Protein AF-0000000069452541 (afdb_homodimer)

Radius of gyration: 45.47 Å; Cα contacts (8 Å, |Δi|>4): 2846; chains: 2; bounding box: 143×149×110 Å

pLDDT: mean 81.59, std 21.2, range [16.41, 98.06]

InterPro domains:
  IPR001650 Helicase, C-terminal domain-like [PF00271] (458-532)
  IPR001650 Helicase, C-terminal domain-like [PS51194] (381-574)
  IPR001650 Helicase, C-terminal domain-like [SM00490] (450-532)
  IPR011545 DEAD/DEAH-box helicase domain [PF00270] (152-305)
  IPR014001 Helicase superfamily 1/2, ATP-binding domain [PS51192] (150-320)
  IPR014001 Helicase superfamily 1/2, ATP-binding domain [SM00487] (135-329)
  IPR027417 P-loop containing nucleoside triphosphate hydrolase [G3DSA:3.40.50.300] (126-323)
  IPR027417 P-loop containing nucleoside triphosphate hydrolase [G3DSA:3.40.50.300] (367-552)
  IPR027417 P-loop containing nucleoside triphosphate hydrolase [SSF52540] (151-545)
  IPR036390 Winged helix DNA-binding domain superfamily [SSF46785] (562-644)
  IPR046931 DNA polymerase theta-like, helix-turn-helix domain [PF20470] (537-628)
  IPR048960 POLQ-like, helical domain [PF21099] (651-814)
  IPR050474 Helicase Hel308/SKI2-like [PTHR47961] (108-870)
  IPR057220 Domain of unknown function DUF7898 [PF25453] (820-909)

Nearest PDB structures (foldseek):
  5aga-assembly1_A  TM=8.943E-01  e=4.094E-57  Homo sapiens
  5a9j-assembly3_C  TM=8.897E-01  e=3.743E-57  Homo sapiens
  9bh6-assembly1_A  TM=8.926E-01  e=1.568E-56  Homo sapiens
  5a9j-assembly2_B  TM=8.924E-01  e=7.513E-56  Homo sapiens
  9bh9-assembly1_B  TM=8.355E-01  e=1.205E-54  Homo sapiens

Sequence (1826 aa):
MSAPPGQPFQTYGFQTSVDIARQRTFEVVPLAGNKRPPDPSADDDHRPVGVKHPTTAPGAVGRSVDFIRPSFILPKARLVASDIYPVAETPPVCRGQQPNVFPTDHDPAHNPYLSLNHPTYGLPPGLVANFAAAGLSSIYQWQASCLLAPGLLKGDRHLVYTAPTGGGKSLVADVLMLKRIIENPGRKAILVLPYVALVQEKLKWLRRIVQDRSIRVTGYYGGSRTAASWADTDIAVCTIEKANSLINSAIEECSIGDLGVVVLDELHMLDDEHRGYLLELMVTKLLLLRQRTQIIGMSATLSNTEMLAEWMNAAYFVSTYRPIPIDDYLVYENAIYPAATSRQLFQTISKLKSMSNATLMERMPPDRVIRPSTFRELANPMTNATVALAIDTAGAGHGALVFCGSRHMCQIQAVVMSEAMPAPADNTDELTKRLDLLAELRSLPSGLDPVLEKTLVRGVGFHHAGMTAEERELIAQAYDQGVLRTLIATCSLAAGVNLPARRVIINGARMGRELVGPAMLRQMCGRAGRKGKDDAGETYLICGDSDLQAVCDLLEAEMPAIESCLAPEKRGLKRALLEAIATGLVSGNDAIKEYVRCTLLYLTVDKKVAYAIMGSALQELATEGLVQLNDDESYSSTQLGQAVVASAFAPEDGLFVFEELKRALQAFVMDGDMHIFYLFTPLQAATATPIDWLIFRDQLDNLDESGLRALQFVGVSPGFVNTMAQSGASLKENTPEQMNQARIYRRAYTAFQLRDLSNEMPLSAVANRYRIPRGAVQTLAQQCHGFAAGIVKFCQRMNWGMLAAVLDHMRDRLEAGARADLLEMAQVTYVKGWTARLLRENGFRNLRALAEADAKDLVPILMMVWQTLMAVNPRKTQKNQLHPAEAERYAKKLLAKAEVIVASANKIWGTYGMSAPPGQPFQTYGFQTSVDIARQRTFEVVPLAGNKRPPDPSADDDHRPVGVKHPTTAPGAVGRSVDFIRPSFILPKARLVASDIYPVAETPPVCRGQQPNVFPTDHDPAHNPYLSLNHPTYGLPPGLVANFAAAGLSSIYQWQASCLLAPGLLKGDRHLVYTAPTGGGKSLVADVLMLKRIIENPGRKAILVLPYVALVQEKLKWLRRIVQDRSIRVTGYYGGSRTAASWADTDIAVCTIEKANSLINSAIEECSIGDLGVVVLDELHMLDDEHRGYLLELMVTKLLLLRQRTQIIGMSATLSNTEMLAEWMNAAYFVSTYRPIPIDDYLVYENAIYPAATSRQLFQTISKLKSMSNATLMERMPPDRVIRPSTFRELANPMTNATVALAIDTAGAGHGALVFCGSRHMCQIQAVVMSEAMPAPADNTDELTKRLDLLAELRSLPSGLDPVLEKTLVRGVGFHHAGMTAEERELIAQAYDQGVLRTLIATCSLAAGVNLPARRVIINGARMGRELVGPAMLRQMCGRAGRKGKDDAGETYLICGDSDLQAVCDLLEAEMPAIESCLAPEKRGLKRALLEAIATGLVSGNDAIKEYVRCTLLYLTVDKKVAYAIMGSALQELATEGLVQLNDDESYSSTQLGQAVVASAFAPEDGLFVFEELKRALQAFVMDGDMHIFYLFTPLQAATATPIDWLIFRDQLDNLDESGLRALQFVGVSPGFVNTMAQSGASLKENTPEQMNQARIYRRAYTAFQLRDLSNEMPLSAVANRYRIPRGAVQTLAQQCHGFAAGIVKFCQRMNWGMLAAVLDHMRDRLEAGARADLLEMAQVTYVKGWTARLLRENGFRNLRALAEADAKDLVPILMMVWQTLMAVNPRKTQKNQLHPAEAERYAKKLLAKAEVIVASANKIWGTYG

Secondary structure (DSSP, 8-state):
----------------HHHHHTT--------------------------------------------------PPPPS--PPPEEE-S-------------------TTT-GGGSTTSGGG---HHHHHHHHHTT-SS--HHHHHHHTSTTTTTT-SEEEEE--TTS-HHHHHHHHHHHHHHHSBTBEEEEEESSHHHHHHHHHHHHHHTTTSS--EEEE-TT------GGG-SEEEEEHHHHHHHHHHHHHTT-GGGEEEEEES-GGGGG-TTTHHHHHHHHHHHHHHT-S-EEEEEES--S-HHHHHHHTTEEEEE----SS-EEEEEEETTEEEEGGGHHHHHHHHHH-TT--HHHHHHHS--SEEEPPPSSGGG-SHHHHHHHHHHHHHHHTT--EEEE-SSHHHHHHHHHHHHHHSPPPPTT-HHHHHHHHHHHHHHTSTT---HHHHHHGGGTEEEE-TTS-HHHHHHHHHHHHTTS-SEEEE-GGGTSS----BSEEEEESSEETTEEPPHHHHHHHHTTB--TTT-S-EEEEEEE-GGGHHHHHHHHHPPPPPP--S-STTTT-SHHHHHHHHHTTS--SHHHHHHHHHTSHHHHHS-HHHHHHHHHHHHHHHHHTTSEEE-TTS-EEE-HHHHHHHHTT--HHHHHHHHHHHHHHHH-B--SSSHHHHHHTS-TTHHHHS---HHHHHHHHHT--HHHHHHHHHHT--HHHHHHHHHH-PPPP-SSHHHHHHHHHHHHHHHHHHHHHHHTT--HHHHHHHHT--HHHHHHHHHHHHHHHHHHHHHHHHTT-HHHHHHHHHHHHHHHHTS-GGGTTGGGSTT--HHHHHHHHHTT--SHHHHHTS-HHHHHHHHHHHHHHHHHTSTTS-------HHHHHHHHHHHHHHHHHHHHHHHHHHHHH-/----------------HHHHHTT--------------------------------------------------PPPPS--PPPEEE-S-------------------TTT-GGGSTTSGGG---HHHHHHHHHTT-SS--HHHHHHHTSTTTTTT-SEEEEE--TTS-HHHHHHHHHHHHHHHSBTBEEEEEESSHHHHHHHHHHHHHHTTTSS--EEEE-TT------GGG-SEEEEEHHHHHHHHHHHHHTT-GGGEEEEEES-GGGGG-TTTHHHHHHHHHHHHHHT-S-EEEEEES--S-HHHHHHHHTEEEEE----SS-EEEEEEETTEEEEGGGHHHHHHHHHH-SS--HHHHHHHS--SEEEPPPSSGGG-SHHHHHHHHHHHHHHHTT--EEEE-SSHHHHHHHHHHHHHHSPPPPTT-HHHHHHHHHHHHHHTSTT---HHHHHHGGGTEEEE-TTS-HHHHHHHHHHHHTTS-SEEEE-GGGTSS----BSEEEEESSEETTEEPPHHHHHHHHTTB--TTT-S-EEEEEEE-GGGHHHHHHHHHPPPPPP--S-STTTT-SHHHHHHHHHTTS--SHHHHHHHHHTSHHHHHS-HHHHHHHHHHHHHHHHHTTSEEE-TTS-EEE-HHHHHHHHTT--HHHHHHHHHHHHHHHH-B--SSSHHHHHHTS-TTHHHHS---HHHHHHHHHT--HHHHHHHHHHT--HHHHHHHHHH-PPPP-SSHHHHHHHHHHHHHHHHHHHHHHHTT--HHHHHHHTT--HHHHHHHHHHHHHHHHHHHHHHHHTT-HHHHHHHHHHHHHHHHTS-GGGTTGGGSTT--HHHHHHHHHTT--SHHHHHTS-HHHHHHHHHHHHHHHHHTSTTS-------HHHHHHHHHHHHHHHHHHHHHHHHHHHHH-

Structure (mmCIF, N/CA/C/O backbone):
data_AF-0000000069452541-model_v1
#
loop_
_entity.id
_entity.type
_entity.pdbx_description
1 polymer 'DNA 3-5 helicase'
#
loop_
_atom_site.group_PDB
_atom_site.id
_atom_site.type_symbol
_atom_site.label_atom_id
_atom_site.label_alt_id
_atom_site.label_comp_id
_atom_site.label_asym_id
_atom_site.label_entity_id
_atom_site.label_seq_id
_atom_site.pdbx_PDB_ins_code
_atom_site.Cartn_x
_atom_site.Cartn_y
_atom_site.Cartn_z
_atom_site.occupancy
_atom_site.B_iso_or_equiv
_atom_site.auth_seq_id
_atom_site.auth_comp_id
_atom_site.auth_asym_id
_atom_site.auth_atom_id
_atom_site.pdbx_PDB_model_num
ATOM 1 N N . MET A 1 1 ? -72.375 38.125 -1.44 1 19.88 1 MET A N 1
ATOM 2 C CA . MET A 1 1 ? -72.75 36.75 -1.18 1 19.88 1 MET A CA 1
ATOM 3 C C . MET A 1 1 ? -71.938 36.094 -0.094 1 19.88 1 MET A C 1
ATOM 5 O O . MET A 1 1 ? -70.688 36.188 -0.128 1 19.88 1 MET A O 1
ATOM 9 N N . SER A 1 2 ? -72.438 35.688 1.085 1 21.3 2 SER A N 1
ATOM 10 C CA . SER A 1 2 ? -72.125 35.656 2.51 1 21.3 2 SER A CA 1
ATOM 11 C C . SER A 1 2 ? -71.5 34.344 2.893 1 21.3 2 SER A C 1
ATOM 13 O O . SER A 1 2 ? -72.125 33.281 2.855 1 21.3 2 SER A O 1
ATOM 15 N N . ALA A 1 3 ? -70.062 34.125 2.518 1 24.09 3 ALA A N 1
ATOM 16 C CA . ALA A 1 3 ? -69.312 32.938 2.229 1 24.09 3 ALA A CA 1
ATOM 17 C C . ALA A 1 3 ? -69.188 32.031 3.447 1 24.09 3 ALA A C 1
ATOM 19 O O . ALA A 1 3 ? -68.875 32.469 4.555 1 24.09 3 ALA A O 1
ATOM 20 N N . PRO A 1 4 ? -69.75 30.891 3.467 1 22.67 4 PRO A N 1
ATOM 21 C CA . PRO A 1 4 ? -70.25 30.125 4.609 1 22.67 4 PRO A CA 1
ATOM 22 C C . PRO A 1 4 ? -69.188 29.719 5.59 1 22.67 4 PRO A C 1
ATOM 24 O O . PRO A 1 4 ? -68 29.672 5.227 1 22.67 4 PRO A O 1
ATOM 27 N N . PRO A 1 5 ? -69.375 29.312 6.734 1 22.02 5 PRO A N 1
ATOM 28 C CA . PRO A 1 5 ? -68.875 29.344 8.094 1 22.02 5 PRO A CA 1
ATOM 29 C C . PRO A 1 5 ? -67.625 28.406 8.273 1 22.02 5 PRO A C 1
ATOM 31 O O . PRO A 1 5 ? -66.5 28.844 8.18 1 22.02 5 PRO A O 1
ATOM 34 N N . GLY A 1 6 ? -67.688 27.234 9.008 1 20.23 6 GLY A N 1
ATOM 35 C CA . GLY A 1 6 ? -67.125 26.906 10.305 1 20.23 6 GLY A CA 1
ATOM 36 C C . GLY A 1 6 ? -66 25.875 10.227 1 20.23 6 GLY A C 1
ATOM 37 O O . GLY A 1 6 ? -65.375 25.562 11.234 1 20.23 6 GLY A O 1
ATOM 38 N N . GLN A 1 7 ? -65.875 24.891 9.203 1 22.56 7 GLN A N 1
ATOM 39 C CA . GLN A 1 7 ? -65.625 23.531 9.641 1 22.56 7 GLN A CA 1
ATOM 40 C C . GLN A 1 7 ? -64.188 23.328 10.062 1 22.56 7 GLN A C 1
ATOM 42 O O . GLN A 1 7 ? -63.281 23.812 9.414 1 22.56 7 GLN A O 1
ATOM 47 N N . PRO A 1 8 ? -63.906 22.656 11.242 1 22.09 8 PRO A N 1
ATOM 48 C CA . PRO A 1 8 ? -62.781 22.578 12.156 1 22.09 8 PRO A CA 1
ATOM 49 C C . PRO A 1 8 ? -61.594 21.812 11.562 1 22.09 8 PRO A C 1
ATOM 51 O O . PRO A 1 8 ? -61.812 20.859 10.797 1 22.09 8 PRO A O 1
ATOM 54 N N . PHE A 1 9 ? -60.406 22.391 11.219 1 21.41 9 PHE A N 1
ATOM 55 C CA . PHE A 1 9 ? -59.25 21.984 10.445 1 21.41 9 PHE A CA 1
ATOM 56 C C . PHE A 1 9 ? -58.5 20.875 11.156 1 21.41 9 PHE A C 1
ATOM 58 O O . PHE A 1 9 ? -57.938 21.078 12.25 1 21.41 9 PHE A O 1
ATOM 65 N N . GLN A 1 10 ? -59 19.562 11.086 1 19.92 10 GLN A N 1
ATOM 66 C CA . GLN A 1 10 ? -58.531 18.391 11.805 1 19.92 10 GLN A CA 1
ATOM 67 C C . GLN A 1 10 ? -57.062 18.141 11.539 1 19.92 10 GLN A C 1
ATOM 69 O O . GLN A 1 10 ? -56.625 18 10.391 1 19.92 10 GLN A O 1
ATOM 74 N N . THR A 1 11 ? -56.094 18.578 12.398 1 20.14 11 THR A N 1
ATOM 75 C CA . THR A 1 11 ? -54.625 18.75 12.391 1 20.14 11 THR A CA 1
ATOM 76 C C . THR A 1 11 ? -53.938 17.406 12.375 1 20.14 11 THR A C 1
ATOM 78 O O . THR A 1 11 ? -53.938 16.688 13.375 1 20.14 11 THR A O 1
ATOM 81 N N . TYR A 1 12 ? -54.156 16.5 11.344 1 21.64 12 TYR A N 1
ATOM 82 C CA . TYR A 1 12 ? -53.719 15.109 11.375 1 21.64 12 TYR A CA 1
ATOM 83 C C . TYR A 1 12 ? -52.188 15.039 11.562 1 21.64 12 TYR A C 1
ATOM 85 O O . TYR A 1 12 ? -51.438 15.797 10.938 1 21.64 12 TYR A O 1
ATOM 93 N N . GLY A 1 13 ? -51.688 14.625 12.734 1 21.89 13 GLY A N 1
ATOM 94 C CA . GLY A 1 13 ? -50.438 14.508 13.43 1 21.89 13 GLY A CA 1
ATOM 95 C C . GLY A 1 13 ? -49.406 13.68 12.68 1 21.89 13 GLY A C 1
ATOM 96 O O . GLY A 1 13 ? -49.688 12.555 12.266 1 21.89 13 GLY A O 1
ATOM 97 N N . PHE A 1 14 ? -48.531 14.273 11.812 1 22.8 14 PHE A N 1
ATOM 98 C CA . PHE A 1 14 ? -47.656 13.797 10.75 1 22.8 14 PHE A CA 1
ATOM 99 C C . PHE A 1 14 ? -46.594 12.859 11.297 1 22.8 14 PHE A C 1
ATOM 101 O O . PHE A 1 14 ? -45.906 13.172 12.281 1 22.8 14 PHE A O 1
ATOM 108 N N . GLN A 1 15 ? -46.719 11.523 11.203 1 25.59 15 GLN A N 1
ATOM 109 C CA . GLN A 1 15 ? -45.906 10.406 11.68 1 25.59 15 GLN A CA 1
ATOM 110 C C . GLN A 1 15 ? -44.5 10.492 11.148 1 25.59 15 GLN A C 1
ATOM 112 O O . GLN A 1 15 ? -44.281 10.648 9.945 1 25.59 15 GLN A O 1
ATOM 117 N N . THR A 1 16 ? -43.5 11.055 11.812 1 25.69 16 THR A N 1
ATOM 118 C CA . THR A 1 16 ? -42.125 11.359 11.398 1 25.69 16 THR A CA 1
ATOM 119 C C . THR A 1 16 ? -41.406 10.078 11.031 1 25.69 16 THR A C 1
ATOM 121 O O . THR A 1 16 ? -41.781 8.984 11.438 1 25.69 16 THR A O 1
ATOM 124 N N . SER A 1 17 ? -40.656 10.164 9.984 1 24.52 17 SER A N 1
ATOM 125 C CA . SER A 1 17 ? -40 9.031 9.359 1 24.52 17 SER A CA 1
ATOM 126 C C . SER A 1 17 ? -39.125 8.289 10.359 1 24.52 17 SER A C 1
ATOM 128 O O . SER A 1 17 ? -38.469 7.301 10.008 1 24.52 17 SER A O 1
ATOM 130 N N . VAL A 1 18 ? -38.781 8.914 11.562 1 25.2 18 VAL A N 1
ATOM 131 C CA . VAL A 1 18 ? -38.062 8.141 12.562 1 25.2 18 VAL A CA 1
ATOM 132 C C . VAL A 1 18 ? -38.844 6.887 12.922 1 25.2 18 VAL A C 1
ATOM 134 O O . VAL A 1 18 ? -38.281 5.844 13.227 1 25.2 18 VAL A O 1
ATOM 137 N N . ASP A 1 19 ? -40.188 7.129 12.859 1 26.27 19 ASP A N 1
ATOM 138 C CA . ASP A 1 19 ? -41.031 6.059 13.383 1 26.27 19 ASP A CA 1
ATOM 139 C C . ASP A 1 19 ? -40.906 4.797 12.531 1 26.27 19 ASP A C 1
ATOM 141 O O . ASP A 1 19 ? -40.938 3.684 13.055 1 26.27 19 ASP A O 1
ATOM 145 N N . ILE A 1 20 ? -40.906 5.133 11.211 1 27.75 20 ILE A N 1
ATOM 146 C CA . ILE A 1 20 ? -40.969 3.912 10.422 1 27.75 20 ILE A CA 1
ATOM 147 C C . ILE A 1 20 ? -39.719 3.088 10.602 1 27.75 20 ILE A C 1
ATOM 149 O O . ILE A 1 20 ? -39.75 1.855 10.648 1 27.75 20 ILE A O 1
ATOM 153 N N . ALA A 1 21 ? -38.562 3.76 10.75 1 25.52 21 ALA A N 1
ATOM 154 C CA . ALA A 1 21 ? -37.344 2.971 10.727 1 25.52 21 ALA A CA 1
ATOM 155 C C . ALA A 1 21 ? -37.156 2.178 12.023 1 25.52 21 ALA A C 1
ATOM 157 O O . ALA A 1 21 ? -36.344 1.249 12.086 1 25.52 21 ALA A O 1
ATOM 158 N N . ARG A 1 22 ? -37.781 2.6 13.18 1 26.33 22 ARG A N 1
ATOM 159 C CA . ARG A 1 22 ? -37.688 1.863 14.438 1 26.33 22 ARG A CA 1
ATOM 160 C C . ARG A 1 22 ? -38.281 0.457 14.289 1 26.33 22 ARG A C 1
ATOM 162 O O . ARG A 1 22 ? -38.188 -0.352 15.219 1 26.33 22 ARG A O 1
ATOM 169 N N . GLN A 1 23 ? -39.281 0.269 13.461 1 24.94 23 GLN A N 1
ATOM 170 C CA . GLN A 1 23 ? -39.938 -1.017 13.688 1 24.94 23 GLN A CA 1
ATOM 171 C C . GLN A 1 23 ? -39.031 -2.174 13.273 1 24.94 23 GLN A C 1
ATOM 173 O O . GLN A 1 23 ? -39.406 -3.34 13.453 1 24.94 23 GLN A O 1
ATOM 178 N N . ARG A 1 24 ? -38.188 -2.033 12.242 1 25.17 24 ARG A N 1
ATOM 179 C CA . ARG A 1 24 ? -37.719 -3.379 11.945 1 25.17 24 ARG A CA 1
ATOM 180 C C . ARG A 1 24 ? -36.656 -3.822 12.969 1 25.17 24 ARG A C 1
ATOM 182 O O . ARG A 1 24 ? -35.656 -3.154 13.148 1 25.17 24 ARG A O 1
ATOM 189 N N . THR A 1 25 ? -37.031 -4.57 14.117 1 22.77 25 THR A N 1
ATOM 190 C CA . THR A 1 25 ? -36.438 -5.219 15.273 1 22.77 25 THR A CA 1
ATOM 191 C C . THR A 1 25 ? -35.25 -6.102 14.852 1 22.77 25 THR A C 1
ATOM 193 O O . THR A 1 25 ? -35.469 -7.164 14.266 1 22.77 25 THR A O 1
ATOM 196 N N . PHE A 1 26 ? -34.312 -5.707 14.023 1 20.5 26 PHE A N 1
ATOM 197 C CA . PHE A 1 26 ? -33.469 -6.891 13.812 1 20.5 26 PHE A CA 1
ATOM 198 C C . PHE A 1 26 ? -32.875 -7.371 15.133 1 20.5 26 PHE A C 1
ATOM 200 O O . PHE A 1 26 ? -32.469 -6.559 15.961 1 20.5 26 PHE A O 1
ATOM 207 N N . GLU A 1 27 ? -33.25 -8.523 15.734 1 22.42 27 GLU A N 1
ATOM 208 C CA . GLU A 1 27 ? -32.875 -9.281 16.922 1 22.42 27 GLU A CA 1
ATOM 209 C C . GLU A 1 27 ? -31.375 -9.492 16.984 1 22.42 27 GLU A C 1
ATOM 211 O O . GLU A 1 27 ? -30.828 -10.344 16.281 1 22.42 27 GLU A O 1
ATOM 216 N N . VAL A 1 28 ? -30.594 -8.5 16.875 1 21.83 28 VAL A N 1
ATOM 217 C CA . VAL A 1 28 ? -29.172 -8.852 16.953 1 21.83 28 VAL A CA 1
ATOM 218 C C . VAL A 1 28 ? -28.859 -9.383 18.359 1 21.83 28 VAL A C 1
ATOM 220 O O . VAL A 1 28 ? -29.156 -8.734 19.359 1 21.83 28 VAL A O 1
ATOM 223 N N . VAL A 1 29 ? -28.719 -10.727 18.516 1 22.81 29 VAL A N 1
ATOM 224 C CA . VAL A 1 29 ? -28.406 -11.438 19.75 1 22.81 29 VAL A CA 1
ATOM 225 C C . VAL A 1 29 ? -27.078 -10.922 20.328 1 22.81 29 VAL A C 1
ATOM 227 O O . VAL A 1 29 ? -26.062 -10.898 19.625 1 22.81 29 VAL A O 1
ATOM 230 N N . PRO A 1 30 ? -27.125 -9.992 21.234 1 23.11 30 PRO A N 1
ATOM 231 C CA . PRO A 1 30 ? -25.984 -9.406 21.953 1 23.11 30 PRO A CA 1
ATOM 232 C C . PRO A 1 30 ? -25.078 -10.461 22.578 1 23.11 30 PRO A C 1
ATOM 234 O O . PRO A 1 30 ? -25.547 -11.32 23.328 1 23.11 30 PRO A O 1
ATOM 237 N N . LEU A 1 31 ? -24.188 -11.055 21.859 1 20.5 31 LEU A N 1
ATOM 238 C CA . LEU A 1 31 ? -23.406 -12.125 22.469 1 20.5 31 LEU A CA 1
ATOM 239 C C . LEU A 1 31 ? -22.656 -11.609 23.703 1 20.5 31 LEU A C 1
ATOM 241 O O . LEU A 1 31 ? -21.453 -11.375 23.641 1 20.5 31 LEU A O 1
ATOM 245 N N . ALA A 1 32 ? -23.062 -10.508 24.328 1 19.73 32 ALA A N 1
ATOM 246 C CA . ALA A 1 32 ? -22.344 -10.07 25.516 1 19.73 32 ALA A CA 1
ATOM 247 C C . ALA A 1 32 ? -22.391 -11.141 26.609 1 19.73 32 ALA A C 1
ATOM 249 O O . ALA A 1 32 ? -23.453 -11.672 26.922 1 19.73 32 ALA A O 1
ATOM 250 N N . GLY A 1 33 ? -21.297 -11.922 26.812 1 18.56 33 GLY A N 1
ATOM 251 C CA . GLY A 1 33 ? -21.203 -12.867 27.906 1 18.56 33 GLY A CA 1
ATOM 252 C C . GLY A 1 33 ? -21.5 -12.234 29.266 1 18.56 33 GLY A C 1
ATOM 253 O O . GLY A 1 33 ? -21.312 -11.031 29.438 1 18.56 33 GLY A O 1
ATOM 254 N N . ASN A 1 34 ? -22.594 -12.609 29.875 1 19.8 34 ASN A N 1
ATOM 255 C CA . ASN A 1 34 ? -23.109 -12.406 31.219 1 19.8 34 ASN A CA 1
ATOM 256 C C . ASN A 1 34 ? -22.047 -12.68 32.281 1 19.8 34 ASN A C 1
ATOM 258 O O . ASN A 1 34 ? -21.328 -13.68 32.188 1 19.8 34 ASN A O 1
ATOM 262 N N . LYS A 1 35 ? -21.562 -11.648 32.875 1 19.81 35 LYS A N 1
ATOM 263 C CA . LYS A 1 35 ? -20.828 -11.805 34.125 1 19.81 35 LYS A CA 1
ATOM 264 C C . LYS A 1 35 ? -21.578 -12.727 35.094 1 19.81 35 LYS A C 1
ATOM 266 O O . LYS A 1 35 ? -22.812 -12.664 35.188 1 19.81 35 LYS A O 1
ATOM 271 N N . ARG A 1 36 ? -21.078 -13.914 35.562 1 19.17 36 ARG A N 1
ATOM 272 C CA . ARG A 1 36 ? -21.594 -14.93 36.469 1 19.17 36 ARG A CA 1
ATOM 273 C C . ARG A 1 36 ? -21.953 -14.305 37.812 1 19.17 36 ARG A C 1
ATOM 275 O O . ARG A 1 36 ? -21.109 -13.703 38.5 1 19.17 36 ARG A O 1
ATOM 282 N N . PRO A 1 37 ? -23.141 -13.719 37.906 1 18.59 37 PRO A N 1
ATOM 283 C CA . PRO A 1 37 ? -23.453 -13.32 39.281 1 18.59 37 PRO A CA 1
ATOM 284 C C . PRO A 1 37 ? -23.344 -14.477 40.281 1 18.59 37 PRO A C 1
ATOM 286 O O . PRO A 1 37 ? -23.438 -15.648 39.875 1 18.59 37 PRO A O 1
ATOM 289 N N . PRO A 1 38 ? -22.984 -14.234 41.594 1 19.94 38 PRO A N 1
ATOM 290 C CA . PRO A 1 38 ? -22.75 -15.164 42.719 1 19.94 38 PRO A CA 1
ATOM 291 C C . PRO A 1 38 ? -24.016 -15.93 43.094 1 19.94 38 PRO A C 1
ATOM 293 O O . PRO A 1 38 ? -25.031 -15.328 43.438 1 19.94 38 PRO A O 1
ATOM 296 N N . ASP A 1 39 ? -24.516 -16.766 42.188 1 17.58 39 ASP A N 1
ATOM 297 C CA . ASP A 1 39 ? -25.672 -17.484 42.719 1 17.58 39 ASP A CA 1
ATOM 298 C C . ASP A 1 39 ? -25.406 -18.047 44.094 1 17.58 39 ASP A C 1
ATOM 300 O O . ASP A 1 39 ? -24.453 -18.812 44.281 1 17.58 39 ASP A O 1
ATOM 304 N N . PRO A 1 40 ? -25.891 -17.438 45.125 1 18.33 40 PRO A N 1
ATOM 305 C CA . PRO A 1 40 ? -25.953 -17.875 46.5 1 18.33 40 PRO A CA 1
ATOM 306 C C . PRO A 1 40 ? -26.484 -19.312 46.656 1 18.33 40 PRO A C 1
ATOM 308 O O . PRO A 1 40 ? -27 -19.875 45.688 1 18.33 40 PRO A O 1
ATOM 311 N N . SER A 1 41 ? -26.969 -19.719 47.938 1 17.69 41 SER A N 1
ATOM 312 C CA . SER A 1 41 ? -27.062 -20.828 48.875 1 17.69 41 SER A CA 1
ATOM 313 C C . SER A 1 41 ? -28.344 -21.625 48.656 1 17.69 41 SER A C 1
ATOM 315 O O . SER A 1 41 ? -28.641 -22.562 49.406 1 17.69 41 SER A O 1
ATOM 317 N N . ALA A 1 42 ? -29.266 -21.438 47.781 1 17.17 42 ALA A N 1
ATOM 318 C CA . ALA A 1 42 ? -30.484 -22 48.375 1 17.17 42 ALA A CA 1
ATOM 319 C C . ALA A 1 42 ? -30.266 -23.453 48.781 1 17.17 42 ALA A C 1
ATOM 321 O O . ALA A 1 42 ? -29.594 -24.203 48.062 1 17.17 42 ALA A O 1
ATOM 322 N N . ASP A 1 43 ? -30.703 -23.953 49.969 1 17.28 43 ASP A N 1
ATOM 323 C CA . ASP A 1 43 ? -30.906 -25.109 50.844 1 17.28 43 ASP A CA 1
ATOM 324 C C . ASP A 1 43 ? -31.719 -26.203 50.156 1 17.28 43 ASP A C 1
ATOM 326 O O . ASP A 1 43 ? -31.281 -27.344 50.094 1 17.28 43 ASP A O 1
ATOM 330 N N . ASP A 1 44 ? -33.062 -26.312 50.406 1 16.83 44 ASP A N 1
ATOM 331 C CA . ASP A 1 44 ? -33.75 -27.375 51.125 1 16.83 44 ASP A CA 1
ATOM 332 C C . ASP A 1 44 ? -34.25 -28.453 50.156 1 16.83 44 ASP A C 1
ATOM 334 O O . ASP A 1 44 ? -34.281 -28.25 48.938 1 16.83 44 ASP A O 1
ATOM 338 N N . ASP A 1 45 ? -35.562 -29.094 50.281 1 17.16 45 ASP A N 1
ATOM 339 C CA . ASP A 1 45 ? -36.094 -30.406 50.625 1 17.16 45 ASP A CA 1
ATOM 340 C C . ASP A 1 45 ? -36.656 -31.109 49.406 1 17.16 45 ASP A C 1
ATOM 342 O O . ASP A 1 45 ? -36.688 -32.344 49.344 1 17.16 45 ASP A O 1
ATOM 346 N N . HIS A 1 46 ? -37.375 -30.344 48.469 1 17.77 46 HIS A N 1
ATOM 347 C CA . HIS A 1 46 ? -38.656 -30.969 48.188 1 17.77 46 HIS A CA 1
ATOM 348 C C . HIS A 1 46 ? -38.5 -32.25 47.344 1 17.77 46 HIS A C 1
ATOM 350 O O . HIS A 1 46 ? -37.5 -32.375 46.625 1 17.77 46 HIS A O 1
ATOM 356 N N . ARG A 1 47 ? -39.594 -33.219 47.344 1 18.94 47 ARG A N 1
ATOM 357 C CA . ARG A 1 47 ? -39.969 -34.625 47.312 1 18.94 47 ARG A CA 1
ATOM 358 C C . ARG A 1 47 ? -39.938 -35.156 45.906 1 18.94 47 ARG A C 1
ATOM 360 O O . ARG A 1 47 ? -40.094 -34.406 44.938 1 18.94 47 ARG A O 1
ATOM 367 N N . PRO A 1 48 ? -39.625 -36.5 45.688 1 18.47 48 PRO A N 1
ATOM 368 C CA . PRO A 1 48 ? -39.125 -37.469 44.719 1 18.47 48 PRO A CA 1
ATOM 369 C C . PRO A 1 48 ? -40.156 -37.844 43.656 1 18.47 48 PRO A C 1
ATOM 371 O O . PRO A 1 48 ? -39.875 -38.594 42.719 1 18.47 48 PRO A O 1
ATOM 374 N N . VAL A 1 49 ? -41.281 -37.031 43.344 1 18.59 49 VAL A N 1
ATOM 375 C CA . VAL A 1 49 ? -42.469 -37.844 43.031 1 18.59 49 VAL A CA 1
ATOM 376 C C . VAL A 1 49 ? -42.219 -38.656 41.781 1 18.59 49 VAL A C 1
ATOM 378 O O . VAL A 1 49 ? -41.688 -38.125 40.781 1 18.59 49 VAL A O 1
ATOM 381 N N . GLY A 1 50 ? -42.438 -40.062 41.781 1 17.77 50 GLY A N 1
ATOM 382 C CA . GLY A 1 50 ? -42.219 -41.344 41.125 1 17.77 50 GLY A CA 1
ATOM 383 C C . GLY A 1 50 ? -43.031 -41.469 39.844 1 17.77 50 GLY A C 1
ATOM 384 O O . GLY A 1 50 ? -43.031 -42.562 39.219 1 17.77 50 GLY A O 1
ATOM 385 N N . VAL A 1 51 ? -43.5 -40.375 39.125 1 18.14 51 VAL A N 1
ATOM 386 C CA . VAL A 1 51 ? -44.688 -40.812 38.375 1 18.14 51 VAL A CA 1
ATOM 387 C C . VAL A 1 51 ? -44.281 -41.844 37.344 1 18.14 51 VAL A C 1
ATOM 389 O O . VAL A 1 51 ? -43.281 -41.688 36.625 1 18.14 51 VAL A O 1
ATOM 392 N N . LYS A 1 52 ? -44.844 -43.062 37.406 1 18.73 52 LYS A N 1
ATOM 393 C CA . LYS A 1 52 ? -44.719 -44.438 36.875 1 18.73 52 LYS A CA 1
ATOM 394 C C . LYS A 1 52 ? -45.156 -44.469 35.438 1 18.73 52 LYS A C 1
ATOM 396 O O . LYS A 1 52 ? -45.562 -45.531 34.938 1 18.73 52 LYS A O 1
ATOM 401 N N . HIS A 1 53 ? -44.844 -43.5 34.562 1 18 53 HIS A N 1
ATOM 402 C CA . HIS A 1 53 ? -45.656 -43.625 33.344 1 18 53 HIS A CA 1
ATOM 403 C C . HIS A 1 53 ? -45.469 -44.969 32.719 1 18 53 HIS A C 1
ATOM 405 O O . HIS A 1 53 ? -44.375 -45.562 32.719 1 18 53 HIS A O 1
ATOM 411 N N . PRO A 1 54 ? -46.531 -45.719 32.375 1 18.94 54 PRO A N 1
ATOM 412 C CA . PRO A 1 54 ? -46.75 -47.094 31.984 1 18.94 54 PRO A CA 1
ATOM 413 C C . PRO A 1 54 ? -46.094 -47.406 30.641 1 18.94 54 PRO A C 1
ATOM 415 O O . PRO A 1 54 ? -45.938 -46.531 29.797 1 18.94 54 PRO A O 1
ATOM 418 N N . THR A 1 55 ? -45.188 -48.531 30.438 1 16.97 55 THR A N 1
ATOM 419 C CA . THR A 1 55 ? -44.156 -49.156 29.656 1 16.97 55 THR A CA 1
ATOM 420 C C . THR A 1 55 ? -44.719 -49.656 28.328 1 16.97 55 THR A C 1
ATOM 422 O O . THR A 1 55 ? -43.969 -49.844 27.359 1 16.97 55 THR A O 1
ATOM 425 N N . THR A 1 56 ? -46.031 -50.125 28.016 1 17.12 56 THR A N 1
ATOM 426 C CA . THR A 1 56 ? -46.094 -51.469 27.406 1 17.12 56 THR A CA 1
ATOM 427 C C . THR A 1 56 ? -46.031 -51.375 25.891 1 17.12 56 THR A C 1
ATOM 429 O O . THR A 1 56 ? -45.688 -52.344 25.219 1 17.12 56 THR A O 1
ATOM 432 N N . ALA A 1 57 ? -46.469 -50.438 25.062 1 20.8 57 ALA A N 1
ATOM 433 C CA . ALA A 1 57 ? -47.281 -50.938 23.969 1 20.8 57 ALA A CA 1
ATOM 434 C C . ALA A 1 57 ? -46.438 -51.719 22.969 1 20.8 57 ALA A C 1
ATOM 436 O O . ALA A 1 57 ? -45.219 -51.5 22.859 1 20.8 57 ALA A O 1
ATOM 437 N N . PRO A 1 58 ? -47 -52.5 21.953 1 21.53 58 PRO A N 1
ATOM 438 C CA . PRO A 1 58 ? -46.656 -53.656 21.109 1 21.53 58 PRO A CA 1
ATOM 439 C C . PRO A 1 58 ? -45.781 -53.281 19.938 1 21.53 58 PRO A C 1
ATOM 441 O O . PRO A 1 58 ? -45.75 -52.094 19.531 1 21.53 58 PRO A O 1
ATOM 444 N N . GLY A 1 59 ? -44.844 -54.125 19.375 1 19.03 59 GLY A N 1
ATOM 445 C CA . GLY A 1 59 ? -43.625 -54.281 18.578 1 19.03 59 GLY A CA 1
ATOM 446 C C . GLY A 1 59 ? -43.875 -54.094 17.094 1 19.03 59 GLY A C 1
ATOM 447 O O . GLY A 1 59 ? -43.281 -54.781 16.266 1 19.03 59 GLY A O 1
ATOM 448 N N . ALA A 1 60 ? -44.875 -53.344 16.438 1 22.41 60 ALA A N 1
ATOM 449 C CA . ALA A 1 60 ? -45.25 -53.562 15.047 1 22.41 60 ALA A CA 1
ATOM 450 C C . ALA A 1 60 ? -44.062 -53.312 14.125 1 22.41 60 ALA A C 1
ATOM 452 O O . ALA A 1 60 ? -43.281 -52.375 14.312 1 22.41 60 ALA A O 1
ATOM 453 N N . VAL A 1 61 ? -43.625 -54.281 13.289 1 22.36 61 VAL A N 1
ATOM 454 C CA . VAL A 1 61 ? -42.562 -54.688 12.375 1 22.36 61 VAL A CA 1
ATOM 455 C C . VAL A 1 61 ? -42.5 -53.75 11.188 1 22.36 61 VAL A C 1
ATOM 457 O O . VAL A 1 61 ? -43.469 -53.594 10.445 1 22.36 61 VAL A O 1
ATOM 460 N N . GLY A 1 62 ? -42.125 -52.531 11.273 1 20.39 62 GLY A N 1
ATOM 461 C CA . GLY A 1 62 ? -42.125 -51.531 10.219 1 20.39 62 GLY A CA 1
ATOM 462 C C . GLY A 1 62 ? -41.406 -52 8.953 1 20.39 62 GLY A C 1
ATOM 463 O O . GLY A 1 62 ? -40.344 -52.562 9.023 1 20.39 62 GLY A O 1
ATOM 464 N N . ARG A 1 63 ? -42.125 -52.312 7.781 1 23.44 63 ARG A N 1
ATOM 465 C CA . ARG A 1 63 ? -41.75 -52.812 6.465 1 23.44 63 ARG A CA 1
ATOM 466 C C . ARG A 1 63 ? -40.656 -51.938 5.848 1 23.44 63 ARG A C 1
ATOM 468 O O . ARG A 1 63 ? -40.75 -50.719 5.852 1 23.44 63 ARG A O 1
ATOM 475 N N . SER A 1 64 ? -39.438 -52.375 5.871 1 23.73 64 SER A N 1
ATOM 476 C CA . SER A 1 64 ? -38.188 -51.875 5.305 1 23.73 64 SER A CA 1
ATOM 477 C C . SER A 1 64 ? -38.375 -51.5 3.836 1 23.73 64 SER A C 1
ATOM 479 O O . SER A 1 64 ? -38.719 -52.344 3.016 1 23.73 64 SER A O 1
ATOM 481 N N . VAL A 1 65 ? -39.094 -50.438 3.49 1 26.53 65 VAL A N 1
ATOM 482 C CA . VAL A 1 65 ? -39.25 -50.062 2.088 1 26.53 65 VAL A CA 1
ATOM 483 C C . VAL A 1 65 ? -37.906 -50.125 1.372 1 26.53 65 VAL A C 1
ATOM 485 O O . VAL A 1 65 ? -36.938 -49.5 1.79 1 26.53 65 VAL A O 1
ATOM 488 N N . ASP A 1 66 ? -37.656 -51.219 0.725 1 24.78 66 ASP A N 1
ATOM 489 C CA . ASP A 1 66 ? -36.469 -51.531 -0.079 1 24.78 66 ASP A CA 1
ATOM 490 C C . ASP A 1 66 ? -36.188 -50.469 -1.109 1 24.78 66 ASP A C 1
ATOM 492 O O . ASP A 1 66 ? -37.062 -50.094 -1.905 1 24.78 66 ASP A O 1
ATOM 496 N N . PHE A 1 67 ? -35.594 -49.344 -0.786 1 28.22 67 PHE A N 1
ATOM 497 C CA . PHE A 1 67 ? -35.125 -48.312 -1.707 1 28.22 67 PHE A CA 1
ATOM 498 C C . PHE A 1 67 ? -34.562 -48.938 -2.979 1 28.22 67 PHE A C 1
ATOM 500 O O . PHE A 1 67 ? -33.562 -49.688 -2.93 1 28.22 67 PHE A O 1
ATOM 507 N N . ILE A 1 68 ? -35.438 -49.25 -3.867 1 29.95 68 ILE A N 1
ATOM 508 C CA . ILE A 1 68 ? -35.031 -49.688 -5.18 1 29.95 68 ILE A CA 1
ATOM 509 C C . ILE A 1 68 ? -34 -48.719 -5.754 1 29.95 68 ILE A C 1
ATOM 511 O O . ILE A 1 68 ? -34.281 -47.562 -5.973 1 29.95 68 ILE A O 1
ATOM 515 N N . ARG A 1 69 ? -32.719 -48.906 -5.602 1 34.62 69 ARG A N 1
ATOM 516 C CA . ARG A 1 69 ? -31.609 -48.188 -6.188 1 34.62 69 ARG A CA 1
ATOM 517 C C . ARG A 1 69 ? -31.75 -48.094 -7.703 1 34.62 69 ARG A C 1
ATOM 519 O O . ARG A 1 69 ? -31.891 -49.125 -8.383 1 34.62 69 ARG A O 1
ATOM 526 N N . PRO A 1 70 ? -32.375 -47.031 -8.211 1 35.38 70 PRO A N 1
ATOM 527 C CA . PRO A 1 70 ? -32.469 -46.969 -9.672 1 35.38 70 PRO A CA 1
ATOM 528 C C . PRO A 1 70 ? -31.172 -47.406 -10.359 1 35.38 70 PRO A C 1
ATOM 530 O O . PRO A 1 70 ? -30.078 -47.031 -9.938 1 35.38 70 PRO A O 1
ATOM 533 N N . SER A 1 71 ? -31.156 -48.531 -10.953 1 39.72 71 SER A N 1
ATOM 534 C CA . SER A 1 71 ? -30.047 -49.188 -11.641 1 39.72 71 SER A CA 1
ATOM 535 C C . SER A 1 71 ? -29.609 -48.375 -12.867 1 39.72 71 SER A C 1
ATOM 537 O O . SER A 1 71 ? -30.438 -48 -13.688 1 39.72 71 SER A O 1
ATOM 539 N N . PHE A 1 72 ? -28.734 -47.469 -12.82 1 48.09 72 PHE A N 1
ATOM 540 C CA . PHE A 1 72 ? -28.078 -46.906 -13.984 1 48.09 72 PHE A CA 1
ATOM 541 C C . PHE A 1 72 ? -27.656 -48 -14.953 1 48.09 72 PHE A C 1
ATOM 543 O O . PHE A 1 72 ? -26.828 -48.844 -14.609 1 48.09 72 PHE A O 1
ATOM 550 N N . ILE A 1 73 ? -28.578 -48.375 -15.891 1 52.62 73 ILE A N 1
ATOM 551 C CA . ILE A 1 73 ? -28.266 -49.375 -16.891 1 52.62 73 ILE A CA 1
ATOM 552 C C . ILE A 1 73 ? -27.359 -48.781 -17.969 1 52.62 73 ILE A C 1
ATOM 554 O O . ILE A 1 73 ? -27.734 -47.844 -18.641 1 52.62 73 ILE A O 1
ATOM 558 N N . LEU A 1 74 ? -26.125 -49.094 -17.922 1 62.25 74 LEU A N 1
ATOM 559 C CA . LEU A 1 74 ? -25.188 -48.688 -18.953 1 62.25 74 LEU A CA 1
ATOM 560 C C . LEU A 1 74 ? -25.406 -49.469 -20.234 1 62.25 74 LEU A C 1
ATOM 562 O O . LEU A 1 74 ? -25.672 -50.688 -20.188 1 62.25 74 LEU A O 1
ATOM 566 N N . PRO A 1 75 ? -25.625 -48.781 -21.328 1 66.56 75 PRO A N 1
ATOM 567 C CA . PRO A 1 75 ? -25.766 -49.5 -22.594 1 66.56 75 PRO A CA 1
ATOM 568 C C . PRO A 1 75 ? -24.609 -50.469 -22.859 1 66.56 75 PRO A C 1
ATOM 570 O O . PRO A 1 75 ? -23.516 -50.281 -22.312 1 66.56 75 PRO A O 1
ATOM 573 N N . LYS A 1 76 ? -24.922 -51.531 -23.453 1 71.69 76 LYS A N 1
ATOM 574 C CA . LYS A 1 76 ? -23.906 -52.5 -23.828 1 71.69 76 LYS A CA 1
ATOM 575 C C . LYS A 1 76 ? -22.812 -51.875 -24.672 1 71.69 76 LYS A C 1
ATOM 577 O O . LYS A 1 76 ? -23.047 -50.875 -25.344 1 71.69 76 LYS A O 1
ATOM 582 N N . ALA A 1 77 ? -21.656 -52.438 -24.578 1 76.19 77 ALA A N 1
ATOM 583 C CA . ALA A 1 77 ? -20.5 -51.938 -25.328 1 76.19 77 ALA A CA 1
ATOM 584 C C . ALA A 1 77 ? -20.75 -52 -26.828 1 76.19 77 ALA A C 1
ATOM 586 O O . ALA A 1 77 ? -21.25 -53 -27.359 1 76.19 77 ALA A O 1
ATOM 587 N N . ARG A 1 78 ? -20.578 -50.938 -27.484 1 84 78 ARG A N 1
ATOM 588 C CA . ARG A 1 78 ? -20.797 -50.844 -28.922 1 84 78 ARG A CA 1
ATOM 589 C C . ARG A 1 78 ? -19.703 -51.562 -29.703 1 84 78 ARG A C 1
ATOM 591 O O . ARG A 1 78 ? -19.953 -52.062 -30.781 1 84 78 ARG A O 1
ATOM 598 N N . LEU A 1 79 ? -18.531 -51.625 -29.078 1 92.12 79 LEU A N 1
ATOM 599 C CA . LEU A 1 79 ? -17.375 -52.219 -29.719 1 92.12 79 LEU A CA 1
ATOM 600 C C . LEU A 1 79 ? -16.875 -53.438 -28.922 1 92.12 79 LEU A C 1
ATOM 602 O O . LEU A 1 79 ? -17.188 -53.562 -27.75 1 92.12 79 LEU A O 1
ATOM 606 N N . VAL A 1 80 ? -16.156 -54.312 -29.656 1 92.19 80 VAL A N 1
ATOM 607 C CA . VAL A 1 80 ? -15.523 -55.438 -28.984 1 92.19 80 VAL A CA 1
ATOM 608 C C . VAL A 1 80 ? -14.023 -55.438 -29.266 1 92.19 80 VAL A C 1
ATOM 610 O O . VAL A 1 80 ? -13.602 -55.344 -30.422 1 92.19 80 VAL A O 1
ATOM 613 N N . ALA A 1 81 ? -13.273 -55.469 -28.219 1 93.88 81 ALA A N 1
ATOM 614 C CA . ALA A 1 81 ? -11.82 -55.469 -28.344 1 93.88 81 ALA A CA 1
ATOM 615 C C . ALA A 1 81 ? -11.344 -56.75 -29.031 1 93.88 81 ALA A C 1
ATOM 617 O O . ALA A 1 81 ? -11.914 -57.812 -28.812 1 93.88 81 ALA A O 1
ATOM 618 N N . SER A 1 82 ? -10.305 -56.625 -29.797 1 94.44 82 SER A N 1
ATOM 619 C CA . SER A 1 82 ? -9.75 -57.781 -30.516 1 94.44 82 SER A CA 1
ATOM 620 C C . SER A 1 82 ? -9.07 -58.75 -29.547 1 94.44 82 SER A C 1
ATOM 622 O O . SER A 1 82 ? -8.516 -58.312 -28.531 1 94.44 82 SER A O 1
ATOM 624 N N . ASP A 1 83 ? -9.07 -59.969 -29.922 1 93.62 83 ASP A N 1
ATOM 625 C CA . ASP A 1 83 ? -8.422 -61 -29.109 1 93.62 83 ASP A CA 1
ATOM 626 C C . ASP A 1 83 ? -6.91 -61 -29.344 1 93.62 83 ASP A C 1
ATOM 628 O O . ASP A 1 83 ? -6.441 -60.75 -30.453 1 93.62 83 ASP A O 1
ATOM 632 N N . ILE A 1 84 ? -6.207 -61.344 -28.297 1 94.25 84 ILE A N 1
ATOM 633 C CA . ILE A 1 84 ? -4.758 -61.531 -28.359 1 94.25 84 ILE A CA 1
ATOM 634 C C . ILE A 1 84 ? -4.402 -63 -28.188 1 94.25 84 ILE A C 1
ATOM 636 O O . ILE A 1 84 ? -4.797 -63.625 -27.203 1 94.25 84 ILE A O 1
ATOM 640 N N . TYR A 1 85 ? -3.713 -63.562 -29.094 1 91.88 85 TYR A N 1
ATOM 641 C CA . TYR A 1 85 ? -3.412 -65 -28.984 1 91.88 85 TYR A CA 1
ATOM 642 C C . TYR A 1 85 ? -1.928 -65.25 -29.203 1 91.88 85 TYR A C 1
ATOM 644 O O . TYR A 1 85 ? -1.276 -64.562 -29.984 1 91.88 85 TYR A O 1
ATOM 652 N N . PRO A 1 86 ? -1.381 -66.25 -28.547 1 89.25 86 PRO A N 1
ATOM 653 C CA . PRO A 1 86 ? 0.037 -66.562 -28.688 1 89.25 86 PRO A CA 1
ATOM 654 C C . PRO A 1 86 ? 0.321 -67.375 -29.953 1 89.25 86 PRO A C 1
ATOM 656 O O . PRO A 1 86 ? -0.541 -68.125 -30.422 1 89.25 86 PRO A O 1
ATOM 659 N N . VAL A 1 87 ? 1.195 -67.188 -30.75 1 79.31 87 VAL A N 1
ATOM 660 C CA . VAL A 1 87 ? 1.552 -67.938 -31.922 1 79.31 87 VAL A CA 1
ATOM 661 C C . VAL A 1 87 ? 2.361 -69.188 -31.516 1 79.31 87 VAL A C 1
ATOM 663 O O . VAL A 1 87 ? 2.086 -70.312 -31.953 1 79.31 87 VAL A O 1
ATOM 666 N N . ALA A 1 88 ? 3.652 -69.375 -31.453 1 58.97 88 ALA A N 1
ATOM 667 C CA . ALA A 1 88 ? 4.477 -70.562 -31.25 1 58.97 88 ALA A CA 1
ATOM 668 C C . ALA A 1 88 ? 4.496 -70.938 -29.781 1 58.97 88 ALA A C 1
ATOM 670 O O . ALA A 1 88 ? 4.367 -70.125 -28.891 1 58.97 88 ALA A O 1
ATOM 671 N N . GLU A 1 89 ? 3.998 -72.312 -29.531 1 47.75 89 GLU A N 1
ATOM 672 C CA . GLU A 1 89 ? 4.266 -72.938 -28.266 1 47.75 89 GLU A CA 1
ATOM 673 C C . GLU A 1 89 ? 5.699 -72.688 -27.797 1 47.75 89 GLU A C 1
ATOM 675 O O . GLU A 1 89 ? 6.59 -73.5 -28.062 1 47.75 89 GLU A O 1
ATOM 680 N N . THR A 1 90 ? 6.309 -71.875 -28.219 1 41.72 90 THR A N 1
ATOM 681 C CA . THR A 1 90 ? 7.691 -71.812 -27.75 1 41.72 90 THR A CA 1
ATOM 682 C C . THR A 1 90 ? 7.781 -72.125 -26.266 1 41.72 90 THR A C 1
ATOM 684 O O . THR A 1 90 ? 6.969 -71.688 -25.469 1 41.72 90 THR A O 1
ATOM 687 N N . PRO A 1 91 ? 8.43 -73.375 -26.016 1 36.78 91 PRO A N 1
ATOM 688 C CA . PRO A 1 91 ? 8.609 -73.688 -24.609 1 36.78 91 PRO A CA 1
ATOM 689 C C . PRO A 1 91 ? 8.805 -72.5 -23.703 1 36.78 91 PRO A C 1
ATOM 691 O O . PRO A 1 91 ? 9.297 -71.438 -24.156 1 36.78 91 PRO A O 1
ATOM 694 N N . PRO A 1 92 ? 7.957 -72.375 -22.766 1 34.72 92 PRO A N 1
ATOM 695 C CA . PRO A 1 92 ? 8.234 -71.25 -21.891 1 34.72 92 PRO A CA 1
ATOM 696 C C . PRO A 1 92 ? 9.727 -70.938 -21.766 1 34.72 92 PRO A C 1
ATOM 698 O O . PRO A 1 92 ? 10.539 -71.875 -21.688 1 34.72 92 PRO A O 1
ATOM 701 N N . VAL A 1 93 ? 10.266 -70.25 -22.609 1 34.22 93 VAL A N 1
ATOM 702 C CA . VAL A 1 93 ? 11.633 -69.938 -22.234 1 34.22 93 VAL A CA 1
ATOM 703 C C . VAL A 1 93 ? 11.828 -70.125 -20.734 1 34.22 93 VAL A C 1
ATOM 705 O O . VAL A 1 93 ? 11.016 -69.688 -19.922 1 34.22 93 VAL A O 1
ATOM 708 N N . CYS A 1 94 ? 12.344 -71.375 -20.516 1 29 94 CYS A N 1
ATOM 709 C CA . CYS A 1 94 ? 12.789 -71.562 -19.141 1 29 94 CYS A CA 1
ATOM 710 C C . CYS A 1 94 ? 13.219 -70.25 -18.516 1 29 94 CYS A C 1
ATOM 712 O O . CYS A 1 94 ? 14.078 -69.562 -19.062 1 29 94 CYS A O 1
ATOM 714 N N . ARG A 1 95 ? 12.25 -69.562 -18.109 1 32.38 95 ARG A N 1
ATOM 715 C CA . ARG A 1 95 ? 12.664 -68.562 -17.172 1 32.38 95 ARG A CA 1
ATOM 716 C C . ARG A 1 95 ? 13.961 -68.875 -16.469 1 32.38 95 ARG A C 1
ATOM 718 O O . ARG A 1 95 ? 14.016 -69.875 -15.703 1 32.38 95 ARG A O 1
ATOM 725 N N . GLY A 1 96 ? 14.992 -69.188 -17.375 1 28.03 96 GLY A N 1
ATOM 726 C CA . GLY A 1 96 ? 16.172 -69.375 -16.547 1 28.03 96 GLY A CA 1
ATOM 727 C C . GLY A 1 96 ? 15.992 -68.875 -15.117 1 28.03 96 GLY A C 1
ATOM 728 O O . GLY A 1 96 ? 15.109 -68.062 -14.836 1 28.03 96 GLY A O 1
ATOM 729 N N . GLN A 1 97 ? 16.219 -69.938 -14.289 1 26.67 97 GLN A N 1
ATOM 730 C CA . GLN A 1 97 ? 16.266 -69.625 -12.867 1 26.67 97 GLN A CA 1
ATOM 731 C C . GLN A 1 97 ? 16.656 -68.188 -12.648 1 26.67 97 GLN A C 1
ATOM 733 O O . GLN A 1 97 ? 17.672 -67.688 -13.172 1 26.67 97 GLN A O 1
ATOM 738 N N . GLN A 1 98 ? 15.695 -67.312 -12.758 1 28 98 GLN A N 1
ATOM 739 C CA . GLN A 1 98 ? 16.172 -66.062 -12.188 1 28 98 GLN A CA 1
ATOM 740 C C . GLN A 1 98 ? 17.406 -66.25 -11.32 1 28 98 GLN A C 1
ATOM 742 O O . GLN A 1 98 ? 17.453 -67.188 -10.531 1 28 98 GLN A O 1
ATOM 747 N N . PRO A 1 99 ? 18.625 -66.25 -11.922 1 29.27 99 PRO A N 1
ATOM 748 C CA . PRO A 1 99 ? 19.5 -66.375 -10.766 1 29.27 99 PRO A CA 1
ATOM 749 C C . PRO A 1 99 ? 18.781 -66.125 -9.445 1 29.27 99 PRO A C 1
ATOM 751 O O . PRO A 1 99 ? 17.766 -65.438 -9.406 1 29.27 99 PRO A O 1
ATOM 754 N N . ASN A 1 100 ? 18.625 -67.25 -8.664 1 28.53 100 ASN A N 1
ATOM 755 C CA . ASN A 1 100 ? 18.25 -67 -7.281 1 28.53 100 ASN A CA 1
ATOM 756 C C . ASN A 1 100 ? 18.5 -65.562 -6.895 1 28.53 100 ASN A C 1
ATOM 758 O O . ASN A 1 100 ? 19.641 -65.125 -6.785 1 28.53 100 ASN A O 1
ATOM 762 N N . VAL A 1 101 ? 17.969 -64.688 -7.727 1 32.75 101 VAL A N 1
ATOM 763 C CA . VAL A 1 101 ? 18.016 -63.406 -7.027 1 32.75 101 VAL A CA 1
ATOM 764 C C . VAL A 1 101 ? 18.031 -63.656 -5.52 1 32.75 101 VAL A C 1
ATOM 766 O O . VAL A 1 101 ? 17.109 -64.25 -4.98 1 32.75 101 VAL A O 1
ATOM 769 N N . PHE A 1 102 ? 19.141 -64.125 -5.098 1 31.84 102 PHE A N 1
ATOM 770 C CA . PHE A 1 102 ? 19.266 -64.062 -3.645 1 31.84 102 PHE A CA 1
ATOM 771 C C . PHE A 1 102 ? 18.234 -63.125 -3.049 1 31.84 102 PHE A C 1
ATOM 773 O O . PHE A 1 102 ? 18.125 -61.969 -3.494 1 31.84 102 PHE A O 1
ATOM 780 N N . PRO A 1 103 ? 16.906 -63.562 -2.977 1 35.62 103 PRO A N 1
ATOM 781 C CA . PRO A 1 103 ? 16.203 -62.656 -2.086 1 35.62 103 PRO A CA 1
ATOM 782 C C . PRO A 1 103 ? 17.156 -61.75 -1.303 1 35.62 103 PRO A C 1
ATOM 784 O O . PRO A 1 103 ? 18 -62.25 -0.554 1 35.62 103 PRO A O 1
ATOM 787 N N . THR A 1 104 ? 17.906 -60.969 -2.014 1 42.03 104 THR A N 1
ATOM 788 C CA . THR A 1 104 ? 18.562 -60.062 -1.059 1 42.03 104 THR A CA 1
ATOM 789 C C . THR A 1 104 ? 17.734 -59.938 0.217 1 42.03 104 THR A C 1
ATOM 791 O O . THR A 1 104 ? 16.562 -59.562 0.169 1 42.03 104 THR A O 1
ATOM 794 N N . ASP A 1 105 ? 17.719 -60.938 0.939 1 42.66 105 ASP A N 1
ATOM 795 C CA . ASP A 1 105 ? 17.156 -61.094 2.279 1 42.66 105 ASP A CA 1
ATOM 796 C C . ASP A 1 105 ? 16.906 -59.719 2.914 1 42.66 105 ASP A C 1
ATOM 798 O O . ASP A 1 105 ? 17.859 -59.062 3.365 1 42.66 105 ASP A O 1
ATOM 802 N N . HIS A 1 106 ? 16 -58.969 2.283 1 56.75 106 HIS A N 1
ATOM 803 C CA . HIS A 1 106 ? 15.531 -57.719 2.889 1 56.75 106 HIS A CA 1
ATOM 804 C C . HIS A 1 106 ? 15.086 -57.938 4.332 1 56.75 106 HIS A C 1
ATOM 806 O O . HIS A 1 106 ? 14.367 -57.125 4.898 1 56.75 106 HIS A O 1
ATOM 812 N N . ASP A 1 107 ? 15.414 -59.25 4.688 1 58.38 107 ASP A N 1
ATOM 813 C CA . ASP A 1 107 ? 15.016 -59.531 6.062 1 58.38 107 ASP A CA 1
ATOM 814 C C . ASP A 1 107 ? 16.031 -58.969 7.055 1 58.38 107 ASP A C 1
ATOM 816 O O . ASP A 1 107 ? 17.172 -59.406 7.098 1 58.38 107 ASP A O 1
ATOM 820 N N . PRO A 1 108 ? 15.68 -57.938 7.586 1 63.97 108 PRO A N 1
ATOM 821 C CA . PRO A 1 108 ? 16.594 -57.344 8.578 1 63.97 108 PRO A CA 1
ATOM 822 C C . PRO A 1 108 ? 17.172 -58.406 9.523 1 63.97 108 PRO A C 1
ATOM 824 O O . PRO A 1 108 ? 18.172 -58.125 10.203 1 63.97 108 PRO A O 1
ATOM 827 N N . ALA A 1 109 ? 16.578 -59.594 9.578 1 67.75 109 ALA A N 1
ATOM 828 C CA . ALA A 1 109 ? 17.094 -60.656 10.469 1 67.75 109 ALA A CA 1
ATOM 829 C C . ALA A 1 109 ? 18.453 -61.156 9.984 1 67.75 109 ALA A C 1
ATOM 831 O O . ALA A 1 109 ? 19.312 -61.5 10.789 1 67.75 109 ALA A O 1
ATOM 832 N N . HIS A 1 110 ? 18.672 -61.094 8.641 1 74.94 110 HIS A N 1
ATOM 833 C CA . HIS A 1 110 ? 19.922 -61.594 8.109 1 74.94 110 HIS A CA 1
ATOM 834 C C . HIS A 1 110 ? 20.953 -60.469 7.973 1 74.94 110 HIS A C 1
ATOM 836 O O . HIS A 1 110 ? 22.156 -60.719 8.125 1 74.94 110 HIS A O 1
ATOM 842 N N . ASN A 1 111 ? 20.422 -59.188 7.676 1 85.5 111 ASN A N 1
ATOM 843 C CA . ASN A 1 111 ? 21.281 -58.031 7.562 1 85.5 111 ASN A CA 1
ATOM 844 C C . ASN A 1 111 ? 20.75 -56.844 8.375 1 85.5 111 ASN A C 1
ATOM 846 O O . ASN A 1 111 ? 19.859 -56.125 7.914 1 85.5 111 ASN A O 1
ATOM 850 N N . PRO A 1 112 ? 21.312 -56.688 9.453 1 87.5 112 PRO A N 1
ATOM 851 C CA . PRO A 1 112 ? 20.797 -55.656 10.367 1 87.5 112 PRO A CA 1
ATOM 852 C C . PRO A 1 112 ? 20.828 -54.25 9.758 1 87.5 112 PRO A C 1
ATOM 854 O O . PRO A 1 112 ? 20.125 -53.344 10.219 1 87.5 112 PRO A O 1
ATOM 857 N N . TYR A 1 113 ? 21.609 -54.125 8.742 1 90.06 113 TYR A N 1
ATOM 858 C CA . TYR A 1 113 ? 21.766 -52.781 8.141 1 90.06 113 TYR A CA 1
ATOM 859 C C . TYR A 1 113 ? 20.531 -52.438 7.297 1 90.06 113 TYR A C 1
ATOM 861 O O . TYR A 1 113 ? 20.375 -51.312 6.871 1 90.06 113 TYR A O 1
ATOM 869 N N . LEU A 1 114 ? 19.672 -53.281 7.129 1 92.5 114 LEU A N 1
ATOM 870 C CA . LEU A 1 114 ? 18.469 -53.031 6.336 1 92.5 114 LEU A CA 1
ATOM 871 C C . LEU A 1 114 ? 17.359 -52.406 7.191 1 92.5 114 LEU A C 1
ATOM 873 O O . LEU A 1 114 ? 16.312 -52.031 6.68 1 92.5 114 LEU A O 1
ATOM 877 N N . SER A 1 115 ? 17.641 -52.281 8.461 1 91.94 115 SER A N 1
ATOM 878 C CA . SER A 1 115 ? 16.734 -51.562 9.359 1 91.94 115 SER A CA 1
ATOM 879 C C . SER A 1 115 ? 17.234 -50.156 9.688 1 91.94 115 SER A C 1
ATOM 881 O O . SER A 1 115 ? 18.375 -50 10.102 1 91.94 115 SER A O 1
ATOM 883 N N . LEU A 1 116 ? 16.359 -49.188 9.578 1 92.38 116 LEU A N 1
ATOM 884 C CA . LEU A 1 116 ? 16.719 -47.812 9.859 1 92.38 116 LEU A CA 1
ATOM 885 C C . LEU A 1 116 ? 16.922 -47.594 11.352 1 92.38 116 LEU A C 1
ATOM 887 O O . LEU A 1 116 ? 17.453 -46.562 11.766 1 92.38 116 LEU A O 1
ATOM 891 N N . ASN A 1 117 ? 16.609 -48.656 12.133 1 91.06 117 ASN A N 1
ATOM 892 C CA . ASN A 1 117 ? 16.828 -48.594 13.57 1 91.06 117 ASN A CA 1
ATOM 893 C C . ASN A 1 117 ? 18.297 -48.844 13.922 1 91.06 117 ASN A C 1
ATOM 895 O O . ASN A 1 117 ? 18.734 -48.562 15.047 1 91.06 117 ASN A O 1
ATOM 899 N N . HIS A 1 118 ? 18.969 -49.312 12.961 1 92.69 118 HIS A N 1
ATOM 900 C CA . HIS A 1 118 ? 20.391 -49.562 13.219 1 92.69 118 HIS A CA 1
ATOM 901 C C . HIS A 1 118 ? 21.094 -48.281 13.664 1 92.69 118 HIS A C 1
ATOM 903 O O . HIS A 1 118 ? 20.906 -47.219 13.07 1 92.69 118 HIS A O 1
ATOM 909 N N . PRO A 1 119 ? 21.906 -48.281 14.586 1 91.5 119 PRO A N 1
ATOM 910 C CA . PRO A 1 119 ? 22.531 -47.094 15.18 1 91.5 119 PRO A CA 1
ATOM 911 C C . PRO A 1 119 ? 23.438 -46.344 14.195 1 91.5 119 PRO A C 1
ATOM 913 O O . PRO A 1 119 ? 23.688 -45.156 14.375 1 91.5 119 PRO A O 1
ATOM 916 N N . THR A 1 120 ? 23.844 -47 13.211 1 91.69 120 THR A N 1
ATOM 917 C CA . THR A 1 120 ? 24.734 -46.375 12.234 1 91.69 120 THR A CA 1
ATOM 918 C C . THR A 1 120 ? 24.047 -45.219 11.531 1 91.69 120 THR A C 1
ATOM 920 O O . THR A 1 120 ? 24.688 -44.25 11.148 1 91.69 120 THR A O 1
ATOM 923 N N . TYR A 1 121 ? 22.812 -45.281 11.391 1 93.81 121 TYR A N 1
ATOM 924 C CA . TYR A 1 121 ? 22.062 -44.25 10.68 1 93.81 121 TYR A CA 1
ATOM 925 C C . TYR A 1 121 ? 21.812 -43.062 11.578 1 93.81 121 TYR A C 1
ATOM 927 O O . TYR A 1 121 ? 21.594 -41.938 11.086 1 93.81 121 TYR A O 1
ATOM 935 N N . GLY A 1 122 ? 21.797 -43.25 12.883 1 91.12 122 GLY A N 1
ATOM 936 C CA . GLY A 1 122 ? 21.703 -42.156 13.844 1 91.12 122 GLY A CA 1
ATOM 937 C C . GLY A 1 122 ? 20.359 -41.438 13.805 1 91.12 122 GLY A C 1
ATOM 938 O O . GLY A 1 122 ? 20.281 -40.219 14 1 91.12 122 GLY A O 1
ATOM 939 N N . LEU A 1 123 ? 19.281 -42.094 13.438 1 93.5 123 LEU A N 1
ATOM 940 C CA . LEU A 1 123 ? 17.953 -41.5 13.391 1 93.5 123 LEU A CA 1
ATOM 941 C C . LEU A 1 123 ? 17.219 -41.719 14.711 1 93.5 123 LEU A C 1
ATOM 943 O O . LEU A 1 123 ? 17.359 -42.781 15.336 1 93.5 123 LEU A O 1
ATOM 947 N N . PRO A 1 124 ? 16.516 -40.719 15.148 1 93.12 124 PRO A N 1
ATOM 948 C CA . PRO A 1 124 ? 15.727 -40.906 16.359 1 93.12 124 PRO A CA 1
ATOM 949 C C . PRO A 1 124 ? 14.664 -42 16.203 1 93.12 124 PRO A C 1
ATOM 951 O O . PRO A 1 124 ? 14.055 -42.125 15.141 1 93.12 124 PRO A O 1
ATOM 954 N N . PRO A 1 125 ? 14.484 -42.688 17.234 1 91.88 125 PRO A N 1
ATOM 955 C CA . PRO A 1 125 ? 13.516 -43.781 17.172 1 91.88 125 PRO A CA 1
ATOM 956 C C . PRO A 1 125 ? 12.125 -43.312 16.75 1 91.88 125 PRO A C 1
ATOM 958 O O . PRO A 1 125 ? 11.422 -44.031 16.031 1 91.88 125 PRO A O 1
ATOM 961 N N . GLY A 1 126 ? 11.734 -42.156 17.219 1 91.25 126 GLY A N 1
ATOM 962 C CA . GLY A 1 126 ? 10.438 -41.656 16.812 1 91.25 126 GLY A CA 1
ATOM 963 C C . GLY A 1 126 ? 10.312 -41.469 15.32 1 91.25 126 GLY A C 1
ATOM 964 O O . GLY A 1 126 ? 9.25 -41.719 14.742 1 91.25 126 GLY A O 1
ATOM 965 N N . LEU A 1 127 ? 11.375 -41.062 14.734 1 93.38 127 LEU A N 1
ATOM 966 C CA . LEU A 1 127 ? 11.383 -40.844 13.289 1 93.38 127 LEU A CA 1
ATOM 967 C C . LEU A 1 127 ? 11.32 -42.188 12.555 1 93.38 127 LEU A C 1
ATOM 969 O O . LEU A 1 127 ? 10.617 -42.312 11.547 1 93.38 127 LEU A O 1
ATOM 973 N N . VAL A 1 128 ? 12.008 -43.188 13.031 1 93.5 128 VAL A N 1
ATOM 974 C CA . VAL A 1 128 ? 12.008 -44.531 12.438 1 93.5 128 VAL A CA 1
ATOM 975 C C . VAL A 1 128 ? 10.617 -45.156 12.539 1 93.5 128 VAL A C 1
ATOM 977 O O . VAL A 1 128 ? 10.156 -45.812 11.609 1 93.5 128 VAL A O 1
ATOM 980 N N . ALA A 1 129 ? 10.008 -44.875 13.602 1 93.31 129 ALA A N 1
ATOM 981 C CA . ALA A 1 129 ? 8.641 -45.344 13.789 1 93.31 129 ALA A CA 1
ATOM 982 C C . ALA A 1 129 ? 7.695 -44.719 12.773 1 93.31 129 ALA A C 1
ATOM 984 O O . ALA A 1 129 ? 6.773 -45.375 12.281 1 93.31 129 ALA A O 1
ATOM 985 N N . ASN A 1 130 ? 7.902 -43.5 12.5 1 93.69 130 ASN A N 1
ATOM 986 C CA . ASN A 1 130 ? 7.078 -42.812 11.516 1 93.69 130 ASN A CA 1
ATOM 987 C C . ASN A 1 130 ? 7.273 -43.375 10.117 1 93.69 130 ASN A C 1
ATOM 989 O O . ASN A 1 130 ? 6.32 -43.5 9.352 1 93.69 130 ASN A O 1
ATOM 993 N N . PHE A 1 131 ? 8.547 -43.719 9.812 1 92.88 131 PHE A N 1
ATOM 994 C CA . PHE A 1 131 ? 8.805 -44.406 8.539 1 92.88 131 PHE A CA 1
ATOM 995 C C . PHE A 1 131 ? 8.086 -45.719 8.469 1 92.88 131 PHE A C 1
ATOM 997 O O . PHE A 1 131 ? 7.488 -46.062 7.441 1 92.88 131 PHE A O 1
ATOM 1004 N N . ALA A 1 132 ? 8.141 -46.406 9.508 1 90.94 132 ALA A N 1
ATOM 1005 C CA . ALA A 1 132 ? 7.488 -47.719 9.57 1 90.94 132 ALA A CA 1
ATOM 1006 C C . ALA A 1 132 ? 5.977 -47.594 9.422 1 90.94 132 ALA A C 1
ATOM 1008 O O . ALA A 1 132 ? 5.336 -48.375 8.734 1 90.94 132 ALA A O 1
ATOM 1009 N N . ALA A 1 133 ? 5.469 -46.625 10.039 1 90.69 133 ALA A N 1
ATOM 1010 C CA . ALA A 1 133 ? 4.035 -46.344 9.953 1 90.69 133 ALA A CA 1
ATOM 1011 C C . ALA A 1 133 ? 3.625 -45.969 8.531 1 90.69 133 ALA A C 1
ATOM 1013 O O . ALA A 1 133 ? 2.488 -46.219 8.125 1 90.69 133 ALA A O 1
ATOM 1014 N N . ALA A 1 134 ? 4.609 -45.5 7.863 1 88.19 134 ALA A N 1
ATOM 1015 C CA . ALA A 1 134 ? 4.34 -45.094 6.48 1 88.19 134 ALA A CA 1
ATOM 1016 C C . ALA A 1 134 ? 4.629 -46.25 5.527 1 88.19 134 ALA A C 1
ATOM 1018 O O . ALA A 1 134 ? 4.633 -46.094 4.305 1 88.19 134 ALA A O 1
ATOM 1019 N N . GLY A 1 135 ? 4.984 -47.406 5.996 1 83.19 135 GLY A N 1
ATOM 1020 C CA . GLY A 1 135 ? 5.141 -48.594 5.184 1 83.19 135 GLY A CA 1
ATOM 1021 C C . GLY A 1 135 ? 6.594 -48.938 4.914 1 83.19 135 GLY A C 1
ATOM 1022 O O . GLY A 1 135 ? 6.883 -49.844 4.105 1 83.19 135 GLY A O 1
ATOM 1023 N N . LEU A 1 136 ? 7.492 -48.25 5.562 1 87.25 136 LEU A N 1
ATOM 1024 C CA . LEU A 1 136 ? 8.914 -48.469 5.34 1 87.25 136 LEU A CA 1
ATOM 1025 C C . LEU A 1 136 ? 9.562 -49.125 6.555 1 87.25 136 LEU A C 1
ATOM 1027 O O . LEU A 1 136 ? 10.258 -48.469 7.324 1 87.25 136 LEU A O 1
ATOM 1031 N N . SER A 1 137 ? 9.383 -50.469 6.66 1 86.5 137 SER A N 1
ATOM 1032 C CA . SER A 1 137 ? 9.906 -51.188 7.809 1 86.5 137 SER A CA 1
ATOM 1033 C C . SER A 1 137 ? 11.328 -51.656 7.559 1 86.5 137 SER A C 1
ATOM 1035 O O . SER A 1 137 ? 12.078 -51.938 8.508 1 86.5 137 SER A O 1
ATOM 1037 N N . SER A 1 138 ? 11.648 -51.844 6.293 1 88.38 138 SER A N 1
ATOM 1038 C CA . SER A 1 138 ? 13 -52.219 5.895 1 88.38 138 SER A CA 1
ATOM 1039 C C . SER A 1 138 ? 13.422 -51.469 4.625 1 88.38 138 SER A C 1
ATOM 1041 O O . SER A 1 138 ? 12.57 -51 3.875 1 88.38 138 SER A O 1
ATOM 1043 N N . ILE A 1 139 ? 14.75 -51.375 4.418 1 91.56 139 ILE A N 1
ATOM 1044 C CA . ILE A 1 139 ? 15.234 -50.688 3.225 1 91.56 139 ILE A CA 1
ATOM 1045 C C . ILE A 1 139 ? 15.906 -51.688 2.289 1 91.56 139 ILE A C 1
ATOM 1047 O O . ILE A 1 139 ? 16.188 -52.844 2.682 1 91.56 139 ILE A O 1
ATOM 1051 N N . TYR A 1 140 ? 16.109 -51.375 1.068 1 89.56 140 TYR A N 1
ATOM 1052 C CA . TYR A 1 140 ? 16.734 -52.25 0.083 1 89.56 140 TYR A CA 1
ATOM 1053 C C . TYR A 1 140 ? 18.25 -52.312 0.307 1 89.56 140 TYR A C 1
ATOM 1055 O O . TYR A 1 140 ? 18.844 -51.406 0.871 1 89.56 140 TYR A O 1
ATOM 1063 N N . GLN A 1 141 ? 18.828 -53.344 -0.168 1 89.56 141 GLN A N 1
ATOM 1064 C CA . GLN A 1 141 ? 20.266 -53.562 -0.007 1 89.56 141 GLN A CA 1
ATOM 1065 C C . GLN A 1 141 ? 21.062 -52.438 -0.667 1 89.56 141 GLN A C 1
ATOM 1067 O O . GLN A 1 141 ? 22.078 -52 -0.122 1 89.56 141 GLN A O 1
ATOM 1072 N N . TRP A 1 142 ? 20.688 -52.031 -1.838 1 91.88 142 TRP A N 1
ATOM 1073 C CA . TRP A 1 142 ? 21.438 -51 -2.527 1 91.88 142 TRP A CA 1
ATOM 1074 C C . TRP A 1 142 ? 21.359 -49.656 -1.762 1 91.88 142 TRP A C 1
ATOM 1076 O O . TRP A 1 142 ? 22.312 -48.906 -1.754 1 91.88 142 TRP A O 1
ATOM 1086 N N . GLN A 1 143 ? 20.172 -49.438 -1.079 1 94.44 143 GLN A N 1
ATOM 1087 C CA . GLN A 1 143 ? 20 -48.219 -0.285 1 94.44 143 GLN A CA 1
ATOM 1088 C C . GLN A 1 143 ? 20.969 -48.188 0.9 1 94.44 143 GLN A C 1
ATOM 1090 O O . GLN A 1 143 ? 21.594 -47.156 1.176 1 94.44 143 GLN A O 1
ATOM 1095 N N . ALA A 1 144 ? 21.031 -49.344 1.51 1 93.5 144 ALA A N 1
ATOM 1096 C CA . ALA A 1 144 ? 21.953 -49.5 2.631 1 93.5 144 ALA A CA 1
ATOM 1097 C C . ALA A 1 144 ? 23.406 -49.281 2.172 1 93.5 144 ALA A C 1
ATOM 1099 O O . ALA A 1 144 ? 24.172 -48.594 2.83 1 93.5 144 ALA A O 1
ATOM 1100 N N . SER A 1 145 ? 23.734 -49.906 1.043 1 92.75 145 SER A N 1
ATOM 1101 C CA . SER A 1 145 ? 25.078 -49.781 0.493 1 92.75 145 SER A CA 1
ATOM 1102 C C . SER A 1 145 ? 25.422 -48.344 0.162 1 92.75 145 SER A C 1
ATOM 1104 O O . SER A 1 145 ? 26.531 -47.875 0.403 1 92.75 145 SER A O 1
ATOM 1106 N N . CYS A 1 146 ? 24.469 -47.656 -0.354 1 94.56 146 CYS A N 1
ATOM 1107 C CA . CYS A 1 146 ? 24.656 -46.281 -0.714 1 94.56 146 CYS A CA 1
ATOM 1108 C C . CYS A 1 146 ? 24.828 -45.406 0.53 1 94.56 146 CYS A C 1
ATOM 1110 O O . CYS A 1 146 ? 25.766 -44.594 0.609 1 94.56 146 CYS A O 1
ATOM 1112 N N . LEU A 1 147 ? 23.984 -45.562 1.548 1 95.44 147 LEU A N 1
ATOM 1113 C CA . LEU A 1 147 ? 23.984 -44.75 2.768 1 95.44 147 LEU A CA 1
ATOM 1114 C C . LEU A 1 147 ? 25.266 -44.969 3.562 1 95.44 147 LEU A C 1
ATOM 1116 O O . LEU A 1 147 ? 25.75 -44.062 4.234 1 95.44 147 LEU A O 1
ATOM 1120 N N . LEU A 1 148 ? 25.75 -46.188 3.459 1 93.38 148 LEU A N 1
ATOM 1121 C CA . LEU A 1 148 ? 26.891 -46.562 4.301 1 93.38 148 LEU A CA 1
ATOM 1122 C C . LEU A 1 148 ? 28.203 -46.219 3.621 1 93.38 148 LEU A C 1
ATOM 1124 O O . LEU A 1 148 ? 29.281 -46.406 4.203 1 93.38 148 LEU A O 1
ATOM 1128 N N . ALA A 1 149 ? 28.094 -45.719 2.42 1 92.88 149 ALA A N 1
ATOM 1129 C CA . ALA A 1 149 ? 29.312 -45.25 1.771 1 92.88 149 ALA A CA 1
ATOM 1130 C C . ALA A 1 149 ? 30.031 -44.219 2.625 1 92.88 149 ALA A C 1
ATOM 1132 O O . ALA A 1 149 ? 29.391 -43.375 3.271 1 92.88 149 ALA A O 1
ATOM 1133 N N . PRO A 1 150 ? 31.312 -44.156 2.586 1 91.62 150 PRO A N 1
ATOM 1134 C CA . PRO A 1 150 ? 32.094 -43.312 3.48 1 91.62 150 PRO A CA 1
ATOM 1135 C C . PRO A 1 150 ? 31.797 -41.812 3.289 1 91.62 150 PRO A C 1
ATOM 1137 O O . PRO A 1 150 ? 31.781 -41.344 2.158 1 91.62 150 PRO A O 1
ATOM 1140 N N . GLY A 1 151 ? 31.516 -41.219 4.367 1 92.56 151 GLY A N 1
ATOM 1141 C CA . GLY A 1 151 ? 31.406 -39.75 4.387 1 92.56 151 GLY A CA 1
ATOM 1142 C C . GLY A 1 151 ? 30 -39.25 4.09 1 92.56 151 GLY A C 1
ATOM 1143 O O . GLY A 1 151 ? 29.703 -38.094 4.301 1 92.56 151 GLY A O 1
ATOM 1144 N N . LEU A 1 152 ? 29.094 -40.125 3.646 1 94.5 152 LEU A N 1
ATOM 1145 C CA . LEU A 1 152 ? 27.766 -39.656 3.232 1 94.5 152 LEU A CA 1
ATOM 1146 C C . LEU A 1 152 ? 26.875 -39.406 4.441 1 94.5 152 LEU A C 1
ATOM 1148 O O . LEU A 1 152 ? 26.234 -38.344 4.531 1 94.5 152 LEU A O 1
ATOM 1152 N N . LEU A 1 153 ? 26.906 -40.25 5.422 1 94.69 153 LEU A N 1
ATOM 1153 C CA . LEU A 1 153 ? 26.062 -40.094 6.602 1 94.69 153 LEU A CA 1
ATOM 1154 C C . LEU A 1 153 ? 26.547 -38.938 7.48 1 94.69 153 LEU A C 1
ATOM 1156 O O . LEU A 1 153 ? 25.766 -38.344 8.211 1 94.69 153 LEU A O 1
ATOM 1160 N N . LYS A 1 154 ? 27.797 -38.625 7.332 1 92.31 154 LYS A N 1
ATOM 1161 C CA . LYS A 1 154 ? 28.375 -37.562 8.133 1 92.31 154 LYS A CA 1
ATOM 1162 C C . LYS A 1 154 ? 28.219 -36.188 7.43 1 92.31 154 LYS A C 1
ATOM 1164 O O . LYS A 1 154 ? 28.406 -35.156 8.047 1 92.31 154 LYS A O 1
ATOM 1169 N N . GLY A 1 155 ? 27.938 -36.25 6.227 1 91.69 155 GLY A N 1
ATOM 1170 C CA . GLY A 1 155 ? 27.734 -35.031 5.477 1 91.69 155 GLY A CA 1
ATOM 1171 C C . GLY A 1 155 ? 29.016 -34.469 4.91 1 91.69 155 GLY A C 1
ATOM 1172 O O . GLY A 1 155 ? 29.062 -33.281 4.523 1 91.69 155 GLY A O 1
ATOM 1173 N N . ASP A 1 156 ? 30.031 -35.25 4.754 1 91.56 156 ASP A N 1
ATOM 1174 C CA . ASP A 1 156 ? 31.344 -34.781 4.336 1 91.56 156 ASP A CA 1
ATOM 1175 C C . ASP A 1 156 ? 31.5 -34.875 2.818 1 91.56 156 ASP A C 1
ATOM 1177 O O . ASP A 1 156 ? 32.406 -34.25 2.246 1 91.56 156 ASP A O 1
ATOM 1181 N N . ARG A 1 157 ? 30.625 -35.656 2.236 1 94.19 157 ARG A N 1
ATOM 1182 C CA . ARG A 1 157 ? 30.719 -35.875 0.793 1 94.19 157 ARG A CA 1
ATOM 1183 C C . ARG A 1 157 ? 29.375 -35.594 0.113 1 94.19 157 ARG A C 1
ATOM 1185 O O . ARG A 1 157 ? 28.328 -35.938 0.648 1 94.19 157 ARG A O 1
ATOM 1192 N N . HIS A 1 158 ? 29.484 -35.031 -1.072 1 96.81 158 HIS A N 1
ATOM 1193 C CA . HIS A 1 158 ? 28.297 -34.906 -1.926 1 96.81 158 HIS A CA 1
ATOM 1194 C C . HIS A 1 158 ? 27.969 -36.25 -2.574 1 96.81 158 HIS A C 1
ATOM 1196 O O . HIS A 1 158 ? 28.781 -37.188 -2.537 1 96.81 158 HIS A O 1
ATOM 1202 N N . LEU A 1 159 ? 26.719 -36.344 -3.084 1 97.12 159 LEU A N 1
ATOM 1203 C CA . LEU A 1 159 ? 26.266 -37.625 -3.631 1 97.12 159 LEU A CA 1
ATOM 1204 C C . LEU A 1 159 ? 25.469 -37.406 -4.914 1 97.12 159 LEU A C 1
ATOM 1206 O O . LEU A 1 159 ? 24.609 -36.531 -4.984 1 97.12 159 LEU A O 1
ATOM 1210 N N . VAL A 1 160 ? 25.891 -38.156 -5.949 1 96.81 160 VAL A N 1
ATOM 1211 C CA . VAL A 1 160 ? 25.094 -38.312 -7.164 1 96.81 160 VAL A CA 1
ATOM 1212 C C . VAL A 1 160 ? 24.75 -39.781 -7.391 1 96.81 160 VAL A C 1
ATOM 1214 O O . VAL A 1 160 ? 25.656 -40.625 -7.461 1 96.81 160 VAL A O 1
ATOM 1217 N N . TYR A 1 161 ? 23.484 -40.094 -7.488 1 95 161 TYR A N 1
ATOM 1218 C CA . TYR A 1 161 ? 23.172 -41.5 -7.66 1 95 161 TYR A CA 1
ATOM 1219 C C . TYR A 1 161 ? 21.938 -41.688 -8.547 1 95 161 TYR A C 1
ATOM 1221 O O . TYR A 1 161 ? 21.156 -40.75 -8.727 1 95 161 TYR A O 1
ATOM 1229 N N . THR A 1 162 ? 21.797 -42.875 -9.164 1 92.31 162 THR A N 1
ATOM 1230 C CA . THR A 1 162 ? 20.688 -43.219 -10.047 1 92.31 162 THR A CA 1
ATOM 1231 C C . THR A 1 162 ? 20.062 -44.562 -9.633 1 92.31 162 THR A C 1
ATOM 1233 O O . THR A 1 162 ? 20.766 -45.438 -9.164 1 92.31 162 THR A O 1
ATOM 1236 N N . ALA A 1 163 ? 18.844 -44.594 -9.648 1 88.94 163 ALA A N 1
ATOM 1237 C CA . ALA A 1 163 ? 18.062 -45.812 -9.5 1 88.94 163 ALA A CA 1
ATOM 1238 C C . ALA A 1 163 ? 16.781 -45.719 -10.344 1 88.94 163 ALA A C 1
ATOM 1240 O O . ALA A 1 163 ? 16.203 -44.656 -10.523 1 88.94 163 ALA A O 1
ATOM 1241 N N . PRO A 1 164 ? 16.391 -46.844 -10.891 1 82.75 164 PRO A N 1
ATOM 1242 C CA . PRO A 1 164 ? 15.211 -46.844 -11.758 1 82.75 164 PRO A CA 1
ATOM 1243 C C . PRO A 1 164 ? 13.961 -46.312 -11.039 1 82.75 164 PRO A C 1
ATOM 1245 O O . PRO A 1 164 ? 13.93 -46.281 -9.805 1 82.75 164 PRO A O 1
ATOM 1248 N N . THR A 1 165 ? 13 -45.969 -11.867 1 79.44 165 THR A N 1
ATOM 1249 C CA . THR A 1 165 ? 11.734 -45.5 -11.305 1 79.44 165 THR A CA 1
ATOM 1250 C C . THR A 1 165 ? 11.125 -46.594 -10.406 1 79.44 165 THR A C 1
ATOM 1252 O O . THR A 1 165 ? 11.047 -47.75 -10.797 1 79.44 165 THR A O 1
ATOM 1255 N N . GLY A 1 166 ? 10.797 -46.188 -9.258 1 77.12 166 GLY A N 1
ATOM 1256 C CA . GLY A 1 166 ? 10.234 -47.125 -8.312 1 77.12 166 GLY A CA 1
ATOM 1257 C C . GLY A 1 166 ? 11.289 -47.906 -7.523 1 77.12 166 GLY A C 1
ATOM 1258 O O . GLY A 1 166 ? 10.953 -48.719 -6.672 1 77.12 166 GLY A O 1
ATOM 1259 N N . GLY A 1 167 ? 12.523 -47.531 -7.773 1 78.81 167 GLY A N 1
ATOM 1260 C CA . GLY A 1 167 ? 13.617 -48.219 -7.129 1 78.81 167 GLY A CA 1
ATOM 1261 C C . GLY A 1 167 ? 13.883 -47.781 -5.707 1 78.81 167 GLY A C 1
ATOM 1262 O O . GLY A 1 167 ? 14.688 -48.375 -4.996 1 78.81 167 GLY A O 1
ATOM 1263 N N . GLY A 1 168 ? 13.258 -46.75 -5.266 1 85.75 168 GLY A N 1
ATOM 1264 C CA . GLY A 1 168 ? 13.383 -46.312 -3.887 1 85.75 168 GLY A CA 1
ATOM 1265 C C . GLY A 1 168 ? 14.43 -45.219 -3.697 1 85.75 168 GLY A C 1
ATOM 1266 O O . GLY A 1 168 ? 14.977 -45.062 -2.605 1 85.75 168 GLY A O 1
ATOM 1267 N N . LYS A 1 169 ? 14.766 -44.5 -4.652 1 90.5 169 LYS A N 1
ATOM 1268 C CA . LYS A 1 169 ? 15.852 -43.531 -4.582 1 90.5 169 LYS A CA 1
ATOM 1269 C C . LYS A 1 169 ? 15.531 -42.406 -3.582 1 90.5 169 LYS A C 1
ATOM 1271 O O . LYS A 1 169 ? 16.422 -41.906 -2.912 1 90.5 169 LYS A O 1
ATOM 1276 N N . SER A 1 170 ? 14.242 -42.031 -3.408 1 92.38 170 SER A N 1
ATOM 1277 C CA . SER A 1 170 ? 13.844 -40.906 -2.57 1 92.38 170 SER A CA 1
ATOM 1278 C C . SER A 1 170 ? 14.203 -41.156 -1.108 1 92.38 170 SER A C 1
ATOM 1280 O O . SER A 1 170 ? 14.523 -40.219 -0.374 1 92.38 170 SER A O 1
ATOM 1282 N N . LEU A 1 171 ? 14.18 -42.375 -0.693 1 93.31 171 LEU A N 1
ATOM 1283 C CA . LEU A 1 171 ? 14.422 -42.688 0.708 1 93.31 171 LEU A CA 1
ATOM 1284 C C . LEU A 1 171 ? 15.844 -42.312 1.113 1 93.31 171 LEU A C 1
ATOM 1286 O O . LEU A 1 171 ? 16.078 -41.844 2.223 1 93.31 171 LEU A O 1
ATOM 1290 N N . VAL A 1 172 ? 16.781 -42.594 0.262 1 95.12 172 VAL A N 1
ATOM 1291 C CA . VAL A 1 172 ? 18.172 -42.281 0.545 1 95.12 172 VAL A CA 1
ATOM 1292 C C . VAL A 1 172 ? 18.328 -40.781 0.82 1 95.12 172 VAL A C 1
ATOM 1294 O O . VAL A 1 172 ? 18.953 -40.406 1.809 1 95.12 172 VAL A O 1
ATOM 1297 N N . ALA A 1 173 ? 17.781 -40 -0.041 1 96.5 173 ALA A N 1
ATOM 1298 C CA . ALA A 1 173 ? 17.844 -38.531 0.113 1 96.5 173 ALA A CA 1
ATOM 1299 C C . ALA A 1 173 ? 17.156 -38.094 1.4 1 96.5 173 ALA A C 1
ATOM 1301 O O . ALA A 1 173 ? 17.641 -37.188 2.096 1 96.5 173 ALA A O 1
ATOM 1302 N N . ASP A 1 174 ? 15.992 -38.688 1.745 1 96.12 174 ASP A N 1
ATOM 1303 C CA . ASP A 1 174 ? 15.25 -38.344 2.949 1 96.12 174 ASP A CA 1
ATOM 1304 C C . ASP A 1 174 ? 16.078 -38.594 4.203 1 96.12 174 ASP A C 1
ATOM 1306 O O . ASP A 1 174 ? 16.141 -37.719 5.098 1 96.12 174 ASP A O 1
ATOM 1310 N N . VAL A 1 175 ? 16.688 -39.656 4.188 1 95.69 175 VAL A N 1
ATOM 1311 C CA . VAL A 1 175 ? 17.453 -40.062 5.359 1 95.69 175 VAL A CA 1
ATOM 1312 C C . VAL A 1 175 ? 18.641 -39.125 5.543 1 95.69 175 VAL A C 1
ATOM 1314 O O . VAL A 1 175 ? 18.875 -38.625 6.648 1 95.69 175 VAL A O 1
ATOM 1317 N N . LEU A 1 176 ? 19.359 -38.875 4.508 1 96.5 176 LEU A N 1
ATOM 1318 C CA . LEU A 1 176 ? 20.516 -37.969 4.586 1 96.5 176 LEU A CA 1
ATOM 1319 C C . LEU A 1 176 ? 20.094 -36.562 4.992 1 96.5 176 LEU A C 1
ATOM 1321 O O . LEU A 1 176 ? 20.734 -35.938 5.844 1 96.5 176 LEU A O 1
ATOM 1325 N N . MET A 1 177 ? 19.078 -36.094 4.363 1 96.94 177 MET A N 1
ATOM 1326 C CA . MET A 1 177 ? 18.578 -34.75 4.621 1 96.94 177 MET A CA 1
ATOM 1327 C C . MET A 1 177 ? 18.125 -34.594 6.07 1 96.94 177 MET A C 1
ATOM 1329 O O . MET A 1 177 ? 18.516 -33.656 6.762 1 96.94 177 MET A O 1
ATOM 1333 N N . LEU A 1 178 ? 17.328 -35.5 6.574 1 95.69 178 LEU A N 1
ATOM 1334 C CA . LEU A 1 178 ? 16.781 -35.438 7.926 1 95.69 178 LEU A CA 1
ATOM 1335 C C . LEU A 1 178 ? 17.891 -35.594 8.961 1 95.69 178 LEU A C 1
ATOM 1337 O O . LEU A 1 178 ? 17.859 -34.938 10.008 1 95.69 178 LEU A O 1
ATOM 1341 N N . LYS A 1 179 ? 18.781 -36.469 8.641 1 94.75 179 LYS A N 1
ATOM 1342 C CA . LYS A 1 179 ? 19.906 -36.625 9.562 1 94.75 179 LYS A CA 1
ATOM 1343 C C . LYS A 1 179 ? 20.672 -35.344 9.742 1 94.75 179 LYS A C 1
ATOM 1345 O O . LYS A 1 179 ? 21.031 -34.969 10.867 1 94.75 179 LYS A O 1
ATOM 1350 N N . ARG A 1 180 ? 20.906 -34.625 8.695 1 94.44 180 ARG A N 1
ATOM 1351 C CA . ARG A 1 180 ? 21.641 -33.344 8.742 1 94.44 180 ARG A CA 1
ATOM 1352 C C . ARG A 1 180 ? 20.922 -32.344 9.609 1 94.44 180 ARG A C 1
ATOM 1354 O O . ARG A 1 180 ? 21.562 -31.609 10.375 1 94.44 180 ARG A O 1
ATOM 1361 N N . ILE A 1 181 ? 19.641 -32.281 9.477 1 93.25 181 ILE A N 1
ATOM 1362 C CA . ILE A 1 181 ? 18.844 -31.234 10.148 1 93.25 181 ILE A CA 1
ATOM 1363 C C . ILE A 1 181 ? 18.672 -31.594 11.625 1 93.25 181 ILE A C 1
ATOM 1365 O O . ILE A 1 181 ? 18.625 -30.719 12.484 1 93.25 181 ILE A O 1
ATOM 1369 N N . ILE A 1 182 ? 18.609 -32.844 11.898 1 91.25 182 ILE A N 1
ATOM 1370 C CA . ILE A 1 182 ? 18.391 -33.281 13.266 1 91.25 182 ILE A CA 1
ATOM 1371 C C . ILE A 1 182 ? 19.688 -33.188 14.07 1 91.25 182 ILE A C 1
ATOM 1373 O O . ILE A 1 182 ? 19.672 -32.75 15.227 1 91.25 182 ILE A O 1
ATOM 1377 N N . GLU A 1 183 ? 20.734 -33.5 13.477 1 90.88 183 GLU A N 1
ATOM 1378 C CA . GLU A 1 183 ? 22.016 -33.469 14.148 1 90.88 183 GLU A CA 1
ATOM 1379 C C . GLU A 1 183 ? 22.484 -32 14.352 1 90.88 183 GLU A C 1
ATOM 1381 O O . GLU A 1 183 ? 23.234 -31.719 15.281 1 90.88 183 GLU A O 1
ATOM 1386 N N . ASN A 1 184 ? 22.109 -31.141 13.484 1 91.19 184 ASN A N 1
ATOM 1387 C CA . ASN A 1 184 ? 22.484 -29.734 13.555 1 91.19 184 ASN A CA 1
ATOM 1388 C C . ASN A 1 184 ? 21.266 -28.828 13.555 1 91.19 184 ASN A C 1
ATOM 1390 O O . ASN A 1 184 ? 20.938 -28.219 12.531 1 91.19 184 ASN A O 1
ATOM 1394 N N . PRO A 1 185 ? 20.906 -28.641 14.906 1 84.88 185 PRO A N 1
ATOM 1395 C CA . PRO A 1 185 ? 19.703 -27.797 14.969 1 84.88 185 PRO A CA 1
ATOM 1396 C C . PRO A 1 185 ? 19.969 -26.359 14.539 1 84.88 185 PRO A C 1
ATOM 1398 O O . PRO A 1 185 ? 21.031 -25.812 14.836 1 84.88 185 PRO A O 1
ATOM 1401 N N . GLY A 1 186 ? 19.641 -25.797 13.594 1 85.75 186 GLY A N 1
ATOM 1402 C CA . GLY A 1 186 ? 19.812 -24.469 13.039 1 85.75 186 GLY A CA 1
ATOM 1403 C C . GLY A 1 186 ? 20.078 -24.484 11.547 1 85.75 186 GLY A C 1
ATOM 1404 O O . GLY A 1 186 ? 19.891 -23.469 10.867 1 85.75 186 GLY A O 1
ATOM 1405 N N . ARG A 1 187 ? 20.641 -25.672 11.266 1 91.31 187 ARG A N 1
ATOM 1406 C CA . ARG A 1 187 ? 20.906 -25.797 9.836 1 91.31 187 ARG A CA 1
ATOM 1407 C C . ARG A 1 187 ? 19.609 -26.062 9.07 1 91.31 187 ARG A C 1
ATOM 1409 O O . ARG A 1 187 ? 18.641 -26.594 9.633 1 91.31 187 ARG A O 1
ATOM 1416 N N . LYS A 1 188 ? 19.641 -25.641 7.859 1 94.56 188 LYS A N 1
ATOM 1417 C CA . LYS A 1 188 ? 18.438 -25.719 7.039 1 94.56 188 LYS A CA 1
ATOM 1418 C C . LYS A 1 188 ? 18.656 -26.625 5.828 1 94.56 188 LYS A C 1
ATOM 1420 O O . LYS A 1 188 ? 19.797 -26.891 5.445 1 94.56 188 LYS A O 1
ATOM 1425 N N . ALA A 1 189 ? 17.578 -27.125 5.32 1 96.62 189 ALA A N 1
ATOM 1426 C CA . ALA A 1 189 ? 17.625 -27.984 4.141 1 96.62 189 ALA A CA 1
ATOM 1427 C C . ALA A 1 189 ? 16.734 -27.438 3.025 1 96.62 189 ALA A C 1
ATOM 1429 O O . ALA A 1 189 ? 15.719 -26.797 3.293 1 96.62 189 ALA A O 1
ATOM 1430 N N . ILE A 1 190 ? 17.188 -27.656 1.753 1 96.75 190 ILE A N 1
ATOM 1431 C CA . ILE A 1 190 ? 16.375 -27.344 0.583 1 96.75 190 ILE A CA 1
ATOM 1432 C C . ILE A 1 190 ? 16.188 -28.594 -0.271 1 96.75 190 ILE A C 1
ATOM 1434 O O . ILE A 1 190 ? 17.172 -29.25 -0.656 1 96.75 190 ILE A O 1
ATOM 1438 N N . LEU A 1 191 ? 14.984 -28.969 -0.462 1 97.69 191 LEU A N 1
ATOM 1439 C CA . LEU A 1 191 ? 14.641 -30.031 -1.406 1 97.69 191 LEU A CA 1
ATOM 1440 C C . LEU A 1 191 ? 14.07 -29.438 -2.695 1 97.69 191 LEU A C 1
ATOM 1442 O O . LEU A 1 191 ? 13.023 -28.797 -2.68 1 97.69 191 LEU A O 1
ATOM 1446 N N . VAL A 1 192 ? 14.766 -29.75 -3.803 1 96.44 192 VAL A N 1
ATOM 1447 C CA . VAL A 1 192 ? 14.422 -29.125 -5.078 1 96.44 192 VAL A CA 1
ATOM 1448 C C . VAL A 1 192 ? 13.711 -30.141 -5.973 1 96.44 192 VAL A C 1
ATOM 1450 O O . VAL A 1 192 ? 14.242 -31.219 -6.242 1 96.44 192 VAL A O 1
ATOM 1453 N N . LEU A 1 193 ? 12.539 -29.75 -6.383 1 92.06 193 LEU A N 1
ATOM 1454 C CA . LEU A 1 193 ? 11.75 -30.578 -7.281 1 92.06 193 LEU A CA 1
ATOM 1455 C C . LEU A 1 193 ? 11.336 -29.797 -8.523 1 92.06 193 LEU A C 1
ATOM 1457 O O . LEU A 1 193 ? 11.156 -28.578 -8.461 1 92.06 193 LEU A O 1
ATOM 1461 N N . PRO A 1 194 ? 11.164 -30.438 -9.617 1 85.38 194 PRO A N 1
ATOM 1462 C CA . PRO A 1 194 ? 10.914 -29.703 -10.859 1 85.38 194 PRO A CA 1
ATOM 1463 C C . PRO A 1 194 ? 9.453 -29.266 -11 1 85.38 194 PRO A C 1
ATOM 1465 O O . PRO A 1 194 ? 9.156 -28.344 -11.773 1 85.38 194 PRO A O 1
ATOM 1468 N N . TYR A 1 195 ? 8.555 -30.016 -10.375 1 75.94 195 TYR A N 1
ATOM 1469 C CA . TYR A 1 195 ? 7.145 -29.734 -10.625 1 75.94 195 TYR A CA 1
ATOM 1470 C C . TYR A 1 195 ? 6.41 -29.438 -9.32 1 75.94 195 TYR A C 1
ATOM 1472 O O . TYR A 1 195 ? 6.691 -30.047 -8.289 1 75.94 195 TYR A O 1
ATOM 1480 N N . VAL A 1 196 ? 5.422 -28.516 -9.391 1 73.31 196 VAL A N 1
ATOM 1481 C CA . VAL A 1 196 ? 4.668 -28.062 -8.227 1 73.31 196 VAL A CA 1
ATOM 1482 C C . VAL A 1 196 ? 3.914 -29.25 -7.613 1 73.31 196 VAL A C 1
ATOM 1484 O O . VAL A 1 196 ? 3.832 -29.359 -6.387 1 73.31 196 VAL A O 1
ATOM 1487 N N . ALA A 1 197 ? 3.416 -30.125 -8.508 1 69.81 197 ALA A N 1
ATOM 1488 C CA . ALA A 1 197 ? 2.68 -31.297 -8.016 1 69.81 197 ALA A CA 1
ATOM 1489 C C . ALA A 1 197 ? 3.568 -32.188 -7.148 1 69.81 197 ALA A C 1
ATOM 1491 O O . ALA A 1 197 ? 3.123 -32.688 -6.125 1 69.81 197 ALA A O 1
ATOM 1492 N N . LEU A 1 198 ? 4.836 -32.312 -7.531 1 80.12 198 LEU A N 1
ATOM 1493 C CA . LEU A 1 198 ? 5.789 -33.094 -6.762 1 80.12 198 LEU A CA 1
ATOM 1494 C C . LEU A 1 198 ? 6.133 -32.406 -5.445 1 80.12 198 LEU A C 1
ATOM 1496 O O . LEU A 1 198 ? 6.34 -33.094 -4.43 1 80.12 198 LEU A O 1
ATOM 1500 N N . VAL A 1 199 ? 6.18 -31.094 -5.52 1 86.88 199 VAL A N 1
ATOM 1501 C CA . VAL A 1 199 ? 6.473 -30.328 -4.316 1 86.88 199 VAL A CA 1
ATOM 1502 C C . VAL A 1 199 ? 5.371 -30.547 -3.283 1 86.88 199 VAL A C 1
ATOM 1504 O O . VAL A 1 199 ? 5.652 -30.781 -2.105 1 86.88 199 VAL A O 1
ATOM 1507 N N . GLN A 1 200 ? 4.16 -30.516 -3.73 1 77.12 200 GLN A N 1
ATOM 1508 C CA . GLN A 1 200 ? 3.027 -30.688 -2.828 1 77.12 200 GLN A CA 1
ATOM 1509 C C . GLN A 1 200 ? 2.992 -32.094 -2.252 1 77.12 200 GLN A C 1
ATOM 1511 O O . GLN A 1 200 ? 2.713 -32.281 -1.065 1 77.12 200 GLN A O 1
ATOM 1516 N N . GLU A 1 201 ? 3.273 -33.031 -3.105 1 78.88 201 GLU A N 1
ATOM 1517 C CA . GLU A 1 201 ? 3.316 -34.406 -2.67 1 78.88 201 GLU A CA 1
ATOM 1518 C C . GLU A 1 201 ? 4.406 -34.625 -1.625 1 78.88 201 GLU A C 1
ATOM 1520 O O . GLU A 1 201 ? 4.172 -35.281 -0.596 1 78.88 201 GLU A O 1
ATOM 1525 N N . LYS A 1 202 ? 5.543 -34.094 -1.903 1 90 202 LYS A N 1
ATOM 1526 C CA . LYS A 1 202 ? 6.676 -34.281 -0.999 1 90 202 LYS A CA 1
ATOM 1527 C C . LYS A 1 202 ? 6.465 -33.531 0.309 1 90 202 LYS A C 1
ATOM 1529 O O . LYS A 1 202 ? 6.898 -33.969 1.371 1 90 202 LYS A O 1
ATOM 1534 N N . LEU A 1 203 ? 5.836 -32.406 0.219 1 89.44 203 LEU A N 1
ATOM 1535 C CA . LEU A 1 203 ? 5.5 -31.641 1.421 1 89.44 203 LEU A CA 1
ATOM 1536 C C . LEU A 1 203 ? 4.625 -32.469 2.354 1 89.44 203 LEU A C 1
ATOM 1538 O O . LEU A 1 203 ? 4.906 -32.562 3.551 1 89.44 203 LEU A O 1
ATOM 1542 N N . LYS A 1 204 ? 3.584 -33.062 1.778 1 85 204 LYS A N 1
ATOM 1543 C CA . LYS A 1 204 ? 2.697 -33.906 2.564 1 85 204 LYS A CA 1
ATOM 1544 C C . LYS A 1 204 ? 3.455 -35.094 3.158 1 85 204 LYS A C 1
ATOM 1546 O O . LYS A 1 204 ? 3.268 -35.438 4.328 1 85 204 LYS A O 1
ATOM 1551 N N . TRP A 1 205 ? 4.32 -35.656 2.395 1 89.38 205 TRP A N 1
ATOM 1552 C CA . TRP A 1 205 ? 5.113 -36.812 2.814 1 89.38 205 TRP A CA 1
ATOM 1553 C C . TRP A 1 205 ? 6.031 -36.438 3.979 1 89.38 205 TRP A C 1
ATOM 1555 O O . TRP A 1 205 ? 6.027 -37.094 5.012 1 89.38 205 TRP A O 1
ATOM 1565 N N . LEU A 1 206 ? 6.801 -35.344 3.861 1 94.75 206 LEU A N 1
ATOM 1566 C CA . LEU A 1 206 ? 7.781 -34.969 4.867 1 94.75 206 LEU A CA 1
ATOM 1567 C C . LEU A 1 206 ? 7.098 -34.531 6.16 1 94.75 206 LEU A C 1
ATOM 1569 O O . LEU A 1 206 ? 7.598 -34.812 7.254 1 94.75 206 LEU A O 1
ATOM 1573 N N . ARG A 1 207 ? 6.02 -33.875 5.988 1 92.88 207 ARG A N 1
ATOM 1574 C CA . ARG A 1 207 ? 5.281 -33.438 7.176 1 92.88 207 ARG A CA 1
ATOM 1575 C C . ARG A 1 207 ? 4.781 -34.656 7.965 1 92.88 207 ARG A C 1
ATOM 1577 O O . ARG A 1 207 ? 4.762 -34.625 9.195 1 92.88 207 ARG A O 1
ATOM 1584 N N . ARG A 1 208 ? 4.352 -35.656 7.246 1 91.88 208 ARG A N 1
ATOM 1585 C CA . ARG A 1 208 ? 3.922 -36.906 7.887 1 91.88 208 ARG A CA 1
ATOM 1586 C C . ARG A 1 208 ? 5.086 -37.594 8.594 1 91.88 208 ARG A C 1
ATOM 1588 O O . ARG A 1 208 ? 4.93 -38.094 9.719 1 91.88 208 ARG A O 1
ATOM 1595 N N . ILE A 1 209 ? 6.164 -37.594 8 1 93.88 209 ILE A N 1
ATOM 1596 C CA . ILE A 1 209 ? 7.336 -38.281 8.516 1 93.88 209 ILE A CA 1
ATOM 1597 C C . ILE A 1 209 ? 7.867 -37.562 9.75 1 93.88 209 ILE A C 1
ATOM 1599 O O . ILE A 1 209 ? 8.297 -38.188 10.719 1 93.88 209 ILE A O 1
ATOM 1603 N N . VAL A 1 210 ? 7.836 -36.219 9.734 1 93.94 210 VAL A N 1
ATOM 1604 C CA . VAL A 1 210 ? 8.438 -35.469 10.828 1 93.94 210 VAL A CA 1
ATOM 1605 C C . VAL A 1 210 ? 7.371 -35.125 11.859 1 93.94 210 VAL A C 1
ATOM 1607 O O . VAL A 1 210 ? 7.602 -34.281 12.727 1 93.94 210 VAL A O 1
ATOM 1610 N N . GLN A 1 211 ? 6.273 -35.719 11.703 1 87.19 211 GLN A N 1
ATOM 1611 C CA . GLN A 1 211 ? 5.172 -35.406 12.625 1 87.19 211 GLN A CA 1
ATOM 1612 C C . GLN A 1 211 ? 5.625 -35.531 14.078 1 87.19 211 GLN A C 1
ATOM 1614 O O . GLN A 1 211 ? 6.375 -36.469 14.422 1 87.19 211 GLN A O 1
ATOM 1619 N N . ASP A 1 212 ? 5.133 -34.562 14.906 1 78.62 212 ASP A N 1
ATOM 1620 C CA . ASP A 1 212 ? 5.395 -34.562 16.344 1 78.62 212 ASP A CA 1
ATOM 1621 C C . ASP A 1 212 ? 6.855 -34.219 16.641 1 78.62 212 ASP A C 1
ATOM 1623 O O . ASP A 1 212 ? 7.34 -34.438 17.75 1 78.62 212 ASP A O 1
ATOM 1627 N N . ARG A 1 213 ? 7.445 -33.75 15.523 1 77.19 213 ARG A N 1
ATOM 1628 C CA . ARG A 1 213 ? 8.82 -33.312 15.695 1 77.19 213 ARG A CA 1
ATOM 1629 C C . ARG A 1 213 ? 8.922 -31.797 15.539 1 77.19 213 ARG A C 1
ATOM 1631 O O . ARG A 1 213 ? 7.996 -31.156 15.039 1 77.19 213 ARG A O 1
ATOM 1638 N N . SER A 1 214 ? 9.648 -30.984 16.266 1 83.19 214 SER A N 1
ATOM 1639 C CA . SER A 1 214 ? 9.82 -29.531 16.219 1 83.19 214 SER A CA 1
ATOM 1640 C C . SER A 1 214 ? 10.57 -29.109 14.969 1 83.19 214 SER A C 1
ATOM 1642 O O . SER A 1 214 ? 11.508 -28.312 15.039 1 83.19 214 SER A O 1
ATOM 1644 N N . ILE A 1 215 ? 10.25 -29.891 13.719 1 91.25 215 ILE A N 1
ATOM 1645 C CA . ILE A 1 215 ? 10.859 -29.531 12.445 1 91.25 215 ILE A CA 1
ATOM 1646 C C . ILE A 1 215 ? 9.82 -28.844 11.555 1 91.25 215 ILE A C 1
ATOM 1648 O O . ILE A 1 215 ? 8.773 -29.422 11.266 1 91.25 215 ILE A O 1
ATOM 1652 N N . ARG A 1 216 ? 10.148 -27.609 11.156 1 90.94 216 ARG A N 1
ATOM 1653 C CA . ARG A 1 216 ? 9.242 -26.828 10.32 1 90.94 216 ARG A CA 1
ATOM 1654 C C . ARG A 1 216 ? 9.531 -27.047 8.844 1 90.94 216 ARG A C 1
ATOM 1656 O O . ARG A 1 216 ? 10.617 -26.703 8.359 1 90.94 216 ARG A O 1
ATOM 1663 N N . VAL A 1 217 ? 8.516 -27.656 8.109 1 93.62 217 VAL A N 1
ATOM 1664 C CA . VAL A 1 217 ? 8.625 -27.906 6.676 1 93.62 217 VAL A CA 1
ATOM 1665 C C . VAL A 1 217 ? 7.73 -26.922 5.922 1 93.62 217 VAL A C 1
ATOM 1667 O O . VAL A 1 217 ? 6.527 -26.844 6.18 1 93.62 217 VAL A O 1
ATOM 1670 N N . THR A 1 218 ? 8.344 -26.125 5.008 1 91.5 218 THR A N 1
ATOM 1671 C CA . THR A 1 218 ? 7.582 -25.109 4.289 1 91.5 218 THR A CA 1
ATOM 1672 C C . THR A 1 218 ? 7.73 -25.297 2.779 1 91.5 218 THR A C 1
ATOM 1674 O O . THR A 1 218 ? 8.797 -25.672 2.297 1 91.5 218 THR A O 1
ATOM 1677 N N . GLY A 1 219 ? 6.645 -25.094 2.084 1 89 219 GLY A N 1
ATOM 1678 C CA . GLY A 1 219 ? 6.652 -25.172 0.631 1 89 219 GLY A CA 1
ATOM 1679 C C . GLY A 1 219 ? 6.855 -23.828 -0.039 1 89 219 GLY A C 1
ATOM 1680 O O . GLY A 1 219 ? 6.273 -22.812 0.382 1 89 219 GLY A O 1
ATOM 1681 N N . TYR A 1 220 ? 7.762 -23.734 -1.044 1 86.5 220 TYR A N 1
ATOM 1682 C CA . TYR A 1 220 ? 8.008 -22.531 -1.825 1 86.5 220 TYR A CA 1
ATOM 1683 C C . TYR A 1 220 ? 7.77 -22.797 -3.309 1 86.5 220 TYR A C 1
ATOM 1685 O O . TYR A 1 220 ? 8.594 -23.422 -3.975 1 86.5 220 TYR A O 1
ATOM 1693 N N . TYR A 1 221 ? 6.738 -22.391 -3.822 1 77.75 221 TYR A N 1
ATOM 1694 C CA . TYR A 1 221 ? 6.391 -22.547 -5.23 1 77.75 221 TYR A CA 1
ATOM 1695 C C . TYR A 1 221 ? 5.48 -21.422 -5.703 1 77.75 221 TYR A C 1
ATOM 1697 O O . TYR A 1 221 ? 5 -20.625 -4.898 1 77.75 221 TYR A O 1
ATOM 1705 N N . GLY A 1 222 ? 5.438 -21.281 -7.004 1 64.5 222 GLY A N 1
ATOM 1706 C CA . GLY A 1 222 ? 4.613 -20.203 -7.555 1 64.5 222 GLY A CA 1
ATOM 1707 C C . GLY A 1 222 ? 3.193 -20.219 -7.023 1 64.5 222 GLY A C 1
ATOM 1708 O O . GLY A 1 222 ? 2.551 -21.266 -6.977 1 64.5 222 GLY A O 1
ATOM 1709 N N . GLY A 1 223 ? 2.672 -19.141 -6.562 1 58.12 223 GLY A N 1
ATOM 1710 C CA . GLY A 1 223 ? 1.306 -19 -6.082 1 58.12 223 GLY A CA 1
ATOM 1711 C C . GLY A 1 223 ? 1.17 -19.234 -4.59 1 58.12 223 GLY A C 1
ATOM 1712 O O . GLY A 1 223 ? 0.108 -19 -4.012 1 58.12 223 GLY A O 1
ATOM 1713 N N . SER A 1 224 ? 2.311 -19.719 -4.129 1 57.22 224 SER A N 1
ATOM 1714 C CA . SER A 1 224 ? 2.242 -19.969 -2.689 1 57.22 224 SER A CA 1
ATOM 1715 C C . SER A 1 224 ? 2.406 -18.672 -1.9 1 57.22 224 SER A C 1
ATOM 1717 O O . SER A 1 224 ? 3.23 -17.828 -2.25 1 57.22 224 SER A O 1
ATOM 1719 N N . ARG A 1 225 ? 1.432 -18.25 -1.158 1 54.84 225 ARG A N 1
ATOM 1720 C CA . ARG A 1 225 ? 1.543 -17.078 -0.287 1 54.84 225 ARG A CA 1
ATOM 1721 C C . ARG A 1 225 ? 2.143 -17.453 1.063 1 54.84 225 ARG A C 1
ATOM 1723 O O . ARG A 1 225 ? 1.41 -17.703 2.025 1 54.84 225 ARG A O 1
ATOM 1730 N N . THR A 1 226 ? 3.211 -18.094 1.077 1 54.47 226 THR A N 1
ATOM 1731 C CA . THR A 1 226 ? 3.73 -18.484 2.383 1 54.47 226 THR A CA 1
ATOM 1732 C C . THR A 1 226 ? 4.258 -17.266 3.141 1 54.47 226 THR A C 1
ATOM 1734 O O . THR A 1 226 ? 5.043 -16.484 2.6 1 54.47 226 THR A O 1
ATOM 1737 N N . ALA A 1 227 ? 3.645 -16.984 4.18 1 54 227 ALA A N 1
ATOM 1738 C CA . ALA A 1 227 ? 4.055 -15.93 5.098 1 54 227 ALA A CA 1
ATOM 1739 C C . ALA A 1 227 ? 5.324 -16.328 5.848 1 54 227 ALA A C 1
ATOM 1741 O O . ALA A 1 227 ? 5.945 -15.484 6.504 1 54 227 ALA A O 1
ATOM 1742 N N . ALA A 1 228 ? 5.762 -17.594 5.594 1 58.84 228 ALA A N 1
ATOM 1743 C CA . ALA A 1 228 ? 6.887 -18.031 6.414 1 58.84 228 ALA A CA 1
ATOM 1744 C C . ALA A 1 228 ? 8.211 -17.5 5.871 1 58.84 228 ALA A C 1
ATOM 1746 O O . ALA A 1 228 ? 8.453 -17.547 4.66 1 58.84 228 ALA A O 1
ATOM 1747 N N . SER A 1 229 ? 8.906 -16.891 6.727 1 66.06 229 SER A N 1
ATOM 1748 C CA . SER A 1 229 ? 10.234 -16.375 6.398 1 66.06 229 SER A CA 1
ATOM 1749 C C . SER A 1 229 ? 11.273 -17.484 6.434 1 66.06 229 SER A C 1
ATOM 1751 O O . SER A 1 229 ? 11.055 -18.531 7.039 1 66.06 229 SER A O 1
ATOM 1753 N N . TRP A 1 230 ? 12.352 -17.406 5.707 1 74.19 230 TRP A N 1
ATOM 1754 C CA . TRP A 1 230 ? 13.508 -18.297 5.738 1 74.19 230 TRP A CA 1
ATOM 1755 C C . TRP A 1 230 ? 13.961 -18.562 7.172 1 74.19 230 TRP A C 1
ATOM 1757 O O . TRP A 1 230 ? 14.367 -19.672 7.508 1 74.19 230 TRP A O 1
ATOM 1767 N N . ALA A 1 231 ? 13.625 -17.5 7.973 1 72.44 231 ALA A N 1
ATOM 1768 C CA . ALA A 1 231 ? 14.062 -17.609 9.367 1 72.44 231 ALA A CA 1
ATOM 1769 C C . ALA A 1 231 ? 13.195 -18.609 10.133 1 72.44 231 ALA A C 1
ATOM 1771 O O . ALA A 1 231 ? 13.688 -19.297 11.039 1 72.44 231 ALA A O 1
ATOM 1772 N N . ASP A 1 232 ? 12.016 -18.844 9.594 1 78.62 232 ASP A N 1
ATOM 1773 C CA . ASP A 1 232 ? 11.078 -19.703 10.312 1 78.62 232 ASP A CA 1
ATOM 1774 C C . ASP A 1 232 ? 10.953 -21.062 9.633 1 78.62 232 ASP A C 1
ATOM 1776 O O . ASP A 1 232 ? 10.016 -21.812 9.906 1 78.62 232 ASP A O 1
ATOM 1780 N N . THR A 1 233 ? 11.938 -21.547 8.781 1 88.31 233 THR A N 1
ATOM 1781 C CA . THR A 1 233 ? 11.852 -22.797 8.023 1 88.31 233 THR A CA 1
ATOM 1782 C C . THR A 1 233 ? 13.086 -23.656 8.273 1 88.31 233 THR A C 1
ATOM 1784 O O . THR A 1 233 ? 14.211 -23.156 8.312 1 88.31 233 THR A O 1
ATOM 1787 N N . ASP A 1 234 ? 12.828 -24.906 8.539 1 93.5 234 ASP A N 1
ATOM 1788 C CA . ASP A 1 234 ? 13.938 -25.844 8.68 1 93.5 234 ASP A CA 1
ATOM 1789 C C . ASP A 1 234 ? 14.195 -26.594 7.371 1 93.5 234 ASP A C 1
ATOM 1791 O O . ASP A 1 234 ? 15.344 -26.797 6.98 1 93.5 234 ASP A O 1
ATOM 1795 N N . ILE A 1 235 ? 13.102 -27 6.715 1 95.81 235 ILE A N 1
ATOM 1796 C CA . ILE A 1 235 ? 13.195 -27.672 5.426 1 95.81 235 ILE A CA 1
ATOM 1797 C C . ILE A 1 235 ? 12.328 -26.938 4.402 1 95.81 235 ILE A C 1
ATOM 1799 O O . ILE A 1 235 ? 11.102 -26.859 4.555 1 95.81 235 ILE A O 1
ATOM 1803 N N . ALA A 1 236 ? 12.992 -26.453 3.396 1 95.19 236 ALA A N 1
ATOM 1804 C CA . ALA A 1 236 ? 12.273 -25.812 2.303 1 95.19 236 ALA A CA 1
ATOM 1805 C C . ALA A 1 236 ? 12.078 -26.766 1.13 1 95.19 236 ALA A C 1
ATOM 1807 O O . ALA A 1 236 ? 13.055 -27.266 0.569 1 95.19 236 ALA A O 1
ATOM 1808 N N . VAL A 1 237 ? 10.891 -27.109 0.8 1 95.31 237 VAL A N 1
ATOM 1809 C CA . VAL A 1 237 ? 10.562 -27.875 -0.402 1 95.31 237 VAL A CA 1
ATOM 1810 C C . VAL A 1 237 ? 10.172 -26.922 -1.528 1 95.31 237 VAL A C 1
ATOM 1812 O O . VAL A 1 237 ? 9.164 -26.219 -1.433 1 95.31 237 VAL A O 1
ATOM 1815 N N . CYS A 1 238 ? 11.031 -26.984 -2.605 1 92.88 238 CYS A N 1
ATOM 1816 C CA . CYS A 1 238 ? 10.922 -25.891 -3.564 1 92.88 238 CYS A CA 1
ATOM 1817 C C . CYS A 1 238 ? 10.945 -26.422 -4.996 1 92.88 238 CYS A C 1
ATOM 1819 O O . CYS A 1 238 ? 11.453 -27.516 -5.25 1 92.88 238 CYS A O 1
ATOM 1821 N N . THR A 1 239 ? 10.375 -25.516 -5.871 1 89.06 239 THR A N 1
ATOM 1822 C CA . THR A 1 239 ? 10.68 -25.672 -7.289 1 89.06 239 THR A CA 1
ATOM 1823 C C . THR A 1 239 ? 12.094 -25.188 -7.594 1 89.06 239 THR A C 1
ATOM 1825 O O . THR A 1 239 ? 12.727 -24.531 -6.758 1 89.06 239 THR A O 1
ATOM 1828 N N . ILE A 1 240 ? 12.539 -25.453 -8.766 1 91.19 240 ILE A N 1
ATOM 1829 C CA . ILE A 1 240 ? 13.898 -25.125 -9.164 1 91.19 240 ILE A CA 1
ATOM 1830 C C . ILE A 1 240 ? 14.109 -23.609 -9.086 1 91.19 240 ILE A C 1
ATOM 1832 O O . ILE A 1 240 ? 15.094 -23.141 -8.516 1 91.19 240 ILE A O 1
ATOM 1836 N N . GLU A 1 241 ? 13.172 -22.859 -9.523 1 86.56 241 GLU A N 1
ATOM 1837 C CA . GLU A 1 241 ? 13.25 -21.391 -9.562 1 86.56 241 GLU A CA 1
ATOM 1838 C C . GLU A 1 241 ? 13.297 -20.812 -8.156 1 86.56 241 GLU A C 1
ATOM 1840 O O . GLU A 1 241 ? 14.125 -19.938 -7.863 1 86.56 241 GLU A O 1
ATOM 1845 N N . LYS A 1 242 ? 12.445 -21.312 -7.336 1 87.94 242 LYS A N 1
ATOM 1846 C CA . LYS A 1 242 ? 12.352 -20.781 -5.977 1 87.94 242 LYS A CA 1
ATOM 1847 C C . LYS A 1 242 ? 13.578 -21.156 -5.152 1 87.94 242 LYS A C 1
ATOM 1849 O O . LYS A 1 242 ? 14.016 -20.391 -4.297 1 87.94 242 LYS A O 1
ATOM 1854 N N . ALA A 1 243 ? 14.07 -22.312 -5.406 1 93 243 ALA A N 1
ATOM 1855 C CA . ALA A 1 243 ? 15.281 -22.719 -4.711 1 93 243 ALA A CA 1
ATOM 1856 C C . ALA A 1 243 ? 16.453 -21.797 -5.031 1 93 243 ALA A C 1
ATOM 1858 O O . ALA A 1 243 ? 17.188 -21.375 -4.133 1 93 243 ALA A O 1
ATOM 1859 N N . ASN A 1 244 ? 16.594 -21.547 -6.309 1 92 244 ASN A N 1
ATOM 1860 C CA . ASN A 1 244 ? 17.656 -20.625 -6.707 1 92 244 ASN A CA 1
ATOM 1861 C C . ASN A 1 244 ? 17.469 -19.25 -6.082 1 92 244 ASN A C 1
ATOM 1863 O O . ASN A 1 244 ? 18.438 -18.625 -5.652 1 92 244 ASN A O 1
ATOM 1867 N N . SER A 1 245 ? 16.266 -18.828 -6.078 1 88.06 245 SER A N 1
ATOM 1868 C CA . SER A 1 245 ? 15.961 -17.547 -5.473 1 88.06 245 SER A CA 1
ATOM 1869 C C . SER A 1 245 ? 16.297 -17.547 -3.984 1 88.06 245 SER A C 1
ATOM 1871 O O . SER A 1 245 ? 16.781 -16.547 -3.455 1 88.06 245 SER A O 1
ATOM 1873 N N . LEU A 1 246 ? 15.992 -18.578 -3.281 1 89.19 246 LEU A N 1
ATOM 1874 C CA . LEU A 1 246 ? 16.281 -18.703 -1.854 1 89.19 246 LEU A CA 1
ATOM 1875 C C . LEU A 1 246 ? 17.781 -18.656 -1.593 1 89.19 246 LEU A C 1
ATOM 1877 O O . LEU A 1 246 ? 18.234 -18.031 -0.637 1 89.19 246 LEU A O 1
ATOM 1881 N N . ILE A 1 247 ? 18.469 -19.328 -2.416 1 91.62 247 ILE A N 1
ATOM 1882 C CA . ILE A 1 247 ? 19.906 -19.391 -2.266 1 91.62 247 ILE A CA 1
ATOM 1883 C C . ILE A 1 247 ? 20.516 -18 -2.516 1 91.62 247 ILE A C 1
ATOM 1885 O O . ILE A 1 247 ? 21.391 -17.547 -1.775 1 91.62 247 ILE A O 1
ATOM 1889 N N . ASN A 1 248 ? 20.047 -17.312 -3.539 1 89.88 248 ASN A N 1
ATOM 1890 C CA . ASN A 1 248 ? 20.5 -15.961 -3.811 1 89.88 248 ASN A CA 1
ATOM 1891 C C . ASN A 1 248 ? 20.234 -15.039 -2.621 1 89.88 248 ASN A C 1
ATOM 1893 O O . ASN A 1 248 ? 21.109 -14.25 -2.24 1 89.88 248 ASN A O 1
ATOM 1897 N N . SER A 1 249 ? 19.047 -15.141 -2.1 1 86.12 249 SER A N 1
ATOM 1898 C CA . SER A 1 249 ? 18.688 -14.312 -0.955 1 86.12 249 SER A CA 1
ATOM 1899 C C . SER A 1 249 ? 19.578 -14.617 0.251 1 86.12 249 SER A C 1
ATOM 1901 O O . SER A 1 249 ? 19.984 -13.711 0.979 1 86.12 249 SER A O 1
ATOM 1903 N N . ALA A 1 250 ? 19.828 -15.867 0.475 1 87.44 250 ALA A N 1
ATOM 1904 C CA . ALA A 1 250 ? 20.688 -16.281 1.586 1 87.44 250 ALA A CA 1
ATOM 1905 C C . ALA A 1 250 ? 22.094 -15.727 1.425 1 87.44 250 ALA A C 1
ATOM 1907 O O . ALA A 1 250 ? 22.75 -15.367 2.41 1 87.44 250 ALA A O 1
ATOM 1908 N N . ILE A 1 251 ? 22.531 -15.656 0.208 1 88.12 251 ILE A N 1
ATOM 1909 C CA . ILE A 1 251 ? 23.859 -15.117 -0.085 1 88.12 251 ILE A CA 1
ATOM 1910 C C . ILE A 1 251 ? 23.875 -13.609 0.172 1 88.12 251 ILE A C 1
ATOM 1912 O O . ILE A 1 251 ? 24.766 -13.094 0.848 1 88.12 251 ILE A O 1
ATOM 1916 N N . GLU A 1 252 ? 22.875 -12.93 -0.331 1 81.88 252 GLU A N 1
ATOM 1917 C CA . GLU A 1 252 ? 22.766 -11.484 -0.179 1 81.88 252 GLU A CA 1
ATOM 1918 C C . GLU A 1 252 ? 22.688 -11.086 1.292 1 81.88 252 GLU A C 1
ATOM 1920 O O . GLU A 1 252 ? 23.234 -10.07 1.7 1 81.88 252 GLU A O 1
ATOM 1925 N N . GLU A 1 253 ? 21.953 -11.906 2.035 1 79.56 253 GLU A N 1
ATOM 1926 C CA . GLU A 1 253 ? 21.719 -11.617 3.447 1 79.56 253 GLU A CA 1
ATOM 1927 C C . GLU A 1 253 ? 22.828 -12.219 4.316 1 79.56 253 GLU A C 1
ATOM 1929 O O . GLU A 1 253 ? 22.766 -12.133 5.547 1 79.56 253 GLU A O 1
ATOM 1934 N N . CYS A 1 254 ? 23.703 -12.867 3.766 1 81.81 254 CYS A N 1
ATOM 1935 C CA . CYS A 1 254 ? 24.844 -13.477 4.445 1 81.81 254 CYS A CA 1
ATOM 1936 C C . CYS A 1 254 ? 24.375 -14.562 5.418 1 81.81 254 CYS A C 1
ATOM 1938 O O . CYS A 1 254 ? 24.891 -14.656 6.531 1 81.81 254 CYS A O 1
ATOM 1940 N N . SER A 1 255 ? 23.359 -15.305 5.047 1 85.81 255 SER A N 1
ATOM 1941 C CA . SER A 1 255 ? 22.844 -16.391 5.871 1 85.81 255 SER A CA 1
ATOM 1942 C C . SER A 1 255 ? 23.016 -17.734 5.18 1 85.81 255 SER A C 1
ATOM 1944 O O . SER A 1 255 ? 22.453 -18.75 5.613 1 85.81 255 SER A O 1
ATOM 1946 N N . ILE A 1 256 ? 23.797 -17.875 4.145 1 89.12 256 ILE A N 1
ATOM 1947 C CA . ILE A 1 256 ? 24 -19.078 3.355 1 89.12 256 ILE A CA 1
ATOM 1948 C C . ILE A 1 256 ? 24.703 -20.141 4.203 1 89.12 256 ILE A C 1
ATOM 1950 O O . ILE A 1 256 ? 24.578 -21.344 3.939 1 89.12 256 ILE A O 1
ATOM 1954 N N . GLY A 1 257 ? 25.359 -19.703 5.207 1 88.44 257 GLY A N 1
ATOM 1955 C CA . GLY A 1 257 ? 26.047 -20.625 6.109 1 88.44 257 GLY A CA 1
ATOM 1956 C C . GLY A 1 257 ? 25.094 -21.516 6.879 1 88.44 257 GLY A C 1
ATOM 1957 O O . GLY A 1 257 ? 25.484 -22.562 7.383 1 88.44 257 GLY A O 1
ATOM 1958 N N . ASP A 1 258 ? 23.844 -21.156 6.902 1 90.88 258 ASP A N 1
ATOM 1959 C CA . ASP A 1 258 ? 22.828 -21.938 7.617 1 90.88 258 ASP A CA 1
ATOM 1960 C C . ASP A 1 258 ? 22.344 -23.109 6.773 1 90.88 258 ASP A C 1
ATOM 1962 O O . ASP A 1 258 ? 21.688 -24.016 7.285 1 90.88 258 ASP A O 1
ATOM 1966 N N . LEU A 1 259 ? 22.719 -23.172 5.574 1 94.12 259 LEU A N 1
ATOM 1967 C CA . LEU A 1 259 ? 22.281 -24.234 4.684 1 94.12 259 LEU A CA 1
ATOM 1968 C C . LEU A 1 259 ? 23.125 -25.5 4.875 1 94.12 259 LEU A C 1
ATOM 1970 O O . LEU A 1 259 ? 24.328 -25.484 4.629 1 94.12 259 LEU A O 1
ATOM 1974 N N . GLY A 1 260 ? 22.453 -26.547 5.305 1 94.75 260 GLY A N 1
ATOM 1975 C CA . GLY A 1 260 ? 23.188 -27.766 5.617 1 94.75 260 GLY A CA 1
ATOM 1976 C C . GLY A 1 260 ? 23.156 -28.781 4.488 1 94.75 260 GLY A C 1
ATOM 1977 O O . GLY A 1 260 ? 24.109 -29.562 4.328 1 94.75 260 GLY A O 1
ATOM 1978 N N . VAL A 1 261 ? 22.078 -28.797 3.781 1 96.75 261 VAL A N 1
ATOM 1979 C CA . VAL A 1 261 ? 21.953 -29.812 2.746 1 96.75 261 VAL A CA 1
ATOM 1980 C C . VAL A 1 261 ? 21.016 -29.328 1.646 1 96.75 261 VAL A C 1
ATOM 1982 O O . VAL A 1 261 ? 20.031 -28.641 1.924 1 96.75 261 VAL A O 1
ATOM 1985 N N . VAL A 1 262 ? 21.359 -29.641 0.371 1 97.44 262 VAL A N 1
ATOM 1986 C CA . VAL A 1 262 ? 20.516 -29.375 -0.791 1 97.44 262 VAL A CA 1
ATOM 1987 C C . VAL A 1 262 ? 20.297 -30.672 -1.57 1 97.44 262 VAL A C 1
ATOM 1989 O O . VAL A 1 262 ? 21.266 -31.328 -1.985 1 97.44 262 VAL A O 1
ATOM 1992 N N . VAL A 1 263 ? 19.031 -31.047 -1.694 1 98 263 VAL A N 1
ATOM 1993 C CA . VAL A 1 263 ? 18.688 -32.25 -2.439 1 98 263 VAL A CA 1
ATOM 1994 C C . VAL A 1 263 ? 18.094 -31.859 -3.795 1 98 263 VAL A C 1
ATOM 1996 O O . VAL A 1 263 ? 17.125 -31.094 -3.865 1 98 263 VAL A O 1
ATOM 1999 N N . LEU A 1 264 ? 18.672 -32.406 -4.82 1 97.06 264 LEU A N 1
ATOM 2000 C CA . LEU A 1 264 ? 18.203 -32.156 -6.18 1 97.06 264 LEU A CA 1
ATOM 2001 C C . LEU A 1 264 ? 17.531 -33.406 -6.746 1 97.06 264 LEU A C 1
ATOM 2003 O O . LEU A 1 264 ? 18.203 -34.344 -7.176 1 97.06 264 LEU A O 1
ATOM 2007 N N . ASP A 1 265 ? 16.25 -33.312 -6.781 1 93.12 265 ASP A N 1
ATOM 2008 C CA . ASP A 1 265 ? 15.5 -34.406 -7.395 1 93.12 265 ASP A CA 1
ATOM 2009 C C . ASP A 1 265 ? 15.43 -34.25 -8.914 1 93.12 265 ASP A C 1
ATOM 2011 O O . ASP A 1 265 ? 15.445 -33.125 -9.422 1 93.12 265 ASP A O 1
ATOM 2015 N N . GLU A 1 266 ? 15.469 -35.344 -9.664 1 88.38 266 GLU A N 1
ATOM 2016 C CA . GLU A 1 266 ? 15.422 -35.375 -11.117 1 88.38 266 GLU A CA 1
ATOM 2017 C C . GLU A 1 266 ? 16.562 -34.594 -11.734 1 88.38 266 GLU A C 1
ATOM 2019 O O . GLU A 1 266 ? 16.344 -33.719 -12.57 1 88.38 266 GLU A O 1
ATOM 2024 N N . LEU A 1 267 ? 17.734 -34.969 -11.375 1 92.19 267 LEU A N 1
ATOM 2025 C CA . LEU A 1 267 ? 18.953 -34.281 -11.75 1 92.19 267 LEU A CA 1
ATOM 2026 C C . LEU A 1 267 ? 19.125 -34.219 -13.266 1 92.19 267 LEU A C 1
ATOM 2028 O O . LEU A 1 267 ? 19.844 -33.375 -13.797 1 92.19 267 LEU A O 1
ATOM 2032 N N . HIS A 1 268 ? 18.422 -35.094 -14.016 1 86.94 268 HIS A N 1
ATOM 2033 C CA . HIS A 1 268 ? 18.5 -35.094 -15.477 1 86.94 268 HIS A CA 1
ATOM 2034 C C . HIS A 1 268 ? 17.938 -33.812 -16.062 1 86.94 268 HIS A C 1
ATOM 2036 O O . HIS A 1 268 ? 18.203 -33.5 -17.219 1 86.94 268 HIS A O 1
ATOM 2042 N N . MET A 1 269 ? 17.25 -33.094 -15.227 1 87.25 269 MET A N 1
ATOM 2043 C CA . MET A 1 269 ? 16.672 -31.812 -15.641 1 87.25 269 MET A CA 1
ATOM 2044 C C . MET A 1 269 ? 17.781 -30.797 -15.953 1 87.25 269 MET A C 1
ATOM 2046 O O . MET A 1 269 ? 17.516 -29.766 -16.562 1 87.25 269 MET A O 1
ATOM 2050 N N . LEU A 1 270 ? 18.953 -31.078 -15.664 1 89.94 270 LEU A N 1
ATOM 2051 C CA . LEU A 1 270 ? 20.094 -30.25 -16.016 1 89.94 270 LEU A CA 1
ATOM 2052 C C . LEU A 1 270 ? 20.156 -30.047 -17.531 1 89.94 270 LEU A C 1
ATOM 2054 O O . LEU A 1 270 ? 20.688 -29.031 -18 1 89.94 270 LEU A O 1
ATOM 2058 N N . ASP A 1 271 ? 19.578 -30.953 -18.172 1 84.44 271 ASP A N 1
ATOM 2059 C CA . ASP A 1 271 ? 19.625 -30.906 -19.625 1 84.44 271 ASP A CA 1
ATOM 2060 C C . ASP A 1 271 ? 18.438 -30.156 -20.203 1 84.44 271 ASP A C 1
ATOM 2062 O O . ASP A 1 271 ? 18.359 -29.938 -21.422 1 84.44 271 ASP A O 1
ATOM 2066 N N . ASP A 1 272 ? 17.609 -29.781 -19.344 1 80.25 272 ASP A N 1
ATOM 2067 C CA . ASP A 1 272 ? 16.438 -29.047 -19.797 1 80.25 272 ASP A CA 1
ATOM 2068 C C . ASP A 1 272 ? 16.828 -27.672 -20.328 1 80.25 272 ASP A C 1
ATOM 2070 O O . ASP A 1 272 ? 17.484 -26.891 -19.625 1 80.25 272 ASP A O 1
ATOM 2074 N N . GLU A 1 273 ? 16.469 -27.359 -21.453 1 74.31 273 GLU A N 1
ATOM 2075 C CA . GLU A 1 273 ? 16.906 -26.141 -22.125 1 74.31 273 GLU A CA 1
ATOM 2076 C C . GLU A 1 273 ? 16.375 -24.891 -21.422 1 74.31 273 GLU A C 1
ATOM 2078 O O . GLU A 1 273 ? 17 -23.828 -21.469 1 74.31 273 GLU A O 1
ATOM 2083 N N . HIS A 1 274 ? 15.32 -25.047 -20.766 1 75.12 274 HIS A N 1
ATOM 2084 C CA . HIS A 1 274 ? 14.68 -23.844 -20.234 1 75.12 274 HIS A CA 1
ATOM 2085 C C . HIS A 1 274 ? 14.977 -23.688 -18.734 1 75.12 274 HIS A C 1
ATOM 2087 O O . HIS A 1 274 ? 15.016 -22.562 -18.234 1 75.12 274 HIS A O 1
ATOM 2093 N N . ARG A 1 275 ? 15.188 -24.781 -18.031 1 83.81 275 ARG A N 1
ATOM 2094 C CA . ARG A 1 275 ? 15.312 -24.672 -16.578 1 83.81 275 ARG A CA 1
ATOM 2095 C C . ARG A 1 275 ? 16.625 -25.266 -16.094 1 83.81 275 ARG A C 1
ATOM 2097 O O . ARG A 1 275 ? 17.062 -25 -14.969 1 83.81 275 ARG A O 1
ATOM 2104 N N . GLY A 1 276 ? 17.281 -26.031 -16.906 1 87.94 276 GLY A N 1
ATOM 2105 C CA . GLY A 1 276 ? 18.5 -26.734 -16.516 1 87.94 276 GLY A CA 1
ATOM 2106 C C . GLY A 1 276 ? 19.609 -25.812 -16.078 1 87.94 276 GLY A C 1
ATOM 2107 O O . GLY A 1 276 ? 20.391 -26.156 -15.188 1 87.94 276 GLY A O 1
ATOM 2108 N N . TYR A 1 277 ? 19.609 -24.656 -16.688 1 89.88 277 TYR A N 1
ATOM 2109 C CA . TYR A 1 277 ? 20.656 -23.703 -16.344 1 89.88 277 TYR A CA 1
ATOM 2110 C C . TYR A 1 277 ? 20.547 -23.266 -14.883 1 89.88 277 TYR A C 1
ATOM 2112 O O . TYR A 1 277 ? 21.562 -23 -14.234 1 89.88 277 TYR A O 1
ATOM 2120 N N . LEU A 1 278 ? 19.375 -23.266 -14.344 1 91.44 278 LEU A N 1
ATOM 2121 C CA . LEU A 1 278 ? 19.172 -22.844 -12.961 1 91.44 278 LEU A CA 1
ATOM 2122 C C . LEU A 1 278 ? 19.781 -23.875 -12 1 91.44 278 LEU A C 1
ATOM 2124 O O . LEU A 1 278 ? 20.344 -23.5 -10.969 1 91.44 278 LEU A O 1
ATOM 2128 N N . LEU A 1 279 ? 19.594 -25.094 -12.336 1 93.81 279 LEU A N 1
ATOM 2129 C CA . LEU A 1 279 ? 20.203 -26.156 -11.523 1 93.81 279 LEU A CA 1
ATOM 2130 C C . LEU A 1 279 ? 21.719 -26.031 -11.531 1 93.81 279 LEU A C 1
ATOM 2132 O O . LEU A 1 279 ? 22.359 -26.156 -10.484 1 93.81 279 LEU A O 1
ATOM 2136 N N . GLU A 1 280 ? 22.203 -25.828 -12.688 1 94.25 280 GLU A N 1
ATOM 2137 C CA . GLU A 1 280 ? 23.641 -25.672 -12.82 1 94.25 280 GLU A CA 1
ATOM 2138 C C . GLU A 1 280 ? 24.141 -24.469 -12.039 1 94.25 280 GLU A C 1
ATOM 2140 O O . GLU A 1 280 ? 25.172 -24.531 -11.367 1 94.25 280 GLU A O 1
ATOM 2145 N N . LEU A 1 281 ? 23.422 -23.375 -12.117 1 93.69 281 LEU A N 1
ATOM 2146 C CA . LEU A 1 281 ? 23.797 -22.156 -11.383 1 93.69 281 LEU A CA 1
ATOM 2147 C C . LEU A 1 281 ? 23.797 -22.406 -9.883 1 93.69 281 LEU A C 1
ATOM 2149 O O . LEU A 1 281 ? 24.703 -21.969 -9.18 1 93.69 281 LEU A O 1
ATOM 2153 N N . MET A 1 282 ? 22.844 -23.047 -9.438 1 93.62 282 MET A N 1
ATOM 2154 C CA . MET A 1 282 ? 22.688 -23.312 -8.016 1 93.62 282 MET A CA 1
ATOM 2155 C C . MET A 1 282 ? 23.859 -24.141 -7.496 1 93.62 282 MET A C 1
ATOM 2157 O O . MET A 1 282 ? 24.484 -23.797 -6.492 1 93.62 282 MET A O 1
ATOM 2161 N N . VAL A 1 283 ? 24.156 -25.156 -8.18 1 95.12 283 VAL A N 1
ATOM 2162 C CA . VAL A 1 283 ? 25.234 -26.031 -7.773 1 95.12 283 VAL A CA 1
ATOM 2163 C C . VAL A 1 283 ? 26.578 -25.297 -7.855 1 95.12 283 VAL A C 1
ATOM 2165 O O . VAL A 1 283 ? 27.422 -25.422 -6.969 1 95.12 283 VAL A O 1
ATOM 2168 N N . THR A 1 284 ? 26.734 -24.547 -8.914 1 95.19 284 THR A N 1
ATOM 2169 C CA . THR A 1 284 ? 27.953 -23.766 -9.117 1 95.19 284 THR A CA 1
ATOM 2170 C C . THR A 1 284 ? 28.188 -22.828 -7.938 1 95.19 284 THR A C 1
ATOM 2172 O O . THR A 1 284 ? 29.297 -22.734 -7.434 1 95.19 284 THR A O 1
ATOM 2175 N N . LYS A 1 285 ? 27.156 -22.125 -7.52 1 95.19 285 LYS A N 1
ATOM 2176 C CA . LYS A 1 285 ? 27.266 -21.203 -6.395 1 95.19 285 LYS A CA 1
ATOM 2177 C C . LYS A 1 285 ? 27.656 -21.938 -5.113 1 95.19 285 LYS A C 1
ATOM 2179 O O . LYS A 1 285 ? 28.5 -21.469 -4.355 1 95.19 285 LYS A O 1
ATOM 2184 N N . LEU A 1 286 ? 27.078 -23.078 -4.902 1 94.62 286 LEU A N 1
ATOM 2185 C CA . LEU A 1 286 ? 27.344 -23.844 -3.695 1 94.62 286 LEU A CA 1
ATOM 2186 C C . LEU A 1 286 ? 28.766 -24.391 -3.703 1 94.62 286 LEU A C 1
ATOM 2188 O O . LEU A 1 286 ? 29.422 -24.438 -2.662 1 94.62 286 LEU A O 1
ATOM 2192 N N . LEU A 1 287 ? 29.219 -24.812 -4.848 1 94.69 287 LEU A N 1
ATOM 2193 C CA . LEU A 1 287 ? 30.578 -25.328 -4.977 1 94.69 287 LEU A CA 1
ATOM 2194 C C . LEU A 1 287 ? 31.609 -24.219 -4.75 1 94.69 287 LEU A C 1
ATOM 2196 O O . LEU A 1 287 ? 32.656 -24.453 -4.18 1 94.69 287 LEU A O 1
ATOM 2200 N N . LEU A 1 288 ? 31.281 -23.047 -5.227 1 93.88 288 LEU A N 1
ATOM 2201 C CA . LEU A 1 288 ? 32.188 -21.906 -5.055 1 93.88 288 LEU A CA 1
ATOM 2202 C C . LEU A 1 288 ? 32.312 -21.516 -3.584 1 93.88 288 LEU A C 1
ATOM 2204 O O . LEU A 1 288 ? 33.406 -21.203 -3.107 1 93.88 288 LEU A O 1
ATOM 2208 N N . LEU A 1 289 ? 31.203 -21.453 -2.865 1 91.56 289 LEU A N 1
ATOM 2209 C CA . LEU A 1 289 ? 31.141 -21 -1.481 1 91.56 289 LEU A CA 1
ATOM 2210 C C . LEU A 1 289 ? 31.844 -21.984 -0.552 1 91.56 289 LEU A C 1
ATOM 2212 O O . LEU A 1 289 ? 32.375 -21.609 0.496 1 91.56 289 LEU A O 1
ATOM 2216 N N . ARG A 1 290 ? 32 -23.219 -0.922 1 81.12 290 ARG A N 1
ATOM 2217 C CA . ARG A 1 290 ? 32.688 -24.281 -0.187 1 81.12 290 ARG A CA 1
ATOM 2218 C C . ARG A 1 290 ? 32.25 -24.312 1.269 1 81.12 290 ARG A C 1
ATOM 2220 O O . ARG A 1 290 ? 33.062 -24.422 2.178 1 81.12 290 ARG A O 1
ATOM 2227 N N . GLN A 1 291 ? 30.984 -24.016 1.476 1 79.38 291 GLN A N 1
ATOM 2228 C CA . GLN A 1 291 ? 30.438 -24.141 2.822 1 79.38 291 GLN A CA 1
ATOM 2229 C C . GLN A 1 291 ? 30.141 -25.609 3.156 1 79.38 291 GLN A C 1
ATOM 2231 O O . GLN A 1 291 ? 30.281 -26.484 2.307 1 79.38 291 GLN A O 1
ATOM 2236 N N . ARG A 1 292 ? 29.875 -25.859 4.402 1 85.44 292 ARG A N 1
ATOM 2237 C CA . ARG A 1 292 ? 29.578 -27.219 4.852 1 85.44 292 ARG A CA 1
ATOM 2238 C C . ARG A 1 292 ? 28.156 -27.625 4.453 1 85.44 292 ARG A C 1
ATOM 2240 O O . ARG A 1 292 ? 27.344 -27.969 5.309 1 85.44 292 ARG A O 1
ATOM 2247 N N . THR A 1 293 ? 27.828 -27.406 3.152 1 94.19 293 THR A N 1
ATOM 2248 C CA . THR A 1 293 ? 26.531 -27.812 2.605 1 94.19 293 THR A CA 1
ATOM 2249 C C . THR A 1 293 ? 26.672 -29.094 1.787 1 94.19 293 THR A C 1
ATOM 2251 O O . THR A 1 293 ? 27.484 -29.156 0.859 1 94.19 293 THR A O 1
ATOM 2254 N N . GLN A 1 294 ? 25.984 -30.141 2.148 1 96.62 294 GLN A N 1
ATOM 2255 C CA . GLN A 1 294 ? 25.984 -31.375 1.38 1 96.62 294 GLN A CA 1
ATOM 2256 C C . GLN A 1 294 ? 25.016 -31.297 0.207 1 96.62 294 GLN A C 1
ATOM 2258 O O . GLN A 1 294 ? 23.859 -30.938 0.382 1 96.62 294 GLN A O 1
ATOM 2263 N N . ILE A 1 295 ? 25.516 -31.641 -1.001 1 97.5 295 ILE A N 1
ATOM 2264 C CA . ILE A 1 295 ? 24.672 -31.656 -2.191 1 97.5 295 ILE A CA 1
ATOM 2265 C C . ILE A 1 295 ? 24.359 -33.094 -2.582 1 97.5 295 ILE A C 1
ATOM 2267 O O . ILE A 1 295 ? 25.266 -33.906 -2.746 1 97.5 295 ILE A O 1
ATOM 2271 N N . ILE A 1 296 ? 23.062 -33.375 -2.658 1 97.75 296 ILE A N 1
ATOM 2272 C CA . ILE A 1 296 ? 22.609 -34.719 -3.033 1 97.75 296 ILE A CA 1
ATOM 2273 C C . ILE A 1 296 ? 21.797 -34.625 -4.328 1 97.75 296 ILE A C 1
ATOM 2275 O O . ILE A 1 296 ? 20.766 -33.969 -4.383 1 97.75 296 ILE A O 1
ATOM 2279 N N . GLY A 1 297 ? 22.266 -35.25 -5.398 1 96.69 297 GLY A N 1
ATOM 2280 C CA . GLY A 1 297 ? 21.562 -35.312 -6.664 1 96.69 297 GLY A CA 1
ATOM 2281 C C . GLY A 1 297 ? 21.078 -36.719 -7.023 1 96.69 297 GLY A C 1
ATOM 2282 O O . GLY A 1 297 ? 21.844 -37.656 -6.906 1 96.69 297 GLY A O 1
ATOM 2283 N N . MET A 1 298 ? 19.859 -36.844 -7.41 1 94.56 298 MET A N 1
ATOM 2284 C CA . MET A 1 298 ? 19.344 -38.156 -7.773 1 94.56 298 MET A CA 1
ATOM 2285 C C . MET A 1 298 ? 18.547 -38.094 -9.07 1 94.56 298 MET A C 1
ATOM 2287 O O . MET A 1 298 ? 18.016 -37.031 -9.422 1 94.56 298 MET A O 1
ATOM 2291 N N . SER A 1 299 ? 18.484 -39.156 -9.797 1 91.31 299 SER A N 1
ATOM 2292 C CA . SER A 1 299 ? 17.703 -39.281 -11.016 1 91.31 299 SER A CA 1
ATOM 2293 C C . SER A 1 299 ? 17.438 -40.75 -11.344 1 91.31 299 SER A C 1
ATOM 2295 O O . SER A 1 299 ? 18.094 -41.625 -10.805 1 91.31 299 SER A O 1
ATOM 2297 N N . ALA A 1 300 ? 16.453 -41 -12.141 1 83.31 300 ALA A N 1
ATOM 2298 C CA . ALA A 1 300 ? 16.188 -42.344 -12.617 1 83.31 300 ALA A CA 1
ATOM 2299 C C . ALA A 1 300 ? 17.172 -42.75 -13.711 1 83.31 300 ALA A C 1
ATOM 2301 O O . ALA A 1 300 ? 17.5 -43.938 -13.859 1 83.31 300 ALA A O 1
ATOM 2302 N N . THR A 1 301 ? 17.516 -41.719 -14.453 1 78.62 301 THR A N 1
ATOM 2303 C CA . THR A 1 301 ? 18.344 -42.031 -15.617 1 78.62 301 THR A CA 1
ATOM 2304 C C . THR A 1 301 ? 19.422 -40.938 -15.789 1 78.62 301 THR A C 1
ATOM 2306 O O . THR A 1 301 ? 19.125 -39.75 -15.805 1 78.62 301 THR A O 1
ATOM 2309 N N . LEU A 1 302 ? 20.672 -41.344 -15.648 1 84.56 302 LEU A N 1
ATOM 2310 C CA . LEU A 1 302 ? 21.781 -40.469 -16 1 84.56 302 LEU A CA 1
ATOM 2311 C C . LEU A 1 302 ? 22.75 -41.156 -16.953 1 84.56 302 LEU A C 1
ATOM 2313 O O . LEU A 1 302 ? 23.109 -42.312 -16.719 1 84.56 302 LEU A O 1
ATOM 2317 N N . SER A 1 303 ? 23.031 -40.531 -18.062 1 81.56 303 SER A N 1
ATOM 2318 C CA . SER A 1 303 ? 23.938 -41.125 -19.031 1 81.56 303 SER A CA 1
ATOM 2319 C C . SER A 1 303 ? 25.391 -40.969 -18.609 1 81.56 303 SER A C 1
ATOM 2321 O O . SER A 1 303 ? 26.234 -41.812 -18.875 1 81.56 303 SER A O 1
ATOM 2323 N N . ASN A 1 304 ? 25.719 -39.844 -18.062 1 89.06 304 ASN A N 1
ATOM 2324 C CA . ASN A 1 304 ? 27.094 -39.562 -17.672 1 89.06 304 ASN A CA 1
ATOM 2325 C C . ASN A 1 304 ? 27.203 -39.25 -16.188 1 89.06 304 ASN A C 1
ATOM 2327 O O . ASN A 1 304 ? 27.75 -38.219 -15.805 1 89.06 304 ASN A O 1
ATOM 2331 N N . THR A 1 305 ? 26.812 -40.219 -15.391 1 90.19 305 THR A N 1
ATOM 2332 C CA . THR A 1 305 ? 26.781 -40.094 -13.938 1 90.19 305 THR A CA 1
ATOM 2333 C C . THR A 1 305 ? 28.172 -39.75 -13.391 1 90.19 305 THR A C 1
ATOM 2335 O O . THR A 1 305 ? 28.297 -38.906 -12.5 1 90.19 305 THR A O 1
ATOM 2338 N N . GLU A 1 306 ? 29.141 -40.312 -13.906 1 91.12 306 GLU A N 1
ATOM 2339 C CA . GLU A 1 306 ? 30.516 -40.125 -13.43 1 91.12 306 GLU A CA 1
ATOM 2340 C C . GLU A 1 306 ? 30.969 -38.688 -13.68 1 91.12 306 GLU A C 1
ATOM 2342 O O . GLU A 1 306 ? 31.609 -38.062 -12.828 1 91.12 306 GLU A O 1
ATOM 2347 N N . MET A 1 307 ? 30.641 -38.281 -14.797 1 92.88 307 MET A N 1
ATOM 2348 C CA . MET A 1 307 ? 31 -36.906 -15.125 1 92.88 307 MET A CA 1
ATOM 2349 C C . MET A 1 307 ? 30.328 -35.906 -14.188 1 92.88 307 MET A C 1
ATOM 2351 O O . MET A 1 307 ? 30.953 -34.969 -13.734 1 92.88 307 MET A O 1
ATOM 2355 N N . LEU A 1 308 ? 29.078 -36.125 -13.938 1 95 308 LEU A N 1
ATOM 2356 C CA . LEU A 1 308 ? 28.344 -35.25 -13.039 1 95 308 LEU A CA 1
ATOM 2357 C C . LEU A 1 308 ? 28.906 -35.312 -11.625 1 95 308 LEU A C 1
ATOM 2359 O O . LEU A 1 308 ? 28.953 -34.312 -10.922 1 95 308 LEU A O 1
ATOM 2363 N N . ALA A 1 309 ? 29.297 -36.5 -11.242 1 95.19 309 ALA A N 1
ATOM 2364 C CA . ALA A 1 309 ? 29.922 -36.656 -9.93 1 95.19 309 ALA A CA 1
ATOM 2365 C C . ALA A 1 309 ? 31.25 -35.906 -9.852 1 95.19 309 ALA A C 1
ATOM 2367 O O . ALA A 1 309 ? 31.578 -35.344 -8.82 1 95.19 309 ALA A O 1
ATOM 2368 N N . GLU A 1 310 ? 31.938 -36 -10.898 1 95.31 310 GLU A N 1
ATOM 2369 C CA . GLU A 1 310 ? 33.188 -35.25 -10.961 1 95.31 310 GLU A CA 1
ATOM 2370 C C . GLU A 1 310 ? 32.969 -33.75 -10.859 1 95.31 310 GLU A C 1
ATOM 2372 O O . GLU A 1 310 ? 33.656 -33.062 -10.109 1 95.31 310 GLU A O 1
ATOM 2377 N N . TRP A 1 311 ? 32.031 -33.312 -11.578 1 95.38 311 TRP A N 1
ATOM 2378 C CA . TRP A 1 311 ? 31.672 -31.891 -11.547 1 95.38 311 TRP A CA 1
ATOM 2379 C C . TRP A 1 311 ? 31.312 -31.453 -10.133 1 95.38 311 TRP A C 1
ATOM 2381 O O . TRP A 1 311 ? 31.781 -30.422 -9.656 1 95.38 311 TRP A O 1
ATOM 2391 N N . MET A 1 312 ? 30.531 -32.25 -9.422 1 95.62 312 MET A N 1
ATOM 2392 C CA . MET A 1 312 ? 30.016 -31.891 -8.109 1 95.62 312 MET A CA 1
ATOM 2393 C C . MET A 1 312 ? 30.969 -32.312 -7.008 1 95.62 312 MET A C 1
ATOM 2395 O O . MET A 1 312 ? 30.703 -32.125 -5.824 1 95.62 312 MET A O 1
ATOM 2399 N N . ASN A 1 313 ? 32.062 -32.906 -7.406 1 92.94 313 ASN A N 1
ATOM 2400 C CA . ASN A 1 313 ? 32.938 -33.5 -6.414 1 92.94 313 ASN A CA 1
ATOM 2401 C C . ASN A 1 313 ? 32.219 -34.438 -5.473 1 92.94 313 ASN A C 1
ATOM 2403 O O . ASN A 1 313 ? 32.281 -34.281 -4.25 1 92.94 313 ASN A O 1
ATOM 2407 N N . ALA A 1 314 ? 31.484 -35.344 -6.117 1 95.75 314 ALA A N 1
ATOM 2408 C CA . ALA A 1 314 ? 30.578 -36.188 -5.355 1 95.75 314 ALA A CA 1
ATOM 2409 C C . ALA A 1 314 ? 30.922 -37.656 -5.539 1 95.75 314 ALA A C 1
ATOM 2411 O O . ALA A 1 314 ? 31.562 -38.031 -6.523 1 95.75 314 ALA A O 1
ATOM 2412 N N . ALA A 1 315 ? 30.516 -38.406 -4.539 1 94.81 315 ALA A N 1
ATOM 2413 C CA . ALA A 1 315 ? 30.422 -39.844 -4.766 1 94.81 315 ALA A CA 1
ATOM 2414 C C . ALA A 1 315 ? 29.266 -40.188 -5.695 1 94.81 315 ALA A C 1
ATOM 2416 O O . ALA A 1 315 ? 28.328 -39.406 -5.844 1 94.81 315 ALA A O 1
ATOM 2417 N N . TYR A 1 316 ? 29.469 -41.219 -6.402 1 93.56 316 TYR A N 1
ATOM 2418 C CA . TYR A 1 316 ? 28.328 -41.594 -7.25 1 93.56 316 TYR A CA 1
ATOM 2419 C C . TYR A 1 316 ? 27.953 -43.062 -7.043 1 93.56 316 TYR A C 1
ATOM 2421 O O . TYR A 1 316 ? 28.781 -43.875 -6.621 1 93.56 316 TYR A O 1
ATOM 2429 N N . PHE A 1 317 ? 26.766 -43.344 -7.164 1 92.75 317 PHE A N 1
ATOM 2430 C CA . PHE A 1 317 ? 26.203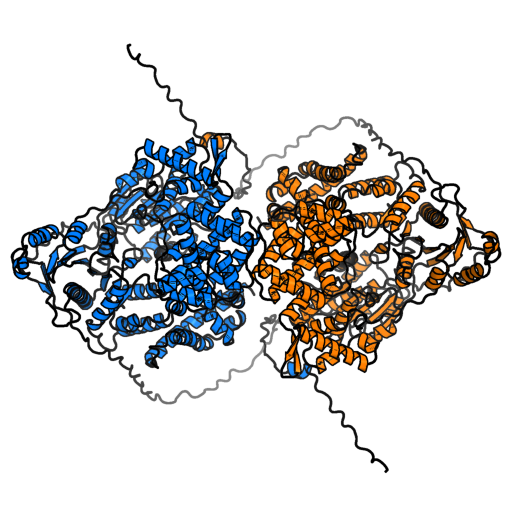 -44.688 -7.031 1 92.75 317 PHE A CA 1
ATOM 2431 C C . PHE A 1 317 ? 25.188 -44.969 -8.141 1 92.75 317 PHE A C 1
ATOM 2433 O O . PHE A 1 317 ? 24.375 -44.094 -8.469 1 92.75 317 PHE A O 1
ATOM 2440 N N . VAL A 1 318 ? 25.328 -46.156 -8.844 1 91.44 318 VAL A N 1
ATOM 2441 C CA . VAL A 1 318 ? 24.391 -46.531 -9.898 1 91.44 318 VAL A CA 1
ATOM 2442 C C . VAL A 1 318 ? 23.75 -47.875 -9.555 1 91.44 318 VAL A C 1
ATOM 2444 O O . VAL A 1 318 ? 24.438 -48.875 -9.398 1 91.44 318 VAL A O 1
ATOM 2447 N N . SER A 1 319 ? 22.453 -47.781 -9.375 1 89.44 319 SER A N 1
ATOM 2448 C CA . SER A 1 319 ? 21.719 -49.031 -9.133 1 89.44 319 SER A CA 1
ATOM 2449 C C . SER A 1 319 ? 20.781 -49.344 -10.305 1 89.44 319 SER A C 1
ATOM 2451 O O . SER A 1 319 ? 20.156 -48.469 -10.867 1 89.44 319 SER A O 1
ATOM 2453 N N . THR A 1 320 ? 20.734 -50.594 -10.68 1 83.56 320 THR A N 1
ATOM 2454 C CA . THR A 1 320 ? 19.812 -51.094 -11.703 1 83.56 320 THR A CA 1
ATOM 2455 C C . THR A 1 320 ? 18.719 -51.938 -11.086 1 83.56 320 THR A C 1
ATOM 2457 O O . THR A 1 320 ? 17.984 -52.625 -11.805 1 83.56 320 THR A O 1
ATOM 2460 N N . TYR A 1 321 ? 18.703 -51.875 -9.805 1 82.62 321 TYR A N 1
ATOM 2461 C CA . TYR A 1 321 ? 17.75 -52.719 -9.078 1 82.62 321 TYR A CA 1
ATOM 2462 C C . TYR A 1 321 ? 16.312 -52.281 -9.352 1 82.62 321 TYR A C 1
ATOM 2464 O O . TYR A 1 321 ? 15.984 -51.094 -9.211 1 82.62 321 TYR A O 1
ATOM 2472 N N . ARG A 1 322 ? 15.523 -53.312 -9.812 1 81.44 322 ARG A N 1
ATOM 2473 C CA . ARG A 1 322 ? 14.086 -53.094 -9.969 1 81.44 322 ARG A CA 1
ATOM 2474 C C . ARG A 1 322 ? 13.297 -54.125 -9.164 1 81.44 322 ARG A C 1
ATOM 2476 O O . ARG A 1 322 ? 13.391 -55.344 -9.414 1 81.44 322 ARG A O 1
ATOM 2483 N N . PRO A 1 323 ? 12.578 -53.594 -8.305 1 78.06 323 PRO A N 1
ATOM 2484 C CA . PRO A 1 323 ? 11.812 -54.562 -7.5 1 78.06 323 PRO A CA 1
ATOM 2485 C C . PRO A 1 323 ? 10.828 -55.375 -8.328 1 78.06 323 PRO A C 1
ATOM 2487 O O . PRO A 1 323 ? 10.57 -56.531 -8.008 1 78.06 323 PRO A O 1
ATOM 2490 N N . ILE A 1 324 ? 10.289 -54.75 -9.406 1 81.81 324 ILE A N 1
ATOM 2491 C CA . ILE A 1 324 ? 9.328 -55.406 -10.289 1 81.81 324 ILE A CA 1
ATOM 2492 C C . ILE A 1 324 ? 9.906 -55.5 -11.703 1 81.81 324 ILE A C 1
ATOM 2494 O O . ILE A 1 324 ? 10.25 -54.469 -12.305 1 81.81 324 ILE A O 1
ATOM 2498 N N . PRO A 1 325 ? 10.047 -56.719 -12.227 1 84.94 325 PRO A N 1
ATOM 2499 C CA . PRO A 1 325 ? 10.562 -56.812 -13.586 1 84.94 325 PRO A CA 1
ATOM 2500 C C . PRO A 1 325 ? 9.609 -56.219 -14.633 1 84.94 325 PRO A C 1
ATOM 2502 O O . PRO A 1 325 ? 8.391 -56.344 -14.484 1 84.94 325 PRO A O 1
ATOM 2505 N N . ILE A 1 326 ? 10.242 -55.688 -15.68 1 89.06 326 ILE A N 1
ATOM 2506 C CA . ILE A 1 326 ? 9.445 -55.094 -16.75 1 89.06 326 ILE A CA 1
ATOM 2507 C C . ILE A 1 326 ? 9.773 -55.75 -18.078 1 89.06 326 ILE A C 1
ATOM 2509 O O . ILE A 1 326 ? 10.945 -55.875 -18.453 1 89.06 326 ILE A O 1
ATOM 2513 N N . ASP A 1 327 ? 8.828 -56.25 -18.781 1 90.88 327 ASP A N 1
ATOM 2514 C CA . ASP A 1 327 ? 8.977 -56.781 -20.125 1 90.88 327 ASP A CA 1
ATOM 2515 C C . ASP A 1 327 ? 8.602 -55.75 -21.188 1 90.88 327 ASP A C 1
ATOM 2517 O O . ASP A 1 327 ? 7.504 -55.156 -21.141 1 90.88 327 ASP A O 1
ATOM 2521 N N . ASP A 1 328 ? 9.523 -55.594 -22.141 1 92.75 328 ASP A N 1
ATOM 2522 C CA . ASP A 1 328 ? 9.305 -54.562 -23.172 1 92.75 328 ASP A CA 1
ATOM 2523 C C . ASP A 1 328 ? 8.945 -55.219 -24.5 1 92.75 328 ASP A C 1
ATOM 2525 O O . ASP A 1 328 ? 9.602 -56.156 -24.938 1 92.75 328 ASP A O 1
ATOM 2529 N N . TYR A 1 329 ? 7.926 -54.625 -25.094 1 94.75 329 TYR A N 1
ATOM 2530 C CA . TYR A 1 329 ? 7.457 -55.188 -26.359 1 94.75 329 TYR A CA 1
ATOM 2531 C C . TYR A 1 329 ? 7.328 -54.094 -27.422 1 94.75 329 TYR A C 1
ATOM 2533 O O . TYR A 1 329 ? 7.141 -52.938 -27.094 1 94.75 329 TYR A O 1
ATOM 2541 N N . LEU A 1 330 ? 7.559 -54.5 -28.656 1 94.19 330 LEU A N 1
ATOM 2542 C CA . LEU A 1 330 ? 7.273 -53.688 -29.828 1 94.19 330 LEU A CA 1
ATOM 2543 C C . LEU A 1 330 ? 6.113 -54.25 -30.625 1 94.19 330 LEU A C 1
ATOM 2545 O O . LEU A 1 330 ? 6.105 -55.438 -30.953 1 94.19 330 LEU A O 1
ATOM 2549 N N . VAL A 1 331 ? 5.113 -53.438 -30.844 1 94.94 331 VAL A N 1
ATOM 2550 C CA . VAL A 1 331 ? 3.945 -53.875 -31.594 1 94.94 331 VAL A CA 1
ATOM 2551 C C . VAL A 1 331 ? 3.959 -53.25 -32.969 1 94.94 331 VAL A C 1
ATOM 2553 O O . VAL A 1 331 ? 4.055 -52.031 -33.125 1 94.94 331 VAL A O 1
ATOM 2556 N N . TYR A 1 332 ? 3.949 -54.094 -34 1 92.12 332 TYR A N 1
ATOM 2557 C CA . TYR A 1 332 ? 3.943 -53.656 -35.375 1 92.12 332 TYR A CA 1
ATOM 2558 C C . TYR A 1 332 ? 2.93 -54.469 -36.188 1 92.12 332 TYR A C 1
ATOM 2560 O O . TYR A 1 332 ? 2.996 -55.688 -36.219 1 92.12 332 TYR A O 1
ATOM 2568 N N . GLU A 1 333 ? 1.957 -53.844 -36.812 1 89.88 333 GLU A N 1
ATOM 2569 C CA . GLU A 1 333 ? 0.94 -54.438 -37.656 1 89.88 333 GLU A CA 1
ATOM 2570 C C . GLU A 1 333 ? 0.246 -55.625 -36.938 1 89.88 333 GLU A C 1
ATOM 2572 O O . GLU A 1 333 ? 0.213 -56.719 -37.469 1 89.88 333 GLU A O 1
ATOM 2577 N N . ASN A 1 334 ? -0.218 -55.406 -35.688 1 92.56 334 ASN A N 1
ATOM 2578 C CA . ASN A 1 334 ? -1.01 -56.312 -34.875 1 92.56 334 ASN A CA 1
ATOM 2579 C C . ASN A 1 334 ? -0.188 -57.5 -34.406 1 92.56 334 ASN A C 1
ATOM 2581 O O . ASN A 1 334 ? -0.746 -58.531 -34.031 1 92.56 334 ASN A O 1
ATOM 2585 N N . ALA A 1 335 ? 1.136 -57.406 -34.531 1 92.81 335 ALA A N 1
ATOM 2586 C CA . ALA A 1 335 ? 2.039 -58.406 -34.031 1 92.81 335 ALA A CA 1
ATOM 2587 C C . ALA A 1 335 ? 2.91 -57.875 -32.906 1 92.81 335 ALA A C 1
ATOM 2589 O O . ALA A 1 335 ? 3.383 -56.75 -32.969 1 92.81 335 ALA A O 1
ATOM 2590 N N . ILE A 1 336 ? 3.027 -58.656 -31.844 1 94.81 336 ILE A N 1
ATOM 2591 C CA . ILE A 1 336 ? 3.779 -58.25 -30.672 1 94.81 336 ILE A CA 1
ATOM 2592 C C . ILE A 1 336 ? 5.141 -58.938 -30.656 1 94.81 336 ILE A C 1
ATOM 2594 O O . ILE A 1 336 ? 5.219 -60.188 -30.609 1 94.81 336 ILE A O 1
ATOM 2598 N N . TYR A 1 337 ? 6.195 -58.125 -30.719 1 91.94 337 TYR A N 1
ATOM 2599 C CA . TYR A 1 337 ? 7.566 -58.594 -30.703 1 91.94 337 TYR A CA 1
ATOM 2600 C C . TYR A 1 337 ? 8.289 -58.156 -29.438 1 91.94 337 TYR A C 1
ATOM 2602 O O . TYR A 1 337 ? 8.016 -57.062 -28.906 1 91.94 337 TYR A O 1
ATOM 2610 N N . PRO A 1 338 ? 9.148 -58.969 -28.844 1 90.44 338 PRO A N 1
ATOM 2611 C CA . PRO A 1 338 ? 10.016 -58.438 -27.797 1 90.44 338 PRO A CA 1
ATOM 2612 C C . PRO A 1 338 ? 10.828 -57.25 -28.25 1 90.44 338 PRO A C 1
ATOM 2614 O O . PRO A 1 338 ? 11.359 -57.25 -29.375 1 90.44 338 PRO A O 1
ATOM 2617 N N . ALA A 1 339 ? 10.914 -56.312 -27.422 1 87.88 339 ALA A N 1
ATOM 2618 C CA . ALA A 1 339 ? 11.617 -55.094 -27.797 1 87.88 339 ALA A CA 1
ATOM 2619 C C . ALA A 1 339 ? 13.086 -55.344 -28.094 1 87.88 339 ALA A C 1
ATOM 2621 O O . ALA A 1 339 ? 13.688 -54.688 -28.922 1 87.88 339 ALA A O 1
ATOM 2622 N N . ALA A 1 340 ? 13.641 -56.312 -27.469 1 79.44 340 ALA A N 1
ATOM 2623 C CA . ALA A 1 340 ? 15.047 -56.688 -27.656 1 79.44 340 ALA A CA 1
ATOM 2624 C C . ALA A 1 340 ? 15.336 -57.062 -29.094 1 79.44 340 ALA A C 1
ATOM 2626 O O . ALA A 1 340 ? 16.469 -56.969 -29.562 1 79.44 340 ALA A O 1
ATOM 2627 N N . THR A 1 341 ? 14.289 -57.469 -29.797 1 76 341 THR A N 1
ATOM 2628 C CA . THR A 1 341 ? 14.484 -57.938 -31.156 1 76 341 THR A CA 1
ATOM 2629 C C . THR A 1 341 ? 14.109 -56.875 -32.188 1 76 341 THR A C 1
ATOM 2631 O O . THR A 1 341 ? 13.883 -57.156 -33.344 1 76 341 THR A O 1
ATOM 2634 N N . SER A 1 342 ? 14.086 -55.688 -31.703 1 77.88 342 SER A N 1
ATOM 2635 C CA . SER A 1 342 ? 13.57 -54.625 -32.562 1 77.88 342 SER A CA 1
ATOM 2636 C C . SER A 1 342 ? 14.453 -54.406 -33.781 1 77.88 342 SER A C 1
ATOM 2638 O O . SER A 1 342 ? 13.953 -54.219 -34.875 1 77.88 342 SER A O 1
ATOM 2640 N N . ARG A 1 343 ? 15.672 -54.469 -33.531 1 76.75 343 ARG A N 1
ATOM 2641 C CA . ARG A 1 343 ? 16.594 -54.25 -34.656 1 76.75 343 ARG A CA 1
ATOM 2642 C C . ARG A 1 343 ? 16.469 -55.375 -35.688 1 76.75 343 ARG A C 1
ATOM 2644 O O . ARG A 1 343 ? 16.469 -55.094 -36.906 1 76.75 343 ARG A O 1
ATOM 2651 N N . GLN A 1 344 ? 16.391 -56.562 -35.188 1 76.19 344 GLN A N 1
ATOM 2652 C CA . GLN A 1 344 ? 16.219 -57.688 -36.062 1 76.19 344 GLN A CA 1
ATOM 2653 C C . GLN A 1 344 ? 14.922 -57.594 -36.875 1 76.19 344 GLN A C 1
ATOM 2655 O O . GLN A 1 344 ? 14.883 -57.906 -38.062 1 76.19 344 GLN A O 1
ATOM 2660 N N . LEU A 1 345 ? 14 -57.156 -36.25 1 75.69 345 LEU A N 1
ATOM 2661 C CA . LEU A 1 345 ? 12.703 -56.969 -36.875 1 75.69 345 LEU A CA 1
ATOM 2662 C C . LEU A 1 345 ? 12.789 -55.938 -38 1 75.69 345 LEU A C 1
ATOM 2664 O O . LEU A 1 345 ? 12.305 -56.188 -39.125 1 75.69 345 LEU A O 1
ATOM 2668 N N . PHE A 1 346 ? 13.422 -54.812 -37.781 1 78.94 346 PHE A N 1
ATOM 2669 C CA . PHE A 1 346 ? 13.555 -53.781 -38.781 1 78.94 346 PHE A CA 1
ATOM 2670 C C . PHE A 1 346 ? 14.352 -54.281 -39.969 1 78.94 346 PHE A C 1
ATOM 2672 O O . PHE A 1 346 ? 14 -53.969 -41.125 1 78.94 346 PHE A O 1
ATOM 2679 N N . GLN A 1 347 ? 15.398 -55 -39.625 1 78.06 347 GLN A N 1
ATOM 2680 C CA . GLN A 1 347 ? 16.234 -55.5 -40.719 1 78.06 347 GLN A CA 1
ATOM 2681 C C . GLN A 1 347 ? 15.469 -56.5 -41.594 1 78.06 347 GLN A C 1
ATOM 2683 O O . GLN A 1 347 ? 15.609 -56.5 -42.812 1 78.06 347 GLN A O 1
ATOM 2688 N N . THR A 1 348 ? 14.664 -57.25 -40.906 1 74 348 THR A N 1
ATOM 2689 C CA . THR A 1 348 ? 13.875 -58.25 -41.625 1 74 348 THR A CA 1
ATOM 2690 C C . THR A 1 348 ? 12.828 -57.562 -42.531 1 74 348 THR A C 1
ATOM 2692 O O . THR A 1 348 ? 12.625 -57.969 -43.656 1 74 348 THR A O 1
ATOM 2695 N N . ILE A 1 349 ? 12.234 -56.562 -42.031 1 77.56 349 ILE A N 1
ATOM 2696 C CA . ILE A 1 349 ? 11.195 -55.844 -42.75 1 77.56 349 ILE A CA 1
ATOM 2697 C C . ILE A 1 349 ? 11.82 -55.094 -43.938 1 77.56 349 ILE A C 1
ATOM 2699 O O . ILE A 1 349 ? 11.25 -55.062 -45.031 1 77.56 349 ILE A O 1
ATOM 2703 N N . SER A 1 350 ? 12.945 -54.469 -43.719 1 77.06 350 SER A N 1
ATOM 2704 C CA . SER A 1 350 ? 13.641 -53.719 -44.75 1 77.06 350 SER A CA 1
ATOM 2705 C C . SER A 1 350 ? 14.047 -54.625 -45.906 1 77.06 350 SER A C 1
ATOM 2707 O O . SER A 1 350 ? 14.062 -54.219 -47.062 1 77.06 350 SER A O 1
ATOM 2709 N N . LYS A 1 351 ? 14.484 -55.812 -45.5 1 71.81 351 LYS A N 1
ATOM 2710 C CA . LYS A 1 351 ? 14.906 -56.75 -46.531 1 71.81 351 LYS A CA 1
ATOM 2711 C C . LYS A 1 351 ? 13.711 -57.281 -47.312 1 71.81 351 LYS A C 1
ATOM 2713 O O . LYS A 1 351 ? 13.836 -57.594 -48.5 1 71.81 351 LYS A O 1
ATOM 2718 N N . LEU A 1 352 ? 12.703 -57.406 -46.469 1 65.5 352 LEU A N 1
ATOM 2719 C CA . LEU A 1 352 ? 11.531 -58.031 -47.094 1 65.5 352 LEU A CA 1
ATOM 2720 C C . LEU A 1 352 ? 10.719 -57 -47.844 1 65.5 352 LEU A C 1
ATOM 2722 O O . LEU A 1 352 ? 9.547 -56.781 -47.531 1 65.5 352 LEU A O 1
ATOM 2726 N N . LYS A 1 353 ? 11.352 -56.125 -48.75 1 58.25 353 LYS A N 1
ATOM 2727 C CA . LYS A 1 353 ? 10.797 -55 -49.5 1 58.25 353 LYS A CA 1
ATOM 2728 C C . LYS A 1 353 ? 9.305 -55.188 -49.75 1 58.25 353 LYS A C 1
ATOM 2730 O O . LYS A 1 353 ? 8.531 -54.219 -49.719 1 58.25 353 LYS A O 1
ATOM 2735 N N . SER A 1 354 ? 8.852 -56.281 -50.438 1 53.75 354 SER A N 1
ATOM 2736 C CA . SER A 1 354 ? 7.562 -56.531 -51.062 1 53.75 354 SER A CA 1
ATOM 2737 C C . SER A 1 354 ? 6.809 -57.656 -50.344 1 53.75 354 SER A C 1
ATOM 2739 O O . SER A 1 354 ? 5.805 -58.156 -50.844 1 53.75 354 SER A O 1
ATOM 2741 N N . MET A 1 355 ? 7.16 -58.094 -49.219 1 53.53 355 MET A N 1
ATOM 2742 C CA . MET A 1 355 ? 6.496 -59.344 -48.812 1 53.53 355 MET A CA 1
ATOM 2743 C C . MET A 1 355 ? 5.363 -59.062 -47.844 1 53.53 355 MET A C 1
ATOM 2745 O O . MET A 1 355 ? 5.371 -58.062 -47.156 1 53.53 355 MET A O 1
ATOM 2749 N N . SER A 1 356 ? 4.223 -59.844 -47.844 1 64.12 356 SER A N 1
ATOM 2750 C CA . SER A 1 356 ? 2.998 -59.844 -47.062 1 64.12 356 SER A CA 1
ATOM 2751 C C . SER A 1 356 ? 3.297 -60.031 -45.562 1 64.12 356 SER A C 1
ATOM 2753 O O . SER A 1 356 ? 4.34 -60.594 -45.188 1 64.12 356 SER A O 1
ATOM 2755 N N . ASN A 1 357 ? 2.588 -59.406 -44.562 1 70.25 357 ASN A N 1
ATOM 2756 C CA . ASN A 1 357 ? 2.66 -59.562 -43.125 1 70.25 357 ASN A CA 1
ATOM 2757 C C . ASN A 1 357 ? 2.797 -61.031 -42.75 1 70.25 357 ASN A C 1
ATOM 2759 O O . ASN A 1 357 ? 3.498 -61.375 -41.781 1 70.25 357 ASN A O 1
ATOM 2763 N N . ALA A 1 358 ? 2.277 -61.906 -43.5 1 73.62 358 ALA A N 1
ATOM 2764 C CA . ALA A 1 358 ? 2.33 -63.344 -43.25 1 73.62 358 ALA A CA 1
ATOM 2765 C C . ALA A 1 358 ? 3.752 -63.875 -43.406 1 73.62 358 ALA A C 1
ATOM 2767 O O . ALA A 1 358 ? 4.203 -64.688 -42.625 1 73.62 358 ALA A O 1
ATOM 2768 N N . THR A 1 359 ? 4.371 -63.344 -44.438 1 75 359 THR A N 1
ATOM 2769 C CA . THR A 1 359 ? 5.742 -63.781 -44.688 1 75 359 THR A CA 1
ATOM 2770 C C . THR A 1 359 ? 6.668 -63.312 -43.562 1 75 359 THR A C 1
ATOM 2772 O O . THR A 1 359 ? 7.582 -64 -43.156 1 75 359 THR A O 1
ATOM 2775 N N . LEU A 1 360 ? 6.383 -62.094 -43.094 1 79.12 360 LEU A N 1
ATOM 2776 C CA . LEU A 1 360 ? 7.184 -61.562 -42 1 79.12 360 LEU A CA 1
ATOM 2777 C C . LEU A 1 360 ? 7.031 -62.438 -40.75 1 79.12 360 LEU A C 1
ATOM 2779 O O . LEU A 1 360 ? 8.023 -62.75 -40.062 1 79.12 360 LEU A O 1
ATOM 2783 N N . MET A 1 361 ? 5.852 -62.875 -40.438 1 79.88 361 MET A N 1
ATOM 2784 C CA . MET A 1 361 ? 5.562 -63.656 -39.25 1 79.88 361 MET A CA 1
ATOM 2785 C C . MET A 1 361 ? 6.18 -65.062 -39.312 1 79.88 361 MET A C 1
ATOM 2787 O O . MET A 1 361 ? 6.461 -65.625 -38.312 1 79.88 361 MET A O 1
ATOM 2791 N N . GLU A 1 362 ? 6.363 -65.438 -40.562 1 78.69 362 GLU A N 1
ATOM 2792 C CA . GLU A 1 362 ? 7.004 -66.75 -40.75 1 78.69 362 GLU A CA 1
ATOM 2793 C C . GLU A 1 362 ? 8.5 -66.688 -40.5 1 78.69 362 GLU A C 1
ATOM 2795 O O . GLU A 1 362 ? 9.086 -67.562 -39.906 1 78.69 362 GLU A O 1
ATOM 2800 N N . ARG A 1 363 ? 9.039 -65.625 -40.938 1 79.75 363 ARG A N 1
ATOM 2801 C CA . ARG A 1 363 ? 10.484 -65.438 -40.812 1 79.75 363 ARG A CA 1
ATOM 2802 C C . ARG A 1 363 ? 10.867 -65.062 -39.375 1 79.75 363 ARG A C 1
ATOM 2804 O O . ARG A 1 363 ? 11.914 -65.438 -38.875 1 79.75 363 ARG A O 1
ATOM 2811 N N . MET A 1 364 ? 10.008 -64.25 -38.844 1 84.69 364 MET A N 1
ATOM 2812 C CA . MET A 1 364 ? 10.195 -63.812 -37.469 1 84.69 364 MET A CA 1
ATOM 2813 C C . MET A 1 364 ? 8.898 -63.969 -36.656 1 84.69 364 MET A C 1
ATOM 2815 O O . MET A 1 364 ? 8.148 -63 -36.5 1 84.69 364 MET A O 1
ATOM 2819 N N . PRO A 1 365 ? 8.734 -65.062 -36.156 1 85.81 365 PRO A N 1
ATOM 2820 C CA . PRO A 1 365 ? 7.484 -65.312 -35.438 1 85.81 365 PRO A CA 1
ATOM 2821 C C . PRO A 1 365 ? 7.32 -64.438 -34.219 1 85.81 365 PRO A C 1
ATOM 2823 O O . PRO A 1 365 ? 8.211 -64.312 -33.375 1 85.81 365 PRO A O 1
ATOM 2826 N N . PRO A 1 366 ? 6.246 -63.656 -34.188 1 90.94 366 PRO A N 1
ATOM 2827 C CA . PRO A 1 366 ? 5.969 -62.812 -33.031 1 90.94 366 PRO A CA 1
ATOM 2828 C C . PRO A 1 366 ? 5.605 -63.625 -31.781 1 90.94 366 PRO A C 1
ATOM 2830 O O . PRO A 1 366 ? 5.309 -64.812 -31.891 1 90.94 366 PRO A O 1
ATOM 2833 N N . ASP A 1 367 ? 5.727 -63 -30.594 1 90.69 367 ASP A N 1
ATOM 2834 C CA . ASP A 1 367 ? 5.328 -63.625 -29.328 1 90.69 367 ASP A CA 1
ATOM 2835 C C . ASP A 1 367 ? 3.814 -63.844 -29.266 1 90.69 367 ASP A C 1
ATOM 2837 O O . ASP A 1 367 ? 3.334 -64.875 -28.797 1 90.69 367 ASP A O 1
ATOM 2841 N N . ARG A 1 368 ? 3.123 -62.75 -29.672 1 94.69 368 ARG A N 1
ATOM 2842 C CA . ARG A 1 368 ? 1.664 -62.75 -29.703 1 94.69 368 ARG A CA 1
ATOM 2843 C C . ARG A 1 368 ? 1.144 -61.969 -30.906 1 94.69 368 ARG A C 1
ATOM 2845 O O . ARG A 1 368 ? 1.877 -61.156 -31.5 1 94.69 368 ARG A O 1
ATOM 2852 N N . VAL A 1 369 ? -0.074 -62.25 -31.281 1 94.19 369 VAL A N 1
ATOM 2853 C CA . VAL A 1 369 ? -0.702 -61.562 -32.406 1 94.19 369 VAL A CA 1
ATOM 2854 C C . VAL A 1 369 ? -2.082 -61.062 -31.984 1 94.19 369 VAL A C 1
ATOM 2856 O O . VAL A 1 369 ? -2.797 -61.719 -31.234 1 94.19 369 VAL A O 1
ATOM 2859 N N . ILE A 1 370 ? -2.449 -59.906 -32.375 1 95.44 370 ILE A N 1
ATOM 2860 C CA . ILE A 1 370 ? -3.76 -59.312 -32.125 1 95.44 370 ILE A CA 1
ATOM 2861 C C . ILE A 1 370 ? -4.633 -59.469 -33.375 1 95.44 370 ILE A C 1
ATOM 2863 O O . ILE A 1 370 ? -4.238 -59.094 -34.469 1 95.44 370 ILE A O 1
ATOM 2867 N N . ARG A 1 371 ? -5.785 -59.969 -33.219 1 94.44 371 ARG A N 1
ATOM 2868 C CA . ARG A 1 371 ? -6.684 -60.188 -34.344 1 94.44 371 ARG A CA 1
ATOM 2869 C C . ARG A 1 371 ? -7.148 -58.875 -34.938 1 94.44 371 ARG A C 1
ATOM 2871 O O . ARG A 1 371 ? -7.422 -57.906 -34.219 1 94.44 371 ARG A O 1
ATOM 2878 N N . PRO A 1 372 ? -7.152 -58.812 -36.25 1 93.12 372 PRO A N 1
ATOM 2879 C CA . PRO A 1 372 ? -7.754 -57.625 -36.875 1 93.12 372 PRO A CA 1
ATOM 2880 C C . PRO A 1 372 ? -9.227 -57.469 -36.5 1 93.12 372 PRO A C 1
ATOM 2882 O O . PRO A 1 372 ? -9.961 -58.438 -36.406 1 93.12 372 PRO A O 1
ATOM 2885 N N . SER A 1 373 ? -9.641 -56.312 -36.312 1 93.12 373 SER A N 1
ATOM 2886 C CA . SER A 1 373 ? -11.008 -56.031 -35.875 1 93.12 373 SER A CA 1
ATOM 2887 C C . SER A 1 373 ? -11.953 -55.906 -37.062 1 93.12 373 SER A C 1
ATOM 2889 O O . SER A 1 373 ? -11.531 -55.5 -38.156 1 93.12 373 SER A O 1
ATOM 2891 N N . THR A 1 374 ? -13.234 -56.219 -36.875 1 91.19 374 THR A N 1
ATOM 2892 C CA . THR A 1 374 ? -14.258 -56.094 -37.906 1 91.19 374 THR A CA 1
ATOM 2893 C C . THR A 1 374 ? -14.93 -54.719 -37.812 1 91.19 374 THR A C 1
ATOM 2895 O O . THR A 1 374 ? -15.648 -54.312 -38.719 1 91.19 374 THR A O 1
ATOM 2898 N N . PHE A 1 375 ? -14.672 -54.031 -36.719 1 93.56 375 PHE A N 1
ATOM 2899 C CA . PHE A 1 375 ? -15.289 -52.719 -36.531 1 93.56 375 PHE A CA 1
ATOM 2900 C C . PHE A 1 375 ? -14.5 -51.625 -37.25 1 93.56 375 PHE A C 1
ATOM 2902 O O . PHE A 1 375 ? -13.266 -51.625 -37.219 1 93.56 375 PHE A O 1
ATOM 2909 N N . ARG A 1 376 ? -15.18 -50.656 -37.812 1 92.56 376 ARG A N 1
ATOM 2910 C CA . ARG A 1 376 ? -14.57 -49.594 -38.594 1 92.56 376 ARG A CA 1
ATOM 2911 C C . ARG A 1 376 ? -13.688 -48.719 -37.719 1 92.56 376 ARG A C 1
ATOM 2913 O O . ARG A 1 376 ? -12.617 -48.281 -38.156 1 92.56 376 ARG A O 1
ATOM 2920 N N . GLU A 1 377 ? -14.102 -48.469 -36.469 1 91.75 377 GLU A N 1
ATOM 2921 C CA . GLU A 1 377 ? -13.383 -47.594 -35.531 1 91.75 377 GLU A CA 1
ATOM 2922 C C . GLU A 1 377 ? -12.031 -48.188 -35.156 1 91.75 377 GLU A C 1
ATOM 2924 O O . GLU A 1 377 ? -11.117 -47.469 -34.75 1 91.75 377 GLU A O 1
ATOM 2929 N N . LEU A 1 378 ? -11.922 -49.531 -35.344 1 94.19 378 LEU A N 1
ATOM 2930 C CA . LEU A 1 378 ? -10.711 -50.25 -34.938 1 94.19 378 LEU A CA 1
ATOM 2931 C C . LEU A 1 378 ? -9.969 -50.781 -36.156 1 94.19 378 LEU A C 1
ATOM 2933 O O . LEU A 1 378 ? -9.164 -51.719 -36.031 1 94.19 378 LEU A O 1
ATOM 2937 N N . ALA A 1 379 ? -10.258 -50.188 -37.312 1 92.19 379 ALA A N 1
ATOM 2938 C CA . ALA A 1 379 ? -9.648 -50.656 -38.562 1 92.19 379 ALA A CA 1
ATOM 2939 C C . ALA A 1 379 ? -8.148 -50.344 -38.594 1 92.19 379 ALA A C 1
ATOM 2941 O O . ALA A 1 379 ? -7.363 -51.094 -39.156 1 92.19 379 ALA A O 1
ATOM 2942 N N . ASN A 1 380 ? -7.805 -49.25 -37.969 1 92.69 380 ASN A N 1
ATOM 2943 C CA . ASN A 1 380 ? -6.395 -48.906 -37.844 1 92.69 380 ASN A CA 1
ATOM 2944 C C . ASN A 1 380 ? -5.656 -49.844 -36.875 1 92.69 380 ASN A C 1
ATOM 2946 O O . ASN A 1 380 ? -6.027 -49.969 -35.719 1 92.69 380 ASN A O 1
ATOM 2950 N N . PRO A 1 381 ? -4.562 -50.5 -37.375 1 92.69 381 PRO A N 1
ATOM 2951 C CA . PRO A 1 381 ? -3.865 -51.469 -36.562 1 92.69 381 PRO A CA 1
ATOM 2952 C C . PRO A 1 381 ? -3.326 -50.875 -35.25 1 92.69 381 PRO A C 1
ATOM 2954 O O . PRO A 1 381 ? -3.281 -51.562 -34.219 1 92.69 381 PRO A O 1
ATOM 2957 N N . MET A 1 382 ? -2.9 -49.688 -35.219 1 94.19 382 MET A N 1
ATOM 2958 C CA . MET A 1 382 ? -2.365 -49.062 -34.031 1 94.19 382 MET A CA 1
ATOM 2959 C C . MET A 1 382 ? -3.463 -48.844 -32.969 1 94.19 382 MET A C 1
ATOM 2961 O O . MET A 1 382 ? -3.262 -49.125 -31.797 1 94.19 382 MET A O 1
ATOM 2965 N N . THR A 1 383 ? -4.586 -48.375 -33.438 1 94.75 383 THR A N 1
ATOM 2966 C CA . THR A 1 383 ? -5.727 -48.188 -32.531 1 94.75 383 THR A CA 1
ATOM 2967 C C . THR A 1 383 ? -6.242 -49.531 -32.031 1 94.75 383 THR A C 1
ATOM 2969 O O . THR A 1 383 ? -6.578 -49.656 -30.859 1 94.75 383 THR A O 1
ATOM 2972 N N . ASN A 1 384 ? -6.27 -50.469 -32.938 1 96.06 384 ASN A N 1
ATOM 2973 C CA . ASN A 1 384 ? -6.719 -51.812 -32.562 1 96.06 384 ASN A CA 1
ATOM 2974 C C . ASN A 1 384 ? -5.844 -52.406 -31.484 1 96.06 384 ASN A C 1
ATOM 2976 O O . ASN A 1 384 ? -6.359 -52.969 -30.516 1 96.06 384 ASN A O 1
ATOM 2980 N N . ALA A 1 385 ? -4.602 -52.312 -31.688 1 96.5 385 ALA A N 1
ATOM 2981 C CA . ALA A 1 385 ? -3.654 -52.844 -30.719 1 96.5 385 ALA A CA 1
ATOM 2982 C C . ALA A 1 385 ? -3.779 -52.156 -29.375 1 96.5 385 ALA A C 1
ATOM 2984 O O . ALA A 1 385 ? -3.764 -52.781 -28.328 1 96.5 385 ALA A O 1
ATOM 2985 N N . THR A 1 386 ? -3.887 -50.844 -29.375 1 96.75 386 THR A N 1
ATOM 2986 C CA . THR A 1 386 ? -3.994 -50.062 -28.156 1 96.75 386 THR A CA 1
ATOM 2987 C C . THR A 1 386 ? -5.234 -50.469 -27.359 1 96.75 386 THR A C 1
ATOM 2989 O O . THR A 1 386 ? -5.152 -50.719 -26.156 1 96.75 386 THR A O 1
ATOM 2992 N N . VAL A 1 387 ? -6.332 -50.531 -28 1 96.62 387 VAL A N 1
ATOM 2993 C CA . VAL A 1 387 ? -7.602 -50.875 -27.359 1 96.62 387 VAL A CA 1
ATOM 2994 C C . VAL A 1 387 ? -7.566 -52.312 -26.844 1 96.62 387 VAL A C 1
ATOM 2996 O O . VAL A 1 387 ? -7.98 -52.594 -25.719 1 96.62 387 VAL A O 1
ATOM 2999 N N . ALA A 1 388 ? -7.051 -53.219 -27.641 1 96.88 388 ALA A N 1
ATOM 3000 C CA . ALA A 1 388 ? -6.984 -54.625 -27.266 1 96.88 388 ALA A CA 1
ATOM 3001 C C . ALA A 1 388 ? -6.129 -54.812 -26.016 1 96.88 388 ALA A C 1
ATOM 3003 O O . ALA A 1 388 ? -6.535 -55.5 -25.078 1 96.88 388 ALA A O 1
ATOM 3004 N N . LEU A 1 389 ? -5.004 -54.219 -26.031 1 96.94 389 LEU A N 1
ATOM 3005 C CA . LEU A 1 389 ? -4.078 -54.344 -24.922 1 96.94 389 LEU A CA 1
ATOM 3006 C C . LEU A 1 389 ? -4.656 -53.719 -23.656 1 96.94 389 LEU A C 1
ATOM 3008 O O . LEU A 1 389 ? -4.531 -54.281 -22.562 1 96.94 389 LEU A O 1
ATOM 3012 N N . ALA A 1 390 ? -5.262 -52.594 -23.75 1 96.69 390 ALA A N 1
ATOM 3013 C CA . ALA A 1 390 ? -5.836 -51.875 -22.609 1 96.69 390 ALA A CA 1
ATOM 3014 C C . ALA A 1 390 ? -6.992 -52.688 -22 1 96.69 390 ALA A C 1
ATOM 3016 O O . ALA A 1 390 ? -7.082 -52.812 -20.781 1 96.69 390 ALA A O 1
ATOM 3017 N N . ILE A 1 391 ? -7.848 -53.156 -22.844 1 95.06 391 ILE A N 1
ATOM 3018 C CA . ILE A 1 391 ? -9.031 -53.844 -22.359 1 95.06 391 ILE A CA 1
ATOM 3019 C C . ILE A 1 391 ? -8.609 -55.188 -21.766 1 95.06 391 ILE A C 1
ATOM 3021 O O . ILE A 1 391 ? -9.18 -55.625 -20.75 1 95.06 391 ILE A O 1
ATOM 3025 N N . ASP A 1 392 ? -7.637 -55.812 -22.453 1 95 392 ASP A N 1
ATOM 3026 C CA . ASP A 1 392 ? -7.086 -57.062 -21.906 1 95 392 ASP A CA 1
ATOM 3027 C C . ASP A 1 392 ? -6.547 -56.844 -20.5 1 95 392 ASP A C 1
ATOM 3029 O O . ASP A 1 392 ? -6.742 -57.688 -19.625 1 95 392 ASP A O 1
ATOM 3033 N N . THR A 1 393 ? -5.918 -55.781 -20.25 1 93.88 393 THR A N 1
ATOM 3034 C CA . THR A 1 393 ? -5.367 -55.438 -18.938 1 93.88 393 THR A CA 1
ATOM 3035 C C . THR A 1 393 ? -6.48 -55.188 -17.922 1 93.88 393 THR A C 1
ATOM 3037 O O . THR A 1 393 ? -6.426 -55.688 -16.797 1 93.88 393 THR A O 1
ATOM 3040 N N . ALA A 1 394 ? -7.453 -54.406 -18.328 1 92.56 394 ALA A N 1
ATOM 3041 C CA . ALA A 1 394 ? -8.586 -54.125 -17.453 1 92.56 394 ALA A CA 1
ATOM 3042 C C . ALA A 1 394 ? -9.336 -55.406 -17.094 1 92.56 394 ALA A C 1
ATOM 3044 O O . ALA A 1 394 ? -9.781 -55.562 -15.953 1 92.56 394 ALA A O 1
ATOM 3045 N N . GLY A 1 395 ? -9.469 -56.281 -18.031 1 89.19 395 GLY A N 1
ATOM 3046 C CA . GLY A 1 395 ? -10.148 -57.531 -17.812 1 89.19 395 GLY A CA 1
ATOM 3047 C C . GLY A 1 395 ? -9.445 -58.438 -16.797 1 89.19 395 GLY A C 1
ATOM 3048 O O . GLY A 1 395 ? -10.086 -59.188 -16.078 1 89.19 395 GLY A O 1
ATOM 3049 N N . ALA A 1 396 ? -8.164 -58.25 -16.75 1 89 396 ALA A N 1
ATOM 3050 C CA . ALA A 1 396 ? -7.359 -59.031 -15.797 1 89 396 ALA A CA 1
ATOM 3051 C C . ALA A 1 396 ? -7.363 -58.344 -14.422 1 89 396 ALA A C 1
ATOM 3053 O O . ALA A 1 396 ? -6.719 -58.844 -13.484 1 89 396 ALA A O 1
ATOM 3054 N N . GLY A 1 397 ? -8 -57.219 -14.312 1 86.06 397 GLY A N 1
ATOM 3055 C CA . GLY A 1 397 ? -8.156 -56.531 -13.031 1 86.06 397 GLY A CA 1
ATOM 3056 C C . GLY A 1 397 ? -7.02 -55.562 -12.727 1 86.06 397 GLY A C 1
ATOM 3057 O O . GLY A 1 397 ? -6.844 -55.156 -11.578 1 86.06 397 GLY A O 1
ATOM 3058 N N . HIS A 1 398 ? -6.234 -55.281 -13.758 1 90.94 398 HIS A N 1
ATOM 3059 C CA . HIS A 1 398 ? -5.094 -54.375 -13.57 1 90.94 398 HIS A CA 1
ATOM 3060 C C . HIS A 1 398 ? -5.324 -53.031 -14.25 1 90.94 398 HIS A C 1
ATOM 3062 O O . HIS A 1 398 ? -6.293 -52.875 -14.992 1 90.94 398 HIS A O 1
ATOM 3068 N N . GLY A 1 399 ? -4.52 -52.125 -13.898 1 92.12 399 GLY A N 1
ATOM 3069 C CA . GLY A 1 399 ? -4.582 -50.812 -14.516 1 92.12 399 GLY A CA 1
ATOM 3070 C C . GLY A 1 399 ? -3.631 -50.656 -15.68 1 92.12 399 GLY A C 1
ATOM 3071 O O . GLY A 1 399 ? -2.529 -51.188 -15.672 1 92.12 399 GLY A O 1
ATOM 3072 N N . ALA A 1 400 ? -4.051 -49.844 -16.734 1 95.25 400 ALA A N 1
ATOM 3073 C CA . ALA A 1 400 ? -3.207 -49.531 -17.891 1 95.25 400 ALA A CA 1
ATOM 3074 C C . ALA A 1 400 ? -3.014 -48.031 -18.062 1 95.25 400 ALA A C 1
ATOM 3076 O O . ALA A 1 400 ? -3.934 -47.25 -17.812 1 95.25 400 ALA A O 1
ATOM 3077 N N . LEU A 1 401 ? -1.855 -47.688 -18.422 1 95.31 401 LEU A N 1
ATOM 3078 C CA . LEU A 1 401 ? -1.524 -46.312 -18.797 1 95.31 401 LEU A CA 1
ATOM 3079 C C . LEU A 1 401 ? -1.199 -46.219 -20.281 1 95.31 401 LEU A C 1
ATOM 3081 O O . LEU A 1 401 ? -0.312 -46.906 -20.766 1 95.31 401 LEU A O 1
ATOM 3085 N N . VAL A 1 402 ? -1.922 -45.344 -20.969 1 96.44 402 VAL A N 1
ATOM 3086 C CA . VAL A 1 402 ? -1.734 -45.188 -22.406 1 96.44 402 VAL A CA 1
ATOM 3087 C C . VAL A 1 402 ? -1.187 -43.812 -22.719 1 96.44 402 VAL A C 1
ATOM 3089 O O . VAL A 1 402 ? -1.782 -42.781 -22.344 1 96.44 402 VAL A O 1
ATOM 3092 N N . PHE A 1 403 ? -0.07 -43.75 -23.391 1 95 403 PHE A N 1
ATOM 3093 C CA . PHE A 1 403 ? 0.493 -42.438 -23.797 1 95 403 PHE A CA 1
ATOM 3094 C C . PHE A 1 403 ? 0.178 -42.156 -25.266 1 95 403 PHE A C 1
ATOM 3096 O O . PHE A 1 403 ? 0.387 -43 -26.125 1 95 403 PHE A O 1
ATOM 3103 N N . CYS A 1 404 ? -0.417 -40.938 -25.438 1 92.69 404 CYS A N 1
ATOM 3104 C CA . CYS A 1 404 ? -0.747 -40.469 -26.781 1 92.69 404 CYS A CA 1
ATOM 3105 C C . CYS A 1 404 ? 0.007 -39.188 -27.094 1 92.69 404 CYS A C 1
ATOM 3107 O O . CYS A 1 404 ? 0.475 -38.5 -26.203 1 92.69 404 CYS A O 1
ATOM 3109 N N . GLY A 1 405 ? 0.07 -38.875 -28.453 1 89.06 405 GLY A N 1
ATOM 3110 C CA . GLY A 1 405 ? 0.921 -37.781 -28.906 1 89.06 405 GLY A CA 1
ATOM 3111 C C . GLY A 1 405 ? 0.253 -36.406 -28.797 1 89.06 405 GLY A C 1
ATOM 3112 O O . GLY A 1 405 ? 0.898 -35.375 -29 1 89.06 405 GLY A O 1
ATOM 3113 N N . SER A 1 406 ? -0.995 -36.375 -28.547 1 90.44 406 SER A N 1
ATOM 3114 C CA . SER A 1 406 ? -1.679 -35.094 -28.469 1 90.44 406 SER A CA 1
ATOM 3115 C C . SER A 1 406 ? -2.873 -35.156 -27.531 1 90.44 406 SER A C 1
ATOM 3117 O O . SER A 1 406 ? -3.391 -36.219 -27.25 1 90.44 406 SER A O 1
ATOM 3119 N N . ARG A 1 407 ? -3.277 -34 -27.125 1 88.94 407 ARG A N 1
ATOM 3120 C CA . ARG A 1 407 ? -4.445 -33.906 -26.266 1 88.94 407 ARG A CA 1
ATOM 3121 C C . ARG A 1 407 ? -5.699 -34.406 -26.969 1 88.94 407 ARG A C 1
ATOM 3123 O O . ARG A 1 407 ? -6.516 -35.125 -26.359 1 88.94 407 ARG A O 1
ATOM 3130 N N . HIS A 1 408 ? -5.789 -34.031 -28.219 1 90 408 HIS A N 1
ATOM 3131 C CA . HIS A 1 408 ? -6.93 -34.469 -29.016 1 90 408 HIS A CA 1
ATOM 3132 C C . HIS A 1 408 ? -6.961 -36 -29.156 1 90 408 HIS A C 1
ATOM 3134 O O . HIS A 1 408 ? -8.016 -36.594 -29.031 1 90 408 HIS A O 1
ATOM 3140 N N . MET A 1 409 ? -5.875 -36.562 -29.312 1 92 409 MET A N 1
ATOM 3141 C CA . MET A 1 409 ? -5.789 -38.031 -29.453 1 92 409 MET A CA 1
ATOM 3142 C C . MET A 1 409 ? -6.148 -38.719 -28.141 1 92 409 MET A C 1
ATOM 3144 O O . MET A 1 409 ? -6.727 -39.812 -28.156 1 92 409 MET A O 1
ATOM 3148 N N . CYS A 1 410 ? -5.746 -38.094 -27.016 1 93.88 410 CYS A N 1
ATOM 3149 C CA . CYS A 1 410 ? -6.113 -38.656 -25.719 1 93.88 410 CYS A CA 1
ATOM 3150 C C . CYS A 1 410 ? -7.629 -38.781 -25.578 1 93.88 410 CYS A C 1
ATOM 3152 O O . CYS A 1 410 ? -8.141 -39.812 -25.141 1 93.88 410 CYS A O 1
ATOM 3154 N N . GLN A 1 411 ? -8.305 -37.781 -26.031 1 94 411 GLN A N 1
ATOM 3155 C CA . GLN A 1 411 ? -9.758 -37.75 -25.922 1 94 411 GLN A CA 1
ATOM 3156 C C . GLN A 1 411 ? -10.406 -38.719 -26.875 1 94 411 GLN A C 1
ATOM 3158 O O . GLN A 1 411 ? -11.328 -39.469 -26.484 1 94 411 GLN A O 1
ATOM 3163 N N . ILE A 1 412 ? -9.922 -38.781 -28.062 1 94.12 412 ILE A N 1
ATOM 3164 C CA . ILE A 1 412 ? -10.469 -39.688 -29.078 1 94.12 412 ILE A CA 1
ATOM 3165 C C . ILE A 1 412 ? -10.273 -41.125 -28.625 1 94.12 412 ILE A C 1
ATOM 3167 O O . ILE A 1 412 ? -11.203 -41.938 -28.703 1 94.12 412 ILE A O 1
ATOM 3171 N N . GLN A 1 413 ? -9.109 -41.406 -28.156 1 94.81 413 GLN A N 1
ATOM 3172 C CA . GLN A 1 413 ? -8.805 -42.781 -27.703 1 94.81 413 GLN A CA 1
ATOM 3173 C C . GLN A 1 413 ? -9.633 -43.156 -26.484 1 94.81 413 GLN A C 1
ATOM 3175 O O . GLN A 1 413 ? -10.039 -44.312 -26.328 1 94.81 413 GLN A O 1
ATOM 3180 N N . ALA A 1 414 ? -9.781 -42.219 -25.625 1 96.25 414 ALA A N 1
ATOM 3181 C CA . ALA A 1 414 ? -10.594 -42.469 -24.438 1 96.25 414 ALA A CA 1
ATOM 3182 C C . ALA A 1 414 ? -12.016 -42.875 -24.828 1 96.25 414 ALA A C 1
ATOM 3184 O O . ALA A 1 414 ? -12.602 -43.781 -24.234 1 96.25 414 ALA A O 1
ATOM 3185 N N . VAL A 1 415 ? -12.594 -42.188 -25.797 1 95.69 415 VAL A N 1
ATOM 3186 C CA . VAL A 1 415 ? -13.953 -42.469 -26.25 1 95.69 415 VAL A CA 1
ATOM 3187 C C . VAL A 1 415 ? -14.008 -43.875 -26.875 1 95.69 415 VAL A C 1
ATOM 3189 O O . VAL A 1 415 ? -14.883 -44.688 -26.531 1 95.69 415 VAL A O 1
ATOM 3192 N N . VAL A 1 416 ? -13.109 -44.156 -27.734 1 95.38 416 VAL A N 1
ATOM 3193 C CA . VAL A 1 416 ? -13.078 -45.469 -28.422 1 95.38 416 VAL A CA 1
ATOM 3194 C C . VAL A 1 416 ? -12.898 -46.562 -27.406 1 95.38 416 VAL A C 1
ATOM 3196 O O . VAL A 1 416 ? -13.57 -47.594 -27.484 1 95.38 416 VAL A O 1
ATOM 3199 N N . MET A 1 417 ? -12.031 -46.375 -26.469 1 95.56 417 MET A N 1
ATOM 3200 C CA . MET A 1 417 ? -11.766 -47.344 -25.438 1 95.56 417 MET A CA 1
ATOM 3201 C C . MET A 1 417 ? -12.992 -47.562 -24.562 1 95.56 417 MET A C 1
ATOM 3203 O O . MET A 1 417 ? -13.305 -48.688 -24.172 1 95.56 417 MET A O 1
ATOM 3207 N N . SER A 1 418 ? -13.602 -46.5 -24.25 1 94.88 418 SER A N 1
ATOM 3208 C CA . SER A 1 418 ? -14.805 -46.562 -23.422 1 94.88 418 SER A CA 1
ATOM 3209 C C . SER A 1 418 ? -15.898 -47.375 -24.125 1 94.88 418 SER A C 1
ATOM 3211 O O . SER A 1 418 ? -16.672 -48.094 -23.469 1 94.88 418 SER A O 1
ATOM 3213 N N . GLU A 1 419 ? -16 -47.25 -25.375 1 94.44 419 GLU A N 1
ATOM 3214 C CA . GLU A 1 419 ? -17.016 -47.938 -26.141 1 94.44 419 GLU A CA 1
ATOM 3215 C C . GLU A 1 419 ? -16.703 -49.438 -26.266 1 94.44 419 GLU A C 1
ATOM 3217 O O . GLU A 1 419 ? -17.578 -50.25 -26.562 1 94.44 419 GLU A O 1
ATOM 3222 N N . ALA A 1 420 ? -15.469 -49.75 -26.047 1 93.56 420 ALA A N 1
ATOM 3223 C CA . ALA A 1 420 ? -15.031 -51.156 -26.125 1 93.56 420 ALA A CA 1
ATOM 3224 C C . ALA A 1 420 ? -14.992 -51.781 -24.75 1 93.56 420 ALA A C 1
ATOM 3226 O O . ALA A 1 420 ? -14.938 -53.031 -24.625 1 93.56 420 ALA A O 1
ATOM 3227 N N . MET A 1 421 ? -15 -51.031 -23.703 1 92.69 421 MET A N 1
ATOM 3228 C CA . MET A 1 421 ? -14.93 -51.531 -22.328 1 92.69 421 MET A CA 1
ATOM 3229 C C . MET A 1 421 ? -16.219 -52.25 -21.953 1 92.69 421 MET A C 1
ATOM 3231 O O . MET A 1 421 ? -17.312 -51.75 -22.203 1 92.69 421 MET A O 1
ATOM 3235 N N . PRO A 1 422 ? -16.047 -53.406 -21.438 1 83.31 422 PRO A N 1
ATOM 3236 C CA . PRO A 1 422 ? -17.25 -54.125 -21.016 1 83.31 422 PRO A CA 1
ATOM 3237 C C . PRO A 1 422 ? -18.047 -53.375 -19.953 1 83.31 422 PRO A C 1
ATOM 3239 O O . PRO A 1 422 ? -17.469 -52.688 -19.125 1 83.31 422 PRO A O 1
ATOM 3242 N N . ALA A 1 423 ? -19.328 -53.469 -20.016 1 73.88 423 ALA A N 1
ATOM 3243 C CA . ALA A 1 423 ? -20.219 -52.781 -19.078 1 73.88 423 ALA A CA 1
ATOM 3244 C C . ALA A 1 423 ? -20.016 -53.281 -17.656 1 73.88 423 ALA A C 1
ATOM 3246 O O . ALA A 1 423 ? -19.859 -54.5 -17.453 1 73.88 423 ALA A O 1
ATOM 3247 N N . PRO A 1 424 ? -19.703 -52.375 -16.781 1 69.12 424 PRO A N 1
ATOM 3248 C CA . PRO A 1 424 ? -19.578 -52.844 -15.398 1 69.12 424 PRO A CA 1
ATOM 3249 C C . PRO A 1 424 ? -20.812 -53.594 -14.922 1 69.12 424 PRO A C 1
ATOM 3251 O O . PRO A 1 424 ? -21.922 -53.375 -15.43 1 69.12 424 PRO A O 1
ATOM 3254 N N . ALA A 1 425 ? -20.609 -54.688 -14.258 1 59.28 425 ALA A N 1
ATOM 3255 C CA . ALA A 1 425 ? -21.766 -55.375 -13.672 1 59.28 425 ALA A CA 1
ATOM 3256 C C . ALA A 1 425 ? -22.578 -54.406 -12.82 1 59.28 425 ALA A C 1
ATOM 3258 O O . ALA A 1 425 ? -22.016 -53.469 -12.219 1 59.28 425 ALA A O 1
ATOM 3259 N N . ASP A 1 426 ? -23.922 -54.312 -12.945 1 57.5 426 ASP A N 1
ATOM 3260 C CA . ASP A 1 426 ? -24.859 -53.469 -12.234 1 57.5 426 ASP A CA 1
ATOM 3261 C C . ASP A 1 426 ? -24.609 -53.5 -10.727 1 57.5 426 ASP A C 1
ATOM 3263 O O . ASP A 1 426 ? -24.281 -54.531 -10.172 1 57.5 426 ASP A O 1
ATOM 3267 N N . ASN A 1 427 ? -24.688 -52.406 -9.961 1 55.78 427 ASN A N 1
ATOM 3268 C CA . ASN A 1 427 ? -24.703 -52.188 -8.516 1 55.78 427 ASN A CA 1
ATOM 3269 C C . ASN A 1 427 ? -23.359 -52.562 -7.891 1 55.78 427 ASN A C 1
ATOM 3271 O O . ASN A 1 427 ? -23.328 -53.188 -6.812 1 55.78 427 ASN A O 1
ATOM 3275 N N . THR A 1 428 ? -22.234 -52.281 -8.773 1 68.94 428 THR A N 1
ATOM 3276 C CA . THR A 1 428 ? -20.938 -52.625 -8.188 1 68.94 428 THR A CA 1
ATOM 3277 C C . THR A 1 428 ? -20.344 -51.406 -7.492 1 68.94 428 THR A C 1
ATOM 3279 O O . THR A 1 428 ? -20.734 -50.281 -7.77 1 68.94 428 THR A O 1
ATOM 3282 N N . ASP A 1 429 ? -19.703 -51.656 -6.453 1 81.56 429 ASP A N 1
ATOM 3283 C CA . ASP A 1 429 ? -18.969 -50.656 -5.695 1 81.56 429 ASP A CA 1
ATOM 3284 C C . ASP A 1 429 ? -18.141 -49.781 -6.621 1 81.56 429 ASP A C 1
ATOM 3286 O O . ASP A 1 429 ? -18 -48.562 -6.391 1 81.56 429 ASP A O 1
ATOM 3290 N N . GLU A 1 430 ? -17.797 -50.281 -7.723 1 85.38 430 GLU A N 1
ATOM 3291 C CA . GLU A 1 430 ? -16.969 -49.531 -8.664 1 85.38 430 GLU A CA 1
ATOM 3292 C C . GLU A 1 430 ? -17.781 -48.469 -9.391 1 85.38 430 GLU A C 1
ATOM 3294 O O . GLU A 1 430 ? -17.328 -47.344 -9.578 1 85.38 430 GLU A O 1
ATOM 3299 N N . LEU A 1 431 ? -18.938 -48.812 -9.789 1 87.19 431 LEU A N 1
ATOM 3300 C CA . LEU A 1 431 ? -19.797 -47.875 -10.492 1 87.19 431 LEU A CA 1
ATOM 3301 C C . LEU A 1 431 ? -20.188 -46.719 -9.578 1 87.19 431 LEU A C 1
ATOM 3303 O O . LEU A 1 431 ? -20.25 -45.562 -10.023 1 87.19 431 LEU A O 1
ATOM 3307 N N . THR A 1 432 ? -20.438 -47.062 -8.391 1 87.06 432 THR A N 1
ATOM 3308 C CA . THR A 1 432 ? -20.781 -46 -7.43 1 87.06 432 THR A CA 1
ATOM 3309 C C . THR A 1 432 ? -19.625 -45.031 -7.273 1 87.06 432 THR A C 1
ATOM 3311 O O . THR A 1 432 ? -19.844 -43.812 -7.227 1 87.06 432 THR A O 1
ATOM 3314 N N . LYS A 1 433 ? -18.438 -45.5 -7.191 1 91.62 433 LYS A N 1
ATOM 3315 C CA . LYS A 1 433 ? -17.266 -44.625 -7.047 1 91.62 433 LYS A CA 1
ATOM 3316 C C . LYS A 1 433 ? -17.062 -43.781 -8.289 1 91.62 433 LYS A C 1
ATOM 3318 O O . LYS A 1 433 ? -16.625 -42.625 -8.188 1 91.62 433 LYS A O 1
ATOM 3323 N N . ARG A 1 434 ? -17.344 -44.344 -9.383 1 92.75 434 ARG A N 1
ATOM 3324 C CA . ARG A 1 434 ? -17.203 -43.625 -10.633 1 92.75 434 ARG A CA 1
ATOM 3325 C C . ARG A 1 434 ? -18.234 -42.5 -10.727 1 92.75 434 ARG A C 1
ATOM 3327 O O . ARG A 1 434 ? -17.953 -41.406 -11.234 1 92.75 434 ARG A O 1
ATOM 3334 N N . LEU A 1 435 ? -19.422 -42.781 -10.266 1 90.19 435 LEU A N 1
ATOM 3335 C CA . LEU A 1 435 ? -20.469 -41.75 -10.25 1 90.19 435 LEU A CA 1
ATOM 3336 C C . LEU A 1 435 ? -20.141 -40.656 -9.242 1 90.19 435 LEU A C 1
ATOM 3338 O O . LEU A 1 435 ? -20.438 -39.5 -9.477 1 90.19 435 LEU A O 1
ATOM 3342 N N . ASP A 1 436 ? -19.531 -41.062 -8.234 1 91.06 436 ASP A N 1
ATOM 3343 C CA . ASP A 1 436 ? -19.062 -40.062 -7.273 1 91.06 436 ASP A CA 1
ATOM 3344 C C . ASP A 1 436 ? -18 -39.156 -7.883 1 91.06 436 ASP A C 1
ATOM 3346 O O . ASP A 1 436 ? -17.969 -37.969 -7.617 1 91.06 436 ASP A O 1
ATOM 3350 N N . LEU A 1 437 ? -17.094 -39.75 -8.602 1 93.69 437 LEU A N 1
ATOM 3351 C CA . LEU A 1 437 ? -16.047 -39 -9.289 1 93.69 437 LEU A CA 1
ATOM 3352 C C . LEU A 1 437 ? -16.656 -38 -10.25 1 93.69 437 LEU A C 1
ATOM 3354 O O . LEU A 1 437 ? -16.203 -36.844 -10.328 1 93.69 437 LEU A O 1
ATOM 3358 N N . LEU A 1 438 ? -17.672 -38.438 -10.914 1 91.94 438 LEU A N 1
ATOM 3359 C CA . LEU A 1 438 ? -18.359 -37.562 -11.844 1 91.94 438 LEU A CA 1
ATOM 3360 C C . LEU A 1 438 ? -18.969 -36.375 -11.109 1 91.94 438 LEU A C 1
ATOM 3362 O O . LEU A 1 438 ? -18.906 -35.25 -11.586 1 91.94 438 LEU A O 1
ATOM 3366 N N . ALA A 1 439 ? -19.531 -36.625 -10.016 1 88.5 439 ALA A N 1
ATOM 3367 C CA . ALA A 1 439 ? -20.125 -35.594 -9.203 1 88.5 439 ALA A CA 1
ATOM 3368 C C . ALA A 1 439 ? -19.062 -34.594 -8.703 1 88.5 439 ALA A C 1
ATOM 3370 O O . ALA A 1 439 ? -19.312 -33.406 -8.641 1 88.5 439 ALA A O 1
ATOM 3371 N N . GLU A 1 440 ? -18.016 -35.125 -8.344 1 90.19 440 GLU A N 1
ATOM 3372 C CA . GLU A 1 440 ? -16.938 -34.312 -7.859 1 90.19 440 GLU A CA 1
ATOM 3373 C C . GLU A 1 440 ? -16.406 -33.406 -8.961 1 90.19 440 GLU A C 1
ATOM 3375 O O . GLU A 1 440 ? -16.141 -32.219 -8.727 1 90.19 440 GLU A O 1
ATOM 3380 N N . LEU A 1 441 ? -16.172 -33.938 -10.062 1 90.81 441 LEU A N 1
ATOM 3381 C CA . LEU A 1 441 ? -15.672 -33.188 -11.203 1 90.81 441 LEU A CA 1
ATOM 3382 C C . LEU A 1 441 ? -16.672 -32.094 -11.609 1 90.81 441 LEU A C 1
ATOM 3384 O O . LEU A 1 441 ? -16.281 -31 -11.984 1 90.81 441 LEU A O 1
ATOM 3388 N N . ARG A 1 442 ? -17.891 -32.438 -11.508 1 85.56 442 ARG A N 1
ATOM 3389 C CA . ARG A 1 442 ? -18.953 -31.5 -11.828 1 85.56 442 ARG A CA 1
ATOM 3390 C C . ARG A 1 442 ? -18.953 -30.328 -10.852 1 85.56 442 ARG A C 1
ATOM 3392 O O . ARG A 1 442 ? -19.281 -29.203 -11.227 1 85.56 442 ARG A O 1
ATOM 3399 N N . SER A 1 443 ? -18.562 -30.547 -9.703 1 82.81 443 SER A N 1
ATOM 3400 C CA . SER A 1 443 ? -18.578 -29.547 -8.648 1 82.81 443 SER A CA 1
ATOM 3401 C C . SER A 1 443 ? -17.406 -28.578 -8.781 1 82.81 443 SER A C 1
ATOM 3403 O O . SER A 1 443 ? -17.375 -27.531 -8.125 1 82.81 443 SER A O 1
ATOM 3405 N N . LEU A 1 444 ? -16.484 -28.891 -9.641 1 82.5 444 LEU A N 1
ATOM 3406 C CA . LEU A 1 444 ? -15.344 -28 -9.836 1 82.5 444 LEU A CA 1
ATOM 3407 C C . LEU A 1 444 ? -15.766 -26.719 -10.539 1 82.5 444 LEU A C 1
ATOM 3409 O O . LEU A 1 444 ? -16.781 -26.688 -11.242 1 82.5 444 LEU A O 1
ATOM 3413 N N . PRO A 1 445 ? -14.969 -25.672 -10.344 1 74.19 445 PRO A N 1
ATOM 3414 C CA . PRO A 1 445 ? -15.305 -24.391 -10.992 1 74.19 445 PRO A CA 1
ATOM 3415 C C . PRO A 1 445 ? -15.297 -24.5 -12.516 1 74.19 445 PRO A C 1
ATOM 3417 O O . PRO A 1 445 ? -15.992 -23.734 -13.195 1 74.19 445 PRO A O 1
ATOM 3420 N N . SER A 1 446 ? -14.547 -25.422 -13.078 1 77.88 446 SER A N 1
ATOM 3421 C CA . SER A 1 446 ? -14.438 -25.578 -14.523 1 77.88 446 SER A CA 1
ATOM 3422 C C . SER A 1 446 ? -15.602 -26.391 -15.078 1 77.88 446 SER A C 1
ATOM 3424 O O . SER A 1 446 ? -15.852 -26.391 -16.281 1 77.88 446 SER A O 1
ATOM 3426 N N . GLY A 1 447 ? -16.312 -27.047 -14.188 1 76.88 447 GLY A N 1
ATOM 3427 C CA . GLY A 1 447 ? -17.391 -27.906 -14.633 1 76.88 447 GLY A CA 1
ATOM 3428 C C . GLY A 1 447 ? -16.906 -29.266 -15.094 1 76.88 447 GLY A C 1
ATOM 3429 O O . GLY A 1 447 ? -15.727 -29.609 -14.922 1 76.88 447 GLY A O 1
ATOM 3430 N N . LEU A 1 448 ? -17.875 -29.984 -15.688 1 84.62 448 LEU A N 1
ATOM 3431 C CA . LEU A 1 448 ? -17.562 -31.344 -16.094 1 84.62 448 LEU A CA 1
ATOM 3432 C C . LEU A 1 448 ? -17.328 -31.422 -17.594 1 84.62 448 LEU A C 1
ATOM 3434 O O . LEU A 1 448 ? -18.156 -30.984 -18.391 1 84.62 448 LEU A O 1
ATOM 3438 N N . ASP A 1 449 ? -16.125 -31.953 -17.938 1 86.69 449 ASP A N 1
ATOM 3439 C CA . ASP A 1 449 ? -15.789 -32.188 -19.344 1 86.69 449 ASP A CA 1
ATOM 3440 C C . ASP A 1 449 ? -16.75 -33.188 -19.969 1 86.69 449 ASP A C 1
ATOM 3442 O O . ASP A 1 449 ? -16.984 -34.25 -19.438 1 86.69 449 ASP A O 1
ATOM 3446 N N . PRO A 1 450 ? -17.312 -32.844 -21.109 1 85.62 450 PRO A N 1
ATOM 3447 C CA . PRO A 1 450 ? -18.312 -33.719 -21.719 1 85.62 450 PRO A CA 1
ATOM 3448 C C . PRO A 1 450 ? -17.75 -35.094 -22.109 1 85.62 450 PRO A C 1
ATOM 3450 O O . PRO A 1 450 ? -18.453 -36.094 -22.062 1 85.62 450 PRO A O 1
ATOM 3453 N N . VAL A 1 451 ? -16.562 -35.094 -22.484 1 92.25 451 VAL A N 1
ATOM 3454 C CA . VAL A 1 451 ? -15.953 -36.375 -22.875 1 92.25 451 VAL A CA 1
ATOM 3455 C C . VAL A 1 451 ? -15.75 -37.25 -21.641 1 92.25 451 VAL A C 1
ATOM 3457 O O . VAL A 1 451 ? -16.016 -38.438 -21.672 1 92.25 451 VAL A O 1
ATOM 3460 N N . LEU A 1 452 ? -15.305 -36.656 -20.578 1 93.25 452 LEU A N 1
ATOM 3461 C CA . LEU A 1 452 ? -15.117 -37.406 -19.328 1 93.25 452 LEU A CA 1
ATOM 3462 C C . LEU A 1 452 ? -16.438 -37.938 -18.812 1 93.25 452 LEU A C 1
ATOM 3464 O O . LEU A 1 452 ? -16.484 -39.031 -18.219 1 93.25 452 LEU A O 1
ATOM 3468 N N . GLU A 1 453 ? -17.453 -37.125 -19.047 1 90.5 453 GLU A N 1
ATOM 3469 C CA . GLU A 1 453 ? -18.766 -37.562 -18.609 1 90.5 453 GLU A CA 1
ATOM 3470 C C . GLU A 1 453 ? -19.141 -38.906 -19.25 1 90.5 453 GLU A C 1
ATOM 3472 O O . GLU A 1 453 ? -19.734 -39.781 -18.594 1 90.5 453 GLU A O 1
ATOM 3477 N N . LYS A 1 454 ? -18.719 -39.094 -20.422 1 90.62 454 LYS A N 1
ATOM 3478 C CA . LYS A 1 454 ? -19.062 -40.281 -21.172 1 90.62 454 LYS A CA 1
ATOM 3479 C C . LYS A 1 454 ? -18.094 -41.438 -20.859 1 90.62 454 LYS A C 1
ATOM 3481 O O . LYS A 1 454 ? -18.5 -42.594 -20.797 1 90.62 454 LYS A O 1
ATOM 3486 N N . THR A 1 455 ? -16.906 -41.156 -20.594 1 95.31 455 THR A N 1
ATOM 3487 C CA . THR A 1 455 ? -15.883 -42.188 -20.562 1 95.31 455 THR A CA 1
ATOM 3488 C C . THR A 1 455 ? -15.648 -42.656 -19.125 1 95.31 455 THR A C 1
ATOM 3490 O O . THR A 1 455 ? -15.281 -43.812 -18.922 1 95.31 455 THR A O 1
ATOM 3493 N N . LEU A 1 456 ? -15.906 -41.906 -18.156 1 94.62 456 LEU A N 1
ATOM 3494 C CA . LEU A 1 456 ? -15.578 -42.25 -16.766 1 94.62 456 LEU A CA 1
ATOM 3495 C C . LEU A 1 456 ? -16.453 -43.375 -16.266 1 94.62 456 LEU A C 1
ATOM 3497 O O . LEU A 1 456 ? -16.016 -44.219 -15.453 1 94.62 456 LEU A O 1
ATOM 3501 N N . VAL A 1 457 ? -17.672 -43.406 -16.703 1 91.06 457 VAL A N 1
ATOM 3502 C CA . VAL A 1 457 ? -18.609 -44.406 -16.234 1 91.06 457 VAL A CA 1
ATOM 3503 C C . VAL A 1 457 ? -18.109 -45.781 -16.656 1 91.06 457 VAL A C 1
ATOM 3505 O O . VAL A 1 457 ? -18.422 -46.781 -16 1 91.06 457 VAL A O 1
ATOM 3508 N N . ARG A 1 458 ? -17.281 -45.812 -17.688 1 93.12 458 ARG A N 1
ATOM 3509 C CA . ARG A 1 458 ? -16.75 -47.062 -18.203 1 93.12 458 ARG A CA 1
ATOM 3510 C C . ARG A 1 458 ? -15.359 -47.344 -17.656 1 93.12 458 ARG A C 1
ATOM 3512 O O . ARG A 1 458 ? -14.695 -48.281 -18.094 1 93.12 458 ARG A O 1
ATOM 3519 N N . GLY A 1 459 ? -14.867 -46.469 -16.781 1 94.19 459 GLY A N 1
ATOM 3520 C CA . GLY A 1 459 ? -13.586 -46.656 -16.125 1 94.19 459 GLY A CA 1
ATOM 3521 C C . GLY A 1 459 ? -12.414 -46.156 -16.953 1 94.19 459 GLY A C 1
ATOM 3522 O O . GLY A 1 459 ? -11.273 -46.594 -16.75 1 94.19 459 GLY A O 1
ATOM 3523 N N . VAL A 1 460 ? -12.688 -45.312 -17.891 1 96.62 460 VAL A N 1
ATOM 3524 C CA . VAL A 1 460 ? -11.656 -44.75 -18.766 1 96.62 460 VAL A CA 1
ATOM 3525 C C . VAL A 1 460 ? -11.547 -43.25 -18.547 1 96.62 460 VAL A C 1
ATOM 3527 O O . VAL A 1 460 ? -12.547 -42.531 -18.562 1 96.62 460 VAL A O 1
ATOM 3530 N N . GLY A 1 461 ? -10.367 -42.812 -18.219 1 96.19 461 GLY A N 1
ATOM 3531 C CA . GLY A 1 461 ? -10.109 -41.406 -18.078 1 96.19 461 GLY A CA 1
ATOM 3532 C C . GLY A 1 461 ? -8.945 -40.906 -18.906 1 96.19 461 GLY A C 1
ATOM 3533 O O . GLY A 1 461 ? -8.266 -41.688 -19.562 1 96.19 461 GLY A O 1
ATOM 3534 N N . PHE A 1 462 ? -8.727 -39.625 -19.016 1 95.56 462 PHE A N 1
ATOM 3535 C CA . PHE A 1 462 ? -7.547 -39.062 -19.672 1 95.56 462 PHE A CA 1
ATOM 3536 C C . PHE A 1 462 ? -6.926 -37.969 -18.812 1 95.56 462 PHE A C 1
ATOM 3538 O O . PHE A 1 462 ? -7.551 -37.469 -17.875 1 95.56 462 PHE A O 1
ATOM 3545 N N . HIS A 1 463 ? -5.727 -37.625 -19.125 1 92.12 463 HIS A N 1
ATOM 3546 C CA . HIS A 1 463 ? -4.918 -36.688 -18.344 1 92.12 463 HIS A CA 1
ATOM 3547 C C . HIS A 1 463 ? -3.967 -35.906 -19.25 1 92.12 463 HIS A C 1
ATOM 3549 O O . HIS A 1 463 ? -3.102 -36.5 -19.906 1 92.12 463 HIS A O 1
ATOM 3555 N N . HIS A 1 464 ? -4.141 -34.688 -19.391 1 89.19 464 HIS A N 1
ATOM 3556 C CA . HIS A 1 464 ? -3.217 -33.844 -20.141 1 89.19 464 HIS A CA 1
ATOM 3557 C C . HIS A 1 464 ? -3.23 -32.406 -19.641 1 89.19 464 HIS A C 1
ATOM 3559 O O . HIS A 1 464 ? -4.074 -32.031 -18.812 1 89.19 464 HIS A O 1
ATOM 3565 N N . ALA A 1 465 ? -2.371 -31.578 -20.188 1 82.06 465 ALA A N 1
ATOM 3566 C CA . ALA A 1 465 ? -2.15 -30.219 -19.703 1 82.06 465 ALA A CA 1
ATOM 3567 C C . ALA A 1 465 ? -3.324 -29.312 -20.062 1 82.06 465 ALA A C 1
ATOM 3569 O O . ALA A 1 465 ? -3.455 -28.219 -19.5 1 82.06 465 ALA A O 1
ATOM 3570 N N . GLY A 1 466 ? -4.184 -29.766 -20.922 1 86.69 466 GLY A N 1
ATOM 3571 C CA . GLY A 1 466 ? -5.363 -28.984 -21.25 1 86.69 466 GLY A CA 1
ATOM 3572 C C . GLY A 1 466 ? -6.414 -29 -20.156 1 86.69 466 GLY A C 1
ATOM 3573 O O . GLY A 1 466 ? -7.34 -28.188 -20.156 1 86.69 466 GLY A O 1
ATOM 3574 N N . MET A 1 467 ? -6.203 -29.859 -19.203 1 89.25 467 MET A N 1
ATOM 3575 C CA . MET A 1 467 ? -7.102 -29.984 -18.062 1 89.25 467 MET A CA 1
ATOM 3576 C C . MET A 1 467 ? -6.633 -29.094 -16.906 1 89.25 467 MET A C 1
ATOM 3578 O O . MET A 1 467 ? -5.461 -28.719 -16.844 1 89.25 467 MET A O 1
ATOM 3582 N N . THR A 1 468 ? -7.582 -28.75 -16.078 1 88.06 468 THR A N 1
ATOM 3583 C CA . THR A 1 468 ? -7.203 -28 -14.883 1 88.06 468 THR A CA 1
ATOM 3584 C C . THR A 1 468 ? -6.457 -28.891 -13.891 1 88.06 468 THR A C 1
ATOM 3586 O O . THR A 1 468 ? -6.527 -30.109 -13.977 1 88.06 468 THR A O 1
ATOM 3589 N N . ALA A 1 469 ? -5.75 -28.281 -13.008 1 83.38 469 ALA A N 1
ATOM 3590 C CA . ALA A 1 469 ? -4.984 -29.016 -12 1 83.38 469 ALA A CA 1
ATOM 3591 C C . ALA A 1 469 ? -5.902 -29.859 -11.125 1 83.38 469 ALA A C 1
ATOM 3593 O O . ALA A 1 469 ? -5.562 -30.984 -10.766 1 83.38 469 ALA A O 1
ATOM 3594 N N . GLU A 1 470 ? -7.055 -29.297 -10.781 1 86 470 GLU A N 1
ATOM 3595 C CA . GLU A 1 470 ? -8.008 -30.016 -9.945 1 86 470 GLU A CA 1
ATOM 3596 C C . GLU A 1 470 ? -8.547 -31.25 -10.672 1 86 470 GLU A C 1
ATOM 3598 O O . GLU A 1 470 ? -8.672 -32.312 -10.078 1 86 470 GLU A O 1
ATOM 3603 N N . GLU A 1 471 ? -8.82 -31.047 -11.898 1 89.81 471 GLU A N 1
ATOM 3604 C CA . GLU A 1 471 ? -9.266 -32.156 -12.711 1 89.81 471 GLU A CA 1
ATOM 3605 C C . GLU A 1 471 ? -8.203 -33.25 -12.773 1 89.81 471 GLU A C 1
ATOM 3607 O O . GLU A 1 471 ? -8.508 -34.438 -12.57 1 89.81 471 GLU A O 1
ATOM 3612 N N . ARG A 1 472 ? -7.039 -32.875 -13.039 1 88.56 472 ARG A N 1
ATOM 3613 C CA . ARG A 1 472 ? -5.93 -33.812 -13.156 1 88.56 472 ARG A CA 1
ATOM 3614 C C . ARG A 1 472 ? -5.719 -34.594 -11.852 1 88.56 472 ARG A C 1
ATOM 3616 O O . ARG A 1 472 ? -5.5 -35.812 -11.867 1 88.56 472 ARG A O 1
ATOM 3623 N N . GLU A 1 473 ? -5.855 -33.906 -10.805 1 86.06 473 GLU A N 1
ATOM 3624 C CA . GLU A 1 473 ? -5.664 -34.531 -9.492 1 86.06 473 GLU A CA 1
ATOM 3625 C C . GLU A 1 473 ? -6.75 -35.562 -9.203 1 86.06 473 GLU A C 1
ATOM 3627 O O . GLU A 1 473 ? -6.457 -36.656 -8.711 1 86.06 473 GLU A O 1
ATOM 3632 N N . LEU A 1 474 ? -7.949 -35.156 -9.477 1 91.38 474 LEU A N 1
ATOM 3633 C CA . LEU A 1 474 ? -9.07 -36.062 -9.227 1 91.38 474 LEU A CA 1
ATOM 3634 C C . LEU A 1 474 ? -8.961 -37.312 -10.102 1 91.38 474 LEU A C 1
ATOM 3636 O O . LEU A 1 474 ? -9.195 -38.438 -9.625 1 91.38 474 LEU A O 1
ATOM 3640 N N . ILE A 1 475 ? -8.602 -37.125 -11.289 1 93.25 475 ILE A N 1
ATOM 3641 C CA . ILE A 1 475 ? -8.484 -38.219 -12.227 1 93.25 475 ILE A CA 1
ATOM 3642 C C . ILE A 1 475 ? -7.324 -39.125 -11.82 1 93.25 475 ILE A C 1
ATOM 3644 O O . ILE A 1 475 ? -7.457 -40.344 -11.82 1 93.25 475 ILE A O 1
ATOM 3648 N N . ALA A 1 476 ? -6.203 -38.562 -11.492 1 89.44 476 ALA A N 1
ATOM 3649 C CA . ALA A 1 476 ? -5.035 -39.312 -11.055 1 89.44 476 ALA A CA 1
ATOM 3650 C C . ALA A 1 476 ? -5.344 -40.125 -9.797 1 89.44 476 ALA A C 1
ATOM 3652 O O . ALA A 1 476 ? -4.961 -41.281 -9.688 1 89.44 476 ALA A O 1
ATOM 3653 N N . GLN A 1 477 ? -6.059 -39.531 -8.914 1 89.06 477 GLN A N 1
ATOM 3654 C CA . GLN A 1 477 ? -6.426 -40.188 -7.668 1 89.06 477 GLN A CA 1
ATOM 3655 C C . GLN A 1 477 ? -7.375 -41.375 -7.938 1 89.06 477 GLN A C 1
ATOM 3657 O O . GLN A 1 477 ? -7.246 -42.438 -7.328 1 89.06 477 GLN A O 1
ATOM 3662 N N . ALA A 1 478 ? -8.32 -41.094 -8.766 1 93.88 478 ALA A N 1
ATOM 3663 C CA . ALA A 1 478 ? -9.289 -42.125 -9.109 1 93.88 478 ALA A CA 1
ATOM 3664 C C . ALA A 1 478 ? -8.586 -43.344 -9.75 1 93.88 478 ALA A C 1
ATOM 3666 O O . ALA A 1 478 ? -8.953 -44.469 -9.484 1 93.88 478 ALA A O 1
ATOM 3667 N N . TYR A 1 479 ? -7.656 -43.062 -10.523 1 92.62 479 TYR A N 1
ATOM 3668 C CA . TYR A 1 479 ? -6.887 -44.156 -11.133 1 92.62 479 TYR A CA 1
ATOM 3669 C C . TYR A 1 479 ? -6.055 -44.875 -10.086 1 92.62 479 TYR A C 1
ATOM 3671 O O . TYR A 1 479 ? -6.02 -46.125 -10.062 1 92.62 479 TYR A O 1
ATOM 3679 N N . ASP A 1 480 ? -5.43 -44.188 -9.266 1 87.88 480 ASP A N 1
ATOM 3680 C CA . ASP A 1 480 ? -4.578 -44.75 -8.227 1 87.88 480 ASP A CA 1
ATOM 3681 C C . ASP A 1 480 ? -5.383 -45.656 -7.281 1 87.88 480 ASP A C 1
ATOM 3683 O O . ASP A 1 480 ? -4.871 -46.656 -6.781 1 87.88 480 ASP A O 1
ATOM 3687 N N . GLN A 1 481 ? -6.633 -45.281 -7.102 1 89.12 481 GLN A N 1
ATOM 3688 C CA . GLN A 1 481 ? -7.5 -46.031 -6.188 1 89.12 481 GLN A CA 1
ATOM 3689 C C . GLN A 1 481 ? -8.188 -47.188 -6.898 1 89.12 481 GLN A C 1
ATOM 3691 O O . GLN A 1 481 ? -8.938 -47.938 -6.277 1 89.12 481 GLN A O 1
ATOM 3696 N N . GLY A 1 482 ? -7.992 -47.281 -8.156 1 89.12 482 GLY A N 1
ATOM 3697 C CA . GLY A 1 482 ? -8.555 -48.375 -8.906 1 89.12 482 GLY A CA 1
ATOM 3698 C C . GLY A 1 482 ? -9.961 -48.094 -9.422 1 89.12 482 GLY A C 1
ATOM 3699 O O . GLY A 1 482 ? -10.617 -49 -9.961 1 89.12 482 GLY A O 1
ATOM 3700 N N . VAL A 1 483 ? -10.414 -46.844 -9.211 1 92.75 483 VAL A N 1
ATOM 3701 C CA . VAL A 1 483 ? -11.727 -46.469 -9.711 1 92.75 483 VAL A CA 1
ATOM 3702 C C . VAL A 1 483 ? -11.711 -46.469 -11.242 1 92.75 483 VAL A C 1
ATOM 3704 O O . VAL A 1 483 ? -12.68 -46.875 -11.883 1 92.75 483 VAL A O 1
ATOM 3707 N N . LEU A 1 484 ? -10.625 -46.031 -11.742 1 94.81 484 LEU A N 1
ATOM 3708 C CA . LEU A 1 484 ? -10.383 -46.062 -13.18 1 94.81 484 LEU A CA 1
ATOM 3709 C C . LEU A 1 484 ? -9.398 -47.188 -13.523 1 94.81 484 LEU A C 1
ATOM 3711 O O . LEU A 1 484 ? -8.438 -47.438 -12.781 1 94.81 484 LEU A O 1
ATOM 3715 N N . ARG A 1 485 ? -9.664 -47.75 -14.625 1 93.31 485 ARG A N 1
ATOM 3716 C CA . ARG A 1 485 ? -8.828 -48.875 -15.008 1 93.31 485 ARG A CA 1
ATOM 3717 C C . ARG A 1 485 ? -7.832 -48.469 -16.094 1 93.31 485 ARG A C 1
ATOM 3719 O O . ARG A 1 485 ? -6.785 -49.094 -16.25 1 93.31 485 ARG A O 1
ATOM 3726 N N . THR A 1 486 ? -8.234 -47.594 -16.875 1 95.81 486 THR A N 1
ATOM 3727 C CA . THR A 1 486 ? -7.359 -47.125 -17.953 1 95.81 486 THR A CA 1
ATOM 3728 C C . THR A 1 486 ? -7.25 -45.594 -17.938 1 95.81 486 THR A C 1
ATOM 3730 O O . THR A 1 486 ? -8.258 -44.906 -17.828 1 95.81 486 THR A O 1
ATOM 3733 N N . LEU A 1 487 ? -6.082 -45.125 -18.062 1 95.88 487 LEU A N 1
ATOM 3734 C CA . LEU A 1 487 ? -5.809 -43.719 -18.109 1 95.88 487 LEU A CA 1
ATOM 3735 C C . LEU A 1 487 ? -4.992 -43.344 -19.344 1 95.88 487 LEU A C 1
ATOM 3737 O O . LEU A 1 487 ? -3.924 -43.938 -19.578 1 95.88 487 LEU A O 1
ATOM 3741 N N . ILE A 1 488 ? -5.535 -42.531 -20.188 1 96.31 488 ILE A N 1
ATOM 3742 C CA . ILE A 1 488 ? -4.844 -42.062 -21.391 1 96.31 488 ILE A CA 1
ATOM 3743 C C . ILE A 1 488 ? -4.219 -40.688 -21.125 1 96.31 488 ILE A C 1
ATOM 3745 O O . ILE A 1 488 ? -4.887 -39.781 -20.641 1 96.31 488 ILE A O 1
ATOM 3749 N N . ALA A 1 489 ? -2.941 -40.562 -21.438 1 93.62 489 ALA A N 1
ATOM 3750 C CA . ALA A 1 489 ? -2.264 -39.312 -21.094 1 93.62 489 ALA A CA 1
ATOM 3751 C C . ALA A 1 489 ? -1.265 -38.906 -22.172 1 93.62 489 ALA A C 1
ATOM 3753 O O . ALA A 1 489 ? -0.917 -39.719 -23.031 1 93.62 489 ALA A O 1
ATOM 3754 N N . THR A 1 490 ? -0.953 -37.688 -22.203 1 89.56 490 THR A N 1
ATOM 3755 C CA . THR A 1 490 ? 0.22 -37.219 -22.938 1 89.56 490 THR A CA 1
ATOM 3756 C C . THR A 1 490 ? 1.483 -37.406 -22.094 1 89.56 490 THR A C 1
ATOM 3758 O O . THR A 1 490 ? 1.564 -38.281 -21.25 1 89.56 490 THR A O 1
ATOM 3761 N N . CYS A 1 491 ? 2.518 -36.562 -22.281 1 79.62 491 CYS A N 1
ATOM 3762 C CA . CYS A 1 491 ? 3.773 -36.688 -21.547 1 79.62 491 CYS A CA 1
ATOM 3763 C C . CYS A 1 491 ? 3.645 -36.125 -20.141 1 79.62 491 CYS A C 1
ATOM 3765 O O . CYS A 1 491 ? 4.547 -36.312 -19.312 1 79.62 491 CYS A O 1
ATOM 3767 N N . SER A 1 492 ? 2.553 -35.625 -19.781 1 73.5 492 SER A N 1
ATOM 3768 C CA . SER A 1 492 ? 2.318 -35 -18.484 1 73.5 492 SER A CA 1
ATOM 3769 C C . SER A 1 492 ? 2.496 -36.031 -17.359 1 73.5 492 SER A C 1
ATOM 3771 O O . SER A 1 492 ? 2.881 -35.656 -16.234 1 73.5 492 SER A O 1
ATOM 3773 N N . LEU A 1 493 ? 2.133 -37.219 -17.594 1 78.31 493 LEU A N 1
ATOM 3774 C CA . LEU A 1 493 ? 2.174 -38.219 -16.531 1 78.31 493 LEU A CA 1
ATOM 3775 C C . LEU A 1 493 ? 3.506 -38.969 -16.547 1 78.31 493 LEU A C 1
ATOM 3777 O O . LEU A 1 493 ? 3.781 -39.781 -15.648 1 78.31 493 LEU A O 1
ATOM 3781 N N . ALA A 1 494 ? 4.25 -38.656 -17.609 1 76.5 494 ALA A N 1
ATOM 3782 C CA . ALA A 1 494 ? 5.547 -39.344 -17.656 1 76.5 494 ALA A CA 1
ATOM 3783 C C . ALA A 1 494 ? 6.453 -38.875 -16.531 1 76.5 494 ALA A C 1
ATOM 3785 O O . ALA A 1 494 ? 7.258 -39.656 -16 1 76.5 494 ALA A O 1
ATOM 3786 N N . ALA A 1 495 ? 6.25 -37.562 -16.266 1 68 495 ALA A N 1
ATOM 3787 C CA . ALA A 1 495 ? 7.055 -37 -15.195 1 68 495 ALA A CA 1
ATOM 3788 C C . ALA A 1 495 ? 6.172 -36.344 -14.148 1 68 495 ALA A C 1
ATOM 3790 O O . ALA A 1 495 ? 5.09 -35.844 -14.469 1 68 495 ALA A O 1
ATOM 3791 N N . GLY A 1 496 ? 6.387 -36.594 -12.953 1 63.34 496 GLY A N 1
ATOM 3792 C CA . GLY A 1 496 ? 5.848 -35.688 -11.93 1 63.34 496 GLY A CA 1
ATOM 3793 C C . GLY A 1 496 ? 4.824 -36.375 -11.039 1 63.34 496 GLY A C 1
ATOM 3794 O O . GLY A 1 496 ? 4.52 -35.875 -9.953 1 63.34 496 GLY A O 1
ATOM 3795 N N . VAL A 1 497 ? 4.094 -37.438 -11.641 1 69.31 497 VAL A N 1
ATOM 3796 C CA . VAL A 1 497 ? 3.111 -38.062 -10.766 1 69.31 497 VAL A CA 1
ATOM 3797 C C . VAL A 1 497 ? 3.418 -39.562 -10.641 1 69.31 497 VAL A C 1
ATOM 3799 O O . VAL A 1 497 ? 3.865 -40.188 -11.602 1 69.31 497 VAL A O 1
ATOM 3802 N N . ASN A 1 498 ? 3.312 -40.094 -9.484 1 74.31 498 ASN A N 1
ATOM 3803 C CA . ASN A 1 498 ? 3.547 -41.531 -9.258 1 74.31 498 ASN A CA 1
ATOM 3804 C C . ASN A 1 498 ? 2.271 -42.344 -9.445 1 74.31 498 ASN A C 1
ATOM 3806 O O . ASN A 1 498 ? 1.601 -42.688 -8.477 1 74.31 498 ASN A O 1
ATOM 3810 N N . LEU A 1 499 ? 2.049 -42.719 -10.734 1 83 499 LEU A N 1
ATOM 3811 C CA . LEU A 1 499 ? 0.895 -43.531 -11.078 1 83 499 LEU A CA 1
ATOM 3812 C C . LEU A 1 499 ? 1.33 -44.812 -11.812 1 83 499 LEU A C 1
ATOM 3814 O O . LEU A 1 499 ? 1.201 -44.875 -13.039 1 83 499 LEU A O 1
ATOM 3818 N N . PRO A 1 500 ? 1.757 -45.781 -11.039 1 84.88 500 PRO A N 1
ATOM 3819 C CA . PRO A 1 500 ? 2.199 -47 -11.695 1 84.88 500 PRO A CA 1
ATOM 3820 C C . PRO A 1 500 ? 1.048 -47.781 -12.336 1 84.88 500 PRO A C 1
ATOM 3822 O O . PRO A 1 500 ? -0.111 -47.594 -11.953 1 84.88 500 PRO A O 1
ATOM 3825 N N . ALA A 1 501 ? 1.381 -48.594 -13.375 1 91.75 501 ALA A N 1
ATOM 3826 C CA . ALA A 1 501 ? 0.427 -49.438 -14.094 1 91.75 501 ALA A CA 1
ATOM 3827 C C . ALA A 1 501 ? 1.028 -50.812 -14.398 1 91.75 501 ALA A C 1
ATOM 3829 O O . ALA A 1 501 ? 2.246 -50.938 -14.539 1 91.75 501 ALA A O 1
ATOM 3830 N N . ARG A 1 502 ? 0.162 -51.75 -14.438 1 93.06 502 ARG A N 1
ATOM 3831 C CA . ARG A 1 502 ? 0.63 -53.062 -14.891 1 93.06 502 ARG A CA 1
ATOM 3832 C C . ARG A 1 502 ? 1.188 -52.969 -16.312 1 93.06 502 ARG A C 1
ATOM 3834 O O . ARG A 1 502 ? 2.244 -53.531 -16.594 1 93.06 502 ARG A O 1
ATOM 3841 N N . ARG A 1 503 ? 0.454 -52.312 -17.156 1 95.69 503 ARG A N 1
ATOM 3842 C CA . ARG A 1 503 ? 0.868 -52.156 -18.547 1 95.69 503 ARG A CA 1
ATOM 3843 C C . ARG A 1 503 ? 0.942 -50.688 -18.953 1 95.69 503 ARG A C 1
ATOM 3845 O O . ARG A 1 503 ? 0.045 -49.906 -18.625 1 95.69 503 ARG A O 1
ATOM 3852 N N . VAL A 1 504 ? 2.062 -50.344 -19.547 1 95.81 504 VAL A N 1
ATOM 3853 C CA . VAL A 1 504 ? 2.209 -49.062 -20.188 1 95.81 504 VAL A CA 1
ATOM 3854 C C . VAL A 1 504 ? 2.17 -49.219 -21.703 1 95.81 504 VAL A C 1
ATOM 3856 O O . VAL A 1 504 ? 2.953 -50 -22.281 1 95.81 504 VAL A O 1
ATOM 3859 N N . ILE A 1 505 ? 1.221 -48.562 -22.312 1 97.38 505 ILE A N 1
ATOM 3860 C CA . ILE A 1 505 ? 1.041 -48.625 -23.75 1 97.38 505 ILE A CA 1
ATOM 3861 C C . ILE A 1 505 ? 1.369 -47.281 -24.391 1 97.38 505 ILE A C 1
ATOM 3863 O O . ILE A 1 505 ? 0.782 -46.25 -24.031 1 97.38 505 ILE A O 1
ATOM 3867 N N . ILE A 1 506 ? 2.316 -47.312 -25.281 1 95.81 506 ILE A N 1
ATOM 3868 C CA . ILE A 1 506 ? 2.709 -46.062 -25.969 1 95.81 506 ILE A CA 1
ATOM 3869 C C . ILE A 1 506 ? 2.254 -46.125 -27.422 1 95.81 506 ILE A C 1
ATOM 3871 O O . ILE A 1 506 ? 2.777 -46.906 -28.219 1 95.81 506 ILE A O 1
ATOM 3875 N N . ASN A 1 507 ? 1.218 -45.312 -27.703 1 93.81 507 ASN A N 1
ATOM 3876 C CA . ASN A 1 507 ? 0.684 -45.25 -29.062 1 93.81 507 ASN A CA 1
ATOM 3877 C C . ASN A 1 507 ? 1.509 -44.312 -29.938 1 93.81 507 ASN A C 1
ATOM 3879 O O . ASN A 1 507 ? 1.214 -43.125 -30.031 1 93.81 507 ASN A O 1
ATOM 3883 N N . GLY A 1 508 ? 2.424 -44.812 -30.562 1 88.81 508 GLY A N 1
ATOM 3884 C CA . GLY A 1 508 ? 3.346 -44.031 -31.359 1 88.81 508 GLY A CA 1
ATOM 3885 C C . GLY A 1 508 ? 4.465 -43.406 -30.531 1 88.81 508 GLY A C 1
ATOM 3886 O O . GLY A 1 508 ? 4.328 -43.219 -29.328 1 88.81 508 GLY A O 1
ATOM 3887 N N . ALA A 1 509 ? 5.531 -43.062 -31.078 1 86.62 509 ALA A N 1
ATOM 3888 C CA . ALA A 1 509 ? 6.672 -42.5 -30.359 1 86.62 509 ALA A CA 1
ATOM 3889 C C . ALA A 1 509 ? 6.766 -41 -30.562 1 86.62 509 ALA A C 1
ATOM 3891 O O . ALA A 1 509 ? 7.836 -40.406 -30.391 1 86.62 509 ALA A O 1
ATOM 3892 N N . ARG A 1 510 ? 5.594 -40.406 -30.938 1 88.5 510 ARG A N 1
ATOM 3893 C CA . ARG A 1 510 ? 5.625 -38.969 -31.172 1 88.5 510 ARG A CA 1
ATOM 3894 C C . ARG A 1 510 ? 4.766 -38.219 -30.156 1 88.5 510 ARG A C 1
ATOM 3896 O O . ARG A 1 510 ? 3.701 -38.719 -29.766 1 88.5 510 ARG A O 1
ATOM 3903 N N . MET A 1 511 ? 5.203 -37.219 -29.641 1 84.56 511 MET A N 1
ATOM 3904 C CA . MET A 1 511 ? 4.461 -36.219 -28.875 1 84.56 511 MET A CA 1
ATOM 3905 C C . MET A 1 511 ? 4.355 -34.906 -29.641 1 84.56 511 MET A C 1
ATOM 3907 O O . MET A 1 511 ? 5.328 -34.156 -29.719 1 84.56 511 MET A O 1
ATOM 3911 N N . GLY A 1 512 ? 3.24 -34.656 -30.141 1 79.25 512 GLY A N 1
ATOM 3912 C CA . GLY A 1 512 ? 3.127 -33.594 -31.125 1 79.25 512 GLY A CA 1
ATOM 3913 C C . GLY A 1 512 ? 3.742 -33.938 -32.469 1 79.25 512 GLY A C 1
ATOM 3914 O O . GLY A 1 512 ? 3.428 -35 -33.031 1 79.25 512 GLY A O 1
ATOM 3915 N N . ARG A 1 513 ? 4.68 -33.031 -32.906 1 79.5 513 ARG A N 1
ATOM 3916 C CA . ARG A 1 513 ? 5.301 -33.25 -34.219 1 79.5 513 ARG A CA 1
ATOM 3917 C C . ARG A 1 513 ? 6.648 -33.969 -34.062 1 79.5 513 ARG A C 1
ATOM 3919 O O . ARG A 1 513 ? 7.176 -34.531 -35.031 1 79.5 513 ARG A O 1
ATOM 3926 N N . GLU A 1 514 ? 7.078 -34.094 -32.875 1 84.06 514 GLU A N 1
ATOM 3927 C CA . GLU A 1 514 ? 8.445 -34.562 -32.656 1 84.06 514 GLU A CA 1
ATOM 3928 C C . GLU A 1 514 ? 8.445 -35.938 -32.031 1 84.06 514 GLU A C 1
ATOM 3930 O O . GLU A 1 514 ? 7.52 -36.312 -31.297 1 84.06 514 GLU A O 1
ATOM 3935 N N . LEU A 1 515 ? 9.492 -36.656 -32.344 1 87.5 515 LEU A N 1
ATOM 3936 C CA . LEU A 1 515 ? 9.727 -37.938 -31.688 1 87.5 515 LEU A CA 1
ATOM 3937 C C . LEU A 1 515 ? 10.125 -37.75 -30.234 1 87.5 515 LEU A C 1
ATOM 3939 O O . LEU A 1 515 ? 10.883 -36.844 -29.906 1 87.5 515 LEU A O 1
ATOM 3943 N N . VAL A 1 516 ? 9.609 -38.625 -29.453 1 87.19 516 VAL A N 1
ATOM 3944 C CA . VAL A 1 516 ? 9.977 -38.531 -28.031 1 87.19 516 VAL A CA 1
ATOM 3945 C C . VAL A 1 516 ? 11.453 -38.875 -27.875 1 87.19 516 VAL A C 1
ATOM 3947 O O . VAL A 1 516 ? 12 -39.719 -28.578 1 87.19 516 VAL A O 1
ATOM 3950 N N . GLY A 1 517 ? 12.156 -38.25 -27.062 1 82.06 517 GLY A N 1
ATOM 3951 C CA . GLY A 1 517 ? 13.539 -38.594 -26.766 1 82.06 517 GLY A CA 1
ATOM 3952 C C . GLY A 1 517 ? 13.695 -39.844 -25.938 1 82.06 517 GLY A C 1
ATOM 3953 O O . GLY A 1 517 ? 12.719 -40.312 -25.344 1 82.06 517 GLY A O 1
ATOM 3954 N N . PRO A 1 518 ? 14.859 -40.406 -25.922 1 82.06 518 PRO A N 1
ATOM 3955 C CA . PRO A 1 518 ? 15.117 -41.625 -25.172 1 82.06 518 PRO A CA 1
ATOM 3956 C C . PRO A 1 518 ? 14.797 -41.5 -23.688 1 82.06 518 PRO A C 1
ATOM 3958 O O . PRO A 1 518 ? 14.266 -42.438 -23.078 1 82.06 518 PRO A O 1
ATOM 3961 N N . ALA A 1 519 ? 15.125 -40.406 -23.125 1 77.5 519 ALA A N 1
ATOM 3962 C CA . ALA A 1 519 ? 14.883 -40.219 -21.703 1 77.5 519 ALA A CA 1
ATOM 3963 C C . ALA A 1 519 ? 13.391 -40.25 -21.391 1 77.5 519 ALA A C 1
ATOM 3965 O O . ALA A 1 519 ? 12.984 -40.906 -20.406 1 77.5 519 ALA A O 1
ATOM 3966 N N . MET A 1 520 ? 12.617 -39.594 -22.141 1 83.06 520 MET A N 1
ATOM 3967 C CA . MET A 1 520 ? 11.172 -39.562 -21.953 1 83.06 520 MET A CA 1
ATOM 3968 C C . MET A 1 520 ? 10.578 -40.969 -22.156 1 83.06 520 MET A C 1
ATOM 3970 O O . MET A 1 520 ? 9.695 -41.375 -21.406 1 83.06 520 MET A O 1
ATOM 3974 N N . LEU A 1 521 ? 11.047 -41.594 -23.141 1 87.12 521 LEU A N 1
ATOM 3975 C CA . LEU A 1 521 ? 10.57 -42.969 -23.375 1 87.12 521 LEU A CA 1
ATOM 3976 C C . LEU A 1 521 ? 10.836 -43.844 -22.172 1 87.12 521 LEU A C 1
ATOM 3978 O O . LEU A 1 521 ? 9.977 -44.625 -21.766 1 87.12 521 LEU A O 1
ATOM 3982 N N . ARG A 1 522 ? 11.984 -43.719 -21.625 1 83.62 522 ARG A N 1
ATOM 3983 C CA . ARG A 1 522 ? 12.344 -44.531 -20.453 1 83.62 522 ARG A CA 1
ATOM 3984 C C . ARG A 1 522 ? 11.477 -44.156 -19.25 1 83.62 522 ARG A C 1
ATOM 3986 O O . ARG A 1 522 ? 11.133 -45.031 -18.453 1 83.62 522 ARG A O 1
ATOM 3993 N N . GLN A 1 523 ? 11.25 -42.938 -19.109 1 82.25 523 GLN A N 1
ATOM 3994 C CA . GLN A 1 523 ? 10.375 -42.5 -18.031 1 82.25 523 GLN A CA 1
ATOM 3995 C C . GLN A 1 523 ? 8.969 -43.062 -18.188 1 82.25 523 GLN A C 1
ATOM 3997 O O . GLN A 1 523 ? 8.359 -43.5 -17.203 1 82.25 523 GLN A O 1
ATOM 4002 N N . MET A 1 524 ? 8.492 -43.031 -19.359 1 89.12 524 MET A N 1
ATOM 4003 C CA . MET A 1 524 ? 7.176 -43.594 -19.656 1 89.12 524 MET A CA 1
ATOM 4004 C C . MET A 1 524 ? 7.152 -45.094 -19.328 1 89.12 524 MET A C 1
ATOM 4006 O O . MET A 1 524 ? 6.277 -45.562 -18.594 1 89.12 524 MET A O 1
ATOM 4010 N N . CYS A 1 525 ? 8.156 -45.75 -19.812 1 88.88 525 CYS A N 1
ATOM 4011 C CA . CYS A 1 525 ? 8.242 -47.188 -19.594 1 88.88 525 CYS A CA 1
ATOM 4012 C C . CYS A 1 525 ? 8.422 -47.531 -18.109 1 88.88 525 CYS A C 1
ATOM 4014 O O . CYS A 1 525 ? 7.934 -48.531 -17.641 1 88.88 525 CYS A O 1
ATOM 4016 N N . GLY A 1 526 ? 9.062 -46.688 -17.422 1 84.38 526 GLY A N 1
ATOM 4017 C CA . GLY A 1 526 ? 9.359 -46.875 -16.016 1 84.38 526 GLY A CA 1
ATOM 4018 C C . GLY A 1 526 ? 8.117 -46.844 -15.141 1 84.38 526 GLY A C 1
ATOM 4019 O O . GLY A 1 526 ? 8.156 -47.281 -13.992 1 84.38 526 GLY A O 1
ATOM 4020 N N . ARG A 1 527 ? 6.992 -46.5 -15.727 1 86.75 527 ARG A N 1
ATOM 4021 C CA . ARG A 1 527 ? 5.75 -46.438 -14.969 1 86.75 527 ARG A CA 1
ATOM 4022 C C . ARG A 1 527 ? 5.086 -47.812 -14.922 1 86.75 527 ARG A C 1
ATOM 4024 O O . ARG A 1 527 ? 4.117 -48.031 -14.188 1 86.75 527 ARG A O 1
ATOM 4031 N N . ALA A 1 528 ? 5.66 -48.75 -15.602 1 91.25 528 ALA A N 1
ATOM 4032 C CA . ALA A 1 528 ? 5.094 -50.094 -15.625 1 91.25 528 ALA A CA 1
ATOM 4033 C C . ALA A 1 528 ? 5.457 -50.875 -14.367 1 91.25 528 ALA A C 1
ATOM 4035 O O . ALA A 1 528 ? 6.598 -50.812 -13.898 1 91.25 528 ALA A O 1
ATOM 4036 N N . GLY A 1 529 ? 4.535 -51.531 -13.766 1 85.31 529 GLY A N 1
ATOM 4037 C CA . GLY A 1 529 ? 4.758 -52.344 -12.586 1 85.31 529 GLY A CA 1
ATOM 4038 C C . GLY A 1 529 ? 4.566 -51.594 -11.289 1 85.31 529 GLY A C 1
ATOM 4039 O O . GLY A 1 529 ? 5.281 -50.625 -11.008 1 85.31 529 GLY A O 1
ATOM 4040 N N . ARG A 1 530 ? 3.666 -51.938 -10.547 1 69.44 530 ARG A N 1
ATOM 4041 C CA . ARG A 1 530 ? 3.391 -51.344 -9.25 1 69.44 530 ARG A CA 1
ATOM 4042 C C . ARG A 1 530 ? 3.875 -52.219 -8.117 1 69.44 530 ARG A C 1
ATOM 4044 O O . ARG A 1 530 ? 3.412 -53.375 -7.973 1 69.44 530 ARG A O 1
ATOM 4051 N N . LYS A 1 531 ? 4.766 -51.656 -7.305 1 66 531 LYS A N 1
ATOM 4052 C CA . LYS A 1 531 ? 5.23 -52.438 -6.168 1 66 531 LYS A CA 1
ATOM 4053 C C . LYS A 1 531 ? 4.094 -52.719 -5.191 1 66 531 LYS A C 1
ATOM 4055 O O . LYS A 1 531 ? 3.334 -51.812 -4.84 1 66 531 LYS A O 1
ATOM 4060 N N . GLY A 1 532 ? 4.055 -53.875 -4.719 1 62.53 532 GLY A N 1
ATOM 4061 C CA . GLY A 1 532 ? 3.047 -54.25 -3.748 1 62.53 532 GLY A CA 1
ATOM 4062 C C . GLY A 1 532 ? 1.757 -54.75 -4.387 1 62.53 532 GLY A C 1
ATOM 4063 O O . GLY A 1 532 ? 1.019 -55.531 -3.799 1 62.53 532 GLY A O 1
ATOM 4064 N N . LYS A 1 533 ? 1.533 -54.219 -5.582 1 65.88 533 LYS A N 1
ATOM 4065 C CA . LYS A 1 533 ? 0.263 -54.562 -6.199 1 65.88 533 LYS A CA 1
ATOM 4066 C C . LYS A 1 533 ? 0.481 -55.469 -7.406 1 65.88 533 LYS A C 1
ATOM 4068 O O . LYS A 1 533 ? -0.346 -56.344 -7.695 1 65.88 533 LYS A O 1
ATOM 4073 N N . ASP A 1 534 ? 1.643 -55.25 -8.055 1 76.31 534 ASP A N 1
ATOM 4074 C CA . ASP A 1 534 ? 1.898 -56.031 -9.266 1 76.31 534 ASP A CA 1
ATOM 4075 C C . ASP A 1 534 ? 3.141 -56.906 -9.109 1 76.31 534 ASP A C 1
ATOM 4077 O O . ASP A 1 534 ? 4.051 -56.562 -8.344 1 76.31 534 ASP A O 1
ATOM 4081 N N . ASP A 1 535 ? 3.08 -58.031 -9.781 1 78.5 535 ASP A N 1
ATOM 4082 C CA . ASP A 1 535 ? 4.227 -58.938 -9.789 1 78.5 535 ASP A CA 1
ATOM 4083 C C . ASP A 1 535 ? 5.102 -58.719 -11.016 1 78.5 535 ASP A C 1
ATOM 4085 O O . ASP A 1 535 ? 6.266 -59.125 -11.039 1 78.5 535 ASP A O 1
ATOM 4089 N N . ALA A 1 536 ? 4.531 -58.094 -12.008 1 85.5 536 ALA A N 1
ATOM 4090 C CA . ALA A 1 536 ? 5.27 -57.812 -13.227 1 85.5 536 ALA A CA 1
ATOM 4091 C C . ALA A 1 536 ? 4.707 -56.562 -13.922 1 85.5 536 ALA A C 1
ATOM 4093 O O . ALA A 1 536 ? 3.566 -56.188 -13.672 1 85.5 536 ALA A O 1
ATOM 4094 N N . GLY A 1 537 ? 5.582 -55.969 -14.672 1 91.38 537 GLY A N 1
ATOM 4095 C CA . GLY A 1 537 ? 5.172 -54.844 -15.523 1 91.38 537 GLY A CA 1
ATOM 4096 C C . GLY A 1 537 ? 5.48 -55.094 -17 1 91.38 537 GLY A C 1
ATOM 4097 O O . GLY A 1 537 ? 6.41 -55.812 -17.328 1 91.38 537 GLY A O 1
ATOM 4098 N N . GLU A 1 538 ? 4.648 -54.5 -17.859 1 95 538 GLU A N 1
ATOM 4099 C CA . GLU A 1 538 ? 4.859 -54.625 -19.297 1 95 538 GLU A CA 1
ATOM 4100 C C . GLU A 1 538 ? 4.75 -53.281 -19.984 1 95 538 GLU A C 1
ATOM 4102 O O . GLU A 1 538 ? 3.926 -52.438 -19.594 1 95 538 GLU A O 1
ATOM 4107 N N . THR A 1 539 ? 5.609 -53.125 -20.953 1 95.44 539 THR A N 1
ATOM 4108 C CA . THR A 1 539 ? 5.504 -51.938 -21.797 1 95.44 539 THR A CA 1
ATOM 4109 C C . THR A 1 539 ? 5.297 -52.344 -23.266 1 95.44 539 THR A C 1
ATOM 4111 O O . THR A 1 539 ? 5.867 -53.344 -23.734 1 95.44 539 THR A O 1
ATOM 4114 N N . TYR A 1 540 ? 4.434 -51.688 -23.953 1 96.69 540 TYR A N 1
ATOM 4115 C CA . TYR A 1 540 ? 4.145 -51.906 -25.359 1 96.69 540 TYR A CA 1
ATOM 4116 C C . TYR A 1 540 ? 4.316 -50.625 -26.172 1 96.69 540 TYR A C 1
ATOM 4118 O O . TYR A 1 540 ? 3.562 -49.656 -25.984 1 96.69 540 TYR A O 1
ATOM 4126 N N . LEU A 1 541 ? 5.324 -50.594 -26.984 1 95.81 541 LEU A N 1
ATOM 4127 C CA . LEU A 1 541 ? 5.48 -49.5 -27.938 1 95.81 541 LEU A CA 1
ATOM 4128 C C . LEU A 1 541 ? 4.875 -49.875 -29.297 1 95.81 541 LEU A C 1
ATOM 4130 O O . LEU A 1 541 ? 5.344 -50.781 -29.953 1 95.81 541 LEU A O 1
ATOM 4134 N N . ILE A 1 542 ? 3.834 -49.125 -29.656 1 95.81 542 ILE A N 1
ATOM 4135 C CA . ILE A 1 542 ? 3.139 -49.406 -30.906 1 95.81 542 ILE A CA 1
ATOM 4136 C C . ILE A 1 542 ? 3.65 -48.469 -32 1 95.81 542 ILE A C 1
ATOM 4138 O O . ILE A 1 542 ? 3.707 -47.25 -31.812 1 95.81 542 ILE A O 1
ATOM 4142 N N . CYS A 1 543 ? 4.066 -48.969 -33.125 1 91.25 543 CYS A N 1
ATOM 4143 C CA . CYS A 1 543 ? 4.602 -48.125 -34.188 1 91.25 543 CYS A CA 1
ATOM 4144 C C . CYS A 1 543 ? 4.004 -48.5 -35.531 1 91.25 543 CYS A C 1
ATOM 4146 O O . CYS A 1 543 ? 3.646 -49.656 -35.75 1 91.25 543 CYS A O 1
ATOM 4148 N N . GLY A 1 544 ? 3.787 -47.531 -36.375 1 87.44 544 GLY A N 1
ATOM 4149 C CA . GLY A 1 544 ? 3.373 -47.75 -37.75 1 87.44 544 GLY A CA 1
ATOM 4150 C C . GLY A 1 544 ? 4.543 -47.844 -38.688 1 87.44 544 GLY A C 1
ATOM 4151 O O . GLY A 1 544 ? 5.695 -47.688 -38.312 1 87.44 544 GLY A O 1
ATOM 4152 N N . ASP A 1 545 ? 4.184 -48.031 -39.906 1 84.44 545 ASP A N 1
ATOM 4153 C CA . ASP A 1 545 ? 5.188 -48.281 -40.938 1 84.44 545 ASP A CA 1
ATOM 4154 C C . ASP A 1 545 ? 6.094 -47.062 -41.125 1 84.44 545 ASP A C 1
ATOM 4156 O O . ASP A 1 545 ? 7.309 -47.219 -41.281 1 84.44 545 ASP A O 1
ATOM 4160 N N . SER A 1 546 ? 5.547 -45.938 -41.062 1 85.94 546 SER A N 1
ATOM 4161 C CA . SER A 1 546 ? 6.273 -44.719 -41.375 1 85.94 546 SER A CA 1
ATOM 4162 C C . SER A 1 546 ? 7.312 -44.406 -40.281 1 85.94 546 SER A C 1
ATOM 4164 O O . SER A 1 546 ? 8.328 -43.781 -40.562 1 85.94 546 SER A O 1
ATOM 4166 N N . ASP A 1 547 ? 7.145 -44.938 -39.031 1 89.12 547 ASP A N 1
ATOM 4167 C CA . ASP A 1 547 ? 8.023 -44.562 -37.938 1 89.12 547 ASP A CA 1
ATOM 4168 C C . ASP A 1 547 ? 8.867 -45.719 -37.469 1 89.12 547 ASP A C 1
ATOM 4170 O O . ASP A 1 547 ? 9.586 -45.625 -36.469 1 89.12 547 ASP A O 1
ATOM 4174 N N . LEU A 1 548 ? 8.812 -46.844 -38.156 1 88.19 548 LEU A N 1
ATOM 4175 C CA . LEU A 1 548 ? 9.43 -48.062 -37.688 1 88.19 548 LEU A CA 1
ATOM 4176 C C . LEU A 1 548 ? 10.93 -47.906 -37.5 1 88.19 548 LEU A C 1
ATOM 4178 O O . LEU A 1 548 ? 11.492 -48.281 -36.469 1 88.19 548 LEU A O 1
ATOM 4182 N N . GLN A 1 549 ? 11.555 -47.312 -38.531 1 87.31 549 GLN A N 1
ATOM 4183 C CA . GLN A 1 549 ? 13 -47.125 -38.438 1 87.31 549 GLN A CA 1
ATOM 4184 C C . GLN A 1 549 ? 13.352 -46.219 -37.25 1 87.31 549 GLN A C 1
ATOM 4186 O O . GLN A 1 549 ? 14.234 -46.531 -36.438 1 87.31 549 GLN A O 1
ATOM 4191 N N . ALA A 1 550 ? 12.672 -45.125 -37.188 1 89.25 550 ALA A N 1
ATOM 4192 C CA . ALA A 1 550 ? 12.938 -44.156 -36.125 1 89.25 550 ALA A CA 1
ATOM 4193 C C . ALA A 1 550 ? 12.711 -44.781 -34.75 1 89.25 550 ALA A C 1
ATOM 4195 O O . ALA A 1 550 ? 13.453 -44.5 -33.812 1 89.25 550 ALA A O 1
ATOM 4196 N N . VAL A 1 551 ? 11.742 -45.594 -34.656 1 90.5 551 VAL A N 1
ATOM 4197 C CA . VAL A 1 551 ? 11.391 -46.219 -33.375 1 90.5 551 VAL A CA 1
ATOM 4198 C C . VAL A 1 551 ? 12.453 -47.25 -33 1 90.5 551 VAL A C 1
ATOM 4200 O O . VAL A 1 551 ? 12.852 -47.344 -31.844 1 90.5 551 VAL A O 1
ATOM 4203 N N . CYS A 1 552 ? 12.922 -48 -33.969 1 88.56 552 CYS A N 1
ATOM 4204 C CA . CYS A 1 552 ? 13.969 -48.969 -33.719 1 88.56 552 CYS A CA 1
ATOM 4205 C C . CYS A 1 552 ? 15.266 -48.281 -33.281 1 88.56 552 CYS A C 1
ATOM 4207 O O . CYS A 1 552 ? 15.938 -48.75 -32.344 1 88.56 552 CYS A O 1
ATOM 4209 N N . ASP A 1 553 ? 15.492 -47.219 -33.906 1 88.25 553 ASP A N 1
ATOM 4210 C CA . ASP A 1 553 ? 16.656 -46.438 -33.531 1 88.25 553 ASP A CA 1
ATOM 4211 C C . ASP A 1 553 ? 16.516 -45.906 -32.125 1 88.25 553 ASP A C 1
ATOM 4213 O O . ASP A 1 553 ? 17.484 -45.875 -31.359 1 88.25 553 ASP A O 1
ATOM 4217 N N . LEU A 1 554 ? 15.312 -45.531 -31.766 1 88.69 554 LEU A N 1
ATOM 4218 C CA . LEU A 1 554 ? 15.016 -44.969 -30.453 1 88.69 554 LEU A CA 1
ATOM 4219 C C . LEU A 1 554 ? 15.164 -46.031 -29.375 1 88.69 554 LEU A C 1
ATOM 4221 O O . LEU A 1 554 ? 15.688 -45.75 -28.297 1 88.69 554 LEU A O 1
ATOM 4225 N N . LEU A 1 555 ? 14.758 -47.188 -29.625 1 86.44 555 LEU A N 1
ATOM 4226 C CA . LEU A 1 555 ? 14.812 -48.281 -28.672 1 86.44 555 LEU A CA 1
ATOM 4227 C C . LEU A 1 555 ? 16.25 -48.719 -28.391 1 86.44 555 LEU A C 1
ATOM 4229 O O . LEU A 1 555 ? 16.562 -49.188 -27.297 1 86.44 555 LEU A O 1
ATOM 4233 N N . GLU A 1 556 ? 17.078 -48.406 -29.375 1 82.69 556 GLU A N 1
ATOM 4234 C CA . GLU A 1 556 ? 18.484 -48.781 -29.219 1 82.69 556 GLU A CA 1
ATOM 4235 C C . GLU A 1 556 ? 19.344 -47.594 -28.797 1 82.69 556 GLU A C 1
ATOM 4237 O O . GLU A 1 556 ? 20.516 -47.781 -28.453 1 82.69 556 GLU A O 1
ATOM 4242 N N . ALA A 1 557 ? 18.688 -46.531 -28.859 1 82.19 557 ALA A N 1
ATOM 4243 C CA . ALA A 1 557 ? 19.453 -45.312 -28.609 1 82.19 557 ALA A CA 1
ATOM 4244 C C . ALA A 1 557 ? 19.922 -45.25 -27.156 1 82.19 557 ALA A C 1
ATOM 4246 O O . ALA A 1 557 ? 19.172 -45.625 -26.234 1 82.19 557 ALA A O 1
ATOM 4247 N N . GLU A 1 558 ? 21.125 -44.844 -27.016 1 78.31 558 GLU A N 1
ATOM 4248 C CA . GLU A 1 558 ? 21.641 -44.562 -25.688 1 78.31 558 GLU A CA 1
ATOM 4249 C C . GLU A 1 558 ? 21.141 -43.219 -25.156 1 78.31 558 GLU A C 1
ATOM 4251 O O . GLU A 1 558 ? 20.75 -42.344 -25.953 1 78.31 558 GLU A O 1
ATOM 4256 N N . MET A 1 559 ? 21.047 -43.156 -23.875 1 80.44 559 MET A N 1
ATOM 4257 C CA . MET A 1 559 ? 20.672 -41.906 -23.281 1 80.44 559 MET A CA 1
ATOM 4258 C C . MET A 1 559 ? 21.688 -40.812 -23.594 1 80.44 559 MET A C 1
ATOM 4260 O O . MET A 1 559 ? 22.891 -41.031 -23.422 1 80.44 559 MET A O 1
ATOM 4264 N N . PRO A 1 560 ? 21.156 -39.719 -24.141 1 80.56 560 PRO A N 1
ATOM 4265 C CA . PRO A 1 560 ? 22.109 -38.625 -24.438 1 80.56 560 PRO A CA 1
ATOM 4266 C C . PRO A 1 560 ? 22.812 -38.094 -23.188 1 80.56 560 PRO A C 1
ATOM 4268 O O . PRO A 1 560 ? 22.219 -38.062 -22.109 1 80.56 560 PRO A O 1
ATOM 4271 N N . ALA A 1 561 ? 24.016 -37.719 -23.391 1 85.31 561 ALA A N 1
ATOM 4272 C CA . ALA A 1 561 ? 24.797 -37.156 -22.266 1 85.31 561 ALA A CA 1
ATOM 4273 C C . ALA A 1 561 ? 24.25 -35.812 -21.828 1 85.31 561 ALA A C 1
ATOM 4275 O O . ALA A 1 561 ? 23.812 -35 -22.656 1 85.31 561 ALA A O 1
ATOM 4276 N N . ILE A 1 562 ? 24.188 -35.625 -20.562 1 89.06 562 ILE A N 1
ATOM 4277 C CA . ILE A 1 562 ? 23.781 -34.344 -20 1 89.06 562 ILE A CA 1
ATOM 4278 C C . ILE A 1 562 ? 24.844 -33.281 -20.297 1 89.06 562 ILE A C 1
ATOM 4280 O O . ILE A 1 562 ? 26.031 -33.531 -20.094 1 89.06 562 ILE A O 1
ATOM 4284 N N . GLU A 1 563 ? 24.391 -32.188 -20.891 1 88.44 563 GLU A N 1
ATOM 4285 C CA . GLU A 1 563 ? 25.297 -31.109 -21.25 1 88.44 563 GLU A CA 1
ATOM 4286 C C . GLU A 1 563 ? 24.953 -29.812 -20.5 1 88.44 563 GLU A C 1
ATOM 4288 O O . GLU A 1 563 ? 23.828 -29.672 -20.016 1 88.44 563 GLU A O 1
ATOM 4293 N N . SER A 1 564 ? 25.969 -28.953 -20.453 1 91.38 564 SER A N 1
ATOM 4294 C CA . SER A 1 564 ? 25.734 -27.656 -19.812 1 91.38 564 SER A CA 1
ATOM 4295 C C . SER A 1 564 ? 24.781 -26.797 -20.625 1 91.38 564 SER A C 1
ATOM 4297 O O . SER A 1 564 ? 24.844 -26.781 -21.844 1 91.38 564 SER A O 1
ATOM 4299 N N . CYS A 1 565 ? 23.859 -26.141 -19.922 1 88.88 565 CYS A N 1
ATOM 4300 C CA . CYS A 1 565 ? 22.922 -25.234 -20.562 1 88.88 565 CYS A CA 1
ATOM 4301 C C . CYS A 1 565 ? 23.516 -23.828 -20.672 1 88.88 565 CYS A C 1
ATOM 4303 O O . CYS A 1 565 ? 22.891 -22.922 -21.234 1 88.88 565 CYS A O 1
ATOM 4305 N N . LEU A 1 566 ? 24.766 -23.594 -20.266 1 90.12 566 LEU A N 1
ATOM 4306 C CA . LEU A 1 566 ? 25.391 -22.281 -20.25 1 90.12 566 LEU A CA 1
ATOM 4307 C C . LEU A 1 566 ? 26.188 -22.031 -21.516 1 90.12 566 LEU A C 1
ATOM 4309 O O . LEU A 1 566 ? 26.766 -20.969 -21.703 1 90.12 566 LEU A O 1
ATOM 4313 N N . ALA A 1 567 ? 26.109 -22.969 -22.328 1 85.69 567 ALA A N 1
ATOM 4314 C CA . ALA A 1 567 ? 26.797 -22.812 -23.609 1 85.69 567 ALA A CA 1
ATOM 4315 C C . ALA A 1 567 ? 26.141 -21.719 -24.453 1 85.69 567 ALA A C 1
ATOM 4317 O O . ALA A 1 567 ? 24.938 -21.469 -24.344 1 85.69 567 ALA A O 1
ATOM 4318 N N . PRO A 1 568 ? 26.875 -21.047 -25.266 1 79.31 568 PRO A N 1
ATOM 4319 C CA . PRO A 1 568 ? 26.359 -19.922 -26.047 1 79.31 568 PRO A CA 1
ATOM 4320 C C . PRO A 1 568 ? 25.172 -20.312 -26.922 1 79.31 568 PRO A C 1
ATOM 4322 O O . PRO A 1 568 ? 24.297 -19.484 -27.203 1 79.31 568 PRO A O 1
ATOM 4325 N N . GLU A 1 569 ? 25.172 -21.516 -27.375 1 77.31 569 GLU A N 1
ATOM 4326 C CA . GLU A 1 569 ? 24.094 -21.969 -28.25 1 77.31 569 GLU A CA 1
ATOM 4327 C C . GLU A 1 569 ? 22.797 -22.172 -27.469 1 77.31 569 GLU A C 1
ATOM 4329 O O . GLU A 1 569 ? 21.719 -22.25 -28.047 1 77.31 569 GLU A O 1
ATOM 4334 N N . LYS A 1 570 ? 22.922 -22.203 -26.188 1 80.38 570 LYS A N 1
ATOM 4335 C CA . LYS A 1 570 ? 21.766 -22.375 -25.312 1 80.38 570 LYS A CA 1
ATOM 4336 C C . LYS A 1 570 ? 21.453 -21.078 -24.562 1 80.38 570 LYS A C 1
ATOM 4338 O O . LYS A 1 570 ? 21.297 -20.016 -25.172 1 80.38 570 LYS A O 1
ATOM 4343 N N . ARG A 1 571 ? 21.375 -21.109 -23.266 1 75.5 571 ARG A N 1
ATOM 4344 C CA . ARG A 1 571 ? 21 -19.938 -22.484 1 75.5 571 ARG A CA 1
ATOM 4345 C C . ARG A 1 571 ? 22.203 -19.016 -22.281 1 75.5 571 ARG A C 1
ATOM 4347 O O . ARG A 1 571 ? 22.031 -17.812 -22.078 1 75.5 571 ARG A O 1
ATOM 4354 N N . GLY A 1 572 ? 23.344 -19.547 -22.391 1 78 572 GLY A N 1
ATOM 4355 C CA . GLY A 1 572 ? 24.562 -18.75 -22.297 1 78 572 GLY A CA 1
ATOM 4356 C C . GLY A 1 572 ? 24.969 -18.438 -20.875 1 78 572 GLY A C 1
ATOM 4357 O O . GLY A 1 572 ? 24.25 -18.797 -19.938 1 78 572 GLY A O 1
ATOM 4358 N N . LEU A 1 573 ? 26.094 -17.781 -20.781 1 90.88 573 LEU A N 1
ATOM 4359 C CA . LEU A 1 573 ? 26.719 -17.516 -19.5 1 90.88 573 LEU A CA 1
ATOM 4360 C C . LEU A 1 573 ? 26.312 -16.141 -18.969 1 90.88 573 LEU A C 1
ATOM 4362 O O . LEU A 1 573 ? 26.578 -15.82 -17.812 1 90.88 573 LEU A O 1
ATOM 4366 N N . LYS A 1 574 ? 25.594 -15.43 -19.766 1 91.5 574 LYS A N 1
ATOM 4367 C CA . LYS A 1 574 ? 25.281 -14.047 -19.453 1 91.5 574 LYS A CA 1
ATOM 4368 C C . LYS A 1 574 ? 24.453 -13.953 -18.172 1 91.5 574 LYS A C 1
ATOM 4370 O O . LYS A 1 574 ? 24.797 -13.195 -17.266 1 91.5 574 LYS A O 1
ATOM 4375 N N . ARG A 1 575 ? 23.438 -14.727 -18.094 1 91.56 575 ARG A N 1
ATOM 4376 C CA . ARG A 1 575 ? 22.547 -14.719 -16.938 1 91.56 575 ARG A CA 1
ATOM 4377 C C . ARG A 1 575 ? 23.281 -15.172 -15.68 1 91.56 575 ARG A C 1
ATOM 4379 O O . ARG A 1 575 ? 23.078 -14.617 -14.602 1 91.56 575 ARG A O 1
ATOM 4386 N N . ALA A 1 576 ? 24.078 -16.125 -15.852 1 92.88 576 ALA A N 1
ATOM 4387 C CA . ALA A 1 576 ? 24.828 -16.672 -14.727 1 92.88 576 ALA A CA 1
ATOM 4388 C C . ALA A 1 576 ? 25.766 -15.625 -14.141 1 92.88 576 ALA A C 1
ATOM 4390 O O . ALA A 1 576 ? 25.844 -15.453 -12.922 1 92.88 576 ALA A O 1
ATOM 4391 N N . LEU A 1 577 ? 26.453 -14.945 -15 1 95.25 577 LEU A N 1
ATOM 4392 C CA . LEU A 1 577 ? 27.422 -13.945 -14.562 1 95.25 577 LEU A CA 1
ATOM 4393 C C . LEU A 1 577 ? 26.719 -12.758 -13.914 1 95.25 577 LEU A C 1
ATOM 4395 O O . LEU A 1 577 ? 27.172 -12.242 -12.891 1 95.25 577 LEU A O 1
ATOM 4399 N N . LEU A 1 578 ? 25.672 -12.359 -14.531 1 95.5 578 LEU A N 1
ATOM 4400 C CA . LEU A 1 578 ? 24.906 -11.242 -13.969 1 95.5 578 LEU A CA 1
ATOM 4401 C C . LEU A 1 578 ? 24.422 -11.57 -12.562 1 95.5 578 LEU A C 1
ATOM 4403 O O . LEU A 1 578 ? 24.531 -10.742 -11.648 1 95.5 578 LEU A O 1
ATOM 4407 N N . GLU A 1 579 ? 23.859 -12.727 -12.414 1 94.12 579 GLU A N 1
ATOM 4408 C CA . GLU A 1 579 ? 23.344 -13.156 -11.117 1 94.12 579 GLU A CA 1
ATOM 4409 C C . GLU A 1 579 ? 24.469 -13.211 -10.07 1 94.12 579 GLU A C 1
ATOM 4411 O O . GLU A 1 579 ? 24.281 -12.742 -8.945 1 94.12 579 GLU A O 1
ATOM 4416 N N . ALA A 1 580 ? 25.594 -13.727 -10.438 1 94.5 580 ALA A N 1
ATOM 4417 C CA . ALA A 1 580 ? 26.719 -13.859 -9.516 1 94.5 580 ALA A CA 1
ATOM 4418 C C . ALA A 1 580 ? 27.234 -12.492 -9.086 1 94.5 580 ALA A C 1
ATOM 4420 O O . ALA A 1 580 ? 27.562 -12.281 -7.91 1 94.5 580 ALA A O 1
ATOM 4421 N N . ILE A 1 581 ? 27.281 -11.586 -10 1 95.19 581 ILE A N 1
ATOM 4422 C CA . ILE A 1 581 ? 27.812 -10.258 -9.719 1 95.19 581 ILE A CA 1
ATOM 4423 C C . ILE A 1 581 ? 26.781 -9.461 -8.914 1 95.19 581 ILE A C 1
ATOM 4425 O O . ILE A 1 581 ? 27.141 -8.797 -7.93 1 95.19 581 ILE A O 1
ATOM 4429 N N . ALA A 1 582 ? 25.594 -9.531 -9.32 1 93.56 582 ALA A N 1
ATOM 4430 C CA . ALA A 1 582 ? 24.531 -8.734 -8.711 1 93.56 582 ALA A CA 1
ATOM 4431 C C . ALA A 1 582 ? 24.281 -9.172 -7.27 1 93.56 582 ALA A C 1
ATOM 4433 O O . ALA A 1 582 ? 23.922 -8.359 -6.418 1 93.56 582 ALA A O 1
ATOM 4434 N N . THR A 1 583 ? 24.375 -10.445 -6.918 1 90.5 583 THR A N 1
ATOM 4435 C CA . THR A 1 583 ? 24.156 -10.961 -5.57 1 90.5 583 THR A CA 1
ATOM 4436 C C . THR A 1 583 ? 25.359 -10.688 -4.68 1 90.5 583 THR A C 1
ATOM 4438 O O . THR A 1 583 ? 25.312 -10.898 -3.467 1 90.5 583 THR A O 1
ATOM 4441 N N . GLY A 1 584 ? 26.422 -10.219 -5.301 1 89.19 584 GLY A N 1
ATOM 4442 C CA . GLY A 1 584 ? 27.641 -9.922 -4.551 1 89.19 584 GLY A CA 1
ATOM 4443 C C . GLY A 1 584 ? 28.516 -11.133 -4.316 1 89.19 584 GLY A C 1
ATOM 4444 O O . GLY A 1 584 ? 29.422 -11.094 -3.492 1 89.19 584 GLY A O 1
ATOM 4445 N N . LEU A 1 585 ? 28.281 -12.219 -4.98 1 91.12 585 LEU A N 1
ATOM 4446 C CA . LEU A 1 585 ? 29.047 -13.445 -4.844 1 91.12 585 LEU A CA 1
ATOM 4447 C C . LEU A 1 585 ? 30.469 -13.258 -5.398 1 91.12 585 LEU A C 1
ATOM 4449 O O . LEU A 1 585 ? 31.422 -13.773 -4.828 1 91.12 585 LEU A O 1
ATOM 4453 N N . VAL A 1 586 ? 30.516 -12.562 -6.547 1 92.19 586 VAL A N 1
ATOM 4454 C CA . VAL A 1 586 ? 31.812 -12.328 -7.18 1 92.19 586 VAL A CA 1
ATOM 4455 C C . VAL A 1 586 ? 31.891 -10.891 -7.676 1 92.19 586 VAL A C 1
ATOM 4457 O O . VAL A 1 586 ? 30.875 -10.273 -8 1 92.19 586 VAL A O 1
ATOM 4460 N N . SER A 1 587 ? 33 -10.305 -7.723 1 89.06 587 SER A N 1
ATOM 4461 C CA . SER A 1 587 ? 33.188 -8.953 -8.234 1 89.06 587 SER A CA 1
ATOM 4462 C C . SER A 1 587 ? 34.469 -8.844 -9.031 1 89.06 587 SER A C 1
ATOM 4464 O O . SER A 1 587 ? 34.5 -8.336 -10.148 1 89.06 587 SER A O 1
ATOM 4466 N N . GLY A 1 588 ? 35.562 -9.375 -8.523 1 90.06 588 GLY A N 1
ATOM 4467 C CA . GLY A 1 588 ? 36.844 -9.305 -9.195 1 90.06 588 GLY A CA 1
ATOM 4468 C C . GLY A 1 588 ? 37 -10.328 -10.297 1 90.06 588 GLY A C 1
ATOM 4469 O O . GLY A 1 588 ? 36.344 -11.367 -10.289 1 90.06 588 GLY A O 1
ATOM 4470 N N . ASN A 1 589 ? 37.844 -10.039 -11.266 1 90.12 589 ASN A N 1
ATOM 4471 C CA . ASN A 1 589 ? 38.062 -10.914 -12.406 1 90.12 589 ASN A CA 1
ATOM 4472 C C . ASN A 1 589 ? 38.469 -12.312 -11.969 1 90.12 589 ASN A C 1
ATOM 4474 O O . ASN A 1 589 ? 38.031 -13.305 -12.555 1 90.12 589 ASN A O 1
ATOM 4478 N N . ASP A 1 590 ? 39.312 -12.438 -10.977 1 91.88 590 ASP A N 1
ATOM 4479 C CA . ASP A 1 590 ? 39.781 -13.742 -10.516 1 91.88 590 ASP A CA 1
ATOM 4480 C C . ASP A 1 590 ? 38.625 -14.531 -9.867 1 91.88 590 ASP A C 1
ATOM 4482 O O . ASP A 1 590 ? 38.531 -15.75 -10.039 1 91.88 590 ASP A O 1
ATOM 4486 N N . ALA A 1 591 ? 37.906 -13.805 -9.102 1 93.38 591 ALA A N 1
ATOM 4487 C CA . ALA A 1 591 ? 36.75 -14.453 -8.477 1 93.38 591 ALA A CA 1
ATOM 4488 C C . ALA A 1 591 ? 35.781 -14.945 -9.531 1 93.38 591 ALA A C 1
ATOM 4490 O O . ALA A 1 591 ? 35.156 -16.016 -9.367 1 93.38 591 ALA A O 1
ATOM 4491 N N . ILE A 1 592 ? 35.625 -14.172 -10.555 1 95.44 592 ILE A N 1
ATOM 4492 C CA . ILE A 1 592 ? 34.719 -14.547 -11.641 1 95.44 592 ILE A CA 1
ATOM 4493 C C . ILE A 1 592 ? 35.25 -15.773 -12.367 1 95.44 592 ILE A C 1
ATOM 4495 O O . ILE A 1 592 ? 34.5 -16.656 -12.75 1 95.44 592 ILE A O 1
ATOM 4499 N N . LYS A 1 593 ? 36.531 -15.82 -12.578 1 94.62 593 LYS A N 1
ATOM 4500 C CA . LYS A 1 593 ? 37.125 -16.984 -13.195 1 94.62 593 LYS A CA 1
ATOM 4501 C C . LYS A 1 593 ? 36.938 -18.234 -12.352 1 94.62 593 LYS A C 1
ATOM 4503 O O . LYS A 1 593 ? 36.656 -19.328 -12.883 1 94.62 593 LYS A O 1
ATOM 4508 N N . GLU A 1 594 ? 37.062 -18.062 -11.062 1 95.06 594 GLU A N 1
ATOM 4509 C CA . GLU A 1 594 ? 36.812 -19.188 -10.164 1 95.06 594 GLU A CA 1
ATOM 4510 C C . GLU A 1 594 ? 35.375 -19.672 -10.25 1 95.06 594 GLU A C 1
ATOM 4512 O O . GLU A 1 594 ? 35.094 -20.875 -10.172 1 95.06 594 GLU A O 1
ATOM 4517 N N . TYR A 1 595 ? 34.531 -18.672 -10.352 1 95.62 595 TYR A N 1
ATOM 4518 C CA . TYR A 1 595 ? 33.125 -18.984 -10.516 1 95.62 595 TYR A CA 1
ATOM 4519 C C . TYR A 1 595 ? 32.906 -19.812 -11.781 1 95.62 595 TYR A C 1
ATOM 4521 O O . TYR A 1 595 ? 32.188 -20.812 -11.75 1 95.62 595 TYR A O 1
ATOM 4529 N N . VAL A 1 596 ? 33.469 -19.453 -12.852 1 95.5 596 VAL A N 1
ATOM 4530 C CA . VAL A 1 596 ? 33.344 -20.141 -14.125 1 95.5 596 VAL A CA 1
ATOM 4531 C C . VAL A 1 596 ? 33.938 -21.531 -14.031 1 95.5 596 VAL A C 1
ATOM 4533 O O . VAL A 1 596 ? 33.438 -22.484 -14.617 1 95.5 596 VAL A O 1
ATOM 4536 N N . ARG A 1 597 ? 34.969 -21.672 -13.273 1 95.06 597 ARG A N 1
ATOM 4537 C CA . ARG A 1 597 ? 35.625 -22.969 -13.102 1 95.06 597 ARG A CA 1
ATOM 4538 C C . ARG A 1 597 ? 34.688 -23.969 -12.406 1 95.06 597 ARG A C 1
ATOM 4540 O O . ARG A 1 597 ? 34.812 -25.172 -12.602 1 95.06 597 ARG A O 1
ATOM 4547 N N . CYS A 1 598 ? 33.812 -23.484 -11.656 1 95.25 598 CYS A N 1
ATOM 4548 C CA . CYS A 1 598 ? 32.906 -24.344 -10.883 1 95.25 598 CYS A CA 1
ATOM 4549 C C . CYS A 1 598 ? 31.688 -24.75 -11.703 1 95.25 598 CYS A C 1
ATOM 4551 O O . CYS A 1 598 ? 30.859 -25.531 -11.234 1 95.25 598 CYS A O 1
ATOM 4553 N N . THR A 1 599 ? 31.578 -24.297 -12.953 1 95.31 599 THR A N 1
ATOM 4554 C CA . THR A 1 599 ? 30.422 -24.625 -13.781 1 95.31 599 THR A CA 1
ATOM 4555 C C . THR A 1 599 ? 30.609 -25.953 -14.492 1 95.31 599 THR A C 1
ATOM 4557 O O . THR A 1 599 ? 31.75 -26.406 -14.68 1 95.31 599 THR A O 1
ATOM 4560 N N . LEU A 1 600 ? 29.469 -26.578 -14.828 1 94.38 600 LEU A N 1
ATOM 4561 C CA . LEU A 1 600 ? 29.516 -27.766 -15.664 1 94.38 600 LEU A CA 1
ATOM 4562 C C . LEU A 1 600 ? 30.094 -27.453 -17.047 1 94.38 600 LEU A C 1
ATOM 4564 O O . LEU A 1 600 ? 30.781 -28.281 -17.641 1 94.38 600 LEU A O 1
ATOM 4568 N N . LEU A 1 601 ? 29.875 -26.25 -17.484 1 93.25 601 LEU A N 1
ATOM 4569 C CA . LEU A 1 601 ? 30.406 -25.766 -18.766 1 93.25 601 LEU A CA 1
ATOM 4570 C C . LEU A 1 601 ? 31.922 -25.906 -18.828 1 93.25 601 LEU A C 1
ATOM 4572 O O . LEU A 1 601 ? 32.469 -26.375 -19.828 1 93.25 601 LEU A O 1
ATOM 4576 N N . TYR A 1 602 ? 32.562 -25.5 -17.766 1 93.38 602 TYR A N 1
ATOM 4577 C CA . TYR A 1 602 ? 34 -25.531 -17.703 1 93.38 602 TYR A CA 1
ATOM 4578 C C . TYR A 1 602 ? 34.531 -26.953 -17.844 1 93.38 602 TYR A C 1
ATOM 4580 O O . TYR A 1 602 ? 35.594 -27.172 -18.438 1 93.38 602 TYR A O 1
ATOM 4588 N N . LEU A 1 603 ? 33.844 -27.859 -17.25 1 91.56 603 LEU A N 1
ATOM 4589 C CA . LEU A 1 603 ? 34.25 -29.266 -17.312 1 91.56 603 LEU A CA 1
ATOM 4590 C C . LEU A 1 603 ? 34.062 -29.844 -18.703 1 91.56 603 LEU A C 1
ATOM 4592 O O . LEU A 1 603 ? 34.781 -30.734 -19.125 1 91.56 603 LEU A O 1
ATOM 4596 N N . THR A 1 604 ? 33.094 -29.391 -19.422 1 88.19 604 THR A N 1
ATOM 4597 C CA . THR A 1 604 ? 32.688 -30.016 -20.672 1 88.19 604 THR A CA 1
ATOM 4598 C C . THR A 1 604 ? 33.344 -29.328 -21.859 1 88.19 604 THR A C 1
ATOM 4600 O O . THR A 1 604 ? 33.375 -29.891 -22.969 1 88.19 604 THR A O 1
ATOM 4603 N N . VAL A 1 605 ? 33.812 -28.125 -21.703 1 88.75 605 VAL A N 1
ATOM 4604 C CA . VAL A 1 605 ? 34.438 -27.406 -22.812 1 88.75 605 VAL A CA 1
ATOM 4605 C C . VAL A 1 605 ? 35.906 -27.094 -22.484 1 88.75 605 VAL A C 1
ATOM 4607 O O . VAL A 1 605 ? 36.312 -27.219 -21.328 1 88.75 605 VAL A O 1
ATOM 4610 N N . ASP A 1 606 ? 36.562 -26.719 -23.578 1 90.69 606 ASP A N 1
ATOM 4611 C CA . ASP A 1 606 ? 37.938 -26.312 -23.391 1 90.69 606 ASP A CA 1
ATOM 4612 C C . ASP A 1 606 ? 38.031 -25.047 -22.531 1 90.69 606 ASP A C 1
ATOM 4614 O O . ASP A 1 606 ? 37.219 -24.141 -22.672 1 90.69 606 ASP A O 1
ATOM 4618 N N . LYS A 1 607 ? 39.031 -25.078 -21.719 1 91 607 LYS A N 1
ATOM 4619 C CA . LYS A 1 607 ? 39.219 -23.984 -20.766 1 91 607 LYS A CA 1
ATOM 4620 C C . LYS A 1 607 ? 39.312 -22.641 -21.484 1 91 607 LYS A C 1
ATOM 4622 O O . LYS A 1 607 ? 38.688 -21.672 -21.031 1 91 607 LYS A O 1
ATOM 4627 N N . LYS A 1 608 ? 40 -22.562 -22.562 1 91.75 608 LYS A N 1
ATOM 4628 C CA . LYS A 1 608 ? 40.156 -21.312 -23.297 1 91.75 608 LYS A CA 1
ATOM 4629 C C . LYS A 1 608 ? 38.812 -20.844 -23.859 1 91.75 608 LYS A C 1
ATOM 4631 O O . LYS A 1 608 ? 38.531 -19.641 -23.891 1 91.75 608 LYS A O 1
ATOM 4636 N N . VAL A 1 609 ? 38.125 -21.766 -24.266 1 91.31 609 VAL A N 1
ATOM 4637 C CA . VAL A 1 609 ? 36.812 -21.453 -24.828 1 91.31 609 VAL A CA 1
ATOM 4638 C C . VAL A 1 609 ? 35.875 -20.953 -23.719 1 91.31 609 VAL A C 1
ATOM 4640 O O . VAL A 1 609 ? 35.125 -19.984 -23.922 1 91.31 609 VAL A O 1
ATOM 4643 N N . ALA A 1 610 ? 35.906 -21.594 -22.547 1 93 610 ALA A N 1
ATOM 4644 C CA . ALA A 1 610 ? 35.094 -21.188 -21.406 1 93 610 ALA A CA 1
ATOM 4645 C C . ALA A 1 610 ? 35.375 -19.75 -21 1 93 610 ALA A C 1
ATOM 4647 O O . ALA A 1 610 ? 34.438 -18.969 -20.734 1 93 610 ALA A O 1
ATOM 4648 N N . TYR A 1 611 ? 36.625 -19.344 -21 1 93.44 611 TYR A N 1
ATOM 4649 C CA . TYR A 1 611 ? 37 -18 -20.594 1 93.44 611 TYR A CA 1
ATOM 4650 C C . TYR A 1 611 ? 36.656 -16.984 -21.688 1 93.44 611 TYR A C 1
ATOM 4652 O O . TYR A 1 611 ? 36.375 -15.828 -21.406 1 93.44 611 TYR A O 1
ATOM 4660 N N . ALA A 1 612 ? 36.719 -17.453 -22.938 1 92.44 612 ALA A N 1
ATOM 4661 C CA . ALA A 1 612 ? 36.312 -16.578 -24.031 1 92.44 612 ALA A CA 1
ATOM 4662 C C . ALA A 1 612 ? 34.812 -16.266 -23.938 1 92.44 612 ALA A C 1
ATOM 4664 O O . ALA A 1 612 ? 34.406 -15.125 -24.188 1 92.44 612 ALA A O 1
ATOM 4665 N N . ILE A 1 613 ? 34.094 -17.281 -23.625 1 93 613 ILE A N 1
ATOM 4666 C CA . ILE A 1 613 ? 32.656 -17.109 -23.453 1 93 613 ILE A CA 1
ATOM 4667 C C . ILE A 1 613 ? 32.406 -16.141 -22.281 1 93 613 ILE A C 1
ATOM 4669 O O . ILE A 1 613 ? 31.516 -15.289 -22.375 1 93 613 ILE A O 1
ATOM 4673 N N . MET A 1 614 ? 33.156 -16.266 -21.25 1 94.12 614 MET A N 1
ATOM 4674 C CA . MET A 1 614 ? 33.062 -15.391 -20.094 1 94.12 614 MET A CA 1
ATOM 4675 C C . MET A 1 614 ? 33.312 -13.938 -20.5 1 94.12 614 MET A C 1
ATOM 4677 O O . MET A 1 614 ? 32.531 -13.047 -20.141 1 94.12 614 MET A O 1
ATOM 4681 N N . GLY A 1 615 ? 34.375 -13.727 -21.188 1 93.31 615 GLY A N 1
ATOM 4682 C CA . GLY A 1 615 ? 34.719 -12.383 -21.625 1 93.31 615 GLY A CA 1
ATOM 4683 C C . GLY A 1 615 ? 33.656 -11.734 -22.484 1 93.31 615 GLY A C 1
ATOM 4684 O O . GLY A 1 615 ? 33.344 -10.555 -22.312 1 93.31 615 GLY A O 1
ATOM 4685 N N . SER A 1 616 ? 33.188 -12.508 -23.391 1 93.12 616 SER A N 1
ATOM 4686 C CA . SER A 1 616 ? 32.125 -12.016 -24.281 1 93.12 616 SER A CA 1
ATOM 4687 C C . SER A 1 616 ?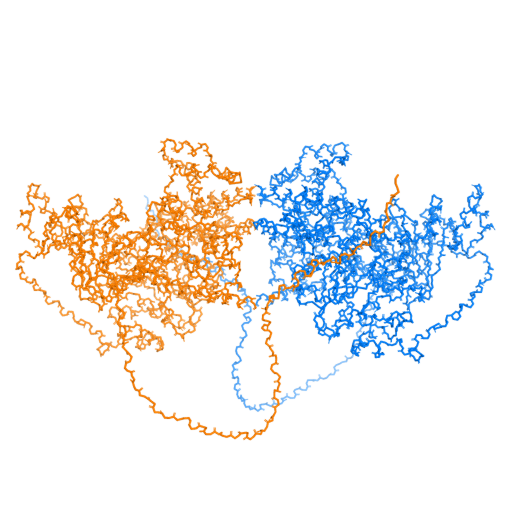 30.875 -11.672 -23.5 1 93.12 616 SER A C 1
ATOM 4689 O O . SER A 1 616 ? 30.234 -10.656 -23.766 1 93.12 616 SER A O 1
ATOM 4691 N N . ALA A 1 617 ? 30.516 -12.508 -22.578 1 94.25 617 ALA A N 1
ATOM 4692 C CA . ALA A 1 617 ? 29.328 -12.297 -21.75 1 94.25 617 ALA A CA 1
ATOM 4693 C C . ALA A 1 617 ? 29.469 -11.039 -20.891 1 94.25 617 ALA A C 1
ATOM 4695 O O . ALA A 1 617 ? 28.516 -10.266 -20.766 1 94.25 617 ALA A O 1
ATOM 4696 N N . LEU A 1 618 ? 30.609 -10.812 -20.359 1 94.62 618 LEU A N 1
ATOM 4697 C CA . LEU A 1 618 ? 30.859 -9.648 -19.516 1 94.62 618 LEU A CA 1
ATOM 4698 C C . LEU A 1 618 ? 30.781 -8.359 -20.328 1 94.62 618 LEU A C 1
ATOM 4700 O O . LEU A 1 618 ? 30.25 -7.352 -19.875 1 94.62 618 LEU A O 1
ATOM 4704 N N . GLN A 1 619 ? 31.281 -8.438 -21.516 1 94.31 619 GLN A N 1
ATOM 4705 C CA . GLN A 1 619 ? 31.234 -7.281 -22.391 1 94.31 619 GLN A CA 1
ATOM 4706 C C . GLN A 1 619 ? 29.797 -6.938 -22.781 1 94.31 619 GLN A C 1
ATOM 4708 O O . GLN A 1 619 ? 29.438 -5.766 -22.844 1 94.31 619 GLN A O 1
ATOM 4713 N N . GLU A 1 620 ? 29.094 -7.922 -23.094 1 94.19 620 GLU A N 1
ATOM 4714 C CA . GLU A 1 620 ? 27.688 -7.711 -23.453 1 94.19 620 GLU A CA 1
ATOM 4715 C C . GLU A 1 620 ? 26.922 -7.109 -22.281 1 94.19 620 GLU A C 1
ATOM 4717 O O . GLU A 1 620 ? 26.109 -6.191 -22.469 1 94.19 620 GLU A O 1
ATOM 4722 N N . LEU A 1 621 ? 27.094 -7.648 -21.094 1 96.12 621 LEU A N 1
ATOM 4723 C CA . LEU A 1 621 ? 26.406 -7.152 -19.891 1 96.12 621 LEU A CA 1
ATOM 4724 C C . LEU A 1 621 ? 26.766 -5.691 -19.641 1 96.12 621 LEU A C 1
ATOM 4726 O O . LEU A 1 621 ? 25.906 -4.898 -19.234 1 96.12 621 LEU A O 1
ATOM 4730 N N . ALA A 1 622 ? 27.969 -5.324 -19.859 1 95.56 622 ALA A N 1
ATOM 4731 C CA . ALA A 1 622 ? 28.422 -3.951 -19.672 1 95.56 622 ALA A CA 1
ATOM 4732 C C . ALA A 1 622 ? 27.812 -3.016 -20.703 1 95.56 622 ALA A C 1
ATOM 4734 O O . ALA A 1 622 ? 27.391 -1.902 -20.375 1 95.56 622 ALA A O 1
ATOM 4735 N N . THR A 1 623 ? 27.766 -3.473 -21.922 1 95.25 623 THR A N 1
ATOM 4736 C CA . THR A 1 623 ? 27.203 -2.67 -23 1 95.25 623 THR A CA 1
ATOM 4737 C C . THR A 1 623 ? 25.719 -2.434 -22.781 1 95.25 623 THR A C 1
ATOM 4739 O O . THR A 1 623 ? 25.188 -1.373 -23.125 1 95.25 623 THR A O 1
ATOM 4742 N N . GLU A 1 624 ? 25.078 -3.432 -22.219 1 95.56 624 GLU A N 1
ATOM 4743 C CA . GLU A 1 624 ? 23.641 -3.344 -21.969 1 95.56 624 GLU A CA 1
ATOM 4744 C C . GLU A 1 624 ? 23.344 -2.555 -20.703 1 95.56 624 GLU A C 1
ATOM 4746 O O . GLU A 1 624 ? 22.188 -2.289 -20.375 1 95.56 624 GLU A O 1
ATOM 4751 N N . GLY A 1 625 ? 24.344 -2.178 -19.984 1 95.94 625 GLY A N 1
ATOM 4752 C CA . GLY A 1 625 ? 24.203 -1.335 -18.812 1 95.94 625 GLY A CA 1
ATOM 4753 C C . GLY A 1 625 ? 23.75 -2.102 -17.578 1 95.94 625 GLY A C 1
ATOM 4754 O O . GLY A 1 625 ? 23.172 -1.524 -16.656 1 95.94 625 GLY A O 1
ATOM 4755 N N . LEU A 1 626 ? 23.953 -3.438 -17.531 1 97.25 626 LEU A N 1
ATOM 4756 C CA . LEU A 1 626 ? 23.531 -4.258 -16.406 1 97.25 626 LEU A CA 1
ATOM 4757 C C . LEU A 1 626 ? 24.656 -4.398 -15.391 1 97.25 626 LEU A C 1
ATOM 4759 O O . LEU A 1 626 ? 24.406 -4.664 -14.211 1 97.25 626 LEU A O 1
ATOM 4763 N N . VAL A 1 627 ? 25.906 -4.305 -15.906 1 96.69 627 VAL A N 1
ATOM 4764 C CA . VAL A 1 627 ? 27.094 -4.301 -15.047 1 96.69 627 VAL A CA 1
ATOM 4765 C C . VAL A 1 627 ? 28 -3.129 -15.414 1 96.69 627 VAL A C 1
ATOM 4767 O O . VAL A 1 627 ? 27.891 -2.568 -16.5 1 96.69 627 VAL A O 1
ATOM 4770 N N . GLN A 1 628 ? 28.719 -2.695 -14.422 1 95.94 628 GLN A N 1
ATOM 4771 C CA . GLN A 1 628 ? 29.672 -1.613 -14.648 1 95.94 628 GLN A CA 1
ATOM 4772 C C . GLN A 1 628 ? 31.078 -2.027 -14.234 1 95.94 628 GLN A C 1
ATOM 4774 O O . GLN A 1 628 ? 31.25 -2.719 -13.227 1 95.94 628 GLN A O 1
ATOM 4779 N N . LEU A 1 629 ? 32 -1.703 -15.109 1 92.69 629 LEU A N 1
ATOM 4780 C CA . LEU A 1 629 ? 33.438 -1.912 -14.812 1 92.69 629 LEU A CA 1
ATOM 4781 C C . LEU A 1 629 ? 33.969 -0.755 -13.984 1 92.69 629 LEU A C 1
ATOM 4783 O O . LEU A 1 629 ? 33.906 0.4 -14.414 1 92.69 629 LEU A O 1
ATOM 4787 N N . ASN A 1 630 ? 34.406 -1.105 -12.828 1 91.94 630 ASN A N 1
ATOM 4788 C CA . ASN A 1 630 ? 34.938 -0.088 -11.93 1 91.94 630 ASN A CA 1
ATOM 4789 C C . ASN A 1 630 ? 36.406 0.214 -12.234 1 91.94 630 ASN A C 1
ATOM 4791 O O . ASN A 1 630 ? 37.062 -0.508 -12.992 1 91.94 630 ASN A O 1
ATOM 4795 N N . ASP A 1 631 ? 36.938 1.232 -11.602 1 87.88 631 ASP A N 1
ATOM 4796 C CA . ASP A 1 631 ? 38.312 1.679 -11.812 1 87.88 631 ASP A CA 1
ATOM 4797 C C . ASP A 1 631 ? 39.312 0.62 -11.352 1 87.88 631 ASP A C 1
ATOM 4799 O O . ASP A 1 631 ? 40.406 0.498 -11.922 1 87.88 631 ASP A O 1
ATOM 4803 N N . ASP A 1 632 ? 38.969 -0.216 -10.336 1 87.06 632 ASP A N 1
ATOM 4804 C CA . ASP A 1 632 ? 39.875 -1.256 -9.82 1 87.06 632 ASP A CA 1
ATOM 4805 C C . ASP A 1 632 ? 39.719 -2.549 -10.617 1 87.06 632 ASP A C 1
ATOM 4807 O O . ASP A 1 632 ? 40.125 -3.617 -10.164 1 87.06 632 ASP A O 1
ATOM 4811 N N . GLU A 1 633 ? 39.031 -2.547 -11.742 1 85.25 633 GLU A N 1
ATOM 4812 C CA . GLU A 1 633 ? 38.875 -3.65 -12.688 1 85.25 633 GLU A CA 1
ATOM 4813 C C . GLU A 1 633 ? 37.906 -4.703 -12.125 1 85.25 633 GLU A C 1
ATOM 4815 O O . GLU A 1 633 ? 37.938 -5.855 -12.562 1 85.25 633 GLU A O 1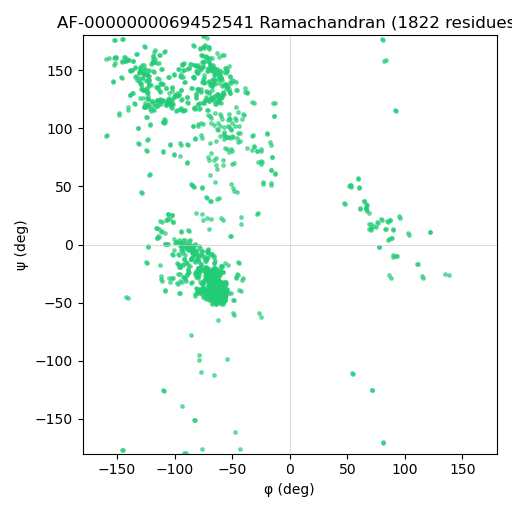
ATOM 4820 N N . SER A 1 634 ? 37.219 -4.281 -11.148 1 91.75 634 SER A N 1
ATOM 4821 C CA . SER A 1 634 ? 36.156 -5.141 -10.641 1 91.75 634 SER A CA 1
ATOM 4822 C C . SER A 1 634 ? 34.812 -4.805 -11.297 1 91.75 634 SER A C 1
ATOM 4824 O O . SER A 1 634 ? 34.688 -3.76 -11.93 1 91.75 634 SER A O 1
ATOM 4826 N N . TYR A 1 635 ? 33.969 -5.773 -11.312 1 93.94 635 TYR A N 1
ATOM 4827 C CA . TYR A 1 635 ? 32.625 -5.559 -11.867 1 93.94 635 TYR A CA 1
ATOM 4828 C C . TYR A 1 635 ? 31.609 -5.391 -10.758 1 93.94 635 TYR A C 1
ATOM 4830 O O . TYR A 1 635 ? 31.688 -6.062 -9.727 1 93.94 635 TYR A O 1
ATOM 4838 N N . SER A 1 636 ? 30.734 -4.41 -10.914 1 94.62 636 SER A N 1
ATOM 4839 C CA . SER A 1 636 ? 29.594 -4.234 -10.031 1 94.62 636 SER A CA 1
ATOM 4840 C C . SER A 1 636 ? 28.297 -4.148 -10.828 1 94.62 636 SER A C 1
ATOM 4842 O O . SER A 1 636 ? 28.297 -3.762 -12 1 94.62 636 SER A O 1
ATOM 4844 N N . SER A 1 637 ? 27.297 -4.633 -10.266 1 94.75 637 SER A N 1
ATOM 4845 C CA . SER A 1 637 ? 26 -4.566 -10.93 1 94.75 637 SER A CA 1
ATOM 4846 C C . SER A 1 637 ? 25.406 -3.158 -10.859 1 94.75 637 SER A C 1
ATOM 4848 O O . SER A 1 637 ? 25.594 -2.451 -9.867 1 94.75 637 SER A O 1
ATOM 4850 N N . THR A 1 638 ? 24.812 -2.717 -11.914 1 96.19 638 THR A N 1
ATOM 4851 C CA . THR A 1 638 ? 24.031 -1.48 -11.891 1 96.19 638 THR A CA 1
ATOM 4852 C C . THR A 1 638 ? 22.703 -1.689 -11.172 1 96.19 638 THR A C 1
ATOM 4854 O O . THR A 1 638 ? 22.359 -2.818 -10.82 1 96.19 638 THR A O 1
ATOM 4857 N N . GLN A 1 639 ? 21.984 -0.63 -10.922 1 94.81 639 GLN A N 1
ATOM 4858 C CA . GLN A 1 639 ? 20.656 -0.737 -10.344 1 94.81 639 GLN A CA 1
ATOM 4859 C C . GLN A 1 639 ? 19.734 -1.584 -11.219 1 94.81 639 GLN A C 1
ATOM 4861 O O . GLN A 1 639 ? 18.953 -2.391 -10.711 1 94.81 639 GLN A O 1
ATOM 4866 N N . LEU A 1 640 ? 19.844 -1.361 -12.516 1 96.56 640 LEU A N 1
ATOM 4867 C CA . LEU A 1 640 ? 19.062 -2.139 -13.469 1 96.56 640 LEU A CA 1
ATOM 4868 C C . LEU A 1 640 ? 19.438 -3.615 -13.406 1 96.56 640 LEU A C 1
ATOM 4870 O O . LEU A 1 640 ? 18.562 -4.484 -13.43 1 96.56 640 LEU A O 1
ATOM 4874 N N . GLY A 1 641 ?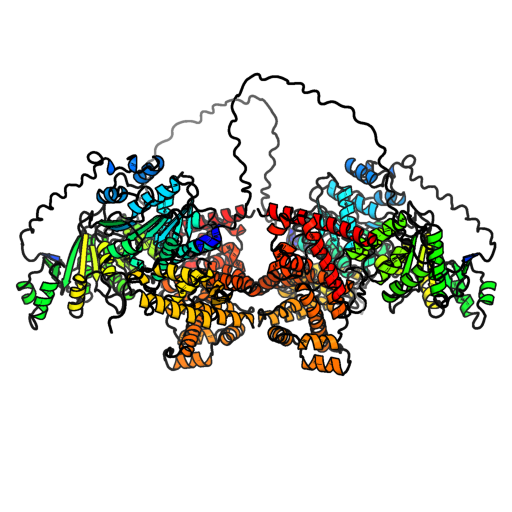 20.734 -3.902 -13.336 1 96.44 641 GLY A N 1
ATOM 4875 C CA . GLY A 1 641 ? 21.188 -5.281 -13.195 1 96.44 641 GLY A CA 1
ATOM 4876 C C . GLY A 1 641 ? 20.641 -5.961 -11.953 1 96.44 641 GLY A C 1
ATOM 4877 O O . GLY A 1 641 ? 20.219 -7.117 -12.008 1 96.44 641 GLY A O 1
ATOM 4878 N N . GLN A 1 642 ? 20.625 -5.27 -10.891 1 94.31 642 GLN A N 1
ATOM 4879 C CA . GLN A 1 642 ? 20.094 -5.793 -9.633 1 94.31 642 GLN A CA 1
ATOM 4880 C C . GLN A 1 642 ? 18.594 -6.078 -9.75 1 94.31 642 GLN A C 1
ATOM 4882 O O . GLN A 1 642 ? 18.109 -7.082 -9.227 1 94.31 642 GLN A O 1
ATOM 4887 N N . ALA A 1 643 ? 17.906 -5.18 -10.406 1 95.88 643 ALA A N 1
ATOM 4888 C CA . ALA A 1 643 ? 16.469 -5.34 -10.578 1 95.88 643 ALA A CA 1
ATOM 4889 C C . ALA A 1 643 ? 16.141 -6.578 -11.414 1 95.88 643 ALA A C 1
ATOM 4891 O O . ALA A 1 643 ? 15.211 -7.32 -11.094 1 95.88 643 ALA A O 1
ATOM 4892 N N . VAL A 1 644 ? 16.891 -6.805 -12.445 1 95.12 644 VAL A N 1
ATOM 4893 C CA . VAL A 1 644 ? 16.672 -7.941 -13.336 1 95.12 644 VAL A CA 1
ATOM 4894 C C . VAL A 1 644 ? 16.875 -9.242 -12.562 1 95.12 644 VAL A C 1
ATOM 4896 O O . VAL A 1 644 ? 16.047 -10.156 -12.648 1 95.12 644 VAL A O 1
ATOM 4899 N N . VAL A 1 645 ? 17.891 -9.32 -11.766 1 91.44 645 VAL A N 1
ATOM 4900 C CA . VAL A 1 645 ? 18.219 -10.531 -11.023 1 91.44 645 VAL A CA 1
ATOM 4901 C C . VAL A 1 645 ? 17.188 -10.742 -9.914 1 91.44 645 VAL A C 1
ATOM 4903 O O . VAL A 1 645 ? 16.734 -11.867 -9.695 1 91.44 645 VAL A O 1
ATOM 4906 N N . ALA A 1 646 ? 16.859 -9.664 -9.242 1 88.69 646 ALA A N 1
ATOM 4907 C CA . ALA A 1 646 ? 15.914 -9.766 -8.141 1 88.69 646 ALA A CA 1
ATOM 4908 C C . ALA A 1 646 ? 14.555 -10.258 -8.625 1 88.69 646 ALA A C 1
ATOM 4910 O O . ALA A 1 646 ? 13.82 -10.906 -7.883 1 88.69 646 ALA A O 1
ATOM 4911 N N . SER A 1 647 ? 14.25 -10.016 -9.867 1 91.12 647 SER A N 1
ATOM 4912 C CA . SER A 1 647 ? 12.961 -10.383 -10.438 1 91.12 647 SER A CA 1
ATOM 4913 C C . SER A 1 647 ? 13.023 -11.734 -11.133 1 91.12 647 SER A C 1
ATOM 4915 O O . SER A 1 647 ? 12.039 -12.18 -11.727 1 91.12 647 SER A O 1
ATOM 4917 N N . ALA A 1 648 ? 14.164 -12.336 -11.156 1 84.38 648 ALA A N 1
ATOM 4918 C CA . ALA A 1 648 ? 14.398 -13.656 -11.734 1 84.38 648 ALA A CA 1
ATOM 4919 C C . ALA A 1 648 ? 14.195 -13.633 -13.25 1 84.38 648 ALA A C 1
ATOM 4921 O O . ALA A 1 648 ? 13.703 -14.602 -13.828 1 84.38 648 ALA A O 1
ATOM 4922 N N . PHE A 1 649 ? 14.5 -12.477 -13.914 1 88.5 649 PHE A N 1
ATOM 4923 C CA . PHE A 1 649 ? 14.422 -12.383 -15.367 1 88.5 649 PHE A CA 1
ATOM 4924 C C . PHE A 1 649 ? 15.766 -12.711 -16 1 88.5 649 PHE A C 1
ATOM 4926 O O . PHE A 1 649 ? 16.812 -12.477 -15.406 1 88.5 649 PHE A O 1
ATOM 4933 N N . ALA A 1 650 ? 15.68 -13.234 -17.188 1 87.81 650 ALA A N 1
ATOM 4934 C CA . ALA A 1 650 ? 16.859 -13.227 -18.047 1 87.81 650 ALA A CA 1
ATOM 4935 C C . ALA A 1 650 ? 17.203 -11.805 -18.5 1 87.81 650 ALA A C 1
ATOM 4937 O O . ALA A 1 650 ? 16.328 -10.938 -18.547 1 87.81 650 ALA A O 1
ATOM 4938 N N . PRO A 1 651 ? 18.422 -11.516 -18.766 1 92.12 651 PRO A N 1
ATOM 4939 C CA . PRO A 1 651 ? 18.828 -10.156 -19.141 1 92.12 651 PRO A CA 1
ATOM 4940 C C . PRO A 1 651 ? 17.984 -9.578 -20.266 1 92.12 651 PRO A C 1
ATOM 4942 O O . PRO A 1 651 ? 17.562 -8.422 -20.203 1 92.12 651 PRO A O 1
ATOM 4945 N N . GLU A 1 652 ? 17.688 -10.43 -21.297 1 90.56 652 GLU A N 1
ATOM 4946 C CA . GLU A 1 652 ? 16.922 -9.945 -22.438 1 90.56 652 GLU A CA 1
ATOM 4947 C C . GLU A 1 652 ? 15.484 -9.609 -22.016 1 90.56 652 GLU A C 1
ATOM 4949 O O . GLU A 1 652 ? 14.938 -8.586 -22.438 1 90.56 652 GLU A O 1
ATOM 4954 N N . ASP A 1 653 ? 14.945 -10.461 -21.234 1 92.06 653 ASP A N 1
ATOM 4955 C CA . ASP A 1 653 ? 13.586 -10.227 -20.734 1 92.06 653 ASP A CA 1
ATOM 4956 C C . ASP A 1 653 ? 13.547 -9.008 -19.812 1 92.06 653 ASP A C 1
ATOM 4958 O O . ASP A 1 653 ? 12.594 -8.227 -19.859 1 92.06 653 ASP A O 1
ATOM 4962 N N . GLY A 1 654 ? 14.555 -8.945 -18.969 1 95.06 654 GLY A N 1
ATOM 4963 C CA . GLY A 1 654 ? 14.633 -7.812 -18.062 1 95.06 654 GLY A CA 1
ATOM 4964 C C . GLY A 1 654 ? 14.711 -6.477 -18.781 1 95.06 654 GLY A C 1
ATOM 4965 O O . GLY A 1 654 ? 14.086 -5.504 -18.344 1 95.06 654 GLY A O 1
ATOM 4966 N N . LEU A 1 655 ? 15.445 -6.383 -19.859 1 95.56 655 LEU A N 1
ATOM 4967 C CA . LEU A 1 655 ? 15.57 -5.152 -20.641 1 95.56 655 LEU A CA 1
ATOM 4968 C C . LEU A 1 655 ? 14.25 -4.785 -21.297 1 95.56 655 LEU A C 1
ATOM 4970 O O . LEU A 1 655 ? 13.891 -3.609 -21.375 1 95.56 655 LEU A O 1
ATOM 4974 N N . PHE A 1 656 ? 13.578 -5.797 -21.797 1 95 656 PHE A N 1
ATOM 4975 C CA . PHE A 1 656 ? 12.266 -5.562 -22.375 1 95 656 PHE A CA 1
ATOM 4976 C C . PHE A 1 656 ? 11.305 -4.996 -21.344 1 95 656 PHE A C 1
ATOM 4978 O O . PHE A 1 656 ? 10.609 -4.012 -21.609 1 95 656 PHE A O 1
ATOM 4985 N N . VAL A 1 657 ? 11.258 -5.633 -20.172 1 96.06 657 VAL A N 1
ATOM 4986 C CA . VAL A 1 657 ? 10.375 -5.203 -19.094 1 96.06 657 VAL A CA 1
ATOM 4987 C C . VAL A 1 657 ? 10.742 -3.789 -18.656 1 96.06 657 VAL A C 1
ATOM 4989 O O . VAL A 1 657 ? 9.867 -2.982 -18.344 1 96.06 657 VAL A O 1
ATOM 4992 N N . PHE A 1 658 ? 12.016 -3.479 -18.609 1 97.19 658 PHE A N 1
ATOM 4993 C CA . PHE A 1 658 ? 12.492 -2.15 -18.25 1 97.19 658 PHE A CA 1
ATOM 4994 C C . PHE A 1 658 ? 11.883 -1.087 -19.156 1 97.19 658 PHE A C 1
ATOM 4996 O O . PHE A 1 658 ? 11.391 -0.061 -18.672 1 97.19 658 PHE A O 1
ATOM 5003 N N . GLU A 1 659 ? 11.859 -1.329 -20.375 1 95.69 659 GLU A N 1
ATOM 5004 C CA . GLU A 1 659 ? 11.305 -0.378 -21.344 1 95.69 659 GLU A CA 1
ATOM 5005 C C . GLU A 1 659 ? 9.797 -0.233 -21.172 1 95.69 659 GLU A C 1
ATOM 5007 O O . GLU A 1 659 ? 9.258 0.868 -21.297 1 95.69 659 GLU A O 1
ATOM 5012 N N . GLU A 1 660 ? 9.18 -1.35 -20.922 1 95.56 660 GLU A N 1
ATOM 5013 C CA . GLU A 1 660 ? 7.742 -1.328 -20.703 1 95.56 660 GLU A CA 1
ATOM 5014 C C . GLU A 1 660 ? 7.391 -0.496 -19.469 1 95.56 660 GLU A C 1
ATOM 5016 O O . GLU A 1 660 ? 6.445 0.295 -19.5 1 95.56 660 GLU A O 1
ATOM 5021 N N . LEU A 1 661 ? 8.109 -0.717 -18.438 1 96.81 661 LEU A N 1
ATOM 5022 C CA . LEU A 1 661 ? 7.84 -0.021 -17.188 1 96.81 661 LEU A CA 1
ATOM 5023 C C . LEU A 1 661 ? 8.18 1.461 -17.297 1 96.81 661 LEU A C 1
ATOM 5025 O O . LEU A 1 661 ? 7.504 2.307 -16.703 1 96.81 661 LEU A O 1
ATOM 5029 N N . LYS A 1 662 ? 9.227 1.795 -18.016 1 95.75 662 LYS A N 1
ATOM 5030 C CA . LYS A 1 662 ? 9.578 3.191 -18.25 1 95.75 662 LYS A CA 1
ATOM 5031 C C . LYS A 1 662 ? 8.445 3.93 -18.969 1 95.75 662 LYS A C 1
ATOM 5033 O O . LYS A 1 662 ? 8.141 5.078 -18.641 1 95.75 662 LYS A O 1
ATOM 5038 N N . ARG A 1 663 ? 7.848 3.273 -19.906 1 94.62 663 ARG A N 1
ATOM 5039 C CA . ARG A 1 663 ? 6.703 3.855 -20.594 1 94.62 663 ARG A CA 1
ATOM 5040 C C . ARG A 1 663 ? 5.535 4.07 -19.641 1 94.62 663 ARG A C 1
ATOM 5042 O O . ARG A 1 663 ? 4.871 5.109 -19.688 1 94.62 663 ARG A O 1
ATOM 5049 N N . ALA A 1 664 ? 5.301 3.062 -18.875 1 95.69 664 ALA A N 1
ATOM 5050 C CA . ALA A 1 664 ? 4.215 3.162 -17.891 1 95.69 664 ALA A CA 1
ATOM 5051 C C . ALA A 1 664 ? 4.445 4.328 -16.938 1 95.69 664 ALA A C 1
ATOM 5053 O O . ALA A 1 664 ? 3.496 5.004 -16.531 1 95.69 664 ALA A O 1
ATOM 5054 N N . LEU A 1 665 ? 5.703 4.551 -16.531 1 96.19 665 LEU A N 1
ATOM 5055 C CA . LEU A 1 665 ? 6.051 5.637 -15.617 1 96.19 665 LEU A CA 1
ATOM 5056 C C . LEU A 1 665 ? 5.734 6.992 -16.234 1 96.19 665 LEU A C 1
ATOM 5058 O O . LEU A 1 665 ? 5.406 7.945 -15.531 1 96.19 665 LEU A O 1
ATOM 5062 N N . GLN A 1 666 ? 5.781 7.094 -17.547 1 94.31 666 GLN A N 1
ATOM 5063 C CA . GLN A 1 666 ? 5.562 8.352 -18.25 1 94.31 666 GLN A CA 1
ATOM 5064 C C . GLN A 1 666 ? 4.078 8.719 -18.266 1 94.31 666 GLN A C 1
ATOM 5066 O O . GLN A 1 666 ? 3.725 9.898 -18.203 1 94.31 666 GLN A O 1
ATOM 5071 N N . ALA A 1 667 ? 3.299 7.664 -18.406 1 93.25 667 ALA A N 1
ATOM 5072 C CA . ALA A 1 667 ? 1.855 7.875 -18.469 1 93.25 667 ALA A CA 1
ATOM 5073 C C . ALA A 1 667 ? 1.1 6.598 -18.125 1 93.25 667 ALA A C 1
ATOM 5075 O O . ALA A 1 667 ? 0.767 5.805 -19 1 93.25 667 ALA A O 1
ATOM 5076 N N . PHE A 1 668 ? 0.753 6.441 -16.953 1 93.88 668 PHE A N 1
ATOM 5077 C CA . PHE A 1 668 ? 0.042 5.242 -16.531 1 93.88 668 PHE A CA 1
ATOM 5078 C C . PHE A 1 668 ? -1.465 5.465 -16.562 1 93.88 668 PHE A C 1
ATOM 5080 O O . PHE A 1 668 ? -1.967 6.426 -15.969 1 93.88 668 PHE A O 1
ATOM 5087 N N . VAL A 1 669 ? -2.174 4.648 -17.234 1 95 669 VAL A N 1
ATOM 5088 C CA . VAL A 1 669 ? -3.619 4.789 -17.375 1 95 669 VAL A CA 1
ATOM 5089 C C . VAL A 1 669 ? -4.32 4.055 -16.234 1 95 669 VAL A C 1
ATOM 5091 O O . VAL A 1 669 ? -4.234 2.83 -16.141 1 95 669 VAL A O 1
ATOM 5094 N N . MET A 1 670 ? -5.133 4.777 -15.461 1 95.19 670 MET A N 1
ATOM 5095 C CA . MET A 1 670 ? -5.707 4.176 -14.266 1 95.19 670 MET A CA 1
ATOM 5096 C C . MET A 1 670 ? -7.23 4.242 -14.297 1 95.19 670 MET A C 1
ATOM 5098 O O . MET A 1 670 ? -7.898 3.799 -13.359 1 95.19 670 MET A O 1
ATOM 5102 N N . ASP A 1 671 ? -7.801 4.832 -15.312 1 94.75 671 ASP A N 1
ATOM 5103 C CA . ASP A 1 671 ? -9.258 4.914 -15.359 1 94.75 671 ASP A CA 1
ATOM 5104 C C . ASP A 1 671 ? -9.867 3.619 -15.891 1 94.75 671 ASP A C 1
ATOM 5106 O O . ASP A 1 671 ? -11.086 3.521 -16.062 1 94.75 671 ASP A O 1
ATOM 5110 N N . GLY A 1 672 ? -9.078 2.682 -16.219 1 93.31 672 GLY A N 1
ATOM 5111 C CA . GLY A 1 672 ? -9.422 1.312 -16.562 1 93.31 672 GLY A CA 1
ATOM 5112 C C . GLY A 1 672 ? -8.398 0.3 -16.094 1 93.31 672 GLY A C 1
ATOM 5113 O O . GLY A 1 672 ? -7.414 0.662 -15.438 1 93.31 672 GLY A O 1
ATOM 5114 N N . ASP A 1 673 ? -8.602 -0.917 -16.422 1 93.44 673 ASP A N 1
ATOM 5115 C CA . ASP A 1 673 ? -7.707 -1.923 -15.867 1 93.44 673 ASP A CA 1
ATOM 5116 C C . ASP A 1 673 ? -6.891 -2.607 -16.953 1 93.44 673 ASP A C 1
ATOM 5118 O O . ASP A 1 673 ? -6.125 -3.535 -16.688 1 93.44 673 ASP A O 1
ATOM 5122 N N . MET A 1 674 ? -7.008 -2.139 -18.156 1 95.75 674 MET A N 1
ATOM 5123 C CA . MET A 1 674 ? -6.336 -2.807 -19.266 1 95.75 674 MET A CA 1
ATOM 5124 C C . MET A 1 674 ? -4.824 -2.639 -19.172 1 95.75 674 MET A C 1
ATOM 5126 O O . MET A 1 674 ? -4.07 -3.578 -19.438 1 95.75 674 MET A O 1
ATOM 5130 N N . HIS A 1 675 ? -4.359 -1.466 -18.875 1 96.56 675 HIS A N 1
ATOM 5131 C CA . HIS A 1 675 ? -2.928 -1.193 -18.812 1 96.56 675 HIS A CA 1
ATOM 5132 C C . HIS A 1 675 ? -2.244 -2.08 -17.766 1 96.56 675 HIS A C 1
ATOM 5134 O O . HIS A 1 675 ? -1.183 -2.648 -18.031 1 96.56 675 HIS A O 1
ATOM 5140 N N . ILE A 1 676 ? -2.875 -2.199 -16.625 1 96.12 676 ILE A N 1
ATOM 5141 C CA . ILE A 1 676 ? -2.262 -2.941 -15.523 1 96.12 676 ILE A CA 1
ATOM 5142 C C . ILE A 1 676 ? -2.238 -4.43 -15.859 1 96.12 676 ILE A C 1
ATOM 5144 O O . ILE A 1 676 ? -1.27 -5.129 -15.547 1 96.12 676 ILE A O 1
ATOM 5148 N N . PHE A 1 677 ? -3.271 -4.953 -16.422 1 95.56 677 PHE A N 1
ATOM 5149 C CA . PHE A 1 677 ? -3.301 -6.379 -16.734 1 95.56 677 PHE A CA 1
ATOM 5150 C C . PHE A 1 677 ? -2.385 -6.695 -17.906 1 95.56 677 PHE A C 1
ATOM 5152 O O . PHE A 1 677 ? -1.841 -7.801 -18 1 95.56 677 PHE A O 1
ATOM 5159 N N . TYR A 1 678 ? -2.121 -5.711 -18.797 1 96.81 678 TYR A N 1
ATOM 5160 C CA . TYR A 1 678 ? -1.06 -5.879 -19.781 1 96.81 678 TYR A CA 1
ATOM 5161 C C . TYR A 1 678 ? 0.295 -6.039 -19.109 1 96.81 678 TYR A C 1
ATOM 5163 O O . TYR A 1 678 ? 1.085 -6.91 -19.469 1 96.81 678 TYR A O 1
ATOM 5171 N N . LEU A 1 679 ? 0.536 -5.223 -18.109 1 96.81 679 LEU A N 1
ATOM 5172 C CA . LEU A 1 679 ? 1.813 -5.262 -17.406 1 96.81 679 LEU A CA 1
ATOM 5173 C C . LEU A 1 679 ? 1.977 -6.574 -16.641 1 96.81 679 LEU A C 1
ATOM 5175 O O . LEU A 1 679 ? 3.092 -7.078 -16.5 1 96.81 679 LEU A O 1
ATOM 5179 N N . PHE A 1 680 ? 0.889 -7.18 -16.188 1 95.88 680 PHE A N 1
ATOM 5180 C CA . PHE A 1 680 ? 0.929 -8.398 -15.391 1 95.88 680 PHE A CA 1
ATOM 5181 C C . PHE A 1 680 ? 1.011 -9.633 -16.281 1 95.88 680 PHE A C 1
ATOM 5183 O O . PHE A 1 680 ? 1.169 -10.75 -15.789 1 95.88 680 PHE A O 1
ATOM 5190 N N . THR A 1 681 ? 0.888 -9.43 -17.547 1 95.56 681 THR A N 1
ATOM 5191 C CA . THR A 1 681 ? 0.906 -10.57 -18.453 1 95.56 681 THR A CA 1
ATOM 5192 C C . THR A 1 681 ? 2.322 -11.117 -18.609 1 95.56 681 THR A C 1
ATOM 5194 O O . THR A 1 681 ? 3.225 -10.406 -19.047 1 95.56 681 THR A O 1
ATOM 5197 N N . PRO A 1 682 ? 2.488 -12.391 -18.312 1 92.88 682 PRO A N 1
ATOM 5198 C CA . PRO A 1 682 ? 3.828 -12.977 -18.375 1 92.88 682 PRO A CA 1
ATOM 5199 C C . PRO A 1 682 ? 4.367 -13.055 -19.797 1 92.88 682 PRO A C 1
ATOM 5201 O O . PRO A 1 682 ? 3.602 -13.266 -20.75 1 92.88 682 PRO A O 1
ATOM 5204 N N . LEU A 1 683 ? 5.621 -13.047 -19.984 1 89.88 683 LEU A N 1
ATOM 5205 C CA . LEU A 1 683 ? 6.277 -13.031 -21.297 1 89.88 683 LEU A CA 1
ATOM 5206 C C . LEU A 1 683 ? 6.188 -14.398 -21.969 1 89.88 683 LEU A C 1
ATOM 5208 O O . LEU A 1 683 ? 5.918 -14.484 -23.156 1 89.88 683 LEU A O 1
ATOM 5212 N N . GLN A 1 684 ? 6.363 -15.492 -21.203 1 79.44 684 GLN A N 1
ATOM 5213 C CA . GLN A 1 684 ? 6.418 -16.828 -21.766 1 79.44 684 GLN A CA 1
ATOM 5214 C C . GLN A 1 684 ? 5.016 -17.375 -22.047 1 79.44 684 GLN A C 1
ATOM 5216 O O . GLN A 1 684 ? 4.805 -18.078 -23.031 1 79.44 684 GLN A O 1
ATOM 5221 N N . ALA A 1 685 ? 4.105 -17.078 -21.172 1 71.88 685 ALA A N 1
ATOM 5222 C CA . ALA A 1 685 ? 2.736 -17.547 -21.375 1 71.88 685 ALA A CA 1
ATOM 5223 C C . ALA A 1 685 ? 2.15 -16.984 -22.672 1 71.88 685 ALA A C 1
ATOM 5225 O O . ALA A 1 685 ? 1.374 -17.656 -23.344 1 71.88 685 ALA A O 1
ATOM 5226 N N . ALA A 1 686 ? 2.625 -15.961 -23.031 1 72.94 686 ALA A N 1
ATOM 5227 C CA . ALA A 1 686 ? 2.113 -15.297 -24.219 1 72.94 686 ALA A CA 1
ATOM 5228 C C . ALA A 1 686 ? 2.605 -15.984 -25.484 1 72.94 686 ALA A C 1
ATOM 5230 O O . ALA A 1 686 ? 1.957 -15.914 -26.531 1 72.94 686 ALA A O 1
ATOM 5231 N N . THR A 1 687 ? 3.619 -16.672 -25.344 1 67.69 687 THR A N 1
ATOM 5232 C CA . THR A 1 687 ? 4.184 -17.328 -26.516 1 67.69 687 THR A CA 1
ATOM 5233 C C . THR A 1 687 ? 3.531 -18.688 -26.75 1 67.69 687 THR A C 1
ATOM 5235 O O . THR A 1 687 ? 3.545 -19.203 -27.875 1 67.69 687 THR A O 1
ATOM 5238 N N . ALA A 1 688 ? 2.92 -19.172 -25.75 1 67.06 688 ALA A N 1
ATOM 5239 C CA . ALA A 1 688 ? 2.369 -20.516 -25.828 1 67.06 688 ALA A CA 1
ATOM 5240 C C . ALA A 1 688 ? 1.062 -20.531 -26.609 1 67.06 688 ALA A C 1
ATOM 5242 O O . ALA A 1 688 ? 0.707 -21.531 -27.219 1 67.06 688 ALA A O 1
ATOM 5243 N N . THR A 1 689 ? 0.41 -19.359 -26.672 1 74.44 689 THR A N 1
ATOM 5244 C CA . THR A 1 689 ? -0.889 -19.312 -27.328 1 74.44 689 THR A CA 1
ATOM 5245 C C . THR A 1 689 ? -0.823 -18.438 -28.578 1 74.44 689 THR A C 1
ATOM 5247 O O . THR A 1 689 ? -0.489 -17.25 -28.5 1 74.44 689 THR A O 1
ATOM 5250 N N . PRO A 1 690 ? -1.115 -19.109 -29.703 1 85.38 690 PRO A N 1
ATOM 5251 C CA . PRO A 1 690 ? -1.136 -18.281 -30.906 1 85.38 690 PRO A CA 1
ATOM 5252 C C . PRO A 1 690 ? -2.26 -17.25 -30.906 1 85.38 690 PRO A C 1
ATOM 5254 O O . PRO A 1 690 ? -3.318 -17.484 -30.312 1 85.38 690 PRO A O 1
ATOM 5257 N N . ILE A 1 691 ? -2.045 -16.188 -31.578 1 92.81 691 ILE A N 1
ATOM 5258 C CA . ILE A 1 691 ? -3.018 -15.109 -31.625 1 92.81 691 ILE A CA 1
ATOM 5259 C C . ILE A 1 691 ? -4.129 -15.461 -32.625 1 92.81 691 ILE A C 1
ATOM 5261 O O . ILE A 1 691 ? -3.859 -15.812 -33.75 1 92.81 691 ILE A O 1
ATOM 5265 N N . ASP A 1 692 ? -5.336 -15.508 -32.125 1 94.12 692 ASP A N 1
ATOM 5266 C CA . ASP A 1 692 ? -6.496 -15.484 -33 1 94.12 692 ASP A CA 1
ATOM 5267 C C . ASP A 1 692 ? -6.871 -14.047 -33.375 1 94.12 692 ASP A C 1
ATOM 5269 O O . ASP A 1 692 ? -7.578 -13.375 -32.625 1 94.12 692 ASP A O 1
ATOM 5273 N N . TRP A 1 693 ? -6.535 -13.602 -34.562 1 94.94 693 TRP A N 1
ATOM 5274 C CA . TRP A 1 693 ? -6.617 -12.203 -34.969 1 94.94 693 TRP A CA 1
ATOM 5275 C C . TRP A 1 693 ? -8.07 -11.742 -35.062 1 94.94 693 TRP A C 1
ATOM 5277 O O . TRP A 1 693 ? -8.375 -10.578 -34.812 1 94.94 693 TRP A O 1
ATOM 5287 N N . LEU A 1 694 ? -8.984 -12.633 -35.406 1 94.62 694 LEU A N 1
ATOM 5288 C CA . LEU A 1 694 ? -10.398 -12.281 -35.469 1 94.62 694 LEU A CA 1
ATOM 5289 C C . LEU A 1 694 ? -10.938 -11.961 -34.094 1 94.62 694 LEU A C 1
ATOM 5291 O O . LEU A 1 694 ? -11.648 -10.969 -33.906 1 94.62 694 LEU A O 1
ATOM 5295 N N . ILE A 1 695 ? -10.555 -12.781 -33.156 1 95.75 695 ILE A N 1
ATOM 5296 C CA . ILE A 1 695 ? -10.992 -12.555 -31.781 1 95.75 695 ILE A CA 1
ATOM 5297 C C . ILE A 1 695 ? -10.328 -11.289 -31.234 1 95.75 695 ILE A C 1
ATOM 5299 O O . ILE A 1 695 ? -10.961 -10.5 -30.547 1 95.75 695 ILE A O 1
ATOM 5303 N N . PHE A 1 696 ? -9.023 -11.109 -31.578 1 96.12 696 PHE A N 1
ATOM 5304 C CA . PHE A 1 696 ? -8.281 -9.93 -31.141 1 96.12 696 PHE A CA 1
ATOM 5305 C C . PHE A 1 696 ? -8.953 -8.656 -31.625 1 96.12 696 PHE A C 1
ATOM 5307 O O . PHE A 1 696 ? -9.102 -7.695 -30.875 1 96.12 696 PHE A O 1
ATOM 5314 N N . ARG A 1 697 ? -9.406 -8.633 -32.844 1 95.75 697 ARG A N 1
ATOM 5315 C CA . ARG A 1 697 ? -10.086 -7.48 -33.406 1 95.75 697 ARG A CA 1
ATOM 5316 C C . ARG A 1 697 ? -11.414 -7.215 -32.719 1 95.75 697 ARG A C 1
ATOM 5318 O O . ARG A 1 697 ? -11.75 -6.07 -32.406 1 95.75 697 ARG A O 1
ATOM 5325 N N . ASP A 1 698 ? -12.125 -8.234 -32.5 1 96.06 698 ASP A N 1
ATOM 5326 C CA . ASP A 1 698 ? -13.422 -8.094 -31.844 1 96.06 698 ASP A CA 1
ATOM 5327 C C . ASP A 1 698 ? -13.258 -7.516 -30.438 1 96.06 698 ASP A C 1
ATOM 5329 O O . ASP A 1 698 ? -14.039 -6.66 -30.031 1 96.06 698 ASP A O 1
ATOM 5333 N N . GLN A 1 699 ? -12.32 -8.062 -29.734 1 95.88 699 GLN A N 1
ATOM 5334 C CA . GLN A 1 699 ? -12.07 -7.578 -28.391 1 95.88 699 GLN A CA 1
ATOM 5335 C C . GLN A 1 699 ? -11.641 -6.113 -28.391 1 95.88 699 GLN A C 1
ATOM 5337 O O . GLN A 1 699 ? -12.047 -5.34 -27.531 1 95.88 699 GLN A O 1
ATOM 5342 N N . LEU A 1 700 ? -10.844 -5.703 -29.344 1 95.69 700 LEU A N 1
ATOM 5343 C CA . LEU A 1 700 ? -10.383 -4.328 -29.469 1 95.69 700 LEU A CA 1
ATOM 5344 C C . LEU A 1 700 ? -11.539 -3.389 -29.797 1 95.69 700 LEU A C 1
ATOM 5346 O O . LEU A 1 700 ? -11.594 -2.268 -29.281 1 95.69 700 LEU A O 1
ATOM 5350 N N . ASP A 1 701 ? -12.43 -3.84 -30.578 1 94.06 701 ASP A N 1
ATOM 5351 C CA . ASP A 1 701 ? -13.57 -3.029 -30.969 1 94.06 701 ASP A CA 1
ATOM 5352 C C . ASP A 1 701 ? -14.523 -2.797 -29.797 1 94.06 701 ASP A C 1
ATOM 5354 O O . ASP A 1 701 ? -15.203 -1.774 -29.734 1 94.06 701 ASP A O 1
ATOM 5358 N N . ASN A 1 702 ? -14.508 -3.701 -28.891 1 93.88 702 ASN A N 1
ATOM 5359 C CA . ASN A 1 702 ? -15.43 -3.609 -27.766 1 93.88 702 ASN A CA 1
ATOM 5360 C C . ASN A 1 702 ? -14.789 -2.898 -26.578 1 93.88 702 ASN A C 1
ATOM 5362 O O . ASN A 1 702 ? -15.43 -2.699 -25.547 1 93.88 702 ASN A O 1
ATOM 5366 N N . LEU A 1 703 ? -13.602 -2.533 -26.719 1 94.31 703 LEU A N 1
ATOM 5367 C CA . LEU A 1 703 ? -12.898 -1.87 -25.625 1 94.31 703 LEU A CA 1
ATOM 5368 C C . LEU A 1 703 ? -13.375 -0.432 -25.469 1 94.31 703 LEU A C 1
ATOM 5370 O O . LEU A 1 703 ? -13.68 0.24 -26.453 1 94.31 703 LEU A O 1
ATOM 5374 N N . ASP A 1 704 ? -13.469 0.043 -24.328 1 94.12 704 ASP A N 1
ATOM 5375 C CA . ASP A 1 704 ? -13.812 1.439 -24.078 1 94.12 704 ASP A CA 1
ATOM 5376 C C . ASP A 1 704 ? -12.633 2.357 -24.375 1 94.12 704 ASP A C 1
ATOM 5378 O O . ASP A 1 704 ? -11.555 1.888 -24.75 1 94.12 704 ASP A O 1
ATOM 5382 N N . GLU A 1 705 ? -12.789 3.564 -24.219 1 93.94 705 GLU A N 1
ATOM 5383 C CA . GLU A 1 705 ? -11.773 4.555 -24.562 1 93.94 705 GLU A CA 1
ATOM 5384 C C . GLU A 1 705 ? -10.523 4.391 -23.703 1 93.94 705 GLU A C 1
ATOM 5386 O O . GLU A 1 705 ? -9.398 4.555 -24.188 1 93.94 705 GLU A O 1
ATOM 5391 N N . SER A 1 706 ? -10.734 4.086 -22.453 1 94.62 706 SER A N 1
ATOM 5392 C CA . SER A 1 706 ? -9.625 3.893 -21.531 1 94.62 706 SER A CA 1
ATOM 5393 C C . SER A 1 706 ? -8.742 2.723 -21.969 1 94.62 706 SER A C 1
ATOM 5395 O O . SER A 1 706 ? -7.516 2.844 -22 1 94.62 706 SER A O 1
ATOM 5397 N N . GLY A 1 707 ? -9.414 1.624 -22.297 1 95.69 707 GLY A N 1
ATOM 5398 C CA . GLY A 1 707 ? -8.68 0.454 -22.734 1 95.69 707 GLY A CA 1
ATOM 5399 C C . GLY A 1 707 ? -7.922 0.684 -24.031 1 95.69 707 GLY A C 1
ATOM 5400 O O . GLY A 1 707 ? -6.785 0.229 -24.188 1 95.69 707 GLY A O 1
ATOM 5401 N N . LEU A 1 708 ? -8.531 1.411 -24.953 1 95.5 708 LEU A N 1
ATOM 5402 C CA . LEU A 1 708 ? -7.902 1.706 -26.234 1 95.5 708 LEU A CA 1
ATOM 5403 C C . LEU A 1 708 ? -6.688 2.609 -26.047 1 95.5 708 LEU A C 1
ATOM 5405 O O . LEU A 1 708 ? -5.652 2.406 -26.688 1 95.5 708 LEU A O 1
ATOM 5409 N N . ARG A 1 709 ? -6.809 3.598 -25.203 1 94.75 709 ARG A N 1
ATOM 5410 C CA . ARG A 1 709 ? -5.699 4.492 -24.906 1 94.75 709 ARG A CA 1
ATOM 5411 C C . ARG A 1 709 ? -4.523 3.727 -24.297 1 94.75 709 ARG A C 1
ATOM 5413 O O . ARG A 1 709 ? -3.371 3.943 -24.688 1 94.75 709 ARG A O 1
ATOM 5420 N N . ALA A 1 710 ? -4.824 2.803 -23.375 1 95.62 710 ALA A N 1
ATOM 5421 C CA . ALA A 1 710 ? -3.783 2.004 -22.734 1 95.62 710 ALA A CA 1
ATOM 5422 C C . ALA A 1 710 ? -3.029 1.158 -23.766 1 95.62 710 ALA A C 1
ATOM 5424 O O . ALA A 1 710 ? -1.797 1.125 -23.766 1 95.62 710 ALA A O 1
ATOM 5425 N N . LEU A 1 711 ? -3.766 0.481 -24.641 1 96 711 LEU A N 1
ATOM 5426 C CA . LEU A 1 711 ? -3.143 -0.415 -25.609 1 96 711 LEU A CA 1
ATOM 5427 C C . LEU A 1 711 ? -2.375 0.374 -26.656 1 96 711 LEU A C 1
ATOM 5429 O O . LEU A 1 711 ? -1.322 -0.066 -27.125 1 96 711 LEU A O 1
ATOM 5433 N N . GLN A 1 712 ? -2.865 1.536 -27.031 1 94.5 712 GLN A N 1
ATOM 5434 C CA . GLN A 1 712 ? -2.141 2.387 -27.969 1 94.5 712 GLN A CA 1
ATOM 5435 C C . GLN A 1 712 ? -0.845 2.906 -27.359 1 94.5 712 GLN A C 1
ATOM 5437 O O . GLN A 1 712 ? 0.177 3.008 -28.031 1 94.5 712 GLN A O 1
ATOM 5442 N N . PHE A 1 713 ? -0.953 3.201 -26.203 1 93.06 713 PHE A N 1
ATOM 5443 C CA . PHE A 1 713 ? 0.212 3.705 -25.484 1 93.06 713 PHE A CA 1
ATOM 5444 C C . PHE A 1 713 ? 1.323 2.662 -25.453 1 93.06 713 PHE A C 1
ATOM 5446 O O . PHE A 1 713 ? 2.506 3.006 -25.5 1 93.06 713 PHE A O 1
ATOM 5453 N N . VAL A 1 714 ? 0.944 1.356 -25.359 1 94.31 714 VAL A N 1
ATOM 5454 C CA . VAL A 1 714 ? 1.961 0.314 -25.25 1 94.31 714 VAL A CA 1
ATOM 5455 C C . VAL A 1 714 ? 2.436 -0.085 -26.641 1 94.31 714 VAL A C 1
ATOM 5457 O O . VAL A 1 714 ? 3.432 -0.797 -26.797 1 94.31 714 VAL A O 1
ATOM 5460 N N . GLY A 1 715 ? 1.73 0.336 -27.688 1 93.69 715 GLY A N 1
ATOM 5461 C CA . GLY A 1 715 ? 2.248 0.122 -29.031 1 93.69 715 GLY A CA 1
ATOM 5462 C C . GLY A 1 715 ? 1.314 -0.689 -29.906 1 93.69 715 GLY A C 1
ATOM 5463 O O . GLY A 1 715 ? 1.7 -1.131 -31 1 93.69 715 GLY A O 1
ATOM 5464 N N . VAL A 1 716 ? 0.115 -0.913 -29.469 1 96.44 716 VAL A N 1
ATOM 5465 C CA . VAL A 1 716 ? -0.84 -1.674 -30.266 1 96.44 716 VAL A CA 1
ATOM 5466 C C . VAL A 1 716 ? -1.618 -0.73 -31.188 1 96.44 716 VAL A C 1
ATOM 5468 O O . VAL A 1 716 ? -2.201 0.253 -30.719 1 96.44 716 VAL A O 1
ATOM 5471 N N . SER A 1 717 ? -1.613 -1.046 -32.375 1 95.88 717 SER A N 1
ATOM 5472 C CA . SER A 1 717 ? -2.352 -0.268 -33.375 1 95.88 717 SER A CA 1
ATOM 5473 C C . SER A 1 717 ? -3.584 -1.022 -33.844 1 95.88 717 SER A C 1
ATOM 5475 O O . SER A 1 717 ? -3.467 -2.102 -34.438 1 95.88 717 SER A O 1
ATOM 5477 N N . PRO A 1 718 ? -4.715 -0.444 -33.656 1 94.31 718 PRO A N 1
ATOM 5478 C CA . PRO A 1 718 ? -5.922 -1.097 -34.156 1 94.31 718 PRO A CA 1
ATOM 5479 C C . PRO A 1 718 ? -5.875 -1.344 -35.656 1 94.31 718 PRO A C 1
ATOM 5481 O O . PRO A 1 718 ? -6.398 -2.352 -36.156 1 94.31 718 PRO A O 1
ATOM 5484 N N . GLY A 1 719 ? -5.238 -0.44 -36.406 1 94.31 719 GLY A N 1
ATOM 5485 C CA . GLY A 1 719 ? -5.082 -0.628 -37.844 1 94.31 719 GLY A CA 1
ATOM 5486 C C . GLY A 1 719 ? -4.277 -1.865 -38.188 1 94.31 719 GLY A C 1
ATOM 5487 O O . GLY A 1 719 ? -4.625 -2.59 -39.125 1 94.31 719 GLY A O 1
ATOM 5488 N N . PHE A 1 720 ? -3.305 -2.123 -37.469 1 95.19 720 PHE A N 1
ATOM 5489 C CA . PHE A 1 720 ? -2.471 -3.297 -37.688 1 95.19 720 PHE A CA 1
ATOM 5490 C C . PHE A 1 720 ? -3.242 -4.578 -37.406 1 95.19 720 PHE A C 1
ATOM 5492 O O . PHE A 1 720 ? -3.156 -5.555 -38.156 1 95.19 720 PHE A O 1
ATOM 5499 N N . VAL A 1 721 ? -3.984 -4.664 -36.344 1 95.75 721 VAL A N 1
ATOM 5500 C CA . VAL A 1 721 ? -4.773 -5.832 -35.938 1 95.75 721 VAL A CA 1
ATOM 5501 C C . VAL A 1 721 ? -5.805 -6.133 -37.031 1 95.75 721 VAL A C 1
ATOM 5503 O O . VAL A 1 721 ? -6.02 -7.293 -37.406 1 95.75 721 VAL A O 1
ATOM 5506 N N . ASN A 1 722 ? -6.383 -5.086 -37.531 1 94.88 722 ASN A N 1
ATOM 5507 C CA . ASN A 1 722 ? -7.359 -5.25 -38.625 1 94.88 722 ASN A CA 1
ATOM 5508 C C . ASN A 1 722 ? -6.723 -5.828 -39.875 1 94.88 722 ASN A C 1
ATOM 5510 O O . ASN A 1 722 ? -7.316 -6.672 -40.562 1 94.88 722 ASN A O 1
ATOM 5514 N N . THR A 1 723 ? -5.574 -5.383 -40.156 1 94.88 723 THR A N 1
ATOM 5515 C CA . THR A 1 723 ? -4.855 -5.883 -41.344 1 94.88 723 THR A CA 1
ATOM 5516 C C . THR A 1 723 ? -4.5 -7.355 -41.156 1 94.88 723 THR A C 1
ATOM 5518 O O . THR A 1 723 ? -4.625 -8.141 -42.094 1 94.88 723 THR A O 1
ATOM 5521 N N . MET A 1 724 ? -4.043 -7.742 -40 1 94.44 724 MET A N 1
ATOM 5522 C CA . MET A 1 724 ? -3.678 -9.133 -39.75 1 94.44 724 MET A CA 1
ATOM 5523 C C . MET A 1 724 ? -4.906 -10.031 -39.812 1 94.44 724 MET A C 1
ATOM 5525 O O . MET A 1 724 ? -4.832 -11.164 -40.281 1 94.44 724 MET A O 1
ATOM 5529 N N . ALA A 1 725 ? -6.02 -9.602 -39.281 1 93.62 725 ALA A N 1
ATOM 5530 C CA . ALA A 1 725 ? -7.258 -10.375 -39.281 1 93.62 725 ALA A CA 1
ATOM 5531 C C . ALA A 1 725 ? -7.758 -10.602 -40.719 1 93.62 725 ALA A C 1
ATOM 5533 O O . ALA A 1 725 ? -8.305 -11.664 -41.031 1 93.62 725 ALA A O 1
ATOM 5534 N N . GLN A 1 726 ? -7.57 -9.68 -41.594 1 92.44 726 GLN A N 1
ATOM 5535 C CA . GLN A 1 726 ? -8.047 -9.758 -42.969 1 92.44 726 GLN A CA 1
ATOM 5536 C C . GLN A 1 726 ? -7.109 -10.602 -43.812 1 92.44 726 GLN A C 1
ATOM 5538 O O . GLN A 1 726 ? -7.562 -11.383 -44.656 1 92.44 726 GLN A O 1
ATOM 5543 N N . SER A 1 727 ? -5.824 -10.422 -43.625 1 90.69 727 SER A N 1
ATOM 5544 C CA . SER A 1 727 ? -4.84 -11.078 -44.469 1 90.69 727 SER A CA 1
ATOM 5545 C C . SER A 1 727 ? -4.578 -12.508 -44 1 90.69 727 SER A C 1
ATOM 5547 O O . SER A 1 727 ? -4.152 -13.352 -44.781 1 90.69 727 SER A O 1
ATOM 5549 N N . GLY A 1 728 ? -4.812 -12.797 -42.781 1 82.31 728 GLY A N 1
ATOM 5550 C CA . GLY A 1 728 ? -4.465 -14.094 -42.219 1 82.31 728 GLY A CA 1
ATOM 5551 C C . GLY A 1 728 ? -2.969 -14.312 -42.094 1 82.31 728 GLY A C 1
ATOM 5552 O O . GLY A 1 728 ? -2.508 -15.453 -42.031 1 82.31 728 GLY A O 1
ATOM 5553 N N . ALA A 1 729 ? -2.236 -13.211 -42.156 1 83.44 729 ALA A N 1
ATOM 5554 C CA . ALA A 1 729 ? -0.779 -13.297 -42.094 1 83.44 729 ALA A CA 1
ATOM 5555 C C . ALA A 1 729 ? -0.294 -13.602 -40.688 1 83.44 729 ALA A C 1
ATOM 5557 O O . ALA A 1 729 ? -1.06 -13.5 -39.719 1 83.44 729 ALA A O 1
ATOM 5558 N N . SER A 1 730 ? 0.995 -14.18 -40.625 1 86.56 730 SER A N 1
ATOM 5559 C CA . SER A 1 730 ? 1.625 -14.438 -39.344 1 86.56 730 SER A CA 1
ATOM 5560 C C . SER A 1 730 ? 2.592 -13.32 -38.938 1 86.56 730 SER A C 1
ATOM 5562 O O . SER A 1 730 ? 3.055 -12.57 -39.812 1 86.56 730 SER A O 1
ATOM 5564 N N . LEU A 1 731 ? 2.779 -13.094 -37.656 1 89.25 731 LEU A N 1
ATOM 5565 C CA . LEU A 1 731 ? 3.713 -12.078 -37.188 1 89.25 731 LEU A CA 1
ATOM 5566 C C . LEU A 1 731 ? 5.133 -12.383 -37.656 1 89.25 731 LEU A C 1
ATOM 5568 O O . LEU A 1 731 ? 5.602 -13.523 -37.5 1 89.25 731 LEU A O 1
ATOM 5572 N N . LYS A 1 732 ? 5.734 -11.453 -38.281 1 88.06 732 LYS A N 1
ATOM 5573 C CA . LYS A 1 732 ? 7.121 -11.609 -38.719 1 88.06 732 LYS A CA 1
ATOM 5574 C C . LYS A 1 732 ? 8.086 -11.406 -37.531 1 88.06 732 LYS A C 1
ATOM 5576 O O . LYS A 1 732 ? 7.887 -10.516 -36.719 1 88.06 732 LYS A O 1
ATOM 5581 N N . GLU A 1 733 ? 9.07 -12.273 -37.312 1 90.56 733 GLU A N 1
ATOM 5582 C CA . GLU A 1 733 ? 10.047 -12.18 -36.219 1 90.56 733 GLU A CA 1
ATOM 5583 C C . GLU A 1 733 ? 11.477 -12.312 -36.75 1 90.56 733 GLU A C 1
ATOM 5585 O O . GLU A 1 733 ? 12.312 -12.977 -36.156 1 90.56 733 GLU A O 1
ATOM 5590 N N . ASN A 1 734 ? 11.727 -11.625 -37.812 1 89.5 734 ASN A N 1
ATOM 5591 C CA . ASN A 1 734 ? 13.023 -11.742 -38.469 1 89.5 734 ASN A CA 1
ATOM 5592 C C . ASN A 1 734 ? 14.016 -10.719 -37.938 1 89.5 734 ASN A C 1
ATOM 5594 O O . ASN A 1 734 ? 15.227 -10.922 -38 1 89.5 734 ASN A O 1
ATOM 5598 N N . THR A 1 735 ? 13.578 -9.617 -37.5 1 90.94 735 THR A N 1
ATOM 5599 C CA . THR A 1 735 ? 14.391 -8.547 -36.938 1 90.94 735 THR A CA 1
ATOM 5600 C C . THR A 1 735 ? 14.062 -8.336 -35.469 1 90.94 735 THR A C 1
ATOM 5602 O O . THR A 1 735 ? 13 -8.75 -35 1 90.94 735 THR A O 1
ATOM 5605 N N . PRO A 1 736 ? 15.008 -7.785 -34.75 1 88.81 736 PRO A N 1
ATOM 5606 C CA . PRO A 1 736 ? 14.742 -7.527 -33.312 1 88.81 736 PRO A CA 1
ATOM 5607 C C . PRO A 1 736 ? 13.516 -6.645 -33.094 1 88.81 736 PRO A C 1
ATOM 5609 O O . PRO A 1 736 ? 12.773 -6.84 -32.125 1 88.81 736 PRO A O 1
ATOM 5612 N N . GLU A 1 737 ? 13.367 -5.711 -33.969 1 91 737 GLU A N 1
ATOM 5613 C CA . GLU A 1 737 ? 12.203 -4.828 -33.844 1 91 737 GLU A CA 1
ATOM 5614 C C . GLU A 1 737 ? 10.906 -5.602 -34.062 1 91 737 GLU A C 1
ATOM 5616 O O . GLU A 1 737 ? 9.922 -5.371 -33.344 1 91 737 GLU A O 1
ATOM 5621 N N . GLN A 1 738 ? 10.938 -6.469 -35.062 1 91.5 738 GLN A N 1
ATOM 5622 C CA . GLN A 1 738 ? 9.766 -7.297 -35.312 1 91.5 738 GLN A CA 1
ATOM 5623 C C . GLN A 1 738 ? 9.5 -8.266 -34.156 1 91.5 738 GLN A C 1
ATOM 5625 O O . GLN A 1 738 ? 8.352 -8.547 -33.844 1 91.5 738 GLN A O 1
ATOM 5630 N N . MET A 1 739 ? 10.539 -8.75 -33.625 1 90.75 739 MET A N 1
ATOM 5631 C CA . MET A 1 739 ? 10.406 -9.648 -32.469 1 90.75 739 MET A CA 1
ATOM 5632 C C . MET A 1 739 ? 9.758 -8.93 -31.297 1 90.75 739 MET A C 1
ATOM 5634 O O . MET A 1 739 ? 8.906 -9.5 -30.609 1 90.75 739 MET A O 1
ATOM 5638 N N . ASN A 1 740 ? 10.18 -7.727 -31.109 1 91.88 740 ASN A N 1
ATOM 5639 C CA . ASN A 1 740 ? 9.602 -6.93 -30.031 1 91.88 740 ASN A CA 1
ATOM 5640 C C . ASN A 1 740 ? 8.125 -6.629 -30.281 1 91.88 740 ASN A C 1
ATOM 5642 O O . ASN A 1 740 ? 7.316 -6.664 -29.359 1 91.88 740 ASN A O 1
ATOM 5646 N N . GLN A 1 741 ? 7.84 -6.285 -31.469 1 92.62 741 GLN A N 1
ATOM 5647 C CA . GLN A 1 741 ? 6.453 -6.023 -31.828 1 92.62 741 GLN A CA 1
ATOM 5648 C C . GLN A 1 741 ? 5.586 -7.262 -31.609 1 92.62 741 GLN A C 1
ATOM 5650 O O . GLN A 1 741 ? 4.473 -7.164 -31.094 1 92.62 741 GLN A O 1
ATOM 5655 N N . ALA A 1 742 ? 6.125 -8.367 -32.062 1 92.81 742 ALA A N 1
ATOM 5656 C CA . ALA A 1 742 ? 5.398 -9.625 -31.875 1 92.81 742 ALA A CA 1
ATOM 5657 C C . ALA A 1 742 ? 5.137 -9.898 -30.406 1 92.81 742 ALA A C 1
ATOM 5659 O O . ALA A 1 742 ? 4.051 -10.352 -30.031 1 92.81 742 ALA A O 1
ATOM 5660 N N . ARG A 1 743 ? 6.09 -9.641 -29.578 1 92.81 743 ARG A N 1
ATOM 5661 C CA . ARG A 1 743 ? 5.949 -9.836 -28.141 1 92.81 743 ARG A CA 1
ATOM 5662 C C . ARG A 1 743 ? 4.836 -8.961 -27.578 1 92.81 743 ARG A C 1
ATOM 5664 O O . ARG A 1 743 ? 4.039 -9.406 -26.75 1 92.81 743 ARG A O 1
ATOM 5671 N N . ILE A 1 744 ? 4.793 -7.734 -28.047 1 95.56 744 ILE A N 1
ATOM 5672 C CA . ILE A 1 744 ? 3.812 -6.77 -27.562 1 95.56 744 ILE A CA 1
ATOM 5673 C C . ILE A 1 744 ? 2.404 -7.234 -27.922 1 95.56 744 ILE A C 1
ATOM 5675 O O . ILE A 1 744 ? 1.504 -7.242 -27.094 1 95.56 744 ILE A O 1
ATOM 5679 N N . TYR A 1 745 ? 2.195 -7.641 -29.172 1 95.81 745 TYR A N 1
ATOM 5680 C CA . TYR A 1 745 ? 0.87 -8.039 -29.625 1 95.81 745 TYR A CA 1
ATOM 5681 C C . TYR A 1 745 ? 0.425 -9.336 -28.953 1 95.81 745 TYR A C 1
ATOM 5683 O O . TYR A 1 745 ? -0.749 -9.492 -28.609 1 95.81 745 TYR A O 1
ATOM 5691 N N . ARG A 1 746 ? 1.363 -10.297 -28.766 1 94.94 746 ARG A N 1
ATOM 5692 C CA . ARG A 1 746 ? 1.026 -11.523 -28.047 1 94.94 746 ARG A CA 1
ATOM 5693 C C . ARG A 1 746 ? 0.616 -11.234 -26.609 1 94.94 746 ARG A C 1
ATOM 5695 O O . ARG A 1 746 ? -0.363 -11.797 -26.109 1 94.94 746 ARG A O 1
ATOM 5702 N N . ARG A 1 747 ? 1.327 -10.375 -25.984 1 95.56 747 ARG A N 1
ATOM 5703 C CA . ARG A 1 747 ? 1.024 -10.016 -24.609 1 95.56 747 ARG A CA 1
ATOM 5704 C C . ARG A 1 747 ? -0.296 -9.258 -24.516 1 95.56 747 ARG A C 1
ATOM 5706 O O . ARG A 1 747 ? -1.079 -9.477 -23.578 1 95.56 747 ARG A O 1
ATOM 5713 N N . ALA A 1 748 ? -0.48 -8.359 -25.484 1 96.56 748 ALA A N 1
ATOM 5714 C CA . ALA A 1 748 ? -1.729 -7.605 -25.5 1 96.56 748 ALA A CA 1
ATOM 5715 C C . ALA A 1 748 ? -2.932 -8.531 -25.641 1 96.56 748 ALA A C 1
ATOM 5717 O O . ALA A 1 748 ? -3.936 -8.375 -24.938 1 96.56 748 ALA A O 1
ATOM 5718 N N . TYR A 1 749 ? -2.791 -9.5 -26.547 1 96.12 749 TYR A N 1
ATOM 5719 C CA . TYR A 1 749 ? -3.865 -10.469 -26.75 1 96.12 749 TYR A CA 1
ATOM 5720 C C . TYR A 1 749 ? -4.109 -11.281 -25.5 1 96.12 749 TYR A C 1
ATOM 5722 O O . TYR A 1 749 ? -5.258 -11.492 -25.094 1 96.12 749 TYR A O 1
ATOM 5730 N N . THR A 1 750 ? -3.068 -11.711 -24.844 1 95.94 750 THR A N 1
ATOM 5731 C CA . THR A 1 750 ? -3.16 -12.508 -23.625 1 95.94 750 THR A CA 1
ATOM 5732 C C . THR A 1 750 ? -3.688 -11.672 -22.469 1 95.94 750 THR A C 1
ATOM 5734 O O . THR A 1 750 ? -4.359 -12.188 -21.578 1 95.94 750 THR A O 1
ATOM 5737 N N . ALA A 1 751 ? -3.461 -10.375 -22.531 1 96.31 751 ALA A N 1
ATOM 5738 C CA . ALA A 1 751 ? -3.908 -9.469 -21.469 1 96.31 751 ALA A CA 1
ATOM 5739 C C . ALA A 1 751 ? -5.434 -9.422 -21.406 1 96.31 751 ALA A C 1
ATOM 5741 O O . ALA A 1 751 ? -6.008 -9.258 -20.328 1 96.31 751 ALA A O 1
ATOM 5742 N N . PHE A 1 752 ? -6.078 -9.586 -22.531 1 96.56 752 PHE A N 1
ATOM 5743 C CA . PHE A 1 752 ? -7.535 -9.633 -22.547 1 96.56 752 PHE A CA 1
ATOM 5744 C C . PHE A 1 752 ? -8.039 -10.82 -21.734 1 96.56 752 PHE A C 1
ATOM 5746 O O . PHE A 1 752 ? -9.031 -10.703 -21.016 1 96.56 752 PHE A O 1
ATOM 5753 N N . GLN A 1 753 ? -7.324 -11.93 -21.891 1 94.81 753 GLN A N 1
ATOM 5754 C CA . GLN A 1 753 ? -7.699 -13.125 -21.156 1 94.81 753 GLN A CA 1
ATOM 5755 C C . GLN A 1 753 ? -7.551 -12.906 -19.641 1 94.81 753 GLN A C 1
ATOM 5757 O O . GLN A 1 753 ? -8.445 -13.25 -18.875 1 94.81 753 GLN A O 1
ATOM 5762 N N . LEU A 1 754 ? -6.457 -12.344 -19.297 1 94.56 754 LEU A N 1
ATOM 5763 C CA . LEU A 1 754 ? -6.172 -12.094 -17.891 1 94.56 754 LEU A CA 1
ATOM 5764 C C . LEU A 1 754 ? -7.168 -11.102 -17.297 1 94.56 754 LEU A C 1
ATOM 5766 O O . LEU A 1 754 ? -7.609 -11.266 -16.156 1 94.56 754 LEU A O 1
ATOM 5770 N N . ARG A 1 755 ? -7.441 -10.078 -18.047 1 94.81 755 ARG A N 1
ATOM 5771 C CA . ARG A 1 755 ? -8.414 -9.086 -17.609 1 94.81 755 ARG A CA 1
ATOM 5772 C C . ARG A 1 755 ? -9.773 -9.719 -17.359 1 94.81 755 ARG A C 1
ATOM 5774 O O . ARG A 1 755 ? -10.438 -9.422 -16.359 1 94.81 755 ARG A O 1
ATOM 5781 N N . ASP A 1 756 ? -10.203 -10.594 -18.25 1 94.25 756 ASP A N 1
ATOM 5782 C CA . ASP A 1 756 ? -11.484 -11.273 -18.109 1 94.25 756 ASP A CA 1
ATOM 5783 C C . ASP A 1 756 ? -11.492 -12.148 -16.844 1 94.25 756 ASP A C 1
ATOM 5785 O O . ASP A 1 756 ? -12.484 -12.18 -16.109 1 94.25 756 ASP A O 1
ATOM 5789 N N . LEU A 1 757 ? -10.43 -12.812 -16.672 1 91.69 757 LEU A N 1
ATOM 5790 C CA . LEU A 1 757 ? -10.297 -13.648 -15.484 1 91.69 757 LEU A CA 1
ATOM 5791 C C . LEU A 1 757 ? -10.398 -12.805 -14.211 1 91.69 757 LEU A C 1
ATOM 5793 O O . LEU A 1 757 ? -11.047 -13.211 -13.242 1 91.69 757 LEU A O 1
ATOM 5797 N N . SER A 1 758 ? -9.82 -11.664 -14.219 1 93 758 SER A N 1
ATOM 5798 C CA . SER A 1 758 ? -9.766 -10.812 -13.039 1 93 758 SER A CA 1
ATOM 5799 C C . SER A 1 758 ? -11.07 -10.047 -12.844 1 93 758 SER A C 1
ATOM 5801 O O . SER A 1 758 ? -11.266 -9.391 -11.812 1 93 758 SER A O 1
ATOM 5803 N N . ASN A 1 759 ? -11.859 -10.078 -13.828 1 93.19 759 ASN A N 1
ATOM 5804 C CA . ASN A 1 759 ? -13.188 -9.492 -13.719 1 93.19 759 ASN A CA 1
ATOM 5805 C C . ASN A 1 759 ? -14.258 -10.562 -13.531 1 93.19 759 ASN A C 1
ATOM 5807 O O . ASN A 1 759 ? -15.375 -10.438 -14.039 1 93.19 759 ASN A O 1
ATOM 5811 N N . GLU A 1 760 ? -13.867 -11.711 -12.984 1 90.19 760 GLU A N 1
ATOM 5812 C CA . GLU A 1 760 ? -14.727 -12.758 -12.43 1 90.19 760 GLU A CA 1
ATOM 5813 C C . GLU A 1 760 ? -15.375 -13.586 -13.531 1 90.19 760 GLU A C 1
ATOM 5815 O O . GLU A 1 760 ? -16.422 -14.188 -13.328 1 90.19 760 GLU A O 1
ATOM 5820 N N . MET A 1 761 ? -14.812 -13.523 -14.727 1 89.88 761 MET A N 1
ATOM 5821 C CA . MET A 1 761 ? -15.273 -14.461 -15.742 1 89.88 761 MET A CA 1
ATOM 5822 C C . MET A 1 761 ? -14.781 -15.875 -15.438 1 89.88 761 MET A C 1
ATOM 5824 O O . MET A 1 761 ? -13.602 -16.078 -15.141 1 89.88 761 MET A O 1
ATOM 5828 N N . PRO A 1 762 ? -15.672 -16.797 -15.484 1 87.19 762 PRO A N 1
ATOM 5829 C CA . PRO A 1 762 ? -15.242 -18.172 -15.195 1 87.19 762 PRO A CA 1
ATOM 5830 C C . PRO A 1 762 ? -14.18 -18.672 -16.172 1 87.19 762 PRO A C 1
ATOM 5832 O O . PRO A 1 762 ? -14.211 -18.312 -17.359 1 87.19 762 PRO A O 1
ATOM 5835 N N . LEU A 1 763 ? -13.367 -19.5 -15.68 1 88 763 LEU A N 1
ATOM 5836 C CA . LEU A 1 763 ? -12.234 -20.031 -16.422 1 88 763 LEU A CA 1
ATOM 5837 C C . LEU A 1 763 ? -12.703 -20.688 -17.719 1 88 763 LEU A C 1
ATOM 5839 O O . LEU A 1 763 ? -12.094 -20.5 -18.781 1 88 763 LEU A O 1
ATOM 5843 N N . SER A 1 764 ? -13.766 -21.484 -17.703 1 86 764 SER A N 1
ATOM 5844 C CA . SER A 1 764 ? -14.281 -22.188 -18.875 1 86 764 SER A CA 1
ATOM 5845 C C . SER A 1 764 ? -14.805 -21.203 -19.922 1 86 764 SER A C 1
ATOM 5847 O O . SER A 1 764 ? -14.664 -21.438 -21.125 1 86 764 SER A O 1
ATOM 5849 N N . ALA A 1 765 ? -15.391 -20.141 -19.406 1 88.81 765 ALA A N 1
ATOM 5850 C CA . ALA A 1 765 ? -15.914 -19.109 -20.312 1 88.81 765 ALA A CA 1
ATOM 5851 C C . ALA A 1 765 ? -14.773 -18.406 -21.031 1 88.81 765 ALA A C 1
ATOM 5853 O O . ALA A 1 765 ? -14.898 -18.062 -22.219 1 88.81 765 ALA A O 1
ATOM 5854 N N . VAL A 1 766 ? -13.742 -18.141 -20.344 1 91.88 766 VAL A N 1
ATOM 5855 C CA . VAL A 1 766 ? -12.578 -17.531 -20.953 1 91.88 766 VAL A CA 1
ATOM 5856 C C . VAL A 1 766 ? -11.977 -18.469 -21.984 1 91.88 766 VAL A C 1
ATOM 5858 O O . VAL A 1 766 ? -11.602 -18.031 -23.094 1 91.88 766 VAL A O 1
ATOM 5861 N N . ALA A 1 767 ? -11.844 -19.766 -21.625 1 90.94 767 ALA A N 1
ATOM 5862 C CA . ALA A 1 767 ? -11.32 -20.766 -22.547 1 90.94 767 ALA A CA 1
ATOM 5863 C C . ALA A 1 767 ? -12.133 -20.797 -23.828 1 90.94 767 ALA A C 1
ATOM 5865 O O . ALA A 1 767 ? -11.57 -20.875 -24.922 1 90.94 767 ALA A O 1
ATOM 5866 N N . ASN A 1 768 ? -13.422 -20.703 -23.703 1 88.81 768 ASN A N 1
ATOM 5867 C CA . ASN A 1 768 ? -14.312 -20.75 -24.859 1 88.81 768 ASN A CA 1
ATOM 5868 C C . ASN A 1 768 ? -14.211 -19.469 -25.688 1 88.81 768 ASN A C 1
ATOM 5870 O O . ASN A 1 768 ? -14.18 -19.516 -26.922 1 88.81 768 ASN A O 1
ATOM 5874 N N . ARG A 1 769 ? -14.164 -18.359 -25.016 1 92 769 ARG A N 1
ATOM 5875 C CA . ARG A 1 769 ? -14.125 -17.062 -25.688 1 92 769 ARG A CA 1
ATOM 5876 C C . ARG A 1 769 ? -12.883 -16.938 -26.547 1 92 769 ARG A C 1
ATOM 5878 O O . ARG A 1 769 ? -12.938 -16.391 -27.656 1 92 769 ARG A O 1
ATOM 5885 N N . TYR A 1 770 ? -11.852 -17.422 -26.078 1 94.19 770 TYR A N 1
ATOM 5886 C CA . TYR A 1 770 ? -10.586 -17.25 -26.797 1 94.19 770 TYR A CA 1
ATOM 5887 C C . TYR A 1 770 ? -10.164 -18.547 -27.469 1 94.19 770 TYR A C 1
ATOM 5889 O O . TYR A 1 770 ? -9.07 -18.625 -28.031 1 94.19 770 TYR A O 1
ATOM 5897 N N . ARG A 1 771 ? -10.906 -19.594 -27.359 1 90.44 771 ARG A N 1
ATOM 5898 C CA . ARG A 1 771 ? -10.703 -20.875 -28.016 1 90.44 771 ARG A CA 1
ATOM 5899 C C . ARG A 1 771 ? -9.367 -21.484 -27.609 1 90.44 771 ARG A C 1
ATOM 5901 O O . ARG A 1 771 ? -8.555 -21.859 -28.469 1 90.44 771 ARG A O 1
ATOM 5908 N N . ILE A 1 772 ? -9.109 -21.531 -26.375 1 90.38 772 ILE A N 1
ATOM 5909 C CA . ILE A 1 772 ? -7.918 -22.156 -25.828 1 90.38 772 ILE A CA 1
ATOM 5910 C C . ILE A 1 772 ? -8.312 -23.156 -24.734 1 90.38 772 ILE A C 1
ATOM 5912 O O . ILE A 1 772 ? -9.398 -23.062 -24.156 1 90.38 772 ILE A O 1
ATOM 5916 N N . PRO A 1 773 ? -7.484 -24.141 -24.5 1 88 773 PRO A N 1
ATOM 5917 C CA . PRO A 1 773 ? -7.824 -25.141 -23.469 1 88 773 PRO A CA 1
ATOM 5918 C C . PRO A 1 773 ? -7.918 -24.547 -22.078 1 88 773 PRO A C 1
ATOM 5920 O O . PRO A 1 773 ? -7.223 -23.578 -21.766 1 88 773 PRO A O 1
ATOM 5923 N N . ARG A 1 774 ? -8.727 -25.109 -21.25 1 89.25 774 ARG A N 1
ATOM 5924 C CA . ARG A 1 774 ? -8.93 -24.672 -19.875 1 89.25 774 ARG A CA 1
ATOM 5925 C C . ARG A 1 774 ? -7.617 -24.703 -19.094 1 89.25 774 ARG A C 1
ATOM 5927 O O . ARG A 1 774 ? -7.352 -23.812 -18.281 1 89.25 774 ARG A O 1
ATOM 5934 N N . GLY A 1 775 ? -6.844 -25.703 -19.344 1 85.75 775 GLY A N 1
ATOM 5935 C CA . GLY A 1 775 ? -5.562 -25.812 -18.656 1 85.75 775 GLY A CA 1
ATOM 5936 C C . GLY A 1 775 ? -4.625 -24.672 -18.969 1 85.75 775 GLY A C 1
ATOM 5937 O O . GLY A 1 775 ? -3.867 -24.234 -18.094 1 85.75 775 GLY A O 1
ATOM 5938 N N . ALA A 1 776 ? -4.699 -24.188 -20.188 1 88 776 ALA A N 1
ATOM 5939 C CA . ALA A 1 776 ? -3.863 -23.062 -20.594 1 88 776 ALA A CA 1
ATOM 5940 C C . ALA A 1 776 ? -4.285 -21.781 -19.875 1 88 776 ALA A C 1
ATOM 5942 O O . ALA A 1 776 ? -3.436 -20.969 -19.484 1 88 776 ALA A O 1
ATOM 5943 N N . VAL A 1 777 ? -5.566 -21.625 -19.734 1 90.19 777 VAL A N 1
ATOM 5944 C CA . VAL A 1 777 ? -6.09 -20.453 -19.031 1 90.19 777 VAL A CA 1
ATOM 5945 C C . VAL A 1 777 ? -5.672 -20.516 -17.562 1 90.19 777 VAL A C 1
ATOM 5947 O O . VAL A 1 777 ? -5.289 -19.484 -16.984 1 90.19 777 VAL A O 1
ATOM 5950 N N . GLN A 1 778 ? -5.789 -21.625 -17 1 87.25 778 GLN A N 1
ATOM 5951 C CA . GLN A 1 778 ? -5.41 -21.766 -15.602 1 87.25 778 GLN A CA 1
ATOM 5952 C C . GLN A 1 778 ? -3.916 -21.531 -15.406 1 87.25 778 GLN A C 1
ATOM 5954 O O . GLN A 1 778 ? -3.502 -20.938 -14.406 1 87.25 778 GLN A O 1
ATOM 5959 N N . THR A 1 779 ? -3.133 -22.062 -16.312 1 83.94 779 THR A N 1
ATOM 5960 C CA . THR A 1 779 ? -1.692 -21.844 -16.266 1 83.94 779 THR A CA 1
ATOM 5961 C C . THR A 1 779 ? -1.371 -20.344 -16.312 1 83.94 779 THR A C 1
ATOM 5963 O O . THR A 1 779 ? -0.489 -19.875 -15.594 1 83.94 779 THR A O 1
ATOM 5966 N N . LEU A 1 780 ? -2.039 -19.641 -17.156 1 89.38 780 LEU A N 1
ATOM 5967 C CA . LEU A 1 780 ? -1.881 -18.203 -17.219 1 89.38 780 LEU A CA 1
ATOM 5968 C C . LEU A 1 780 ? -2.207 -17.547 -15.883 1 89.38 780 LEU A C 1
ATOM 5970 O O . LEU A 1 780 ? -1.451 -16.703 -15.398 1 89.38 780 LEU A O 1
ATOM 5974 N N . ALA A 1 781 ? -3.291 -17.984 -15.336 1 86.44 781 ALA A N 1
ATOM 5975 C CA . ALA A 1 781 ? -3.738 -17.438 -14.055 1 86.44 781 ALA A CA 1
ATOM 5976 C C . ALA A 1 781 ? -2.713 -17.703 -12.961 1 86.44 781 ALA A C 1
ATOM 5978 O O . ALA A 1 781 ? -2.537 -16.891 -12.047 1 86.44 781 ALA A O 1
ATOM 5979 N N . GLN A 1 782 ? -2.059 -18.75 -13.07 1 79.94 782 GLN A N 1
ATOM 5980 C CA . GLN A 1 782 ? -1.074 -19.125 -12.062 1 79.94 782 GLN A CA 1
ATOM 5981 C C . GLN A 1 782 ? 0.253 -18.406 -12.297 1 79.94 782 GLN A C 1
ATOM 5983 O O . GLN A 1 782 ? 0.869 -17.906 -11.352 1 79.94 782 GLN A O 1
ATOM 5988 N N . GLN A 1 783 ? 0.68 -18.359 -13.516 1 83.56 783 GLN A N 1
ATOM 5989 C CA . GLN A 1 783 ? 1.977 -17.781 -13.852 1 83.56 783 GLN A CA 1
ATOM 5990 C C . GLN A 1 783 ? 1.979 -16.266 -13.641 1 83.56 783 GLN A C 1
ATOM 5992 O O . GLN A 1 783 ? 3.018 -15.68 -13.336 1 83.56 783 GLN A O 1
ATOM 5997 N N . CYS A 1 784 ? 0.866 -15.672 -13.805 1 91.44 784 CYS A N 1
ATOM 5998 C CA . CYS A 1 784 ? 0.797 -14.219 -13.727 1 91.44 784 CYS A CA 1
ATOM 5999 C C . CYS A 1 784 ? 1.111 -13.734 -12.312 1 91.44 784 CYS A C 1
ATOM 6001 O O . CYS A 1 784 ? 1.626 -12.633 -12.133 1 91.44 784 CYS A O 1
ATOM 6003 N N . HIS A 1 785 ? 0.885 -14.57 -11.305 1 87.31 785 HIS A N 1
ATOM 6004 C CA . HIS A 1 785 ? 1.154 -14.172 -9.93 1 87.31 785 HIS A CA 1
ATOM 6005 C C . HIS A 1 785 ? 2.65 -14 -9.688 1 87.31 785 HIS A C 1
ATOM 6007 O O . HIS A 1 785 ? 3.076 -12.984 -9.125 1 87.31 785 HIS A O 1
ATOM 6013 N N . GLY A 1 786 ? 3.398 -15.023 -10.094 1 84.56 786 GLY A N 1
ATOM 6014 C CA . GLY A 1 786 ? 4.844 -14.93 -9.953 1 84.56 786 GLY A CA 1
ATOM 6015 C C . GLY A 1 786 ? 5.445 -13.797 -10.773 1 84.56 786 GLY A C 1
ATOM 6016 O O . GLY A 1 786 ? 6.34 -13.094 -10.297 1 84.56 786 GLY A O 1
ATOM 6017 N N . PHE A 1 787 ? 4.918 -13.648 -11.938 1 92.06 787 PHE A N 1
ATOM 6018 C CA . PHE A 1 787 ? 5.406 -12.586 -12.805 1 92.06 787 PHE A CA 1
ATOM 6019 C C . PHE A 1 787 ? 5.121 -11.219 -12.203 1 92.06 787 PHE A C 1
ATOM 6021 O O . PHE A 1 787 ? 5.988 -10.344 -12.195 1 92.06 787 PHE A O 1
ATOM 6028 N N . ALA A 1 788 ? 3.906 -11.016 -11.719 1 94 788 ALA A N 1
ATOM 6029 C CA . ALA A 1 788 ? 3.514 -9.758 -11.094 1 94 788 ALA A CA 1
ATOM 6030 C C . ALA A 1 788 ? 4.391 -9.453 -9.883 1 94 788 ALA A C 1
ATOM 6032 O O . ALA A 1 788 ? 4.812 -8.305 -9.688 1 94 788 ALA A O 1
ATOM 6033 N N . ALA A 1 789 ? 4.648 -10.438 -9.078 1 89.88 789 ALA A N 1
ATOM 6034 C CA . ALA A 1 789 ? 5.535 -10.258 -7.934 1 89.88 789 ALA A CA 1
ATOM 6035 C C . ALA A 1 789 ? 6.93 -9.836 -8.383 1 89.88 789 ALA A C 1
ATOM 6037 O O . ALA A 1 789 ? 7.578 -9.016 -7.727 1 89.88 789 ALA A O 1
ATOM 6038 N N . GLY A 1 790 ? 7.383 -10.453 -9.453 1 91.75 790 GLY A N 1
ATOM 6039 C CA . GLY A 1 790 ? 8.672 -10.086 -10.016 1 91.75 790 GLY A CA 1
ATOM 6040 C C . GLY A 1 790 ? 8.727 -8.648 -10.484 1 91.75 790 GLY A C 1
ATOM 6041 O O . GLY A 1 790 ? 9.719 -7.953 -10.25 1 91.75 790 GLY A O 1
ATOM 6042 N N . ILE A 1 791 ? 7.668 -8.156 -11.117 1 96 791 ILE A N 1
ATOM 6043 C CA . ILE A 1 791 ? 7.621 -6.789 -11.625 1 96 791 ILE A CA 1
ATOM 6044 C C . ILE A 1 791 ? 7.617 -5.805 -10.453 1 96 791 ILE A C 1
ATOM 6046 O O . ILE A 1 791 ? 8.234 -4.742 -10.531 1 96 791 ILE A O 1
ATOM 6050 N N . VAL A 1 792 ? 6.871 -6.141 -9.406 1 95.12 792 VAL A N 1
ATOM 6051 C CA . VAL A 1 792 ? 6.855 -5.289 -8.219 1 95.12 792 VAL A CA 1
ATOM 6052 C C . VAL A 1 792 ? 8.266 -5.18 -7.637 1 95.12 792 VAL A C 1
ATOM 6054 O O . VAL A 1 792 ? 8.727 -4.086 -7.309 1 95.12 792 VAL A O 1
ATOM 6057 N N . LYS A 1 793 ? 8.984 -6.289 -7.547 1 92.81 793 LYS A N 1
ATOM 6058 C CA . LYS A 1 793 ? 10.352 -6.293 -7.051 1 92.81 793 LYS A CA 1
ATOM 6059 C C . LYS A 1 793 ? 11.266 -5.469 -7.953 1 92.81 793 LYS A C 1
ATOM 6061 O O . LYS A 1 793 ? 12.172 -4.781 -7.469 1 92.81 793 LYS A O 1
ATOM 6066 N N . PHE A 1 794 ? 11.016 -5.629 -9.211 1 96.19 794 PHE A N 1
ATOM 6067 C CA . PHE A 1 794 ? 11.766 -4.848 -10.18 1 96.19 794 PHE A CA 1
ATOM 6068 C C . PHE A 1 794 ? 11.625 -3.355 -9.898 1 96.19 794 PHE A C 1
ATOM 6070 O O . PHE A 1 794 ? 12.625 -2.637 -9.836 1 96.19 794 PHE A O 1
ATOM 6077 N N . CYS A 1 795 ? 10.422 -2.906 -9.688 1 97 795 CYS A N 1
ATOM 6078 C CA . CYS A 1 795 ? 10.141 -1.5 -9.422 1 97 795 CYS A CA 1
ATOM 6079 C C . CYS A 1 795 ? 10.75 -1.063 -8.094 1 97 795 CYS A C 1
ATOM 6081 O O . CYS A 1 795 ? 11.281 0.041 -7.98 1 97 795 CYS A O 1
ATOM 6083 N N . GLN A 1 796 ? 10.672 -1.885 -7.113 1 93.25 796 GLN A N 1
ATOM 6084 C CA . GLN A 1 796 ? 11.234 -1.565 -5.805 1 93.25 796 GLN A CA 1
ATOM 6085 C C . GLN A 1 796 ? 12.742 -1.371 -5.891 1 93.25 796 GLN A C 1
ATOM 6087 O O . GLN A 1 796 ? 13.281 -0.411 -5.336 1 93.25 796 GLN A O 1
ATOM 6092 N N . ARG A 1 797 ? 13.398 -2.223 -6.645 1 92.62 797 ARG A N 1
ATOM 6093 C CA . ARG A 1 797 ? 14.852 -2.139 -6.773 1 92.62 797 ARG A CA 1
ATOM 6094 C C . ARG A 1 797 ? 15.258 -0.916 -7.59 1 92.62 797 ARG A C 1
ATOM 6096 O O . ARG A 1 797 ? 16.328 -0.353 -7.379 1 92.62 797 ARG A O 1
ATOM 6103 N N . MET A 1 798 ? 14.414 -0.505 -8.477 1 95.31 798 MET A N 1
ATOM 6104 C CA . MET A 1 798 ? 14.68 0.672 -9.297 1 95.31 798 MET A CA 1
ATOM 6105 C C . MET A 1 798 ? 14.281 1.948 -8.57 1 95.31 798 MET A C 1
ATOM 6107 O O . MET A 1 798 ? 14.453 3.049 -9.094 1 95.31 798 MET A O 1
ATOM 6111 N N . ASN A 1 799 ? 13.688 1.839 -7.383 1 92.5 799 ASN A N 1
ATOM 6112 C CA . ASN A 1 799 ? 13.203 2.945 -6.566 1 92.5 799 ASN A CA 1
ATOM 6113 C C . ASN A 1 799 ? 12.039 3.674 -7.242 1 92.5 799 ASN A C 1
ATOM 6115 O O . ASN A 1 799 ? 11.977 4.902 -7.223 1 92.5 799 ASN A O 1
ATOM 6119 N N . TRP A 1 800 ? 11.289 2.906 -8.023 1 95.31 800 TRP A N 1
ATOM 6120 C CA . TRP A 1 800 ? 10.039 3.398 -8.578 1 95.31 800 TRP A CA 1
ATOM 6121 C C . TRP A 1 800 ? 8.875 3.125 -7.629 1 95.31 800 TRP A C 1
ATOM 6123 O O . TRP A 1 800 ? 7.98 2.336 -7.945 1 95.31 800 TRP A O 1
ATOM 6133 N N . GLY A 1 801 ? 8.828 3.805 -6.523 1 93.44 801 GLY A N 1
ATOM 6134 C CA . GLY A 1 801 ? 7.941 3.512 -5.406 1 93.44 801 GLY A CA 1
ATOM 6135 C C . GLY A 1 801 ? 6.469 3.66 -5.754 1 93.44 801 GLY A C 1
ATOM 6136 O O . GLY A 1 801 ? 5.641 2.852 -5.332 1 93.44 801 GLY A O 1
ATOM 6137 N N . MET A 1 802 ? 6.09 4.648 -6.508 1 94.69 802 MET A N 1
ATOM 6138 C CA . MET A 1 802 ? 4.695 4.887 -6.863 1 94.69 802 MET A CA 1
ATOM 6139 C C . MET A 1 802 ? 4.145 3.742 -7.707 1 94.69 802 MET A C 1
ATOM 6141 O O . MET A 1 802 ? 3.08 3.197 -7.406 1 94.69 802 MET A O 1
ATOM 6145 N N . LEU A 1 803 ? 4.867 3.426 -8.727 1 96.25 803 LEU A N 1
ATOM 6146 C CA . LEU A 1 803 ? 4.422 2.342 -9.602 1 96.25 803 LEU A CA 1
ATOM 6147 C C . LEU A 1 803 ? 4.379 1.02 -8.844 1 96.25 803 LEU A C 1
ATOM 6149 O O . LEU A 1 803 ? 3.461 0.22 -9.031 1 96.25 803 LEU A O 1
ATOM 6153 N N . ALA A 1 804 ? 5.418 0.733 -8.016 1 96.06 804 ALA A N 1
ATOM 6154 C CA . ALA A 1 804 ? 5.422 -0.473 -7.191 1 96.06 804 ALA A CA 1
ATOM 6155 C C . ALA A 1 804 ? 4.164 -0.56 -6.336 1 96.06 804 ALA A C 1
ATOM 6157 O O . ALA A 1 804 ? 3.59 -1.639 -6.172 1 96.06 804 ALA A O 1
ATOM 6158 N N . ALA A 1 805 ? 3.727 0.571 -5.824 1 94.38 805 ALA A N 1
ATOM 6159 C CA . ALA A 1 805 ? 2.559 0.609 -4.949 1 94.38 805 ALA A CA 1
ATOM 6160 C C . ALA A 1 805 ? 1.288 0.248 -5.711 1 94.38 805 ALA A C 1
ATOM 6162 O O . ALA A 1 805 ? 0.447 -0.503 -5.211 1 94.38 805 ALA A O 1
ATOM 6163 N N . VAL A 1 806 ? 1.146 0.771 -6.879 1 95.31 806 VAL A N 1
ATOM 6164 C CA . VAL A 1 806 ? -0.034 0.503 -7.695 1 95.31 806 VAL A CA 1
ATOM 6165 C C . VAL A 1 806 ? -0.067 -0.972 -8.086 1 95.31 806 VAL A C 1
ATOM 6167 O O . VAL A 1 806 ? -1.117 -1.615 -8.016 1 95.31 806 VAL A O 1
ATOM 6170 N N . LEU A 1 807 ? 1.077 -1.432 -8.523 1 95.88 807 LEU A N 1
ATOM 6171 C CA . LEU A 1 807 ? 1.16 -2.826 -8.938 1 95.88 807 LEU A CA 1
ATOM 6172 C C . LEU A 1 807 ? 0.869 -3.764 -7.773 1 95.88 807 LEU A C 1
ATOM 6174 O O . LEU A 1 807 ? 0.145 -4.75 -7.93 1 95.88 807 LEU A O 1
ATOM 6178 N N . ASP A 1 808 ? 1.414 -3.436 -6.684 1 93.69 808 ASP A N 1
ATOM 6179 C CA . ASP A 1 808 ? 1.205 -4.262 -5.5 1 93.69 808 ASP A CA 1
ATOM 6180 C C . ASP A 1 808 ? -0.264 -4.262 -5.082 1 93.69 808 ASP A C 1
ATOM 6182 O O . ASP A 1 808 ? -0.793 -5.293 -4.656 1 93.69 808 ASP A O 1
ATOM 6186 N N . HIS A 1 809 ? -0.851 -3.121 -5.207 1 92.25 809 HIS A N 1
ATOM 6187 C CA . HIS A 1 809 ? -2.27 -2.996 -4.895 1 92.25 809 HIS A CA 1
ATOM 6188 C C . HIS A 1 809 ? -3.113 -3.898 -5.785 1 92.25 809 HIS A C 1
ATOM 6190 O O . HIS A 1 809 ? -4.039 -4.562 -5.309 1 92.25 809 HIS A O 1
ATOM 6196 N N . MET A 1 810 ? -2.812 -4.008 -6.992 1 94.19 810 MET A N 1
ATOM 6197 C CA . MET A 1 810 ? -3.633 -4.711 -7.973 1 94.19 810 MET A CA 1
ATOM 6198 C C . MET A 1 810 ? -3.318 -6.203 -7.973 1 94.19 810 MET A C 1
ATOM 6200 O O . MET A 1 810 ? -4.062 -7 -8.547 1 94.19 810 MET A O 1
ATOM 6204 N N . ARG A 1 811 ? -2.203 -6.609 -7.312 1 91.69 811 ARG A N 1
ATOM 6205 C CA . ARG A 1 811 ? -1.882 -8.031 -7.203 1 91.69 811 ARG A CA 1
ATOM 6206 C C . ARG A 1 811 ? -2.967 -8.781 -6.438 1 91.69 811 ARG A C 1
ATOM 6208 O O . ARG A 1 811 ? -3.229 -9.953 -6.711 1 91.69 811 ARG A O 1
ATOM 6215 N N . ASP A 1 812 ? -3.625 -8.078 -5.523 1 87.44 812 ASP A N 1
ATOM 6216 C CA . ASP A 1 812 ? -4.707 -8.703 -4.762 1 87.44 812 ASP A CA 1
ATOM 6217 C C . ASP A 1 812 ? -5.859 -9.109 -5.68 1 87.44 812 ASP A C 1
ATOM 6219 O O . ASP A 1 812 ? -6.426 -10.195 -5.527 1 87.44 812 ASP A O 1
ATOM 6223 N N . ARG A 1 813 ? -6.176 -8.289 -6.605 1 89 813 ARG A N 1
ATOM 6224 C CA . ARG A 1 813 ? -7.23 -8.594 -7.566 1 89 813 ARG A CA 1
ATOM 6225 C C . ARG A 1 813 ? -6.82 -9.742 -8.484 1 89 813 ARG A C 1
ATOM 6227 O O . ARG A 1 813 ? -7.648 -10.586 -8.844 1 89 813 ARG A O 1
ATOM 6234 N N . LEU A 1 814 ? -5.598 -9.672 -8.812 1 88.62 814 LEU A N 1
ATOM 6235 C CA . LEU A 1 814 ? -5.062 -10.711 -9.68 1 88.62 814 LEU A CA 1
ATOM 6236 C C . LEU A 1 814 ? -5.152 -12.078 -9.008 1 88.62 814 LEU A C 1
ATOM 6238 O O . LEU A 1 814 ? -5.566 -13.055 -9.633 1 88.62 814 LEU A O 1
ATOM 6242 N N . GLU A 1 815 ? -4.828 -12.125 -7.793 1 84.19 815 GLU A N 1
ATOM 6243 C CA . GLU A 1 815 ? -4.828 -13.375 -7.039 1 84.19 815 GLU A CA 1
ATOM 6244 C C . GLU A 1 815 ? -6.25 -13.875 -6.797 1 84.19 815 GLU A C 1
ATOM 6246 O O . GLU A 1 815 ? -6.512 -15.078 -6.883 1 84.19 815 GLU A O 1
ATOM 6251 N N . ALA A 1 816 ? -7.117 -12.938 -6.516 1 85.88 816 ALA A N 1
ATOM 6252 C CA . ALA A 1 816 ? -8.508 -13.289 -6.227 1 85.88 816 ALA A CA 1
ATOM 6253 C C . ALA A 1 816 ? -9.289 -13.547 -7.516 1 85.88 816 ALA A C 1
ATOM 6255 O O . ALA A 1 816 ? -10.305 -14.242 -7.504 1 85.88 816 ALA A O 1
ATOM 6256 N N . GLY A 1 817 ? -8.773 -13.031 -8.617 1 88.19 817 GLY A N 1
ATOM 6257 C CA . GLY A 1 817 ? -9.547 -13.055 -9.852 1 88.19 817 GLY A CA 1
ATOM 6258 C C . GLY A 1 817 ? -10.852 -12.289 -9.75 1 88.19 817 GLY A C 1
ATOM 6259 O O . GLY A 1 817 ? -11.875 -12.727 -10.273 1 88.19 817 GLY A O 1
ATOM 6260 N N . ALA A 1 818 ? -10.812 -11.273 -8.945 1 89.62 818 ALA A N 1
ATOM 6261 C CA . ALA A 1 818 ? -12.055 -10.555 -8.656 1 89.62 818 ALA A CA 1
ATOM 6262 C C . ALA A 1 818 ? -11.797 -9.055 -8.516 1 89.62 818 ALA A C 1
ATOM 6264 O O . ALA A 1 818 ? -10.656 -8.633 -8.336 1 89.62 818 ALA A O 1
ATOM 6265 N N . ARG A 1 819 ? -12.852 -8.352 -8.648 1 90.06 819 ARG A N 1
ATOM 6266 C CA . ARG A 1 819 ? -12.797 -6.91 -8.438 1 90.06 819 ARG A CA 1
ATOM 6267 C C . ARG A 1 819 ? -12.594 -6.578 -6.965 1 90.06 819 ARG A C 1
ATOM 6269 O O . ARG A 1 819 ? -12.688 -7.457 -6.105 1 90.06 819 ARG A O 1
ATOM 6276 N N . ALA A 1 820 ? -12.344 -5.371 -6.695 1 86.06 820 ALA A N 1
ATOM 6277 C CA . ALA A 1 820 ? -11.898 -4.914 -5.379 1 86.06 820 ALA A CA 1
ATOM 6278 C C . ALA A 1 820 ? -12.953 -5.199 -4.316 1 86.06 820 ALA A C 1
ATOM 6280 O O . ALA A 1 820 ? -12.625 -5.5 -3.166 1 86.06 820 ALA A O 1
ATOM 6281 N N . ASP A 1 821 ? -14.234 -5.121 -4.645 1 84.81 821 ASP A N 1
ATOM 6282 C CA . ASP A 1 821 ? -15.305 -5.262 -3.666 1 84.81 821 ASP A CA 1
ATOM 6283 C C . ASP A 1 821 ? -15.43 -6.703 -3.182 1 84.81 821 ASP A C 1
ATOM 6285 O O . ASP A 1 821 ? -16.078 -6.973 -2.166 1 84.81 821 ASP A O 1
ATOM 6289 N N . LEU A 1 822 ? -14.75 -7.605 -3.852 1 89.31 822 LEU A N 1
ATOM 6290 C CA . LEU A 1 822 ? -14.898 -9.023 -3.521 1 89.31 822 LEU A CA 1
ATOM 6291 C C . LEU A 1 822 ? -13.641 -9.555 -2.838 1 89.31 822 LEU A C 1
ATOM 6293 O O . LEU A 1 822 ? -13.578 -10.734 -2.484 1 89.31 822 LEU A O 1
ATOM 6297 N N . LEU A 1 823 ? -12.633 -8.742 -2.631 1 87.12 823 LEU A N 1
ATOM 6298 C CA . LEU A 1 823 ? -11.336 -9.203 -2.152 1 87.12 823 LEU A CA 1
ATOM 6299 C C . LEU A 1 823 ? -11.453 -9.812 -0.761 1 87.12 823 LEU A C 1
ATOM 6301 O O . LEU A 1 823 ? -10.781 -10.805 -0.455 1 87.12 823 LEU A O 1
ATOM 6305 N N . GLU A 1 824 ? -12.328 -9.227 0.016 1 86 824 GLU A N 1
ATOM 6306 C CA . GLU A 1 824 ? -12.516 -9.766 1.36 1 86 824 GLU A CA 1
ATOM 6307 C C . GLU A 1 824 ? -13.109 -11.172 1.313 1 86 824 GLU A C 1
ATOM 6309 O O . GLU A 1 824 ? -12.617 -12.078 1.986 1 86 824 GLU A O 1
ATOM 6314 N N . MET A 1 825 ? -14.078 -11.398 0.504 1 89.31 825 MET A N 1
ATOM 6315 C CA . MET A 1 825 ? -14.75 -12.688 0.383 1 89.31 825 MET A CA 1
ATOM 6316 C C . MET A 1 825 ? -13.852 -13.703 -0.318 1 89.31 825 MET A C 1
ATOM 6318 O O . MET A 1 825 ? -13.93 -14.906 -0.037 1 89.31 825 MET A O 1
ATOM 6322 N N . ALA A 1 826 ? -13.016 -13.211 -1.161 1 88.25 826 ALA A N 1
ATOM 6323 C CA . ALA A 1 826 ? -12.172 -14.078 -1.981 1 88.25 826 ALA A CA 1
ATOM 6324 C C . ALA A 1 826 ? -11.094 -14.758 -1.14 1 88.25 826 ALA A C 1
ATOM 6326 O O . ALA A 1 826 ? -10.445 -15.703 -1.592 1 88.25 826 ALA A O 1
ATOM 6327 N N . GLN A 1 827 ? -10.992 -14.375 0.092 1 85.88 827 GLN A N 1
ATOM 6328 C CA . GLN A 1 827 ? -10.039 -15.016 0.993 1 85.88 827 GLN A CA 1
ATOM 6329 C C . GLN A 1 827 ? -10.562 -16.359 1.49 1 85.88 827 GLN A C 1
ATOM 6331 O O . GLN A 1 827 ? -9.797 -17.188 1.965 1 85.88 827 GLN A O 1
ATOM 6336 N N . VAL A 1 828 ? -11.844 -16.469 1.377 1 89.19 828 VAL A N 1
ATOM 6337 C CA . VAL A 1 828 ? -12.492 -17.688 1.864 1 89.19 828 VAL A CA 1
ATOM 6338 C C . VAL A 1 828 ? -12.219 -18.844 0.907 1 89.19 828 VAL A C 1
ATOM 6340 O O . VAL A 1 828 ? -12.227 -18.656 -0.313 1 89.19 828 VAL A O 1
ATOM 6343 N N . THR A 1 829 ? -11.969 -20 1.462 1 87.06 829 THR A N 1
ATOM 6344 C CA . THR A 1 829 ? -11.664 -21.172 0.666 1 87.06 829 THR A CA 1
ATOM 6345 C C . THR A 1 829 ? -12.805 -21.484 -0.305 1 87.06 829 THR A C 1
ATOM 6347 O O . THR A 1 829 ? -13.977 -21.484 0.082 1 87.06 829 THR A O 1
ATOM 6350 N N . TYR A 1 830 ? -12.516 -21.688 -1.514 1 85.56 830 TYR A N 1
ATOM 6351 C CA . TYR A 1 830 ? -13.406 -22.078 -2.598 1 85.56 830 TYR A CA 1
ATOM 6352 C C . TYR A 1 830 ? -14.227 -20.891 -3.088 1 85.56 830 TYR A C 1
ATOM 6354 O O . TYR A 1 830 ? -15.125 -21.047 -3.918 1 85.56 830 TYR A O 1
ATOM 6362 N N . VAL A 1 831 ? -14.016 -19.75 -2.422 1 86.5 831 VAL A N 1
ATOM 6363 C CA . VAL A 1 831 ? -14.758 -18.562 -2.834 1 86.5 831 VAL A CA 1
ATOM 6364 C C . VAL A 1 831 ? -13.844 -17.625 -3.631 1 86.5 831 VAL A C 1
ATOM 6366 O O . VAL A 1 831 ? -13.156 -16.781 -3.055 1 86.5 831 VAL A O 1
ATOM 6369 N N . LYS A 1 832 ? -13.719 -17.844 -4.93 1 81.69 832 LYS A N 1
ATOM 6370 C CA . LYS A 1 832 ? -12.906 -16.969 -5.773 1 81.69 832 LYS A CA 1
ATOM 6371 C C . LYS A 1 832 ? -13.688 -16.516 -7.004 1 81.69 832 LYS A C 1
ATOM 6373 O O . LYS A 1 832 ? -14.656 -17.156 -7.406 1 81.69 832 LYS A O 1
ATOM 6378 N N . GLY A 1 833 ? -13.383 -15.383 -7.461 1 84.56 833 GLY A N 1
ATOM 6379 C CA . GLY A 1 833 ? -13.875 -14.883 -8.734 1 84.56 833 GLY A CA 1
ATOM 6380 C C . GLY A 1 833 ? -15.391 -14.898 -8.828 1 84.56 833 GLY A C 1
ATOM 6381 O O . GLY A 1 833 ? -16.078 -14.266 -8.023 1 84.56 833 GLY A O 1
ATOM 6382 N N . TRP A 1 834 ? -15.828 -15.805 -9.727 1 82.38 834 TRP A N 1
ATOM 6383 C CA . TRP A 1 834 ? -17.234 -15.867 -10.086 1 82.38 834 TRP A CA 1
ATOM 6384 C C . TRP A 1 834 ? -18.078 -16.328 -8.906 1 82.38 834 TRP A C 1
ATOM 6386 O O . TRP A 1 834 ? -19.188 -15.836 -8.688 1 82.38 834 TRP A O 1
ATOM 6396 N N . THR A 1 835 ? -17.594 -17.25 -8.141 1 86.88 835 THR A N 1
ATOM 6397 C CA . THR A 1 835 ? -18.328 -17.75 -6.984 1 86.88 835 THR A CA 1
ATOM 6398 C C . THR A 1 835 ? -18.562 -16.641 -5.969 1 86.88 835 THR A C 1
ATOM 6400 O O . THR A 1 835 ? -19.656 -16.531 -5.398 1 86.88 835 THR A O 1
ATOM 6403 N N . ALA A 1 836 ? -17.578 -15.836 -5.781 1 88.31 836 ALA A N 1
ATOM 6404 C CA . ALA A 1 836 ? -17.719 -14.711 -4.859 1 88.31 836 ALA A CA 1
ATOM 6405 C C . ALA A 1 836 ? -18.781 -13.734 -5.332 1 88.31 836 ALA A C 1
ATOM 6407 O O . ALA A 1 836 ? -19.578 -13.242 -4.531 1 88.31 836 ALA A O 1
ATOM 6408 N N . ARG A 1 837 ? -18.781 -13.477 -6.59 1 88.31 837 ARG A N 1
ATOM 6409 C CA . ARG A 1 837 ? -19.766 -12.562 -7.168 1 88.31 837 ARG A CA 1
ATOM 6410 C C . ARG A 1 837 ? -21.172 -13.094 -6.996 1 88.31 837 ARG A C 1
ATOM 6412 O O . ARG A 1 837 ? -22.094 -12.344 -6.637 1 88.31 837 ARG A O 1
ATOM 6419 N N . LEU A 1 838 ? -21.391 -14.336 -7.254 1 87.75 838 LEU A N 1
ATOM 6420 C CA . LEU A 1 838 ? -22.703 -14.953 -7.125 1 87.75 838 LEU A CA 1
ATOM 6421 C C . LEU A 1 838 ? -23.188 -14.914 -5.676 1 87.75 838 LEU A C 1
ATOM 6423 O O . LEU A 1 838 ? -24.359 -14.672 -5.414 1 87.75 838 LEU A O 1
ATOM 6427 N N . LEU A 1 839 ? -22.281 -15.203 -4.805 1 90.31 839 LEU A N 1
ATOM 6428 C CA . LEU A 1 839 ? -22.625 -15.172 -3.389 1 90.31 839 LEU A CA 1
ATOM 6429 C C . LEU A 1 839 ? -23.031 -13.758 -2.965 1 90.31 839 LEU A C 1
ATOM 6431 O O . LEU A 1 839 ? -24.047 -13.57 -2.291 1 90.31 839 LEU A O 1
ATOM 6435 N N . ARG A 1 840 ? -22.266 -12.797 -3.387 1 89.56 840 ARG A N 1
ATOM 6436 C CA . ARG A 1 840 ? -22.531 -11.414 -3.018 1 89.56 840 ARG A CA 1
ATOM 6437 C C . ARG A 1 840 ? -23.875 -10.945 -3.586 1 89.56 840 ARG A C 1
ATOM 6439 O O . ARG A 1 840 ? -24.641 -10.281 -2.895 1 89.56 840 ARG A O 1
ATOM 6446 N N . GLU A 1 841 ? -24.125 -11.281 -4.793 1 88.94 841 GLU A N 1
ATOM 6447 C CA . GLU A 1 841 ? -25.344 -10.844 -5.469 1 88.94 841 GLU A CA 1
ATOM 6448 C C . GLU A 1 841 ? -26.562 -11.57 -4.914 1 88.94 841 GLU A C 1
ATOM 6450 O O . GLU A 1 841 ? -27.688 -11.109 -5.082 1 88.94 841 GLU A O 1
ATOM 6455 N N . ASN A 1 842 ? -26.328 -12.727 -4.266 1 89.81 842 ASN A N 1
ATOM 6456 C CA . ASN A 1 842 ? -27.453 -13.5 -3.736 1 89.81 842 ASN A CA 1
ATOM 6457 C C . ASN A 1 842 ? -27.547 -13.375 -2.219 1 89.81 842 ASN A C 1
ATOM 6459 O O . ASN A 1 842 ? -27.906 -14.336 -1.535 1 89.81 842 ASN A O 1
ATOM 6463 N N . GLY A 1 843 ? -27.047 -12.266 -1.632 1 86.56 843 GLY A N 1
ATOM 6464 C CA . GLY A 1 843 ? -27.391 -11.93 -0.259 1 86.56 843 GLY A CA 1
ATOM 6465 C C . GLY A 1 843 ? -26.219 -12.07 0.697 1 86.56 843 GLY A C 1
ATOM 6466 O O . GLY A 1 843 ? -26.297 -11.641 1.852 1 86.56 843 GLY A O 1
ATOM 6467 N N . PHE A 1 844 ? -25.188 -12.773 0.278 1 91.06 844 PHE A N 1
ATOM 6468 C CA . PHE A 1 844 ? -24.031 -12.875 1.146 1 91.06 844 PHE A CA 1
ATOM 6469 C C . PHE A 1 844 ? -22.984 -11.828 0.783 1 91.06 844 PHE A C 1
ATOM 6471 O O . PHE A 1 844 ? -22 -12.133 0.109 1 91.06 844 PHE A O 1
ATOM 6478 N N . ARG A 1 845 ? -23.094 -10.68 1.334 1 86.06 845 ARG A N 1
ATOM 6479 C CA . ARG A 1 845 ? -22.438 -9.484 0.814 1 86.06 845 ARG A CA 1
ATOM 6480 C C . ARG A 1 845 ? -21.031 -9.344 1.401 1 86.06 845 ARG A C 1
ATOM 6482 O O . ARG A 1 845 ? -20.172 -8.664 0.829 1 86.06 845 ARG A O 1
ATOM 6489 N N . ASN A 1 846 ? -20.828 -9.945 2.592 1 86.62 846 ASN A N 1
ATOM 6490 C CA . ASN A 1 846 ? -19.516 -9.797 3.229 1 86.62 846 ASN A CA 1
ATOM 6491 C C . ASN A 1 846 ? -19.125 -11.062 3.986 1 86.62 846 ASN A C 1
ATOM 6493 O O . ASN A 1 846 ? -19.844 -12.055 3.967 1 86.62 846 ASN A O 1
ATOM 6497 N N . LEU A 1 847 ? -17.922 -10.945 4.5 1 87.31 847 LEU A N 1
ATOM 6498 C CA . LEU A 1 847 ? -17.344 -12.078 5.215 1 87.31 847 LEU A CA 1
ATOM 6499 C C . LEU A 1 847 ? -18.188 -12.445 6.426 1 87.31 847 LEU A C 1
ATOM 6501 O O . LEU A 1 847 ? -18.375 -13.625 6.727 1 87.31 847 LEU A O 1
ATOM 6505 N N . ARG A 1 848 ? -18.766 -11.453 7.051 1 85.44 848 ARG A N 1
ATOM 6506 C CA . ARG A 1 848 ? -19.609 -11.703 8.219 1 85.44 848 ARG A CA 1
ATOM 6507 C C . ARG A 1 848 ? -20.859 -12.477 7.836 1 85.44 848 ARG A C 1
ATOM 6509 O O . ARG A 1 848 ? -21.25 -13.43 8.516 1 85.44 848 ARG A O 1
ATOM 6516 N N . ALA A 1 849 ? -21.453 -12.094 6.789 1 89.31 849 ALA A N 1
ATOM 6517 C CA . ALA A 1 849 ? -22.672 -12.766 6.312 1 89.31 849 ALA A CA 1
ATOM 6518 C C . ALA A 1 849 ? -22.391 -14.227 5.969 1 89.31 849 ALA A C 1
ATOM 6520 O O . ALA A 1 849 ? -23.219 -15.094 6.219 1 89.31 849 ALA A O 1
ATOM 6521 N N . LEU A 1 850 ? -21.234 -14.516 5.418 1 90.75 850 LEU A N 1
ATOM 6522 C CA . LEU A 1 850 ? -20.844 -15.883 5.059 1 90.75 850 LEU A CA 1
ATOM 6523 C C . LEU A 1 850 ? -20.547 -16.703 6.301 1 90.75 850 LEU A C 1
ATOM 6525 O O . LEU A 1 850 ? -20.875 -17.891 6.363 1 90.75 850 LEU A O 1
ATOM 6529 N N . ALA A 1 851 ? -19.906 -16.047 7.262 1 90.12 851 ALA A N 1
ATOM 6530 C CA . ALA A 1 851 ? -19.531 -16.75 8.492 1 90.12 851 ALA A CA 1
ATOM 6531 C C . ALA A 1 851 ? -20.766 -17.125 9.305 1 90.12 851 ALA A C 1
ATOM 6533 O O . ALA A 1 851 ? -20.766 -18.156 9.977 1 90.12 851 ALA A O 1
ATOM 6534 N N . GLU A 1 852 ? -21.797 -16.312 9.156 1 89.69 852 GLU A N 1
ATOM 6535 C CA . GLU A 1 852 ? -23.016 -16.547 9.93 1 89.69 852 GLU A CA 1
ATOM 6536 C C . GLU A 1 852 ? -24.031 -17.375 9.141 1 89.69 852 GLU A C 1
ATOM 6538 O O . GLU A 1 852 ? -25.078 -17.734 9.664 1 89.69 852 GLU A O 1
ATOM 6543 N N . ALA A 1 853 ? -23.719 -17.766 7.988 1 91.5 853 ALA A N 1
ATOM 6544 C CA . ALA A 1 853 ? -24.672 -18.438 7.105 1 91.5 853 ALA A CA 1
ATOM 6545 C C . ALA A 1 853 ? -24.75 -19.938 7.438 1 91.5 853 ALA A C 1
ATOM 6547 O O . ALA A 1 853 ? -23.828 -20.5 8.016 1 91.5 853 ALA A O 1
ATOM 6548 N N . ASP A 1 854 ? -25.906 -20.5 7.098 1 92.38 854 ASP A N 1
ATOM 6549 C CA . ASP A 1 854 ? -26.062 -21.953 7.102 1 92.38 854 ASP A CA 1
ATOM 6550 C C . ASP A 1 854 ? -25.578 -22.562 5.785 1 92.38 854 ASP A C 1
ATOM 6552 O O . ASP A 1 854 ? -25.938 -22.078 4.707 1 92.38 854 ASP A O 1
ATOM 6556 N N . ALA A 1 855 ? -24.844 -23.594 5.914 1 93.19 855 ALA A N 1
ATOM 6557 C CA . ALA A 1 855 ? -24.25 -24.234 4.738 1 93.19 855 ALA A CA 1
ATOM 6558 C C . ALA A 1 855 ? -25.328 -24.609 3.723 1 93.19 855 ALA A C 1
ATOM 6560 O O . ALA A 1 855 ? -25.094 -24.562 2.514 1 93.19 855 ALA A O 1
ATOM 6561 N N . LYS A 1 856 ? -26.453 -24.969 4.16 1 92.5 856 LYS A N 1
ATOM 6562 C CA . LYS A 1 856 ? -27.547 -25.406 3.289 1 92.5 856 LYS A CA 1
ATOM 6563 C C . LYS A 1 856 ? -28.047 -24.266 2.41 1 92.5 856 LYS A C 1
ATOM 6565 O O . LYS A 1 856 ? -28.516 -24.484 1.291 1 92.5 856 LYS A O 1
ATOM 6570 N N . ASP A 1 857 ? -27.859 -23.062 2.918 1 92.5 857 ASP A N 1
ATOM 6571 C CA . ASP A 1 857 ? -28.344 -21.891 2.191 1 92.5 857 ASP A CA 1
ATOM 6572 C C . ASP A 1 857 ? -27.422 -21.562 1.02 1 92.5 857 ASP A C 1
ATOM 6574 O O . ASP A 1 857 ? -27.812 -20.828 0.104 1 92.5 857 ASP A O 1
ATOM 6578 N N . LEU A 1 858 ? -26.25 -22.094 1.058 1 92.62 858 LEU A N 1
ATOM 6579 C CA . LEU A 1 858 ? -25.281 -21.766 0.022 1 92.62 858 LEU A CA 1
ATOM 6580 C C . LEU A 1 858 ? -25.422 -22.719 -1.164 1 92.62 858 LEU A C 1
ATOM 6582 O O . LEU A 1 858 ? -24.969 -22.406 -2.27 1 92.62 858 LEU A O 1
ATOM 6586 N N . VAL A 1 859 ? -26 -23.906 -0.969 1 90.81 859 VAL A N 1
ATOM 6587 C CA . VAL A 1 859 ? -26 -24.984 -1.944 1 90.81 859 VAL A CA 1
ATOM 6588 C C . VAL A 1 859 ? -26.719 -24.547 -3.213 1 90.81 859 VAL A C 1
ATOM 6590 O O . VAL A 1 859 ? -26.203 -24.719 -4.32 1 90.81 859 VAL A O 1
ATOM 6593 N N . PRO A 1 860 ? -27.844 -23.812 -3.076 1 87.81 860 PRO A N 1
ATOM 6594 C CA . PRO A 1 860 ? -28.516 -23.375 -4.301 1 87.81 860 PRO A CA 1
ATOM 6595 C C . PRO A 1 860 ? -27.672 -22.375 -5.102 1 87.81 860 PRO A C 1
ATOM 6597 O O . PRO A 1 860 ? -27.734 -22.359 -6.336 1 87.81 860 PRO A O 1
ATOM 6600 N N . ILE A 1 861 ? -26.984 -21.609 -4.441 1 88.88 861 ILE A N 1
ATOM 6601 C CA . ILE A 1 861 ? -26.172 -20.609 -5.109 1 88.88 861 ILE A CA 1
ATOM 6602 C C . ILE A 1 861 ? -25 -21.281 -5.82 1 88.88 861 ILE A C 1
ATOM 6604 O O . ILE A 1 861 ? -24.656 -20.922 -6.949 1 88.88 861 ILE A O 1
ATOM 6608 N N . LEU A 1 862 ? -24.453 -22.297 -5.148 1 87 862 LEU A N 1
ATOM 6609 C CA . LEU A 1 862 ? -23.328 -23.031 -5.734 1 87 862 LEU A CA 1
ATOM 6610 C C . LEU A 1 862 ? -23.781 -23.828 -6.957 1 87 862 LEU A C 1
ATOM 6612 O O . LEU A 1 862 ? -23 -24.047 -7.887 1 87 862 LEU A O 1
ATOM 6616 N N . MET A 1 863 ? -25.016 -24.188 -6.93 1 83 863 MET A N 1
ATOM 6617 C CA . MET A 1 863 ? -25.578 -24.906 -8.07 1 83 863 MET A CA 1
ATOM 6618 C C . MET A 1 863 ? -25.75 -23.969 -9.266 1 83 863 MET A C 1
ATOM 6620 O O . MET A 1 863 ? -25.656 -24.406 -10.414 1 83 863 MET A O 1
ATOM 6624 N N . MET A 1 864 ? -25.984 -22.703 -8.961 1 78.94 864 MET A N 1
ATOM 6625 C CA . MET A 1 864 ? -26.125 -21.703 -10.016 1 78.94 864 MET A CA 1
ATOM 6626 C C . MET A 1 864 ? -24.797 -21.469 -10.727 1 78.94 864 MET A C 1
ATOM 6628 O O . MET A 1 864 ? -24.766 -21.109 -11.898 1 78.94 864 MET A O 1
ATOM 6632 N N . VAL A 1 865 ? -23.797 -21.641 -9.992 1 70.31 865 VAL A N 1
ATOM 6633 C CA . VAL A 1 865 ? -22.469 -21.422 -10.562 1 70.31 865 VAL A CA 1
ATOM 6634 C C . VAL A 1 865 ? -22.25 -22.359 -11.75 1 70.31 865 VAL A C 1
ATOM 6636 O O . VAL A 1 865 ? -21.75 -21.953 -12.797 1 70.31 865 VAL A O 1
ATOM 6639 N N . TRP A 1 866 ? -22.766 -23.469 -11.531 1 64.94 866 TRP A N 1
ATOM 6640 C CA . TRP A 1 866 ? -22.625 -24.5 -12.555 1 64.94 866 TRP A CA 1
ATOM 6641 C C . TRP A 1 866 ? -23.5 -24.188 -13.766 1 64.94 866 TRP A C 1
ATOM 6643 O O . TRP A 1 866 ? -23.078 -24.344 -14.906 1 64.94 866 TRP A O 1
ATOM 6653 N N . GLN A 1 867 ? -24.656 -23.734 -13.422 1 61.88 867 GLN A N 1
ATOM 6654 C CA . GLN A 1 867 ? -25.609 -23.453 -14.484 1 61.88 867 GLN A CA 1
ATOM 6655 C C . GLN A 1 867 ? -25.125 -22.328 -15.391 1 61.88 867 GLN A C 1
ATOM 6657 O O . GLN A 1 867 ? -25.297 -22.391 -16.609 1 61.88 867 GLN A O 1
ATOM 6662 N N . THR A 1 868 ? -24.562 -21.406 -14.766 1 61.94 868 THR A N 1
ATOM 6663 C CA . THR A 1 868 ? -24.047 -20.281 -15.539 1 61.94 868 THR A CA 1
ATOM 6664 C C . THR A 1 868 ? -22.859 -20.703 -16.406 1 61.94 868 THR A C 1
ATOM 6666 O O . THR A 1 868 ? -22.703 -20.219 -17.531 1 61.94 868 THR A O 1
ATOM 6669 N N . LEU A 1 869 ? -22.141 -21.594 -15.883 1 59.78 869 LEU A N 1
ATOM 6670 C CA . LEU A 1 869 ? -20.984 -22.109 -16.625 1 59.78 869 LEU A CA 1
ATOM 6671 C C . LEU A 1 869 ? -21.438 -22.938 -17.812 1 59.78 869 LEU A C 1
ATOM 6673 O O . LEU A 1 869 ? -20.828 -22.859 -18.891 1 59.78 869 LEU A O 1
ATOM 6677 N N . MET A 1 870 ? -22.562 -23.609 -17.562 1 56.03 870 MET A N 1
ATOM 6678 C CA . MET A 1 870 ? -23.109 -24.453 -18.641 1 56.03 870 MET A CA 1
ATOM 6679 C C . MET A 1 870 ? -23.781 -23.594 -19.703 1 56.03 870 MET A C 1
ATOM 6681 O O . MET A 1 870 ? -23.844 -23.969 -20.875 1 56.03 870 MET A O 1
ATOM 6685 N N . ALA A 1 871 ? -24.375 -22.469 -19.234 1 47.66 871 ALA A N 1
ATOM 6686 C CA . ALA A 1 871 ? -25.078 -21.594 -20.172 1 47.66 871 ALA A CA 1
ATOM 6687 C C . ALA A 1 871 ? -24.094 -20.922 -21.125 1 47.66 871 ALA A C 1
ATOM 6689 O O . ALA A 1 871 ? -24.469 -20.531 -22.234 1 47.66 871 ALA A O 1
ATOM 6690 N N . VAL A 1 872 ? -23.031 -20.609 -20.734 1 48.88 872 VAL A N 1
ATOM 6691 C CA . VAL A 1 872 ? -22.078 -19.953 -21.625 1 48.88 872 VAL A CA 1
ATOM 6692 C C . VAL A 1 872 ? -21.766 -20.875 -22.797 1 48.88 872 VAL A C 1
ATOM 6694 O O . VAL A 1 872 ? -21.25 -20.422 -23.828 1 48.88 872 VAL A O 1
ATOM 6697 N N . ASN A 1 873 ? -21.938 -22.188 -22.75 1 41.34 873 ASN A N 1
ATOM 6698 C CA . ASN A 1 873 ? -21.828 -23.062 -23.906 1 41.34 873 ASN A CA 1
ATOM 6699 C C . ASN A 1 873 ? -23.203 -23.438 -24.453 1 41.34 873 ASN A C 1
ATOM 6701 O O . ASN A 1 873 ? -23.812 -24.406 -24.016 1 41.34 873 ASN A O 1
ATOM 6705 N N . PRO A 1 874 ? -23.922 -22.562 -25.219 1 40.5 874 PRO A N 1
ATOM 6706 C CA . PRO A 1 874 ? -25.297 -22.75 -25.672 1 40.5 874 PRO A CA 1
ATOM 6707 C C . PRO A 1 874 ? -25.547 -24.109 -26.312 1 40.5 874 PRO A C 1
ATOM 6709 O O . PRO A 1 874 ? -26.688 -24.516 -26.484 1 40.5 874 PRO A O 1
ATOM 6712 N N . ARG A 1 875 ? -24.719 -24.578 -27.234 1 39.84 875 ARG A N 1
ATOM 6713 C CA . ARG A 1 875 ? -25.188 -25.688 -28.062 1 39.84 875 ARG A CA 1
ATOM 6714 C C . ARG A 1 875 ? -25.781 -26.797 -27.203 1 39.84 875 ARG A C 1
ATOM 6716 O O . ARG A 1 875 ? -26.672 -27.516 -27.641 1 39.84 875 ARG A O 1
ATOM 6723 N N . LYS A 1 876 ? -25.078 -27.375 -26.297 1 38.72 876 LYS A N 1
ATOM 6724 C CA . LYS A 1 876 ? -25.469 -28.688 -25.781 1 38.72 876 LYS A CA 1
ATOM 6725 C C . LYS A 1 876 ? -26.203 -28.562 -24.453 1 38.72 876 LYS A C 1
ATOM 6727 O O . LYS A 1 876 ? -26.234 -29.5 -23.672 1 38.72 876 LYS A O 1
ATOM 6732 N N . THR A 1 877 ? -26.422 -27.453 -23.953 1 40.56 877 THR A N 1
ATOM 6733 C CA . THR A 1 877 ? -27.172 -27.5 -22.703 1 40.56 877 THR A CA 1
ATOM 6734 C C . THR A 1 877 ? -28.547 -28.109 -22.922 1 40.56 877 THR A C 1
ATOM 6736 O O . THR A 1 877 ? -29.5 -27.406 -23.266 1 40.56 877 THR A O 1
ATOM 6739 N N . GLN A 1 878 ? -28.656 -29.062 -23.672 1 36.84 878 GLN A N 1
ATOM 6740 C CA . GLN A 1 878 ? -29.922 -29.781 -23.516 1 36.84 878 GLN A CA 1
ATOM 6741 C C . GLN A 1 878 ? -30.328 -29.859 -22.047 1 36.84 878 GLN A C 1
ATOM 6743 O O . GLN A 1 878 ? -29.484 -29.938 -21.156 1 36.84 878 GLN A O 1
ATOM 6748 N N . LYS A 1 879 ? -31.562 -29.609 -21.656 1 41.69 879 LYS A N 1
ATOM 6749 C CA . LYS A 1 879 ? -32.375 -29.828 -20.469 1 41.69 879 LYS A CA 1
ATOM 6750 C C . LYS A 1 879 ? -31.922 -31.062 -19.703 1 41.69 879 LYS A C 1
ATOM 6752 O O . LYS A 1 879 ? -32.562 -32.125 -19.766 1 41.69 879 LYS A O 1
ATOM 6757 N N . ASN A 1 880 ? -30.734 -31.5 -19.766 1 45.91 880 ASN A N 1
ATOM 6758 C CA . ASN A 1 880 ? -30.547 -32.844 -19.234 1 45.91 880 ASN A CA 1
ATOM 6759 C C . ASN A 1 880 ? -30.688 -32.875 -17.719 1 45.91 880 ASN A C 1
ATOM 6761 O O . ASN A 1 880 ? -29.844 -32.312 -17 1 45.91 880 ASN A O 1
ATOM 6765 N N . GLN A 1 881 ? -31.812 -32.75 -17.281 1 53.5 881 GLN A N 1
ATOM 6766 C CA . GLN A 1 881 ? -32.188 -33.125 -15.914 1 53.5 881 GLN A CA 1
ATOM 6767 C C . GLN A 1 881 ? -31.359 -34.312 -15.414 1 53.5 881 GLN A C 1
ATOM 6769 O O . GLN A 1 881 ? -31.312 -35.375 -16.062 1 53.5 881 GLN A O 1
ATOM 6774 N N . LEU A 1 882 ? -30.266 -34 -14.703 1 64.75 882 LEU A N 1
ATOM 6775 C CA . LEU A 1 882 ? -29.531 -35.062 -14.062 1 64.75 882 LEU A CA 1
ATOM 6776 C C . LEU A 1 882 ? -30.469 -36.125 -13.477 1 64.75 882 LEU A C 1
ATOM 6778 O O . LEU A 1 882 ? -31.562 -35.781 -13.008 1 64.75 882 LEU A O 1
ATOM 6782 N N . HIS A 1 883 ? -30.156 -37.281 -13.789 1 73 883 HIS A N 1
ATOM 6783 C CA . HIS A 1 883 ? -30.875 -38.312 -13.07 1 73 883 HIS A CA 1
ATOM 6784 C C . HIS A 1 883 ? -30.922 -38.031 -11.57 1 73 883 HIS A C 1
ATOM 6786 O O . HIS A 1 883 ? -29.984 -37.469 -11.008 1 73 883 HIS A O 1
ATOM 6792 N N . PRO A 1 884 ? -32.062 -38.156 -11.023 1 71.69 884 PRO A N 1
ATOM 6793 C CA . PRO A 1 884 ? -32.25 -37.812 -9.617 1 71.69 884 PRO A CA 1
ATOM 6794 C C . PRO A 1 884 ? -31.125 -38.281 -8.719 1 71.69 884 PRO A C 1
ATOM 6796 O O . PRO A 1 884 ? -30.688 -37.562 -7.812 1 71.69 884 PRO A O 1
ATOM 6799 N N . ALA A 1 885 ? -30.625 -39.5 -8.992 1 77 885 ALA A N 1
ATOM 6800 C CA . ALA A 1 885 ? -29.547 -40 -8.164 1 77 885 ALA A CA 1
ATOM 6801 C C . ALA A 1 885 ? -28.281 -39.188 -8.352 1 77 885 ALA A C 1
ATOM 6803 O O . ALA A 1 885 ? -27.531 -38.969 -7.391 1 77 885 ALA A O 1
ATOM 6804 N N . GLU A 1 886 ? -28.078 -38.781 -9.523 1 80.94 886 GLU A N 1
ATOM 6805 C CA . GLU A 1 886 ? -26.906 -37.969 -9.82 1 80.94 886 GLU A CA 1
ATOM 6806 C C . GLU A 1 886 ? -27.016 -36.594 -9.203 1 80.94 886 GLU A C 1
ATOM 6808 O O . GLU A 1 886 ? -26.031 -36.031 -8.719 1 80.94 886 GLU A O 1
ATOM 6813 N N . ALA A 1 887 ? -28.219 -36.188 -9.18 1 82.25 887 ALA A N 1
ATOM 6814 C CA . ALA A 1 887 ? -28.484 -34.875 -8.609 1 82.25 887 ALA A CA 1
ATOM 6815 C C . ALA A 1 887 ? -28.25 -34.875 -7.098 1 82.25 887 ALA A C 1
ATOM 6817 O O . ALA A 1 887 ? -27.781 -33.875 -6.539 1 82.25 887 ALA A O 1
ATOM 6818 N N . GLU A 1 888 ? -28.656 -35.906 -6.582 1 84.62 888 GLU A N 1
ATOM 6819 C CA . GLU A 1 888 ? -28.469 -36.031 -5.137 1 84.62 888 GLU A CA 1
ATOM 6820 C C . GLU A 1 888 ? -26.984 -36.062 -4.777 1 84.62 888 GLU A C 1
ATOM 6822 O O . GLU A 1 888 ? -26.562 -35.469 -3.795 1 84.62 888 GLU A O 1
ATOM 6827 N N . ARG A 1 889 ? -26.203 -36.844 -5.496 1 86.69 889 ARG A N 1
ATOM 6828 C CA . ARG A 1 889 ? -24.781 -36.938 -5.25 1 86.69 889 ARG A CA 1
ATOM 6829 C C . ARG A 1 889 ? -24.109 -35.562 -5.414 1 86.69 889 ARG A C 1
ATOM 6831 O O . ARG A 1 889 ? -23.219 -35.188 -4.633 1 86.69 889 ARG A O 1
ATOM 6838 N N . TYR A 1 890 ? -24.547 -34.969 -6.367 1 86.19 890 TYR A N 1
ATOM 6839 C CA . TYR A 1 890 ? -24.016 -33.656 -6.645 1 86.19 890 TYR A CA 1
ATOM 6840 C C . TYR A 1 890 ? -24.344 -32.688 -5.516 1 86.19 890 TYR A C 1
ATOM 6842 O O . TYR A 1 890 ? -23.484 -31.922 -5.062 1 86.19 890 TYR A O 1
ATOM 6850 N N . ALA A 1 891 ? -25.516 -32.719 -5.078 1 86.69 891 ALA A N 1
ATOM 6851 C CA . ALA A 1 891 ? -25.953 -31.859 -3.99 1 86.69 891 ALA A CA 1
ATOM 6852 C C . ALA A 1 891 ? -25.172 -32.125 -2.713 1 86.69 891 ALA A C 1
ATOM 6854 O O . ALA A 1 891 ? -24.875 -31.219 -1.941 1 86.69 891 ALA A O 1
ATOM 6855 N N . LYS A 1 892 ? -24.938 -33.375 -2.566 1 88.56 892 LYS A N 1
ATOM 6856 C CA . LYS A 1 892 ? -24.172 -33.75 -1.385 1 88.56 892 LYS A CA 1
ATOM 6857 C C . LYS A 1 892 ? -22.75 -33.219 -1.438 1 88.56 892 LYS A C 1
ATOM 6859 O O . LYS A 1 892 ? -22.219 -32.75 -0.421 1 88.56 892 LYS A O 1
ATOM 6864 N N . LYS A 1 893 ? -22.203 -33.281 -2.572 1 87.81 893 LYS A N 1
ATOM 6865 C CA . LYS A 1 893 ? -20.859 -32.75 -2.727 1 87.81 893 LYS A CA 1
ATOM 6866 C C . LYS A 1 893 ? -20.828 -31.234 -2.529 1 87.81 893 LYS A C 1
ATOM 6868 O O . LYS A 1 893 ? -19.891 -30.688 -1.951 1 87.81 893 LYS A O 1
ATOM 6873 N N . LEU A 1 894 ? -21.812 -30.625 -2.994 1 89.31 894 LEU A N 1
ATOM 6874 C CA . LEU A 1 894 ? -21.906 -29.172 -2.854 1 89.31 894 LEU A CA 1
ATOM 6875 C C . LEU A 1 894 ? -22.109 -28.781 -1.396 1 89.31 894 LEU A C 1
ATOM 6877 O O . LEU A 1 894 ? -21.641 -27.734 -0.951 1 89.31 894 LEU A O 1
ATOM 6881 N N . LEU A 1 895 ? -22.859 -29.547 -0.775 1 91.31 895 LEU A N 1
ATOM 6882 C CA . LEU A 1 895 ? -23.062 -29.281 0.642 1 91.31 895 LEU A CA 1
ATOM 6883 C C . LEU A 1 895 ? -21.766 -29.375 1.416 1 91.31 895 LEU A C 1
ATOM 6885 O O . LEU A 1 895 ? -21.5 -28.562 2.305 1 91.31 895 LEU A O 1
ATOM 6889 N N . ALA A 1 896 ? -21.062 -30.406 1.107 1 90.88 896 ALA A N 1
ATOM 6890 C CA . ALA A 1 896 ? -19.766 -30.547 1.748 1 90.88 896 ALA A CA 1
ATOM 6891 C C . ALA A 1 896 ? -18.891 -29.328 1.484 1 90.88 896 ALA A C 1
ATOM 6893 O O . ALA A 1 896 ? -18.172 -28.859 2.377 1 90.88 896 ALA A O 1
ATOM 6894 N N . LYS A 1 897 ? -18.938 -28.859 0.362 1 89.75 897 LYS A N 1
ATOM 6895 C CA . LYS A 1 897 ? -18.172 -27.672 -0.011 1 89.75 897 LYS A CA 1
ATOM 6896 C C . LYS A 1 897 ? -18.688 -26.438 0.735 1 89.75 897 LYS A C 1
ATOM 6898 O O . LYS A 1 897 ? -17.891 -25.609 1.183 1 89.75 897 LYS A O 1
ATOM 6903 N N . ALA A 1 898 ? -19.906 -26.344 0.792 1 92.44 898 ALA A N 1
ATOM 6904 C CA . ALA A 1 898 ? -20.531 -25.219 1.507 1 92.44 898 ALA A CA 1
ATOM 6905 C C . ALA A 1 898 ? -20.109 -25.219 2.973 1 92.44 898 ALA A C 1
ATOM 6907 O O . ALA A 1 898 ? -19.891 -24.141 3.559 1 92.44 898 ALA A O 1
ATOM 6908 N N . GLU A 1 899 ? -20.031 -26.359 3.455 1 93.44 899 GLU A N 1
ATOM 6909 C CA . GLU A 1 899 ? -19.594 -26.469 4.844 1 93.44 899 GLU A CA 1
ATOM 6910 C C . GLU A 1 899 ? -18.156 -25.984 5.02 1 93.44 899 GLU A C 1
ATOM 6912 O O . GLU A 1 899 ? -17.844 -25.328 6.012 1 93.44 899 GLU A O 1
ATOM 6917 N N . VAL A 1 900 ? -17.406 -26.328 4.094 1 91.5 900 VAL A N 1
ATOM 6918 C CA . VAL A 1 900 ? -16.016 -25.875 4.145 1 91.5 900 VAL A CA 1
ATOM 6919 C C . VAL A 1 900 ? -15.969 -24.344 3.998 1 91.5 900 VAL A C 1
ATOM 6921 O O . VAL A 1 900 ? -15.156 -23.688 4.648 1 91.5 900 VAL A O 1
ATOM 6924 N N . ILE A 1 901 ? -16.781 -23.766 3.182 1 92.38 901 ILE A N 1
ATOM 6925 C CA . ILE A 1 901 ? -16.828 -22.328 2.949 1 92.38 901 ILE A CA 1
ATOM 6926 C C . ILE A 1 901 ? -17.203 -21.609 4.246 1 92.38 901 ILE A C 1
ATOM 6928 O O . ILE A 1 901 ? -16.531 -20.656 4.645 1 92.38 901 ILE A O 1
ATOM 6932 N N . VAL A 1 902 ? -18.156 -22.109 4.898 1 92.5 902 VAL A N 1
ATOM 6933 C CA . VAL A 1 902 ? -18.641 -21.484 6.121 1 92.5 902 VAL A CA 1
ATOM 6934 C C . VAL A 1 902 ? -17.578 -21.625 7.223 1 92.5 902 VAL A C 1
ATOM 6936 O O . VAL A 1 902 ? -17.344 -20.672 7.977 1 92.5 902 VAL A O 1
ATOM 6939 N N . ALA A 1 903 ? -17 -22.75 7.273 1 91.5 903 ALA A N 1
ATOM 6940 C CA . ALA A 1 903 ? -15.961 -22.984 8.266 1 91.5 903 ALA A CA 1
ATOM 6941 C C . ALA A 1 903 ? -14.773 -22.047 8.031 1 91.5 903 ALA A C 1
ATOM 6943 O O . ALA A 1 903 ? -14.195 -21.516 8.984 1 91.5 903 ALA A O 1
ATOM 6944 N N . SER A 1 904 ? -14.43 -21.891 6.832 1 91.44 904 SER A N 1
ATOM 6945 C CA . SER A 1 904 ? -13.32 -21.016 6.48 1 91.44 904 SER A CA 1
ATOM 6946 C C . SER A 1 904 ? -13.656 -19.562 6.773 1 91.44 904 SER A C 1
ATOM 6948 O O . SER A 1 904 ? -12.82 -18.812 7.277 1 91.44 904 SER A O 1
ATOM 6950 N N . ALA A 1 905 ? -14.82 -19.156 6.445 1 91.69 905 ALA A N 1
ATOM 6951 C CA . ALA A 1 905 ? -15.273 -17.781 6.715 1 91.69 905 ALA A CA 1
ATOM 6952 C C . ALA A 1 905 ? -15.25 -17.484 8.211 1 91.69 905 ALA A C 1
ATOM 6954 O O . ALA A 1 905 ? -14.867 -16.391 8.625 1 91.69 905 ALA A O 1
ATOM 6955 N N . ASN A 1 906 ? -15.594 -18.438 8.977 1 89.44 906 ASN A N 1
ATOM 6956 C CA . ASN A 1 906 ? -15.594 -18.297 10.43 1 89.44 906 ASN A CA 1
ATOM 6957 C C . ASN A 1 906 ? -14.18 -18.156 10.984 1 89.44 906 ASN A C 1
ATOM 6959 O O . ASN A 1 906 ? -13.945 -17.391 11.922 1 89.44 906 ASN A O 1
ATOM 6963 N N . LYS A 1 907 ? -13.312 -18.922 10.453 1 88.06 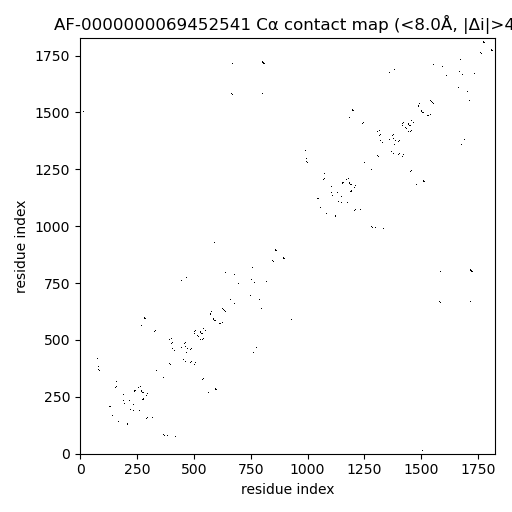907 LYS A N 1
ATOM 6964 C CA . LYS A 1 907 ? -11.922 -18.859 10.883 1 88.06 907 LYS A CA 1
ATOM 6965 C C . LYS A 1 907 ? -11.312 -17.5 10.578 1 88.06 907 LYS A C 1
ATOM 6967 O O . LYS A 1 907 ? -10.609 -16.922 11.406 1 88.06 907 LYS A O 1
ATOM 6972 N N . ILE A 1 908 ? -11.594 -16.969 9.469 1 86.75 908 ILE A N 1
ATOM 6973 C CA . ILE A 1 908 ? -11.031 -15.688 9.047 1 86.75 908 ILE A CA 1
ATOM 6974 C C . ILE A 1 908 ? -11.672 -14.555 9.836 1 86.75 908 ILE A C 1
ATOM 6976 O O . ILE A 1 908 ? -10.984 -13.633 10.281 1 86.75 908 ILE A O 1
ATOM 6980 N N . TRP A 1 909 ? -12.953 -14.617 9.93 1 81.19 909 TRP A N 1
ATOM 6981 C CA . TRP A 1 909 ? -13.68 -13.578 10.648 1 81.19 909 TRP A CA 1
ATOM 6982 C C . TRP A 1 909 ? -13.281 -13.562 12.125 1 81.19 909 TRP A C 1
ATOM 6984 O O . TRP A 1 909 ? -13.211 -12.5 12.742 1 81.19 909 TRP A O 1
ATOM 6994 N N . GLY A 1 910 ? -13.055 -14.703 12.742 1 67.38 910 GLY A N 1
ATOM 6995 C CA . GLY A 1 910 ? -12.609 -14.797 14.125 1 67.38 910 GLY A CA 1
ATOM 6996 C C . GLY A 1 910 ? -11.227 -14.219 14.344 1 67.38 910 GLY A C 1
ATOM 6997 O O . GLY A 1 910 ? -10.922 -13.703 15.43 1 67.38 910 GLY A O 1
ATOM 6998 N N . THR A 1 911 ? -10.383 -14.305 13.445 1 59.22 911 THR A N 1
ATOM 6999 C CA . THR A 1 911 ? -9.039 -13.742 13.57 1 59.22 911 THR A CA 1
ATOM 7000 C C . THR A 1 911 ? -9.094 -12.219 13.523 1 59.22 911 THR A C 1
ATOM 7002 O O . THR A 1 911 ? -8.266 -11.539 14.141 1 59.22 911 THR A O 1
ATOM 7005 N N . TYR A 1 912 ? -9.922 -11.664 12.688 1 49.03 912 TYR A N 1
ATOM 7006 C CA . TYR A 1 912 ? -10.031 -10.211 12.586 1 49.03 912 TYR A CA 1
ATOM 7007 C C . TYR A 1 912 ? -10.891 -9.648 13.703 1 49.03 912 TYR A C 1
ATOM 7009 O O . TYR A 1 912 ? -10.773 -8.469 14.055 1 49.03 912 TYR A O 1
ATOM 7017 N N . GLY A 1 913 ? -11.812 -10.32 14.266 1 42.44 913 GLY A N 1
ATOM 7018 C CA . GLY A 1 913 ? -12.664 -9.836 15.344 1 42.44 913 GLY A CA 1
ATOM 7019 C C . GLY A 1 913 ? -11.992 -9.891 16.703 1 42.44 913 GLY A C 1
ATOM 7020 O O . GLY A 1 913 ? -11.094 -10.711 16.922 1 42.44 913 GLY A O 1
ATOM 7021 N N . MET B 1 1 ? 69.5 -19.297 -34.062 1 19.72 1 MET B N 1
ATOM 7022 C CA . MET B 1 1 ? 70 -19.062 -32.75 1 19.72 1 MET B CA 1
ATOM 7023 C C . MET B 1 1 ? 69.188 -19.797 -31.688 1 19.72 1 MET B C 1
ATOM 7025 O O . MET B 1 1 ? 68 -19.938 -31.797 1 19.72 1 MET B O 1
ATOM 7029 N N . SER B 1 2 ? 69.938 -20.531 -30.859 1 20.11 2 SER B N 1
ATOM 7030 C CA . SER B 1 2 ? 69.812 -21.562 -29.828 1 20.11 2 SER B CA 1
ATOM 7031 C C . SER B 1 2 ? 69 -21.031 -28.609 1 20.11 2 SER B C 1
ATOM 7033 O O . SER B 1 2 ? 69.375 -20 -28.062 1 20.11 2 SER B O 1
ATOM 7035 N N . ALA B 1 3 ? 67.688 -21.391 -28.594 1 23.98 3 ALA B N 1
ATOM 7036 C CA . ALA B 1 3 ? 66.438 -21.062 -27.828 1 23.98 3 ALA B CA 1
ATOM 7037 C C . ALA B 1 3 ? 66.625 -21.328 -26.344 1 23.98 3 ALA B C 1
ATOM 7039 O O . ALA B 1 3 ? 66.812 -22.484 -25.938 1 23.98 3 ALA B O 1
ATOM 7040 N N . PRO B 1 4 ? 67.438 -20.422 -25.688 1 22.56 4 PRO B N 1
ATOM 7041 C CA . PRO B 1 4 ? 68.125 -20.766 -24.422 1 22.56 4 PRO B CA 1
ATOM 7042 C C . PRO B 1 4 ? 67.125 -21.312 -23.391 1 22.56 4 PRO B C 1
ATOM 7044 O O . PRO B 1 4 ? 65.938 -21.047 -23.484 1 22.56 4 PRO B O 1
ATOM 7047 N N . PRO B 1 5 ? 67.5 -22.078 -22.5 1 22 5 PRO B N 1
ATOM 7048 C CA . PRO B 1 5 ? 67 -23.172 -21.641 1 22 5 PRO B CA 1
ATOM 7049 C C . PRO B 1 5 ? 65.938 -22.719 -20.656 1 22 5 PRO B C 1
ATOM 7051 O O . PRO B 1 5 ? 64.75 -22.766 -20.953 1 22 5 PRO B O 1
ATOM 7054 N N . GLY B 1 6 ? 66.125 -22.688 -19.344 1 20.56 6 GLY B N 1
ATOM 7055 C CA . GLY B 1 6 ? 65.688 -23.484 -18.219 1 20.56 6 GLY B CA 1
ATOM 7056 C C . GLY B 1 6 ? 64.75 -22.734 -17.297 1 20.56 6 GLY B C 1
ATOM 7057 O O . GLY B 1 6 ? 64.312 -23.266 -16.25 1 20.56 6 GLY B O 1
ATOM 7058 N N . GLN B 1 7 ? 64.625 -21.344 -17.297 1 22.62 7 GLN B N 1
ATOM 7059 C CA . GLN B 1 7 ? 64.562 -20.766 -15.969 1 22.62 7 GLN B CA 1
ATOM 7060 C C . GLN B 1 7 ? 63.219 -21.062 -15.305 1 22.62 7 GLN B C 1
ATOM 7062 O O . GLN B 1 7 ? 62.156 -21 -15.945 1 22.62 7 GLN B O 1
ATOM 7067 N N . PRO B 1 8 ? 63.219 -21.625 -14.07 1 21.69 8 PRO B N 1
ATOM 7068 C CA . PRO B 1 8 ? 62.219 -22.297 -13.242 1 21.69 8 PRO B CA 1
ATOM 7069 C C . PRO B 1 8 ? 61.031 -21.375 -12.875 1 21.69 8 PRO B C 1
ATOM 7071 O O . PRO B 1 8 ? 61.25 -20.188 -12.641 1 21.69 8 PRO B O 1
ATOM 7074 N N . PHE B 1 9 ? 59.844 -21.5 -13.461 1 20.81 9 PHE B N 1
ATOM 7075 C CA . PHE B 1 9 ? 58.656 -20.688 -13.484 1 20.81 9 PHE B CA 1
ATOM 7076 C C . PHE B 1 9 ? 58.031 -20.578 -12.094 1 20.81 9 PHE B C 1
ATOM 7078 O O . PHE B 1 9 ? 57.594 -21.578 -11.531 1 20.81 9 PHE B O 1
ATOM 7085 N N . GLN B 1 10 ? 58.688 -19.734 -11.18 1 19.61 10 GLN B N 1
ATOM 7086 C CA . GLN B 1 10 ? 58.312 -19.578 -9.781 1 19.61 10 GLN B CA 1
ATOM 7087 C C . GLN B 1 10 ? 56.812 -19.281 -9.648 1 19.61 10 GLN B C 1
ATOM 7089 O O . GLN B 1 10 ? 56.312 -18.328 -10.258 1 19.61 10 GLN B O 1
ATOM 7094 N N . THR B 1 11 ? 55.938 -20.266 -9.352 1 19.66 11 THR B N 1
ATOM 7095 C CA . THR B 1 11 ? 54.5 -20.438 -9.312 1 19.66 11 THR B CA 1
ATOM 7096 C C . THR B 1 11 ? 53.875 -19.547 -8.234 1 19.66 11 THR B C 1
ATOM 7098 O O . THR B 1 11 ? 54.031 -19.812 -7.043 1 19.66 11 THR B O 1
ATOM 7101 N N . TYR B 1 12 ? 54.156 -18.188 -8.258 1 21.41 12 TYR B N 1
ATOM 7102 C CA . TYR B 1 12 ? 53.719 -17.344 -7.141 1 21.41 12 TYR B CA 1
ATOM 7103 C C . TYR B 1 12 ? 52.25 -17.531 -6.855 1 21.41 12 TYR B C 1
ATOM 7105 O O . TYR B 1 12 ? 51.438 -17.609 -7.781 1 21.41 12 TYR B O 1
ATOM 7113 N N . GLY B 1 13 ? 51.875 -18.188 -5.758 1 21.44 13 GLY B N 1
ATOM 7114 C CA . GLY B 1 13 ? 50.656 -18.688 -5.129 1 21.44 13 GLY B CA 1
ATOM 7115 C C . GLY B 1 13 ? 49.594 -17.625 -4.93 1 21.44 13 GLY B C 1
ATOM 7116 O O . GLY B 1 13 ? 49.906 -16.531 -4.434 1 21.44 13 GLY B O 1
ATOM 7117 N N . PHE B 1 14 ? 48.656 -17.438 -5.871 1 22.47 14 PHE B N 1
ATOM 7118 C CA . PHE B 1 14 ? 47.688 -16.391 -6.145 1 22.47 14 PHE B CA 1
ATOM 7119 C C . PHE B 1 14 ? 46.719 -16.234 -4.977 1 22.47 14 PHE B C 1
ATOM 7121 O O . PHE B 1 14 ? 46.156 -17.203 -4.508 1 22.47 14 PHE B O 1
ATOM 7128 N N . GLN B 1 15 ? 46.969 -15.336 -4.012 1 25.27 15 GLN B N 1
ATOM 7129 C CA . GLN B 1 15 ? 46.219 -15.008 -2.809 1 25.27 15 GLN B CA 1
ATOM 7130 C C . GLN B 1 15 ? 44.75 -14.68 -3.143 1 25.27 15 GLN B C 1
ATOM 7132 O O . GLN B 1 15 ? 44.5 -13.852 -4.02 1 25.27 15 GLN B O 1
ATOM 7137 N N . THR B 1 16 ? 43.812 -15.57 -3.123 1 25.16 16 THR B N 1
ATOM 7138 C CA . THR B 1 16 ? 42.406 -15.438 -3.531 1 25.16 16 THR B CA 1
ATOM 7139 C C . THR B 1 16 ? 41.719 -14.352 -2.727 1 25.16 16 THR B C 1
ATOM 7141 O O . THR B 1 16 ? 42.188 -13.977 -1.647 1 25.16 16 THR B O 1
ATOM 7144 N N . SER B 1 17 ? 40.969 -13.586 -3.426 1 24.53 17 SER B N 1
ATOM 7145 C CA . SER B 1 17 ? 40.312 -12.398 -2.885 1 24.53 17 SER B CA 1
ATOM 7146 C C . SER B 1 17 ? 39.5 -12.742 -1.631 1 24.53 17 SER B C 1
ATOM 7148 O O . SER B 1 17 ? 38.906 -11.859 -1.01 1 24.53 17 SER B O 1
ATOM 7150 N N . VAL B 1 18 ? 39.188 -14.062 -1.402 1 24.8 18 VAL B N 1
ATOM 7151 C CA . VAL B 1 18 ? 38.5 -14.375 -0.144 1 24.8 18 VAL B CA 1
ATOM 7152 C C . VAL B 1 18 ? 39.406 -13.953 1.029 1 24.8 18 VAL B C 1
ATOM 7154 O O . VAL B 1 18 ? 38.906 -13.57 2.088 1 24.8 18 VAL B O 1
ATOM 7157 N N . ASP B 1 19 ? 40.688 -14.086 0.715 1 26.34 19 ASP B N 1
ATOM 7158 C CA . ASP B 1 19 ? 41.594 -13.867 1.837 1 26.34 19 ASP B CA 1
ATOM 7159 C C . ASP B 1 19 ? 41.531 -12.414 2.324 1 26.34 19 ASP B C 1
ATOM 7161 O O . ASP B 1 19 ? 41.656 -12.156 3.523 1 26.34 19 ASP B O 1
ATOM 7165 N N . ILE B 1 20 ? 41.5 -11.586 1.269 1 27.97 20 ILE B N 1
ATOM 7166 C CA . ILE B 1 20 ? 41.625 -10.211 1.755 1 27.97 20 ILE B CA 1
ATOM 7167 C C . ILE B 1 20 ? 40.406 -9.852 2.588 1 27.97 20 ILE B C 1
ATOM 7169 O O . ILE B 1 20 ? 40.531 -9.164 3.607 1 27.97 20 ILE B O 1
ATOM 7173 N N . ALA B 1 21 ? 39.25 -10.359 2.18 1 25.16 21 ALA B N 1
ATOM 7174 C CA . ALA B 1 21 ? 38.062 -9.828 2.85 1 25.16 21 ALA B CA 1
ATOM 7175 C C . ALA B 1 21 ? 37.938 -10.375 4.27 1 25.16 21 ALA B C 1
ATOM 7177 O O . ALA B 1 21 ? 37.188 -9.828 5.094 1 25.16 21 ALA B O 1
ATOM 7178 N N . ARG B 1 22 ? 38.5 -11.594 4.59 1 26 22 ARG B N 1
ATOM 7179 C CA . ARG B 1 22 ? 38.438 -12.148 5.938 1 26 22 ARG B CA 1
ATOM 7180 C C . ARG B 1 22 ? 39.125 -11.219 6.938 1 26 22 ARG B C 1
ATOM 7182 O O . ARG B 1 22 ? 39.094 -11.469 8.148 1 26 22 ARG B O 1
ATOM 7189 N N . GLN B 1 23 ? 40.188 -10.531 6.523 1 25.22 23 GLN B N 1
ATOM 7190 C CA . GLN B 1 23 ? 40.906 -9.953 7.652 1 25.22 23 GLN B CA 1
ATOM 7191 C C . GLN B 1 23 ? 40.094 -8.875 8.344 1 25.22 23 GLN B C 1
ATOM 7193 O O . GLN B 1 23 ? 40.5 -8.312 9.359 1 25.22 23 GLN B O 1
ATOM 7198 N N . ARG B 1 24 ? 39.25 -8.117 7.641 1 25.16 24 ARG B N 1
ATOM 7199 C CA . ARG B 1 24 ? 38.844 -7.047 8.547 1 25.16 24 ARG B CA 1
ATOM 7200 C C . ARG B 1 24 ? 37.812 -7.555 9.57 1 25.16 24 ARG B C 1
ATOM 7202 O O . ARG B 1 24 ? 36.75 -8.07 9.195 1 25.16 24 ARG B O 1
ATOM 7209 N N . THR B 1 25 ? 38.219 -8.062 10.828 1 22.88 25 THR B N 1
ATOM 7210 C CA . THR B 1 25 ? 37.656 -8.547 12.086 1 22.88 25 THR B CA 1
ATOM 7211 C C . THR B 1 25 ? 36.562 -7.629 12.57 1 22.88 25 THR B C 1
ATOM 7213 O O . THR B 1 25 ? 36.812 -6.516 13.031 1 22.88 25 THR B O 1
ATOM 7216 N N . PHE B 1 26 ? 35.594 -7.137 11.789 1 20.39 26 PHE B N 1
ATOM 7217 C CA . PHE B 1 26 ? 34.875 -6.211 12.648 1 20.39 26 PHE B CA 1
ATOM 7218 C C . PHE B 1 26 ? 34.281 -6.945 13.852 1 20.39 26 PHE B C 1
ATOM 7220 O O . PHE B 1 26 ? 33.781 -8.062 13.719 1 20.39 26 PHE B O 1
ATOM 7227 N N . GLU B 1 27 ? 34.688 -6.766 15.133 1 22.08 27 GLU B N 1
ATOM 7228 C CA . GLU B 1 27 ? 34.344 -7.227 16.469 1 22.08 27 GLU B CA 1
ATOM 7229 C C . GLU B 1 27 ? 32.844 -7.113 16.734 1 22.08 27 GLU B C 1
ATOM 7231 O O . GLU B 1 27 ? 32.344 -6.027 17.031 1 22.08 27 GLU B O 1
ATOM 7236 N N . VAL B 1 28 ? 32.031 -7.559 15.883 1 21.67 28 VAL B N 1
ATOM 7237 C CA . VAL B 1 28 ? 30.656 -7.324 16.312 1 21.67 28 VAL B CA 1
ATOM 7238 C C . VAL B 1 28 ? 30.344 -8.18 17.531 1 21.67 28 VAL B C 1
ATOM 7240 O O . V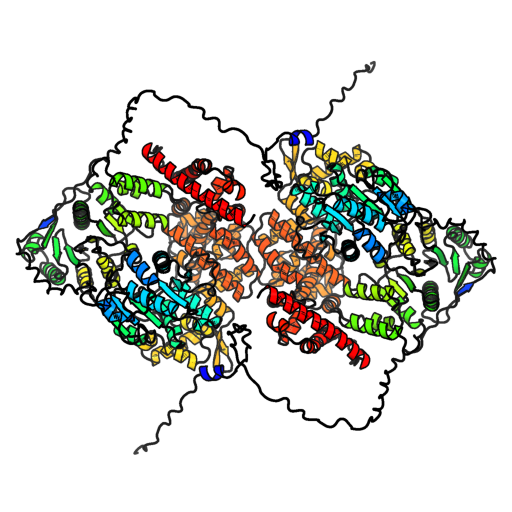AL B 1 28 ? 30.562 -9.391 17.531 1 21.67 28 VAL B O 1
ATOM 7243 N N . VAL B 1 29 ? 30.297 -7.594 18.766 1 22.56 29 VAL B N 1
ATOM 7244 C CA . VAL B 1 29 ? 30.016 -8.195 20.062 1 22.56 29 VAL B CA 1
ATOM 7245 C C . VAL B 1 29 ? 28.672 -8.906 20.031 1 22.56 29 VAL B C 1
ATOM 7247 O O . VAL B 1 29 ? 27.656 -8.312 19.672 1 22.56 29 VAL B O 1
ATOM 7250 N N . PRO B 1 30 ? 28.641 -10.164 19.734 1 22.89 30 PRO B N 1
ATOM 7251 C CA . PRO B 1 30 ? 27.469 -11.039 19.75 1 22.89 30 PRO B CA 1
ATOM 7252 C C . PRO B 1 30 ? 26.688 -10.945 21.062 1 22.89 30 PRO B C 1
ATOM 7254 O O . PRO B 1 30 ? 27.234 -11.172 22.141 1 22.89 30 PRO B O 1
ATOM 7257 N N . LEU B 1 31 ? 25.844 -9.938 21.266 1 20.42 31 LEU B N 1
ATOM 7258 C CA . LEU B 1 31 ? 25.172 -9.789 22.547 1 20.42 31 LEU B CA 1
ATOM 7259 C C . LEU B 1 31 ? 24.328 -11.016 22.859 1 20.42 31 LEU B C 1
ATOM 7261 O O . LEU B 1 31 ? 23.125 -11.016 22.672 1 20.42 31 LEU B O 1
ATOM 7265 N N . ALA B 1 32 ? 24.609 -12.172 22.297 1 20.08 32 ALA B N 1
ATOM 7266 C CA . ALA B 1 32 ? 23.812 -13.336 22.672 1 20.08 32 ALA B CA 1
ATOM 7267 C C . ALA B 1 32 ? 23.875 -13.578 24.172 1 20.08 32 ALA B C 1
ATOM 7269 O O . ALA B 1 32 ? 24.969 -13.633 24.75 1 20.08 32 ALA B O 1
ATOM 7270 N N . GLY B 1 33 ? 22.844 -13.172 24.922 1 18.42 33 GLY B N 1
ATOM 7271 C CA . GLY B 1 33 ? 22.719 -13.406 26.344 1 18.42 33 GLY B CA 1
ATOM 7272 C C . GLY B 1 33 ? 22.891 -14.867 26.734 1 18.42 33 GLY B C 1
ATOM 7273 O O . GLY B 1 33 ? 22.5 -15.758 25.969 1 18.42 33 GLY B O 1
ATOM 7274 N N . ASN B 1 34 ? 24.016 -15.242 27.219 1 19.47 34 ASN B N 1
ATOM 7275 C CA . ASN B 1 34 ? 24.438 -16.484 27.859 1 19.47 34 ASN B CA 1
ATOM 7276 C C . ASN B 1 34 ? 23.406 -16.969 28.875 1 19.47 34 ASN B C 1
ATOM 7278 O O . ASN B 1 34 ? 22.922 -16.188 29.688 1 19.47 34 ASN B O 1
ATOM 7282 N N . LYS B 1 35 ? 22.656 -17.953 28.422 1 19.78 35 LYS B N 1
ATOM 7283 C CA . LYS B 1 35 ? 21.859 -18.688 29.391 1 19.78 35 LYS B CA 1
ATOM 7284 C C . LYS B 1 35 ? 22.672 -19.047 30.625 1 19.78 35 LYS B C 1
ATOM 7286 O O . LYS B 1 35 ? 23.719 -19.688 30.516 1 19.78 35 LYS B O 1
ATOM 7291 N N . ARG B 1 36 ? 22.672 -18.219 31.672 1 18.97 36 ARG B N 1
ATOM 7292 C CA . ARG B 1 36 ? 23.406 -18.375 32.938 1 18.97 36 ARG B CA 1
ATOM 7293 C C . ARG B 1 36 ? 23.156 -19.75 33.531 1 18.97 36 ARG B C 1
ATOM 7295 O O . ARG B 1 36 ? 22 -20.156 33.719 1 18.97 36 ARG B O 1
ATOM 7302 N N . PRO B 1 37 ? 24.047 -20.609 33.344 1 19.19 37 PRO B N 1
ATOM 7303 C CA . PRO B 1 37 ? 24.047 -21.953 33.906 1 19.19 37 PRO B CA 1
ATOM 7304 C C . PRO B 1 37 ? 23.75 -21.953 35.406 1 19.19 37 PRO B C 1
ATOM 7306 O O . PRO B 1 37 ? 23.969 -20.938 36.094 1 19.19 37 PRO B O 1
ATOM 7309 N N . PRO B 1 38 ? 22.953 -22.953 35.906 1 20.27 38 PRO B N 1
ATOM 7310 C CA . PRO B 1 38 ? 22.547 -23.109 37.312 1 20.27 38 PRO B CA 1
ATOM 7311 C C . PRO B 1 38 ? 23.734 -23.234 38.25 1 20.27 38 PRO B C 1
ATOM 7313 O O . PRO B 1 38 ? 24.562 -24.141 38.094 1 20.27 38 PRO B O 1
ATOM 7316 N N . ASP B 1 39 ? 24.453 -22.141 38.375 1 17.61 39 ASP B N 1
ATOM 7317 C CA . ASP B 1 39 ? 25.641 -22.297 39.219 1 17.61 39 ASP B CA 1
ATOM 7318 C C . ASP B 1 39 ? 25.281 -23 40.531 1 17.61 39 ASP B C 1
ATOM 7320 O O . ASP B 1 39 ? 24.344 -22.609 41.219 1 17.61 39 ASP B O 1
ATOM 7324 N N . PRO B 1 40 ? 25.703 -24.203 40.656 1 18.56 40 PRO B N 1
ATOM 7325 C CA . PRO B 1 40 ? 25.641 -25.109 41.812 1 18.56 40 PRO B CA 1
ATOM 7326 C C . PRO B 1 40 ? 26 -24.406 43.125 1 18.56 40 PRO B C 1
ATOM 7328 O O . PRO B 1 40 ? 26.547 -23.312 43.125 1 18.56 40 PRO B O 1
ATOM 7331 N N . SER B 1 41 ? 26.062 -25.141 44.281 1 17.89 41 SER B N 1
ATOM 7332 C CA . SER B 1 41 ? 25.938 -25.109 45.719 1 17.89 41 SER B CA 1
ATOM 7333 C C . SER B 1 41 ? 27.203 -24.531 46.375 1 17.89 41 SER B C 1
ATOM 7335 O O . SER B 1 41 ? 27.219 -24.25 47.562 1 17.89 41 SER B O 1
ATOM 7337 N N . ALA B 1 42 ? 28.391 -24.547 45.781 1 17.78 42 ALA B N 1
ATOM 7338 C CA . ALA B 1 42 ? 29.328 -24.844 46.875 1 17.78 42 ALA B CA 1
ATOM 7339 C C . ALA B 1 42 ? 29.172 -23.859 48.031 1 17.78 42 ALA B C 1
ATOM 7341 O O . ALA B 1 42 ? 28.719 -22.719 47.812 1 17.78 42 ALA B O 1
ATOM 7342 N N . ASP B 1 43 ? 29.438 -24.172 49.375 1 17.34 43 ASP B N 1
ATOM 7343 C CA . ASP B 1 43 ? 29.5 -23.984 50.844 1 17.34 43 ASP B CA 1
ATOM 7344 C C . ASP B 1 43 ? 30.406 -22.812 51.188 1 17.34 43 ASP B C 1
ATOM 7346 O O . ASP B 1 43 ? 30.062 -22 52.062 1 17.34 43 ASP B O 1
ATOM 7350 N N . ASP B 1 44 ? 31.734 -22.922 50.875 1 16.92 44 ASP B N 1
ATOM 7351 C CA . ASP B 1 44 ? 32.688 -22.828 52 1 16.92 44 ASP B CA 1
ATOM 7352 C C . ASP B 1 44 ? 32.844 -21.375 52.438 1 16.92 44 ASP B C 1
ATOM 7354 O O . ASP B 1 44 ? 32.5 -20.438 51.688 1 16.92 44 ASP B O 1
ATOM 7358 N N . ASP B 1 45 ? 33.781 -21.016 53.469 1 18.11 45 ASP B N 1
ATOM 7359 C CA . ASP B 1 45 ? 34.031 -20.344 54.719 1 18.11 45 ASP B CA 1
ATOM 7360 C C . ASP B 1 45 ? 34.688 -18.969 54.5 1 18.11 45 ASP B C 1
ATOM 7362 O O . ASP B 1 45 ? 35.062 -18.297 55.469 1 18.11 45 ASP B O 1
ATOM 7366 N N . HIS B 1 46 ? 35.031 -18.609 53.219 1 16.41 46 HIS B N 1
ATOM 7367 C CA . HIS B 1 46 ? 36.25 -17.812 53.312 1 16.41 46 HIS B CA 1
ATOM 7368 C C . HIS B 1 46 ? 36 -16.547 54.156 1 16.41 46 HIS B C 1
ATOM 7370 O O . HIS B 1 46 ? 34.906 -15.977 54.125 1 16.41 46 HIS B O 1
ATOM 7376 N N . ARG B 1 47 ? 37.156 -16.141 54.906 1 18.06 47 ARG B N 1
ATOM 7377 C CA . ARG B 1 47 ? 37.531 -15.367 56.094 1 18.06 47 ARG B CA 1
ATOM 7378 C C . ARG B 1 47 ? 37.406 -13.875 55.812 1 18.06 47 ARG B C 1
ATOM 7380 O O . ARG B 1 47 ? 37.562 -13.422 54.688 1 18.06 47 ARG B O 1
ATOM 7387 N N . PRO B 1 48 ? 37 -13 56.844 1 17.98 48 PRO B N 1
ATOM 7388 C CA . PRO B 1 48 ? 36.5 -11.656 57.125 1 17.98 48 PRO B CA 1
ATOM 7389 C C . PRO B 1 48 ? 37.531 -10.57 56.906 1 17.98 48 PRO B C 1
ATOM 7391 O O . PRO B 1 48 ? 37.219 -9.383 57 1 17.98 48 PRO B O 1
ATOM 7394 N N . VAL B 1 49 ? 38.75 -10.773 56.219 1 18.45 49 VAL B N 1
ATOM 7395 C CA . VAL B 1 49 ? 39.844 -10.078 56.875 1 18.45 49 VAL B CA 1
ATOM 7396 C C . VAL B 1 49 ? 39.656 -8.57 56.75 1 18.45 49 VAL B C 1
ATOM 7398 O O . VAL B 1 49 ? 39.219 -8.07 55.719 1 18.45 49 VAL B O 1
ATOM 7401 N N . GLY B 1 50 ? 39.812 -7.777 57.906 1 18.05 50 GLY B N 1
ATOM 7402 C CA . GLY B 1 50 ? 39.625 -6.473 58.531 1 18.05 50 GLY B CA 1
ATOM 7403 C C . GLY B 1 50 ? 40.531 -5.402 57.938 1 18.05 50 GLY B C 1
ATOM 7404 O O . GLY B 1 50 ? 40.562 -4.281 58.469 1 18.05 50 GLY B O 1
ATOM 7405 N N . VAL B 1 51 ? 41.062 -5.531 56.688 1 17.64 51 VAL B N 1
ATOM 7406 C CA . VAL B 1 51 ? 42.281 -4.754 56.625 1 17.64 51 VAL B CA 1
ATOM 7407 C C . VAL B 1 51 ? 42 -3.277 56.875 1 17.64 51 VAL B C 1
ATOM 7409 O O . VAL B 1 51 ? 41.062 -2.723 56.25 1 17.64 51 VAL B O 1
ATOM 7412 N N . LYS B 1 52 ? 42.656 -2.664 57.906 1 18.84 52 LYS B N 1
ATOM 7413 C CA . LYS B 1 52 ? 42.656 -1.424 58.688 1 18.84 52 LYS B CA 1
ATOM 7414 C C . LYS B 1 52 ? 43.188 -0.261 57.844 1 18.84 52 LYS B C 1
ATOM 7416 O O . LYS B 1 52 ? 44.375 0.037 57.906 1 18.84 52 LYS B O 1
ATOM 7421 N N . HIS B 1 53 ? 42.906 -0.072 56.594 1 17.56 53 HIS B N 1
ATOM 7422 C CA . HIS B 1 53 ? 43.781 0.896 55.969 1 17.56 53 HIS B CA 1
ATOM 7423 C C . HIS B 1 53 ? 43.781 2.219 56.719 1 17.56 53 HIS B C 1
ATOM 7425 O O . HIS B 1 53 ? 42.75 2.629 57.25 1 17.56 53 HIS B O 1
ATOM 7431 N N . PRO B 1 54 ? 44.938 2.807 56.969 1 18.53 54 PRO B N 1
ATOM 7432 C CA . PRO B 1 54 ? 45.344 3.91 57.844 1 18.53 54 PRO B CA 1
ATOM 7433 C C . PRO B 1 54 ? 44.656 5.23 57.469 1 18.53 54 PRO B C 1
ATOM 7435 O O . PRO B 1 54 ? 44.188 5.391 56.344 1 18.53 54 PRO B O 1
ATOM 7438 N N . THR B 1 55 ? 44.594 6.273 58.375 1 17.66 55 THR B N 1
ATOM 7439 C CA . THR B 1 55 ? 43.812 7.371 58.969 1 17.66 55 THR B CA 1
ATOM 7440 C C . THR B 1 55 ? 43.938 8.633 58.125 1 17.66 55 THR B C 1
ATOM 7442 O O . THR B 1 55 ? 42.938 9.25 57.75 1 17.66 55 THR B O 1
ATOM 7445 N N . THR B 1 56 ? 45.094 9.617 58.062 1 17.14 56 THR B N 1
ATOM 7446 C CA . THR B 1 56 ? 45.094 10.961 58.625 1 17.14 56 THR B CA 1
ATOM 7447 C C . THR B 1 56 ? 45.031 12.023 57.531 1 17.14 56 THR B C 1
ATOM 7449 O O . THR B 1 56 ? 44.594 13.141 57.781 1 17.14 56 THR B O 1
ATOM 7452 N N . ALA B 1 57 ? 45.625 12.062 56.344 1 20.45 57 ALA B N 1
ATOM 7453 C CA . ALA B 1 57 ? 46.438 13.258 56.062 1 20.45 57 ALA B CA 1
ATOM 7454 C C . ALA B 1 57 ? 45.531 14.477 55.844 1 20.45 57 ALA B C 1
ATOM 7456 O O . ALA B 1 57 ? 44.375 14.336 55.469 1 20.45 57 ALA B O 1
ATOM 7457 N N . PRO B 1 58 ? 46.125 15.836 55.594 1 22.09 58 PRO B N 1
ATOM 7458 C CA . PRO B 1 58 ? 45.812 17.234 55.906 1 22.09 58 PRO B CA 1
ATOM 7459 C C . PRO B 1 58 ? 44.938 17.891 54.844 1 22.09 58 PRO B C 1
ATOM 7461 O O . PRO B 1 58 ? 44.875 17.406 53.719 1 22.09 58 PRO B O 1
ATOM 7464 N N . GLY B 1 59 ? 44.031 18.922 55.094 1 19.91 59 GLY B N 1
ATOM 7465 C CA . GLY B 1 59 ? 42.812 19.594 54.625 1 19.91 59 GLY B CA 1
ATOM 7466 C C . GLY B 1 59 ? 43.062 20.578 53.531 1 19.91 59 GLY B C 1
ATOM 7467 O O . GLY B 1 59 ? 42.219 21.453 53.25 1 19.91 59 GLY B O 1
ATOM 7468 N N . ALA B 1 60 ? 44.094 20.609 52.562 1 23.16 60 ALA B N 1
ATOM 7469 C CA . ALA B 1 60 ? 44.469 21.797 51.812 1 23.16 60 ALA B CA 1
ATOM 7470 C C . ALA B 1 60 ? 43.281 22.328 51 1 23.16 60 ALA B C 1
ATOM 7472 O O . ALA B 1 60 ? 42.562 21.562 50.375 1 23.16 60 ALA B O 1
ATOM 7473 N N . VAL B 1 61 ? 42.844 23.562 51.188 1 22.91 61 VAL B N 1
ATOM 7474 C CA . VAL B 1 61 ? 41.75 24.484 50.844 1 22.91 61 VAL B CA 1
ATOM 7475 C C . VAL B 1 61 ? 41.781 24.781 49.344 1 22.91 61 VAL B C 1
ATOM 7477 O O . VAL B 1 61 ? 42.781 25.297 48.812 1 22.91 61 VAL B O 1
ATOM 7480 N N . GLY B 1 62 ? 41.438 23.953 48.438 1 20.75 62 GLY B N 1
ATOM 7481 C CA . GLY B 1 62 ? 41.5 24.109 47 1 20.75 62 GLY B CA 1
ATOM 7482 C C . GLY B 1 62 ? 40.812 25.359 46.5 1 20.75 62 GLY B C 1
ATOM 7483 O O . GLY B 1 62 ? 39.719 25.703 46.938 1 20.75 62 GLY B O 1
ATOM 7484 N N . ARG B 1 63 ? 41.594 26.453 46.031 1 24.09 63 ARG B N 1
ATOM 7485 C CA . ARG B 1 63 ? 41.25 27.781 45.531 1 24.09 63 ARG B CA 1
ATOM 7486 C C . ARG B 1 63 ? 40.188 27.688 44.438 1 24.09 63 ARG B C 1
ATOM 7488 O O . ARG B 1 63 ? 40.344 26.891 43.5 1 24.09 63 ARG B O 1
ATOM 7495 N N . SER B 1 64 ? 39 28 44.719 1 24 64 SER B N 1
ATOM 7496 C CA . SER B 1 64 ? 37.781 28.109 43.906 1 24 64 SER B CA 1
ATOM 7497 C C . SER B 1 64 ? 38.031 28.969 42.656 1 24 64 SER B C 1
ATOM 7499 O O . SER B 1 64 ? 38.375 30.141 42.781 1 24 64 SER B O 1
ATOM 7501 N N . VAL B 1 65 ? 38.812 28.531 41.656 1 26.62 65 VAL B N 1
ATOM 7502 C CA . VAL B 1 65 ? 39 29.359 40.469 1 26.62 65 VAL B CA 1
ATOM 7503 C C . VAL B 1 65 ? 37.688 29.969 40.031 1 26.62 65 VAL B C 1
ATOM 7505 O O . VAL B 1 65 ? 36.719 29.25 39.781 1 26.62 65 VAL B O 1
ATOM 7508 N N . ASP B 1 66 ? 37.438 31.172 40.438 1 24.81 66 ASP B N 1
ATOM 7509 C CA . ASP B 1 66 ? 36.25 31.984 40.125 1 24.81 66 ASP B CA 1
ATOM 7510 C C . ASP B 1 66 ? 36.031 32.094 38.625 1 24.81 66 ASP B C 1
ATOM 7512 O O . ASP B 1 66 ? 36.938 32.469 37.875 1 24.81 66 ASP B O 1
ATOM 7516 N N . PHE B 1 67 ? 35.438 31.188 37.906 1 28.2 67 PHE B N 1
ATOM 7517 C CA . PHE B 1 67 ? 34.969 31.25 36.531 1 28.2 67 PHE B CA 1
ATOM 7518 C C . PHE B 1 67 ? 34.5 32.656 36.188 1 28.2 67 PHE B C 1
ATOM 7520 O O . PHE B 1 67 ? 33.5 33.125 36.75 1 28.2 67 PHE B O 1
ATOM 7527 N N . ILE B 1 68 ? 35.406 33.5 35.875 1 30.02 68 ILE B N 1
ATOM 7528 C CA . ILE B 1 68 ? 35.062 34.812 35.375 1 30.02 68 ILE B CA 1
ATOM 7529 C C . ILE B 1 68 ? 34.062 34.688 34.25 1 30.02 68 ILE B C 1
ATOM 7531 O O . ILE B 1 68 ? 34.375 34.094 33.188 1 30.02 68 ILE B O 1
ATOM 7535 N N . ARG B 1 69 ? 32.781 34.75 34.438 1 34.56 69 ARG B N 1
ATOM 7536 C CA . ARG B 1 69 ? 31.672 34.781 33.469 1 34.56 69 ARG B CA 1
ATOM 7537 C C . ARG B 1 69 ? 31.844 35.906 32.469 1 34.56 69 ARG B C 1
ATOM 7539 O O . ARG B 1 69 ? 32 37.062 32.844 1 34.56 69 ARG B O 1
ATOM 7546 N N . PRO B 1 70 ? 32.469 35.656 31.312 1 35.28 70 PRO B N 1
ATOM 7547 C CA . PRO B 1 70 ? 32.594 36.781 30.359 1 35.28 70 PRO B CA 1
ATOM 7548 C C . PRO B 1 70 ? 31.328 37.625 30.281 1 35.28 70 PRO B C 1
ATOM 7550 O O . PRO B 1 70 ? 30.219 37.062 30.25 1 35.28 70 PRO B O 1
ATOM 7553 N N . SER B 1 71 ? 31.344 38.812 30.719 1 39.44 71 SER B N 1
ATOM 7554 C CA . SER B 1 71 ? 30.266 39.781 30.828 1 39.44 71 SER B CA 1
ATOM 7555 C C . SER B 1 71 ? 29.812 40.25 29.438 1 39.44 71 SER B C 1
ATOM 7557 O O . SER B 1 71 ? 30.641 40.625 28.609 1 39.44 71 SER B O 1
ATOM 7559 N N . PHE B 1 72 ? 28.938 39.656 28.75 1 47.97 72 PHE B N 1
ATOM 7560 C CA . PHE B 1 72 ? 28.25 40.219 27.594 1 47.97 72 PHE B CA 1
ATOM 7561 C C . PHE B 1 72 ? 27.828 41.656 27.859 1 47.97 72 PHE B C 1
ATOM 7563 O O . PHE B 1 72 ? 27.016 41.938 28.75 1 47.97 72 PHE B O 1
ATOM 7570 N N . ILE B 1 73 ? 28.75 42.656 27.531 1 52.53 73 ILE B N 1
ATOM 7571 C CA . ILE B 1 73 ? 28.438 44.062 27.734 1 52.53 73 ILE B CA 1
ATOM 7572 C C . ILE B 1 73 ? 27.5 44.531 26.609 1 52.53 73 ILE B C 1
ATOM 7574 O O . ILE B 1 73 ? 27.859 44.5 25.438 1 52.53 73 ILE B O 1
ATOM 7578 N N . LEU B 1 74 ? 26.281 44.688 26.891 1 62.69 74 LEU B N 1
ATOM 7579 C CA . LEU B 1 74 ? 25.312 45.25 25.953 1 62.69 74 LEU B CA 1
ATOM 7580 C C . LEU B 1 74 ? 25.531 46.75 25.781 1 62.69 74 LEU B C 1
ATOM 7582 O O . LEU B 1 74 ? 25.812 47.469 26.75 1 62.69 74 LEU B O 1
ATOM 7586 N N . PRO B 1 75 ? 25.703 47.188 24.562 1 67 75 PRO B N 1
ATOM 7587 C CA . PRO B 1 75 ? 25.812 48.625 24.328 1 67 75 PRO B CA 1
ATOM 7588 C C . PRO B 1 75 ? 24.672 49.438 24.953 1 67 75 PRO B C 1
ATOM 7590 O O . PRO B 1 75 ? 23.594 48.875 25.188 1 67 75 PRO B O 1
ATOM 7593 N N . LYS B 1 76 ? 25 50.562 25.406 1 71.81 76 LYS B N 1
ATOM 7594 C CA . LYS B 1 76 ? 23.984 51.438 25.969 1 71.81 76 LYS B CA 1
ATOM 7595 C C . LYS B 1 76 ? 22.859 51.719 24.984 1 71.81 76 LYS B C 1
ATOM 7597 O O . LYS B 1 76 ? 23.047 51.625 23.766 1 71.81 76 LYS B O 1
ATOM 7602 N N . ALA B 1 77 ? 21.719 51.969 25.516 1 76.88 77 ALA B N 1
ATOM 7603 C CA . ALA B 1 77 ? 20.531 52.25 24.703 1 76.88 77 ALA B CA 1
ATOM 7604 C C . ALA B 1 77 ? 20.734 53.438 23.812 1 76.88 77 ALA B C 1
ATOM 7606 O O . ALA B 1 77 ? 21.234 54.469 24.25 1 76.88 77 ALA B O 1
ATOM 7607 N N . ARG B 1 78 ? 20.516 53.312 22.609 1 84.19 78 ARG B N 1
ATOM 7608 C CA . ARG B 1 78 ? 20.703 54.375 21.609 1 84.19 78 ARG B CA 1
ATOM 7609 C C . ARG B 1 78 ? 19.594 55.406 21.734 1 84.19 78 ARG B C 1
ATOM 7611 O O . ARG B 1 78 ? 19.828 56.594 21.453 1 84.19 78 ARG B O 1
ATOM 7618 N N . LEU B 1 79 ? 18.438 54.938 22.203 1 92.25 79 LEU B N 1
ATOM 7619 C CA . LEU B 1 79 ? 17.281 55.812 22.312 1 92.25 79 LEU B CA 1
ATOM 7620 C C . LEU B 1 79 ? 16.812 55.938 23.766 1 92.25 79 LEU B C 1
ATOM 7622 O O . LEU B 1 79 ? 17.172 55.094 24.594 1 92.25 79 LEU B O 1
ATOM 7626 N N . VAL B 1 80 ? 16.094 57.031 24.031 1 92.12 80 VAL B N 1
ATOM 7627 C CA . VAL B 1 80 ? 15.5 57.219 25.359 1 92.12 80 VAL B CA 1
ATOM 7628 C C . VAL B 1 80 ? 13.992 57.406 25.219 1 92.12 80 VAL B C 1
ATOM 7630 O O . VAL B 1 80 ? 13.539 58.25 24.453 1 92.12 80 VAL B O 1
ATOM 7633 N N . ALA B 1 81 ? 13.273 56.594 25.922 1 93.88 81 ALA B N 1
ATOM 7634 C CA . ALA B 1 81 ? 11.812 56.688 25.891 1 93.88 81 ALA B CA 1
ATOM 7635 C C . ALA B 1 81 ? 11.344 58 26.5 1 93.88 81 ALA B C 1
ATOM 7637 O O . ALA B 1 81 ? 11.93 58.5 27.469 1 93.88 81 ALA B O 1
ATOM 7638 N N . SER B 1 82 ? 10.281 58.5 25.953 1 94.5 82 SER B N 1
ATOM 7639 C CA . SER B 1 82 ? 9.727 59.75 26.438 1 94.5 82 SER B CA 1
ATOM 7640 C C . SER B 1 82 ? 9.086 59.594 27.812 1 94.5 82 SER B C 1
ATOM 7642 O O . SER B 1 82 ? 8.555 58.531 28.125 1 94.5 82 SER B O 1
ATOM 7644 N N . ASP B 1 83 ? 9.094 60.656 28.547 1 93.62 83 ASP B N 1
ATOM 7645 C CA . ASP B 1 83 ? 8.492 60.656 29.875 1 93.62 83 ASP B CA 1
ATOM 7646 C C . ASP B 1 83 ? 6.973 60.812 29.781 1 93.62 83 ASP B C 1
ATOM 7648 O O . ASP B 1 83 ? 6.469 61.5 28.906 1 93.62 83 ASP B O 1
ATOM 7652 N N . ILE B 1 84 ? 6.312 60.188 30.719 1 94.38 84 ILE B N 1
ATOM 7653 C CA . ILE B 1 84 ? 4.867 60.344 30.859 1 94.38 84 ILE B CA 1
ATOM 7654 C C . ILE B 1 84 ? 4.543 61.094 32.156 1 94.38 84 ILE B C 1
ATOM 7656 O O . ILE B 1 84 ? 4.98 60.719 33.219 1 94.38 84 ILE B O 1
ATOM 7660 N N . TYR B 1 85 ? 3.832 62.156 32.031 1 91.94 85 TYR B N 1
ATOM 7661 C CA . TYR B 1 85 ? 3.557 62.938 33.25 1 91.94 85 TYR B CA 1
ATOM 7662 C C . TYR B 1 85 ? 2.07 63.25 33.344 1 91.94 85 TYR B C 1
ATOM 7664 O O . TYR B 1 85 ? 1.386 63.406 32.344 1 91.94 85 TYR B O 1
ATOM 7672 N N . PRO B 1 86 ? 1.559 63.344 34.562 1 89.44 86 PRO B N 1
ATOM 7673 C CA . PRO B 1 86 ? 0.143 63.625 34.781 1 89.44 86 PRO B CA 1
ATOM 7674 C C . PRO B 1 86 ? -0.166 65.125 34.625 1 89.44 86 PRO B C 1
ATOM 7676 O O . PRO B 1 86 ? 0.691 66 34.906 1 89.44 86 PRO B O 1
ATOM 7679 N N . VAL B 1 87 ? -1.055 65.625 34.031 1 79.38 87 VAL B N 1
ATOM 7680 C CA . VAL B 1 87 ? -1.433 67 33.938 1 79.38 87 VAL B CA 1
ATOM 7681 C C . VAL B 1 87 ? -2.203 67.438 35.188 1 79.38 87 VAL B C 1
ATOM 7683 O O . VAL B 1 87 ? -1.91 68.438 35.781 1 79.38 87 VAL B O 1
ATOM 7686 N N . ALA B 1 88 ? -3.5 67.562 35.375 1 59.16 88 ALA B N 1
ATOM 7687 C CA . ALA B 1 88 ? -4.293 68.125 36.469 1 59.16 88 ALA B CA 1
ATOM 7688 C C . ALA B 1 88 ? -4.301 67.188 37.688 1 59.16 88 ALA B C 1
ATOM 7690 O O . ALA B 1 88 ? -4.184 66 37.531 1 59.16 88 ALA B O 1
ATOM 7691 N N . GLU B 1 89 ? -3.795 67.812 38.875 1 47.75 89 GLU B N 1
ATOM 7692 C CA . GLU B 1 89 ? -4.051 67.188 40.188 1 47.75 89 GLU B CA 1
ATOM 7693 C C . GLU B 1 89 ? -5.48 66.688 40.281 1 47.75 89 GLU B C 1
ATOM 7695 O O . GLU B 1 89 ? -6.371 67.375 40.781 1 47.75 89 GLU B O 1
ATOM 7700 N N . THR B 1 90 ? -6.082 66.438 39.344 1 41.44 90 THR B N 1
ATOM 7701 C CA . THR B 1 90 ? -7.457 66.062 39.594 1 41.44 90 THR B CA 1
ATOM 7702 C C . THR B 1 90 ? -7.52 65.062 40.781 1 41.44 90 THR B C 1
ATOM 7704 O O . THR B 1 90 ? -6.691 64.188 40.875 1 41.44 90 THR B O 1
ATOM 7707 N N . PRO B 1 91 ? -8.164 65.562 41.906 1 36.28 91 PRO B N 1
ATOM 7708 C CA . PRO B 1 91 ? -8.312 64.688 43.031 1 36.28 91 PRO B CA 1
ATOM 7709 C C . PRO B 1 91 ? -8.492 63.219 42.625 1 36.28 91 PRO B C 1
ATOM 7711 O O . PRO B 1 91 ? -9 62.938 41.531 1 36.28 91 PRO B O 1
ATOM 7714 N N . PRO B 1 92 ? -7.641 62.406 43.094 1 34.81 92 PRO B N 1
ATOM 7715 C CA . PRO B 1 92 ? -7.898 61.031 42.75 1 34.81 92 PRO B CA 1
ATOM 7716 C C . PRO B 1 92 ? -9.391 60.719 42.594 1 34.81 92 PRO B C 1
ATOM 7718 O O . PRO B 1 92 ? -10.203 61.219 43.375 1 34.81 92 PRO B O 1
ATOM 7721 N N . VAL B 1 93 ? -9.945 60.938 41.5 1 34.22 93 VAL B N 1
ATOM 7722 C CA . VAL B 1 93 ? -11.305 60.438 41.5 1 34.22 93 VAL B CA 1
ATOM 7723 C C . VAL B 1 93 ? -11.484 59.406 42.594 1 34.22 93 VAL B C 1
ATOM 7725 O O . VAL B 1 93 ? -10.664 58.469 42.75 1 34.22 93 VAL B O 1
ATOM 7728 N N . CYS B 1 94 ? -11.984 59.969 43.719 1 28.92 94 CYS B N 1
ATOM 7729 C CA . CYS B 1 94 ? -12.414 59.031 44.719 1 28.92 94 CYS B CA 1
ATOM 7730 C C . CYS B 1 94 ? -12.852 57.719 44.094 1 28.92 94 CYS B C 1
ATOM 7732 O O . CYS B 1 94 ? -13.727 57.688 43.219 1 28.92 94 CYS B O 1
ATOM 7734 N N . ARG B 1 95 ? -11.898 56.969 43.812 1 32.44 95 ARG B N 1
ATOM 7735 C CA . ARG B 1 95 ? -12.297 55.562 43.625 1 32.44 95 ARG B CA 1
ATOM 7736 C C . ARG B 1 95 ? -13.594 55.25 44.344 1 32.44 95 ARG B C 1
ATOM 7738 O O . ARG B 1 95 ? -13.625 55.25 45.594 1 32.44 95 ARG B O 1
ATOM 7745 N N . GLY B 1 96 ? -14.625 56.125 44 1 28.06 96 GLY B N 1
ATOM 7746 C CA . GLY B 1 96 ? -15.805 55.594 44.688 1 28.06 96 GLY B CA 1
ATOM 7747 C C . GLY B 1 96 ? -15.609 54.188 45.188 1 28.06 96 GLY B C 1
ATOM 7748 O O . GLY B 1 96 ? -14.75 53.438 44.719 1 28.06 96 GLY B O 1
ATOM 7749 N N . GLN B 1 97 ? -15.805 54.188 46.562 1 26.56 97 GLN B N 1
ATOM 7750 C CA . GLN B 1 97 ? -15.82 52.875 47.188 1 26.56 97 GLN B CA 1
ATOM 7751 C C . GLN B 1 97 ? -16.234 51.781 46.188 1 26.56 97 GLN B C 1
ATOM 7753 O O . GLN B 1 97 ? -17.266 51.906 45.531 1 26.56 97 GLN B O 1
ATOM 7758 N N . GLN B 1 98 ? -15.289 51.375 45.406 1 28.05 98 GLN B N 1
ATOM 7759 C CA . GLN B 1 98 ? -15.758 50.156 44.781 1 28.05 98 GLN B CA 1
ATOM 7760 C C . GLN B 1 98 ? -16.953 49.562 45.531 1 28.05 98 GLN B C 1
ATOM 7762 O O . GLN B 1 98 ? -16.969 49.531 46.75 1 28.05 98 GLN B O 1
ATOM 7767 N N . PRO B 1 99 ? -18.188 50 45.156 1 29.45 99 PRO B N 1
ATOM 7768 C CA . PRO B 1 99 ? -19.031 49.156 46 1 29.45 99 PRO B CA 1
ATOM 7769 C C . PRO B 1 99 ? -18.266 48 46.625 1 29.45 99 PRO B C 1
ATOM 7771 O O . PRO B 1 99 ? -17.266 47.562 46.094 1 29.45 99 PRO B O 1
ATOM 7774 N N . ASN B 1 100 ? -18.094 48.125 48 1 28.77 100 ASN B N 1
ATOM 7775 C CA . ASN B 1 100 ? -17.672 46.906 48.688 1 28.77 100 ASN B CA 1
ATOM 7776 C C . ASN B 1 100 ? -17.906 45.656 47.812 1 28.77 100 ASN B C 1
ATOM 7778 O O . ASN B 1 100 ? -19.047 45.25 47.562 1 28.77 100 ASN B O 1
ATOM 7782 N N . VAL B 1 101 ? -17.375 45.75 46.625 1 33.44 101 VAL B N 1
ATOM 7783 C CA . VAL B 1 101 ? -17.391 44.406 46.094 1 33.44 101 VAL B CA 1
ATOM 7784 C C . VAL B 1 101 ? -17.344 43.375 47.219 1 33.44 101 VAL B C 1
ATOM 7786 O O . VAL B 1 101 ? -16.422 43.406 48.031 1 33.44 101 VAL B O 1
ATOM 7789 N N . PHE B 1 102 ? -18.438 43.344 47.875 1 31.91 102 PHE B N 1
ATOM 7790 C CA . PHE B 1 102 ? -18.516 42.188 48.75 1 31.91 102 PHE B CA 1
ATOM 7791 C C . PHE B 1 102 ? -17.469 41.125 48.375 1 31.91 102 PHE B C 1
ATOM 7793 O O . PHE B 1 102 ? -17.375 40.781 47.188 1 31.91 102 PHE B O 1
ATOM 7800 N N . PRO B 1 103 ? -16.141 41.406 48.75 1 35.59 103 PRO B N 1
ATOM 7801 C CA . PRO B 1 103 ? -15.398 40.156 48.562 1 35.59 103 PRO B CA 1
ATOM 7802 C C . PRO B 1 103 ? -16.312 38.938 48.344 1 35.59 103 PRO B C 1
ATOM 7804 O O . PRO B 1 103 ? -17.141 38.625 49.219 1 35.59 103 PRO B O 1
ATOM 7807 N N . THR B 1 104 ? -17.078 38.969 47.312 1 42.03 104 THR B N 1
ATOM 7808 C CA . THR B 1 104 ? -17.703 37.656 47.188 1 42.03 104 THR B CA 1
ATOM 7809 C C . THR B 1 104 ? -16.844 36.594 47.844 1 42.03 104 THR B C 1
ATOM 7811 O O . THR B 1 104 ? -15.688 36.406 47.469 1 42.03 104 THR B O 1
ATOM 7814 N N . ASP B 1 105 ? -16.781 36.656 49.094 1 42.94 105 ASP B N 1
ATOM 7815 C CA . ASP B 1 105 ? -16.188 35.688 50 1 42.94 105 ASP B CA 1
ATOM 7816 C C . ASP B 1 105 ? -15.961 34.344 49.312 1 42.94 105 ASP B C 1
ATOM 7818 O O . ASP B 1 105 ? -16.906 33.562 49.094 1 42.94 105 ASP B O 1
ATOM 7822 N N . HIS B 1 106 ? -15.078 34.375 48.312 1 56.94 106 HIS B N 1
ATOM 7823 C CA . HIS B 1 106 ? -14.617 33.125 47.688 1 56.94 106 HIS B CA 1
ATOM 7824 C C . HIS B 1 106 ? -14.133 32.156 48.75 1 56.94 106 HIS B C 1
ATOM 7826 O O . HIS B 1 106 ? -13.422 31.188 48.438 1 56.94 106 HIS B O 1
ATOM 7832 N N . ASP B 1 107 ? -14.438 32.688 50 1 58.5 107 ASP B N 1
ATOM 7833 C CA . ASP B 1 107 ? -14.008 31.781 51.062 1 58.5 107 ASP B CA 1
ATOM 7834 C C . ASP B 1 107 ? -15 30.641 51.25 1 58.5 107 ASP B C 1
ATOM 7836 O O . ASP B 1 107 ? -16.141 30.859 51.656 1 58.5 107 ASP B O 1
ATOM 7840 N N . PRO B 1 108 ? -14.641 29.578 50.781 1 64.94 108 PRO B N 1
ATOM 7841 C CA . PRO B 1 108 ? -15.539 28.438 50.969 1 64.94 108 PRO B CA 1
ATOM 7842 C C . PRO B 1 108 ? -16.078 28.344 52.375 1 64.94 108 PRO B C 1
ATOM 7844 O O . PRO B 1 108 ? -17.062 27.641 52.625 1 64.94 108 PRO B O 1
ATOM 7847 N N . ALA B 1 109 ? -15.461 29.062 53.312 1 66.38 109 ALA B N 1
ATOM 7848 C CA . ALA B 1 109 ? -15.938 29 54.688 1 66.38 109 ALA B CA 1
ATOM 7849 C C . ALA B 1 109 ? -17.297 29.672 54.844 1 66.38 109 ALA B C 1
ATOM 7851 O O . ALA B 1 109 ? -18.125 29.25 55.656 1 66.38 109 ALA B O 1
ATOM 7852 N N . HIS B 1 110 ? -17.562 30.656 53.969 1 75.31 110 HIS B N 1
ATOM 7853 C CA . HIS B 1 110 ? -18.828 31.359 54.062 1 75.31 110 HIS B CA 1
ATOM 7854 C C . HIS B 1 110 ? -19.875 30.766 53.125 1 75.31 110 HIS B C 1
ATOM 7856 O O . HIS B 1 110 ? -21.062 30.781 53.438 1 75.31 110 HIS B O 1
ATOM 7862 N N . ASN B 1 111 ? -19.359 30.219 51.938 1 85.69 111 ASN B N 1
ATOM 7863 C CA . ASN B 1 111 ? -20.25 29.578 50.969 1 85.69 111 ASN B CA 1
ATOM 7864 C C . ASN B 1 111 ? -19.703 28.219 50.531 1 85.69 111 ASN B C 1
ATOM 7866 O O . ASN B 1 111 ? -18.844 28.141 49.656 1 85.69 111 ASN B O 1
ATOM 7870 N N . PRO B 1 112 ? -20.234 27.25 51.094 1 87.5 112 PRO B N 1
ATOM 7871 C CA . PRO B 1 112 ? -19.719 25.906 50.812 1 87.5 112 PRO B CA 1
ATOM 7872 C C . PRO B 1 112 ? -19.781 25.516 49.344 1 87.5 112 PRO B C 1
ATOM 7874 O O . PRO B 1 112 ? -19.062 24.609 48.906 1 87.5 112 PRO B O 1
ATOM 7877 N N . TYR B 1 113 ? -20.578 26.219 48.656 1 90.31 113 TYR B N 1
ATOM 7878 C CA . TYR B 1 113 ? -20.766 25.875 47.25 1 90.31 113 TYR B CA 1
ATOM 7879 C C . TYR B 1 113 ? -19.562 26.344 46.406 1 90.31 113 TYR B C 1
ATOM 7881 O O . TYR B 1 113 ? -19.438 25.969 45.25 1 90.31 113 TYR B O 1
ATOM 7889 N N . LEU B 1 114 ? -18.703 27 46.938 1 92.62 114 LEU B N 1
ATOM 7890 C CA . LEU B 1 114 ? -17.531 27.484 46.219 1 92.62 114 LEU B CA 1
ATOM 7891 C C . LEU B 1 114 ? -16.406 26.453 46.219 1 92.62 114 LEU B C 1
ATOM 7893 O O . LEU B 1 114 ? -15.367 26.641 45.594 1 92.62 114 LEU B O 1
ATOM 7897 N N . SER B 1 115 ? -16.656 25.359 46.875 1 92.12 115 SER B N 1
ATOM 7898 C CA . SER B 1 115 ? -15.734 24.234 46.875 1 92.12 115 SER B CA 1
ATOM 7899 C C . SER B 1 115 ? -16.234 23.109 46 1 92.12 115 SER B C 1
ATOM 7901 O O . SER B 1 115 ? -17.391 22.656 46.125 1 92.12 115 SER B O 1
ATOM 7903 N N . LEU B 1 116 ? -15.383 22.594 45.125 1 92.44 116 LEU B N 1
ATOM 7904 C CA . LEU B 1 116 ? -15.75 21.516 44.219 1 92.44 116 LEU B CA 1
ATOM 7905 C C . LEU B 1 116 ? -15.93 20.203 44.969 1 92.44 116 LEU B C 1
ATOM 7907 O O . LEU B 1 116 ? -16.453 19.234 44.438 1 92.44 116 LEU B O 1
ATOM 7911 N N . ASN B 1 117 ? -15.578 20.25 46.281 1 91 117 ASN B N 1
ATOM 7912 C CA . ASN B 1 117 ? -15.758 19.078 47.125 1 91 117 ASN B CA 1
ATOM 7913 C C . ASN B 1 117 ? -17.219 18.922 47.562 1 91 117 ASN B C 1
ATOM 7915 O O . ASN B 1 117 ? -17.609 17.859 48.062 1 91 117 ASN B O 1
ATOM 7919 N N . HIS B 1 118 ? -17.906 19.953 47.375 1 92.69 118 HIS B N 1
ATOM 7920 C CA . HIS B 1 118 ? -19.297 19.891 47.75 1 92.69 118 HIS B CA 1
ATOM 7921 C C . HIS B 1 118 ? -20.016 18.734 47.062 1 92.69 118 HIS B C 1
ATOM 7923 O O . HIS B 1 118 ? -19.859 18.547 45.844 1 92.69 118 HIS B O 1
ATOM 7929 N N . PRO B 1 119 ? -20.812 18.016 47.656 1 91.5 119 PRO B N 1
ATOM 7930 C CA . PRO B 1 119 ? -21.438 16.812 47.094 1 91.5 119 PRO B CA 1
ATOM 7931 C C . PRO B 1 119 ? -22.375 17.109 45.938 1 91.5 119 PRO B C 1
ATOM 7933 O O . PRO B 1 119 ? -22.641 16.219 45.125 1 91.5 119 PRO B O 1
ATOM 7936 N N . THR B 1 120 ? -22.797 18.281 45.844 1 91.75 120 THR B N 1
ATOM 7937 C CA . THR B 1 120 ? -23.734 18.656 44.781 1 91.75 120 THR B CA 1
ATOM 7938 C C . THR B 1 120 ? -23.078 18.5 43.438 1 91.75 120 THR B C 1
ATOM 7940 O O . THR B 1 120 ? -23.75 18.172 42.438 1 91.75 120 THR B O 1
ATOM 7943 N N . TYR B 1 121 ? -21.844 18.672 43.344 1 93.81 121 TYR B N 1
ATOM 7944 C CA . TYR B 1 121 ? -21.125 18.594 42.094 1 93.81 121 TYR B CA 1
ATOM 7945 C C . TYR B 1 121 ? -20.875 17.141 41.688 1 93.81 121 TYR B C 1
ATOM 7947 O O . TYR B 1 121 ? -20.672 16.844 40.5 1 93.81 121 TYR B O 1
ATOM 7955 N N . GLY B 1 122 ? -20.812 16.234 42.625 1 91.12 122 GLY B N 1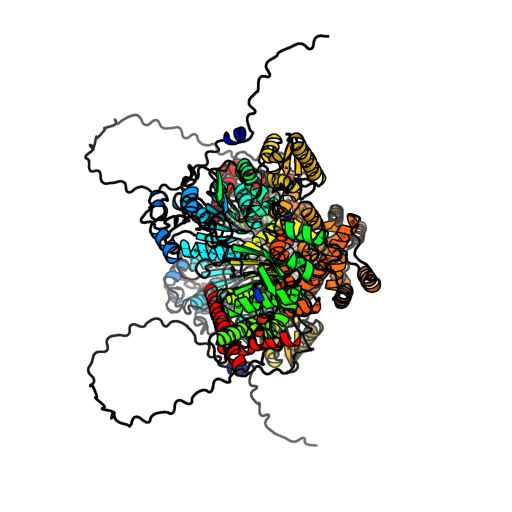
ATOM 7956 C CA . GLY B 1 122 ? -20.703 14.82 42.344 1 91.12 122 GLY B CA 1
ATOM 7957 C C . GLY B 1 122 ? -19.375 14.43 41.75 1 91.12 122 GLY B C 1
ATOM 7958 O O . GLY B 1 122 ? -19.312 13.523 40.906 1 91.12 122 GLY B O 1
ATOM 7959 N N . LEU B 1 123 ? -18.312 15.141 42 1 93.56 123 LEU B N 1
ATOM 7960 C CA . LEU B 1 123 ? -16.984 14.828 41.469 1 93.56 123 LEU B CA 1
ATOM 7961 C C . LEU B 1 123 ? -16.219 13.93 42.438 1 93.56 123 LEU B C 1
ATOM 7963 O O . LEU B 1 123 ? -16.312 14.086 43.656 1 93.56 123 LEU B O 1
ATOM 7967 N N . PRO B 1 124 ? -15.516 12.977 41.875 1 93.19 124 PRO B N 1
ATOM 7968 C CA . PRO B 1 124 ? -14.68 12.148 42.75 1 93.19 124 PRO B CA 1
ATOM 7969 C C . PRO B 1 124 ? -13.609 12.961 43.5 1 93.19 124 PRO B C 1
ATOM 7971 O O . PRO B 1 124 ? -13.031 13.883 42.906 1 93.19 124 PRO B O 1
ATOM 7974 N N . PRO B 1 125 ? -13.391 12.562 44.656 1 91.94 125 PRO B N 1
ATOM 7975 C CA . PRO B 1 125 ? -12.406 13.305 45.469 1 91.94 125 PRO B CA 1
ATOM 7976 C C . PRO B 1 125 ? -11.039 13.375 44.781 1 91.94 125 PRO B C 1
ATOM 7978 O O . PRO B 1 125 ? -10.344 14.383 44.906 1 91.94 125 PRO B O 1
ATOM 7981 N N . GLY B 1 126 ? -10.648 12.297 44.156 1 91.31 126 GLY B N 1
ATOM 7982 C CA . GLY B 1 126 ? -9.375 12.312 43.469 1 91.31 126 GLY B CA 1
ATOM 7983 C C . GLY B 1 126 ? -9.289 13.383 42.375 1 91.31 126 GLY B C 1
ATOM 7984 O O . GLY B 1 126 ? -8.242 14 42.188 1 91.31 126 GLY B O 1
ATOM 7985 N N . LEU B 1 127 ? -10.383 13.578 41.75 1 93.44 127 LEU B N 1
ATOM 7986 C CA . LEU B 1 127 ? -10.438 14.594 40.688 1 93.44 127 LEU B CA 1
ATOM 7987 C C . LEU B 1 127 ? -10.367 16 41.281 1 93.44 127 LEU B C 1
ATOM 7989 O O . LEU B 1 127 ? -9.695 16.875 40.75 1 93.44 127 LEU B O 1
ATOM 7993 N N . VAL B 1 128 ? -11.023 16.219 42.406 1 93.5 128 VAL B N 1
ATOM 7994 C CA . VAL B 1 128 ? -11.031 17.516 43.094 1 93.5 128 VAL B CA 1
ATOM 7995 C C . VAL B 1 128 ? -9.625 17.828 43.594 1 93.5 128 VAL B C 1
ATOM 7997 O O . VAL B 1 128 ? -9.18 18.984 43.531 1 93.5 128 VAL B O 1
ATOM 8000 N N . ALA B 1 129 ? -8.984 16.844 44.031 1 93.31 129 ALA B N 1
ATOM 8001 C CA . ALA B 1 129 ? -7.605 17 44.469 1 93.31 129 ALA B CA 1
ATOM 8002 C C . ALA B 1 129 ? -6.699 17.422 43.312 1 93.31 129 ALA B C 1
ATOM 8004 O O . ALA B 1 129 ? -5.781 18.219 43.5 1 93.31 129 ALA B O 1
ATOM 8005 N N . ASN B 1 130 ? -6.945 16.875 42.188 1 93.69 130 ASN B N 1
ATOM 8006 C CA . ASN B 1 130 ? -6.16 17.25 41 1 93.69 130 ASN B CA 1
ATOM 8007 C C . ASN B 1 130 ? -6.387 18.703 40.625 1 93.69 130 ASN B C 1
ATOM 8009 O O . ASN B 1 130 ? -5.449 19.391 40.188 1 93.69 130 ASN B O 1
ATOM 8013 N N . PHE B 1 131 ? -7.656 19.141 40.75 1 92.94 131 PHE B N 1
ATOM 8014 C CA . PHE B 1 131 ? -7.949 20.547 40.5 1 92.94 131 PHE B CA 1
ATOM 8015 C C . PHE B 1 131 ? -7.211 21.438 41.469 1 92.94 131 PHE B C 1
ATOM 8017 O O . PHE B 1 131 ? -6.637 22.453 41.094 1 92.94 131 PHE B O 1
ATOM 8024 N N . ALA B 1 132 ? -7.223 21.047 42.656 1 91 132 ALA B N 1
ATOM 8025 C CA . ALA B 1 132 ? -6.547 21.797 43.688 1 91 132 ALA B CA 1
ATOM 8026 C C . ALA B 1 132 ? -5.043 21.859 43.469 1 91 132 ALA B C 1
ATOM 8028 O O . ALA B 1 132 ? -4.41 22.891 43.656 1 91 132 ALA B O 1
ATOM 8029 N N . ALA B 1 133 ? -4.531 20.781 43.062 1 90.75 133 ALA B N 1
ATOM 8030 C CA . ALA B 1 133 ? -3.102 20.703 42.781 1 90.75 133 ALA B CA 1
ATOM 8031 C C . ALA B 1 133 ? -2.736 21.609 41.594 1 90.75 133 ALA B C 1
ATOM 8033 O O . ALA B 1 133 ? -1.609 22.094 41.5 1 90.75 133 ALA B O 1
ATOM 8034 N N . ALA B 1 134 ? -3.752 21.812 40.812 1 88.25 134 ALA B N 1
ATOM 8035 C CA . ALA B 1 134 ? -3.525 22.688 39.656 1 88.25 134 ALA B CA 1
ATOM 8036 C C . ALA B 1 134 ? -3.832 24.141 40 1 88.25 134 ALA B C 1
ATOM 8038 O O . ALA B 1 134 ? -3.869 24.984 39.094 1 88.25 134 ALA B O 1
ATOM 8039 N N . GLY B 1 135 ? -4.148 24.453 41.188 1 83.25 135 GLY B N 1
ATOM 8040 C CA . GLY B 1 135 ? -4.316 25.828 41.656 1 83.25 135 GLY B CA 1
ATOM 8041 C C . GLY B 1 135 ? -5.77 26.234 41.781 1 83.25 135 GLY B C 1
ATOM 8042 O O . GLY B 1 135 ? -6.074 27.406 42 1 83.25 135 GLY B O 1
ATOM 8043 N N . LEU B 1 136 ? -6.66 25.281 41.656 1 87.25 136 LEU B N 1
ATOM 8044 C CA . LEU B 1 136 ? -8.086 25.578 41.75 1 87.25 136 LEU B CA 1
ATOM 8045 C C . LEU B 1 136 ? -8.688 25.016 43.031 1 87.25 136 LEU B C 1
ATOM 8047 O O . LEU B 1 136 ? -9.375 23.984 43 1 87.25 136 LEU B O 1
ATOM 8051 N N . SER B 1 137 ? -8.492 25.75 44.125 1 86.5 137 SER B N 1
ATOM 8052 C CA . SER B 1 137 ? -8.977 25.297 45.406 1 86.5 137 SER B CA 1
ATOM 8053 C C . SER B 1 137 ? -10.398 25.766 45.688 1 86.5 137 SER B C 1
ATOM 8055 O O . SER B 1 137 ? -11.117 25.172 46.469 1 86.5 137 SER B O 1
ATOM 8057 N N . SER B 1 138 ? -10.734 26.859 45.062 1 88.44 138 SER B N 1
ATOM 8058 C CA . SER B 1 138 ? -12.094 27.391 45.125 1 88.44 138 SER B CA 1
ATOM 8059 C C . SER B 1 138 ? -12.555 27.938 43.781 1 88.44 138 SER B C 1
ATOM 8061 O O . SER B 1 138 ? -11.734 28.234 42.906 1 88.44 138 SER B O 1
ATOM 8063 N N . ILE B 1 139 ? -13.898 28.031 43.625 1 91.62 139 ILE B N 1
ATOM 8064 C CA . ILE B 1 139 ? -14.422 28.531 42.375 1 91.62 139 ILE B CA 1
ATOM 8065 C C . ILE B 1 139 ? -15.109 29.875 42.594 1 91.62 139 ILE B C 1
ATOM 8067 O O . ILE B 1 139 ? -15.375 30.266 43.75 1 91.62 139 ILE B O 1
ATOM 8071 N N . TYR B 1 140 ? -15.344 30.641 41.594 1 89.56 140 TYR B N 1
ATOM 8072 C CA . TYR B 1 140 ? -15.984 31.938 41.688 1 89.56 140 TYR B CA 1
ATOM 8073 C C . TYR B 1 140 ? -17.484 31.797 41.938 1 89.56 140 TYR B C 1
ATOM 8075 O O . TYR B 1 140 ? -18.078 30.781 41.562 1 89.56 140 TYR B O 1
ATOM 8083 N N . GLN B 1 141 ? -18.078 32.781 42.469 1 89.69 141 GLN B N 1
ATOM 8084 C CA . GLN B 1 141 ? -19.5 32.781 42.781 1 89.69 141 GLN B CA 1
ATOM 8085 C C . GLN B 1 141 ? -20.328 32.594 41.5 1 89.69 141 GLN B C 1
ATOM 8087 O O . GLN B 1 141 ? -21.328 31.875 41.5 1 89.69 141 GLN B O 1
ATOM 8092 N N . TRP B 1 142 ? -20 33.281 40.469 1 91.94 142 TRP B N 1
ATOM 8093 C CA . TRP B 1 142 ? -20.781 33.156 39.219 1 91.94 142 TRP B CA 1
ATOM 8094 C C . TRP B 1 142 ? -20.703 31.734 38.656 1 91.94 142 TRP B C 1
ATOM 8096 O O . TRP B 1 142 ? -21.672 31.234 38.094 1 91.94 142 TRP B O 1
ATOM 8106 N N . GLN B 1 143 ? -19.5 31.062 38.844 1 94.44 143 GLN B N 1
ATOM 8107 C CA . GLN B 1 143 ? -19.328 29.688 38.375 1 94.44 143 GLN B CA 1
ATOM 8108 C C . GLN B 1 143 ? -20.266 28.734 39.125 1 94.44 143 GLN B C 1
ATOM 8110 O O . GLN B 1 143 ? -20.891 27.875 38.5 1 94.44 143 GLN B O 1
ATOM 8115 N N . ALA B 1 144 ? -20.281 28.969 40.406 1 93.62 144 ALA B N 1
ATOM 8116 C CA . ALA B 1 144 ? -21.172 28.156 41.25 1 93.62 144 ALA B CA 1
ATOM 8117 C C . ALA B 1 144 ? -22.641 28.375 40.844 1 93.62 144 ALA B C 1
ATOM 8119 O O . ALA B 1 144 ? -23.406 27.422 40.719 1 93.62 144 ALA B O 1
ATOM 8120 N N . SER B 1 145 ? -22.984 29.641 40.625 1 92.81 145 SER B N 1
ATOM 8121 C CA . SER B 1 145 ? -24.344 29.984 40.25 1 92.81 145 SER B CA 1
ATOM 8122 C C . SER B 1 145 ? -24.719 29.344 38.906 1 92.81 145 SER B C 1
ATOM 8124 O O . SER B 1 145 ? -25.828 28.859 38.719 1 92.81 145 SER B O 1
ATOM 8126 N N . CYS B 1 146 ? -23.797 29.359 38.031 1 94.62 146 CYS B N 1
ATOM 8127 C CA . CYS B 1 146 ? -24.016 28.766 36.719 1 94.62 146 CYS B CA 1
ATOM 8128 C C . CYS B 1 146 ? -24.172 27.266 36.812 1 94.62 146 CYS B C 1
ATOM 8130 O O . CYS B 1 146 ? -25.109 26.688 36.25 1 94.62 146 CYS B O 1
ATOM 8132 N N . LEU B 1 147 ? -23.281 26.562 37.531 1 95.5 147 LEU B N 1
ATOM 8133 C CA . LEU B 1 147 ? -23.25 25.094 37.656 1 95.5 147 LEU B CA 1
ATOM 8134 C C . LEU B 1 147 ? -24.516 24.594 38.344 1 95.5 147 LEU B C 1
ATOM 8136 O O . LEU B 1 147 ? -25 23.5 38.062 1 95.5 147 LEU B O 1
ATOM 8140 N N . LEU B 1 148 ? -25 25.422 39.25 1 93.38 148 LEU B N 1
ATOM 8141 C CA . LEU B 1 148 ? -26.109 24.969 40.094 1 93.38 148 LEU B CA 1
ATOM 8142 C C . LEU B 1 148 ? -27.453 25.281 39.438 1 93.38 148 LEU B C 1
ATOM 8144 O O . LEU B 1 148 ? -28.5 24.922 39.969 1 93.38 148 LEU B O 1
ATOM 8148 N N . ALA B 1 149 ? -27.359 25.922 38.312 1 93 149 ALA B N 1
ATOM 8149 C CA . ALA B 1 149 ? -28.609 26.141 37.594 1 93 149 ALA B CA 1
ATOM 8150 C C . ALA B 1 149 ? -29.328 24.812 37.312 1 93 149 ALA B C 1
ATOM 8152 O O . ALA B 1 149 ? -28.672 23.797 37.031 1 93 149 ALA B O 1
ATOM 8153 N N . PRO B 1 150 ? -30.609 24.812 37.281 1 91.81 150 PRO B N 1
ATOM 8154 C CA . PRO B 1 150 ? -31.375 23.562 37.188 1 91.81 150 PRO B CA 1
ATOM 8155 C C . PRO B 1 150 ? -31.094 22.797 35.906 1 91.81 150 PRO B C 1
ATOM 8157 O O . PRO B 1 150 ? -31.141 23.391 34.812 1 91.81 150 PRO B O 1
ATOM 8160 N N . GLY B 1 151 ? -30.797 21.578 36.062 1 92.56 151 GLY B N 1
ATOM 8161 C CA . GLY B 1 151 ? -30.719 20.672 34.938 1 92.56 151 GLY B CA 1
ATOM 8162 C C . GLY B 1 151 ? -29.328 20.625 34.312 1 92.56 151 GLY B C 1
ATOM 8163 O O . GLY B 1 151 ? -29.031 19.734 33.5 1 92.56 151 GLY B O 1
ATOM 8164 N N . LEU B 1 152 ? -28.406 21.5 34.688 1 94.5 152 LEU B N 1
ATOM 8165 C CA . LEU B 1 152 ? -27.094 21.562 34.031 1 94.5 152 LEU B CA 1
ATOM 8166 C C . LEU B 1 152 ? -26.172 20.453 34.562 1 94.5 152 LEU B C 1
ATOM 8168 O O . LEU B 1 152 ? -25.547 19.75 33.75 1 94.5 152 LEU B O 1
ATOM 8172 N N . LEU B 1 153 ? -26.172 20.203 35.812 1 94.75 153 LEU B N 1
ATOM 8173 C CA . LEU B 1 153 ? -25.297 19.203 36.406 1 94.75 153 LEU B CA 1
ATOM 8174 C C . LEU B 1 153 ? -25.781 17.797 36.062 1 94.75 153 LEU B C 1
ATOM 8176 O O . LEU B 1 153 ? -24.984 16.859 36 1 94.75 153 LEU B O 1
ATOM 8180 N N . LYS B 1 154 ? -27.031 17.703 35.75 1 92.31 154 LYS B N 1
ATOM 8181 C CA . LYS B 1 154 ? -27.594 16.391 35.406 1 92.31 154 LYS B CA 1
ATOM 8182 C C . LYS B 1 154 ? -27.484 16.125 33.906 1 92.31 154 LYS B C 1
ATOM 8184 O O . LYS B 1 154 ? -27.672 14.984 33.469 1 92.31 154 LYS B O 1
ATOM 8189 N N . GLY B 1 155 ? -27.234 17.109 33.219 1 91.69 155 GLY B N 1
ATOM 8190 C CA . GLY B 1 155 ? -27.078 16.938 31.766 1 91.69 155 GLY B CA 1
ATOM 8191 C C . GLY B 1 155 ? -28.375 17.016 31 1 91.69 155 GLY B C 1
ATOM 8192 O O . GLY B 1 155 ? -28.453 16.609 29.844 1 91.69 155 GLY B O 1
ATOM 8193 N N . ASP B 1 156 ? -29.391 17.625 31.578 1 91.56 156 ASP B N 1
ATOM 8194 C CA . ASP B 1 156 ? -30.719 17.656 30.969 1 91.56 156 ASP B CA 1
ATOM 8195 C C . ASP B 1 156 ? -30.922 18.891 30.109 1 91.56 156 ASP B C 1
ATOM 8197 O O . ASP B 1 156 ? -31.844 18.953 29.297 1 91.56 156 ASP B O 1
ATOM 8201 N N . ARG B 1 157 ? -30.047 19.844 30.344 1 94.25 157 ARG B N 1
ATOM 8202 C CA . ARG B 1 157 ? -30.188 21.094 29.625 1 94.25 157 ARG B CA 1
ATOM 8203 C C . ARG B 1 157 ? -28.875 21.484 28.953 1 94.25 157 ARG B C 1
ATOM 8205 O O . ARG B 1 157 ? -27.797 21.297 29.531 1 94.25 157 ARG B O 1
ATOM 8212 N N . HIS B 1 158 ? -29.016 22.062 27.781 1 96.81 158 HIS B N 1
ATOM 8213 C CA . HIS B 1 158 ? -27.859 22.688 27.141 1 96.81 158 HIS B CA 1
ATOM 8214 C C . HIS B 1 158 ? -27.531 24.031 27.781 1 96.81 158 HIS B C 1
ATOM 8216 O O . HIS B 1 158 ? -28.328 24.562 28.562 1 96.81 158 HIS B O 1
ATOM 8222 N N . LEU B 1 159 ? -26.281 24.5 27.5 1 97.19 159 LEU B N 1
ATOM 8223 C CA . LEU B 1 159 ? -25.844 25.719 28.172 1 97.19 159 LEU B CA 1
ATOM 8224 C C . LEU B 1 159 ? -25.078 26.625 27.188 1 97.19 159 LEU B C 1
ATOM 8226 O O . LEU B 1 159 ? -24.25 26.141 26.422 1 97.19 159 LEU B O 1
ATOM 8230 N N . VAL B 1 160 ? -25.516 27.891 27.156 1 96.81 160 VAL B N 1
ATOM 8231 C CA . VAL B 1 160 ? -24.75 28.953 26.5 1 96.81 160 VAL B CA 1
ATOM 8232 C C . VAL B 1 160 ? -24.391 30.031 27.516 1 96.81 160 VAL B C 1
ATOM 8234 O O . VAL B 1 160 ? -25.281 30.594 28.156 1 96.81 160 VAL B O 1
ATOM 8237 N N . TYR B 1 161 ? -23.125 30.312 27.656 1 95.06 161 TYR B N 1
ATOM 8238 C CA . TYR B 1 161 ? -22.781 31.328 28.656 1 95.06 161 TYR B CA 1
ATOM 8239 C C . TYR B 1 161 ? -21.578 32.156 28.219 1 95.06 161 TYR B C 1
ATOM 8241 O O . TYR B 1 161 ? -20.812 31.719 27.344 1 95.06 161 TYR B O 1
ATOM 8249 N N . THR B 1 162 ? -21.438 33.375 28.766 1 92.38 162 THR B N 1
ATOM 8250 C CA . THR B 1 162 ? -20.344 34.281 28.469 1 92.38 162 THR B CA 1
ATOM 8251 C C . THR B 1 162 ? -19.688 34.781 29.75 1 92.38 162 THR B C 1
ATOM 8253 O O . THR B 1 162 ? -20.359 34.969 30.766 1 92.38 162 THR B O 1
ATOM 8256 N N . ALA B 1 163 ? -18.469 34.844 29.734 1 89 163 ALA B N 1
ATOM 8257 C CA . ALA B 1 163 ? -17.656 35.469 30.766 1 89 163 ALA B CA 1
ATOM 8258 C C . ALA B 1 163 ? -16.422 36.125 30.141 1 89 163 ALA B C 1
ATOM 8260 O O . ALA B 1 163 ? -15.859 35.625 29.172 1 89 163 ALA B O 1
ATOM 8261 N N . PRO B 1 164 ? -16.031 37.25 30.672 1 82.62 164 PRO B N 1
ATOM 8262 C CA . PRO B 1 164 ? -14.875 37.938 30.094 1 82.62 164 PRO B CA 1
ATOM 8263 C C . PRO B 1 164 ? -13.609 37.062 30.109 1 82.62 164 PRO B C 1
ATOM 8265 O O . PRO B 1 164 ? -13.539 36.094 30.828 1 82.62 164 PRO B O 1
ATOM 8268 N N . THR B 1 165 ? -12.688 37.531 29.281 1 79.25 165 THR B N 1
ATOM 8269 C CA . THR B 1 165 ? -11.406 36.812 29.234 1 79.25 165 THR B CA 1
ATOM 8270 C C . THR B 1 165 ? -10.758 36.781 30.609 1 79.25 165 THR B C 1
ATOM 8272 O O . THR B 1 165 ? -10.672 37.812 31.281 1 79.25 165 THR B O 1
ATOM 8275 N N . GLY B 1 166 ? -10.406 35.625 31 1 77 166 GLY B N 1
ATOM 8276 C CA . GLY B 1 166 ? -9.805 35.469 32.312 1 77 166 GLY B CA 1
ATOM 8277 C C . GLY B 1 166 ? -10.82 35.312 33.406 1 77 166 GLY B C 1
ATOM 8278 O O . GLY B 1 166 ? -10.453 35.156 34.594 1 77 166 GLY B O 1
ATOM 8279 N N . GLY B 1 167 ? -12.078 35.25 33 1 78.81 167 GLY B N 1
ATOM 8280 C CA . GLY B 1 167 ? -13.141 35.188 34 1 78.81 167 GLY B CA 1
ATOM 8281 C C . GLY B 1 167 ? -13.375 33.781 34.531 1 78.81 167 GLY B C 1
ATOM 8282 O O . GLY B 1 167 ? -14.148 33.562 35.438 1 78.81 167 GLY B O 1
ATOM 8283 N N . GLY B 1 168 ? -12.758 32.812 33.969 1 85.69 168 GLY B N 1
ATOM 8284 C CA . GLY B 1 168 ? -12.852 31.453 34.469 1 85.69 168 GLY B CA 1
ATOM 8285 C C . GLY B 1 168 ? -13.898 30.625 33.781 1 85.69 168 GLY B C 1
ATOM 8286 O O . GLY B 1 168 ? -14.422 29.656 34.344 1 85.69 168 GLY B O 1
ATOM 8287 N N . LYS B 1 169 ? -14.273 30.906 32.625 1 90.5 169 LYS B N 1
ATOM 8288 C CA . LYS B 1 169 ? -15.367 30.234 31.938 1 90.5 169 LYS B CA 1
ATOM 8289 C C . LYS B 1 169 ? -15.031 28.781 31.672 1 90.5 169 LYS B C 1
ATOM 8291 O O . LYS B 1 169 ? -15.914 27.922 31.703 1 90.5 169 LYS B O 1
ATOM 8296 N N . SER B 1 170 ? -13.75 28.422 31.422 1 92.31 170 SER B N 1
ATOM 8297 C CA . SER B 1 170 ? -13.352 27.062 31.047 1 92.31 170 SER B CA 1
ATOM 8298 C C . SER B 1 170 ? -13.664 26.062 32.156 1 92.31 170 SER B C 1
ATOM 8300 O O . SER B 1 170 ? -13.969 24.906 31.875 1 92.31 170 SER B O 1
ATOM 8302 N N . LEU B 1 171 ? -13.602 26.484 33.344 1 93.31 171 LEU B N 1
ATOM 8303 C CA . LEU B 1 171 ? -13.797 25.578 34.469 1 93.31 171 LEU B CA 1
ATOM 8304 C C . LEU B 1 171 ? -15.219 25.016 34.5 1 93.31 171 LEU B C 1
ATOM 8306 O O . LEU B 1 171 ? -15.422 23.844 34.781 1 93.31 171 LEU B O 1
ATOM 8310 N N . VAL B 1 172 ? -16.156 25.844 34.188 1 95.19 172 VAL B N 1
ATOM 8311 C CA . VAL B 1 172 ? -17.562 25.406 34.188 1 95.19 172 VAL B CA 1
ATOM 8312 C C . VAL B 1 172 ? -17.734 24.281 33.188 1 95.19 172 VAL B C 1
ATOM 8314 O O . VAL B 1 172 ? -18.344 23.25 33.5 1 95.19 172 VAL B O 1
ATOM 8317 N N . ALA B 1 173 ? -17.219 24.469 32 1 96.5 173 ALA B N 1
ATOM 8318 C CA . ALA B 1 173 ? -17.297 23.453 30.953 1 96.5 173 ALA B CA 1
ATOM 8319 C C . ALA B 1 173 ? -16.578 22.172 31.375 1 96.5 173 ALA B C 1
ATOM 8321 O O . ALA B 1 173 ? -17.062 21.062 31.109 1 96.5 173 ALA B O 1
ATOM 8322 N N . ASP B 1 174 ? -15.406 22.281 32 1 96.12 174 ASP B N 1
ATOM 8323 C CA . ASP B 1 174 ? -14.633 21.125 32.438 1 96.12 174 ASP B CA 1
ATOM 8324 C C . ASP B 1 174 ? -15.422 20.281 33.438 1 96.12 174 ASP B C 1
ATOM 8326 O O . ASP B 1 174 ? -15.461 19.047 33.344 1 96.12 174 ASP B O 1
ATOM 8330 N N . VAL B 1 175 ? -16.016 20.953 34.312 1 95.75 175 VAL B N 1
ATOM 8331 C CA . VAL B 1 175 ? -16.75 20.266 35.375 1 95.75 175 VAL B CA 1
ATOM 8332 C C . VAL B 1 175 ? -17.938 19.516 34.75 1 95.75 175 VAL B C 1
ATOM 8334 O O . VAL B 1 175 ? -18.156 18.344 35.062 1 95.75 175 VAL B O 1
ATOM 8337 N N . LEU B 1 176 ? -18.688 20.172 33.938 1 96.5 176 LEU B N 1
ATOM 8338 C CA . LEU B 1 176 ? -19.844 19.547 33.344 1 96.5 176 LEU B CA 1
ATOM 8339 C C . LEU B 1 176 ? -19.438 18.375 32.469 1 96.5 176 LEU B C 1
ATOM 8341 O O . LEU B 1 176 ? -20.062 17.312 32.531 1 96.5 176 LEU B O 1
ATOM 8345 N N . MET B 1 177 ? -18.453 18.562 31.656 1 97 177 MET B N 1
ATOM 8346 C CA . MET B 1 177 ? -17.969 17.547 30.75 1 97 177 MET B CA 1
ATOM 8347 C C . MET B 1 177 ? -17.469 16.312 31.516 1 97 177 MET B C 1
ATOM 8349 O O . MET B 1 177 ? -17.859 15.195 31.219 1 97 177 MET B O 1
ATOM 8353 N N . LEU B 1 178 ? -16.641 16.5 32.531 1 95.69 178 LEU B N 1
ATOM 8354 C CA . LEU B 1 178 ? -16.062 15.414 33.281 1 95.69 178 LEU B CA 1
ATOM 8355 C C . LEU B 1 178 ? -17.125 14.68 34.094 1 95.69 178 LEU B C 1
ATOM 8357 O O . LEU B 1 178 ? -17.078 13.453 34.219 1 95.69 178 LEU B O 1
ATOM 8361 N N . LYS B 1 179 ? -18.031 15.445 34.594 1 94.81 179 LYS B N 1
ATOM 8362 C CA . LYS B 1 179 ? -19.125 14.812 35.312 1 94.81 179 LYS B CA 1
ATOM 8363 C C . LYS B 1 179 ? -19.906 13.852 34.438 1 94.81 179 LYS B C 1
ATOM 8365 O O . LYS B 1 179 ? -20.234 12.742 34.844 1 94.81 179 LYS B O 1
ATOM 8370 N N . ARG B 1 180 ? -20.172 14.227 33.219 1 94.5 180 ARG B N 1
ATOM 8371 C CA . ARG B 1 180 ? -20.938 13.406 32.281 1 94.5 180 ARG B CA 1
ATOM 8372 C C . ARG B 1 180 ? -20.203 12.102 32 1 94.5 180 ARG B C 1
ATOM 8374 O O . ARG B 1 180 ? -20.828 11.039 31.922 1 94.5 180 ARG B O 1
ATOM 8381 N N . ILE B 1 181 ? -18.922 12.188 31.828 1 93.31 181 ILE B N 1
ATOM 8382 C CA . ILE B 1 181 ? -18.125 11.039 31.406 1 93.31 181 ILE B CA 1
ATOM 8383 C C . ILE B 1 181 ? -17.922 10.102 32.594 1 93.31 181 ILE B C 1
ATOM 8385 O O . ILE B 1 181 ? -17.844 8.883 32.438 1 93.31 181 ILE B O 1
ATOM 8389 N N . ILE B 1 182 ? -17.828 10.648 33.75 1 91.25 182 ILE B N 1
ATOM 8390 C CA . ILE B 1 182 ? -17.562 9.852 34.938 1 91.25 182 ILE B CA 1
ATOM 8391 C C . ILE B 1 182 ? -18.828 9.133 35.375 1 91.25 182 ILE B C 1
ATOM 8393 O O . ILE B 1 182 ? -18.797 7.961 35.75 1 91.25 182 ILE B O 1
ATOM 8397 N N . GLU B 1 183 ? -19.891 9.781 35.312 1 90.81 183 GLU B N 1
ATOM 8398 C CA . GLU B 1 183 ? -21.172 9.203 35.719 1 90.81 183 GLU B CA 1
ATOM 8399 C C . GLU B 1 183 ? -21.641 8.148 34.719 1 90.81 183 GLU B C 1
ATOM 8401 O O . GLU B 1 183 ? -22.375 7.227 35.094 1 90.81 183 GLU B O 1
ATOM 8406 N N . ASN B 1 184 ? -21.312 8.305 33.5 1 91.12 184 ASN B N 1
ATOM 8407 C CA . ASN B 1 184 ? -21.703 7.383 32.438 1 91.12 184 ASN B CA 1
ATOM 8408 C C . ASN B 1 184 ? -20.5 6.828 31.688 1 91.12 184 ASN B C 1
ATOM 8410 O O . ASN B 1 184 ? -20.188 7.266 30.578 1 91.12 184 ASN B O 1
ATOM 8414 N N . PRO B 1 185 ? -20.125 5.633 32.344 1 84.94 185 PRO B N 1
ATOM 8415 C CA . PRO B 1 185 ? -18.938 5.07 31.703 1 84.94 185 PRO B CA 1
ATOM 8416 C C . PRO B 1 185 ? -19.234 4.527 30.312 1 84.94 185 PRO B C 1
ATOM 8418 O O . PRO B 1 185 ? -20.297 3.938 30.094 1 84.94 185 PRO B O 1
ATOM 8421 N N . GLY B 1 186 ? -18.891 4.938 29.281 1 85.69 186 GLY B N 1
ATOM 8422 C CA . GLY B 1 186 ? -19.094 4.555 27.891 1 85.69 186 GLY B CA 1
ATOM 8423 C C . GLY B 1 186 ? -19.422 5.73 26.984 1 85.69 186 GLY B C 1
ATOM 8424 O O . GLY B 1 186 ? -19.266 5.645 25.766 1 85.69 186 GLY B O 1
ATOM 8425 N N . ARG B 1 187 ? -19.969 6.684 27.766 1 91.31 187 ARG B N 1
ATOM 8426 C CA . ARG B 1 187 ? -20.266 7.883 26.984 1 91.31 187 ARG B CA 1
ATOM 8427 C C . ARG B 1 187 ? -18.984 8.664 26.672 1 91.31 187 ARG B C 1
ATOM 8429 O O . ARG B 1 187 ? -18 8.57 27.422 1 91.31 187 ARG B O 1
ATOM 8436 N N . LYS B 1 188 ? -19.062 9.359 25.609 1 94.62 188 LYS B N 1
ATOM 8437 C CA . LYS B 1 188 ? -17.875 10.078 25.125 1 94.62 188 LYS B CA 1
ATOM 8438 C C . LYS B 1 188 ? -18.125 11.586 25.109 1 94.62 188 LYS B C 1
ATOM 8440 O O . LYS B 1 188 ? -19.266 12.031 25.109 1 94.62 188 LYS B O 1
ATOM 8445 N N . ALA B 1 189 ? -17.047 12.312 25.156 1 96.69 189 ALA B N 1
ATOM 8446 C CA . ALA B 1 189 ? -17.109 13.773 25.109 1 96.69 189 ALA B CA 1
ATOM 8447 C C . ALA B 1 189 ? -16.266 14.32 23.969 1 96.69 189 ALA B C 1
ATOM 8449 O O . ALA B 1 189 ? -15.25 13.734 23.594 1 96.69 189 ALA B O 1
ATOM 8450 N N . ILE B 1 190 ? -16.75 15.453 23.375 1 96.81 190 ILE B N 1
ATOM 8451 C CA . ILE B 1 190 ? -15.984 16.188 22.375 1 96.81 190 ILE B CA 1
ATOM 8452 C C . ILE B 1 190 ? -15.805 17.641 22.828 1 96.81 190 ILE B C 1
ATOM 8454 O O . ILE B 1 190 ? -16.781 18.328 23.141 1 96.81 190 ILE B O 1
ATOM 8458 N N . LEU B 1 191 ? -14.602 18.031 22.969 1 97.69 191 LEU B N 1
ATOM 8459 C CA . LEU B 1 191 ? -14.266 19.438 23.219 1 97.69 191 LEU B CA 1
ATOM 8460 C C . LEU B 1 191 ? -13.742 20.094 21.938 1 97.69 191 LEU B C 1
ATOM 8462 O O . LEU B 1 191 ? -12.703 19.703 21.406 1 97.69 191 LEU B O 1
ATOM 8466 N N . VAL B 1 192 ? -14.469 21.141 21.516 1 96.5 192 VAL B N 1
ATOM 8467 C CA . VAL B 1 192 ? -14.172 21.766 20.234 1 96.5 192 VAL B CA 1
ATOM 8468 C C . VAL B 1 192 ? -13.477 23.109 20.469 1 96.5 192 VAL B C 1
ATOM 8470 O O . VAL B 1 192 ? -13.992 23.969 21.172 1 96.5 192 VAL B O 1
ATOM 8473 N N . LEU B 1 193 ? -12.32 23.203 19.859 1 92.06 193 LEU B N 1
ATOM 8474 C CA . LEU B 1 193 ? -11.547 24.438 19.938 1 92.06 193 LEU B CA 1
ATOM 8475 C C . LEU B 1 193 ? -11.172 24.938 18.547 1 92.06 193 LEU B C 1
ATOM 8477 O O . LEU B 1 193 ? -11.008 24.141 17.625 1 92.06 193 LEU B O 1
ATOM 8481 N N . PRO B 1 194 ? -11.016 26.188 18.359 1 85.31 194 PRO B N 1
ATOM 8482 C CA . PRO B 1 194 ? -10.812 26.719 17.016 1 85.31 194 PRO B CA 1
ATOM 8483 C C . PRO B 1 194 ? -9.367 26.578 16.547 1 85.31 194 PRO B C 1
ATOM 8485 O O . PRO B 1 194 ? -9.102 26.609 15.336 1 85.31 194 PRO B O 1
ATOM 8488 N N . TYR B 1 195 ? -8.438 26.562 17.516 1 76 195 TYR B N 1
ATOM 8489 C CA . TYR B 1 195 ? -7.043 26.609 17.094 1 76 195 TYR B CA 1
ATOM 8490 C C . TYR B 1 195 ? -6.281 25.406 17.625 1 76 195 TYR B C 1
ATOM 8492 O O . TYR B 1 195 ? -6.52 24.953 18.75 1 76 195 TYR B O 1
ATOM 8500 N N . VAL B 1 196 ? -5.309 24.891 16.828 1 73.38 196 VAL B N 1
ATOM 8501 C CA . VAL B 1 196 ? -4.527 23.719 17.172 1 73.38 196 VAL B CA 1
ATOM 8502 C C . VAL B 1 196 ? -3.74 23.969 18.453 1 73.38 196 VAL B C 1
ATOM 8504 O O . VAL B 1 196 ? -3.617 23.078 19.297 1 73.38 196 VAL B O 1
ATOM 8507 N N . ALA B 1 197 ? -3.256 25.234 18.594 1 70 197 ALA B N 1
ATOM 8508 C CA . ALA B 1 197 ? -2.49 25.578 19.797 1 70 197 ALA B CA 1
ATOM 8509 C C . ALA B 1 197 ? -3.342 25.422 21.047 1 70 197 ALA B C 1
ATOM 8511 O O . ALA B 1 197 ? -2.859 24.953 22.078 1 70 197 ALA B O 1
ATOM 8512 N N . LEU B 1 198 ? -4.617 25.781 20.953 1 80.25 198 LEU B N 1
ATOM 8513 C CA . LEU B 1 198 ? -5.539 25.656 22.078 1 80.25 198 LEU B CA 1
ATOM 8514 C C . LEU B 1 198 ? -5.855 24.188 22.359 1 80.25 198 LEU B C 1
ATOM 8516 O O . LEU B 1 198 ? -6.027 23.797 23.516 1 80.25 198 LEU B O 1
ATOM 8520 N N . VAL B 1 199 ? -5.914 23.438 21.281 1 86.94 199 VAL B N 1
ATOM 8521 C CA . VAL B 1 199 ? -6.184 22 21.422 1 86.94 199 VAL B CA 1
ATOM 8522 C C . VAL B 1 199 ? -5.047 21.344 22.203 1 86.94 199 VAL B C 1
ATOM 8524 O O . VAL B 1 199 ? -5.293 20.562 23.109 1 86.94 199 VAL B O 1
ATOM 8527 N N . GLN B 1 200 ? -3.854 21.688 21.859 1 77.25 200 GLN B N 1
ATOM 8528 C CA . GLN B 1 200 ? -2.691 21.109 22.516 1 77.25 200 GLN B CA 1
ATOM 8529 C C . GLN B 1 200 ? -2.621 21.516 23.984 1 77.25 200 GLN B C 1
ATOM 8531 O O . GLN B 1 200 ? -2.301 20.703 24.859 1 77.25 200 GLN B O 1
ATOM 8536 N N . GLU B 1 201 ? -2.912 22.766 24.203 1 79 201 GLU B N 1
ATOM 8537 C CA . GLU B 1 201 ? -2.924 23.281 25.562 1 79 201 GLU B CA 1
ATOM 8538 C C . GLU B 1 201 ? -3.982 22.578 26.406 1 79 201 GLU B C 1
ATOM 8540 O O . GLU B 1 201 ? -3.709 22.156 27.531 1 79 201 GLU B O 1
ATOM 8545 N N . LYS B 1 202 ? -5.133 22.453 25.859 1 90.06 202 LYS B N 1
ATOM 8546 C CA . LYS B 1 202 ? -6.238 21.844 26.594 1 90.06 202 LYS B CA 1
ATOM 8547 C C . LYS B 1 202 ? -5.996 20.344 26.797 1 90.06 202 LYS B C 1
ATOM 8549 O O . LYS B 1 202 ? -6.398 19.781 27.812 1 90.06 202 LYS B O 1
ATOM 8554 N N . LEU B 1 203 ? -5.387 19.734 25.812 1 89.44 203 LEU B N 1
ATOM 8555 C CA . LEU B 1 203 ? -5.023 18.328 25.953 1 89.44 203 LEU B CA 1
ATOM 8556 C C . LEU B 1 203 ? -4.109 18.109 27.156 1 89.44 203 LEU B C 1
ATOM 8558 O O . LEU B 1 203 ? -4.359 17.234 27.984 1 89.44 203 LEU B O 1
ATOM 8562 N N . LYS B 1 204 ? -3.082 18.938 27.25 1 85.06 204 LYS B N 1
ATOM 8563 C CA . LYS B 1 204 ? -2.16 18.859 28.375 1 85.06 204 LYS B CA 1
ATOM 8564 C C . LYS B 1 204 ? -2.885 19.109 29.688 1 85.06 204 LYS B C 1
ATOM 8566 O O . LYS B 1 204 ? -2.654 18.406 30.672 1 85.06 204 LYS B O 1
ATOM 8571 N N . TRP B 1 205 ? -3.768 20.047 29.688 1 89.31 205 TRP B N 1
ATOM 8572 C CA . TRP B 1 205 ? -4.535 20.406 30.875 1 89.31 205 TRP B CA 1
ATOM 8573 C C . TRP B 1 205 ? -5.422 19.25 31.328 1 89.31 205 TRP B C 1
ATOM 8575 O O . TRP B 1 205 ? -5.379 18.859 32.5 1 89.31 205 TRP B O 1
ATOM 8585 N N . LEU B 1 206 ? -6.199 18.672 30.422 1 94.75 206 LEU B N 1
ATOM 8586 C CA . LEU B 1 206 ? -7.16 17.641 30.781 1 94.75 206 LEU B CA 1
ATOM 8587 C C . LEU B 1 206 ? -6.441 16.359 31.203 1 94.75 206 LEU B C 1
ATOM 8589 O O . LEU B 1 206 ? -6.906 15.656 32.125 1 94.75 206 LEU B O 1
ATOM 8593 N N . ARG B 1 207 ? -5.383 16.109 30.547 1 92.88 207 ARG B N 1
ATOM 8594 C CA . ARG B 1 207 ? -4.617 14.922 30.922 1 92.88 207 ARG B CA 1
ATOM 8595 C C . ARG B 1 207 ? -4.078 15.047 32.344 1 92.88 207 ARG B C 1
ATOM 8597 O O . ARG B 1 207 ? -4.02 14.062 33.062 1 92.88 207 ARG B O 1
ATOM 8604 N N . ARG B 1 208 ? -3.65 16.234 32.688 1 91.88 208 ARG B N 1
ATOM 8605 C CA . ARG B 1 208 ? -3.186 16.5 34.031 1 91.88 208 ARG B CA 1
ATOM 8606 C C . ARG B 1 208 ? -4.316 16.344 35.062 1 91.88 208 ARG B C 1
ATOM 8608 O O . ARG B 1 208 ? -4.125 15.781 36.125 1 91.88 208 ARG B O 1
ATOM 8615 N N . ILE B 1 209 ? -5.422 16.812 34.719 1 93.88 209 ILE B N 1
ATOM 8616 C CA . ILE B 1 209 ? -6.57 16.812 35.625 1 93.88 209 ILE B CA 1
ATOM 8617 C C . ILE B 1 209 ? -7.074 15.391 35.812 1 93.88 209 ILE B C 1
ATOM 8619 O O . ILE B 1 209 ? -7.469 15.023 36.938 1 93.88 209 ILE B O 1
ATOM 8623 N N . VAL B 1 210 ? -7.059 14.586 34.75 1 93.94 210 VAL B N 1
ATOM 8624 C CA . VAL B 1 210 ? -7.645 13.25 34.844 1 93.94 210 VAL B CA 1
ATOM 8625 C C . VAL B 1 210 ? -6.555 12.234 35.188 1 93.94 210 VAL B C 1
ATOM 8627 O O . VAL B 1 210 ? -6.77 11.023 35.062 1 93.94 210 VAL B O 1
ATOM 8630 N N . GLN B 1 211 ? -5.461 12.727 35.531 1 87.06 211 GLN B N 1
ATOM 8631 C CA . GLN B 1 211 ? -4.344 11.844 35.844 1 87.06 211 GLN B CA 1
ATOM 8632 C C . GLN B 1 211 ? -4.754 10.766 36.844 1 87.06 211 GLN B C 1
ATOM 8634 O O . GLN B 1 211 ? -5.48 11.047 37.781 1 87.06 211 GLN B O 1
ATOM 8639 N N . ASP B 1 212 ? -4.238 9.523 36.562 1 78.5 212 ASP B N 1
ATOM 8640 C CA . ASP B 1 212 ? -4.461 8.375 37.438 1 78.5 212 ASP B CA 1
ATOM 8641 C C . ASP B 1 212 ? -5.922 7.934 37.406 1 78.5 212 ASP B C 1
ATOM 8643 O O . ASP B 1 212 ? -6.371 7.195 38.281 1 78.5 212 ASP B O 1
ATOM 8647 N N . ARG B 1 213 ? -6.539 8.516 36.375 1 77.31 213 ARG B N 1
ATOM 8648 C CA . ARG B 1 213 ? -7.918 8.086 36.156 1 77.31 213 ARG B CA 1
ATOM 8649 C C . ARG B 1 213 ? -8.047 7.27 34.875 1 77.31 213 ARG B C 1
ATOM 8651 O O . ARG B 1 213 ? -7.141 7.285 34.031 1 77.31 213 ARG B O 1
ATOM 8658 N N . SER B 1 214 ? -8.75 6.195 34.719 1 83.19 214 SER B N 1
ATOM 8659 C CA . SER B 1 214 ? -8.945 5.332 33.562 1 83.19 214 SER B CA 1
ATOM 8660 C C . SER B 1 214 ? -9.742 6.043 32.469 1 83.19 214 SER B C 1
ATOM 8662 O O . SER B 1 214 ? -10.688 5.48 31.922 1 83.19 214 SER B O 1
ATOM 8664 N N . ILE B 1 215 ? -9.438 7.504 32.312 1 91.25 215 ILE B N 1
ATOM 8665 C CA . ILE B 1 215 ? -10.094 8.273 31.25 1 91.25 215 ILE B CA 1
ATOM 8666 C C . ILE B 1 215 ? -9.102 8.57 30.141 1 91.25 215 ILE B C 1
ATOM 8668 O O . ILE B 1 215 ? -8.047 9.164 30.375 1 91.25 215 ILE B O 1
ATOM 8672 N N . ARG B 1 216 ? -9.461 8.117 28.938 1 90.81 216 ARG B N 1
ATOM 8673 C CA . ARG B 1 216 ? -8.586 8.297 27.781 1 90.81 216 ARG B CA 1
ATOM 8674 C C . ARG B 1 216 ? -8.914 9.586 27.047 1 90.81 216 ARG B C 1
ATOM 8676 O O . ARG B 1 216 ? -10.016 9.742 26.5 1 90.81 216 ARG B O 1
ATOM 8683 N N . VAL B 1 217 ? -7.918 10.562 27.031 1 93.62 217 VAL B N 1
ATOM 8684 C CA . VAL B 1 217 ? -8.062 11.836 26.344 1 93.62 217 VAL B CA 1
ATOM 8685 C C . VAL B 1 217 ? -7.203 11.844 25.078 1 93.62 217 VAL B C 1
ATOM 8687 O O . VAL B 1 217 ? -5.996 11.602 25.141 1 93.62 217 VAL B O 1
ATOM 8690 N N . THR B 1 218 ? -7.848 12.055 23.906 1 91.44 218 THR B N 1
ATOM 8691 C CA . THR B 1 218 ? -7.117 12.008 22.656 1 91.44 218 THR B CA 1
ATOM 8692 C C . THR B 1 218 ? -7.305 13.305 21.875 1 91.44 218 THR B C 1
ATOM 8694 O O . THR B 1 218 ? -8.383 13.914 21.906 1 91.44 218 THR B O 1
ATOM 8697 N N . GLY B 1 219 ? -6.25 13.75 21.25 1 89 219 GLY B N 1
ATOM 8698 C CA . GLY B 1 219 ? -6.297 14.945 20.422 1 89 219 GLY B CA 1
ATOM 8699 C C . GLY B 1 219 ? -6.535 14.641 18.953 1 89 219 GLY B C 1
ATOM 8700 O O . GLY B 1 219 ? -5.953 13.703 18.406 1 89 219 GLY B O 1
ATOM 8701 N N . TYR B 1 220 ? -7.477 15.359 18.297 1 86.5 220 TYR B N 1
ATOM 8702 C CA . TYR B 1 220 ? -7.762 15.227 16.875 1 86.5 220 TYR B CA 1
ATOM 8703 C C . TYR B 1 220 ? -7.566 16.562 16.156 1 86.5 220 TYR B C 1
ATOM 8705 O O . TYR B 1 220 ? -8.391 17.469 16.281 1 86.5 220 TYR B O 1
ATOM 8713 N N . TYR B 1 221 ? -6.555 16.719 15.484 1 77.44 221 TYR B N 1
ATOM 8714 C CA . TYR B 1 221 ? -6.25 17.938 14.734 1 77.44 221 TYR B CA 1
ATOM 8715 C C . TYR B 1 221 ? -5.363 17.641 13.531 1 77.44 221 TYR B C 1
ATOM 8717 O O . TYR B 1 221 ? -4.871 16.516 13.391 1 77.44 221 TYR B O 1
ATOM 8725 N N . GLY B 1 222 ? -5.367 18.562 12.617 1 64.38 222 GLY B N 1
ATOM 8726 C CA . GLY B 1 222 ? -4.57 18.344 11.422 1 64.38 222 GLY B CA 1
ATOM 8727 C C . GLY B 1 222 ? -3.137 17.969 11.719 1 64.38 222 GLY B C 1
ATOM 8728 O O . GLY B 1 222 ? -2.479 18.594 12.555 1 64.38 222 GLY B O 1
ATOM 8729 N N . GLY B 1 223 ? -2.617 16.938 11.141 1 57.91 223 GLY B N 1
ATOM 8730 C CA . GLY B 1 223 ? -1.24 16.5 11.289 1 57.91 223 GLY B CA 1
ATOM 8731 C C . GLY B 1 223 ? -1.062 15.469 12.398 1 57.91 223 GLY B C 1
ATOM 8732 O O . GLY B 1 223 ? 0.014 14.883 12.539 1 57.91 223 GLY B O 1
ATOM 8733 N N . SER B 1 224 ? -2.186 15.398 13.086 1 57.38 224 SER B N 1
ATOM 8734 C CA . SER B 1 224 ? -2.074 14.43 14.172 1 57.38 224 SER B CA 1
ATOM 8735 C C . SER B 1 224 ? -2.215 13 13.648 1 57.38 224 SER B C 1
ATOM 8737 O O . SER B 1 224 ? -3.043 12.734 12.773 1 57.38 224 SER B O 1
ATOM 8739 N N . ARG B 1 225 ? -1.226 12.172 13.766 1 54.53 225 ARG B N 1
ATOM 8740 C CA . ARG B 1 225 ? -1.306 10.766 13.383 1 54.53 225 ARG B CA 1
ATOM 8741 C C . ARG B 1 225 ? -1.87 9.922 14.523 1 54.53 225 ARG B C 1
ATOM 8743 O O . ARG B 1 225 ? -1.116 9.32 15.297 1 54.53 225 ARG B O 1
ATOM 8750 N N . THR B 1 226 ? -2.941 10.281 15.047 1 54.47 226 THR B N 1
ATOM 8751 C CA . THR B 1 226 ? -3.426 9.484 16.172 1 54.47 226 THR B CA 1
ATOM 8752 C C . THR B 1 226 ? -3.941 8.133 15.688 1 54.47 226 THR B C 1
ATOM 8754 O O . THR B 1 226 ? -4.734 8.062 14.742 1 54.47 226 THR B O 1
ATOM 8757 N N . ALA B 1 227 ? -3.307 7.164 16.109 1 53.94 227 ALA B N 1
ATOM 8758 C CA . ALA B 1 227 ? -3.703 5.781 15.852 1 53.94 227 ALA B CA 1
ATOM 8759 C C . ALA B 1 227 ? -4.949 5.406 16.641 1 53.94 227 ALA B C 1
ATOM 8761 O O . ALA B 1 227 ? -5.559 4.363 16.406 1 53.94 227 ALA B O 1
ATOM 8762 N N . ALA B 1 228 ? -5.379 6.395 17.484 1 58.66 228 ALA B N 1
ATOM 8763 C CA . ALA B 1 228 ? -6.473 6 18.375 1 58.66 228 ALA B CA 1
ATOM 8764 C C . ALA B 1 228 ? -7.816 6.082 17.656 1 58.66 228 ALA B C 1
ATOM 8766 O O . ALA B 1 228 ? -8.094 7.062 16.953 1 58.66 228 ALA B O 1
ATOM 8767 N N . SER B 1 229 ? -8.484 5.02 17.703 1 66.06 229 SER B N 1
ATOM 8768 C CA . SER B 1 229 ? -9.828 4.945 17.141 1 66.06 229 SER B CA 1
ATOM 8769 C C . SER B 1 229 ? -10.859 5.582 18.062 1 66.06 229 SER B C 1
ATOM 8771 O O . SER B 1 229 ? -10.602 5.762 19.25 1 66.06 229 SER B O 1
ATOM 8773 N N . TRP B 1 230 ? -11.945 6.082 17.578 1 74.38 230 TRP B N 1
ATOM 8774 C CA . TRP B 1 230 ? -13.094 6.59 18.328 1 74.38 230 TRP B CA 1
ATOM 8775 C C . TRP B 1 230 ? -13.492 5.617 19.438 1 74.38 230 TRP B C 1
ATOM 8777 O O . TRP B 1 230 ? -13.883 6.035 20.531 1 74.38 230 TRP B O 1
ATOM 8787 N N . ALA B 1 231 ? -13.164 4.344 19.094 1 72.5 231 ALA B N 1
ATOM 8788 C CA . ALA B 1 231 ? -13.555 3.311 20.047 1 72.5 231 ALA B CA 1
ATOM 8789 C C . ALA B 1 231 ? -12.656 3.336 21.281 1 72.5 231 ALA B C 1
ATOM 8791 O O . ALA B 1 231 ? -13.102 3.037 22.391 1 72.5 231 ALA B O 1
ATOM 8792 N N . ASP B 1 232 ? -11.492 3.912 21.094 1 78.62 232 ASP B N 1
ATOM 8793 C CA . ASP B 1 232 ? -10.523 3.891 22.188 1 78.62 232 ASP B CA 1
ATOM 8794 C C . ASP B 1 232 ? -10.398 5.262 22.844 1 78.62 232 ASP B C 1
ATOM 8796 O O . ASP B 1 232 ? -9.453 5.523 23.578 1 78.62 232 ASP B O 1
ATOM 8800 N N . THR B 1 233 ? -11.406 6.223 22.734 1 88.31 233 THR B N 1
ATOM 8801 C CA . THR B 1 233 ? -11.328 7.586 23.25 1 88.31 233 THR B CA 1
ATOM 8802 C C . THR B 1 233 ? -12.539 7.906 24.125 1 88.31 233 THR B C 1
ATOM 8804 O O . THR B 1 233 ? -13.664 7.547 23.781 1 88.31 233 THR B O 1
ATOM 8807 N N . ASP B 1 234 ? -12.25 8.469 25.266 1 93.5 234 ASP B N 1
ATOM 8808 C CA . ASP B 1 234 ? -13.336 8.93 26.125 1 93.5 234 ASP B CA 1
ATOM 8809 C C . ASP B 1 234 ? -13.617 10.414 25.906 1 93.5 234 ASP B C 1
ATOM 8811 O O . ASP B 1 234 ? -14.781 10.836 25.875 1 93.5 234 ASP B O 1
ATOM 8815 N N . ILE B 1 235 ? -12.547 11.195 25.781 1 95.88 235 ILE B N 1
ATOM 8816 C CA . ILE B 1 235 ? -12.664 12.625 25.516 1 95.88 235 ILE B CA 1
ATOM 8817 C C . ILE B 1 235 ? -11.836 12.992 24.297 1 95.88 235 ILE B C 1
ATOM 8819 O O . ILE B 1 235 ? -10.609 12.836 24.297 1 95.88 235 ILE B O 1
ATOM 8823 N N . ALA B 1 236 ? -12.539 13.477 23.312 1 95.19 236 ALA B N 1
ATOM 8824 C CA . ALA B 1 236 ? -11.859 13.945 22.109 1 95.19 236 ALA B CA 1
ATOM 8825 C C . ALA B 1 236 ? -11.688 15.461 22.125 1 95.19 236 ALA B C 1
ATOM 8827 O O . ALA B 1 236 ? -12.672 16.203 22.219 1 95.19 236 ALA B O 1
ATOM 8828 N N . VAL B 1 237 ? -10.5 15.953 22.172 1 95.38 237 VAL B N 1
ATOM 8829 C CA . VAL B 1 237 ? -10.195 17.375 22.016 1 95.38 237 VAL B CA 1
ATOM 8830 C C . VAL B 1 237 ? -9.852 17.672 20.562 1 95.38 237 VAL B C 1
ATOM 8832 O O . VAL B 1 237 ? -8.852 17.172 20.031 1 95.38 237 VAL B O 1
ATOM 8835 N N . CYS B 1 238 ? -10.742 18.547 19.969 1 92.88 238 CYS B N 1
ATOM 8836 C CA . CYS B 1 238 ? -10.672 18.625 18.516 1 92.88 238 CYS B CA 1
ATOM 8837 C C . CYS B 1 238 ? -10.742 20.078 18.047 1 92.88 238 CYS B C 1
ATOM 8839 O O . CYS B 1 238 ? -11.234 20.953 18.766 1 92.88 238 CYS B O 1
ATOM 8841 N N . THR B 1 239 ? -10.203 20.219 16.781 1 89.06 239 THR B N 1
ATOM 8842 C CA . THR B 1 239 ? -10.547 21.422 16.031 1 89.06 239 THR B CA 1
ATOM 8843 C C . THR B 1 239 ? -11.969 21.344 15.508 1 89.06 239 THR B C 1
ATOM 8845 O O . THR B 1 239 ? -12.594 20.281 15.531 1 89.06 239 THR B O 1
ATOM 8848 N N . ILE B 1 240 ? -12.453 22.422 15.016 1 91.19 240 ILE B N 1
ATOM 8849 C CA . ILE B 1 240 ? -13.828 22.516 14.547 1 91.19 240 ILE B CA 1
ATOM 8850 C C . ILE B 1 240 ? -14.055 21.516 13.414 1 91.19 240 ILE B C 1
ATOM 8852 O O . ILE B 1 240 ? -15.031 20.766 13.422 1 91.19 240 ILE B O 1
ATOM 8856 N N . GLU B 1 241 ? -13.148 21.422 12.516 1 86.69 241 GLU B N 1
ATOM 8857 C CA . GLU B 1 241 ? -13.25 20.547 11.352 1 86.69 241 GLU B CA 1
ATOM 8858 C C . GLU B 1 241 ? -13.266 19.078 11.75 1 86.69 241 GLU B C 1
ATOM 8860 O O . GLU B 1 241 ? -14.094 18.312 11.281 1 86.69 241 GLU B O 1
ATOM 8865 N N . LYS B 1 242 ? -12.375 18.766 12.625 1 88 242 LYS B N 1
ATOM 8866 C CA . LYS B 1 242 ? -12.25 17.359 13.047 1 88 242 LYS B CA 1
ATOM 8867 C C . LYS B 1 242 ? -13.445 16.938 13.883 1 88 242 LYS B C 1
ATOM 8869 O O . LYS B 1 242 ? -13.875 15.781 13.812 1 88 242 LYS B O 1
ATOM 8874 N N . ALA B 1 243 ? -13.93 17.828 14.648 1 93 243 ALA B N 1
ATOM 8875 C CA . ALA B 1 243 ? -15.117 17.516 15.445 1 93 243 ALA B CA 1
ATOM 8876 C C . ALA B 1 243 ? -16.297 17.188 14.547 1 93 243 ALA B C 1
ATOM 8878 O O . ALA B 1 243 ? -17.016 16.203 14.789 1 93 243 ALA B O 1
ATOM 8879 N N . ASN B 1 244 ? -16.484 18.031 13.562 1 92.12 244 ASN B N 1
ATOM 8880 C CA . ASN B 1 244 ? -17.578 17.766 12.625 1 92.12 244 ASN B CA 1
ATOM 8881 C C . ASN B 1 244 ? -17.391 16.422 11.922 1 92.12 244 ASN B C 1
ATOM 8883 O O . ASN B 1 244 ? -18.359 15.688 11.719 1 92.12 244 ASN B O 1
ATOM 8887 N N . SER B 1 245 ? -16.188 16.188 11.555 1 88.25 245 SER B N 1
ATOM 8888 C CA . SER B 1 245 ? -15.891 14.922 10.898 1 88.25 245 SER B CA 1
ATOM 8889 C C . SER B 1 245 ? -16.188 13.742 11.82 1 88.25 245 SER B C 1
ATOM 8891 O O . SER B 1 245 ? -16.672 12.703 11.375 1 88.25 245 SER B O 1
ATOM 8893 N N . LEU B 1 246 ? -15.844 13.836 13.07 1 89.25 246 LEU B N 1
ATOM 8894 C CA . LEU B 1 246 ? -16.094 12.781 14.047 1 89.25 246 LEU B CA 1
ATOM 8895 C C . LEU B 1 246 ? -17.578 12.531 14.227 1 89.25 246 LEU B C 1
ATOM 8897 O O . LEU B 1 246 ? -18.016 11.383 14.32 1 89.25 246 LEU B O 1
ATOM 8901 N N . ILE B 1 247 ? -18.281 13.578 14.266 1 91.62 247 ILE B N 1
ATOM 8902 C CA . ILE B 1 247 ? -19.719 13.477 14.438 1 91.62 247 ILE B CA 1
ATOM 8903 C C . ILE B 1 247 ? -20.344 12.812 13.211 1 91.62 247 ILE B C 1
ATOM 8905 O O . ILE B 1 247 ? -21.203 11.938 13.336 1 91.62 247 ILE B O 1
ATOM 8909 N N . ASN B 1 248 ? -19.906 13.203 12.031 1 90.06 248 ASN B N 1
ATOM 8910 C CA . ASN B 1 248 ? -20.391 12.578 10.805 1 90.06 248 ASN B CA 1
ATOM 8911 C C . ASN B 1 248 ? -20.109 11.078 10.805 1 90.06 248 ASN B C 1
ATOM 8913 O O . ASN B 1 248 ? -20.984 10.281 10.445 1 90.06 248 ASN B O 1
ATOM 8917 N N . SER B 1 249 ? -18.906 10.742 11.156 1 86.25 249 SER B N 1
ATOM 8918 C CA . SER B 1 249 ? -18.531 9.336 11.195 1 86.25 249 SER B CA 1
ATOM 8919 C C . SER B 1 249 ? -19.375 8.562 12.211 1 86.25 249 SER B C 1
ATOM 8921 O O . SER B 1 249 ? -19.781 7.43 11.953 1 86.25 249 SER B O 1
ATOM 8923 N N . ALA B 1 250 ? -19.609 9.148 13.344 1 87.69 250 ALA B N 1
ATOM 8924 C CA . ALA B 1 250 ? -20.422 8.516 14.375 1 87.69 250 ALA B CA 1
ATOM 8925 C C . ALA B 1 250 ? -21.859 8.281 13.883 1 87.69 250 ALA B C 1
ATOM 8927 O O . ALA B 1 250 ? -22.484 7.277 14.219 1 87.69 250 ALA B O 1
ATOM 8928 N N . ILE B 1 251 ? -22.328 9.195 13.094 1 88.25 251 ILE B N 1
ATOM 8929 C CA . ILE B 1 251 ? -23.672 9.078 12.523 1 88.25 251 ILE B CA 1
ATOM 8930 C C . ILE B 1 251 ? -23.688 7.945 11.492 1 88.25 251 ILE B C 1
ATOM 8932 O O . ILE B 1 251 ? -24.578 7.086 11.531 1 88.25 251 ILE B O 1
ATOM 8936 N N . GLU B 1 252 ? -22.734 7.934 10.625 1 82.25 252 GLU B N 1
ATOM 8937 C CA . GLU B 1 252 ? -22.641 6.926 9.57 1 82.25 252 GLU B CA 1
ATOM 8938 C C . GLU B 1 252 ? -22.516 5.523 10.164 1 82.25 252 GLU B C 1
ATOM 8940 O O . GLU B 1 252 ? -23.078 4.566 9.625 1 82.25 252 GLU B O 1
ATOM 8945 N N . GLU B 1 253 ? -21.75 5.457 11.242 1 79.56 253 GLU B N 1
ATOM 8946 C CA . GLU B 1 253 ? -21.484 4.168 11.875 1 79.56 253 GLU B CA 1
ATOM 8947 C C . GLU B 1 253 ? -22.547 3.838 12.922 1 79.56 253 GLU B C 1
ATOM 8949 O O . GLU B 1 253 ? -22.453 2.822 13.609 1 79.56 253 GLU B O 1
ATOM 8954 N N . CYS B 1 254 ? -23.438 4.66 13.125 1 81.94 254 CYS B N 1
ATOM 8955 C CA . CYS B 1 254 ? -24.547 4.48 14.055 1 81.94 254 CYS B CA 1
ATOM 8956 C C . CYS B 1 254 ? -24.031 4.387 15.492 1 81.94 254 CYS B C 1
ATOM 8958 O O . CYS B 1 254 ? -24.516 3.561 16.266 1 81.94 254 CYS B O 1
ATOM 8960 N N . SER B 1 255 ? -23.016 5.152 15.812 1 85.69 255 SER B N 1
ATOM 8961 C CA . SER B 1 255 ? -22.453 5.184 17.156 1 85.69 255 SER B CA 1
ATOM 8962 C C . SER B 1 255 ? -22.641 6.555 17.797 1 85.69 255 SER B C 1
ATOM 8964 O O . SER B 1 255 ? -22.047 6.844 18.844 1 85.69 255 SER B O 1
ATOM 8966 N N . ILE B 1 256 ? -23.453 7.441 17.297 1 89.19 256 ILE B N 1
ATOM 8967 C CA . ILE B 1 256 ? -23.656 8.805 17.766 1 89.19 256 ILE B CA 1
ATOM 8968 C C . ILE B 1 256 ? -24.312 8.781 19.156 1 89.19 256 ILE B C 1
ATOM 8970 O O . ILE B 1 256 ? -24.172 9.727 19.922 1 89.19 256 ILE B O 1
ATOM 8974 N N . GLY B 1 257 ? -24.938 7.723 19.453 1 88.5 257 GLY B N 1
ATOM 8975 C CA . GLY B 1 257 ? -25.578 7.562 20.75 1 88.5 257 GLY B CA 1
ATOM 8976 C C . GLY B 1 257 ? -24.594 7.52 21.906 1 88.5 257 GLY B C 1
ATOM 8977 O O . GLY B 1 257 ? -24.953 7.77 23.047 1 88.5 257 GLY B O 1
ATOM 8978 N N . ASP B 1 258 ? -23.344 7.301 21.594 1 90.88 258 ASP B N 1
ATOM 8979 C CA . ASP B 1 258 ? -22.312 7.23 22.625 1 90.88 258 ASP B CA 1
ATOM 8980 C C . ASP B 1 258 ? -21.828 8.625 23.016 1 90.88 258 ASP B C 1
ATOM 8982 O O . ASP B 1 258 ? -21.156 8.797 24.031 1 90.88 258 ASP B O 1
ATOM 8986 N N . LEU B 1 259 ? -22.25 9.609 22.328 1 94.19 259 LEU B N 1
ATOM 8987 C CA . LEU B 1 259 ? -21.812 10.977 22.609 1 94.19 259 LEU B CA 1
ATOM 8988 C C . LEU B 1 259 ? -22.641 11.586 23.734 1 94.19 259 LEU B C 1
ATOM 8990 O O . LEU B 1 259 ? -23.844 11.75 23.609 1 94.19 259 LEU B O 1
ATOM 8994 N N . GLY B 1 260 ? -21.953 11.906 24.828 1 94.81 260 GLY B N 1
ATOM 8995 C CA . GLY B 1 260 ? -22.641 12.406 26 1 94.81 260 GLY B CA 1
ATOM 8996 C C . GLY B 1 260 ? -22.641 13.914 26.094 1 94.81 260 GLY B C 1
ATOM 8997 O O . GLY B 1 260 ? -23.578 14.516 26.641 1 94.81 260 GLY B O 1
ATOM 8998 N N . VAL B 1 261 ? -21.578 14.492 25.641 1 96.81 261 VAL B N 1
ATOM 8999 C CA . VAL B 1 261 ? -21.453 15.938 25.812 1 96.81 261 VAL B CA 1
ATOM 9000 C C . VAL B 1 261 ? -20.562 16.516 24.719 1 96.81 261 VAL B C 1
ATOM 9002 O O . VAL B 1 261 ? -19.578 15.883 24.328 1 96.81 261 VAL B O 1
ATOM 9005 N N . VAL B 1 262 ? -20.938 17.703 24.188 1 97.44 262 VAL B N 1
ATOM 9006 C CA . VAL B 1 262 ? -20.125 18.469 23.25 1 97.44 262 VAL B CA 1
ATOM 9007 C C . VAL B 1 262 ? -19.922 19.891 23.781 1 97.44 262 VAL B C 1
ATOM 9009 O O . VAL B 1 262 ? -20.875 20.594 24.062 1 97.44 262 VAL B O 1
ATOM 9012 N N . VAL B 1 263 ? -18.641 20.234 23.953 1 98.06 263 VAL B N 1
ATOM 9013 C CA . VAL B 1 263 ? -18.297 21.562 24.438 1 98.06 263 VAL B CA 1
ATOM 9014 C C . VAL B 1 263 ? -17.75 22.406 23.281 1 98.06 263 VAL B C 1
ATOM 9016 O O . VAL B 1 263 ? -16.812 22 22.609 1 98.06 263 VAL B O 1
ATOM 9019 N N . LEU B 1 264 ? -18.359 23.531 23.094 1 97.06 264 LEU B N 1
ATOM 9020 C CA . LEU B 1 264 ? -17.922 24.453 22.047 1 97.06 264 LEU B CA 1
ATOM 9021 C C . LEU B 1 264 ? -17.25 25.672 22.656 1 97.06 264 LEU B C 1
ATOM 9023 O O . LEU B 1 264 ? -17.922 26.578 23.156 1 97.06 264 LEU B O 1
ATOM 9027 N N . ASP B 1 265 ? -15.961 25.672 22.531 1 93.12 265 ASP B N 1
ATOM 9028 C CA . ASP B 1 265 ? -15.219 26.844 23 1 93.12 265 ASP B CA 1
ATOM 9029 C C . ASP B 1 265 ? -15.195 27.938 21.922 1 93.12 265 ASP B C 1
ATOM 9031 O O . ASP B 1 265 ? -15.242 27.641 20.734 1 93.12 265 ASP B O 1
ATOM 9035 N N . GLU B 1 266 ? -15.25 29.188 22.328 1 88.44 266 GLU B N 1
ATOM 9036 C CA . GLU B 1 266 ? -15.25 30.375 21.469 1 88.44 266 GLU B CA 1
ATOM 9037 C C . GLU B 1 266 ? -16.422 30.359 20.5 1 88.44 266 GLU B C 1
ATOM 9039 O O . GLU B 1 266 ? -16.234 30.484 19.281 1 88.44 266 GLU B O 1
ATOM 9044 N N . LEU B 1 267 ? -17.578 30.281 21.047 1 92.25 267 LEU B N 1
ATOM 9045 C CA . LEU B 1 267 ? -18.812 30.125 20.297 1 92.25 267 LEU B CA 1
ATOM 9046 C C . LEU B 1 267 ? -19.016 31.297 19.344 1 92.25 267 LEU B C 1
ATOM 9048 O O . LEU B 1 267 ? -19.766 31.188 18.375 1 92.25 267 LEU B O 1
ATOM 9052 N N . HIS B 1 268 ? -18.328 32.438 19.547 1 86.88 268 HIS B N 1
ATOM 9053 C CA . HIS B 1 268 ? -18.453 33.594 18.656 1 86.88 268 HIS B CA 1
ATOM 9054 C C . HIS B 1 268 ? -17.906 33.281 17.266 1 86.88 268 HIS B C 1
ATOM 9056 O O . HIS B 1 268 ? -18.219 33.969 16.297 1 86.88 268 HIS B O 1
ATOM 9062 N N . MET B 1 269 ? -17.219 32.156 17.188 1 87.38 269 MET B N 1
ATOM 9063 C CA . MET B 1 269 ? -16.688 31.703 15.906 1 87.38 269 MET B CA 1
ATOM 9064 C C . MET B 1 269 ? -17.812 31.312 14.953 1 87.38 269 MET B C 1
ATOM 9066 O O . MET B 1 269 ? -17.578 31.156 13.75 1 87.38 269 MET B O 1
ATOM 9070 N N . LEU B 1 270 ? -18.969 31.25 15.391 1 90 270 LEU B N 1
ATOM 9071 C CA . LEU B 1 270 ? -20.125 31.016 14.547 1 90 270 LEU B CA 1
ATOM 9072 C C . LEU B 1 270 ? -20.25 32.062 13.461 1 90 270 LEU B C 1
ATOM 9074 O O . LEU B 1 270 ? -20.797 31.812 12.391 1 90 270 LEU B O 1
ATOM 9078 N N . ASP B 1 271 ? -19.656 33.156 13.758 1 84.38 271 ASP B N 1
ATOM 9079 C CA . ASP B 1 271 ? -19.75 34.25 12.828 1 84.38 271 ASP B CA 1
ATOM 9080 C C . ASP B 1 271 ? -18.578 34.281 11.844 1 84.38 271 ASP B C 1
ATOM 9082 O O . ASP B 1 271 ? -18.547 35.094 10.922 1 84.38 271 ASP B O 1
ATOM 9086 N N . ASP B 1 272 ? -17.75 33.375 12.078 1 80.44 272 ASP B N 1
ATOM 9087 C CA . ASP B 1 272 ? -16.594 33.281 11.172 1 80.44 272 ASP B CA 1
ATOM 9088 C C . ASP B 1 272 ? -17.031 32.844 9.773 1 80.44 272 ASP B C 1
ATOM 9090 O O . ASP B 1 272 ? -17.672 31.812 9.617 1 80.44 272 ASP B O 1
ATOM 9094 N N . GLU B 1 273 ? -16.703 33.562 8.836 1 74.31 273 GLU B N 1
ATOM 9095 C CA . GLU B 1 273 ? -17.156 33.344 7.469 1 74.31 273 GLU B CA 1
ATOM 9096 C C . GLU B 1 273 ? -16.625 32 6.914 1 74.31 273 GLU B C 1
ATOM 9098 O O . GLU B 1 273 ? -17.25 31.406 6.047 1 74.31 273 GLU B O 1
ATOM 9103 N N . HIS B 1 274 ? -15.562 31.594 7.395 1 75.31 274 HIS B N 1
ATOM 9104 C CA . HIS B 1 274 ? -14.922 30.453 6.762 1 75.31 274 HIS B CA 1
ATOM 9105 C C . HIS B 1 274 ? -15.18 29.172 7.555 1 75.31 274 HIS B C 1
ATOM 9107 O O . HIS B 1 274 ? -15.211 28.078 6.984 1 75.31 274 HIS B O 1
ATOM 9113 N N . ARG B 1 275 ? -15.359 29.297 8.867 1 84.06 275 ARG B N 1
ATOM 9114 C CA . ARG B 1 275 ? -15.445 28.078 9.672 1 84.06 275 ARG B CA 1
ATOM 9115 C C . ARG B 1 275 ? -16.734 28.047 10.477 1 84.06 275 ARG B C 1
ATOM 9117 O O . ARG B 1 275 ? -17.141 26.984 10.961 1 84.06 275 ARG B O 1
ATOM 9124 N N . GLY B 1 276 ? -17.406 29.141 10.602 1 88.12 276 GLY B N 1
ATOM 9125 C CA . GLY B 1 276 ? -18.594 29.266 11.422 1 88.12 276 GLY B CA 1
ATOM 9126 C C . GLY B 1 276 ? -19.703 28.328 10.992 1 88.12 276 GLY B C 1
ATOM 9127 O O . GLY B 1 276 ? -20.469 27.828 11.828 1 88.12 276 GLY B O 1
ATOM 9128 N N . TYR B 1 277 ? -19.734 28.094 9.711 1 90.06 277 TYR B N 1
ATOM 9129 C CA . TYR B 1 277 ? -20.797 27.219 9.203 1 90.06 277 TYR B CA 1
ATOM 9130 C C . TYR B 1 277 ? -20.641 25.797 9.758 1 90.06 277 TYR B C 1
ATOM 9132 O O . TYR B 1 277 ? -21.641 25.109 9.969 1 90.06 277 TYR B O 1
ATOM 9140 N N . LEU B 1 278 ? -19.469 25.391 10.039 1 91.56 278 LEU B N 1
ATOM 9141 C CA . LEU B 1 278 ? -19.234 24.047 10.562 1 91.56 278 LEU B CA 1
ATOM 9142 C C . LEU B 1 278 ? -19.797 23.906 11.977 1 91.56 278 LEU B C 1
ATOM 9144 O O . LEU B 1 278 ? -20.328 22.859 12.336 1 91.56 278 LEU B O 1
ATOM 9148 N N . LEU B 1 279 ? -19.594 24.938 12.742 1 93.88 279 LEU B N 1
ATOM 9149 C CA . LEU B 1 279 ? -20.172 24.938 14.086 1 93.88 279 LEU B CA 1
ATOM 9150 C C . LEU B 1 279 ? -21.688 24.844 14.031 1 93.88 279 LEU B C 1
ATOM 9152 O O . LEU B 1 279 ? -22.297 24.094 14.789 1 93.88 279 LEU B O 1
ATOM 9156 N N . GLU B 1 280 ? -22.203 25.625 13.164 1 94.31 280 GLU B N 1
ATOM 9157 C CA . GLU B 1 280 ? -23.656 25.625 13.008 1 94.31 280 GLU B CA 1
ATOM 9158 C C . GLU B 1 280 ? -24.141 24.25 12.555 1 94.31 280 GLU B C 1
ATOM 9160 O O . GLU B 1 280 ? -25.156 23.75 13.055 1 94.31 280 GLU B O 1
ATOM 9165 N N . LEU B 1 281 ? -23.438 23.641 11.625 1 93.81 281 LEU B N 1
ATOM 9166 C CA . LEU B 1 281 ? -23.812 22.328 11.133 1 93.81 281 LEU B CA 1
ATOM 9167 C C . LEU B 1 281 ? -23.766 21.297 12.25 1 93.81 281 LEU B C 1
ATOM 9169 O O . LEU B 1 281 ? -24.656 20.453 12.367 1 93.81 281 LEU B O 1
ATOM 9173 N N . MET B 1 282 ? -22.797 21.344 12.992 1 93.75 282 MET B N 1
ATOM 9174 C CA . MET B 1 282 ? -22.594 20.391 14.078 1 93.75 282 MET B CA 1
ATOM 9175 C C . MET B 1 282 ? -23.75 20.484 15.086 1 93.75 282 MET B C 1
ATOM 9177 O O . MET B 1 282 ? -24.344 19.469 15.438 1 93.75 282 MET B O 1
ATOM 9181 N N . VAL B 1 283 ? -24.031 21.641 15.469 1 95.19 283 VAL B N 1
ATOM 9182 C CA . VAL B 1 283 ? -25.094 21.844 16.453 1 95.19 283 VAL B CA 1
ATOM 9183 C C . VAL B 1 283 ? -26.438 21.438 15.852 1 95.19 283 VAL B C 1
ATOM 9185 O O . VAL B 1 283 ? -27.266 20.812 16.531 1 95.19 283 VAL B O 1
ATOM 9188 N N . THR B 1 284 ? -26.641 21.812 14.617 1 95.25 284 THR B N 1
ATOM 9189 C CA . THR B 1 284 ? -27.875 21.469 13.922 1 95.25 284 THR B CA 1
ATOM 9190 C C . THR B 1 284 ? -28.094 19.953 13.906 1 95.25 284 THR B C 1
ATOM 9192 O O . THR B 1 284 ? -29.203 19.484 14.18 1 95.25 284 THR B O 1
ATOM 9195 N N . LYS B 1 285 ? -27.062 19.219 13.578 1 95.25 285 LYS B N 1
ATOM 9196 C CA . LYS B 1 285 ? -27.156 17.766 13.547 1 95.25 285 LYS B CA 1
ATOM 9197 C C . LYS B 1 285 ? -27.5 17.203 14.93 1 95.25 285 LYS B C 1
ATOM 9199 O O . LYS B 1 285 ? -28.328 16.297 15.047 1 95.25 285 LYS B O 1
ATOM 9204 N N . LEU B 1 286 ? -26.891 17.75 15.938 1 94.69 286 LEU B N 1
ATOM 9205 C CA . LEU B 1 286 ? -27.109 17.266 17.297 1 94.69 286 LEU B CA 1
ATOM 9206 C C . LEU B 1 286 ? -28.531 17.594 17.766 1 94.69 286 LEU B C 1
ATOM 9208 O O . LEU B 1 286 ? -29.156 16.781 18.453 1 94.69 286 LEU B O 1
ATOM 9212 N N . LEU B 1 287 ? -29 18.734 17.391 1 94.75 287 LEU B N 1
ATOM 9213 C CA . LEU B 1 287 ? -30.359 19.141 17.766 1 94.75 287 LEU B CA 1
ATOM 9214 C C . LEU B 1 287 ? -31.391 18.266 17.062 1 94.75 287 LEU B C 1
ATOM 9216 O O . LEU B 1 287 ? -32.438 17.938 17.641 1 94.75 287 LEU B O 1
ATOM 9220 N N . LEU B 1 288 ? -31.109 17.922 15.836 1 93.94 288 LEU B N 1
ATOM 9221 C CA . LEU B 1 288 ? -32 17.062 15.07 1 93.94 288 LEU B CA 1
ATOM 9222 C C . LEU B 1 288 ? -32.094 15.672 15.68 1 93.94 288 LEU B C 1
ATOM 9224 O O . LEU B 1 288 ? -33.188 15.094 15.758 1 93.94 288 LEU B O 1
ATOM 9228 N N . LEU B 1 289 ? -30.984 15.086 16.031 1 91.62 289 LEU B N 1
ATOM 9229 C CA . LEU B 1 289 ? -30.906 13.711 16.516 1 91.62 289 LEU B CA 1
ATOM 9230 C C . LEU B 1 289 ? -31.547 13.586 17.891 1 91.62 289 LEU B C 1
ATOM 9232 O O . LEU B 1 289 ? -32.062 12.516 18.25 1 91.62 289 LEU B O 1
ATOM 9236 N N . ARG B 1 290 ? -31.703 14.633 18.656 1 81.06 290 ARG B N 1
ATOM 9237 C CA . ARG B 1 290 ? -32.344 14.695 19.953 1 81.06 290 ARG B CA 1
ATOM 9238 C C . ARG B 1 290 ? -31.859 13.578 20.875 1 81.06 290 ARG B C 1
ATOM 9240 O O . ARG B 1 290 ? -32.656 12.922 21.547 1 81.06 290 ARG B O 1
ATOM 9247 N N . GLN B 1 291 ? -30.594 13.25 20.719 1 79.38 291 GLN B N 1
ATOM 9248 C CA . GLN B 1 291 ? -30.016 12.281 21.641 1 79.38 291 GLN B CA 1
ATOM 9249 C C . GLN B 1 291 ? -29.688 12.922 22.984 1 79.38 291 GLN B C 1
ATOM 9251 O O . GLN B 1 291 ? -29.859 14.133 23.156 1 79.38 291 GLN B O 1
ATOM 9256 N N . ARG B 1 292 ? -29.375 12.109 23.938 1 85.75 292 ARG B N 1
ATOM 9257 C CA . ARG B 1 292 ? -29.047 12.594 25.281 1 85.75 292 ARG B CA 1
ATOM 9258 C C . ARG B 1 292 ? -27.641 13.18 25.312 1 85.75 292 ARG B C 1
ATOM 9260 O O . ARG B 1 292 ? -26.797 12.734 26.094 1 85.75 292 ARG B O 1
ATOM 9267 N N . THR B 1 293 ? -27.344 14.055 24.328 1 94.25 293 THR B N 1
ATOM 9268 C CA . THR B 1 293 ? -26.078 14.758 24.281 1 94.25 293 THR B CA 1
ATOM 9269 C C . THR B 1 293 ? -26.219 16.188 24.781 1 94.25 293 THR B C 1
ATOM 9271 O O . THR B 1 293 ? -27.047 16.953 24.281 1 94.25 293 THR B O 1
ATOM 9274 N N . GLN B 1 294 ? -25.5 16.562 25.812 1 96.69 294 GLN B N 1
ATOM 9275 C CA . GLN B 1 294 ? -25.5 17.922 26.312 1 96.69 294 GLN B CA 1
ATOM 9276 C C . GLN B 1 294 ? -24.562 18.812 25.5 1 96.69 294 GLN B C 1
ATOM 9278 O O . GLN B 1 294 ? -23.406 18.469 25.297 1 96.69 294 GLN B O 1
ATOM 9283 N N . ILE B 1 295 ? -25.094 19.969 25.047 1 97.56 295 ILE B N 1
ATOM 9284 C CA . ILE B 1 295 ? -24.281 20.922 24.297 1 97.56 295 ILE B CA 1
ATOM 9285 C C . ILE B 1 295 ? -23.953 22.125 25.188 1 97.56 295 ILE B C 1
ATOM 9287 O O . ILE B 1 295 ? -24.859 22.75 25.75 1 97.56 295 ILE B O 1
ATOM 9291 N N . ILE B 1 296 ? -22.672 22.391 25.328 1 97.81 296 ILE B N 1
ATOM 9292 C CA . ILE B 1 296 ? -22.203 23.5 26.125 1 97.81 296 ILE B CA 1
ATOM 9293 C C . ILE B 1 296 ? -21.438 24.484 25.25 1 97.81 296 ILE B C 1
ATOM 9295 O O . ILE B 1 296 ? -20.422 24.125 24.641 1 97.81 296 ILE B O 1
ATOM 9299 N N . GLY B 1 297 ? -21.922 25.703 25.094 1 96.75 297 GLY B N 1
ATOM 9300 C CA . GLY B 1 297 ? -21.25 26.75 24.328 1 96.75 297 GLY B CA 1
ATOM 9301 C C . GLY B 1 297 ? -20.766 27.891 25.203 1 96.75 297 GLY B C 1
ATOM 9302 O O . GLY B 1 297 ? -21.5 28.391 26.047 1 96.75 297 GLY B O 1
ATOM 9303 N N . MET B 1 298 ? -19.531 28.297 25.047 1 94.56 298 MET B N 1
ATOM 9304 C CA . MET B 1 298 ? -19.016 29.406 25.844 1 94.56 298 MET B CA 1
ATOM 9305 C C . MET B 1 298 ? -18.25 30.391 24.969 1 94.56 298 MET B C 1
ATOM 9307 O O . MET B 1 298 ? -17.75 30.031 23.906 1 94.56 298 MET B O 1
ATOM 9311 N N . SER B 1 299 ? -18.219 31.609 25.344 1 91.31 299 SER B N 1
ATOM 9312 C CA . SER B 1 299 ? -17.469 32.656 24.672 1 91.31 299 SER B CA 1
ATOM 9313 C C . SER B 1 299 ? -17.172 33.812 25.609 1 91.31 299 SER B C 1
ATOM 9315 O O . SER B 1 299 ? -17.812 33.938 26.672 1 91.31 299 SER B O 1
ATOM 9317 N N . ALA B 1 300 ? -16.203 34.625 25.297 1 83.19 300 ALA B N 1
ATOM 9318 C CA . ALA B 1 300 ? -15.938 35.844 26.078 1 83.19 300 ALA B CA 1
ATOM 9319 C C . ALA B 1 300 ? -16.953 36.938 25.75 1 83.19 300 ALA B C 1
ATOM 9321 O O . ALA B 1 300 ? -17.281 37.75 26.609 1 83.19 300 ALA B O 1
ATOM 9322 N N . THR B 1 301 ? -17.328 36.875 24.484 1 78.62 301 THR B N 1
ATOM 9323 C CA . THR B 1 301 ? -18.203 37.969 24.031 1 78.62 301 THR B CA 1
ATOM 9324 C C . THR B 1 301 ? -19.281 37.406 23.109 1 78.62 301 THR B C 1
ATOM 9326 O O . THR B 1 301 ? -19 36.688 22.156 1 78.62 301 THR B O 1
ATOM 9329 N N . LEU B 1 302 ? -20.516 37.562 23.531 1 84.5 302 LEU B N 1
ATOM 9330 C CA . LEU B 1 302 ? -21.656 37.281 22.656 1 84.5 302 LEU B CA 1
ATOM 9331 C C . LEU B 1 302 ? -22.641 38.438 22.656 1 84.5 302 LEU B C 1
ATOM 9333 O O . LEU B 1 302 ? -22.984 38.969 23.719 1 84.5 302 LEU B O 1
ATOM 9337 N N . SER B 1 303 ? -22.969 38.938 21.484 1 81.62 303 SER B N 1
ATOM 9338 C CA . SER B 1 303 ? -23.891 40.031 21.391 1 81.62 303 SER B CA 1
ATOM 9339 C C . SER B 1 303 ? -25.344 39.594 21.562 1 81.62 303 SER B C 1
ATOM 9341 O O . SER B 1 303 ? -26.172 40.312 22.094 1 81.62 303 SER B O 1
ATOM 9343 N N . ASN B 1 304 ? -25.672 38.469 21.031 1 89.12 304 ASN B N 1
ATOM 9344 C CA . ASN B 1 304 ? -27.031 37.969 21.078 1 89.12 304 ASN B CA 1
ATOM 9345 C C . ASN B 1 304 ? -27.094 36.594 21.75 1 89.12 304 ASN B C 1
ATOM 9347 O O . ASN B 1 304 ? -27.641 35.656 21.172 1 89.12 304 ASN B O 1
ATOM 9351 N N . THR B 1 305 ? -26.672 36.562 22.969 1 90.06 305 THR B N 1
ATOM 9352 C CA . THR B 1 305 ? -26.594 35.344 23.75 1 90.06 305 THR B CA 1
ATOM 9353 C C . THR B 1 305 ? -27.969 34.688 23.859 1 90.06 305 THR B C 1
ATOM 9355 O O . THR B 1 305 ? -28.094 33.469 23.75 1 90.06 305 THR B O 1
ATOM 9358 N N . GLU B 1 306 ? -28.953 35.438 24.047 1 91.19 306 GLU B N 1
ATOM 9359 C CA . GLU B 1 306 ? -30.312 34.906 24.203 1 91.19 306 GLU B CA 1
ATOM 9360 C C . GLU B 1 306 ? -30.797 34.219 22.938 1 91.19 306 GLU B C 1
ATOM 9362 O O . GLU B 1 306 ? -31.422 33.156 23 1 91.19 306 GLU B O 1
ATOM 9367 N N . MET B 1 307 ? -30.5 34.844 21.922 1 92.88 307 MET B N 1
ATOM 9368 C CA . MET B 1 307 ? -30.906 34.25 20.656 1 92.88 307 MET B CA 1
ATOM 9369 C C . MET B 1 307 ? -30.203 32.906 20.438 1 92.88 307 MET B C 1
ATOM 9371 O O . MET B 1 307 ? -30.828 31.969 19.969 1 92.88 307 MET B O 1
ATOM 9375 N N . LEU B 1 308 ? -28.969 32.875 20.719 1 95 308 LEU B N 1
ATOM 9376 C CA . LEU B 1 308 ? -28.203 31.625 20.547 1 95 308 LEU B CA 1
ATOM 9377 C C . LEU B 1 308 ? -28.734 30.547 21.5 1 95 308 LEU B C 1
ATOM 9379 O O . LEU B 1 308 ? -28.781 29.375 21.141 1 95 308 LEU B O 1
ATOM 9383 N N . ALA B 1 309 ? -29.094 30.969 22.688 1 95.25 309 ALA B N 1
ATOM 9384 C CA . ALA B 1 309 ? -29.672 30.047 23.641 1 95.25 309 ALA B CA 1
ATOM 9385 C C . ALA B 1 309 ? -31.016 29.516 23.141 1 95.25 309 ALA B C 1
ATOM 9387 O O . ALA B 1 309 ? -31.328 28.328 23.312 1 95.25 309 ALA B O 1
ATOM 9388 N N . GLU B 1 310 ? -31.734 30.375 22.562 1 95.31 310 GLU B N 1
ATOM 9389 C CA . GLU B 1 310 ? -33 29.953 21.984 1 95.31 310 GLU B CA 1
ATOM 9390 C C . GLU B 1 310 ? -32.781 28.938 20.859 1 95.31 310 GLU B C 1
ATOM 9392 O O . GLU B 1 310 ? -33.469 27.922 20.797 1 95.31 310 GLU B O 1
ATOM 9397 N N . TRP B 1 311 ? -31.875 29.234 20.016 1 95.38 311 TRP B N 1
ATOM 9398 C CA . TRP B 1 311 ? -31.547 28.344 18.922 1 95.38 311 TRP B CA 1
ATOM 9399 C C . TRP B 1 311 ? -31.156 26.969 19.438 1 95.38 311 TRP B C 1
ATOM 9401 O O . TRP B 1 311 ? -31.641 25.953 18.938 1 95.38 311 TRP B O 1
ATOM 9411 N N . MET B 1 312 ? -30.344 26.906 20.484 1 95.69 312 MET B N 1
ATOM 9412 C CA . MET B 1 312 ? -29.781 25.672 21 1 95.69 312 MET B CA 1
ATOM 9413 C C . MET B 1 312 ? -30.719 25.047 22.047 1 95.69 312 MET B C 1
ATOM 9415 O O . MET B 1 312 ? -30.406 24 22.594 1 95.69 312 MET B O 1
ATOM 9419 N N . ASN B 1 313 ? -31.797 25.719 22.297 1 93 313 ASN B N 1
ATOM 9420 C CA . ASN B 1 313 ? -32.656 25.281 23.391 1 93 313 ASN B CA 1
ATOM 9421 C C . ASN B 1 313 ? -31.859 25.125 24.688 1 93 313 ASN B C 1
ATOM 9423 O O . ASN B 1 313 ? -31.906 24.078 25.328 1 93 313 ASN B O 1
ATOM 9427 N N . ALA B 1 314 ? -31.141 26.203 24.969 1 95.81 314 ALA B N 1
ATOM 9428 C CA . ALA B 1 314 ? -30.203 26.141 26.094 1 95.81 314 ALA B CA 1
ATOM 9429 C C . ALA B 1 314 ? -30.547 27.188 27.156 1 95.81 314 ALA B C 1
ATOM 9431 O O . ALA B 1 314 ? -31.188 28.188 26.859 1 95.81 314 ALA B O 1
ATOM 9432 N N . ALA B 1 315 ? -30.094 26.875 28.344 1 94.94 315 ALA B N 1
ATOM 9433 C CA . ALA B 1 315 ? -30 27.938 29.344 1 94.94 315 ALA B CA 1
ATOM 9434 C C . ALA B 1 315 ? -28.844 28.891 29 1 94.94 315 ALA B C 1
ATOM 9436 O O . ALA B 1 315 ? -27.938 28.531 28.266 1 94.94 315 ALA B O 1
ATOM 9437 N N . TYR B 1 316 ? -29.062 30.078 29.391 1 93.62 316 TYR B N 1
ATOM 9438 C CA . TYR B 1 316 ? -27.953 31 29.125 1 93.62 316 TYR B CA 1
ATOM 9439 C C . TYR B 1 316 ? -27.531 31.734 30.391 1 93.62 316 TYR B C 1
ATOM 9441 O O . TYR B 1 316 ? -28.328 31.891 31.312 1 93.62 316 TYR B O 1
ATOM 9449 N N . PHE B 1 317 ? -26.344 32.031 30.516 1 92.88 317 PHE B N 1
ATOM 9450 C CA . PHE B 1 317 ? -25.75 32.781 31.641 1 92.88 317 PHE B CA 1
ATOM 9451 C C . PHE B 1 317 ? -24.766 33.812 31.141 1 92.88 317 PHE B C 1
ATOM 9453 O O . PHE B 1 317 ? -23.969 33.562 30.234 1 92.88 317 PHE B O 1
ATOM 9460 N N . VAL B 1 318 ? -24.906 35.094 31.641 1 91.56 318 VAL B N 1
ATOM 9461 C CA . VAL B 1 318 ? -24 36.188 31.266 1 91.56 318 VAL B CA 1
ATOM 9462 C C . VAL B 1 318 ? -23.312 36.75 32.5 1 91.56 318 VAL B C 1
ATOM 9464 O O . VAL B 1 318 ? -23.984 37.219 33.438 1 91.56 318 VAL B O 1
ATOM 9467 N N . SER B 1 319 ? -22.016 36.562 32.531 1 89.5 319 SER B N 1
ATOM 9468 C CA . SER B 1 319 ? -21.25 37.125 33.625 1 89.5 319 SER B CA 1
ATOM 9469 C C . SER B 1 319 ? -20.359 38.281 33.125 1 89.5 319 SER B C 1
ATOM 9471 O O . SER B 1 319 ? -19.75 38.188 32.062 1 89.5 319 SER B O 1
ATOM 9473 N N . THR B 1 320 ? -20.297 39.344 33.906 1 83.5 320 THR B N 1
ATOM 9474 C CA . THR B 1 320 ? -19.406 40.469 33.625 1 83.5 320 THR B CA 1
ATOM 9475 C C . THR B 1 320 ? -18.281 40.531 34.656 1 83.5 320 THR B C 1
ATOM 9477 O O . THR B 1 320 ? -17.562 41.531 34.719 1 83.5 320 THR B O 1
ATOM 9480 N N . TYR B 1 321 ? -18.219 39.469 35.375 1 82.69 321 TYR B N 1
ATOM 9481 C CA . TYR B 1 321 ? -17.234 39.438 36.438 1 82.69 321 TYR B CA 1
ATOM 9482 C C . TYR B 1 321 ? -15.82 39.375 35.875 1 82.69 321 TYR B C 1
ATOM 9484 O O . TYR B 1 321 ? -15.5 38.562 35.031 1 82.69 321 TYR B O 1
ATOM 9492 N N . ARG B 1 322 ? -15.031 40.406 36.375 1 81.19 322 ARG B N 1
ATOM 9493 C CA . ARG B 1 322 ? -13.602 40.438 36.094 1 81.19 322 ARG B CA 1
ATOM 9494 C C . ARG B 1 322 ? -12.773 40.438 37.375 1 81.19 322 ARG B C 1
ATOM 9496 O O . ARG B 1 322 ? -12.867 41.375 38.156 1 81.19 322 ARG B O 1
ATOM 9503 N N . PRO B 1 323 ? -12.039 39.438 37.469 1 78 323 PRO B N 1
ATOM 9504 C CA . PRO B 1 323 ? -11.242 39.406 38.688 1 78 323 PRO B CA 1
ATOM 9505 C C . PRO B 1 323 ? -10.273 40.562 38.812 1 78 323 PRO B C 1
ATOM 9507 O O . PRO B 1 323 ? -9.992 41.062 39.906 1 78 323 PRO B O 1
ATOM 9510 N N . ILE B 1 324 ? -9.766 41.031 37.625 1 81.56 324 ILE B N 1
ATOM 9511 C CA . ILE B 1 324 ? -8.828 42.156 37.594 1 81.56 324 ILE B CA 1
ATOM 9512 C C . ILE B 1 324 ? -9.445 43.312 36.812 1 81.56 324 ILE B C 1
ATOM 9514 O O . ILE B 1 324 ? -9.82 43.156 35.625 1 81.56 324 ILE B O 1
ATOM 9518 N N . PRO B 1 325 ? -9.578 44.469 37.438 1 84.81 325 PRO B N 1
ATOM 9519 C CA . PRO B 1 325 ? -10.133 45.625 36.688 1 84.81 325 PRO B CA 1
ATOM 9520 C C . PRO B 1 325 ? -9.219 46.062 35.562 1 84.81 325 PRO B C 1
ATOM 9522 O O . PRO B 1 325 ? -7.996 46.031 35.688 1 84.81 325 PRO B O 1
ATOM 9525 N N . ILE B 1 326 ? -9.883 46.562 34.5 1 89 326 ILE B N 1
ATOM 9526 C CA . ILE B 1 326 ? -9.125 47.062 33.375 1 89 326 ILE B CA 1
ATOM 9527 C C . ILE B 1 326 ? -9.477 48.5 33.094 1 89 326 ILE B C 1
ATOM 9529 O O . ILE B 1 326 ? -10.656 48.844 33 1 89 326 ILE B O 1
ATOM 9533 N N . ASP B 1 327 ? -8.539 49.375 33 1 90.81 327 ASP B N 1
ATOM 9534 C CA . ASP B 1 327 ? -8.719 50.75 32.594 1 90.81 327 ASP B CA 1
ATOM 9535 C C . ASP B 1 327 ? -8.391 50.938 31.109 1 90.81 327 ASP B C 1
ATOM 9537 O O . ASP B 1 327 ? -7.309 50.562 30.656 1 90.81 327 ASP B O 1
ATOM 9541 N N . ASP B 1 328 ? -9.352 51.594 30.438 1 92.75 328 ASP B N 1
ATOM 9542 C CA . ASP B 1 328 ? -9.18 51.781 29 1 92.75 328 ASP B CA 1
ATOM 9543 C C . ASP B 1 328 ? -8.844 53.25 28.672 1 92.75 328 ASP B C 1
ATOM 9545 O O . ASP B 1 328 ? -9.484 54.156 29.172 1 92.75 328 ASP B O 1
ATOM 9549 N N . TYR B 1 329 ? -7.844 53.375 27.812 1 94.69 329 TYR B N 1
ATOM 9550 C CA . TYR B 1 329 ? -7.402 54.719 27.453 1 94.69 329 TYR B CA 1
ATOM 9551 C C . TYR B 1 329 ? -7.32 54.875 25.938 1 94.69 329 TYR B C 1
ATOM 9553 O O . TYR B 1 329 ? -7.141 53.875 25.219 1 94.69 329 TYR B O 1
ATOM 9561 N N . LEU B 1 330 ? -7.578 56.062 25.5 1 94.19 330 LEU B N 1
ATOM 9562 C CA . LEU B 1 330 ? -7.336 56.5 24.125 1 94.19 330 LEU B CA 1
ATOM 9563 C C . LEU B 1 330 ? -6.191 57.5 24.062 1 94.19 330 LEU B C 1
ATOM 9565 O O . LEU B 1 330 ? -6.176 58.5 24.797 1 94.19 330 LEU B O 1
ATOM 9569 N N . VAL B 1 331 ? -5.207 57.156 23.25 1 94.94 331 VAL B N 1
ATOM 9570 C CA . VAL B 1 331 ? -4.055 58.062 23.109 1 94.94 331 VAL B CA 1
ATOM 9571 C C . VAL B 1 331 ? -4.121 58.781 21.766 1 94.94 331 VAL B C 1
ATOM 9573 O O . VAL B 1 331 ? -4.242 58.125 20.719 1 94.94 331 VAL B O 1
ATOM 9576 N N . TYR B 1 332 ? -4.125 60.062 21.797 1 92.19 332 TYR B N 1
ATOM 9577 C CA . TYR B 1 332 ? -4.16 60.906 20.594 1 92.19 332 TYR B CA 1
ATOM 9578 C C . TYR B 1 332 ? -3.16 62.031 20.703 1 92.19 332 TYR B C 1
ATOM 9580 O O . TYR B 1 332 ? -3.207 62.844 21.656 1 92.19 332 TYR B O 1
ATOM 9588 N N . GLU B 1 333 ? -2.207 62.156 19.828 1 89.88 333 GLU B N 1
ATOM 9589 C CA . GLU B 1 333 ? -1.206 63.219 19.75 1 89.88 333 GLU B CA 1
ATOM 9590 C C . GLU B 1 333 ? -0.476 63.375 21.078 1 89.88 333 GLU B C 1
ATOM 9592 O O . GLU B 1 333 ? -0.441 64.5 21.641 1 89.88 333 GLU B O 1
ATOM 9597 N N . ASN B 1 334 ? 0.013 62.281 21.656 1 92.62 334 ASN B N 1
ATOM 9598 C CA . ASN B 1 334 ? 0.84 62.219 22.859 1 92.62 334 ASN B CA 1
ATOM 9599 C C . ASN B 1 334 ? 0.05 62.562 24.109 1 92.62 334 ASN B C 1
ATOM 9601 O O . ASN B 1 334 ? 0.634 62.906 25.141 1 92.62 334 ASN B O 1
ATOM 9605 N N . ALA B 1 335 ? -1.271 62.562 23.984 1 92.88 335 ALA B N 1
ATOM 9606 C CA . ALA B 1 335 ? -2.143 62.781 25.125 1 92.88 335 ALA B CA 1
ATOM 9607 C C . ALA B 1 335 ? -2.992 61.562 25.422 1 92.88 335 ALA B C 1
ATOM 9609 O O . ALA B 1 335 ? -3.484 60.906 24.5 1 92.88 335 ALA B O 1
ATOM 9610 N N . ILE B 1 336 ? -3.074 61.219 26.688 1 94.81 336 ILE B N 1
ATOM 9611 C CA . ILE B 1 336 ? -3.797 60.031 27.125 1 94.81 336 ILE B CA 1
ATOM 9612 C C . ILE B 1 336 ? -5.145 60.438 27.719 1 94.81 336 ILE B C 1
ATOM 9614 O O . ILE B 1 336 ? -5.203 61.156 28.719 1 94.81 336 ILE B O 1
ATOM 9618 N N . TYR B 1 337 ? -6.211 59.938 27.047 1 92 337 TYR B N 1
ATOM 9619 C CA . TYR B 1 337 ? -7.574 60.219 27.484 1 92 337 TYR B CA 1
ATOM 9620 C C . TYR B 1 337 ? -8.266 58.938 27.938 1 92 337 TYR B C 1
ATOM 9622 O O . TYR B 1 337 ? -8.008 57.844 27.391 1 92 337 TYR B O 1
ATOM 9630 N N . PRO B 1 338 ? -9.094 58.969 28.969 1 90.31 338 PRO B N 1
ATOM 9631 C CA . PRO B 1 338 ? -9.938 57.812 29.234 1 90.31 338 PRO B CA 1
ATOM 9632 C C . PRO B 1 338 ? -10.797 57.438 28.031 1 90.31 338 PRO B C 1
ATOM 9634 O O . PRO B 1 338 ? -11.367 58.281 27.359 1 90.31 338 PRO B O 1
ATOM 9637 N N . ALA B 1 339 ? -10.875 56.188 27.812 1 87.81 339 ALA B N 1
ATOM 9638 C CA . ALA B 1 339 ? -11.602 55.719 26.625 1 87.81 339 ALA B CA 1
ATOM 9639 C C . ALA B 1 339 ? -13.07 56.094 26.703 1 87.81 339 ALA B C 1
ATOM 9641 O O . ALA B 1 339 ? -13.711 56.344 25.672 1 87.81 339 ALA B O 1
ATOM 9642 N N . ALA B 1 340 ? -13.586 56.219 27.859 1 79.19 340 ALA B N 1
ATOM 9643 C CA . ALA B 1 340 ? -14.992 56.562 28.062 1 79.19 340 ALA B CA 1
ATOM 9644 C C . ALA B 1 340 ? -15.312 57.938 27.5 1 79.19 340 ALA B C 1
ATOM 9646 O O . ALA B 1 340 ? -16.469 58.219 27.172 1 79.19 340 ALA B O 1
ATOM 9647 N N . THR B 1 341 ? -14.281 58.719 27.344 1 75.75 341 THR B N 1
ATOM 9648 C CA . THR B 1 341 ? -14.5 60.094 26.891 1 75.75 341 THR B CA 1
ATOM 9649 C C . THR B 1 341 ? -14.18 60.25 25.406 1 75.75 341 THR B C 1
ATOM 9651 O O . THR B 1 341 ? -13.992 61.344 24.906 1 75.75 341 THR B O 1
ATOM 9654 N N . SER B 1 342 ? -14.172 59.156 24.766 1 77.81 342 SER B N 1
ATOM 9655 C CA . SER B 1 342 ? -13.703 59.156 23.391 1 77.81 342 SER B CA 1
ATOM 9656 C C . SER B 1 342 ? -14.625 60 22.5 1 77.81 342 SER B C 1
ATOM 9658 O O . SER B 1 342 ? -14.164 60.75 21.641 1 77.81 342 SER B O 1
ATOM 9660 N N . ARG B 1 343 ? -15.828 59.812 22.719 1 76.5 343 ARG B N 1
ATOM 9661 C CA . ARG B 1 343 ? -16.781 60.562 21.906 1 76.5 343 ARG B CA 1
ATOM 9662 C C . ARG B 1 343 ? -16.672 62.062 22.141 1 76.5 343 ARG B C 1
ATOM 9664 O O . ARG B 1 343 ? -16.719 62.844 21.188 1 76.5 343 ARG B O 1
ATOM 9671 N N . GLN B 1 344 ? -16.562 62.375 23.375 1 75.94 344 GLN B N 1
ATOM 9672 C CA . GLN B 1 344 ? -16.391 63.781 23.719 1 75.94 344 GLN B CA 1
ATOM 9673 C C . GLN B 1 344 ? -15.125 64.375 23.109 1 75.94 344 GLN B C 1
ATOM 9675 O O . GLN B 1 344 ? -15.109 65.5 22.641 1 75.94 344 GLN B O 1
ATOM 9680 N N . LEU B 1 345 ? -14.188 63.625 23.125 1 75.5 345 LEU B N 1
ATOM 9681 C CA . LEU B 1 345 ? -12.914 64 22.547 1 75.5 345 LEU B CA 1
ATOM 9682 C C . LEU B 1 345 ? -13.047 64.312 21.047 1 75.5 345 LEU B C 1
ATOM 9684 O O . LEU B 1 345 ? -12.586 65.312 20.547 1 75.5 345 LEU B O 1
ATOM 9688 N N . PHE B 1 346 ? -13.688 63.406 20.344 1 78.44 346 PHE B N 1
ATOM 9689 C CA . PHE B 1 346 ? -13.859 63.531 18.891 1 78.44 346 PHE B CA 1
ATOM 9690 C C . PHE B 1 346 ? -14.688 64.75 18.562 1 78.44 346 PHE B C 1
ATOM 9692 O O . PHE B 1 346 ? -14.367 65.5 17.625 1 78.44 346 PHE B O 1
ATOM 9699 N N . GLN B 1 347 ? -15.711 64.938 19.359 1 77.75 347 GLN B N 1
ATOM 9700 C CA . GLN B 1 347 ? -16.578 66.125 19.141 1 77.75 347 GLN B CA 1
ATOM 9701 C C . GLN B 1 347 ? -15.805 67.375 19.344 1 77.75 347 GLN B C 1
ATOM 9703 O O . GLN B 1 347 ? -15.984 68.375 18.594 1 77.75 347 GLN B O 1
ATOM 9708 N N . THR B 1 348 ? -14.969 67.375 20.328 1 73.44 348 THR B N 1
ATOM 9709 C CA . THR B 1 348 ? -14.18 68.562 20.641 1 73.44 348 THR B CA 1
ATOM 9710 C C . THR B 1 348 ? -13.172 68.812 19.531 1 73.44 348 THR B C 1
ATOM 9712 O O . THR B 1 348 ? -12.992 70 19.141 1 73.44 348 THR B O 1
ATOM 9715 N N . ILE B 1 349 ? -12.586 67.812 19.031 1 77.31 349 ILE B N 1
ATOM 9716 C CA . ILE B 1 349 ? -11.586 67.938 17.984 1 77.31 349 ILE B CA 1
ATOM 9717 C C . ILE B 1 349 ? -12.25 68.438 16.688 1 77.31 349 ILE B C 1
ATOM 9719 O O . ILE B 1 349 ? -11.703 69.25 15.969 1 77.31 349 ILE B O 1
ATOM 9723 N N . SER B 1 350 ? -13.383 67.875 16.375 1 76.81 350 SER B N 1
ATOM 9724 C CA . SER B 1 350 ? -14.109 68.188 15.164 1 76.81 350 SER B CA 1
ATOM 9725 C C . SER B 1 350 ? -14.539 69.688 15.188 1 76.81 350 SER B C 1
ATOM 9727 O O . SER B 1 350 ? -14.633 70.312 14.133 1 76.81 350 SER B O 1
ATOM 9729 N N . LYS B 1 351 ? -14.938 70.062 16.359 1 71.94 351 LYS B N 1
ATOM 9730 C CA . LYS B 1 351 ? -15.375 71.438 16.5 1 71.94 351 LYS B CA 1
ATOM 9731 C C . LYS B 1 351 ? -14.188 72.438 16.406 1 71.94 351 LYS B C 1
ATOM 9733 O O . LYS B 1 351 ? -14.336 73.562 15.922 1 71.94 351 LYS B O 1
ATOM 9738 N N . LEU B 1 352 ? -13.156 71.875 16.984 1 65.06 352 LEU B N 1
ATOM 9739 C CA . LEU B 1 352 ? -11.984 72.75 17.062 1 65.06 352 LEU B CA 1
ATOM 9740 C C . LEU B 1 352 ? -11.211 72.688 15.75 1 65.06 352 LEU B C 1
ATOM 9742 O O . LEU B 1 352 ? -10.258 71.938 15.594 1 65.06 352 LEU B O 1
ATOM 9746 N N . LYS B 1 353 ? -11.898 72.875 14.539 1 58.12 353 LYS B N 1
ATOM 9747 C CA . LYS B 1 353 ? -11.383 72.812 13.172 1 58.12 353 LYS B CA 1
ATOM 9748 C C . LYS B 1 353 ? -9.875 73.125 13.141 1 58.12 353 LYS B C 1
ATOM 9750 O O . LYS B 1 353 ? -9.141 72.438 12.391 1 58.12 353 LYS B O 1
ATOM 9755 N N . SER B 1 354 ? -9.391 74.312 13.523 1 53.19 354 SER B N 1
ATOM 9756 C CA . SER B 1 354 ? -8.102 75 13.305 1 53.19 354 SER B CA 1
ATOM 9757 C C . SER B 1 354 ? -7.312 75.125 14.602 1 53.19 354 SER B C 1
ATOM 9759 O O . SER B 1 354 ? -6.301 75.812 14.656 1 53.19 354 SER B O 1
ATOM 9761 N N . MET B 1 355 ? -7.652 74.5 15.656 1 53.28 355 MET B N 1
ATOM 9762 C CA . MET B 1 355 ? -6.957 74.938 16.844 1 53.28 355 MET B CA 1
ATOM 9763 C C . MET B 1 355 ? -5.809 74 17.219 1 53.28 355 MET B C 1
ATOM 9765 O O . MET B 1 355 ? -5.82 72.875 16.859 1 53.28 355 MET B O 1
ATOM 9769 N N . SER B 1 356 ? -4.66 74.5 17.797 1 64 356 SER B N 1
ATOM 9770 C CA . SER B 1 356 ? -3.414 73.938 18.25 1 64 356 SER B CA 1
ATOM 9771 C C . SER B 1 356 ? -3.67 72.875 19.328 1 64 356 SER B C 1
ATOM 9773 O O . SER B 1 356 ? -4.691 72.875 20.016 1 64 356 SER B O 1
ATOM 9775 N N . ASN B 1 357 ? -2.955 71.688 19.422 1 70.38 357 ASN B N 1
ATOM 9776 C CA . ASN B 1 357 ? -2.986 70.625 20.453 1 70.38 357 ASN B CA 1
ATOM 9777 C C . ASN B 1 357 ? -3.084 71.25 21.859 1 70.38 357 ASN B C 1
ATOM 9779 O O . ASN B 1 357 ? -3.754 70.688 22.734 1 70.38 357 ASN B O 1
ATOM 9783 N N . ALA B 1 358 ? -2.568 72.438 22.047 1 73.44 358 ALA B N 1
ATOM 9784 C CA . ALA B 1 358 ? -2.59 73.125 23.328 1 73.44 358 ALA B CA 1
ATOM 9785 C C . ALA B 1 358 ? -4.008 73.562 23.703 1 73.44 358 ALA B C 1
ATOM 9787 O O . ALA B 1 358 ? -4.422 73.438 24.859 1 73.44 358 ALA B O 1
ATOM 9788 N N . THR B 1 359 ? -4.668 74 22.672 1 74.75 359 THR B N 1
ATOM 9789 C CA . THR B 1 359 ? -6.035 74.438 22.906 1 74.75 359 THR B CA 1
ATOM 9790 C C . THR B 1 359 ? -6.938 73.25 23.25 1 74.75 359 THR B C 1
ATOM 9792 O O . THR B 1 359 ? -7.828 73.375 24.094 1 74.75 359 THR B O 1
ATOM 9795 N N . LEU B 1 360 ? -6.66 72.125 22.578 1 78.94 360 LEU B N 1
ATOM 9796 C CA . LEU B 1 360 ? -7.441 70.938 22.859 1 78.94 360 LEU B CA 1
ATOM 9797 C C . LEU B 1 360 ? -7.242 70.5 24.312 1 78.94 360 LEU B C 1
ATOM 9799 O O . LEU B 1 360 ? -8.211 70.125 25 1 78.94 360 LEU B O 1
ATOM 9803 N N . MET B 1 361 ? -6.059 70.562 24.797 1 79.81 361 MET B N 1
ATOM 9804 C CA . MET B 1 361 ? -5.723 70.062 26.125 1 79.81 361 MET B CA 1
ATOM 9805 C C . MET B 1 361 ? -6.324 71 27.188 1 79.81 361 MET B C 1
ATOM 9807 O O . MET B 1 361 ? -6.551 70.562 28.328 1 79.81 361 MET B O 1
ATOM 9811 N N . GLU B 1 362 ? -6.527 72.25 26.766 1 78.75 362 GLU B N 1
ATOM 9812 C CA . GLU B 1 362 ? -7.148 73.188 27.688 1 78.75 362 GLU B CA 1
ATOM 9813 C C . GLU B 1 362 ? -8.641 72.938 27.828 1 78.75 362 GLU B C 1
ATOM 9815 O O . GLU B 1 362 ? -9.195 73 28.922 1 78.75 362 GLU B O 1
ATOM 9820 N N . ARG B 1 363 ? -9.211 72.562 26.75 1 79.75 363 ARG B N 1
ATOM 9821 C CA . ARG B 1 363 ? -10.648 72.375 26.734 1 79.75 363 ARG B CA 1
ATOM 9822 C C . ARG B 1 363 ? -11 71 27.312 1 79.75 363 ARG B C 1
ATOM 9824 O O . ARG B 1 363 ? -12.031 70.812 27.969 1 79.75 363 ARG B O 1
ATOM 9831 N N . MET B 1 364 ? -10.141 70.062 26.969 1 84.75 364 MET B N 1
ATOM 9832 C CA . MET B 1 364 ? -10.297 68.75 27.5 1 84.75 364 MET B CA 1
ATOM 9833 C C . MET B 1 364 ? -8.977 68.188 28.062 1 84.75 364 MET B C 1
ATOM 9835 O O . MET B 1 364 ? -8.25 67.5 27.375 1 84.75 364 MET B O 1
ATOM 9839 N N . PRO B 1 365 ? -8.789 68.5 29.266 1 85.62 365 PRO B N 1
ATOM 9840 C CA . PRO B 1 365 ? -7.512 68.125 29.844 1 85.62 365 PRO B CA 1
ATOM 9841 C C . PRO B 1 365 ? -7.332 66.562 29.875 1 85.62 365 PRO B C 1
ATOM 9843 O O . PRO B 1 365 ? -8.203 65.875 30.359 1 85.62 365 PRO B O 1
ATOM 9846 N N . PRO B 1 366 ? -6.27 66.125 29.281 1 91 366 PRO B N 1
ATOM 9847 C CA . PRO B 1 366 ? -5.973 64.688 29.328 1 91 366 PRO B CA 1
ATOM 9848 C C . PRO B 1 366 ? -5.562 64.188 30.719 1 91 366 PRO B C 1
ATOM 9850 O O . PRO B 1 366 ? -5.242 65 31.578 1 91 366 PRO B O 1
ATOM 9853 N N . ASP B 1 367 ? -5.656 62.875 30.953 1 90.88 367 ASP B N 1
ATOM 9854 C CA . ASP B 1 367 ? -5.211 62.281 32.219 1 90.88 367 ASP B CA 1
ATOM 9855 C C . ASP B 1 367 ? -3.695 62.375 32.375 1 90.88 367 ASP B C 1
ATOM 9857 O O . ASP B 1 367 ? -3.184 62.625 33.469 1 90.88 367 ASP B O 1
ATOM 9861 N N . ARG B 1 368 ? -3.043 62 31.234 1 94.69 368 ARG B N 1
ATOM 9862 C CA . ARG B 1 368 ? -1.586 62.062 31.172 1 94.69 368 ARG B CA 1
ATOM 9863 C C . ARG B 1 368 ? -1.112 62.531 29.797 1 94.69 368 ARG B C 1
ATOM 9865 O O . ARG B 1 368 ? -1.873 62.5 28.828 1 94.69 368 ARG B O 1
ATOM 9872 N N . VAL B 1 369 ? 0.109 63 29.781 1 94.25 369 VAL B N 1
ATOM 9873 C CA . VAL B 1 369 ? 0.695 63.469 28.516 1 94.25 369 VAL B CA 1
ATOM 9874 C C . VAL B 1 369 ? 2.08 62.844 28.344 1 94.25 369 VAL B C 1
ATOM 9876 O O . VAL B 1 369 ? 2.826 62.688 29.312 1 94.25 369 VAL B O 1
ATOM 9879 N N . ILE B 1 370 ? 2.406 62.469 27.172 1 95.5 370 ILE B N 1
ATOM 9880 C CA . ILE B 1 370 ? 3.713 61.938 26.812 1 95.5 370 ILE B CA 1
ATOM 9881 C C . ILE B 1 370 ? 4.555 63.031 26.156 1 95.5 370 ILE B C 1
ATOM 9883 O O . ILE B 1 370 ? 4.121 63.656 25.188 1 95.5 370 ILE B O 1
ATOM 9887 N N . ARG B 1 371 ? 5.723 63.219 26.625 1 94.5 371 ARG B N 1
ATOM 9888 C CA . ARG B 1 371 ? 6.598 64.25 26.078 1 94.5 371 ARG B CA 1
ATOM 9889 C C . ARG B 1 371 ? 7.02 63.906 24.656 1 94.5 371 ARG B C 1
ATOM 9891 O O . ARG B 1 371 ? 7.301 62.75 24.328 1 94.5 371 ARG B O 1
ATOM 9898 N N . PRO B 1 372 ? 6.984 64.875 23.797 1 93.25 372 PRO B N 1
ATOM 9899 C CA . PRO B 1 372 ? 7.543 64.625 22.469 1 93.25 372 PRO B CA 1
ATOM 9900 C C . PRO B 1 372 ? 9.023 64.312 22.516 1 93.25 372 PRO B C 1
ATOM 9902 O O . PRO B 1 372 ? 9.781 64.812 23.328 1 93.25 372 PRO B O 1
ATOM 9905 N N . SER B 1 373 ? 9.422 63.438 21.703 1 93.19 373 SER B N 1
ATOM 9906 C CA . SER B 1 373 ? 10.797 62.938 21.719 1 93.19 373 SER B CA 1
ATOM 9907 C C . SER B 1 373 ? 11.703 63.812 20.859 1 93.19 373 SER B C 1
ATOM 9909 O O . SER B 1 373 ? 11.25 64.438 19.875 1 93.19 373 SER B O 1
ATOM 9911 N N . THR B 1 374 ? 13 63.875 21.188 1 91.31 374 THR B N 1
ATOM 9912 C CA . THR B 1 374 ? 14 64.625 20.422 1 91.31 374 THR B CA 1
ATOM 9913 C C . THR B 1 374 ? 14.648 63.719 19.375 1 91.31 374 THR B C 1
ATOM 9915 O O . THR B 1 374 ? 15.328 64.188 18.469 1 91.31 374 THR B O 1
ATOM 9918 N N . PHE B 1 375 ? 14.398 62.406 19.516 1 93.56 375 PHE B N 1
ATOM 9919 C CA . PHE B 1 375 ? 15 61.469 18.578 1 93.56 375 PHE B CA 1
ATOM 9920 C C . PHE B 1 375 ? 14.18 61.375 17.297 1 93.56 375 PHE B C 1
ATOM 9922 O O . PHE B 1 375 ? 12.945 61.312 17.359 1 93.56 375 PHE B O 1
ATOM 9929 N N . ARG B 1 376 ? 14.828 61.219 16.172 1 92.5 376 ARG B N 1
ATOM 9930 C CA . ARG B 1 376 ? 14.18 61.156 14.867 1 92.5 376 ARG B CA 1
ATOM 9931 C C . ARG B 1 376 ? 13.305 59.906 14.742 1 92.5 376 ARG B C 1
ATOM 9933 O O . ARG B 1 376 ? 12.227 59.969 14.148 1 92.5 376 ARG B O 1
ATOM 9940 N N . GLU B 1 377 ? 13.75 58.781 15.312 1 91.81 377 GLU B N 1
ATOM 9941 C CA . GLU B 1 377 ? 13.047 57.5 15.219 1 91.81 377 GLU B CA 1
ATOM 9942 C C . GLU B 1 377 ? 11.719 57.562 15.969 1 91.81 377 GLU B C 1
ATOM 9944 O O . GLU B 1 377 ? 10.805 56.781 15.68 1 91.81 377 GLU B O 1
ATOM 9949 N N . LEU B 1 378 ? 11.617 58.5 16.922 1 94.25 378 LEU B N 1
ATOM 9950 C CA . LEU B 1 378 ? 10.43 58.625 17.766 1 94.25 378 LEU B CA 1
ATOM 9951 C C . LEU B 1 378 ? 9.664 59.906 17.453 1 94.25 378 LEU B C 1
ATOM 9953 O O . LEU B 1 378 ? 8.875 60.375 18.281 1 94.25 378 LEU B O 1
ATOM 9957 N N . ALA B 1 379 ? 9.914 60.469 16.266 1 92.25 379 ALA B N 1
ATOM 9958 C CA . ALA B 1 379 ? 9.273 61.719 15.875 1 92.25 379 ALA B CA 1
ATOM 9959 C C . ALA B 1 379 ? 7.777 61.531 15.656 1 92.25 379 ALA B C 1
ATOM 9961 O O . ALA B 1 379 ? 6.984 62.438 15.922 1 92.25 379 ALA B O 1
ATOM 9962 N N . ASN B 1 380 ? 7.43 60.375 15.203 1 92.62 380 ASN B N 1
ATOM 9963 C CA . ASN B 1 380 ? 6.016 60.031 15.039 1 92.62 380 ASN B CA 1
ATOM 9964 C C . ASN B 1 380 ? 5.32 59.844 16.375 1 92.62 380 ASN B C 1
ATOM 9966 O O . ASN B 1 380 ? 5.734 59 17.188 1 92.62 380 ASN B O 1
ATOM 9970 N N . PRO B 1 381 ? 4.223 60.625 16.609 1 92.81 381 PRO B N 1
ATOM 9971 C CA . PRO B 1 381 ? 3.568 60.562 17.922 1 92.81 381 PRO B CA 1
ATOM 9972 C C . PRO B 1 381 ? 3.057 59.156 18.266 1 92.81 381 PRO B C 1
ATOM 9974 O O . PRO B 1 381 ? 3.053 58.781 19.438 1 92.81 381 PRO B O 1
ATOM 9977 N N . MET B 1 382 ? 2.613 58.406 17.359 1 94.19 382 MET B N 1
ATOM 9978 C CA . MET B 1 382 ? 2.104 57.062 17.625 1 94.19 382 MET B CA 1
ATOM 9979 C C . MET B 1 382 ? 3.225 56.156 18.078 1 94.19 382 MET B C 1
ATOM 9981 O O . MET B 1 382 ? 3.061 55.375 19.031 1 94.19 382 MET B O 1
ATOM 9985 N N . THR B 1 383 ? 4.328 56.219 17.375 1 94.81 383 THR B N 1
ATOM 9986 C CA . THR B 1 383 ? 5.492 55.406 17.75 1 94.81 383 THR B CA 1
ATOM 9987 C C . THR B 1 383 ? 6.039 55.844 19.109 1 94.81 383 THR B C 1
ATOM 9989 O O . THR B 1 383 ? 6.418 55.031 19.938 1 94.81 383 THR B O 1
ATOM 9992 N N . ASN B 1 384 ? 6.059 57.125 19.281 1 96.06 384 ASN B N 1
ATOM 9993 C CA . ASN B 1 384 ? 6.539 57.688 20.547 1 96.06 384 ASN B CA 1
ATOM 9994 C C . ASN B 1 384 ? 5.707 57.188 21.734 1 96.06 384 ASN B C 1
ATOM 9996 O O . ASN B 1 384 ? 6.254 56.781 22.75 1 96.06 384 ASN B O 1
ATOM 10000 N N . ALA B 1 385 ? 4.449 57.25 21.547 1 96.5 385 ALA B N 1
ATOM 10001 C CA . ALA B 1 385 ? 3.537 56.812 22.609 1 96.5 385 ALA B CA 1
ATOM 10002 C C . ALA B 1 385 ? 3.689 55.344 22.875 1 96.5 385 ALA B C 1
ATOM 10004 O O . ALA B 1 385 ? 3.709 54.906 24.031 1 96.5 385 ALA B O 1
ATOM 10005 N N . THR B 1 386 ? 3.779 54.531 21.859 1 96.75 386 THR B N 1
ATOM 10006 C CA . THR B 1 386 ? 3.91 53.094 22 1 96.75 386 THR B CA 1
ATOM 10007 C C . THR B 1 386 ? 5.176 52.75 22.766 1 96.75 386 THR B C 1
ATOM 10009 O O . THR B 1 386 ? 5.133 51.938 23.703 1 96.75 386 THR B O 1
ATOM 10012 N N . VAL B 1 387 ? 6.262 53.312 22.391 1 96.62 387 VAL B N 1
ATOM 10013 C CA . VAL B 1 387 ? 7.551 53.031 23 1 96.62 387 VAL B CA 1
ATOM 10014 C C . VAL B 1 387 ? 7.551 53.5 24.453 1 96.62 387 VAL B C 1
ATOM 10016 O O . VAL B 1 387 ? 8.008 52.781 25.344 1 96.62 387 VAL B O 1
ATOM 10019 N N . ALA B 1 388 ? 7.027 54.688 24.688 1 96.94 388 ALA B N 1
ATOM 10020 C CA . ALA B 1 388 ? 6.992 55.25 26.031 1 96.94 388 ALA B CA 1
ATOM 10021 C C . ALA B 1 388 ? 6.18 54.375 26.984 1 96.94 388 ALA B C 1
ATOM 10023 O O . ALA B 1 388 ? 6.621 54.062 28.094 1 96.94 388 ALA B O 1
ATOM 10024 N N . LEU B 1 389 ? 5.047 54 26.547 1 96.94 389 LEU B N 1
ATOM 10025 C CA . LEU B 1 389 ? 4.152 53.188 27.359 1 96.94 389 LEU B CA 1
ATOM 10026 C C . LEU B 1 389 ? 4.758 51.812 27.625 1 96.94 389 LEU B C 1
ATOM 10028 O O . LEU B 1 389 ? 4.668 51.312 28.75 1 96.94 389 LEU B O 1
ATOM 10032 N N . ALA B 1 390 ? 5.336 51.188 26.641 1 96.69 390 ALA B N 1
ATOM 10033 C CA . ALA B 1 390 ? 5.93 49.875 26.781 1 96.69 390 ALA B CA 1
ATOM 10034 C C . ALA B 1 390 ? 7.113 49.906 27.734 1 96.69 390 ALA B C 1
ATOM 10036 O O . ALA B 1 390 ? 7.242 49.031 28.594 1 96.69 390 ALA B O 1
ATOM 10037 N N . ILE B 1 391 ? 7.961 50.844 27.578 1 95.06 391 ILE B N 1
ATOM 10038 C CA . ILE B 1 391 ? 9.164 50.938 28.391 1 95.06 391 ILE B CA 1
ATOM 10039 C C . ILE B 1 391 ? 8.789 51.281 29.828 1 95.06 391 ILE B C 1
ATOM 10041 O O . ILE B 1 391 ? 9.391 50.781 30.781 1 95.06 391 ILE B O 1
ATOM 10045 N N . ASP B 1 392 ? 7.812 52.188 29.922 1 95 392 ASP B N 1
ATOM 10046 C CA . ASP B 1 392 ? 7.297 52.531 31.25 1 95 392 ASP B CA 1
ATOM 10047 C C . ASP B 1 392 ? 6.793 51.281 31.969 1 95 392 ASP B C 1
ATOM 10049 O O . ASP B 1 392 ? 7.02 51.094 33.156 1 95 392 ASP B O 1
ATOM 10053 N N . THR B 1 393 ? 6.148 50.406 31.297 1 93.94 393 THR B N 1
ATOM 10054 C CA . THR B 1 393 ? 5.625 49.156 31.844 1 93.94 393 THR B CA 1
ATOM 10055 C C . THR B 1 393 ? 6.766 48.25 32.25 1 93.94 393 THR B C 1
ATOM 10057 O O . THR B 1 393 ? 6.746 47.656 33.312 1 93.94 393 THR B O 1
ATOM 10060 N N . ALA B 1 394 ? 7.707 48.094 31.359 1 92.56 394 ALA B N 1
ATOM 10061 C CA . ALA B 1 394 ? 8.859 47.25 31.641 1 92.56 394 ALA B CA 1
ATOM 10062 C C . ALA B 1 394 ? 9.641 47.75 32.844 1 92.56 394 ALA B C 1
ATOM 10064 O O . ALA B 1 394 ? 10.125 46.969 33.656 1 92.56 394 ALA B O 1
ATOM 10065 N N . GLY B 1 395 ? 9.773 49.031 32.938 1 89.25 395 GLY B N 1
ATOM 10066 C CA . GLY B 1 395 ? 10.477 49.625 34.062 1 89.25 395 GLY B CA 1
ATOM 10067 C C . GLY B 1 395 ? 9.812 49.375 35.406 1 89.25 395 GLY B C 1
ATOM 10068 O O . GLY B 1 395 ? 10.492 49.281 36.438 1 89.25 395 GLY B O 1
ATOM 10069 N N . ALA B 1 396 ? 8.531 49.219 35.312 1 89.06 396 ALA B N 1
ATOM 10070 C CA . ALA B 1 396 ? 7.77 48.938 36.531 1 89.06 396 ALA B CA 1
ATOM 10071 C C . ALA B 1 396 ? 7.801 47.438 36.844 1 89.06 396 ALA B C 1
ATOM 10073 O O . ALA B 1 396 ? 7.199 47 37.844 1 89.06 396 ALA B O 1
ATOM 10074 N N . GLY B 1 397 ? 8.422 46.656 36 1 86.12 397 GLY B N 1
ATOM 10075 C CA . GLY B 1 397 ? 8.602 45.25 36.25 1 86.12 397 GLY B CA 1
ATOM 10076 C C . GLY B 1 397 ? 7.457 44.375 35.719 1 86.12 397 GLY B C 1
ATOM 10077 O O . GLY B 1 397 ? 7.312 43.219 36.125 1 86.12 397 GLY B O 1
ATOM 10078 N N . HIS B 1 398 ? 6.648 45 34.906 1 91 398 HIS B N 1
ATOM 10079 C CA . HIS B 1 398 ? 5.496 44.281 34.344 1 91 398 HIS B CA 1
ATOM 10080 C C . HIS B 1 398 ? 5.684 44 32.875 1 91 398 HIS B C 1
ATOM 10082 O O . HIS B 1 398 ? 6.629 44.5 32.25 1 91 398 HIS B O 1
ATOM 10088 N N . GLY B 1 399 ? 4.863 43.156 32.375 1 92.19 399 GLY B N 1
ATOM 10089 C CA . GLY B 1 399 ? 4.887 42.812 30.953 1 92.19 399 GLY B CA 1
ATOM 10090 C C . GLY B 1 399 ? 3.902 43.625 30.141 1 92.19 399 GLY B C 1
ATOM 10091 O O . GLY B 1 399 ? 2.809 43.938 30.609 1 92.19 399 GLY B O 1
ATOM 10092 N N . ALA B 1 400 ? 4.281 43.969 28.844 1 95.31 400 ALA B N 1
ATOM 10093 C CA . ALA B 1 400 ? 3.402 44.688 27.922 1 95.31 400 ALA B CA 1
ATOM 10094 C C . ALA B 1 400 ? 3.182 43.875 26.641 1 95.31 400 ALA B C 1
ATOM 10096 O O . ALA B 1 400 ? 4.098 43.219 26.141 1 95.31 400 ALA B O 1
ATOM 10097 N N . LEU B 1 401 ? 2.004 43.938 26.172 1 95.38 401 LEU B N 1
ATOM 10098 C CA . LEU B 1 401 ? 1.644 43.375 24.875 1 95.38 401 LEU B CA 1
ATOM 10099 C C . LEU B 1 401 ? 1.277 44.5 23.891 1 95.38 401 LEU B C 1
ATOM 10101 O O . LEU B 1 401 ? 0.392 45.312 24.172 1 95.38 401 LEU B O 1
ATOM 10105 N N . VAL B 1 402 ? 1.965 44.5 22.75 1 96.44 402 VAL B N 1
ATOM 10106 C CA . VAL B 1 402 ? 1.735 45.562 21.75 1 96.44 402 VAL B CA 1
ATOM 10107 C C . VAL B 1 402 ? 1.155 44.938 20.484 1 96.44 402 VAL B C 1
ATOM 10109 O O . VAL B 1 402 ? 1.739 44 19.922 1 96.44 402 VAL B O 1
ATOM 10112 N N . PHE B 1 403 ? 0.016 45.406 20.047 1 94.94 403 PHE B N 1
ATOM 10113 C CA . PHE B 1 403 ? -0.579 44.906 18.812 1 94.94 403 PHE B CA 1
ATOM 10114 C C . PHE B 1 403 ? -0.311 45.875 17.672 1 94.94 403 PHE B C 1
ATOM 10116 O O . PHE B 1 403 ? -0.523 47.094 17.812 1 94.94 403 PHE B O 1
ATOM 10123 N N . CYS B 1 404 ? 0.257 45.281 16.594 1 92.62 404 CYS B N 1
ATOM 10124 C CA . CYS B 1 404 ? 0.541 46.062 15.383 1 92.62 404 CYS B CA 1
ATOM 10125 C C . CYS B 1 404 ? -0.24 45.5 14.188 1 92.62 404 CYS B C 1
ATOM 10127 O O . CYS B 1 404 ? -0.688 44.375 14.211 1 92.62 404 CYS B O 1
ATOM 10129 N N . GLY B 1 405 ? -0.348 46.375 13.102 1 89.06 405 GLY B N 1
ATOM 10130 C CA . GLY B 1 405 ? -1.227 46.031 11.992 1 89.06 405 GLY B CA 1
ATOM 10131 C C . GLY B 1 405 ? -0.573 45.125 10.961 1 89.06 405 GLY B C 1
ATOM 10132 O O . GLY B 1 405 ? -1.238 44.656 10.047 1 89.06 405 GLY B O 1
ATOM 10133 N N . SER B 1 406 ? 0.677 44.938 11.055 1 90.44 406 SER B N 1
ATOM 10134 C CA . SER B 1 406 ? 1.344 44.094 10.062 1 90.44 406 SER B CA 1
ATOM 10135 C C . SER B 1 406 ? 2.564 43.406 10.656 1 90.44 406 SER B C 1
ATOM 10137 O O . SER B 1 406 ? 3.109 43.844 11.664 1 90.44 406 SER B O 1
ATOM 10139 N N . ARG B 1 407 ? 2.961 42.375 9.984 1 88.94 407 ARG B N 1
ATOM 10140 C CA . ARG B 1 407 ? 4.152 41.656 10.406 1 88.94 407 ARG B CA 1
ATOM 10141 C C . ARG B 1 407 ? 5.391 42.531 10.336 1 88.94 407 ARG B C 1
ATOM 10143 O O . ARG B 1 407 ? 6.234 42.5 11.234 1 88.94 407 ARG B O 1
ATOM 10150 N N . HIS B 1 408 ? 5.438 43.281 9.281 1 90.06 408 HIS B N 1
ATOM 10151 C CA . HIS B 1 408 ? 6.562 44.188 9.094 1 90.06 408 HIS B CA 1
ATOM 10152 C C . HIS B 1 408 ? 6.613 45.25 10.195 1 90.06 408 HIS B C 1
ATOM 10154 O O . HIS B 1 408 ? 7.684 45.531 10.734 1 90.06 408 HIS B O 1
ATOM 10160 N N . MET B 1 409 ? 5.531 45.719 10.594 1 92.06 409 MET B N 1
ATOM 10161 C CA . MET B 1 409 ? 5.465 46.719 11.656 1 92.06 409 MET B CA 1
ATOM 10162 C C . MET B 1 409 ? 5.875 46.125 13 1 92.06 409 MET B C 1
ATOM 10164 O O . MET B 1 409 ? 6.469 46.812 13.828 1 92.06 409 MET B O 1
ATOM 10168 N N . CYS B 1 410 ? 5.496 44.844 13.211 1 93.88 410 CYS B N 1
ATOM 10169 C CA . CYS B 1 410 ? 5.91 44.188 14.438 1 93.88 410 CYS B CA 1
ATOM 10170 C C . CYS B 1 410 ? 7.43 44.156 14.57 1 93.88 410 CYS B C 1
ATOM 10172 O O . CYS B 1 410 ? 7.969 44.438 15.633 1 93.88 410 CYS B O 1
ATOM 10174 N N . GLN B 1 411 ? 8.078 43.906 13.484 1 93.94 411 GLN B N 1
ATOM 10175 C CA . GLN B 1 411 ? 9.531 43.812 13.492 1 93.94 411 GLN B CA 1
ATOM 10176 C C . GLN B 1 411 ? 10.172 45.188 13.664 1 93.94 411 GLN B C 1
ATOM 10178 O O . GLN B 1 411 ? 11.117 45.344 14.438 1 93.94 411 GLN B O 1
ATOM 10183 N N . ILE B 1 412 ? 9.648 46.156 12.992 1 94.12 412 ILE B N 1
ATOM 10184 C CA . ILE B 1 412 ? 10.18 47.5 13.062 1 94.12 412 ILE B CA 1
ATOM 10185 C C . ILE B 1 412 ? 10.023 48.062 14.484 1 94.12 412 ILE B C 1
ATOM 10187 O O . ILE B 1 412 ? 10.961 48.625 15.047 1 94.12 412 ILE B O 1
ATOM 10191 N N . GLN B 1 413 ? 8.883 47.812 15.031 1 94.81 413 GLN B N 1
ATOM 10192 C CA . GLN B 1 413 ? 8.617 48.312 16.391 1 94.81 413 GLN B CA 1
ATOM 10193 C C . GLN B 1 413 ? 9.484 47.594 17.406 1 94.81 413 GLN B C 1
ATOM 10195 O O . GLN B 1 413 ? 9.906 48.188 18.406 1 94.81 413 GLN B O 1
ATOM 10200 N N . ALA B 1 414 ? 9.641 46.344 17.188 1 96.25 414 ALA B N 1
ATOM 10201 C CA . ALA B 1 414 ? 10.492 45.594 18.094 1 96.25 414 ALA B CA 1
ATOM 10202 C C . ALA B 1 414 ? 11.906 46.156 18.125 1 96.25 414 ALA B C 1
ATOM 10204 O O . ALA B 1 414 ? 12.523 46.25 19.188 1 96.25 414 ALA B O 1
ATOM 10205 N N . VAL B 1 415 ? 12.445 46.5 16.984 1 95.69 415 VAL B N 1
ATOM 10206 C CA . VAL B 1 415 ? 13.797 47.062 16.891 1 95.69 415 VAL B CA 1
ATOM 10207 C C . VAL B 1 415 ? 13.859 48.406 17.609 1 95.69 415 VAL B C 1
ATOM 10209 O O . VAL B 1 415 ? 14.758 48.625 18.422 1 95.69 415 VAL B O 1
ATOM 10212 N N . VAL B 1 416 ? 12.938 49.25 17.328 1 95.31 416 VAL B N 1
ATOM 10213 C CA . VAL B 1 416 ? 12.906 50.562 17.922 1 95.31 416 VAL B CA 1
ATOM 10214 C C . VAL B 1 416 ? 12.773 50.469 19.438 1 95.31 416 VAL B C 1
ATOM 10216 O O . VAL B 1 416 ? 13.461 51.156 20.188 1 95.31 416 VAL B O 1
ATOM 10219 N N . MET B 1 417 ? 11.93 49.594 19.875 1 95.56 417 MET B N 1
ATOM 10220 C CA . MET B 1 417 ? 11.711 49.375 21.297 1 95.56 417 MET B CA 1
ATOM 10221 C C . MET B 1 417 ? 12.969 48.844 21.969 1 95.56 417 MET B C 1
ATOM 10223 O O . MET B 1 417 ? 13.297 49.219 23.094 1 95.56 417 MET B O 1
ATOM 10227 N N . SER B 1 418 ? 13.57 47.938 21.281 1 94.88 418 SER B N 1
ATOM 10228 C CA . SER B 1 418 ? 14.789 47.344 21.828 1 94.88 418 SER B CA 1
ATOM 10229 C C . SER B 1 418 ? 15.883 48.406 21.984 1 94.88 418 SER B C 1
ATOM 10231 O O . SER B 1 418 ? 16.688 48.344 22.922 1 94.88 418 SER B O 1
ATOM 10233 N N . GLU B 1 419 ? 15.945 49.312 21.125 1 94.38 419 GLU B N 1
ATOM 10234 C CA . GLU B 1 419 ? 16.953 50.375 21.172 1 94.38 419 GLU B CA 1
ATOM 10235 C C . GLU B 1 419 ? 16.656 51.375 22.281 1 94.38 419 GLU B C 1
ATOM 10237 O O . GLU B 1 419 ? 17.531 52.125 22.703 1 94.38 419 GLU B O 1
ATOM 10242 N N . ALA B 1 420 ? 15.438 51.375 22.703 1 93.56 420 ALA B N 1
ATOM 10243 C CA . ALA B 1 420 ? 15.023 52.312 23.75 1 93.56 420 ALA B CA 1
ATOM 10244 C C . ALA B 1 420 ? 15.023 51.625 25.125 1 93.56 420 ALA B C 1
ATOM 10246 O O . ALA B 1 420 ? 14.992 52.281 26.156 1 93.56 420 ALA B O 1
ATOM 10247 N N . MET B 1 421 ? 15.062 50.344 25.156 1 92.75 421 MET B N 1
ATOM 10248 C CA . MET B 1 421 ? 15.039 49.562 26.406 1 92.75 421 MET B CA 1
ATOM 10249 C C . MET B 1 421 ? 16.344 49.719 27.172 1 92.75 421 MET B C 1
ATOM 10251 O O . MET B 1 421 ? 17.422 49.625 26.594 1 92.75 421 MET B O 1
ATOM 10255 N N . PRO B 1 422 ? 16.203 50 28.391 1 83.5 422 PRO B N 1
ATOM 10256 C CA . PRO B 1 422 ? 17.422 50.125 29.188 1 83.5 422 PRO B CA 1
ATOM 10257 C C . PRO B 1 422 ? 18.234 48.844 29.219 1 83.5 422 PRO B C 1
ATOM 10259 O O . PRO B 1 422 ? 17.672 47.75 29.203 1 83.5 422 PRO B O 1
ATOM 10262 N N . ALA B 1 423 ? 19.5 48.969 29.219 1 74 423 ALA B N 1
ATOM 10263 C CA . ALA B 1 423 ? 20.406 47.812 29.219 1 74 423 ALA B CA 1
ATOM 10264 C C . ALA B 1 423 ? 20.266 47.031 30.516 1 74 423 ALA B C 1
ATOM 10266 O O . ALA B 1 423 ? 20.141 47.594 31.594 1 74 423 ALA B O 1
ATOM 10267 N N . PRO B 1 424 ? 19.969 45.781 30.344 1 69.06 424 PRO B N 1
ATOM 10268 C CA . PRO B 1 424 ? 19.891 44.969 31.578 1 69.06 424 PRO B CA 1
ATOM 10269 C C . PRO B 1 424 ? 21.156 45.062 32.406 1 69.06 424 PRO B C 1
ATOM 10271 O O . PRO B 1 424 ? 22.25 45.312 31.891 1 69.06 424 PRO B O 1
ATOM 10274 N N . ALA B 1 425 ? 20.969 45.219 33.688 1 59.28 425 ALA B N 1
ATOM 10275 C CA . ALA B 1 425 ? 22.156 45.188 34.531 1 59.28 425 ALA B CA 1
ATOM 10276 C C . ALA B 1 425 ? 22.969 43.938 34.281 1 59.28 425 ALA B C 1
ATOM 10278 O O . ALA B 1 425 ? 22.406 42.875 33.969 1 59.28 425 ALA B O 1
ATOM 10279 N N . ASP B 1 426 ? 24.281 44 34.125 1 57.59 426 ASP B N 1
ATOM 10280 C CA . ASP B 1 426 ? 25.234 42.906 33.844 1 57.59 426 ASP B CA 1
ATOM 10281 C C . ASP B 1 426 ? 25.016 41.75 34.812 1 57.59 426 ASP B C 1
ATOM 10283 O O . ASP B 1 426 ? 24.719 41.969 36 1 57.59 426 ASP B O 1
ATOM 10287 N N . ASN B 1 427 ? 25.109 40.5 34.438 1 55.69 427 ASN B N 1
ATOM 10288 C CA . ASN B 1 427 ? 25.156 39.219 35.156 1 55.69 427 ASN B CA 1
ATOM 10289 C C . ASN B 1 427 ? 23.844 38.938 35.875 1 55.69 427 ASN B C 1
ATOM 10291 O O . ASN B 1 427 ? 23.844 38.469 37.031 1 55.69 427 ASN B O 1
ATOM 10295 N N . THR B 1 428 ? 22.703 39.438 35.125 1 68.88 428 THR B N 1
ATOM 10296 C CA . THR B 1 428 ? 21.422 39.188 35.812 1 68.88 428 THR B CA 1
ATOM 10297 C C . THR B 1 428 ? 20.828 37.875 35.281 1 68.88 428 THR B C 1
ATOM 10299 O O . THR B 1 428 ? 21.188 37.406 34.219 1 68.88 428 THR B O 1
ATOM 10302 N N . ASP B 1 429 ? 20.234 37.219 36.125 1 81.5 429 ASP B N 1
ATOM 10303 C CA . ASP B 1 429 ? 19.5 36 35.844 1 81.5 429 ASP B CA 1
ATOM 10304 C C . ASP B 1 429 ? 18.641 36.156 34.594 1 81.5 429 ASP B C 1
ATOM 10306 O O . ASP B 1 429 ? 18.484 35.219 33.812 1 81.5 429 ASP B O 1
ATOM 10310 N N . GLU B 1 430 ? 18.281 37.312 34.312 1 85.31 430 GLU B N 1
ATOM 10311 C CA . GLU B 1 430 ? 17.406 37.594 33.188 1 85.31 430 GLU B CA 1
ATOM 10312 C C . GLU B 1 430 ? 18.188 37.531 31.875 1 85.31 430 GLU B C 1
ATOM 10314 O O . GLU B 1 430 ? 17.703 36.969 30.891 1 85.31 430 GLU B O 1
ATOM 10319 N N . LEU B 1 431 ? 19.344 38.062 31.875 1 87.12 431 LEU B N 1
ATOM 10320 C CA . LEU B 1 431 ? 20.156 38.031 30.672 1 87.12 431 LEU B CA 1
ATOM 10321 C C . LEU B 1 431 ? 20.562 36.625 30.312 1 87.12 431 LEU B C 1
ATOM 10323 O O . LEU B 1 431 ? 20.594 36.25 29.125 1 87.12 431 LEU B O 1
ATOM 10327 N N . THR B 1 432 ? 20.844 35.906 31.312 1 87.06 432 THR B N 1
ATOM 10328 C CA . THR B 1 432 ? 21.188 34.5 31.062 1 87.06 432 THR B CA 1
ATOM 10329 C C . THR B 1 432 ? 20.031 33.75 30.422 1 87.06 432 THR B C 1
ATOM 10331 O O . THR B 1 432 ? 20.234 32.969 29.484 1 87.06 432 THR B O 1
ATOM 10334 N N . LYS B 1 433 ? 18.859 33.969 30.875 1 91.62 433 LYS B N 1
ATOM 10335 C CA . LYS B 1 433 ? 17.672 33.312 30.312 1 91.62 433 LYS B CA 1
ATOM 10336 C C . LYS B 1 433 ? 17.422 33.75 28.875 1 91.62 433 LYS B C 1
ATOM 10338 O O . LYS B 1 433 ? 16.984 32.969 28.047 1 91.62 433 LYS B O 1
ATOM 10343 N N . ARG B 1 434 ? 17.688 34.969 28.656 1 92.69 434 ARG B N 1
ATOM 10344 C CA . ARG B 1 434 ? 17.5 35.5 27.297 1 92.69 434 ARG B CA 1
ATOM 10345 C C . ARG B 1 434 ? 18.531 34.906 26.344 1 92.69 434 ARG B C 1
ATOM 10347 O O . ARG B 1 434 ? 18.203 34.625 25.188 1 92.69 434 ARG B O 1
ATOM 10354 N N . LEU B 1 435 ? 19.719 34.719 26.812 1 90.19 435 LEU B N 1
ATOM 10355 C CA . LEU B 1 435 ? 20.75 34.094 25.984 1 90.19 435 LEU B CA 1
ATOM 10356 C C . LEU B 1 435 ? 20.438 32.625 25.75 1 90.19 435 LEU B C 1
ATOM 10358 O O . LEU B 1 435 ? 20.719 32.094 24.688 1 90.19 435 LEU B O 1
ATOM 10362 N N . ASP B 1 436 ? 19.859 32.062 26.703 1 91 436 ASP B N 1
ATOM 10363 C CA . ASP B 1 436 ? 19.406 30.688 26.516 1 91 436 ASP B CA 1
ATOM 10364 C C . ASP B 1 436 ? 18.312 30.609 25.469 1 91 436 ASP B C 1
ATOM 10366 O O . ASP B 1 436 ? 18.266 29.656 24.688 1 91 436 ASP B O 1
ATOM 10370 N N . LEU B 1 437 ? 17.391 31.516 25.516 1 93.69 437 LEU B N 1
ATOM 10371 C CA . LEU B 1 437 ? 16.312 31.578 24.531 1 93.69 437 LEU B CA 1
ATOM 10372 C C . LEU B 1 437 ? 16.891 31.734 23.125 1 93.69 437 LEU B C 1
ATOM 10374 O O . LEU B 1 437 ? 16.406 31.078 22.188 1 93.69 437 LEU B O 1
ATOM 10378 N N . LEU B 1 438 ? 17.891 32.531 23.047 1 91.94 438 LEU B N 1
ATOM 10379 C CA . LEU B 1 438 ? 18.547 32.75 21.766 1 91.94 438 LEU B CA 1
ATOM 10380 C C . LEU B 1 438 ? 19.156 31.438 21.266 1 91.94 438 LEU B C 1
ATOM 10382 O O . LEU B 1 438 ? 19.062 31.109 20.078 1 91.94 438 LEU B O 1
ATOM 10386 N N . ALA B 1 439 ? 19.734 30.75 22.125 1 88.44 439 ALA B N 1
ATOM 10387 C CA . ALA B 1 439 ? 20.359 29.469 21.766 1 88.44 439 ALA B CA 1
ATOM 10388 C C . ALA B 1 439 ? 19.297 28.453 21.344 1 88.44 439 ALA B C 1
ATOM 10390 O O . ALA B 1 439 ? 19.516 27.656 20.438 1 88.44 439 ALA B O 1
ATOM 10391 N N . GLU B 1 440 ? 18.266 28.484 22.016 1 90.12 440 GLU B N 1
ATOM 10392 C CA . GLU B 1 440 ? 17.172 27.578 21.688 1 90.12 440 GLU B CA 1
ATOM 10393 C C . GLU B 1 440 ? 16.609 27.875 20.312 1 90.12 440 GLU B C 1
ATOM 10395 O O . GLU B 1 440 ? 16.344 26.953 19.531 1 90.12 440 GLU B O 1
ATOM 10400 N N . LEU B 1 441 ? 16.344 29.094 20.078 1 90.81 441 LEU B N 1
ATOM 10401 C CA . LEU B 1 441 ? 15.805 29.5 18.781 1 90.81 441 LEU B CA 1
ATOM 10402 C C . LEU B 1 441 ? 16.781 29.172 17.656 1 90.81 441 LEU B C 1
ATOM 10404 O O . LEU B 1 441 ? 16.359 28.781 16.562 1 90.81 441 LEU B O 1
ATOM 10408 N N . ARG B 1 442 ? 18 29.328 17.953 1 85.62 442 ARG B N 1
ATOM 10409 C CA . ARG B 1 442 ? 19.047 29 16.984 1 85.62 442 ARG B CA 1
ATOM 10410 C C . ARG B 1 442 ? 19.047 27.516 16.656 1 85.62 442 ARG B C 1
ATOM 10412 O O . ARG B 1 442 ? 19.359 27.125 15.531 1 85.62 442 ARG B O 1
ATOM 10419 N N . SER B 1 443 ? 18.688 26.75 17.547 1 82.69 443 SER B N 1
ATOM 10420 C CA . SER B 1 443 ? 18.734 25.297 17.391 1 82.69 443 SER B CA 1
ATOM 10421 C C . SER B 1 443 ? 17.547 24.781 16.594 1 82.69 443 SER B C 1
ATOM 10423 O O . SER B 1 443 ? 17.516 23.625 16.172 1 82.69 443 SER B O 1
ATOM 10425 N N . LEU B 1 444 ? 16.594 25.641 16.328 1 82.56 444 LEU B N 1
ATOM 10426 C CA . LEU B 1 444 ? 15.438 25.219 15.547 1 82.56 444 LEU B CA 1
ATOM 10427 C C . LEU B 1 444 ? 15.82 24.984 14.094 1 82.56 444 LEU B C 1
ATOM 10429 O O . LEU B 1 444 ? 16.797 25.547 13.609 1 82.56 444 LEU B O 1
ATOM 10433 N N . PRO B 1 445 ? 15.016 24.188 13.406 1 74.38 445 PRO B N 1
ATOM 10434 C CA . PRO B 1 445 ? 15.305 23.922 11.992 1 74.38 445 PRO B CA 1
ATOM 10435 C C . PRO B 1 445 ? 15.25 25.188 11.141 1 74.38 445 PRO B C 1
ATOM 10437 O O . PRO B 1 445 ? 15.914 25.266 10.102 1 74.38 445 PRO B O 1
ATOM 10440 N N . SER B 1 446 ? 14.508 26.188 11.539 1 78.06 446 SER B N 1
ATOM 10441 C CA . SER B 1 446 ? 14.359 27.422 10.781 1 78.06 446 SER B CA 1
ATOM 10442 C C . SER B 1 446 ? 15.523 28.375 11.039 1 78.06 446 SER B C 1
ATOM 10444 O O . SER B 1 446 ? 15.734 29.328 10.289 1 78.06 446 SER B O 1
ATOM 10446 N N . GLY B 1 447 ? 16.266 28.078 12.094 1 77 447 GLY B N 1
ATOM 10447 C CA . GLY B 1 447 ? 17.344 28.984 12.477 1 77 447 GLY B CA 1
ATOM 10448 C C . GLY B 1 447 ? 16.859 30.172 13.273 1 77 447 GLY B C 1
ATOM 10449 O O . GLY B 1 447 ? 15.688 30.234 13.672 1 77 447 GLY B O 1
ATOM 10450 N N . LEU B 1 448 ? 17.812 31.094 13.438 1 84.75 448 LEU B N 1
ATOM 10451 C CA . LEU B 1 448 ? 17.516 32.25 14.273 1 84.75 448 LEU B CA 1
ATOM 10452 C C . LEU B 1 448 ? 17.219 33.469 13.414 1 84.75 448 LEU B C 1
ATOM 10454 O O . LEU B 1 448 ? 18.016 33.844 12.547 1 84.75 448 LEU B O 1
ATOM 10458 N N . ASP B 1 449 ? 16.031 34.062 13.656 1 86.81 449 ASP B N 1
ATOM 10459 C CA . ASP B 1 449 ? 15.664 35.281 12.984 1 86.81 449 ASP B CA 1
ATOM 10460 C C . ASP B 1 449 ? 16.625 36.438 13.344 1 86.81 449 ASP B C 1
ATOM 10462 O O . ASP B 1 449 ? 16.891 36.656 14.523 1 86.81 449 ASP B O 1
ATOM 10466 N N . PRO B 1 450 ? 17.156 37.125 12.367 1 85.69 450 PRO B N 1
ATOM 10467 C CA . PRO B 1 450 ? 18.141 38.156 12.648 1 85.69 450 PRO B CA 1
ATOM 10468 C C . PRO B 1 450 ? 17.578 39.281 13.5 1 85.69 450 PRO B C 1
ATOM 10470 O O . PRO B 1 450 ? 18.312 39.875 14.297 1 85.69 450 PRO B O 1
ATOM 10473 N N . VAL B 1 451 ? 16.391 39.594 13.32 1 92.38 451 VAL B N 1
ATOM 10474 C CA . VAL B 1 451 ? 15.789 40.656 14.102 1 92.38 451 VAL B CA 1
ATOM 10475 C C . VAL B 1 451 ? 15.633 40.219 15.555 1 92.38 451 VAL B C 1
ATOM 10477 O O . VAL B 1 451 ? 15.922 41 16.469 1 92.38 451 VAL B O 1
ATOM 10480 N N . LEU B 1 452 ? 15.219 39 15.758 1 93.38 452 LEU B N 1
ATOM 10481 C CA . LEU B 1 452 ? 15.07 38.469 17.109 1 93.38 452 LEU B CA 1
ATOM 10482 C C . LEU B 1 452 ? 16.422 38.438 17.828 1 93.38 452 LEU B C 1
ATOM 10484 O O . LEU B 1 452 ? 16.5 38.625 19.047 1 93.38 452 LEU B O 1
ATOM 10488 N N . GLU B 1 453 ? 17.406 38.125 17.016 1 90.5 453 GLU B N 1
ATOM 10489 C CA . GLU B 1 453 ? 18.75 38.094 17.594 1 90.5 453 GLU B CA 1
ATOM 10490 C C . GLU B 1 453 ? 19.125 39.406 18.25 1 90.5 453 GLU B C 1
ATOM 10492 O O . GLU B 1 453 ? 19.75 39.438 19.297 1 90.5 453 GLU B O 1
ATOM 10497 N N . LYS B 1 454 ? 18.672 40.438 17.672 1 90.69 454 LYS B N 1
ATOM 10498 C CA . LYS B 1 454 ? 19 41.781 18.156 1 90.69 454 LYS B CA 1
ATOM 10499 C C . LYS B 1 454 ? 18.062 42.219 19.266 1 90.69 454 LYS B C 1
ATOM 10501 O O . LYS B 1 454 ? 18.484 42.906 20.203 1 90.69 454 LYS B O 1
ATOM 10506 N N . THR B 1 455 ? 16.875 41.812 19.234 1 95.38 455 THR B N 1
ATOM 10507 C CA . THR B 1 455 ? 15.867 42.406 20.109 1 95.38 455 THR B CA 1
ATOM 10508 C C . THR B 1 455 ? 15.688 41.594 21.375 1 95.38 455 THR B C 1
ATOM 10510 O O . THR B 1 455 ? 15.352 42.125 22.438 1 95.38 455 THR B O 1
ATOM 10513 N N . LEU B 1 456 ? 15.969 40.344 21.375 1 94.69 456 LEU B N 1
ATOM 10514 C CA . LEU B 1 456 ? 15.688 39.469 22.5 1 94.69 456 LEU B CA 1
ATOM 10515 C C . LEU B 1 456 ? 16.594 39.781 23.688 1 94.69 456 LEU B C 1
ATOM 10517 O O . LEU B 1 456 ? 16.188 39.656 24.844 1 94.69 456 LEU B O 1
ATOM 10521 N N . VAL B 1 457 ? 17.781 40.156 23.375 1 91 457 VAL B N 1
ATOM 10522 C CA . VAL B 1 457 ? 18.75 40.406 24.438 1 91 457 VAL B CA 1
ATOM 10523 C C . VAL B 1 457 ? 18.281 41.594 25.281 1 91 457 VAL B C 1
ATOM 10525 O O . VAL B 1 457 ? 18.625 41.688 26.469 1 91 457 VAL B O 1
ATOM 10528 N N . ARG B 1 458 ? 17.406 42.406 24.688 1 93.12 458 ARG B N 1
ATOM 10529 C CA . ARG B 1 458 ? 16.891 43.562 25.359 1 93.12 458 ARG B CA 1
ATOM 10530 C C . ARG B 1 458 ? 15.516 43.312 25.969 1 93.12 458 ARG B C 1
ATOM 10532 O O . ARG B 1 458 ? 14.867 44.219 26.484 1 93.12 458 ARG B O 1
ATOM 10539 N N . GLY B 1 459 ? 15.039 42.062 25.828 1 94.19 459 GLY B N 1
ATOM 10540 C CA . GLY B 1 459 ? 13.781 41.656 26.422 1 94.19 459 GLY B CA 1
ATOM 10541 C C . GLY B 1 459 ? 12.578 42 25.562 1 94.19 459 GLY B C 1
ATOM 10542 O O . GLY B 1 459 ? 11.453 42.062 26.062 1 94.19 459 GLY B O 1
ATOM 10543 N N . VAL B 1 460 ? 12.812 42.219 24.297 1 96.62 460 VAL B N 1
ATOM 10544 C CA . VAL B 1 460 ? 11.75 42.531 23.359 1 96.62 460 VAL B CA 1
ATOM 10545 C C . VAL B 1 460 ? 11.617 41.438 22.312 1 96.62 460 VAL B C 1
ATOM 10547 O O . VAL B 1 460 ? 12.617 41 21.719 1 96.62 460 VAL B O 1
ATOM 10550 N N . GLY B 1 461 ? 10.438 40.906 22.203 1 96.19 461 GLY B N 1
ATOM 10551 C CA . GLY B 1 461 ? 10.172 39.906 21.188 1 96.19 461 GLY B CA 1
ATOM 10552 C C . GLY B 1 461 ? 8.977 40.25 20.312 1 96.19 461 GLY B C 1
ATOM 10553 O O . GLY B 1 461 ? 8.289 41.25 20.562 1 96.19 461 GLY B O 1
ATOM 10554 N N . PHE B 1 462 ? 8.734 39.531 19.25 1 95.62 462 PHE B N 1
ATOM 10555 C CA . PHE B 1 462 ? 7.527 39.688 18.438 1 95.62 462 PHE B CA 1
ATOM 10556 C C . PHE B 1 462 ? 6.914 38.344 18.125 1 95.62 462 PHE B C 1
ATOM 10558 O O . PHE B 1 462 ? 7.559 37.312 18.312 1 95.62 462 PHE B O 1
ATOM 10565 N N . HIS B 1 463 ? 5.703 38.344 17.703 1 92.12 463 HIS B N 1
ATOM 10566 C CA . HIS B 1 463 ? 4.902 37.156 17.469 1 92.12 463 HIS B CA 1
ATOM 10567 C C . HIS B 1 463 ? 3.916 37.344 16.328 1 92.12 463 HIS B C 1
ATOM 10569 O O . HIS B 1 463 ? 3.047 38.219 16.406 1 92.12 463 HIS B O 1
ATOM 10575 N N . HIS B 1 464 ? 4.066 36.719 15.258 1 89.31 464 HIS B N 1
ATOM 10576 C CA . HIS B 1 464 ? 3.109 36.781 14.164 1 89.31 464 HIS B CA 1
ATOM 10577 C C . HIS B 1 464 ? 3.119 35.5 13.344 1 89.31 464 HIS B C 1
ATOM 10579 O O . HIS B 1 464 ? 3.986 34.625 13.531 1 89.31 464 HIS B O 1
ATOM 10585 N N . ALA B 1 465 ? 2.234 35.406 12.375 1 82 465 ALA B N 1
ATOM 10586 C CA . ALA B 1 465 ? 2.012 34.188 11.609 1 82 465 ALA B CA 1
ATOM 10587 C C . ALA B 1 465 ? 3.162 33.906 10.641 1 82 465 ALA B C 1
ATOM 10589 O O . ALA B 1 465 ? 3.297 32.812 10.117 1 82 465 ALA B O 1
ATOM 10590 N N . GLY B 1 466 ? 3.996 34.875 10.453 1 86.75 466 GLY B N 1
ATOM 10591 C CA . GLY B 1 466 ? 5.156 34.688 9.602 1 86.75 466 GLY B CA 1
ATOM 10592 C C . GLY B 1 466 ? 6.238 33.844 10.258 1 86.75 466 GLY B C 1
ATOM 10593 O O . GLY B 1 466 ? 7.152 33.375 9.594 1 86.75 466 GLY B O 1
ATOM 10594 N N . MET B 1 467 ? 6.059 33.625 11.531 1 89.31 467 MET B N 1
ATOM 10595 C CA . MET B 1 467 ? 6.988 32.812 12.297 1 89.31 467 MET B CA 1
ATOM 10596 C C . MET B 1 467 ? 6.543 31.359 12.32 1 89.31 467 MET B C 1
ATOM 10598 O O . MET B 1 467 ? 5.367 31.062 12.102 1 89.31 467 MET B O 1
ATOM 10602 N N . THR B 1 468 ? 7.508 30.5 12.547 1 88.12 468 THR B N 1
ATOM 10603 C CA . THR B 1 468 ? 7.148 29.094 12.688 1 88.12 468 THR B CA 1
ATOM 10604 C C . THR B 1 468 ? 6.449 28.844 14.023 1 88.12 468 THR B C 1
ATOM 10606 O O . THR B 1 468 ? 6.535 29.672 14.938 1 88.12 468 THR B O 1
ATOM 10609 N N . ALA B 1 469 ? 5.762 27.766 14.109 1 83.44 469 ALA B N 1
ATOM 10610 C CA . ALA B 1 469 ? 5.031 27.406 15.328 1 83.44 469 ALA B CA 1
ATOM 10611 C C . ALA B 1 469 ? 5.984 27.25 16.5 1 83.44 469 ALA B C 1
ATOM 10613 O O . ALA B 1 469 ? 5.672 27.656 17.625 1 83.44 469 ALA B O 1
ATOM 10614 N N . GLU B 1 470 ? 7.141 26.672 16.25 1 86.06 470 GLU B N 1
ATOM 10615 C CA . GLU B 1 470 ? 8.125 26.469 17.297 1 86.06 470 GLU B CA 1
ATOM 10616 C C . GLU B 1 470 ? 8.664 27.812 17.812 1 86.06 470 GLU B C 1
ATOM 10618 O O . GLU B 1 470 ? 8.82 28 19.016 1 86.06 470 GLU B O 1
ATOM 10623 N N . GLU B 1 471 ? 8.891 28.641 16.875 1 89.88 471 GLU B N 1
ATOM 10624 C CA . GLU B 1 471 ? 9.336 29.984 17.25 1 89.88 471 GLU B CA 1
ATOM 10625 C C . GLU B 1 471 ? 8.281 30.688 18.109 1 89.88 471 GLU B C 1
ATOM 10627 O O . GLU B 1 471 ? 8.609 31.266 19.141 1 89.88 471 GLU B O 1
ATOM 10632 N N . ARG B 1 472 ? 7.109 30.641 17.672 1 88.62 472 ARG B N 1
ATOM 10633 C CA . ARG B 1 472 ? 6.012 31.297 18.375 1 88.62 472 ARG B CA 1
ATOM 10634 C C . ARG B 1 472 ? 5.852 30.734 19.781 1 88.62 472 ARG B C 1
ATOM 10636 O O . ARG B 1 472 ? 5.648 31.484 20.734 1 88.62 472 ARG B O 1
ATOM 10643 N N . GLU B 1 473 ? 6.008 29.5 19.891 1 86.12 473 GLU B N 1
ATOM 10644 C CA . GLU B 1 473 ? 5.867 28.844 21.188 1 86.12 473 GLU B CA 1
ATOM 10645 C C . GLU B 1 473 ? 6.973 29.266 22.141 1 86.12 473 GLU B C 1
ATOM 10647 O O . GLU B 1 473 ? 6.715 29.547 23.328 1 86.12 473 GLU B O 1
ATOM 10652 N N . LEU B 1 474 ? 8.164 29.266 21.656 1 91.44 474 LEU B N 1
ATOM 10653 C CA . LEU B 1 474 ? 9.305 29.656 22.484 1 91.44 474 LEU B CA 1
ATOM 10654 C C . LEU B 1 474 ? 9.188 31.109 22.938 1 91.44 474 LEU B C 1
ATOM 10656 O O . LEU B 1 474 ? 9.461 31.422 24.094 1 91.44 474 LEU B O 1
ATOM 10660 N N . ILE B 1 475 ? 8.781 31.891 22.047 1 93.25 475 ILE B N 1
ATOM 10661 C CA . ILE B 1 475 ? 8.664 33.312 22.344 1 93.25 475 ILE B CA 1
ATOM 10662 C C . ILE B 1 475 ? 7.527 33.531 23.328 1 93.25 475 ILE B C 1
ATOM 10664 O O . ILE B 1 475 ? 7.676 34.312 24.297 1 93.25 475 ILE B O 1
ATOM 10668 N N . ALA B 1 476 ? 6.406 32.906 23.109 1 89.44 476 ALA B N 1
ATOM 10669 C CA . ALA B 1 476 ? 5.266 33.031 24.016 1 89.44 476 ALA B CA 1
ATOM 10670 C C . ALA B 1 476 ? 5.625 32.531 25.422 1 89.44 476 ALA B C 1
ATOM 10672 O O . ALA B 1 476 ? 5.258 33.156 26.422 1 89.44 476 ALA B O 1
ATOM 10673 N N . GLN B 1 477 ? 6.355 31.484 25.469 1 89.12 477 GLN B N 1
ATOM 10674 C CA . GLN B 1 477 ? 6.77 30.922 26.766 1 89.12 477 GLN B CA 1
ATOM 10675 C C . GLN B 1 477 ? 7.727 31.875 27.484 1 89.12 477 GLN B C 1
ATOM 10677 O O . GLN B 1 477 ? 7.637 32.031 28.703 1 89.12 477 GLN B O 1
ATOM 10682 N N . ALA B 1 478 ? 8.648 32.375 26.734 1 93.88 478 ALA B N 1
ATOM 10683 C CA . ALA B 1 478 ? 9.617 33.281 27.312 1 93.88 478 ALA B CA 1
ATOM 10684 C C . ALA B 1 478 ? 8.914 34.531 27.875 1 93.88 478 ALA B C 1
ATOM 10686 O O . ALA B 1 478 ? 9.305 35.031 28.938 1 93.88 478 ALA B O 1
ATOM 10687 N N . TYR B 1 479 ? 7.961 34.969 27.219 1 92.69 479 TYR B N 1
ATOM 10688 C CA . TYR B 1 479 ? 7.188 36.094 27.719 1 92.69 479 TYR B CA 1
ATOM 10689 C C . TYR B 1 479 ? 6.398 35.719 28.969 1 92.69 479 TYR B C 1
ATOM 10691 O O . TYR B 1 479 ? 6.379 36.469 29.953 1 92.69 479 TYR B O 1
ATOM 10699 N N . ASP B 1 480 ? 5.793 34.625 28.953 1 87.88 480 ASP B N 1
ATOM 10700 C CA . ASP B 1 480 ? 4.98 34.156 30.062 1 87.88 480 ASP B CA 1
ATOM 10701 C C . ASP B 1 480 ? 5.824 33.969 31.312 1 87.88 480 ASP B C 1
ATOM 10703 O O . ASP B 1 480 ? 5.344 34.188 32.438 1 87.88 480 ASP B O 1
ATOM 10707 N N . GLN B 1 481 ? 7.062 33.625 31.125 1 89.12 481 GLN B N 1
ATOM 10708 C CA . GLN B 1 481 ? 7.969 33.375 32.25 1 89.12 481 GLN B CA 1
ATOM 10709 C C . GLN B 1 481 ? 8.656 34.656 32.688 1 89.12 481 GLN B C 1
ATOM 10711 O O . GLN B 1 481 ? 9.43 34.656 33.656 1 89.12 481 GLN B O 1
ATOM 10716 N N . GLY B 1 482 ? 8.43 35.688 31.984 1 89.19 482 GLY B N 1
ATOM 10717 C CA . GLY B 1 482 ? 8.992 36.969 32.375 1 89.19 482 GLY B CA 1
ATOM 10718 C C . GLY B 1 482 ? 10.375 37.219 31.797 1 89.19 482 GLY B C 1
ATOM 10719 O O . GLY B 1 482 ? 11.023 38.219 32.156 1 89.19 482 GLY B O 1
ATOM 10720 N N . VAL B 1 483 ? 10.812 36.312 30.938 1 92.69 483 VAL B N 1
ATOM 10721 C CA . VAL B 1 483 ? 12.109 36.469 30.281 1 92.69 483 VAL B CA 1
ATOM 10722 C C . VAL B 1 483 ? 12.047 37.656 29.328 1 92.69 483 VAL B C 1
ATOM 10724 O O . VAL B 1 483 ? 13.008 38.438 29.234 1 92.69 483 VAL B O 1
ATOM 10727 N N . LEU B 1 484 ? 10.938 37.781 28.703 1 94.81 484 LEU B N 1
ATOM 10728 C CA . LEU B 1 484 ? 10.656 38.938 27.875 1 94.81 484 LEU B CA 1
ATOM 10729 C C . LEU B 1 484 ? 9.672 39.875 28.562 1 94.81 484 LEU B C 1
ATOM 10731 O O . LEU B 1 484 ? 8.742 39.438 29.234 1 94.81 484 LEU B O 1
ATOM 10735 N N . ARG B 1 485 ? 9.93 41.094 28.312 1 93.31 485 ARG B N 1
ATOM 10736 C CA . ARG B 1 485 ? 9.094 42.062 29 1 93.31 485 ARG B CA 1
ATOM 10737 C C . ARG B 1 485 ? 8.062 42.688 28.047 1 93.31 485 ARG B C 1
ATOM 10739 O O . ARG B 1 485 ? 7.023 43.188 28.484 1 93.31 485 ARG B O 1
ATOM 10746 N N . THR B 1 486 ? 8.422 42.75 26.844 1 95.88 486 THR B N 1
ATOM 10747 C CA . THR B 1 486 ? 7.512 43.281 25.844 1 95.88 486 THR B CA 1
ATOM 10748 C C . THR B 1 486 ? 7.375 42.344 24.656 1 95.88 486 THR B C 1
ATOM 10750 O O . THR B 1 486 ? 8.375 41.844 24.141 1 95.88 486 THR B O 1
ATOM 10753 N N . LEU B 1 487 ? 6.199 42.125 24.25 1 95.88 487 LEU B N 1
ATOM 10754 C CA . LEU B 1 487 ? 5.898 41.281 23.109 1 95.88 487 LEU B CA 1
ATOM 10755 C C . LEU B 1 487 ? 5.039 42.031 22.094 1 95.88 487 LEU B C 1
ATOM 10757 O O . LEU B 1 487 ? 3.977 42.562 22.438 1 95.88 487 LEU B O 1
ATOM 10761 N N . ILE B 1 488 ? 5.551 42.219 20.891 1 96.38 488 ILE B N 1
ATOM 10762 C CA . ILE B 1 488 ? 4.816 42.844 19.812 1 96.38 488 ILE B CA 1
ATOM 10763 C C . ILE B 1 488 ? 4.176 41.812 18.922 1 96.38 488 ILE B C 1
ATOM 10765 O O . ILE B 1 488 ? 4.844 40.844 18.484 1 96.38 488 ILE B O 1
ATOM 10769 N N . ALA B 1 489 ? 2.891 41.938 18.672 1 93.56 489 ALA B N 1
ATOM 10770 C CA . ALA B 1 489 ? 2.205 40.875 17.922 1 93.56 489 ALA B CA 1
ATOM 10771 C C . ALA B 1 489 ? 1.167 41.469 16.969 1 93.56 489 ALA B C 1
ATOM 10773 O O . ALA B 1 489 ? 0.803 42.656 17.094 1 93.56 489 ALA B O 1
ATOM 10774 N N . THR B 1 490 ? 0.837 40.75 15.992 1 89.56 490 THR B N 1
ATOM 10775 C CA . THR B 1 490 ? -0.363 41.031 15.219 1 89.56 490 THR B CA 1
ATOM 10776 C C . THR B 1 490 ? -1.6 40.438 15.898 1 89.56 490 THR B C 1
ATOM 10778 O O . THR B 1 490 ? -1.644 40.312 17.125 1 89.56 490 THR B O 1
ATOM 10781 N N . CYS B 1 491 ? -2.656 40.062 15.156 1 79.5 491 CYS B N 1
ATOM 10782 C CA . CYS B 1 491 ? -3.889 39.562 15.742 1 79.5 491 CYS B CA 1
ATOM 10783 C C . CYS B 1 491 ? -3.729 38.094 16.172 1 79.5 491 CYS B C 1
ATOM 10785 O O . CYS B 1 491 ? -4.602 37.531 16.844 1 79.5 491 CYS B O 1
ATOM 10787 N N . SER B 1 492 ? -2.65 37.5 15.945 1 73.25 492 SER B N 1
ATOM 10788 C CA . SER B 1 492 ? -2.387 36.125 16.25 1 73.25 492 SER B CA 1
ATOM 10789 C C . SER B 1 492 ? -2.514 35.844 17.75 1 73.25 492 SER B C 1
ATOM 10791 O O . SER B 1 492 ? -2.885 34.75 18.156 1 73.25 492 SER B O 1
ATOM 10793 N N . LEU B 1 493 ? -2.123 36.781 18.547 1 78.25 493 LEU B N 1
ATOM 10794 C CA . LEU B 1 493 ? -2.119 36.562 19.984 1 78.25 493 LEU B CA 1
ATOM 10795 C C . LEU B 1 493 ? -3.441 37 20.609 1 78.25 493 LEU B C 1
ATOM 10797 O O . LEU B 1 493 ? -3.688 36.781 21.781 1 78.25 493 LEU B O 1
ATOM 10801 N N . ALA B 1 494 ? -4.223 37.656 19.734 1 76.56 494 ALA B N 1
ATOM 10802 C CA . ALA B 1 494 ? -5.512 38.094 20.266 1 76.56 494 ALA B CA 1
ATOM 10803 C C . ALA B 1 494 ? -6.391 36.906 20.625 1 76.56 494 ALA B C 1
ATOM 10805 O O . ALA B 1 494 ? -7.168 36.969 21.578 1 76.56 494 ALA B O 1
ATOM 10806 N N . ALA B 1 495 ? -6.188 35.906 19.75 1 67.94 495 ALA B N 1
ATOM 10807 C CA . ALA B 1 495 ? -6.973 34.688 19.984 1 67.94 495 ALA B CA 1
ATOM 10808 C C . ALA B 1 495 ? -6.07 33.469 20.094 1 67.94 495 ALA B C 1
ATOM 10810 O O . ALA B 1 495 ? -5.004 33.438 19.469 1 67.94 495 ALA B O 1
ATOM 10811 N N . GLY B 1 496 ? -6.254 32.688 21.047 1 63.12 496 GLY B N 1
ATOM 10812 C CA . GLY B 1 496 ? -5.711 31.359 20.969 1 63.12 496 GLY B CA 1
ATOM 10813 C C . GLY B 1 496 ? -4.648 31.078 22 1 63.12 496 GLY B C 1
ATOM 10814 O O . GLY B 1 496 ? -4.32 29.922 22.266 1 63.12 496 GLY B O 1
ATOM 10815 N N . VAL B 1 497 ? -3.918 32.219 22.469 1 69.06 497 VAL B N 1
ATOM 10816 C CA . VAL B 1 497 ? -2.898 31.938 23.469 1 69.06 497 VAL B CA 1
ATOM 10817 C C . VAL B 1 497 ? -3.18 32.75 24.734 1 69.06 497 VAL B C 1
ATOM 10819 O O . VAL B 1 497 ? -3.656 33.875 24.656 1 69.06 497 VAL B O 1
ATOM 10822 N N . ASN B 1 498 ? -3.029 32.156 25.859 1 74.19 498 ASN B N 1
ATOM 10823 C CA . ASN B 1 498 ? -3.234 32.844 27.125 1 74.19 498 ASN B CA 1
ATOM 10824 C C . ASN B 1 498 ? -1.953 33.531 27.609 1 74.19 498 ASN B C 1
ATOM 10826 O O . ASN B 1 498 ? -1.248 33 28.469 1 74.19 498 ASN B O 1
ATOM 10830 N N . LEU B 1 499 ? -1.759 34.781 27.109 1 83 499 LEU B N 1
ATOM 10831 C CA . LEU B 1 499 ? -0.602 35.562 27.5 1 83 499 LEU B CA 1
ATOM 10832 C C . LEU B 1 499 ? -1.037 36.906 28.047 1 83 499 LEU B C 1
ATOM 10834 O O . LEU B 1 499 ? -0.942 37.938 27.359 1 83 499 LEU B O 1
ATOM 10838 N N . PRO B 1 500 ? -1.43 36.906 29.312 1 84.81 500 PRO B N 1
ATOM 10839 C CA . PRO B 1 500 ? -1.871 38.188 29.891 1 84.81 500 PRO B CA 1
ATOM 10840 C C . PRO B 1 500 ? -0.726 39.188 30.078 1 84.81 500 PRO B C 1
ATOM 10842 O O . PRO B 1 500 ? 0.44 38.781 30.125 1 84.81 500 PRO B O 1
ATOM 10845 N N . ALA B 1 501 ? -1.079 40.5 30.078 1 91.75 501 ALA B N 1
ATOM 10846 C CA . ALA B 1 501 ? -0.131 41.594 30.281 1 91.75 501 ALA B CA 1
ATOM 10847 C C . ALA B 1 501 ? -0.719 42.656 31.172 1 91.75 501 ALA B C 1
ATOM 10849 O O . ALA B 1 501 ? -1.938 42.844 31.219 1 91.75 501 ALA B O 1
ATOM 10850 N N . ARG B 1 502 ? 0.168 43.281 31.875 1 93.06 502 ARG B N 1
ATOM 10851 C CA . ARG B 1 502 ? -0.292 44.438 32.656 1 93.06 502 ARG B CA 1
ATOM 10852 C C . ARG B 1 502 ? -0.888 45.5 31.719 1 93.06 502 ARG B C 1
ATOM 10854 O O . ARG B 1 502 ? -1.943 46.062 32.031 1 93.06 502 ARG B O 1
ATOM 10861 N N . ARG B 1 503 ? -0.189 45.781 30.656 1 95.75 503 ARG B N 1
ATOM 10862 C CA . ARG B 1 503 ? -0.646 46.781 29.688 1 95.75 503 ARG B CA 1
ATOM 10863 C C . ARG B 1 503 ? -0.752 46.188 28.297 1 95.75 503 ARG B C 1
ATOM 10865 O O . ARG B 1 503 ? 0.143 45.469 27.859 1 95.75 503 ARG B O 1
ATOM 10872 N N . VAL B 1 504 ? -1.898 46.438 27.688 1 95.88 504 VAL B N 1
ATOM 10873 C CA . VAL B 1 504 ? -2.084 46.125 26.281 1 95.88 504 VAL B CA 1
ATOM 10874 C C . VAL B 1 504 ? -2.084 47.438 25.469 1 95.88 504 VAL B C 1
ATOM 10876 O O . VAL B 1 504 ? -2.869 48.344 25.75 1 95.88 504 VAL B O 1
ATOM 10879 N N . ILE B 1 505 ? -1.17 47.5 24.547 1 97.38 505 ILE B N 1
ATOM 10880 C CA . ILE B 1 505 ? -1.03 48.688 23.719 1 97.38 505 ILE B CA 1
ATOM 10881 C C . ILE B 1 505 ? -1.396 48.375 22.266 1 97.38 505 ILE B C 1
ATOM 10883 O O . ILE B 1 505 ? -0.818 47.469 21.672 1 97.38 505 ILE B O 1
ATOM 10887 N N . ILE B 1 506 ? -2.355 49.062 21.766 1 95.88 506 ILE B N 1
ATOM 10888 C CA . ILE B 1 506 ? -2.789 48.844 20.391 1 95.88 506 ILE B CA 1
ATOM 10889 C C . ILE B 1 506 ? -2.375 50 19.516 1 95.88 506 ILE B C 1
ATOM 10891 O O . ILE B 1 506 ? -2.9 51.125 19.656 1 95.88 506 ILE B O 1
ATOM 10895 N N . ASN B 1 507 ? -1.371 49.75 18.672 1 93.81 507 ASN B N 1
ATOM 10896 C CA . ASN B 1 507 ? -0.875 50.781 17.781 1 93.81 507 ASN B CA 1
ATOM 10897 C C . ASN B 1 507 ? -1.739 50.906 16.516 1 93.81 507 ASN B C 1
ATOM 10899 O O . ASN B 1 507 ? -1.47 50.25 15.516 1 93.81 507 ASN B O 1
ATOM 10903 N N . GLY B 1 508 ? -2.658 51.688 16.578 1 88.69 508 GLY B N 1
ATOM 10904 C CA . GLY B 1 508 ? -3.615 51.812 15.484 1 88.69 508 GLY B CA 1
ATOM 10905 C C . GLY B 1 508 ? -4.719 50.781 15.539 1 88.69 508 GLY B C 1
ATOM 10906 O O . GLY B 1 508 ? -4.551 49.719 16.141 1 88.69 508 GLY B O 1
ATOM 10907 N N . ALA B 1 509 ? -5.801 50.969 14.945 1 86.38 509 ALA B N 1
ATOM 10908 C CA . ALA B 1 509 ? -6.93 50.031 14.984 1 86.38 509 ALA B CA 1
ATOM 10909 C C . ALA B 1 509 ? -7.051 49.281 13.672 1 86.38 509 ALA B C 1
ATOM 10911 O O . ALA B 1 509 ? -8.117 48.75 13.352 1 86.38 509 ALA B O 1
ATOM 10912 N N . ARG B 1 510 ? -5.898 49.219 12.953 1 88.25 510 ARG B N 1
ATOM 10913 C CA . ARG B 1 510 ? -5.961 48.531 11.672 1 88.25 510 ARG B CA 1
ATOM 10914 C C . ARG B 1 510 ? -5.086 47.281 11.688 1 88.25 510 ARG B C 1
ATOM 10916 O O . ARG B 1 510 ? -4 47.281 12.273 1 88.25 510 ARG B O 1
ATOM 10923 N N . MET B 1 511 ? -5.531 46.25 11.219 1 84.38 511 MET B N 1
ATOM 10924 C CA . MET B 1 511 ? -4.785 45.031 10.883 1 84.38 511 MET B CA 1
ATOM 10925 C C . MET B 1 511 ? -4.723 44.844 9.375 1 84.38 511 MET B C 1
ATOM 10927 O O . MET B 1 511 ? -5.707 44.406 8.75 1 84.38 511 MET B O 1
ATOM 10931 N N . GLY B 1 512 ? -3.619 45.094 8.836 1 79.31 512 GLY B N 1
ATOM 10932 C CA . GLY B 1 512 ? -3.547 45.219 7.391 1 79.31 512 GLY B CA 1
ATOM 10933 C C . GLY B 1 512 ? -4.199 46.469 6.871 1 79.31 512 GLY B C 1
ATOM 10934 O O . GLY B 1 512 ? -3.885 47.562 7.336 1 79.31 512 GLY B O 1
ATOM 10935 N N . ARG B 1 513 ? -5.164 46.25 5.922 1 79.56 513 ARG B N 1
ATOM 10936 C CA . ARG B 1 513 ? -5.824 47.406 5.316 1 79.56 513 ARG B CA 1
ATOM 10937 C C . ARG B 1 513 ? -7.156 47.688 5.996 1 79.56 513 ARG B C 1
ATOM 10939 O O . ARG B 1 513 ? -7.703 48.781 5.863 1 79.56 513 ARG B O 1
ATOM 10946 N N . GLU B 1 514 ? -7.547 46.844 6.824 1 84 514 GLU B N 1
ATOM 10947 C CA . GLU B 1 514 ? -8.891 46.938 7.375 1 84 514 GLU B CA 1
ATOM 10948 C C . GLU B 1 514 ? -8.859 47.312 8.859 1 84 514 GLU B C 1
ATOM 10950 O O . GLU B 1 514 ? -7.91 46.938 9.562 1 84 514 GLU B O 1
ATOM 10955 N N . LEU B 1 515 ? -9.891 47.969 9.266 1 87.5 515 LEU B N 1
ATOM 10956 C CA . LEU B 1 515 ? -10.086 48.25 10.688 1 87.5 515 LEU B CA 1
ATOM 10957 C C . LEU B 1 515 ? -10.453 46.969 11.438 1 87.5 515 LEU B C 1
ATOM 10959 O O . LEU B 1 515 ? -11.211 46.156 10.93 1 87.5 515 LEU B O 1
ATOM 10963 N N . VAL B 1 516 ? -9.898 46.875 12.578 1 87.12 516 VAL B N 1
ATOM 10964 C CA . VAL B 1 516 ? -10.227 45.719 13.391 1 87.12 516 VAL B CA 1
ATOM 10965 C C . VAL B 1 516 ? -11.703 45.781 13.797 1 87.12 516 VAL B C 1
ATOM 10967 O O . VAL B 1 516 ? -12.25 46.844 14.031 1 87.12 516 VAL B O 1
ATOM 10970 N N . GLY B 1 517 ? -12.391 44.75 13.836 1 82.12 517 GLY B N 1
ATOM 10971 C CA . GLY B 1 517 ? -13.766 44.719 14.312 1 82.12 517 GLY B CA 1
ATOM 10972 C C . GLY B 1 517 ? -13.867 44.812 15.82 1 82.12 517 GLY B C 1
ATOM 10973 O O . GLY B 1 517 ? -12.875 44.656 16.531 1 82.12 517 GLY B O 1
ATOM 10974 N N . PRO B 1 518 ? -15.023 45.156 16.312 1 82 518 PRO B N 1
ATOM 10975 C CA . PRO B 1 518 ? -15.242 45.312 17.75 1 82 518 PRO B CA 1
ATOM 10976 C C . PRO B 1 518 ? -14.883 44.062 18.547 1 82 518 PRO B C 1
ATOM 10978 O O . PRO B 1 518 ? -14.32 44.156 19.641 1 82 518 PRO B O 1
ATOM 10981 N N . ALA B 1 519 ? -15.211 42.969 18.031 1 77.5 519 ALA B N 1
ATOM 10982 C CA . ALA B 1 519 ? -14.93 41.719 18.75 1 77.5 519 ALA B CA 1
ATOM 10983 C C . ALA B 1 519 ? -13.43 41.5 18.938 1 77.5 519 ALA B C 1
ATOM 10985 O O . ALA B 1 519 ? -12.984 41.125 20.016 1 77.5 519 ALA B O 1
ATOM 10986 N N . MET B 1 520 ? -12.688 41.688 17.922 1 83.12 520 MET B N 1
ATOM 10987 C CA . MET B 1 520 ? -11.242 41.562 17.984 1 83.12 520 MET B CA 1
ATOM 10988 C C . MET B 1 520 ? -10.625 42.562 18.938 1 83.12 520 MET B C 1
ATOM 10990 O O . MET B 1 520 ? -9.719 42.25 19.703 1 83.12 520 MET B O 1
ATOM 10994 N N . LEU B 1 521 ? -11.109 43.75 18.844 1 87.19 521 LEU B N 1
ATOM 10995 C CA . LEU B 1 521 ? -10.617 44.781 19.766 1 87.19 521 LEU B CA 1
ATOM 10996 C C . LEU B 1 521 ? -10.836 44.375 21.219 1 87.19 521 LEU B C 1
ATOM 10998 O O . LEU B 1 521 ? -9.953 44.562 22.047 1 87.19 521 LEU B O 1
ATOM 11002 N N . ARG B 1 522 ? -11.984 43.844 21.484 1 83.56 522 ARG B N 1
ATOM 11003 C CA . ARG B 1 522 ? -12.297 43.406 22.844 1 83.56 522 ARG B CA 1
ATOM 11004 C C . ARG B 1 522 ? -11.398 42.25 23.281 1 83.56 522 ARG B C 1
ATOM 11006 O O . ARG B 1 522 ? -11.016 42.156 24.438 1 83.56 522 ARG B O 1
ATOM 11013 N N . GLN B 1 523 ? -11.188 41.375 22.391 1 82.19 523 GLN B N 1
ATOM 11014 C CA . GLN B 1 523 ? -10.281 40.281 22.672 1 82.19 523 GLN B CA 1
ATOM 11015 C C . GLN B 1 523 ? -8.883 40.781 23 1 82.19 523 GLN B C 1
ATOM 11017 O O . GLN B 1 523 ? -8.234 40.281 23.922 1 82.19 523 GLN B O 1
ATOM 11022 N N . MET B 1 524 ? -8.43 41.688 22.219 1 89.12 524 MET B N 1
ATOM 11023 C CA . MET B 1 524 ? -7.117 42.281 22.453 1 89.12 524 MET B CA 1
ATOM 11024 C C . MET B 1 524 ? -7.062 42.938 23.828 1 89.12 524 MET B C 1
ATOM 11026 O O . MET B 1 524 ? -6.16 42.656 24.625 1 89.12 524 MET B O 1
ATOM 11030 N N . CYS B 1 525 ? -8.07 43.719 24.094 1 88.88 525 CYS B N 1
ATOM 11031 C CA . CYS B 1 525 ? -8.133 44.438 25.359 1 88.88 525 CYS B CA 1
ATOM 11032 C C . CYS B 1 525 ? -8.258 43.469 26.531 1 88.88 525 CYS B C 1
ATOM 11034 O O . CYS B 1 525 ? -7.742 43.719 27.609 1 88.88 525 CYS B O 1
ATOM 11036 N N . GLY B 1 526 ? -8.891 42.375 26.312 1 84.31 526 GLY B N 1
ATOM 11037 C CA . GLY B 1 526 ? -9.141 41.406 27.344 1 84.31 526 GLY B CA 1
ATOM 11038 C C . GLY B 1 526 ? -7.883 40.719 27.828 1 84.31 526 GLY B C 1
ATOM 11039 O O . GLY B 1 526 ? -7.879 40.062 28.891 1 84.31 526 GLY B O 1
ATOM 11040 N N . ARG B 1 527 ? -6.789 40.969 27.141 1 86.81 527 ARG B N 1
ATOM 11041 C CA . ARG B 1 527 ? -5.523 40.375 27.531 1 86.81 527 ARG B CA 1
ATOM 11042 C C . ARG B 1 527 ? -4.84 41.188 28.625 1 86.81 527 ARG B C 1
ATOM 11044 O O . ARG B 1 527 ? -3.85 40.75 29.219 1 86.81 527 ARG B O 1
ATOM 11051 N N . ALA B 1 528 ? -5.418 42.281 28.953 1 91.25 528 ALA B N 1
ATOM 11052 C CA . ALA B 1 528 ? -4.832 43.156 29.984 1 91.25 528 ALA B CA 1
ATOM 11053 C C . ALA B 1 528 ? -5.148 42.625 31.391 1 91.25 528 ALA B C 1
ATOM 11055 O O . ALA B 1 528 ? -6.277 42.219 31.656 1 91.25 528 ALA B O 1
ATOM 11056 N N . GLY B 1 529 ? -4.188 42.562 32.25 1 85.44 529 GLY B N 1
ATOM 11057 C CA . GLY B 1 529 ? -4.363 42.125 33.625 1 85.44 529 GLY B CA 1
ATOM 11058 C C . GLY B 1 529 ? -4.141 40.656 33.844 1 85.44 529 GLY B C 1
ATOM 11059 O O . GLY B 1 529 ? -4.844 39.812 33.25 1 85.44 529 GLY B O 1
ATOM 11060 N N . ARG B 1 530 ? -3.223 40.312 34.531 1 69.56 530 ARG B N 1
ATOM 11061 C CA . ARG B 1 530 ? -2.918 38.906 34.844 1 69.56 530 ARG B CA 1
ATOM 11062 C C . ARG B 1 530 ? -3.355 38.562 36.281 1 69.56 530 ARG B C 1
ATOM 11064 O O . ARG B 1 530 ? -2.875 39.156 37.25 1 69.56 530 ARG B O 1
ATOM 11071 N N . LYS B 1 531 ? -4.219 37.562 36.344 1 65.94 531 LYS B N 1
ATOM 11072 C CA . LYS B 1 531 ? -4.641 37.156 37.688 1 65.94 531 LYS B CA 1
ATOM 11073 C C . LYS B 1 531 ? -3.473 36.562 38.469 1 65.94 531 LYS B C 1
ATOM 11075 O O . LYS B 1 531 ? -2.713 35.75 37.938 1 65.94 531 LYS B O 1
ATOM 11080 N N . GLY B 1 532 ? -3.408 36.906 39.656 1 62.12 532 GLY B N 1
ATOM 11081 C CA . GLY B 1 532 ? -2.369 36.406 40.531 1 62.12 532 GLY B CA 1
ATOM 11082 C C . GLY B 1 532 ? -1.092 37.219 40.469 1 62.12 532 GLY B C 1
ATOM 11083 O O . GLY B 1 532 ? -0.3 37.219 41.438 1 62.12 532 GLY B O 1
ATOM 11084 N N . LYS B 1 533 ? -0.918 37.844 39.312 1 65.94 533 LYS B N 1
ATOM 11085 C CA . LYS B 1 533 ? 0.338 38.562 39.188 1 65.94 533 LYS B CA 1
ATOM 11086 C C . LYS B 1 533 ? 0.096 40.062 39.156 1 65.94 533 LYS B C 1
ATOM 11088 O O . LYS B 1 533 ? 0.939 40.844 39.625 1 65.94 533 LYS B O 1
ATOM 11093 N N . ASP B 1 534 ? -1.081 40.406 38.625 1 76.31 534 ASP B N 1
ATOM 11094 C CA . ASP B 1 534 ? -1.364 41.844 38.5 1 76.31 534 ASP B CA 1
ATOM 11095 C C . ASP B 1 534 ? -2.59 42.219 39.312 1 76.31 534 ASP B C 1
ATOM 11097 O O . ASP B 1 534 ? -3.479 41.406 39.531 1 76.31 534 ASP B O 1
ATOM 11101 N N . ASP B 1 535 ? -2.529 43.469 39.781 1 78.56 535 ASP B N 1
ATOM 11102 C CA . ASP B 1 535 ? -3.664 44.031 40.531 1 78.56 535 ASP B CA 1
ATOM 11103 C C . ASP B 1 535 ? -4.578 44.844 39.625 1 78.56 535 ASP B C 1
ATOM 11105 O O . ASP B 1 535 ? -5.738 45.094 39.938 1 78.56 535 ASP B O 1
ATOM 11109 N N . ALA B 1 536 ? -4.043 45.25 38.5 1 85.38 536 ALA B N 1
ATOM 11110 C CA . ALA B 1 536 ? -4.82 46 37.531 1 85.38 536 ALA B CA 1
ATOM 11111 C C . ALA B 1 536 ? -4.297 45.781 36.125 1 85.38 536 ALA B C 1
ATOM 11113 O O . ALA B 1 536 ? -3.148 45.375 35.938 1 85.38 536 ALA B O 1
ATOM 11114 N N . GLY B 1 537 ? -5.207 46 35.188 1 91.44 537 GLY B N 1
ATOM 11115 C CA . GLY B 1 537 ? -4.836 46 33.781 1 91.44 537 GLY B CA 1
ATOM 11116 C C . GLY B 1 537 ? -5.18 47.281 33.094 1 91.44 537 GLY B C 1
ATOM 11117 O O . GLY B 1 537 ? -6.109 48 33.469 1 91.44 537 GLY B O 1
ATOM 11118 N N . GLU B 1 538 ? -4.367 47.625 32.094 1 95.06 538 GLU B N 1
ATOM 11119 C CA . GLU B 1 538 ? -4.617 48.844 31.297 1 95.06 538 GLU B CA 1
ATOM 11120 C C . GLU B 1 538 ? -4.547 48.531 29.812 1 95.06 538 GLU B C 1
ATOM 11122 O O . GLU B 1 538 ? -3.721 47.75 29.359 1 95.06 538 GLU B O 1
ATOM 11127 N N . THR B 1 539 ? -5.445 49.219 29.125 1 95.5 539 THR B N 1
ATOM 11128 C CA . THR B 1 539 ? -5.387 49.125 27.672 1 95.5 539 THR B CA 1
ATOM 11129 C C . THR B 1 539 ? -5.211 50.531 27.078 1 95.5 539 THR B C 1
ATOM 11131 O O . THR B 1 539 ? -5.773 51.5 27.578 1 95.5 539 THR B O 1
ATOM 11134 N N . TYR B 1 540 ? -4.371 50.688 26.094 1 96.69 540 TYR B N 1
ATOM 11135 C CA . TYR B 1 540 ? -4.117 51.938 25.391 1 96.69 540 TYR B CA 1
ATOM 11136 C C . TYR B 1 540 ? -4.332 51.781 23.891 1 96.69 540 TYR B C 1
ATOM 11138 O O . TYR B 1 540 ? -3.59 51.062 23.219 1 96.69 540 TYR B O 1
ATOM 11146 N N . LEU B 1 541 ? -5.367 52.375 23.406 1 95.81 541 LEU B N 1
ATOM 11147 C CA . LEU B 1 541 ? -5.566 52.469 21.953 1 95.81 541 LEU B CA 1
ATOM 11148 C C . LEU B 1 541 ? -4.992 53.75 21.391 1 95.81 541 LEU B C 1
ATOM 11150 O O . LEU B 1 541 ? -5.457 54.844 21.75 1 95.81 541 LEU B O 1
ATOM 11154 N N . ILE B 1 542 ? -3.975 53.594 20.547 1 95.88 542 ILE B N 1
ATOM 11155 C CA . ILE B 1 542 ? -3.309 54.781 19.984 1 95.88 542 ILE B CA 1
ATOM 11156 C C . ILE B 1 542 ? -3.867 55.062 18.578 1 95.88 542 ILE B C 1
ATOM 11158 O O . ILE B 1 542 ? -3.951 54.156 17.75 1 95.88 542 ILE B O 1
ATOM 11162 N N . CYS B 1 543 ? -4.297 56.25 18.297 1 91.31 543 CYS B N 1
ATOM 11163 C CA . CYS B 1 543 ? -4.875 56.562 17 1 91.31 543 CYS B CA 1
ATOM 11164 C C . CYS B 1 543 ? -4.305 57.875 16.453 1 91.31 543 CYS B C 1
ATOM 11166 O O . CYS B 1 543 ? -3.936 58.75 17.219 1 91.31 543 CYS B O 1
ATOM 11168 N N . GLY B 1 544 ? -4.129 57.906 15.172 1 87.44 544 GLY B N 1
ATOM 11169 C CA . GLY B 1 544 ? -3.752 59.125 14.477 1 87.44 544 GLY B CA 1
ATOM 11170 C C . GLY B 1 544 ? -4.941 59.938 14.008 1 87.44 544 GLY B C 1
ATOM 11171 O O . GLY B 1 544 ? -6.09 59.5 14.148 1 87.44 544 GLY B O 1
ATOM 11172 N N . ASP B 1 545 ? -4.617 61 13.383 1 84.44 545 ASP B N 1
ATOM 11173 C CA . ASP B 1 545 ? -5.645 61.969 12.961 1 84.44 545 ASP B CA 1
ATOM 11174 C C . ASP B 1 545 ? -6.574 61.344 11.93 1 84.44 545 ASP B C 1
ATOM 11176 O O . ASP B 1 545 ? -7.793 61.531 11.984 1 84.44 545 ASP B O 1
ATOM 11180 N N . SER B 1 546 ? -6.047 60.594 11.062 1 85.88 546 SER B N 1
ATOM 11181 C CA . SER B 1 546 ? -6.805 60.062 9.938 1 85.88 546 SER B CA 1
ATOM 11182 C C . SER B 1 546 ? -7.816 59.031 10.383 1 85.88 546 SER B C 1
ATOM 11184 O O . SER B 1 546 ? -8.852 58.844 9.742 1 85.88 546 SER B O 1
ATOM 11186 N N . ASP B 1 547 ? -7.602 58.375 11.57 1 89.12 547 ASP B N 1
ATOM 11187 C CA . ASP B 1 547 ? -8.461 57.25 11.977 1 89.12 547 ASP B CA 1
ATOM 11188 C C . ASP B 1 547 ? -9.266 57.594 13.219 1 89.12 547 ASP B C 1
ATOM 11190 O O . ASP B 1 547 ? -9.969 56.75 13.781 1 89.12 547 ASP B O 1
ATOM 11194 N N . LEU B 1 548 ? -9.211 58.844 13.656 1 88.12 548 LEU B N 1
ATOM 11195 C CA . LEU B 1 548 ? -9.797 59.219 14.945 1 88.12 548 LEU B CA 1
ATOM 11196 C C . LEU B 1 548 ? -11.297 58.969 14.961 1 88.12 548 LEU B C 1
ATOM 11198 O O . LEU B 1 548 ? -11.82 58.375 15.906 1 88.12 548 LEU B O 1
ATOM 11202 N N . GLN B 1 549 ? -11.969 59.375 13.891 1 87.25 549 GLN B N 1
ATOM 11203 C CA . GLN B 1 549 ? -13.406 59.156 13.836 1 87.25 549 GLN B CA 1
ATOM 11204 C C . GLN B 1 549 ? -13.742 57.656 13.859 1 87.25 549 GLN B C 1
ATOM 11206 O O . GLN B 1 549 ? -14.602 57.219 14.633 1 87.25 549 GLN B O 1
ATOM 11211 N N . ALA B 1 550 ? -13.078 56.969 13.047 1 89.19 550 ALA B N 1
ATOM 11212 C CA . ALA B 1 550 ? -13.328 55.531 12.938 1 89.19 550 ALA B CA 1
ATOM 11213 C C . ALA B 1 550 ? -13.047 54.812 14.258 1 89.19 550 ALA B C 1
ATOM 11215 O O . ALA B 1 550 ? -13.773 53.906 14.641 1 89.19 550 ALA B O 1
ATOM 11216 N N . VAL B 1 551 ? -12.07 55.25 14.938 1 90.5 551 VAL B N 1
ATOM 11217 C CA . VAL B 1 551 ? -11.68 54.656 16.203 1 90.5 551 VAL B CA 1
ATOM 11218 C C . VAL B 1 551 ? -12.711 55 17.281 1 90.5 551 VAL B C 1
ATOM 11220 O O . VAL B 1 551 ? -13.07 54.125 18.094 1 90.5 551 VAL B O 1
ATOM 11223 N N . CYS B 1 552 ? -13.188 56.188 17.281 1 88.5 552 CYS B N 1
ATOM 11224 C CA . CYS B 1 552 ? -14.211 56.562 18.25 1 88.5 552 CYS B CA 1
ATOM 11225 C C . CYS B 1 552 ? -15.508 55.812 18.016 1 88.5 552 CYS B C 1
ATOM 11227 O O . CYS B 1 552 ? -16.156 55.375 18.969 1 88.5 552 CYS B O 1
ATOM 11229 N N . ASP B 1 553 ? -15.766 55.656 16.781 1 88.12 553 ASP B N 1
ATOM 11230 C CA . ASP B 1 553 ? -16.938 54.844 16.438 1 88.12 553 ASP B CA 1
ATOM 11231 C C . ASP B 1 553 ? -16.766 53.406 16.891 1 88.12 553 ASP B C 1
ATOM 11233 O O . ASP B 1 553 ? -17.719 52.75 17.344 1 88.12 553 ASP B O 1
ATOM 11237 N N . LEU B 1 554 ? -15.562 52.906 16.75 1 88.69 554 LEU B N 1
ATOM 11238 C CA . LEU B 1 554 ? -15.242 51.531 17.125 1 88.69 554 LEU B CA 1
ATOM 11239 C C . LEU B 1 554 ? -15.344 51.344 18.625 1 88.69 554 LEU B C 1
ATOM 11241 O O . LEU B 1 554 ? -15.836 50.312 19.094 1 88.69 554 LEU B O 1
ATOM 11245 N N . LEU B 1 555 ? -14.922 52.25 19.375 1 86.38 555 LEU B N 1
ATOM 11246 C CA . LEU B 1 555 ? -14.93 52.156 20.828 1 86.38 555 LEU B CA 1
ATOM 11247 C C . LEU B 1 555 ? -16.359 52.188 21.359 1 86.38 555 LEU B C 1
ATOM 11249 O O . LEU B 1 555 ? -16.641 51.625 22.422 1 86.38 555 LEU B O 1
ATOM 11253 N N . GLU B 1 556 ? -17.219 52.75 20.547 1 82.62 556 GLU B N 1
ATOM 11254 C CA . GLU B 1 556 ? -18.609 52.875 20.984 1 82.62 556 GLU B CA 1
ATOM 11255 C C . GLU B 1 556 ? -19.484 51.812 20.328 1 82.62 556 GLU B C 1
ATOM 11257 O O . GLU B 1 556 ? -20.641 51.594 20.719 1 82.62 556 GLU B O 1
ATOM 11262 N N . ALA B 1 557 ? -18.844 51.188 19.438 1 82.06 557 ALA B N 1
ATOM 11263 C CA . ALA B 1 557 ? -19.625 50.219 18.656 1 82.06 557 ALA B CA 1
ATOM 11264 C C . ALA B 1 557 ? -20.047 49.031 19.5 1 82.06 557 ALA B C 1
ATOM 11266 O O . ALA B 1 557 ? -19.281 48.562 20.344 1 82.06 557 ALA B O 1
ATOM 11267 N N . GLU B 1 558 ? -21.25 48.656 19.297 1 78.19 558 GLU B N 1
ATOM 11268 C CA . GLU B 1 558 ? -21.734 47.438 19.906 1 78.19 558 GLU B CA 1
ATOM 11269 C C . GLU B 1 558 ? -21.234 46.188 19.156 1 78.19 558 GLU B C 1
ATOM 11271 O O . GLU B 1 558 ? -20.875 46.281 17.984 1 78.19 558 GLU B O 1
ATOM 11276 N N . MET B 1 559 ? -21.094 45.156 19.922 1 80.31 559 MET B N 1
ATOM 11277 C CA . MET B 1 559 ? -20.719 43.906 19.266 1 80.31 559 MET B CA 1
ATOM 11278 C C . MET B 1 559 ? -21.766 43.469 18.25 1 80.31 559 MET B C 1
ATOM 11280 O O . MET B 1 559 ? -22.969 43.438 18.562 1 80.31 559 MET B O 1
ATOM 11284 N N . PRO B 1 560 ? -21.266 43.219 17.031 1 80.5 560 PRO B N 1
ATOM 11285 C CA . PRO B 1 560 ? -22.25 42.781 16.031 1 80.5 560 PRO B CA 1
ATOM 11286 C C . PRO B 1 560 ? -22.922 41.469 16.406 1 80.5 560 PRO B C 1
ATOM 11288 O O . PRO B 1 560 ? -22.297 40.594 17.031 1 80.5 560 PRO B O 1
ATOM 11291 N N . ALA B 1 561 ? -24.141 41.375 16 1 85.25 561 ALA B N 1
ATOM 11292 C CA . ALA B 1 561 ? -24.891 40.156 16.281 1 85.25 561 ALA B CA 1
ATOM 11293 C C . ALA B 1 561 ? -24.344 38.969 15.484 1 85.25 561 ALA B C 1
ATOM 11295 O O . ALA B 1 561 ? -23.953 39.125 14.328 1 85.25 561 ALA B O 1
ATOM 11296 N N . ILE B 1 562 ? -24.25 37.844 16.094 1 89.06 562 ILE B N 1
ATOM 11297 C CA . ILE B 1 562 ? -23.859 36.625 15.422 1 89.06 562 ILE B CA 1
ATOM 11298 C C . ILE B 1 562 ? -24.938 36.188 14.438 1 89.06 562 ILE B C 1
ATOM 11300 O O . ILE B 1 562 ? -26.125 36.156 14.789 1 89.06 562 ILE B O 1
ATOM 11304 N N . GLU B 1 563 ? -24.516 35.969 13.203 1 88.44 563 GLU B N 1
ATOM 11305 C CA . GLU B 1 563 ? -25.453 35.594 12.156 1 88.44 563 GLU B CA 1
ATOM 11306 C C . GLU B 1 563 ? -25.109 34.219 11.602 1 88.44 563 GLU B C 1
ATOM 11308 O O . GLU B 1 563 ? -23.969 33.75 11.742 1 88.44 563 GLU B O 1
ATOM 11313 N N . SER B 1 564 ? -26.125 33.625 10.969 1 91.44 564 SER B N 1
ATOM 11314 C CA . SER B 1 564 ? -25.906 32.312 10.336 1 91.44 564 SER B CA 1
ATOM 11315 C C . SER B 1 564 ? -24.984 32.438 9.125 1 91.44 564 SER B C 1
ATOM 11317 O O . SER B 1 564 ? -25.094 33.406 8.359 1 91.44 564 SER B O 1
ATOM 11319 N N . CYS B 1 565 ? -24.062 31.5 9.016 1 89 565 CYS B N 1
ATOM 11320 C CA . CYS B 1 565 ? -23.172 31.453 7.867 1 89 565 CYS B CA 1
ATOM 11321 C C . CYS B 1 565 ? -23.781 30.672 6.715 1 89 565 CYS B C 1
ATOM 11323 O O . CYS B 1 565 ? -23.188 30.578 5.637 1 89 565 CYS B O 1
ATOM 11325 N N . LEU B 1 566 ? -25.016 30.203 6.82 1 90.19 566 LEU B N 1
ATOM 11326 C CA . LEU B 1 566 ? -25.656 29.359 5.809 1 90.19 566 LEU B CA 1
ATOM 11327 C C . LEU B 1 566 ? -26.516 30.203 4.867 1 90.19 566 LEU B C 1
ATOM 11329 O O . LEU B 1 566 ? -27.109 29.672 3.926 1 90.19 566 LEU B O 1
ATOM 11333 N N . ALA B 1 567 ? -26.438 31.406 5.105 1 85.75 567 ALA B N 1
ATOM 11334 C CA . ALA B 1 567 ? -27.172 32.312 4.219 1 85.75 567 ALA B CA 1
ATOM 11335 C C . ALA B 1 567 ? -26.547 32.312 2.82 1 85.75 567 ALA B C 1
ATOM 11337 O O . ALA B 1 567 ? -25.344 32.094 2.66 1 85.75 567 ALA B O 1
ATOM 11338 N N . PRO B 1 568 ? -27.312 32.531 1.814 1 79.25 568 PRO B N 1
ATOM 11339 C CA . PRO B 1 568 ? -26.844 32.469 0.431 1 79.25 568 PRO B CA 1
ATOM 11340 C C . PRO B 1 568 ? -25.672 33.406 0.16 1 79.25 568 PRO B C 1
ATOM 11342 O O . PRO B 1 568 ? -24.828 33.125 -0.688 1 79.25 568 PRO B O 1
ATOM 11345 N N . GLU B 1 569 ? -25.672 34.5 0.84 1 77.44 569 GLU B N 1
ATOM 11346 C CA . GLU B 1 569 ? -24.625 35.5 0.627 1 77.44 569 GLU B CA 1
ATOM 11347 C C . GLU B 1 569 ? -23.297 35.031 1.233 1 77.44 569 GLU B C 1
ATOM 11349 O O . GLU B 1 569 ? -22.234 35.562 0.899 1 77.44 569 GLU B O 1
ATOM 11354 N N . LYS B 1 570 ? -23.391 34.031 2.047 1 80.62 570 LYS B N 1
ATOM 11355 C CA . LYS B 1 570 ? -22.203 33.469 2.682 1 80.62 570 LYS B CA 1
ATOM 11356 C C . LYS B 1 570 ? -21.891 32.094 2.119 1 80.62 570 LYS B C 1
ATOM 11358 O O . LYS B 1 570 ? -21.766 31.922 0.905 1 80.62 570 LYS B O 1
ATOM 11363 N N . ARG B 1 571 ? -21.781 31.094 2.92 1 75.81 571 ARG B N 1
ATOM 11364 C CA . ARG B 1 571 ? -21.391 29.75 2.467 1 75.81 571 ARG B CA 1
ATOM 11365 C C . ARG B 1 571 ? -22.594 29.016 1.891 1 75.81 571 ARG B C 1
ATOM 11367 O O . ARG B 1 571 ? -22.438 28.109 1.062 1 75.81 571 ARG B O 1
ATOM 11374 N N . GLY B 1 572 ? -23.734 29.406 2.279 1 78.19 572 GLY B N 1
ATOM 11375 C CA . GLY B 1 572 ? -24.953 28.812 1.742 1 78.19 572 GLY B CA 1
ATOM 11376 C C . GLY B 1 572 ? -25.312 27.484 2.396 1 78.19 572 GLY B C 1
ATOM 11377 O O . GLY B 1 572 ? -24.562 26.984 3.23 1 78.19 572 GLY B O 1
ATOM 11378 N N . LEU B 1 573 ? -26.453 27 1.963 1 91.06 573 LEU B N 1
ATOM 11379 C CA . LEU B 1 573 ? -27.047 25.812 2.566 1 91.06 573 LEU B CA 1
ATOM 11380 C C . LEU B 1 573 ? -26.641 24.547 1.801 1 91.06 573 LEU B C 1
ATOM 11382 O O . LEU B 1 573 ? -26.875 23.438 2.266 1 91.06 573 LEU B O 1
ATOM 11386 N N . LYS B 1 574 ? -25.969 24.75 0.728 1 91.56 574 LYS B N 1
ATOM 11387 C CA . LYS B 1 574 ? -25.656 23.656 -0.177 1 91.56 574 LYS B CA 1
ATOM 11388 C C . LYS B 1 574 ? -24.797 22.594 0.514 1 91.56 574 LYS B C 1
ATOM 11390 O O . LYS B 1 574 ? -25.125 21.406 0.487 1 91.56 574 LYS B O 1
ATOM 11395 N N . ARG B 1 575 ? -23.766 23.031 1.134 1 91.75 575 ARG B N 1
ATOM 11396 C CA . ARG B 1 575 ? -22.844 22.125 1.813 1 91.75 575 ARG B CA 1
ATOM 11397 C C . ARG B 1 575 ? -23.531 21.406 2.971 1 91.75 575 ARG B C 1
ATOM 11399 O O . ARG B 1 575 ? -23.312 20.203 3.188 1 91.75 575 ARG B O 1
ATOM 11406 N N . ALA B 1 576 ? -24.312 22.125 3.633 1 93 576 ALA B N 1
ATOM 11407 C CA . ALA B 1 576 ? -25.031 21.562 4.777 1 93 576 ALA B CA 1
ATOM 11408 C C . ALA B 1 576 ? -25.969 20.438 4.344 1 93 576 ALA B C 1
ATOM 11410 O O . ALA B 1 576 ? -26.016 19.375 4.961 1 93 576 ALA B O 1
ATOM 11411 N N . LEU B 1 577 ? -26.688 20.688 3.297 1 95.25 577 LEU B N 1
ATOM 11412 C CA . LEU B 1 577 ? -27.656 19.719 2.811 1 95.25 577 LEU B CA 1
ATOM 11413 C C . LEU B 1 577 ? -26.953 18.484 2.252 1 95.25 577 LEU B C 1
ATOM 11415 O O . LEU B 1 577 ? -27.391 17.344 2.492 1 95.25 577 LEU B O 1
ATOM 11419 N N . LEU B 1 578 ? -25.938 18.734 1.523 1 95.56 578 LEU B N 1
ATOM 11420 C CA . LEU B 1 578 ? -25.188 17.609 0.971 1 95.56 578 LEU B CA 1
ATOM 11421 C C . LEU B 1 578 ? -24.656 16.703 2.082 1 95.56 578 LEU B C 1
ATOM 11423 O O . LEU B 1 578 ? -24.75 15.477 1.989 1 95.56 578 LEU B O 1
ATOM 11427 N N . GLU B 1 579 ? -24.062 17.312 3.066 1 94.31 579 GLU B N 1
ATOM 11428 C CA . GLU B 1 579 ? -23.516 16.562 4.191 1 94.31 579 GLU B CA 1
ATOM 11429 C C . GLU B 1 579 ? -24.594 15.758 4.906 1 94.31 579 GLU B C 1
ATOM 11431 O O . GLU B 1 579 ? -24.391 14.586 5.227 1 94.31 579 GLU B O 1
ATOM 11436 N N . ALA B 1 580 ? -25.734 16.359 5.121 1 94.56 580 ALA B N 1
ATOM 11437 C CA . ALA B 1 580 ? -26.828 15.703 5.824 1 94.56 580 ALA B CA 1
ATOM 11438 C C . ALA B 1 580 ? -27.344 14.508 5.027 1 94.56 580 ALA B C 1
ATOM 11440 O O . ALA B 1 580 ? -27.641 13.453 5.598 1 94.56 580 ALA B O 1
ATOM 11441 N N . ILE B 1 581 ? -27.438 14.672 3.762 1 95.25 581 ILE B N 1
ATOM 11442 C CA . ILE B 1 581 ? -27.969 13.617 2.902 1 95.25 581 ILE B CA 1
ATOM 11443 C C . ILE B 1 581 ? -26.938 12.508 2.742 1 95.25 581 ILE B C 1
ATOM 11445 O O . ILE B 1 581 ? -27.266 11.32 2.838 1 95.25 581 ILE B O 1
ATOM 11449 N N . ALA B 1 582 ? -25.766 12.883 2.504 1 93.69 582 ALA B N 1
ATOM 11450 C CA . ALA B 1 582 ? -24.703 11.922 2.223 1 93.69 582 ALA B CA 1
ATOM 11451 C C . ALA B 1 582 ? -24.391 11.07 3.447 1 93.69 582 ALA B C 1
ATOM 11453 O O . ALA B 1 582 ? -24.031 9.898 3.318 1 93.69 582 ALA B O 1
ATOM 11454 N N . THR B 1 583 ? -24.453 11.578 4.672 1 90.69 583 THR B N 1
ATOM 11455 C CA . THR B 1 583 ? -24.188 10.828 5.898 1 90.69 583 THR B CA 1
ATOM 11456 C C . THR B 1 583 ? -25.375 9.945 6.266 1 90.69 583 THR B C 1
ATOM 11458 O O . THR B 1 583 ? -25.281 9.125 7.184 1 90.69 583 THR B O 1
ATOM 11461 N N . GLY B 1 584 ? -26.453 10.133 5.547 1 89.19 584 GLY B N 1
ATOM 11462 C CA . GLY B 1 584 ? -27.656 9.344 5.805 1 89.19 584 GLY B CA 1
ATOM 11463 C C . GLY B 1 584 ? -28.5 9.891 6.93 1 89.19 584 GLY B C 1
ATOM 11464 O O . GLY B 1 584 ? -29.391 9.203 7.434 1 89.19 584 GLY B O 1
ATOM 11465 N N . LEU B 1 585 ? -28.266 11.086 7.367 1 91.19 585 LEU B N 1
ATOM 11466 C CA . LEU B 1 585 ? -29.016 11.727 8.445 1 91.19 585 LEU B CA 1
ATOM 11467 C C . LEU B 1 585 ? -30.453 12.023 7.996 1 91.19 585 LEU B C 1
ATOM 11469 O O . LEU B 1 585 ? -31.391 11.875 8.781 1 91.19 585 LEU B O 1
ATOM 11473 N N . VAL B 1 586 ? -30.547 12.5 6.738 1 92.12 586 VAL B N 1
ATOM 11474 C CA . VAL B 1 586 ? -31.859 12.844 6.207 1 92.12 586 VAL B CA 1
ATOM 11475 C C . VAL B 1 586 ? -31.984 12.336 4.773 1 92.12 586 VAL B C 1
ATOM 11477 O O . VAL B 1 586 ? -30.984 12.227 4.059 1 92.12 586 VAL B O 1
ATOM 11480 N N . SER B 1 587 ? -33.094 12.008 4.312 1 88.88 587 SER B N 1
ATOM 11481 C CA . SER B 1 587 ? -33.312 11.57 2.939 1 88.88 587 SER B CA 1
ATOM 11482 C C . SER B 1 587 ? -34.656 12.117 2.408 1 88.88 587 SER B C 1
ATOM 11484 O O . SER B 1 587 ? -34.688 12.68 1.314 1 88.88 587 SER B O 1
ATOM 11486 N N . GLY B 1 588 ? -35.688 12.039 3.176 1 89.88 588 GLY B N 1
ATOM 11487 C CA . GLY B 1 588 ? -37 12.508 2.746 1 89.88 588 GLY B CA 1
ATOM 11488 C C . GLY B 1 588 ? -37.188 14.008 2.883 1 89.88 588 GLY B C 1
ATOM 11489 O O . GLY B 1 588 ? -36.5 14.648 3.682 1 89.88 588 GLY B O 1
ATOM 11490 N N . ASN B 1 589 ? -38.062 14.586 2.078 1 90.06 589 ASN B N 1
ATOM 11491 C CA . ASN B 1 589 ? -38.281 16.031 2.072 1 90.06 589 ASN B CA 1
ATOM 11492 C C . ASN B 1 589 ? -38.656 16.531 3.459 1 90.06 589 ASN B C 1
ATOM 11494 O O . ASN B 1 589 ? -38.219 17.609 3.869 1 90.06 589 ASN B O 1
ATOM 11498 N N . ASP B 1 590 ? -39.469 15.82 4.184 1 91.88 590 ASP B N 1
ATOM 11499 C CA . ASP B 1 590 ? -39.906 16.25 5.512 1 91.88 590 ASP B CA 1
ATOM 11500 C C . ASP B 1 590 ? -38.719 16.234 6.496 1 91.88 590 ASP B C 1
ATOM 11502 O O . ASP B 1 590 ? -38.625 17.125 7.352 1 91.88 590 ASP B O 1
ATOM 11506 N N . ALA B 1 591 ? -37.969 15.195 6.371 1 93.38 591 ALA B N 1
ATOM 11507 C CA . ALA B 1 591 ? -36.812 15.117 7.234 1 93.38 591 ALA B CA 1
ATOM 11508 C C . ALA B 1 591 ? -35.844 16.266 6.945 1 93.38 591 ALA B C 1
ATOM 11510 O O . ALA B 1 591 ? -35.219 16.797 7.863 1 93.38 591 ALA B O 1
ATOM 11511 N N . ILE B 1 592 ? -35.719 16.594 5.688 1 95.44 592 ILE B N 1
ATOM 11512 C CA . ILE B 1 592 ? -34.844 17.688 5.289 1 95.44 592 ILE B CA 1
ATOM 11513 C C . ILE B 1 592 ? -35.406 19.016 5.824 1 95.44 592 ILE B C 1
ATOM 11515 O O . ILE B 1 592 ? -34.625 19.875 6.266 1 95.44 592 ILE B O 1
ATOM 11519 N N . LYS B 1 593 ? -36.656 19.188 5.789 1 94.62 593 LYS B N 1
ATOM 11520 C CA . LYS B 1 593 ? -37.281 20.391 6.344 1 94.62 593 LYS B CA 1
ATOM 11521 C C . LYS B 1 593 ? -37.031 20.5 7.844 1 94.62 593 LYS B C 1
ATOM 11523 O O . LYS B 1 593 ? -36.781 21.594 8.359 1 94.62 593 LYS B O 1
ATOM 11528 N N . GLU B 1 594 ? -37.125 19.375 8.492 1 95.12 594 GLU B N 1
ATOM 11529 C CA . GLU B 1 594 ? -36.844 19.375 9.922 1 95.12 594 GLU B CA 1
ATOM 11530 C C . GLU B 1 594 ? -35.406 19.75 10.203 1 95.12 594 GLU B C 1
ATOM 11532 O O . GLU B 1 594 ? -35.094 20.422 11.195 1 95.12 594 GLU B O 1
ATOM 11537 N N . TYR B 1 595 ? -34.594 19.219 9.328 1 95.69 595 TYR B N 1
ATOM 11538 C CA . TYR B 1 595 ? -33.156 19.562 9.438 1 95.69 595 TYR B CA 1
ATOM 11539 C C . TYR B 1 595 ? -32.969 21.078 9.305 1 95.69 595 TYR B C 1
ATOM 11541 O O . TYR B 1 595 ? -32.219 21.672 10.094 1 95.69 595 TYR B O 1
ATOM 11549 N N . VAL B 1 596 ? -33.594 21.688 8.375 1 95.56 596 VAL B N 1
ATOM 11550 C CA . VAL B 1 596 ? -33.469 23.125 8.133 1 95.56 596 VAL B CA 1
ATOM 11551 C C . VAL B 1 596 ? -34.062 23.906 9.312 1 95.56 596 VAL B C 1
ATOM 11553 O O . VAL B 1 596 ? -33.531 24.953 9.68 1 95.56 596 VAL B O 1
ATOM 11556 N N . ARG B 1 597 ? -35.031 23.375 9.922 1 95.12 597 ARG B N 1
ATOM 11557 C CA . ARG B 1 597 ? -35.656 24.031 11.07 1 95.12 597 ARG B CA 1
ATOM 11558 C C . ARG B 1 597 ? -34.719 24.094 12.258 1 95.12 597 ARG B C 1
ATOM 11560 O O . ARG B 1 597 ? -34.812 25 13.094 1 95.12 597 ARG B O 1
ATOM 11567 N N . CYS B 1 598 ? -33.812 23.219 12.297 1 95.31 598 CYS B N 1
ATOM 11568 C CA . CYS B 1 598 ? -32.875 23.141 13.422 1 95.31 598 CYS B CA 1
ATOM 11569 C C . CYS B 1 598 ? -31.672 24.062 13.203 1 95.31 598 CYS B C 1
ATOM 11571 O O . CYS B 1 598 ? -30.812 24.188 14.086 1 95.31 598 CYS B O 1
ATOM 11573 N N . THR B 1 599 ? -31.609 24.781 12.086 1 95.31 599 THR B N 1
ATOM 11574 C CA . THR B 1 599 ? -30.469 25.641 11.789 1 95.31 599 THR B CA 1
ATOM 11575 C C . THR B 1 599 ? -30.656 27.016 12.414 1 95.31 599 THR B C 1
ATOM 11577 O O . THR B 1 599 ? -31.797 27.422 12.688 1 95.31 599 THR B O 1
ATOM 11580 N N . LEU B 1 600 ? -29.516 27.688 12.664 1 94.38 600 LEU B N 1
ATOM 11581 C CA . LEU B 1 600 ? -29.562 29.078 13.094 1 94.38 600 LEU B CA 1
ATOM 11582 C C . LEU B 1 600 ? -30.188 29.969 12.016 1 94.38 600 LEU B C 1
ATOM 11584 O O . LEU B 1 600 ? -30.875 30.938 12.32 1 94.38 600 LEU B O 1
ATOM 11588 N N . LEU B 1 601 ? -30.016 29.578 10.781 1 93.25 601 LEU B N 1
ATOM 11589 C CA . LEU B 1 601 ? -30.578 30.281 9.641 1 93.25 601 LEU B CA 1
ATOM 11590 C C . LEU B 1 601 ? -32.094 30.391 9.766 1 93.25 601 LEU B C 1
ATOM 11592 O O . LEU B 1 601 ? -32.656 31.469 9.531 1 93.25 601 LEU B O 1
ATOM 11596 N N . TYR B 1 602 ? -32.688 29.297 10.117 1 93.38 602 TYR B N 1
ATOM 11597 C CA . TYR B 1 602 ? -34.156 29.25 10.211 1 93.38 602 TYR B CA 1
ATOM 11598 C C . TYR B 1 602 ? -34.656 30.234 11.266 1 93.38 602 TYR B C 1
ATOM 11600 O O . TYR B 1 602 ? -35.719 30.812 11.102 1 93.38 602 TYR B O 1
ATOM 11608 N N . LEU B 1 603 ? -33.938 30.328 12.328 1 91.5 603 LEU B N 1
ATOM 11609 C CA . LEU B 1 603 ? -34.344 31.234 13.406 1 91.5 603 LEU B CA 1
ATOM 11610 C C . LEU B 1 603 ? -34.156 32.688 12.992 1 91.5 603 LEU B C 1
ATOM 11612 O O . LEU B 1 603 ? -34.906 33.562 13.461 1 91.5 603 LEU B O 1
ATOM 11616 N N . THR B 1 604 ? -33.219 32.969 12.164 1 88.12 604 THR B N 1
ATOM 11617 C CA . THR B 1 604 ? -32.844 34.375 11.875 1 88.12 604 THR B CA 1
ATOM 11618 C C . THR B 1 604 ? -33.531 34.875 10.625 1 88.12 604 THR B C 1
ATOM 11620 O O . THR B 1 604 ? -33.594 36.094 10.383 1 88.12 604 THR B O 1
ATOM 11623 N N . VAL B 1 605 ? -34.031 34 9.789 1 88.69 605 VAL B N 1
ATOM 11624 C CA . VAL B 1 605 ? -34.719 34.406 8.555 1 88.69 605 VAL B CA 1
ATOM 11625 C C . VAL B 1 605 ? -36.156 33.969 8.57 1 88.69 605 VAL B C 1
ATOM 11627 O O . VAL B 1 605 ? -36.531 33.125 9.383 1 88.69 605 VAL B O 1
ATOM 11630 N N . ASP B 1 606 ? -36.844 34.562 7.598 1 90.75 606 ASP B N 1
ATOM 11631 C CA . ASP B 1 606 ? -38.219 34.156 7.441 1 90.75 606 ASP B CA 1
ATOM 11632 C C . ASP B 1 606 ? -38.312 32.688 6.977 1 90.75 606 ASP B C 1
ATOM 11634 O O . ASP B 1 606 ? -37.531 32.25 6.148 1 90.75 606 ASP B O 1
ATOM 11638 N N . LYS B 1 607 ? -39.312 32.062 7.527 1 91 607 LYS B N 1
ATOM 11639 C CA . LYS B 1 607 ? -39.5 30.641 7.258 1 91 607 LYS B CA 1
ATOM 11640 C C . LYS B 1 607 ? -39.594 30.375 5.762 1 91 607 LYS B C 1
ATOM 11642 O O . LYS B 1 607 ? -39 29.422 5.25 1 91 607 LYS B O 1
ATOM 11647 N N . LYS B 1 608 ? -40.312 31.172 5.059 1 91.75 608 LYS B N 1
ATOM 11648 C CA . LYS B 1 608 ? -40.5 30.969 3.625 1 91.75 608 LYS B CA 1
ATOM 11649 C C . LYS B 1 608 ? -39.188 31.141 2.861 1 91.75 608 LYS B C 1
ATOM 11651 O O . LYS B 1 608 ? -38.938 30.422 1.894 1 91.75 608 LYS B O 1
ATOM 11656 N N . VAL B 1 609 ? -38.5 32.031 3.332 1 91.31 609 VAL B N 1
ATOM 11657 C CA . VAL B 1 609 ? -37.219 32.312 2.701 1 91.31 609 VAL B CA 1
ATOM 11658 C C . VAL B 1 609 ? -36.281 31.141 2.951 1 91.31 609 VAL B C 1
ATOM 11660 O O . VAL B 1 609 ? -35.531 30.719 2.049 1 91.31 609 VAL B O 1
ATOM 11663 N N . ALA B 1 610 ? -36.25 30.609 4.18 1 93.06 610 ALA B N 1
ATOM 11664 C CA . ALA B 1 610 ? -35.406 29.484 4.531 1 93.06 610 ALA B CA 1
ATOM 11665 C C . ALA B 1 610 ? -35.719 28.266 3.65 1 93.06 610 ALA B C 1
ATOM 11667 O O . ALA B 1 610 ? -34.781 27.594 3.176 1 93.06 610 ALA B O 1
ATOM 11668 N N . TYR B 1 611 ? -36.938 28 3.379 1 93.5 611 TYR B N 1
ATOM 11669 C CA . TYR B 1 611 ? -37.344 26.844 2.576 1 93.5 611 TYR B CA 1
ATOM 11670 C C . TYR B 1 611 ? -37.062 27.094 1.099 1 93.5 611 TYR B C 1
ATOM 11672 O O . TYR B 1 611 ? -36.75 26.156 0.352 1 93.5 611 TYR B O 1
ATOM 11680 N N . ALA B 1 612 ? -37.156 28.344 0.691 1 92.44 612 ALA B N 1
ATOM 11681 C CA . ALA B 1 612 ? -36.781 28.688 -0.68 1 92.44 612 ALA B CA 1
ATOM 11682 C C . ALA B 1 612 ? -35.281 28.422 -0.918 1 92.44 612 ALA B C 1
ATOM 11684 O O . ALA B 1 612 ? -34.906 27.938 -1.979 1 92.44 612 ALA B O 1
ATOM 11685 N N . ILE B 1 613 ? -34.531 28.828 0.057 1 93 613 ILE B N 1
ATOM 11686 C CA . ILE B 1 613 ? -33.094 28.594 -0.017 1 93 613 ILE B CA 1
ATOM 11687 C C . ILE B 1 613 ? -32.812 27.094 -0.067 1 93 613 ILE B C 1
ATOM 11689 O O . ILE B 1 613 ? -31.953 26.641 -0.816 1 93 613 ILE B O 1
ATOM 11693 N N . MET B 1 614 ? -33.531 26.344 0.695 1 94.19 614 MET B N 1
ATOM 11694 C CA . MET B 1 614 ? -33.438 24.891 0.713 1 94.19 614 MET B CA 1
ATOM 11695 C C . MET B 1 614 ? -33.719 24.312 -0.665 1 94.19 614 MET B C 1
ATOM 11697 O O . MET B 1 614 ? -32.938 23.484 -1.169 1 94.19 614 MET B O 1
ATOM 11701 N N . GLY B 1 615 ? -34.781 24.703 -1.236 1 93.31 615 GLY B N 1
ATOM 11702 C CA . GLY B 1 615 ? -35.188 24.219 -2.549 1 93.31 615 GLY B CA 1
ATOM 11703 C C . GLY B 1 615 ? -34.156 24.516 -3.623 1 93.31 615 GLY B C 1
ATOM 11704 O O . GLY B 1 615 ? -33.844 23.641 -4.449 1 93.31 615 GLY B O 1
ATOM 11705 N N . SER B 1 616 ? -33.688 25.703 -3.578 1 93.19 616 SER B N 1
ATOM 11706 C CA . SER B 1 616 ? -32.688 26.109 -4.543 1 93.19 616 SER B CA 1
ATOM 11707 C C . SER B 1 616 ? -31.406 25.297 -4.367 1 93.19 616 SER B C 1
ATOM 11709 O O . SER B 1 616 ? -30.781 24.891 -5.348 1 93.19 616 SER B O 1
ATOM 11711 N N . ALA B 1 617 ? -31 25.094 -3.15 1 94.31 617 ALA B N 1
ATOM 11712 C CA . ALA B 1 617 ? -29.797 24.344 -2.85 1 94.31 617 ALA B CA 1
ATOM 11713 C C . ALA B 1 617 ? -29.922 22.891 -3.305 1 94.31 617 ALA B C 1
ATOM 11715 O O . ALA B 1 617 ? -28.984 22.312 -3.859 1 94.31 617 ALA B O 1
ATOM 11716 N N . LEU B 1 618 ? -31.062 22.312 -3.125 1 94.62 618 LEU B N 1
ATOM 11717 C CA . LEU B 1 618 ? -31.297 20.922 -3.52 1 94.62 618 LEU B CA 1
ATOM 11718 C C . LEU B 1 618 ? -31.266 20.781 -5.039 1 94.62 618 LEU B C 1
ATOM 11720 O O . LEU B 1 618 ? -30.734 19.797 -5.562 1 94.62 618 LEU B O 1
ATOM 11724 N N . GLN B 1 619 ? -31.797 21.734 -5.68 1 94.25 619 GLN B N 1
ATOM 11725 C CA . GLN B 1 619 ? -31.797 21.719 -7.141 1 94.25 619 GLN B CA 1
ATOM 11726 C C . GLN B 1 619 ? -30.375 21.828 -7.691 1 94.25 619 GLN B C 1
ATOM 11728 O O . GLN B 1 619 ? -30.031 21.172 -8.664 1 94.25 619 GLN B O 1
ATOM 11733 N N . GLU B 1 620 ? -29.672 22.703 -7.137 1 94.25 620 GLU B N 1
ATOM 11734 C CA . GLU B 1 620 ? -28.281 22.859 -7.562 1 94.25 620 GLU B CA 1
ATOM 11735 C C . GLU B 1 620 ? -27.484 21.578 -7.344 1 94.25 620 GLU B C 1
ATOM 11737 O O . GLU B 1 620 ? -26.703 21.172 -8.203 1 94.25 620 GLU B O 1
ATOM 11742 N N . LEU B 1 621 ? -27.609 20.969 -6.176 1 96.12 621 LEU B N 1
ATOM 11743 C CA . LEU B 1 621 ? -26.906 19.734 -5.852 1 96.12 621 LEU B CA 1
ATOM 11744 C C . LEU B 1 621 ? -27.281 18.625 -6.832 1 96.12 621 LEU B C 1
ATOM 11746 O O . LEU B 1 621 ? -26.422 17.828 -7.238 1 96.12 621 LEU B O 1
ATOM 11750 N N . ALA B 1 622 ? -28.484 18.562 -7.219 1 95.62 622 ALA B N 1
ATOM 11751 C CA . ALA B 1 622 ? -28.969 17.547 -8.164 1 95.62 622 ALA B CA 1
ATOM 11752 C C . ALA B 1 622 ? -28.406 17.797 -9.562 1 95.62 622 ALA B C 1
ATOM 11754 O O . ALA B 1 622 ? -27.984 16.859 -10.25 1 95.62 622 ALA B O 1
ATOM 11755 N N . THR B 1 623 ? -28.391 19.031 -9.953 1 95.31 623 THR B N 1
ATOM 11756 C CA . THR B 1 623 ? -27.859 19.406 -11.273 1 95.31 623 THR B CA 1
ATOM 11757 C C . THR B 1 623 ? -26.375 19.094 -11.367 1 95.31 623 THR B C 1
ATOM 11759 O O . THR B 1 623 ? -25.875 18.719 -12.43 1 95.31 623 THR B O 1
ATOM 11762 N N . GLU B 1 624 ? -25.703 19.281 -10.258 1 95.62 624 GLU B N 1
ATOM 11763 C CA . GLU B 1 624 ? -24.266 19.062 -10.219 1 95.62 624 GLU B CA 1
ATOM 11764 C C . GLU B 1 624 ? -23.938 17.578 -10.062 1 95.62 624 GLU B C 1
ATOM 11766 O O . GLU B 1 624 ? -22.781 17.172 -10.117 1 95.62 624 GLU B O 1
ATOM 11771 N N . GLY B 1 625 ? -24.922 16.766 -9.891 1 96.06 625 GLY B N 1
ATOM 11772 C CA . GLY B 1 625 ? -24.75 15.32 -9.836 1 96.06 625 GLY B CA 1
ATOM 11773 C C . GLY B 1 625 ? -24.266 14.836 -8.492 1 96.06 625 GLY B C 1
ATOM 11774 O O . GLY B 1 625 ? -23.672 13.758 -8.391 1 96.06 625 GLY B O 1
ATOM 11775 N N . LEU B 1 626 ? -24.438 15.609 -7.406 1 97.25 626 LEU B N 1
ATOM 11776 C CA . LEU B 1 626 ? -23.969 15.234 -6.074 1 97.25 626 LEU B CA 1
ATOM 11777 C C . LEU B 1 626 ? -25.062 14.5 -5.305 1 97.25 626 LEU B C 1
ATOM 11779 O O . LEU B 1 626 ? -24.781 13.742 -4.379 1 97.25 626 LEU B O 1
ATOM 11783 N N . VAL B 1 627 ? -26.328 14.836 -5.66 1 96.69 627 VAL B N 1
ATOM 11784 C CA . VAL B 1 627 ? -27.484 14.141 -5.098 1 96.69 627 VAL B CA 1
ATOM 11785 C C . VAL B 1 627 ? -28.422 13.695 -6.219 1 96.69 627 VAL B C 1
ATOM 11787 O O . VAL B 1 627 ? -28.344 14.203 -7.336 1 96.69 627 VAL B O 1
ATOM 11790 N N . GLN B 1 628 ? -29.125 12.641 -5.926 1 95.94 628 GLN B N 1
ATOM 11791 C CA . GLN B 1 628 ? -30.094 12.141 -6.887 1 95.94 628 GLN B CA 1
ATOM 11792 C C . GLN B 1 628 ? -31.484 12.047 -6.266 1 95.94 628 GLN B C 1
ATOM 11794 O O . GLN B 1 628 ? -31.625 11.68 -5.094 1 95.94 628 GLN B O 1
ATOM 11799 N N . LEU B 1 629 ? -32.438 12.523 -7.031 1 92.62 629 LEU B N 1
ATOM 11800 C CA . LEU B 1 629 ? -33.844 12.391 -6.641 1 92.62 629 LEU B CA 1
ATOM 11801 C C . LEU B 1 629 ? -34.406 11.023 -7.023 1 92.62 629 LEU B C 1
ATOM 11803 O O . LEU B 1 629 ? -34.344 10.648 -8.195 1 92.62 629 LEU B O 1
ATOM 11807 N N . ASN B 1 630 ? -34.781 10.328 -6.023 1 91.81 630 ASN B N 1
ATOM 11808 C CA . ASN B 1 630 ? -35.312 8.984 -6.254 1 91.81 630 ASN B CA 1
ATOM 11809 C C . ASN B 1 630 ? -36.781 9.016 -6.633 1 91.81 630 ASN B C 1
ATOM 11811 O O . ASN B 1 630 ? -37.438 10.055 -6.527 1 91.81 630 ASN B O 1
ATOM 11815 N N . ASP B 1 631 ? -37.312 7.895 -7.035 1 87.75 631 ASP B N 1
ATOM 11816 C CA . ASP B 1 631 ? -38.719 7.766 -7.473 1 87.75 631 ASP B CA 1
ATOM 11817 C C . ASP B 1 631 ? -39.688 8.047 -6.328 1 87.75 631 ASP B C 1
ATOM 11819 O O . ASP B 1 631 ? -40.781 8.555 -6.551 1 87.75 631 ASP B O 1
ATOM 11823 N N . ASP B 1 632 ? -39.281 7.773 -5.051 1 86.94 632 ASP B N 1
ATOM 11824 C CA . ASP B 1 632 ? -40.156 7.996 -3.887 1 86.94 632 ASP B CA 1
ATOM 11825 C C . ASP B 1 632 ? -40 9.43 -3.371 1 86.94 632 ASP B C 1
ATOM 11827 O O . ASP B 1 632 ? -40.375 9.719 -2.234 1 86.94 632 ASP B O 1
ATOM 11831 N N . GLU B 1 633 ? -39.375 10.32 -4.094 1 85.06 633 GLU B N 1
ATOM 11832 C CA . GLU B 1 633 ? -39.219 11.742 -3.807 1 85.06 633 GLU B CA 1
ATOM 11833 C C . GLU B 1 633 ? -38.219 11.961 -2.662 1 85.06 633 GLU B C 1
ATOM 11835 O O . GLU B 1 633 ? -38.25 13.008 -2.016 1 85.06 633 GLU B O 1
ATOM 11840 N N . SER B 1 634 ? -37.5 10.938 -2.412 1 91.75 634 SER B N 1
ATOM 11841 C CA . SER B 1 634 ? -36.406 11.078 -1.457 1 91.75 634 SER B CA 1
ATOM 11842 C C . SER B 1 634 ? -35.094 11.406 -2.162 1 91.75 634 SER B C 1
ATOM 11844 O O . SER B 1 634 ? -35 11.258 -3.381 1 91.75 634 SER B O 1
ATOM 11846 N N . TYR B 1 635 ? -34.25 12.031 -1.439 1 93.94 635 TYR B N 1
ATOM 11847 C CA . TYR B 1 635 ? -32.938 12.352 -1.986 1 93.94 635 TYR B CA 1
ATOM 11848 C C . TYR B 1 635 ? -31.859 11.391 -1.462 1 93.94 635 TYR B C 1
ATOM 11850 O O . TYR B 1 635 ? -31.906 10.992 -0.295 1 93.94 635 TYR B O 1
ATOM 11858 N N . SER B 1 636 ? -31.016 10.914 -2.352 1 94.69 636 SER B N 1
ATOM 11859 C CA . SER B 1 636 ? -29.844 10.125 -1.979 1 94.69 636 SER B CA 1
ATOM 11860 C C . SER B 1 636 ? -28.578 10.711 -2.574 1 94.69 636 SER B C 1
ATOM 11862 O O . SER B 1 636 ? -28.625 11.398 -3.6 1 94.69 636 SER B O 1
ATOM 11864 N N . SER B 1 637 ? -27.547 10.578 -1.879 1 94.75 637 SER B N 1
ATOM 11865 C CA . SER B 1 637 ? -26.281 11.086 -2.379 1 94.75 637 SER B CA 1
ATOM 11866 C C . SER B 1 637 ? -25.703 10.172 -3.461 1 94.75 637 SER B C 1
ATOM 11868 O O . SER B 1 637 ? -25.875 8.953 -3.404 1 94.75 637 SER B O 1
ATOM 11870 N N . THR B 1 638 ? -25.141 10.742 -4.477 1 96.19 638 THR B N 1
ATOM 11871 C CA . THR B 1 638 ? -24.375 9.969 -5.457 1 96.19 638 THR B CA 1
ATOM 11872 C C . THR B 1 638 ? -23.031 9.547 -4.883 1 96.19 638 THR B C 1
ATOM 11874 O O . THR B 1 638 ? -22.656 9.977 -3.787 1 96.19 638 THR B O 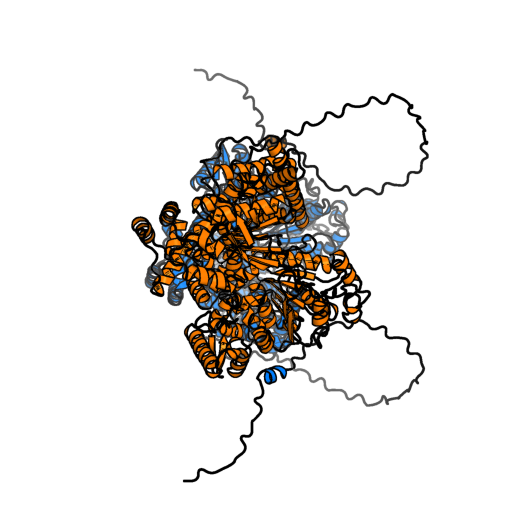1
ATOM 11877 N N . GLN B 1 639 ? -22.328 8.711 -5.59 1 94.81 639 GLN B N 1
ATOM 11878 C CA . GLN B 1 639 ? -20.969 8.336 -5.184 1 94.81 639 GLN B CA 1
ATOM 11879 C C . GLN B 1 639 ? -20.062 9.555 -5.082 1 94.81 639 GLN B C 1
ATOM 11881 O O . GLN B 1 639 ? -19.266 9.664 -4.156 1 94.81 639 GLN B O 1
ATOM 11886 N N . LEU B 1 640 ? -20.203 10.445 -6.047 1 96.56 640 LEU B N 1
ATOM 11887 C CA . LEU B 1 640 ? -19.438 11.688 -6.047 1 96.56 640 LEU B CA 1
ATOM 11888 C C . LEU B 1 640 ? -19.797 12.539 -4.836 1 96.56 640 LEU B C 1
ATOM 11890 O O . LEU B 1 640 ? -18.906 13.109 -4.191 1 96.56 640 LEU B O 1
ATOM 11894 N N . GLY B 1 641 ? -21.094 12.648 -4.531 1 96.5 641 GLY B N 1
ATOM 11895 C CA . GLY B 1 641 ? -21.516 13.383 -3.348 1 96.5 641 GLY B CA 1
ATOM 11896 C C . GLY B 1 641 ? -20.938 12.828 -2.061 1 96.5 641 GLY B C 1
ATOM 11897 O O . GLY B 1 641 ? -20.5 13.594 -1.191 1 96.5 641 GLY B O 1
ATOM 11898 N N . GLN B 1 642 ? -20.891 11.562 -1.951 1 94.38 642 GLN B N 1
ATOM 11899 C CA . GLN B 1 642 ? -20.312 10.906 -0.781 1 94.38 642 GLN B CA 1
ATOM 11900 C C . GLN B 1 642 ? -18.828 11.188 -0.668 1 94.38 642 GLN B C 1
ATOM 11902 O O . GLN B 1 642 ? -18.312 11.398 0.431 1 94.38 642 GLN B O 1
ATOM 11907 N N . ALA B 1 643 ? -18.156 11.164 -1.809 1 95.94 643 ALA B N 1
ATOM 11908 C CA . ALA B 1 643 ? -16.719 11.414 -1.825 1 95.94 643 ALA B CA 1
ATOM 11909 C C . ALA B 1 643 ? -16.406 12.836 -1.375 1 95.94 643 ALA B C 1
ATOM 11911 O O . ALA B 1 643 ? -15.453 13.062 -0.625 1 95.94 643 ALA B O 1
ATOM 11912 N N . VAL B 1 644 ? -17.188 13.781 -1.806 1 95.25 644 VAL B N 1
ATOM 11913 C CA . VAL B 1 644 ? -16.984 15.188 -1.462 1 95.25 644 VAL B CA 1
ATOM 11914 C C . VAL B 1 644 ? -17.141 15.375 0.045 1 95.25 644 VAL B C 1
ATOM 11916 O O . VAL B 1 644 ? -16.312 16.031 0.684 1 95.25 644 VAL B O 1
ATOM 11919 N N . VAL B 1 645 ? -18.125 14.789 0.622 1 91.62 645 VAL B N 1
ATOM 11920 C CA . VAL B 1 645 ? -18.406 14.945 2.043 1 91.62 645 VAL B CA 1
ATOM 11921 C C . VAL B 1 645 ? -17.359 14.211 2.867 1 91.62 645 VAL B C 1
ATOM 11923 O O . VAL B 1 645 ? -16.875 14.734 3.873 1 91.62 645 VAL B O 1
ATOM 11926 N N . ALA B 1 646 ? -17.016 13.031 2.414 1 88.94 646 ALA B N 1
ATOM 11927 C CA . ALA B 1 646 ? -16.047 12.234 3.145 1 88.94 646 ALA B CA 1
ATOM 11928 C C . ALA B 1 646 ? -14.688 12.93 3.191 1 88.94 646 ALA B C 1
ATOM 11930 O O . ALA B 1 646 ? -13.922 12.758 4.141 1 88.94 646 ALA B O 1
ATOM 11931 N N . SER B 1 647 ? -14.43 13.773 2.238 1 91.31 647 SER B N 1
ATOM 11932 C CA . SER B 1 647 ? -13.148 14.461 2.129 1 91.31 647 SER B CA 1
ATOM 11933 C C . SER B 1 647 ? -13.211 15.844 2.771 1 91.31 647 SER B C 1
ATOM 11935 O O . SER B 1 647 ? -12.242 16.594 2.725 1 91.31 647 SER B O 1
ATOM 11937 N N . ALA B 1 648 ? -14.336 16.219 3.271 1 84.75 648 ALA B N 1
ATOM 11938 C CA . ALA B 1 648 ? -14.562 17.484 3.959 1 84.75 648 ALA B CA 1
ATOM 11939 C C . ALA B 1 648 ? -14.406 18.656 3.002 1 84.75 648 ALA B C 1
ATOM 11941 O O . ALA B 1 648 ? -13.922 19.719 3.391 1 84.75 648 ALA B O 1
ATOM 11942 N N . PHE B 1 649 ? -14.75 18.469 1.686 1 88.75 649 PHE B N 1
ATOM 11943 C CA . PHE B 1 649 ? -14.711 19.547 0.711 1 88.75 649 PHE B CA 1
ATOM 11944 C C . PHE B 1 649 ? -16.078 20.234 0.619 1 88.75 649 PHE B C 1
ATOM 11946 O O . PHE B 1 649 ? -17.109 19.594 0.833 1 88.75 649 PHE B O 1
ATOM 11953 N N . ALA B 1 650 ? -16.016 21.5 0.298 1 88.06 650 ALA B N 1
ATOM 11954 C CA . ALA B 1 650 ? -17.219 22.141 -0.204 1 88.06 650 ALA B CA 1
ATOM 11955 C C . ALA B 1 650 ? -17.594 21.609 -1.586 1 88.06 650 ALA B C 1
ATOM 11957 O O . ALA B 1 650 ? -16.734 21.141 -2.326 1 88.06 650 ALA B O 1
ATOM 11958 N N . PRO B 1 651 ? -18.828 21.641 -1.953 1 92.25 651 PRO B N 1
ATOM 11959 C CA . PRO B 1 651 ? -19.266 21.094 -3.238 1 92.25 651 PRO B CA 1
ATOM 11960 C C . PRO B 1 651 ? -18.469 21.641 -4.418 1 92.25 651 PRO B C 1
ATOM 11962 O O . PRO B 1 651 ? -18.062 20.875 -5.301 1 92.25 651 PRO B O 1
ATOM 11965 N N . GLU B 1 652 ? -18.188 22.969 -4.387 1 90.69 652 GLU B N 1
ATOM 11966 C CA . GLU B 1 652 ? -17.453 23.578 -5.488 1 90.69 652 GLU B CA 1
ATOM 11967 C C . GLU B 1 652 ? -16.016 23.062 -5.543 1 90.69 652 GLU B C 1
ATOM 11969 O O . GLU B 1 652 ? -15.492 22.766 -6.617 1 90.69 652 GLU B O 1
ATOM 11974 N N . ASP B 1 653 ? -15.438 22.969 -4.398 1 92.19 653 ASP B N 1
ATOM 11975 C CA . ASP B 1 653 ? -14.07 22.453 -4.316 1 92.19 653 ASP B CA 1
ATOM 11976 C C . ASP B 1 653 ? -14.023 20.984 -4.699 1 92.19 653 ASP B C 1
ATOM 11978 O O . ASP B 1 653 ? -13.086 20.547 -5.379 1 92.19 653 ASP B O 1
ATOM 11982 N N . GLY B 1 654 ? -15 20.266 -4.211 1 95.06 654 GLY B N 1
ATOM 11983 C CA . GLY B 1 654 ? -15.07 18.844 -4.539 1 95.06 654 GLY B CA 1
ATOM 11984 C C . GLY B 1 654 ? -15.18 18.594 -6.031 1 95.06 654 GLY B C 1
ATOM 11985 O O . GLY B 1 654 ? -14.555 17.656 -6.551 1 95.06 654 GLY B O 1
ATOM 11986 N N . LEU B 1 655 ? -15.953 19.375 -6.754 1 95.62 655 LEU B N 1
ATOM 11987 C CA . LEU B 1 655 ? -16.125 19.219 -8.195 1 95.62 655 LEU B CA 1
ATOM 11988 C C . LEU B 1 655 ? -14.82 19.547 -8.93 1 95.62 655 LEU B C 1
ATOM 11990 O O . LEU B 1 655 ? -14.484 18.875 -9.914 1 95.62 655 LEU B O 1
ATOM 11994 N N . PHE B 1 656 ? -14.148 20.562 -8.453 1 95 656 PHE B N 1
ATOM 11995 C CA . PHE B 1 656 ? -12.859 20.891 -9.031 1 95 656 PHE B CA 1
ATOM 11996 C C . PHE B 1 656 ? -11.875 19.734 -8.875 1 95 656 PHE B C 1
ATOM 11998 O O . PHE B 1 656 ? -11.203 19.344 -9.828 1 95 656 PHE B O 1
ATOM 12005 N N . VAL B 1 657 ? -11.789 19.203 -7.66 1 96.06 657 VAL B N 1
ATOM 12006 C CA . VAL B 1 657 ? -10.875 18.109 -7.363 1 96.06 657 VAL B CA 1
ATOM 12007 C C . VAL B 1 657 ? -11.258 16.891 -8.195 1 96.06 657 VAL B C 1
ATOM 12009 O O . VAL B 1 657 ? -10.383 16.156 -8.664 1 96.06 657 VAL B O 1
ATOM 12012 N N . PHE B 1 658 ? -12.531 16.641 -8.375 1 97.19 658 PHE B N 1
ATOM 12013 C CA . PHE B 1 658 ? -13.016 15.523 -9.18 1 97.19 658 PHE B CA 1
ATOM 12014 C C . PHE B 1 658 ? -12.445 15.586 -10.594 1 97.19 658 PHE B C 1
ATOM 12016 O O . PHE B 1 658 ? -11.961 14.586 -11.117 1 97.19 658 PHE B O 1
ATOM 12023 N N . GLU B 1 659 ? -12.461 16.703 -11.148 1 95.69 659 GLU B N 1
ATOM 12024 C CA . GLU B 1 659 ? -11.953 16.891 -12.508 1 95.69 659 GLU B CA 1
ATOM 12025 C C . GLU B 1 659 ? -10.438 16.672 -12.555 1 95.69 659 GLU B C 1
ATOM 12027 O O . GLU B 1 659 ? -9.922 16.109 -13.516 1 95.69 659 GLU B O 1
ATOM 12032 N N . GLU B 1 660 ? -9.797 17.188 -11.555 1 95.56 660 GLU B N 1
ATOM 12033 C CA . GLU B 1 660 ? -8.352 17.016 -11.477 1 95.56 660 GLU B CA 1
ATOM 12034 C C . GLU B 1 660 ? -7.977 15.539 -11.383 1 95.56 660 GLU B C 1
ATOM 12036 O O . GLU B 1 660 ? -7.047 15.086 -12.047 1 95.56 660 GLU B O 1
ATOM 12041 N N . LEU B 1 661 ? -8.664 14.859 -10.547 1 96.81 661 LEU B N 1
ATOM 12042 C CA . LEU B 1 661 ? -8.367 13.445 -10.328 1 96.81 661 LEU B CA 1
ATOM 12043 C C . LEU B 1 661 ? -8.734 12.617 -11.562 1 96.81 661 LEU B C 1
ATOM 12045 O O . LEU B 1 661 ? -8.047 11.641 -11.883 1 96.81 661 LEU B O 1
ATOM 12049 N N . LYS B 1 662 ? -9.797 12.961 -12.227 1 95.81 662 LYS B N 1
ATOM 12050 C CA . LYS B 1 662 ? -10.18 12.281 -13.461 1 95.81 662 LYS B CA 1
ATOM 12051 C C . LYS B 1 662 ? -9.078 12.398 -14.516 1 95.81 662 LYS B C 1
ATOM 12053 O O . LYS B 1 662 ? -8.781 11.438 -15.219 1 95.81 662 LYS B O 1
ATOM 12058 N N . ARG B 1 663 ? -8.492 13.555 -14.602 1 94.56 663 ARG B N 1
ATOM 12059 C CA . ARG B 1 663 ? -7.375 13.758 -15.516 1 94.56 663 ARG B CA 1
ATOM 12060 C C . ARG B 1 663 ? -6.184 12.891 -15.125 1 94.56 663 ARG B C 1
ATOM 12062 O O . ARG B 1 663 ? -5.535 12.289 -15.984 1 94.56 663 ARG B O 1
ATOM 12069 N N . ALA B 1 664 ? -5.926 12.906 -13.867 1 95.75 664 ALA B N 1
ATOM 12070 C CA . ALA B 1 664 ? -4.812 12.094 -13.375 1 95.75 664 ALA B CA 1
ATOM 12071 C C . ALA B 1 664 ? -5.031 10.617 -13.695 1 95.75 664 ALA B C 1
ATOM 12073 O O . ALA B 1 664 ? -4.082 9.898 -14.008 1 95.75 664 ALA B O 1
ATOM 12074 N N . LEU B 1 665 ? -6.277 10.141 -13.586 1 96.19 665 LEU B N 1
ATOM 12075 C CA . LEU B 1 665 ? -6.613 8.75 -13.867 1 96.19 665 LEU B CA 1
ATOM 12076 C C . LEU B 1 665 ? -6.332 8.406 -15.328 1 96.19 665 LEU B C 1
ATOM 12078 O O . LEU B 1 665 ? -6 7.27 -15.656 1 96.19 665 LEU B O 1
ATOM 12082 N N . GLN B 1 666 ? -6.418 9.367 -16.219 1 94.38 666 GLN B N 1
ATOM 12083 C CA . GLN B 1 666 ? -6.234 9.148 -17.641 1 94.38 666 GLN B CA 1
ATOM 12084 C C . GLN B 1 666 ? -4.762 8.961 -17.984 1 94.38 666 GLN B C 1
ATOM 12086 O O . GLN B 1 666 ? -4.418 8.195 -18.891 1 94.38 666 GLN B O 1
ATOM 12091 N N . ALA B 1 667 ? -3.98 9.734 -17.266 1 93.19 667 ALA B N 1
ATOM 12092 C CA . ALA B 1 667 ? -2.541 9.664 -17.516 1 93.19 667 ALA B CA 1
ATOM 12093 C C . ALA B 1 667 ? -1.761 10.188 -16.312 1 93.19 667 ALA B C 1
ATOM 12095 O O . ALA B 1 667 ? -1.455 11.383 -16.234 1 93.19 667 ALA B O 1
ATOM 12096 N N . PHE B 1 668 ? -1.369 9.383 -15.484 1 93.94 668 PHE B N 1
ATOM 12097 C CA . PHE B 1 668 ? -0.63 9.789 -14.297 1 93.94 668 PHE B CA 1
ATOM 12098 C C . PHE B 1 668 ? 0.873 9.695 -14.531 1 93.94 668 PHE B C 1
ATOM 12100 O O . PHE B 1 668 ? 1.377 8.648 -14.953 1 93.94 668 PHE B O 1
ATOM 12107 N N . VAL B 1 669 ? 1.57 10.766 -14.328 1 95.19 669 VAL B N 1
ATOM 12108 C CA . VAL B 1 669 ? 3.01 10.805 -14.562 1 95.19 669 VAL B CA 1
ATOM 12109 C C . VAL B 1 669 ? 3.754 10.367 -13.305 1 95.19 669 VAL B C 1
ATOM 12111 O O . VAL B 1 669 ? 3.682 11.039 -12.273 1 95.19 669 VAL B O 1
ATOM 12114 N N . MET B 1 670 ? 4.578 9.32 -13.414 1 95.25 670 MET B N 1
ATOM 12115 C CA . MET B 1 670 ? 5.199 8.75 -12.219 1 95.25 670 MET B CA 1
ATOM 12116 C C . MET B 1 670 ? 6.719 8.758 -12.344 1 95.25 670 MET B C 1
ATOM 12118 O O . MET B 1 670 ? 7.418 8.297 -11.445 1 95.25 670 MET B O 1
ATOM 12122 N N . ASP B 1 671 ? 7.25 9.219 -13.453 1 94.88 671 ASP B N 1
ATOM 12123 C CA . ASP B 1 671 ? 8.703 9.227 -13.594 1 94.88 671 ASP B CA 1
ATOM 12124 C C . ASP B 1 671 ? 9.312 10.453 -12.922 1 94.88 671 ASP B C 1
ATOM 12126 O O . ASP B 1 671 ? 10.531 10.664 -12.992 1 94.88 671 ASP B O 1
ATOM 12130 N N . GLY B 1 672 ? 8.539 11.266 -12.344 1 93.44 672 GLY B N 1
ATOM 12131 C CA . GLY B 1 672 ? 8.891 12.391 -11.5 1 93.44 672 GLY B CA 1
ATOM 12132 C C . GLY B 1 672 ? 7.898 12.625 -10.375 1 93.44 672 GLY B C 1
ATOM 12133 O O . GLY B 1 672 ? 6.93 11.875 -10.227 1 93.44 672 GLY B O 1
ATOM 12134 N N . ASP B 1 673 ? 8.109 13.633 -9.625 1 93.44 673 ASP B N 1
ATOM 12135 C CA . ASP B 1 673 ? 7.246 13.797 -8.461 1 93.44 673 ASP B CA 1
ATOM 12136 C C . ASP B 1 673 ? 6.406 15.062 -8.57 1 93.44 673 ASP B C 1
ATOM 12138 O O . ASP B 1 673 ? 5.66 15.406 -7.648 1 93.44 673 ASP B O 1
ATOM 12142 N N . MET B 1 674 ? 6.48 15.727 -9.688 1 95.75 674 MET B N 1
ATOM 12143 C CA . MET B 1 674 ? 5.785 17 -9.82 1 95.75 674 MET B CA 1
ATOM 12144 C C . MET B 1 674 ? 4.273 16.797 -9.852 1 95.75 674 MET B C 1
ATOM 12146 O O . MET B 1 674 ? 3.525 17.578 -9.258 1 95.75 674 MET B O 1
ATOM 12150 N N . HIS B 1 675 ? 3.799 15.828 -10.578 1 96.62 675 HIS B N 1
ATOM 12151 C CA . HIS B 1 675 ? 2.365 15.594 -10.711 1 96.62 675 HIS B CA 1
ATOM 12152 C C . HIS B 1 675 ? 1.724 15.312 -9.359 1 96.62 675 HIS B C 1
ATOM 12154 O O . HIS B 1 675 ? 0.662 15.859 -9.047 1 96.62 675 HIS B O 1
ATOM 12160 N N . ILE B 1 676 ? 2.389 14.492 -8.562 1 96.19 676 ILE B N 1
ATOM 12161 C CA . ILE B 1 676 ? 1.82 14.078 -7.285 1 96.19 676 ILE B CA 1
ATOM 12162 C C . ILE B 1 676 ? 1.806 15.258 -6.32 1 96.19 676 ILE B C 1
ATOM 12164 O O . ILE B 1 676 ? 0.856 15.43 -5.551 1 96.19 676 ILE B O 1
ATOM 12168 N N . PHE B 1 677 ? 2.836 16.047 -6.285 1 95.5 677 PHE B N 1
ATOM 12169 C CA . PHE B 1 677 ? 2.877 17.172 -5.352 1 95.5 677 PHE B CA 1
ATOM 12170 C C . PHE B 1 677 ? 1.933 18.281 -5.801 1 95.5 677 PHE B C 1
ATOM 12172 O O . PHE B 1 677 ? 1.401 19.016 -4.969 1 95.5 677 PHE B O 1
ATOM 12179 N N . TYR B 1 678 ? 1.625 18.359 -7.121 1 96.81 678 TYR B N 1
ATOM 12180 C CA . TYR B 1 678 ? 0.537 19.234 -7.566 1 96.81 678 TYR B CA 1
ATOM 12181 C C . TYR B 1 678 ? -0.795 18.766 -6.98 1 96.81 678 TYR B C 1
ATOM 12183 O O . TYR B 1 678 ? -1.584 19.594 -6.504 1 96.81 678 TYR B O 1
ATOM 12191 N N . LEU B 1 679 ? -1.019 17.484 -6.996 1 96.88 679 LEU B N 1
ATOM 12192 C CA . LEU B 1 679 ? -2.273 16.938 -6.496 1 96.88 679 LEU B CA 1
ATOM 12193 C C . LEU B 1 679 ? -2.393 17.141 -4.988 1 96.88 679 LEU B C 1
ATOM 12195 O O . LEU B 1 679 ? -3.498 17.328 -4.469 1 96.88 679 LEU B O 1
ATOM 12199 N N . PHE B 1 680 ? -1.274 17.172 -4.266 1 96 680 PHE B N 1
ATOM 12200 C CA . PHE B 1 680 ? -1.271 17.281 -2.811 1 96 680 PHE B CA 1
ATOM 12201 C C . PHE B 1 680 ? -1.361 18.75 -2.387 1 96 680 PHE B C 1
ATOM 12203 O O . PHE B 1 680 ? -1.482 19.047 -1.197 1 96 680 PHE B O 1
ATOM 12210 N N . THR B 1 681 ? -1.294 19.625 -3.328 1 95.62 681 THR B N 1
ATOM 12211 C CA . THR B 1 681 ? -1.322 21.047 -3 1 95.62 681 THR B CA 1
ATOM 12212 C C . THR B 1 681 ? -2.734 21.484 -2.621 1 95.62 681 THR B C 1
ATOM 12214 O O . THR B 1 681 ? -3.658 21.391 -3.43 1 95.62 681 THR B O 1
ATOM 12217 N N . PRO B 1 682 ? -2.875 22.016 -1.426 1 92.94 682 PRO B N 1
ATOM 12218 C CA . PRO B 1 682 ? -4.211 22.422 -0.967 1 92.94 682 PRO B CA 1
ATOM 12219 C C . PRO B 1 682 ? -4.785 23.578 -1.766 1 92.94 682 PRO B C 1
ATOM 12221 O O . PRO B 1 682 ? -4.043 24.469 -2.195 1 92.94 682 PRO B O 1
ATOM 12224 N N . LEU B 1 683 ? -6.043 23.719 -1.845 1 89.94 683 LEU B N 1
ATOM 12225 C CA . LEU B 1 683 ? -6.734 24.719 -2.639 1 89.94 683 LEU B CA 1
ATOM 12226 C C . LEU B 1 683 ? -6.645 26.094 -1.978 1 89.94 683 LEU B C 1
ATOM 12228 O O . LEU B 1 683 ? -6.41 27.094 -2.652 1 89.94 683 LEU B O 1
ATOM 12232 N N . GLN B 1 684 ? -6.766 26.172 -0.65 1 79.94 684 GLN B N 1
ATOM 12233 C CA . GLN B 1 684 ? -6.812 27.438 0.068 1 79.94 684 GLN B CA 1
ATOM 12234 C C . GLN B 1 684 ? -5.414 28 0.272 1 79.94 684 GLN B C 1
ATOM 12236 O O . GLN B 1 684 ? -5.219 29.219 0.219 1 79.94 684 GLN B O 1
ATOM 12241 N N . ALA B 1 685 ? -4.477 27.141 0.548 1 72.5 685 ALA B N 1
ATOM 12242 C CA . ALA B 1 685 ? -3.104 27.609 0.75 1 72.5 685 ALA B CA 1
ATOM 12243 C C . ALA B 1 685 ? -2.566 28.281 -0.504 1 72.5 685 ALA B C 1
ATOM 12245 O O . ALA B 1 685 ? -1.793 29.25 -0.414 1 72.5 685 ALA B O 1
ATOM 12246 N N . ALA B 1 686 ? -3.084 27.938 -1.521 1 73.56 686 ALA B N 1
ATOM 12247 C CA . ALA B 1 686 ? -2.617 28.484 -2.799 1 73.56 686 ALA B CA 1
ATOM 12248 C C . ALA B 1 686 ? -3.137 29.891 -3.023 1 73.56 686 ALA B C 1
ATOM 12250 O O . ALA B 1 686 ? -2.52 30.688 -3.744 1 73.56 686 ALA B O 1
ATOM 12251 N N . THR B 1 687 ? -4.129 30.188 -2.357 1 68.38 687 THR B N 1
ATOM 12252 C CA . THR B 1 687 ? -4.715 31.5 -2.557 1 68.38 687 THR B CA 1
ATOM 12253 C C . THR B 1 687 ? -4.055 32.531 -1.646 1 68.38 687 THR B C 1
ATOM 12255 O O . THR B 1 687 ? -4.09 33.719 -1.927 1 68.38 687 THR B O 1
ATOM 12258 N N . ALA B 1 688 ? -3.41 32.031 -0.66 1 67.75 688 ALA B N 1
ATOM 12259 C CA . ALA B 1 688 ? -2.844 32.938 0.337 1 67.75 688 ALA B CA 1
ATOM 12260 C C . ALA B 1 688 ? -1.562 33.594 -0.175 1 67.75 688 ALA B C 1
ATOM 12262 O O . ALA B 1 688 ? -1.21 34.688 0.239 1 67.75 688 ALA B O 1
ATOM 12263 N N . THR B 1 689 ? -0.922 32.938 -1.144 1 74.81 689 THR B N 1
ATOM 12264 C CA . THR B 1 689 ? 0.355 33.438 -1.631 1 74.81 689 THR B CA 1
ATOM 12265 C C . THR B 1 689 ? 0.239 33.875 -3.086 1 74.81 689 THR B C 1
ATOM 12267 O O . THR B 1 689 ? -0.116 33.094 -3.957 1 74.81 689 THR B O 1
ATOM 12270 N N . PRO B 1 690 ? 0.514 35.188 -3.258 1 85.44 690 PRO B N 1
ATOM 12271 C CA . PRO B 1 690 ? 0.489 35.625 -4.652 1 85.44 690 PRO B CA 1
ATOM 12272 C C . PRO B 1 690 ? 1.597 35 -5.492 1 85.44 690 PRO B C 1
ATOM 12274 O O . PRO B 1 690 ? 2.674 34.688 -4.973 1 85.44 690 PRO B O 1
ATOM 12277 N N . ILE B 1 691 ? 1.339 34.875 -6.734 1 92.94 691 ILE B N 1
ATOM 12278 C CA . ILE B 1 691 ? 2.295 34.25 -7.648 1 92.94 691 ILE B CA 1
ATOM 12279 C C . ILE B 1 691 ? 3.381 35.281 -8.016 1 92.94 691 ILE B C 1
ATOM 12281 O O . ILE B 1 691 ? 3.08 36.375 -8.438 1 92.94 691 ILE B O 1
ATOM 12285 N N . ASP B 1 692 ? 4.621 34.938 -7.699 1 94.19 692 ASP B N 1
ATOM 12286 C CA . ASP B 1 692 ? 5.75 35.625 -8.305 1 94.19 692 ASP B CA 1
ATOM 12287 C C . ASP B 1 692 ? 6.094 35.031 -9.672 1 94.19 692 ASP B C 1
ATOM 12289 O O . ASP B 1 692 ? 6.801 34.031 -9.758 1 94.19 692 ASP B O 1
ATOM 12293 N N . TRP B 1 693 ? 5.707 35.688 -10.742 1 95 693 TRP B N 1
ATOM 12294 C CA . TRP B 1 693 ? 5.754 35.156 -12.094 1 95 693 TRP B CA 1
ATOM 12295 C C . TRP B 1 693 ? 7.195 34.969 -12.547 1 95 693 TRP B C 1
ATOM 12297 O O . TRP B 1 693 ? 7.488 34.062 -13.328 1 95 693 TRP B O 1
ATOM 12307 N N . LEU B 1 694 ? 8.109 35.812 -12.102 1 94.75 694 LEU B N 1
ATOM 12308 C CA . LEU B 1 694 ? 9.516 35.656 -12.461 1 94.75 694 LEU B CA 1
ATOM 12309 C C . LEU B 1 694 ? 10.086 34.375 -11.875 1 94.75 694 LEU B C 1
ATOM 12311 O O . LEU B 1 694 ? 10.789 33.625 -12.57 1 94.75 694 LEU B O 1
ATOM 12315 N N . ILE B 1 695 ? 9.75 34.125 -10.656 1 95.81 695 ILE B N 1
ATOM 12316 C CA . ILE B 1 695 ? 10.219 32.906 -10 1 95.81 695 ILE B CA 1
ATOM 12317 C C . ILE B 1 695 ? 9.547 31.703 -10.641 1 95.81 695 ILE B C 1
ATOM 12319 O O . ILE B 1 695 ? 10.195 30.672 -10.867 1 95.81 695 ILE B O 1
ATOM 12323 N N . PHE B 1 696 ? 8.281 31.875 -10.945 1 96.12 696 PHE B N 1
ATOM 12324 C CA . PHE B 1 696 ? 7.543 30.781 -11.578 1 96.12 696 PHE B CA 1
ATOM 12325 C C . PHE B 1 696 ? 8.18 30.391 -12.906 1 96.12 696 PHE B C 1
ATOM 12327 O O . PHE B 1 696 ? 8.352 29.219 -13.195 1 96.12 696 PHE B O 1
ATOM 12334 N N . ARG B 1 697 ? 8.539 31.328 -13.688 1 95.94 697 ARG B N 1
ATOM 12335 C CA . ARG B 1 697 ? 9.18 31.078 -14.977 1 95.94 697 ARG B CA 1
ATOM 12336 C C . ARG B 1 697 ? 10.523 30.391 -14.797 1 95.94 697 ARG B C 1
ATOM 12338 O O . ARG B 1 697 ? 10.844 29.453 -15.523 1 95.94 697 ARG B O 1
ATOM 12345 N N . ASP B 1 698 ? 11.258 30.859 -13.891 1 96.12 698 ASP B N 1
ATOM 12346 C CA . ASP B 1 698 ? 12.57 30.266 -13.625 1 96.12 698 ASP B CA 1
ATOM 12347 C C . ASP B 1 698 ? 12.438 28.797 -13.211 1 96.12 698 ASP B C 1
ATOM 12349 O O . ASP B 1 698 ? 13.219 27.953 -13.656 1 96.12 698 ASP B O 1
ATOM 12353 N N . GLN B 1 699 ? 11.516 28.562 -12.32 1 95.88 699 GLN B N 1
ATOM 12354 C CA . GLN B 1 699 ? 11.305 27.203 -11.859 1 95.88 699 GLN B CA 1
ATOM 12355 C C . GLN B 1 699 ? 10.852 26.297 -13.008 1 95.88 699 GLN B C 1
ATOM 12357 O O . GLN B 1 699 ? 11.266 25.141 -13.094 1 95.88 699 GLN B O 1
ATOM 12362 N N . LEU B 1 700 ? 10.023 26.781 -13.883 1 95.75 700 LEU B N 1
ATOM 12363 C CA . LEU B 1 700 ? 9.539 26.031 -15.031 1 95.75 700 LEU B CA 1
ATOM 12364 C C . LEU B 1 700 ? 10.672 25.734 -16 1 95.75 700 LEU B C 1
ATOM 12366 O O . LEU B 1 700 ? 10.727 24.641 -16.578 1 95.75 700 LEU B O 1
ATOM 12370 N N . ASP B 1 701 ? 11.539 26.625 -16.156 1 94.12 701 ASP B N 1
ATOM 12371 C CA . ASP B 1 701 ? 12.664 26.469 -17.078 1 94.12 701 ASP B CA 1
ATOM 12372 C C . ASP B 1 701 ? 13.641 25.406 -16.562 1 94.12 701 ASP B C 1
ATOM 12374 O O . ASP B 1 701 ? 14.312 24.75 -17.359 1 94.12 701 ASP B O 1
ATOM 12378 N N . ASN B 1 702 ? 13.672 25.25 -15.289 1 93.94 702 ASN B N 1
ATOM 12379 C CA . ASN B 1 702 ? 14.617 24.312 -14.695 1 93.94 702 ASN B CA 1
ATOM 12380 C C . ASN B 1 702 ? 14 22.938 -14.5 1 93.94 702 ASN B C 1
ATOM 12382 O O . ASN B 1 702 ? 14.672 22 -14.047 1 93.94 702 ASN B O 1
ATOM 12386 N N . LEU B 1 703 ? 12.805 22.797 -14.859 1 94.38 703 LEU B N 1
ATOM 12387 C CA . LEU B 1 703 ? 12.125 21.516 -14.688 1 94.38 703 LEU B CA 1
ATOM 12388 C C . LEU B 1 703 ? 12.594 20.516 -15.734 1 94.38 703 LEU B C 1
ATOM 12390 O O . LEU B 1 703 ? 12.859 20.891 -16.875 1 94.38 703 LEU B O 1
ATOM 12394 N N . ASP B 1 704 ? 12.719 19.344 -15.398 1 94.19 704 ASP B N 1
ATOM 12395 C CA . ASP B 1 704 ? 13.055 18.281 -16.359 1 94.19 704 ASP B CA 1
ATOM 12396 C C . ASP B 1 704 ? 11.852 17.938 -17.234 1 94.19 704 ASP B C 1
ATOM 12398 O O . ASP B 1 704 ? 10.766 18.5 -17.047 1 94.19 704 ASP B O 1
ATOM 12402 N N . GLU B 1 705 ? 11.992 17.062 -18.094 1 94 705 GLU B N 1
ATOM 12403 C CA . GLU B 1 705 ? 10.953 16.719 -19.047 1 94 705 GLU B CA 1
ATOM 12404 C C . GLU B 1 705 ? 9.734 16.125 -18.359 1 94 705 GLU B C 1
ATOM 12406 O O . GLU B 1 705 ? 8.594 16.391 -18.75 1 94 705 GLU B O 1
ATOM 12411 N N . SER B 1 706 ? 9.984 15.328 -17.359 1 94.75 706 SER B N 1
ATOM 12412 C CA . SER B 1 706 ? 8.898 14.703 -16.594 1 94.75 706 SER B CA 1
ATOM 12413 C C . SER B 1 706 ? 8.023 15.758 -15.922 1 94.75 706 SER B C 1
ATOM 12415 O O . SER B 1 706 ? 6.797 15.695 -16 1 94.75 706 SER B O 1
ATOM 12417 N N . GLY B 1 707 ? 8.703 16.703 -15.266 1 95.69 707 GLY B N 1
ATOM 12418 C CA . GLY B 1 707 ? 7.969 17.766 -14.602 1 95.69 707 GLY B CA 1
ATOM 12419 C C . GLY B 1 707 ? 7.176 18.641 -15.555 1 95.69 707 GLY B C 1
ATOM 12420 O O . GLY B 1 707 ? 6.043 19.016 -15.258 1 95.69 707 GLY B O 1
ATOM 12421 N N . LEU B 1 708 ? 7.746 18.906 -16.719 1 95.5 708 LEU B N 1
ATOM 12422 C CA . LEU B 1 708 ? 7.078 19.734 -17.719 1 95.5 708 LEU B CA 1
ATOM 12423 C C . LEU B 1 708 ? 5.855 19.016 -18.281 1 95.5 708 LEU B C 1
ATOM 12425 O O . LEU B 1 708 ? 4.805 19.625 -18.484 1 95.5 708 LEU B O 1
ATOM 12429 N N . ARG B 1 709 ? 5.996 17.734 -18.531 1 94.75 709 ARG B N 1
ATOM 12430 C CA . ARG B 1 709 ? 4.879 16.922 -19.016 1 94.75 709 ARG B CA 1
ATOM 12431 C C . ARG B 1 709 ? 3.732 16.906 -18.016 1 94.75 709 ARG B C 1
ATOM 12433 O O . ARG B 1 709 ? 2.568 17.062 -18.391 1 94.75 709 ARG B O 1
ATOM 12440 N N . ALA B 1 710 ? 4.062 16.766 -16.734 1 95.69 710 ALA B N 1
ATOM 12441 C CA . ALA B 1 710 ? 3.057 16.734 -15.68 1 95.69 710 ALA B CA 1
ATOM 12442 C C . ALA B 1 710 ? 2.287 18.047 -15.625 1 95.69 710 ALA B C 1
ATOM 12444 O O . ALA B 1 710 ? 1.056 18.047 -15.555 1 95.69 710 ALA B O 1
ATOM 12445 N N . LEU B 1 711 ? 3.01 19.172 -15.641 1 95.94 711 LEU B N 1
ATOM 12446 C CA . LEU B 1 711 ? 2.371 20.484 -15.516 1 95.94 711 LEU B CA 1
ATOM 12447 C C . LEU B 1 711 ? 1.562 20.812 -16.766 1 95.94 711 LEU B C 1
ATOM 12449 O O . LEU B 1 711 ? 0.502 21.438 -16.672 1 95.94 711 LEU B O 1
ATOM 12453 N N . GLN B 1 712 ? 2.02 20.391 -17.938 1 94.5 712 GLN B N 1
ATOM 12454 C CA . GLN B 1 712 ? 1.255 20.594 -19.156 1 94.5 712 GLN B CA 1
ATOM 12455 C C . GLN B 1 712 ? -0.032 19.781 -19.141 1 94.5 712 GLN B C 1
ATOM 12457 O O . GLN B 1 712 ? -1.073 20.25 -19.609 1 94.5 712 GLN B O 1
ATOM 12462 N N . PHE B 1 713 ? 0.11 18.672 -18.656 1 92.88 713 PHE B N 1
ATOM 12463 C CA . PHE B 1 713 ? -1.041 17.781 -18.578 1 92.88 713 PHE B CA 1
ATOM 12464 C C . PHE B 1 713 ? -2.135 18.391 -17.703 1 92.88 713 PHE B C 1
ATOM 12466 O O . PHE B 1 713 ? -3.322 18.203 -17.969 1 92.88 713 PHE B O 1
ATOM 12473 N N . VAL B 1 714 ? -1.735 19.141 -16.625 1 94.31 714 VAL B N 1
ATOM 12474 C CA . VAL B 1 714 ? -2.732 19.688 -15.711 1 94.31 714 VAL B CA 1
ATOM 12475 C C . VAL B 1 714 ? -3.242 21.016 -16.234 1 94.31 714 VAL B C 1
ATOM 12477 O O . VAL B 1 714 ? -4.23 21.562 -15.734 1 94.31 714 VAL B O 1
ATOM 12480 N N . GLY B 1 715 ? -2.58 21.594 -17.234 1 93.56 715 GLY B N 1
ATOM 12481 C CA . GLY B 1 715 ? -3.135 22.766 -17.875 1 93.56 715 GLY B CA 1
ATOM 12482 C C . GLY B 1 715 ? -2.215 23.969 -17.812 1 93.56 715 GLY B C 1
ATOM 12483 O O . GLY B 1 715 ? -2.627 25.094 -18.125 1 93.56 715 GLY B O 1
ATOM 12484 N N . VAL B 1 716 ? -0.994 23.781 -17.406 1 96.44 716 VAL B N 1
ATOM 12485 C CA . VAL B 1 716 ? -0.05 24.891 -17.328 1 96.44 716 VAL B CA 1
ATOM 12486 C C . VAL B 1 716 ? 0.684 25.031 -18.656 1 96.44 716 VAL B C 1
ATOM 12488 O O . VAL B 1 716 ? 1.263 24.078 -19.172 1 96.44 716 VAL B O 1
ATOM 12491 N N . SER B 1 717 ? 0.643 26.172 -19.141 1 95.81 717 SER B N 1
ATOM 12492 C CA . SER B 1 717 ? 1.336 26.484 -20.391 1 95.81 717 SER B CA 1
ATOM 12493 C C . SER B 1 717 ? 2.566 27.344 -20.141 1 95.81 717 SER B C 1
ATOM 12495 O O . SER B 1 717 ? 2.451 28.469 -19.641 1 95.81 717 SER B O 1
ATOM 12497 N N . PRO B 1 718 ? 3.695 26.859 -20.516 1 94.25 718 PRO B N 1
ATOM 12498 C CA . PRO B 1 718 ? 4.898 27.672 -20.344 1 94.25 718 PRO B CA 1
ATOM 12499 C C . PRO B 1 718 ? 4.809 29 -21.078 1 94.25 718 PRO B C 1
ATOM 12501 O O . PRO B 1 718 ? 5.332 30.016 -20.594 1 94.25 718 PRO B O 1
ATOM 12504 N N . GLY B 1 719 ? 4.133 29.016 -22.203 1 94.31 719 GLY B N 1
ATOM 12505 C CA . GLY B 1 719 ? 3.934 30.266 -22.938 1 94.31 719 GLY B CA 1
ATOM 12506 C C . GLY B 1 719 ? 3.145 31.297 -22.156 1 94.31 719 GLY B C 1
ATOM 12507 O O . GLY B 1 719 ? 3.477 32.469 -22.172 1 94.31 719 GLY B O 1
ATOM 12508 N N . PHE B 1 720 ? 2.186 30.875 -21.484 1 95.25 720 PHE B N 1
ATOM 12509 C CA . PHE B 1 720 ? 1.367 31.766 -20.672 1 95.25 720 PHE B CA 1
ATOM 12510 C C . PHE B 1 720 ? 2.17 32.312 -19.5 1 95.25 720 PHE B C 1
ATOM 12512 O O . PHE B 1 720 ? 2.076 33.5 -19.188 1 95.25 720 PHE B O 1
ATOM 12519 N N . VAL B 1 721 ? 2.953 31.547 -18.797 1 95.81 721 VAL B N 1
ATOM 12520 C CA . VAL B 1 721 ? 3.773 31.969 -17.672 1 95.81 721 VAL B CA 1
ATOM 12521 C C . VAL B 1 721 ? 4.773 33.031 -18.125 1 95.81 721 VAL B C 1
ATOM 12523 O O . VAL B 1 721 ? 5 34.031 -17.438 1 95.81 721 VAL B O 1
ATOM 12526 N N . ASN B 1 722 ? 5.324 32.812 -19.281 1 94.88 722 ASN B N 1
ATOM 12527 C CA . ASN B 1 722 ? 6.27 33.781 -19.844 1 94.88 722 ASN B CA 1
ATOM 12528 C C . ASN B 1 722 ? 5.598 35.094 -20.141 1 94.88 722 ASN B C 1
ATOM 12530 O O . ASN B 1 722 ? 6.188 36.156 -19.906 1 94.88 722 ASN B O 1
ATOM 12534 N N . THR B 1 723 ? 4.441 35.031 -20.641 1 94.88 723 THR B N 1
ATOM 12535 C CA . THR B 1 723 ? 3.695 36.25 -20.938 1 94.88 723 THR B CA 1
ATOM 12536 C C . THR B 1 723 ? 3.367 37 -19.656 1 94.88 723 THR B C 1
ATOM 12538 O O . THR B 1 723 ? 3.477 38.25 -19.625 1 94.88 723 THR B O 1
ATOM 12541 N N . MET B 1 724 ? 2.949 36.344 -18.641 1 94.5 724 MET B N 1
ATOM 12542 C CA . MET B 1 724 ? 2.617 36.969 -17.375 1 94.5 724 MET B CA 1
ATOM 12543 C C . MET B 1 724 ? 3.857 37.594 -16.734 1 94.5 724 MET B C 1
ATOM 12545 O O . MET B 1 724 ? 3.787 38.656 -16.141 1 94.5 724 MET B O 1
ATOM 12549 N N . ALA B 1 725 ? 4.969 36.938 -16.812 1 93.62 725 ALA B N 1
ATOM 12550 C CA . ALA B 1 725 ? 6.219 37.438 -16.234 1 93.62 725 ALA B CA 1
ATOM 12551 C C . ALA B 1 725 ? 6.684 38.719 -16.953 1 93.62 725 ALA B C 1
ATOM 12553 O O . ALA B 1 725 ? 7.242 39.594 -16.312 1 93.62 725 ALA B O 1
ATOM 12554 N N . GLN B 1 726 ? 6.461 38.812 -18.188 1 92.44 726 GLN B N 1
ATOM 12555 C CA . GLN B 1 726 ? 6.902 39.969 -18.984 1 92.44 726 GLN B CA 1
ATOM 12556 C C . GLN B 1 726 ? 5.953 41.156 -18.828 1 92.44 726 GLN B C 1
ATOM 12558 O O . GLN B 1 726 ? 6.391 42.281 -18.734 1 92.44 726 GLN B O 1
ATOM 12563 N N . SER B 1 727 ? 4.66 40.844 -18.812 1 90.69 727 SER B N 1
ATOM 12564 C CA . SER B 1 727 ? 3.662 41.906 -18.781 1 90.69 727 SER B CA 1
ATOM 12565 C C . SER B 1 727 ? 3.438 42.438 -17.375 1 90.69 727 SER B C 1
ATOM 12567 O O . SER B 1 727 ? 3.008 43.562 -17.188 1 90.69 727 SER B O 1
ATOM 12569 N N . GLY B 1 728 ? 3.713 41.625 -16.391 1 82.38 728 GLY B N 1
ATOM 12570 C CA . GLY B 1 728 ? 3.404 42 -15.023 1 82.38 728 GLY B CA 1
ATOM 12571 C C . GLY B 1 728 ? 1.916 42 -14.734 1 82.38 728 GLY B C 1
ATOM 12572 O O . GLY B 1 728 ? 1.478 42.656 -13.766 1 82.38 728 GLY B O 1
ATOM 12573 N N . ALA B 1 729 ? 1.159 41.344 -15.594 1 83.19 729 ALA B N 1
ATOM 12574 C CA . ALA B 1 729 ? -0.294 41.344 -15.453 1 83.19 729 ALA B CA 1
ATOM 12575 C C . ALA B 1 729 ? -0.731 40.406 -14.328 1 83.19 729 ALA B C 1
ATOM 12577 O O . ALA B 1 729 ? 0.063 39.625 -13.836 1 83.19 729 ALA B O 1
ATOM 12578 N N . SER B 1 730 ? -2.004 40.719 -13.789 1 86.44 730 SER B N 1
ATOM 12579 C CA . SER B 1 730 ? -2.594 39.844 -12.773 1 86.44 730 SER B CA 1
ATOM 12580 C C . SER B 1 730 ? -3.562 38.844 -13.398 1 86.44 730 SER B C 1
ATOM 12582 O O . SER B 1 730 ? -4.059 39.062 -14.508 1 86.44 730 SER B O 1
ATOM 12584 N N . LEU B 1 731 ? -3.713 37.688 -12.789 1 89.25 731 LEU B N 1
ATOM 12585 C CA . LEU B 1 731 ? -4.645 36.688 -13.258 1 89.25 731 LEU B CA 1
ATOM 12586 C C . LEU B 1 731 ? -6.074 37.219 -13.266 1 89.25 731 LEU B C 1
ATOM 12588 O O . LEU B 1 731 ? -6.523 37.812 -12.273 1 89.25 731 LEU B O 1
ATOM 12592 N N . LYS B 1 732 ? -6.707 37.125 -14.375 1 88.25 732 LYS B N 1
ATOM 12593 C CA . LYS B 1 732 ? -8.102 37.531 -14.477 1 88.25 732 LYS B CA 1
ATOM 12594 C C . LYS B 1 732 ? -9.039 36.5 -13.891 1 88.25 732 LYS B C 1
ATOM 12596 O O . LYS B 1 732 ? -8.828 35.281 -14.078 1 88.25 732 LYS B O 1
ATOM 12601 N N . GLU B 1 733 ? -10 36.812 -13.031 1 90.69 733 GLU B N 1
ATOM 12602 C CA . GLU B 1 733 ? -10.945 35.906 -12.406 1 90.69 733 GLU B CA 1
ATOM 12603 C C . GLU B 1 733 ? -12.383 36.375 -12.586 1 90.69 733 GLU B C 1
ATOM 12605 O O . GLU B 1 733 ? -13.188 36.312 -11.664 1 90.69 733 GLU B O 1
ATOM 12610 N N . ASN B 1 734 ? -12.672 36.781 -13.781 1 89.62 734 ASN B N 1
ATOM 12611 C CA . ASN B 1 734 ? -13.984 37.344 -14.047 1 89.62 734 ASN B CA 1
ATOM 12612 C C . ASN B 1 734 ? -14.977 36.281 -14.492 1 89.62 734 ASN B C 1
ATOM 12614 O O . ASN B 1 734 ? -16.188 36.438 -14.336 1 89.62 734 ASN B O 1
ATOM 12618 N N . THR B 1 735 ? -14.547 35.281 -15.117 1 91 735 THR B N 1
ATOM 12619 C CA . THR B 1 735 ? -15.367 34.156 -15.586 1 91 735 THR B CA 1
ATOM 12620 C C . THR B 1 735 ? -15 32.875 -14.852 1 91 735 THR B C 1
ATOM 12622 O O . THR B 1 735 ? -13.914 32.781 -14.266 1 91 735 THR B O 1
ATOM 12625 N N . PRO B 1 736 ? -15.922 31.953 -14.812 1 88.81 736 PRO B N 1
ATOM 12626 C CA . PRO B 1 736 ? -15.625 30.672 -14.156 1 88.81 736 PRO B CA 1
ATOM 12627 C C . PRO B 1 736 ? -14.406 29.984 -14.75 1 88.81 736 PRO B C 1
ATOM 12629 O O . PRO B 1 736 ? -13.633 29.344 -14.023 1 88.81 736 PRO B O 1
ATOM 12632 N N . GLU B 1 737 ? -14.281 30.094 -16.016 1 91 737 GLU B N 1
ATOM 12633 C CA . GLU B 1 737 ? -13.133 29.469 -16.672 1 91 737 GLU B CA 1
ATOM 12634 C C . GLU B 1 737 ? -11.828 30.125 -16.219 1 91 737 GLU B C 1
ATOM 12636 O O . GLU B 1 737 ? -10.828 29.438 -15.992 1 91 737 GLU B O 1
ATOM 12641 N N . GLN B 1 738 ? -11.883 31.438 -16.141 1 91.62 738 GLN B N 1
ATOM 12642 C CA . GLN B 1 738 ? -10.703 32.188 -15.695 1 91.62 738 GLN B CA 1
ATOM 12643 C C . GLN B 1 738 ? -10.398 31.875 -14.227 1 91.62 738 GLN B C 1
ATOM 12645 O O . GLN B 1 738 ? -9.234 31.797 -13.836 1 91.62 738 GLN B O 1
ATOM 12650 N N . MET B 1 739 ? -11.414 31.719 -13.484 1 90.88 739 MET B N 1
ATOM 12651 C CA . MET B 1 739 ? -11.227 31.375 -12.07 1 90.88 739 MET B CA 1
ATOM 12652 C C . MET B 1 739 ? -10.562 30.016 -11.93 1 90.88 739 MET B C 1
ATOM 12654 O O . MET B 1 739 ? -9.688 29.828 -11.078 1 90.88 739 MET B O 1
ATOM 12658 N N . ASN B 1 740 ? -11 29.125 -12.75 1 91.88 740 ASN B N 1
ATOM 12659 C CA . ASN B 1 740 ? -10.406 27.781 -12.734 1 91.88 740 ASN B CA 1
ATOM 12660 C C . ASN B 1 740 ? -8.945 27.812 -13.172 1 91.88 740 ASN B C 1
ATOM 12662 O O . ASN B 1 740 ? -8.102 27.109 -12.602 1 91.88 740 ASN B O 1
ATOM 12666 N N . GLN B 1 741 ? -8.695 28.547 -14.172 1 92.69 741 GLN B N 1
ATOM 12667 C CA . GLN B 1 741 ? -7.32 28.688 -14.641 1 92.69 741 GLN B CA 1
ATOM 12668 C C . GLN B 1 741 ? -6.43 29.297 -13.562 1 92.69 741 GLN B C 1
ATOM 12670 O O . GLN B 1 741 ? -5.301 28.844 -13.352 1 92.69 741 GLN B O 1
ATOM 12675 N N . ALA B 1 742 ? -6.965 30.328 -12.961 1 92.94 742 ALA B N 1
ATOM 12676 C CA . ALA B 1 742 ? -6.215 30.969 -11.891 1 92.94 742 ALA B CA 1
ATOM 12677 C C . ALA B 1 742 ? -5.906 29.984 -10.766 1 92.94 742 ALA B C 1
ATOM 12679 O O . ALA B 1 742 ? -4.801 29.984 -10.211 1 92.94 742 ALA B O 1
ATOM 12680 N N . ARG B 1 743 ? -6.836 29.156 -10.43 1 92.88 743 ARG B N 1
ATOM 12681 C CA . ARG B 1 743 ? -6.645 28.141 -9.398 1 92.88 743 ARG B CA 1
ATOM 12682 C C . ARG B 1 743 ? -5.531 27.172 -9.773 1 92.88 743 ARG B C 1
ATOM 12684 O O . ARG B 1 743 ? -4.703 26.812 -8.938 1 92.88 743 ARG B O 1
ATOM 12691 N N . ILE B 1 744 ? -5.516 26.797 -11.031 1 95.62 744 ILE B N 1
ATOM 12692 C CA . ILE B 1 744 ? -4.531 25.828 -11.516 1 95.62 744 ILE B CA 1
ATOM 12693 C C . ILE B 1 744 ? -3.131 26.422 -11.422 1 95.62 744 ILE B C 1
ATOM 12695 O O . ILE B 1 744 ? -2.205 25.781 -10.922 1 95.62 744 ILE B O 1
ATOM 12699 N N . TYR B 1 745 ? -2.947 27.656 -11.859 1 95.81 745 TYR B N 1
ATOM 12700 C CA . TYR B 1 745 ? -1.631 28.281 -11.867 1 95.81 745 TYR B CA 1
ATOM 12701 C C . TYR B 1 745 ? -1.149 28.562 -10.445 1 95.81 745 TYR B C 1
ATOM 12703 O O . TYR B 1 745 ? 0.037 28.406 -10.148 1 95.81 745 TYR B O 1
ATOM 12711 N N . ARG B 1 746 ? -2.078 28.984 -9.547 1 95 746 ARG B N 1
ATOM 12712 C CA . ARG B 1 746 ? -1.704 29.188 -8.148 1 95 746 ARG B CA 1
ATOM 12713 C C . ARG B 1 746 ? -1.256 27.875 -7.504 1 95 746 ARG B C 1
ATOM 12715 O O . ARG B 1 746 ? -0.257 27.844 -6.781 1 95 746 ARG B O 1
ATOM 12722 N N . ARG B 1 747 ? -1.964 26.844 -7.785 1 95.56 747 ARG B N 1
ATOM 12723 C CA . ARG B 1 747 ? -1.626 25.531 -7.227 1 95.56 747 ARG B CA 1
ATOM 12724 C C . ARG B 1 747 ? -0.315 25.016 -7.805 1 95.56 747 ARG B C 1
ATOM 12726 O O . ARG B 1 747 ? 0.497 24.438 -7.086 1 95.56 747 ARG B O 1
ATOM 12733 N N . ALA B 1 748 ? -0.17 25.234 -9.109 1 96.56 748 ALA B N 1
ATOM 12734 C CA . ALA B 1 748 ? 1.067 24.797 -9.75 1 96.56 748 ALA B CA 1
ATOM 12735 C C . ALA B 1 748 ? 2.277 25.5 -9.141 1 96.56 748 ALA B C 1
ATOM 12737 O O . ALA B 1 748 ? 3.299 24.875 -8.859 1 96.56 748 ALA B O 1
ATOM 12738 N N . TYR B 1 749 ? 2.139 26.812 -8.93 1 96.12 749 TYR B N 1
ATOM 12739 C CA . TYR B 1 749 ? 3.219 27.594 -8.328 1 96.12 749 TYR B CA 1
ATOM 12740 C C . TYR B 1 749 ? 3.512 27.094 -6.914 1 96.12 749 TYR B C 1
ATOM 12742 O O . TYR B 1 749 ? 4.672 26.938 -6.535 1 96.12 749 TYR B O 1
ATOM 12750 N N . THR B 1 750 ? 2.486 26.828 -6.156 1 96 750 THR B N 1
ATOM 12751 C CA . THR B 1 750 ? 2.623 26.359 -4.781 1 96 750 THR B CA 1
ATOM 12752 C C . THR B 1 750 ? 3.174 24.938 -4.746 1 96 750 THR B C 1
ATOM 12754 O O . THR B 1 750 ? 3.877 24.562 -3.805 1 96 750 THR B O 1
ATOM 12757 N N . ALA B 1 751 ? 2.92 24.188 -5.797 1 96.38 751 ALA B N 1
ATOM 12758 C CA . ALA B 1 751 ? 3.387 22.812 -5.871 1 96.38 751 ALA B CA 1
ATOM 12759 C C . ALA B 1 751 ? 4.91 22.75 -5.918 1 96.38 751 ALA B C 1
ATOM 12761 O O . ALA B 1 751 ? 5.516 21.812 -5.395 1 96.38 751 ALA B O 1
ATOM 12762 N N . PHE B 1 752 ? 5.527 23.75 -6.5 1 96.56 752 PHE B N 1
ATOM 12763 C CA . PHE B 1 752 ? 6.984 23.812 -6.512 1 96.56 752 PHE B CA 1
ATOM 12764 C C . PHE B 1 752 ? 7.535 23.906 -5.09 1 96.56 752 PHE B C 1
ATOM 12766 O O . PHE B 1 752 ? 8.547 23.281 -4.77 1 96.56 752 PHE B O 1
ATOM 12773 N N . GLN B 1 753 ? 6.828 24.703 -4.297 1 94.88 753 GLN B N 1
ATOM 12774 C CA . GLN B 1 753 ? 7.246 24.859 -2.906 1 94.88 753 GLN B CA 1
ATOM 12775 C C . GLN B 1 753 ? 7.137 23.547 -2.145 1 94.88 753 GLN B C 1
ATOM 12777 O O . GLN B 1 753 ? 8.062 23.156 -1.427 1 94.88 753 GLN B O 1
ATOM 12782 N N . LEU B 1 754 ? 6.039 22.891 -2.348 1 94.62 754 LEU B N 1
ATOM 12783 C CA . LEU B 1 754 ? 5.789 21.625 -1.669 1 94.62 754 LEU B CA 1
ATOM 12784 C C . LEU B 1 754 ? 6.793 20.578 -2.115 1 94.62 754 LEU B C 1
ATOM 12786 O O . LEU B 1 754 ? 7.266 19.781 -1.301 1 94.62 754 LEU B O 1
ATOM 12790 N N . ARG B 1 755 ? 7.031 20.531 -3.381 1 94.75 755 ARG B N 1
ATOM 12791 C CA . ARG B 1 755 ? 8 19.594 -3.928 1 94.75 755 ARG B CA 1
ATOM 12792 C C . ARG B 1 755 ? 9.383 19.797 -3.307 1 94.75 755 ARG B C 1
ATOM 12794 O O . ARG B 1 755 ? 10.062 18.844 -2.949 1 94.75 755 ARG B O 1
ATOM 12801 N N . ASP B 1 756 ? 9.797 21.062 -3.189 1 94.25 756 ASP B N 1
ATOM 12802 C CA . ASP B 1 756 ? 11.094 21.375 -2.598 1 94.25 756 ASP B CA 1
ATOM 12803 C C . ASP B 1 756 ? 11.156 20.938 -1.139 1 94.25 756 ASP B C 1
ATOM 12805 O O . ASP B 1 756 ? 12.164 20.391 -0.694 1 94.25 756 ASP B O 1
ATOM 12809 N N . LEU B 1 757 ? 10.094 21.172 -0.47 1 91.75 757 LEU B N 1
ATOM 12810 C CA . LEU B 1 757 ? 10.008 20.75 0.922 1 91.75 757 LEU B CA 1
ATOM 12811 C C . LEU B 1 757 ? 10.133 19.234 1.036 1 91.75 757 LEU B C 1
ATOM 12813 O O . LEU B 1 757 ? 10.82 18.734 1.928 1 91.75 757 LEU B O 1
ATOM 12817 N N . SER B 1 758 ? 9.547 18.547 0.15 1 93.06 758 SER B N 1
ATOM 12818 C CA . SER B 1 758 ? 9.508 17.078 0.2 1 93.06 758 SER B CA 1
ATOM 12819 C C . SER B 1 758 ? 10.805 16.484 -0.326 1 93.06 758 SER B C 1
ATOM 12821 O O . SER B 1 758 ? 11.023 15.273 -0.216 1 93.06 758 SER B O 1
ATOM 12823 N N . ASN B 1 759 ? 11.562 17.297 -0.93 1 93.19 759 ASN B N 1
ATOM 12824 C CA . ASN B 1 759 ? 12.891 16.875 -1.366 1 93.19 759 ASN B CA 1
ATOM 12825 C C . ASN B 1 759 ? 13.977 17.391 -0.43 1 93.19 759 ASN B C 1
ATOM 12827 O O . ASN B 1 759 ? 15.07 17.734 -0.875 1 93.19 759 ASN B O 1
ATOM 12831 N N . GLU B 1 760 ? 13.625 17.641 0.824 1 90.31 760 GLU B N 1
ATOM 12832 C CA . GLU B 1 760 ? 14.516 17.859 1.963 1 90.31 760 GLU B CA 1
ATOM 12833 C C . GLU B 1 760 ? 15.141 19.25 1.918 1 90.31 760 GLU B C 1
ATOM 12835 O O . GLU B 1 760 ? 16.203 19.469 2.492 1 90.31 760 GLU B O 1
ATOM 12840 N N . MET B 1 761 ? 14.539 20.156 1.165 1 89.94 761 MET B N 1
ATOM 12841 C CA . MET B 1 761 ? 14.984 21.531 1.27 1 89.94 761 MET B CA 1
ATOM 12842 C C . MET B 1 761 ? 14.523 22.156 2.582 1 89.94 761 MET B C 1
ATOM 12844 O O . MET B 1 761 ? 13.352 22.031 2.957 1 89.94 761 MET B O 1
ATOM 12848 N N . PRO B 1 762 ? 15.43 22.781 3.248 1 87.12 762 PRO B N 1
ATOM 12849 C CA . PRO B 1 762 ? 15.031 23.391 4.52 1 87.12 762 PRO B CA 1
ATOM 12850 C C . PRO B 1 762 ? 13.945 24.453 4.344 1 87.12 762 PRO B C 1
ATOM 12852 O O . PRO B 1 762 ? 13.93 25.172 3.338 1 87.12 762 PRO B O 1
ATOM 12855 N N . LEU B 1 763 ? 13.156 24.562 5.336 1 88 763 LEU B N 1
ATOM 12856 C CA . LEU B 1 763 ? 12.016 25.469 5.324 1 88 763 LEU B CA 1
ATOM 12857 C C . LEU B 1 763 ? 12.453 26.891 5.027 1 88 763 LEU B C 1
ATOM 12859 O O . LEU B 1 763 ? 11.812 27.594 4.242 1 88 763 LEU B O 1
ATOM 12863 N N . SER B 1 764 ? 13.531 27.375 5.633 1 86 764 SER B N 1
ATOM 12864 C CA . SER B 1 764 ? 14.023 28.75 5.445 1 86 764 SER B CA 1
ATOM 12865 C C . SER B 1 764 ? 14.5 28.969 4.016 1 86 764 SER B C 1
ATOM 12867 O O . SER B 1 764 ? 14.328 30.047 3.459 1 86 764 SER B O 1
ATOM 12869 N N . ALA B 1 765 ? 15.086 27.906 3.465 1 88.81 765 ALA B N 1
ATOM 12870 C CA . ALA B 1 765 ? 15.562 28 2.086 1 88.81 765 ALA B CA 1
ATOM 12871 C C . ALA B 1 765 ? 14.398 28.109 1.111 1 88.81 765 ALA B C 1
ATOM 12873 O O . ALA B 1 765 ? 14.484 28.828 0.113 1 88.81 765 ALA B O 1
ATOM 12874 N N . VAL B 1 766 ? 13.383 27.406 1.375 1 91.94 766 VAL B N 1
ATOM 12875 C CA . VAL B 1 766 ? 12.18 27.484 0.545 1 91.94 766 VAL B CA 1
ATOM 12876 C C . VAL B 1 766 ? 11.57 28.875 0.665 1 91.94 766 VAL B C 1
ATOM 12878 O O . VAL B 1 766 ? 11.156 29.469 -0.336 1 91.94 766 VAL B O 1
ATOM 12881 N N . ALA B 1 767 ? 11.477 29.375 1.917 1 91.06 767 ALA B N 1
ATOM 12882 C CA . ALA B 1 767 ? 10.945 30.719 2.156 1 91.06 767 ALA B CA 1
ATOM 12883 C C . ALA B 1 767 ? 11.719 31.766 1.361 1 91.06 767 ALA B C 1
ATOM 12885 O O . ALA B 1 767 ? 11.117 32.656 0.77 1 91.06 767 ALA B O 1
ATOM 12886 N N . ASN B 1 768 ? 13 31.609 1.323 1 88.88 768 ASN B N 1
ATOM 12887 C CA . ASN B 1 768 ? 13.859 32.562 0.611 1 88.88 768 ASN B CA 1
ATOM 12888 C C . ASN B 1 768 ? 13.711 32.406 -0.901 1 88.88 768 ASN B C 1
ATOM 12890 O O . ASN B 1 768 ? 13.641 33.406 -1.618 1 88.88 768 ASN B O 1
ATOM 12894 N N . ARG B 1 769 ? 13.664 31.203 -1.354 1 92 769 ARG B N 1
ATOM 12895 C CA . ARG B 1 769 ? 13.586 30.938 -2.785 1 92 769 ARG B CA 1
ATOM 12896 C C . ARG B 1 769 ? 12.312 31.516 -3.387 1 92 769 ARG B C 1
ATOM 12898 O O . ARG B 1 769 ? 12.328 32.062 -4.496 1 92 769 ARG B O 1
ATOM 12905 N N . TYR B 1 770 ? 11.312 31.438 -2.678 1 94.19 770 TYR B N 1
ATOM 12906 C CA . TYR B 1 770 ? 10.023 31.875 -3.209 1 94.19 770 TYR B CA 1
ATOM 12907 C C . TYR B 1 770 ? 9.602 33.188 -2.596 1 94.19 770 TYR B C 1
ATOM 12909 O O . TYR B 1 770 ? 8.492 33.688 -2.85 1 94.19 770 TYR B O 1
ATOM 12917 N N . ARG B 1 771 ? 10.367 33.781 -1.729 1 90.62 771 ARG B N 1
ATOM 12918 C CA . ARG B 1 771 ? 10.156 35.094 -1.122 1 90.62 771 ARG B CA 1
ATOM 12919 C C . ARG B 1 771 ? 8.844 35.125 -0.346 1 90.62 771 ARG B C 1
ATOM 12921 O O . ARG B 1 771 ? 8.016 36 -0.565 1 90.62 771 ARG B O 1
ATOM 12928 N N . ILE B 1 772 ? 8.625 34.156 0.457 1 90.5 772 ILE B N 1
ATOM 12929 C CA . ILE B 1 772 ? 7.457 34.094 1.327 1 90.5 772 ILE B CA 1
ATOM 12930 C C . ILE B 1 772 ? 7.902 33.875 2.77 1 90.5 772 ILE B C 1
ATOM 12932 O O . ILE B 1 772 ? 9.008 33.375 3.014 1 90.5 772 ILE B O 1
ATOM 12936 N N . PRO B 1 773 ? 7.105 34.281 3.725 1 88.12 773 PRO B N 1
ATOM 12937 C CA . PRO B 1 773 ? 7.488 34.094 5.129 1 88.12 773 PRO B CA 1
ATOM 12938 C C . PRO B 1 773 ? 7.617 32.625 5.52 1 88.12 773 PRO B C 1
ATOM 12940 O O . PRO B 1 773 ? 6.914 31.766 4.969 1 88.12 773 PRO B O 1
ATOM 12943 N N . ARG B 1 774 ? 8.453 32.344 6.453 1 89.25 774 ARG B N 1
ATOM 12944 C CA . ARG B 1 774 ? 8.68 30.984 6.953 1 89.25 774 ARG B CA 1
ATOM 12945 C C . ARG B 1 774 ? 7.395 30.375 7.492 1 89.25 774 ARG B C 1
ATOM 12947 O O . ARG B 1 774 ? 7.137 29.188 7.297 1 89.25 774 ARG B O 1
ATOM 12954 N N . GLY B 1 775 ? 6.629 31.188 8.141 1 85.81 775 GLY B N 1
ATOM 12955 C CA . GLY B 1 775 ? 5.371 30.703 8.688 1 85.81 775 GLY B CA 1
ATOM 12956 C C . GLY B 1 775 ? 4.41 30.203 7.625 1 85.81 775 GLY B C 1
ATOM 12957 O O . GLY B 1 775 ? 3.67 29.25 7.84 1 85.81 775 GLY B O 1
ATOM 12958 N N . ALA B 1 776 ? 4.441 30.891 6.488 1 88.06 776 ALA B N 1
ATOM 12959 C CA . ALA B 1 776 ? 3.58 30.5 5.379 1 88.06 776 ALA B CA 1
ATOM 12960 C C . ALA B 1 776 ? 4.004 29.141 4.809 1 88.06 776 ALA B C 1
ATOM 12962 O O . ALA B 1 776 ? 3.158 28.328 4.438 1 88.06 776 ALA B O 1
ATOM 12963 N N . VAL B 1 777 ? 5.281 28.953 4.723 1 90.19 777 VAL B N 1
ATOM 12964 C CA . VAL B 1 777 ? 5.809 27.688 4.227 1 90.19 777 VAL B CA 1
ATOM 12965 C C . VAL B 1 777 ? 5.434 26.562 5.18 1 90.19 777 VAL B C 1
ATOM 12967 O O . VAL B 1 777 ? 5.051 25.469 4.746 1 90.19 777 VAL B O 1
ATOM 12970 N N . GLN B 1 778 ? 5.582 26.812 6.402 1 87.31 778 GLN B N 1
ATOM 12971 C CA . GLN B 1 778 ? 5.246 25.781 7.395 1 87.31 778 GLN B CA 1
ATOM 12972 C C . GLN B 1 778 ? 3.756 25.469 7.367 1 87.31 778 GLN B C 1
ATOM 12974 O O . GLN B 1 778 ? 3.363 24.312 7.527 1 87.31 778 GLN B O 1
ATOM 12979 N N . THR B 1 779 ? 2.953 26.5 7.246 1 84 779 THR B N 1
ATOM 12980 C CA . THR B 1 779 ? 1.513 26.297 7.156 1 84 779 THR B CA 1
ATOM 12981 C C . THR B 1 779 ? 1.169 25.422 5.961 1 84 779 THR B C 1
ATOM 12983 O O . THR B 1 779 ? 0.303 24.547 6.055 1 84 779 THR B O 1
ATOM 12986 N N . LEU B 1 780 ? 1.796 25.656 4.867 1 89.44 780 LEU B N 1
ATOM 12987 C CA . LEU B 1 780 ? 1.613 24.812 3.688 1 89.44 780 LEU B CA 1
ATOM 12988 C C . LEU B 1 780 ? 1.967 23.359 3.994 1 89.44 780 LEU B C 1
ATOM 12990 O O . LEU B 1 780 ? 1.212 22.453 3.652 1 89.44 780 LEU B O 1
ATOM 12994 N N . ALA B 1 781 ? 3.078 23.219 4.633 1 86.56 781 ALA B N 1
ATOM 12995 C CA . ALA B 1 781 ? 3.551 21.875 4.977 1 86.56 781 ALA B CA 1
ATOM 12996 C C . ALA B 1 781 ? 2.562 21.172 5.898 1 86.56 781 ALA B C 1
ATOM 12998 O O . ALA B 1 781 ? 2.398 19.938 5.824 1 86.56 781 ALA B O 1
ATOM 12999 N N . GLN B 1 782 ? 1.926 21.891 6.676 1 80.06 782 GLN B N 1
ATOM 13000 C CA . GLN B 1 782 ? 0.977 21.312 7.625 1 80.06 782 GLN B CA 1
ATOM 13001 C C . GLN B 1 782 ? -0.367 21.047 6.957 1 80.06 782 GLN B C 1
ATOM 13003 O O . GLN B 1 782 ? -0.961 19.984 7.16 1 80.06 782 GLN B O 1
ATOM 13008 N N . GLN B 1 783 ? -0.829 21.953 6.172 1 83.62 783 GLN B N 1
ATOM 13009 C CA . GLN B 1 783 ? -2.143 21.844 5.547 1 83.62 783 GLN B CA 1
ATOM 13010 C C . GLN B 1 783 ? -2.16 20.75 4.488 1 83.62 783 GLN B C 1
ATOM 13012 O O . GLN B 1 783 ? -3.199 20.141 4.246 1 83.62 783 GLN B O 1
ATOM 13017 N N . CYS B 1 784 ? -1.07 20.531 3.883 1 91.44 784 CYS B N 1
ATOM 13018 C CA . CYS B 1 784 ? -1.022 19.578 2.787 1 91.44 784 CYS B CA 1
ATOM 13019 C C . CYS B 1 784 ? -1.306 18.156 3.287 1 91.44 784 CYS B C 1
ATOM 13021 O O . CYS B 1 784 ? -1.831 17.328 2.545 1 91.44 784 CYS B O 1
ATOM 13023 N N . HIS B 1 785 ? -1.038 17.891 4.562 1 87.31 785 HIS B N 1
ATOM 13024 C CA . HIS B 1 785 ? -1.276 16.547 5.109 1 87.31 785 HIS B CA 1
ATOM 13025 C C . HIS B 1 785 ? -2.768 16.234 5.156 1 87.31 785 HIS B C 1
ATOM 13027 O O . HIS B 1 785 ? -3.193 15.164 4.719 1 87.31 785 HIS B O 1
ATOM 13033 N N . GLY B 1 786 ? -3.502 17.172 5.742 1 84.75 786 GLY B N 1
ATOM 13034 C CA . GLY B 1 786 ? -4.945 16.984 5.793 1 84.75 786 GLY B CA 1
ATOM 13035 C C . GLY B 1 786 ? -5.582 16.938 4.418 1 84.75 786 GLY B C 1
ATOM 13036 O O . GLY B 1 786 ? -6.473 16.109 4.176 1 84.75 786 GLY B O 1
ATOM 13037 N N . PHE B 1 787 ? -5.094 17.766 3.559 1 92.19 787 PHE B N 1
ATOM 13038 C CA . PHE B 1 787 ? -5.621 17.797 2.199 1 92.19 787 PHE B CA 1
ATOM 13039 C C . PHE B 1 787 ? -5.34 16.469 1.487 1 92.19 787 PHE B C 1
ATOM 13041 O O . PHE B 1 787 ? -6.219 15.914 0.825 1 92.19 787 PHE B O 1
ATOM 13048 N N . ALA B 1 788 ? -4.113 15.984 1.586 1 94.06 788 ALA B N 1
ATOM 13049 C CA . ALA B 1 788 ? -3.729 14.719 0.968 1 94.06 788 ALA B CA 1
ATOM 13050 C C . ALA B 1 788 ? -4.578 13.562 1.498 1 94.06 788 ALA B C 1
ATOM 13052 O O . ALA B 1 788 ? -5.012 12.703 0.732 1 94.06 788 ALA B O 1
ATOM 13053 N N . ALA B 1 789 ? -4.793 13.539 2.781 1 89.88 789 ALA B N 1
ATOM 13054 C CA . ALA B 1 789 ? -5.648 12.516 3.369 1 89.88 789 ALA B CA 1
ATOM 13055 C C . ALA B 1 789 ? -7.062 12.586 2.803 1 89.88 789 ALA B C 1
ATOM 13057 O O . ALA B 1 789 ? -7.707 11.562 2.584 1 89.88 789 ALA B O 1
ATOM 13058 N N . GLY B 1 790 ? -7.535 13.805 2.643 1 91.88 790 GLY B N 1
ATOM 13059 C CA . GLY B 1 790 ? -8.844 14.008 2.043 1 91.88 790 GLY B CA 1
ATOM 13060 C C . GLY B 1 790 ? -8.938 13.484 0.621 1 91.88 790 GLY B C 1
ATOM 13061 O O . GLY B 1 790 ? -9.93 12.867 0.244 1 91.88 790 GLY B O 1
ATOM 13062 N N . ILE B 1 791 ? -7.91 13.695 -0.186 1 96.06 791 ILE B N 1
ATOM 13063 C CA . ILE B 1 791 ? -7.895 13.25 -1.574 1 96.06 791 ILE B CA 1
ATOM 13064 C C . ILE B 1 791 ? -7.879 11.719 -1.625 1 96.06 791 ILE B C 1
ATOM 13066 O O . ILE B 1 791 ? -8.516 11.117 -2.49 1 96.06 791 ILE B O 1
ATOM 13070 N N . VAL B 1 792 ? -7.086 11.109 -0.744 1 95.12 792 VAL B N 1
ATOM 13071 C CA . VAL B 1 792 ? -7.051 9.656 -0.687 1 95.12 792 VAL B CA 1
ATOM 13072 C C . VAL B 1 792 ? -8.445 9.109 -0.375 1 95.12 792 VAL B C 1
ATOM 13074 O O . VAL B 1 792 ? -8.906 8.172 -1.022 1 95.12 792 VAL B O 1
ATOM 13077 N N . LYS B 1 793 ? -9.141 9.719 0.587 1 92.94 793 LYS B N 1
ATOM 13078 C CA . LYS B 1 793 ? -10.5 9.312 0.933 1 92.94 793 LYS B CA 1
ATOM 13079 C C . LYS B 1 793 ? -11.445 9.5 -0.248 1 92.94 793 LYS B C 1
ATOM 13081 O O . LYS B 1 793 ? -12.344 8.68 -0.466 1 92.94 793 LYS B O 1
ATOM 13086 N N . PHE B 1 794 ? -11.227 10.586 -0.903 1 96.19 794 PHE B N 1
ATOM 13087 C CA . PHE B 1 794 ? -12.016 10.859 -2.098 1 96.19 794 PHE B CA 1
ATOM 13088 C C . PHE B 1 794 ? -11.891 9.719 -3.102 1 96.19 794 PHE B C 1
ATOM 13090 O O . PHE B 1 794 ? -12.891 9.211 -3.6 1 96.19 794 PHE B O 1
ATOM 13097 N N . CYS B 1 795 ? -10.695 9.289 -3.363 1 97.06 795 CYS B N 1
ATOM 13098 C CA . CYS B 1 795 ? -10.43 8.219 -4.316 1 97.06 795 CYS B CA 1
ATOM 13099 C C . CYS B 1 795 ? -11.008 6.895 -3.822 1 97.06 795 CYS B C 1
ATOM 13101 O O . CYS B 1 795 ? -11.547 6.121 -4.609 1 97.06 795 CYS B O 1
ATOM 13103 N N . GLN B 1 796 ? -10.875 6.633 -2.578 1 93.31 796 GLN B N 1
ATOM 13104 C CA . GLN B 1 796 ? -11.406 5.398 -2.012 1 93.31 796 GLN B CA 1
ATOM 13105 C C . GLN B 1 796 ? -12.922 5.324 -2.176 1 93.31 796 GLN B C 1
ATOM 13107 O O . GLN B 1 796 ? -13.453 4.289 -2.576 1 93.31 796 GLN B O 1
ATOM 13112 N N . ARG B 1 797 ? -13.586 6.438 -1.939 1 92.62 797 ARG B N 1
ATOM 13113 C CA . ARG B 1 797 ? -15.047 6.465 -2.047 1 92.62 797 ARG B CA 1
ATOM 13114 C C . ARG B 1 797 ? -15.484 6.348 -3.5 1 92.62 797 ARG B C 1
ATOM 13116 O O . ARG B 1 797 ? -16.562 5.812 -3.785 1 92.62 797 ARG B O 1
ATOM 13123 N N . MET B 1 798 ? -14.68 6.805 -4.395 1 95.38 798 MET B N 1
ATOM 13124 C CA . MET B 1 798 ? -14.984 6.719 -5.82 1 95.38 798 MET B CA 1
ATOM 13125 C C . MET B 1 798 ? -14.586 5.359 -6.383 1 95.38 798 MET B C 1
ATOM 13127 O O . MET B 1 798 ? -14.789 5.09 -7.566 1 95.38 798 MET B O 1
ATOM 13131 N N . ASN B 1 799 ? -13.945 4.508 -5.594 1 92.44 799 ASN B N 1
ATOM 13132 C CA . ASN B 1 799 ? -13.453 3.188 -5.973 1 92.44 799 ASN B CA 1
ATOM 13133 C C . ASN B 1 799 ? -12.328 3.285 -6.996 1 92.44 799 ASN B C 1
ATOM 13135 O O . ASN B 1 799 ? -12.281 2.514 -7.957 1 92.44 799 ASN B O 1
ATOM 13139 N N . TRP B 1 800 ? -11.586 4.379 -6.891 1 95.31 800 TRP B N 1
ATOM 13140 C CA . TRP B 1 800 ? -10.359 4.527 -7.66 1 95.31 800 TRP B CA 1
ATOM 13141 C C . TRP B 1 800 ? -9.164 3.969 -6.895 1 95.31 800 TRP B C 1
ATOM 13143 O O . TRP B 1 800 ? -8.266 4.715 -6.492 1 95.31 800 TRP B O 1
ATOM 13153 N N . GLY B 1 801 ? -9.086 2.684 -6.758 1 93.44 801 GLY B N 1
ATOM 13154 C CA . GLY B 1 801 ? -8.164 1.996 -5.863 1 93.44 801 GLY B CA 1
ATOM 13155 C C . GLY B 1 801 ? -6.707 2.201 -6.234 1 93.44 801 GLY B C 1
ATOM 13156 O O . GLY B 1 801 ? -5.859 2.381 -5.359 1 93.44 801 GLY B O 1
ATOM 13157 N N . MET B 1 802 ? -6.359 2.191 -7.488 1 94.69 802 MET B N 1
ATOM 13158 C CA . MET B 1 802 ? -4.977 2.346 -7.93 1 94.69 802 MET B CA 1
ATOM 13159 C C . MET B 1 802 ? -4.438 3.725 -7.562 1 94.69 802 MET B C 1
ATOM 13161 O O . MET B 1 802 ? -3.359 3.84 -6.98 1 94.69 802 MET B O 1
ATOM 13165 N N . LEU B 1 803 ? -5.195 4.715 -7.922 1 96.25 803 LEU B N 1
ATOM 13166 C CA . LEU B 1 803 ? -4.766 6.078 -7.613 1 96.25 803 LEU B CA 1
ATOM 13167 C C . LEU B 1 803 ? -4.684 6.297 -6.105 1 96.25 803 LEU B C 1
ATOM 13169 O O . LEU B 1 803 ? -3.766 6.957 -5.621 1 96.25 803 LEU B O 1
ATOM 13173 N N . ALA B 1 804 ? -5.688 5.801 -5.344 1 96.06 804 ALA B N 1
ATOM 13174 C CA . ALA B 1 804 ? -5.656 5.895 -3.887 1 96.06 804 ALA B CA 1
ATOM 13175 C C . ALA B 1 804 ? -4.371 5.293 -3.326 1 96.06 804 ALA B C 1
ATOM 13177 O O . ALA B 1 804 ? -3.781 5.836 -2.389 1 96.06 804 ALA B O 1
ATOM 13178 N N . ALA B 1 805 ? -3.938 4.211 -3.918 1 94.38 805 ALA B N 1
ATOM 13179 C CA . ALA B 1 805 ? -2.746 3.512 -3.443 1 94.38 805 ALA B CA 1
ATOM 13180 C C . ALA B 1 805 ? -1.493 4.355 -3.664 1 94.38 805 ALA B C 1
ATOM 13182 O O . ALA B 1 805 ? -0.628 4.434 -2.787 1 94.38 805 ALA B O 1
ATOM 13183 N N . VAL B 1 806 ? -1.391 4.953 -4.793 1 95.38 806 VAL B N 1
ATOM 13184 C CA . VAL B 1 806 ? -0.228 5.773 -5.117 1 95.38 806 VAL B CA 1
ATOM 13185 C C . VAL B 1 806 ? -0.185 6.996 -4.203 1 95.38 806 VAL B C 1
ATOM 13187 O O . VAL B 1 806 ? 0.875 7.355 -3.686 1 95.38 806 VAL B O 1
ATOM 13190 N N . LEU B 1 807 ? -1.333 7.602 -4.066 1 95.88 807 LEU B N 1
ATOM 13191 C CA . LEU B 1 807 ? -1.414 8.789 -3.227 1 95.88 807 LEU B CA 1
ATOM 13192 C C . LEU B 1 807 ? -1.078 8.453 -1.776 1 95.88 807 LEU B C 1
ATOM 13194 O O . LEU B 1 807 ? -0.348 9.195 -1.116 1 95.88 807 LEU B O 1
ATOM 13198 N N . ASP B 1 808 ? -1.588 7.387 -1.345 1 93.75 808 ASP B N 1
ATOM 13199 C CA . ASP B 1 808 ? -1.334 6.965 0.029 1 93.75 808 ASP B CA 1
ATOM 13200 C C . ASP B 1 808 ? 0.147 6.66 0.245 1 93.75 808 ASP B C 1
ATOM 13202 O O . ASP B 1 808 ? 0.702 6.965 1.302 1 93.75 808 ASP B O 1
ATOM 13206 N N . HIS B 1 809 ? 0.713 6.062 -0.75 1 92.44 809 HIS B N 1
ATOM 13207 C CA . HIS B 1 809 ? 2.139 5.758 -0.698 1 92.44 809 HIS B CA 1
ATOM 13208 C C . HIS B 1 809 ? 2.971 7.027 -0.561 1 92.44 809 HIS B C 1
ATOM 13210 O O . HIS B 1 809 ? 3.92 7.07 0.225 1 92.44 809 HIS B O 1
ATOM 13216 N N . MET B 1 810 ? 2.629 8.039 -1.209 1 94.25 810 MET B N 1
ATOM 13217 C CA . MET B 1 810 ? 3.432 9.258 -1.283 1 94.25 810 MET B CA 1
ATOM 13218 C C . MET B 1 810 ? 3.143 10.172 -0.097 1 94.25 810 MET B C 1
ATOM 13220 O O . MET B 1 810 ? 3.881 11.125 0.15 1 94.25 810 MET B O 1
ATOM 13224 N N . ARG B 1 811 ? 2.057 9.875 0.677 1 91.75 811 ARG B N 1
ATOM 13225 C CA . ARG B 1 811 ? 1.759 10.656 1.871 1 91.75 811 ARG B CA 1
ATOM 13226 C C . ARG B 1 811 ? 2.877 10.531 2.9 1 91.75 811 ARG B C 1
ATOM 13228 O O . ARG B 1 811 ? 3.146 11.477 3.648 1 91.75 811 ARG B O 1
ATOM 13235 N N . ASP B 1 812 ? 3.562 9.398 2.891 1 87.56 812 ASP B N 1
ATOM 13236 C CA . ASP B 1 812 ? 4.68 9.195 3.809 1 87.56 812 ASP B CA 1
ATOM 13237 C C . ASP B 1 812 ? 5.805 10.188 3.531 1 87.56 812 ASP B C 1
ATOM 13239 O O . ASP B 1 812 ? 6.395 10.742 4.461 1 87.56 812 ASP B O 1
ATOM 13243 N N . ARG B 1 813 ? 6.078 10.414 2.297 1 89.12 813 ARG B N 1
ATOM 13244 C CA . ARG B 1 813 ? 7.105 11.375 1.914 1 89.12 813 ARG B CA 1
ATOM 13245 C C . ARG B 1 813 ? 6.684 12.797 2.27 1 89.12 813 ARG B C 1
ATOM 13247 O O . ARG B 1 813 ? 7.512 13.609 2.68 1 89.12 813 ARG B O 1
ATOM 13254 N N . LEU B 1 814 ? 5.441 12.984 2.051 1 88.62 814 LEU B N 1
ATOM 13255 C CA . LEU B 1 814 ? 4.895 14.305 2.355 1 88.62 814 LEU B CA 1
ATOM 13256 C C . LEU B 1 814 ? 5.023 14.617 3.842 1 88.62 814 LEU B C 1
ATOM 13258 O O . LEU B 1 814 ? 5.43 15.719 4.215 1 88.62 814 LEU B O 1
ATOM 13262 N N . GLU B 1 815 ? 4.758 13.695 4.637 1 84.19 815 GLU B N 1
ATOM 13263 C CA . GLU B 1 815 ? 4.797 13.867 6.086 1 84.19 815 GLU B CA 1
ATOM 13264 C C . GLU B 1 815 ? 6.234 14.008 6.586 1 84.19 815 GLU B C 1
ATOM 13266 O O . GLU B 1 815 ? 6.512 14.82 7.473 1 84.19 815 GLU B O 1
ATOM 13271 N N . ALA B 1 816 ? 7.094 13.227 6.004 1 85.81 816 ALA B N 1
ATOM 13272 C CA . ALA B 1 816 ? 8.492 13.242 6.414 1 85.81 816 ALA B CA 1
ATOM 13273 C C . ALA B 1 816 ? 9.234 14.422 5.797 1 85.81 816 ALA B C 1
ATOM 13275 O O . ALA B 1 816 ? 10.266 14.859 6.324 1 85.81 816 ALA B O 1
ATOM 13276 N N . GLY B 1 817 ? 8.68 14.953 4.719 1 88.25 817 GLY B N 1
ATOM 13277 C CA . GLY B 1 817 ? 9.414 15.945 3.951 1 88.25 817 GLY B CA 1
ATOM 13278 C C . GLY B 1 817 ? 10.711 15.414 3.373 1 88.25 817 GLY B C 1
ATOM 13279 O O . GLY B 1 817 ? 11.734 16.109 3.369 1 88.25 817 GLY B O 1
ATOM 13280 N N . ALA B 1 818 ? 10.688 14.148 3.082 1 89.69 818 ALA B N 1
ATOM 13281 C CA . ALA B 1 818 ? 11.922 13.5 2.65 1 89.69 818 ALA B CA 1
ATOM 13282 C C . ALA B 1 818 ? 11.648 12.461 1.567 1 89.69 818 ALA B C 1
ATOM 13284 O O . ALA B 1 818 ? 10.5 12.039 1.381 1 89.69 818 ALA B O 1
ATOM 13285 N N . ARG B 1 819 ? 12.688 12.148 0.895 1 90.06 819 ARG B N 1
ATOM 13286 C CA . ARG B 1 819 ? 12.617 11.094 -0.113 1 90.06 819 ARG B CA 1
ATOM 13287 C C . ARG B 1 819 ? 12.461 9.727 0.537 1 90.06 819 ARG B C 1
ATOM 13289 O O . ARG B 1 819 ? 12.586 9.586 1.756 1 90.06 819 ARG B O 1
ATOM 13296 N N . ALA B 1 820 ? 12.188 8.758 -0.231 1 86.25 820 ALA B N 1
ATOM 13297 C CA . ALA B 1 820 ? 11.781 7.434 0.231 1 86.25 820 ALA B CA 1
ATOM 13298 C C . ALA B 1 820 ? 12.875 6.789 1.077 1 86.25 820 ALA B C 1
ATOM 13300 O O . ALA B 1 820 ? 12.578 6.062 2.031 1 86.25 820 ALA B O 1
ATOM 13301 N N . ASP B 1 821 ? 14.141 7.031 0.771 1 85 821 ASP B N 1
ATOM 13302 C CA . ASP B 1 821 ? 15.242 6.355 1.448 1 85 821 ASP B CA 1
ATOM 13303 C C . ASP B 1 821 ? 15.398 6.867 2.879 1 85 821 ASP B C 1
ATOM 13305 O O . ASP B 1 821 ? 16.078 6.242 3.695 1 85 821 ASP B O 1
ATOM 13309 N N . LEU B 1 822 ? 14.719 7.945 3.199 1 89.25 822 LEU B N 1
ATOM 13310 C CA . LEU B 1 822 ? 14.898 8.562 4.512 1 89.25 822 LEU B CA 1
ATOM 13311 C C . LEU B 1 822 ? 13.672 8.336 5.391 1 89.25 822 LEU B C 1
ATOM 13313 O O . LEU B 1 822 ? 13.633 8.781 6.539 1 89.25 822 LEU B O 1
ATOM 13317 N N . LEU B 1 823 ? 12.664 7.645 4.914 1 87.19 823 LEU B N 1
ATOM 13318 C CA . LEU B 1 823 ? 11.383 7.531 5.605 1 87.19 823 LEU B CA 1
ATOM 13319 C C . LEU B 1 823 ? 11.547 6.816 6.941 1 87.19 823 LEU B C 1
ATOM 13321 O O . LEU B 1 823 ? 10.906 7.18 7.93 1 87.19 823 LEU B O 1
ATOM 13325 N N . GLU B 1 824 ? 12.445 5.859 6.938 1 86.06 824 GLU B N 1
ATOM 13326 C CA . GLU B 1 824 ? 12.68 5.137 8.18 1 86.06 824 GLU B CA 1
ATOM 13327 C C . GLU B 1 824 ? 13.297 6.051 9.242 1 86.06 824 GLU B C 1
ATOM 13329 O O . GLU B 1 824 ? 12.836 6.074 10.383 1 86.06 824 GLU B O 1
ATOM 13334 N N . MET B 1 825 ? 14.234 6.848 8.898 1 89.25 825 MET B N 1
ATOM 13335 C CA . MET B 1 825 ? 14.922 7.75 9.812 1 89.25 825 MET B CA 1
ATOM 13336 C C . MET B 1 825 ? 14.023 8.914 10.211 1 89.25 825 MET B C 1
ATOM 13338 O O . MET B 1 825 ? 14.125 9.438 11.328 1 89.25 825 MET B O 1
ATOM 13342 N N . ALA B 1 826 ? 13.141 9.258 9.32 1 88.31 826 ALA B N 1
ATOM 13343 C CA . ALA B 1 826 ? 12.297 10.43 9.523 1 88.31 826 ALA B CA 1
ATOM 13344 C C . ALA B 1 826 ? 11.25 10.164 10.602 1 88.31 826 ALA B C 1
ATOM 13346 O O . ALA B 1 826 ? 10.602 11.094 11.086 1 88.31 826 ALA B O 1
ATOM 13347 N N . GLN B 1 827 ? 11.195 8.953 11.078 1 85.94 827 GLN B N 1
ATOM 13348 C CA . GLN B 1 827 ? 10.273 8.617 12.156 1 85.94 827 GLN B CA 1
ATOM 13349 C C . GLN B 1 827 ? 10.836 9.062 13.508 1 85.94 827 GLN B C 1
ATOM 13351 O O . GLN B 1 827 ? 10.094 9.195 14.484 1 85.94 827 GLN B O 1
ATOM 13356 N N . VAL B 1 828 ? 12.109 9.25 13.492 1 89.25 828 VAL B N 1
ATOM 13357 C CA . VAL B 1 828 ? 12.789 9.633 14.719 1 89.25 828 VAL B CA 1
ATOM 13358 C C . VAL B 1 828 ? 12.5 11.094 15.047 1 89.25 828 VAL B C 1
ATOM 13360 O O . VAL B 1 828 ? 12.469 11.938 14.156 1 89.25 828 VAL B O 1
ATOM 13363 N N . THR B 1 829 ? 12.281 11.359 16.312 1 87.12 829 THR B N 1
ATOM 13364 C CA . THR B 1 829 ? 11.969 12.711 16.75 1 87.12 829 THR B CA 1
ATOM 13365 C C . THR B 1 829 ? 13.086 13.68 16.359 1 87.12 829 THR B C 1
ATOM 13367 O O . THR B 1 829 ? 14.266 13.391 16.562 1 87.12 829 THR B O 1
ATOM 13370 N N . TYR B 1 830 ? 12.773 14.758 15.781 1 85.5 830 TYR B N 1
ATOM 13371 C CA . TYR B 1 830 ? 13.641 15.867 15.391 1 85.5 830 TYR B CA 1
ATOM 13372 C C . TYR B 1 830 ? 14.422 15.531 14.125 1 85.5 830 TYR B C 1
ATOM 13374 O O . TYR B 1 830 ? 15.297 16.281 13.711 1 85.5 830 TYR B O 1
ATOM 13382 N N . VAL B 1 831 ? 14.203 14.297 13.648 1 86.31 831 VAL B N 1
ATOM 13383 C CA . VAL B 1 831 ? 14.914 13.898 12.438 1 86.31 831 VAL B CA 1
ATOM 13384 C C . VAL B 1 831 ? 13.961 13.938 11.242 1 86.31 831 VAL B C 1
ATOM 13386 O O . VAL B 1 831 ? 13.273 12.961 10.961 1 86.31 831 VAL B O 1
ATOM 13389 N N . LYS B 1 832 ? 13.805 15.086 10.609 1 81.62 832 LYS B N 1
ATOM 13390 C CA . LYS B 1 832 ? 12.953 15.203 9.43 1 81.62 832 LYS B CA 1
ATOM 13391 C C . LYS B 1 832 ? 13.695 15.898 8.289 1 81.62 832 LYS B C 1
ATOM 13393 O O . LYS B 1 832 ? 14.664 16.625 8.523 1 81.62 832 LYS B O 1
ATOM 13398 N N . GLY B 1 833 ? 13.359 15.562 7.125 1 84.44 833 GLY B N 1
ATOM 13399 C CA . GLY B 1 833 ? 13.805 16.25 5.926 1 84.44 833 GLY B CA 1
ATOM 13400 C C . GLY B 1 833 ? 15.32 16.359 5.836 1 84.44 833 GLY B C 1
ATOM 13401 O O . GLY B 1 833 ? 16.016 15.344 5.816 1 84.44 833 GLY B O 1
ATOM 13402 N N . TRP B 1 834 ? 15.742 17.625 5.992 1 82.44 834 TRP B N 1
ATOM 13403 C CA . TRP B 1 834 ? 17.141 17.969 5.773 1 82.44 834 TRP B CA 1
ATOM 13404 C C . TRP B 1 834 ? 18.031 17.344 6.844 1 82.44 834 TRP B C 1
ATOM 13406 O O . TRP B 1 834 ? 19.141 16.875 6.551 1 82.44 834 TRP B O 1
ATOM 13416 N N . THR B 1 835 ? 17.578 17.312 8.062 1 86.88 835 THR B N 1
ATOM 13417 C CA . THR B 1 835 ? 18.359 16.719 9.148 1 86.88 835 THR B CA 1
ATOM 13418 C C . THR B 1 835 ? 18.609 15.227 8.883 1 86.88 835 THR B C 1
ATOM 13420 O O . THR B 1 835 ? 19.703 14.727 9.117 1 86.88 835 THR B O 1
ATOM 13423 N N . ALA B 1 836 ? 17.609 14.57 8.398 1 88.38 836 ALA B N 1
ATOM 13424 C CA . ALA B 1 836 ? 17.75 13.156 8.078 1 88.38 836 ALA B CA 1
ATOM 13425 C C . ALA B 1 836 ? 18.797 12.938 6.984 1 88.38 836 ALA B C 1
ATOM 13427 O O . ALA B 1 836 ? 19.609 12.016 7.062 1 88.38 836 ALA B O 1
ATOM 13428 N N . ARG B 1 837 ? 18.75 13.773 6 1 88.31 837 ARG B N 1
ATOM 13429 C CA . ARG B 1 837 ? 19.703 13.68 4.895 1 88.31 837 ARG B CA 1
ATOM 13430 C C . ARG B 1 837 ? 21.125 13.898 5.379 1 88.31 837 ARG B C 1
ATOM 13432 O O . ARG B 1 837 ? 22.047 13.172 4.984 1 88.31 837 ARG B O 1
ATOM 13439 N N . LEU B 1 838 ? 21.344 14.867 6.195 1 87.75 838 LEU B N 1
ATOM 13440 C CA . LEU B 1 838 ? 22.672 15.164 6.719 1 87.75 838 LEU B CA 1
ATOM 13441 C C . LEU B 1 838 ? 23.203 14.008 7.566 1 87.75 838 LEU B C 1
ATOM 13443 O O . LEU B 1 838 ? 24.375 13.672 7.5 1 87.75 838 LEU B O 1
ATOM 13447 N N . LEU B 1 839 ? 22.328 13.484 8.359 1 90.19 839 LEU B N 1
ATOM 13448 C CA . LEU B 1 839 ? 22.719 12.359 9.188 1 90.19 839 LEU B CA 1
ATOM 13449 C C . LEU B 1 839 ? 23.109 11.156 8.328 1 90.19 839 LEU B C 1
ATOM 13451 O O . LEU B 1 839 ? 24.141 10.531 8.57 1 90.19 839 LEU B O 1
ATOM 13455 N N . ARG B 1 840 ? 22.312 10.898 7.344 1 89.5 840 ARG B N 1
ATOM 13456 C CA . ARG B 1 840 ? 22.578 9.758 6.473 1 89.5 840 ARG B CA 1
ATOM 13457 C C . ARG B 1 840 ? 23.891 9.93 5.719 1 89.5 840 ARG B C 1
ATOM 13459 O O . ARG B 1 840 ? 24.688 8.992 5.602 1 89.5 840 ARG B O 1
ATOM 13466 N N . GLU B 1 841 ? 24.125 11.094 5.219 1 88.81 841 GLU B N 1
ATOM 13467 C CA . GLU B 1 841 ? 25.312 11.375 4.426 1 88.81 841 GLU B CA 1
ATOM 13468 C C . GLU B 1 841 ? 26.562 11.406 5.301 1 88.81 841 GLU B C 1
ATOM 13470 O O . GLU B 1 841 ? 27.672 11.266 4.801 1 88.81 841 GLU B O 1
ATOM 13475 N N . ASN B 1 842 ? 26.359 11.594 6.617 1 89.69 842 ASN B N 1
ATOM 13476 C CA . ASN B 1 842 ? 27.5 11.664 7.523 1 89.69 842 ASN B CA 1
ATOM 13477 C C . ASN B 1 842 ? 27.641 10.391 8.352 1 89.69 842 ASN B C 1
ATOM 13479 O O . ASN B 1 842 ? 28.047 10.445 9.516 1 89.69 842 ASN B O 1
ATOM 13483 N N . GLY B 1 843 ? 27.141 9.234 7.844 1 86.31 843 GLY B N 1
ATOM 13484 C CA . GLY B 1 843 ? 27.516 7.949 8.406 1 86.31 843 GLY B CA 1
ATOM 13485 C C . GLY B 1 843 ? 26.375 7.27 9.148 1 86.31 843 GLY B C 1
ATOM 13486 O O . GLY B 1 843 ? 26.484 6.098 9.516 1 86.31 843 GLY B O 1
ATOM 13487 N N . PHE B 1 844 ? 25.359 8.016 9.477 1 90.88 844 PHE B N 1
ATOM 13488 C CA . PHE B 1 844 ? 24.219 7.391 10.133 1 90.88 844 PHE B CA 1
ATOM 13489 C C . PHE B 1 844 ? 23.141 7.012 9.117 1 90.88 844 PHE B C 1
ATOM 13491 O O . PHE B 1 844 ? 22.125 7.703 8.992 1 90.88 844 PHE B O 1
ATOM 13498 N N . ARG B 1 845 ? 23.266 5.879 8.547 1 85.81 845 ARG B N 1
ATOM 13499 C CA . ARG B 1 845 ? 22.562 5.547 7.312 1 85.81 845 ARG B CA 1
ATOM 13500 C C . ARG B 1 845 ? 21.188 4.969 7.605 1 85.81 845 ARG B C 1
ATOM 13502 O O . ARG B 1 845 ? 20.312 4.984 6.742 1 85.81 845 ARG B O 1
ATOM 13509 N N . ASN B 1 846 ? 21.031 4.402 8.828 1 86.44 846 ASN B N 1
ATOM 13510 C CA . ASN B 1 846 ? 19.75 3.789 9.141 1 86.44 846 ASN B CA 1
ATOM 13511 C C . ASN B 1 846 ? 19.391 3.965 10.617 1 86.44 846 ASN B C 1
ATOM 13513 O O . ASN B 1 846 ? 20.125 4.605 11.367 1 86.44 846 ASN B O 1
ATOM 13517 N N . LEU B 1 847 ? 18.203 3.469 10.883 1 87.25 847 LEU B N 1
ATOM 13518 C CA . LEU B 1 847 ? 17.656 3.598 12.227 1 87.25 847 LEU B CA 1
ATOM 13519 C C . LEU B 1 847 ? 18.547 2.887 13.242 1 87.25 847 LEU B C 1
ATOM 13521 O O . LEU B 1 847 ? 18.75 3.383 14.352 1 87.25 847 LEU B O 1
ATOM 13525 N N . ARG B 1 848 ? 19.125 1.796 12.836 1 85.31 848 ARG B N 1
ATOM 13526 C CA . ARG B 1 848 ? 20.016 1.044 13.727 1 85.31 848 ARG B CA 1
ATOM 13527 C C . ARG B 1 848 ? 21.266 1.843 14.062 1 85.31 848 ARG B C 1
ATOM 13529 O O . ARG B 1 848 ? 21.688 1.9 15.219 1 85.31 848 ARG B O 1
ATOM 13536 N N . ALA B 1 849 ? 21.812 2.438 13.094 1 89.19 849 ALA B N 1
ATOM 13537 C CA . ALA B 1 849 ? 23.016 3.244 13.289 1 89.19 849 ALA B CA 1
ATOM 13538 C C . ALA B 1 849 ? 22.75 4.414 14.234 1 89.19 849 ALA B C 1
ATOM 13540 O O . ALA B 1 849 ? 23.609 4.773 15.047 1 89.19 849 ALA B O 1
ATOM 13541 N N . LEU B 1 850 ? 21.578 5 14.156 1 90.69 850 LEU B N 1
ATOM 13542 C CA . LEU B 1 850 ? 21.203 6.117 15.016 1 90.69 850 LEU B CA 1
ATOM 13543 C C . LEU B 1 850 ? 20.953 5.645 16.438 1 90.69 850 LEU B C 1
ATOM 13545 O O . LEU B 1 850 ? 21.297 6.34 17.406 1 90.69 850 LEU B O 1
ATOM 13549 N N . ALA B 1 851 ? 20.344 4.477 16.531 1 90.12 851 ALA B N 1
ATOM 13550 C CA . ALA B 1 851 ? 20.016 3.934 17.844 1 90.12 851 ALA B CA 1
ATOM 13551 C C . ALA B 1 851 ? 21.281 3.555 18.625 1 90.12 851 ALA B C 1
ATOM 13553 O O . ALA B 1 851 ? 21.312 3.66 19.844 1 90.12 851 ALA B O 1
ATOM 13554 N N . GLU B 1 852 ? 22.297 3.186 17.859 1 89.56 852 GLU B N 1
ATOM 13555 C CA . GLU B 1 852 ? 23.531 2.738 18.484 1 89.56 852 GLU B CA 1
ATOM 13556 C C . GLU B 1 852 ? 24.531 3.883 18.609 1 89.56 852 GLU B C 1
ATOM 13558 O O . GLU B 1 852 ? 25.609 3.715 19.188 1 89.56 852 GLU B O 1
ATOM 13563 N N . ALA B 1 853 ? 24.203 5.027 18.219 1 91.38 853 ALA B N 1
ATOM 13564 C CA . ALA B 1 853 ? 25.125 6.156 18.188 1 91.38 853 ALA B CA 1
ATOM 13565 C C . ALA B 1 853 ? 25.234 6.812 19.547 1 91.38 853 ALA B C 1
ATOM 13567 O O . ALA B 1 853 ? 24.344 6.699 20.391 1 91.38 853 ALA B O 1
ATOM 13568 N N . ASP B 1 854 ? 26.375 7.449 19.75 1 92.31 854 ASP B N 1
ATOM 13569 C CA . ASP B 1 854 ? 26.547 8.344 20.891 1 92.31 854 ASP B CA 1
ATOM 13570 C C . ASP B 1 854 ? 26.047 9.75 20.578 1 92.31 854 ASP B C 1
ATOM 13572 O O . ASP B 1 854 ? 26.359 10.305 19.516 1 92.31 854 ASP B O 1
ATOM 13576 N N . ALA B 1 855 ? 25.328 10.266 21.5 1 93.12 855 ALA B N 1
ATOM 13577 C CA . ALA B 1 855 ? 24.703 11.578 21.297 1 93.12 855 ALA B CA 1
ATOM 13578 C C . ALA B 1 855 ? 25.75 12.625 20.938 1 93.12 855 ALA B C 1
ATOM 13580 O O . ALA B 1 855 ? 25.484 13.539 20.156 1 93.12 855 ALA B O 1
ATOM 13581 N N . LYS B 1 856 ? 26.906 12.5 21.438 1 92.44 856 LYS B N 1
ATOM 13582 C CA . LYS B 1 856 ? 27.969 13.477 21.219 1 92.44 856 LYS B CA 1
ATOM 13583 C C . LYS B 1 856 ? 28.422 13.469 19.766 1 92.44 856 LYS B C 1
ATOM 13585 O O . LYS B 1 856 ? 28.859 14.5 19.234 1 92.44 856 LYS B O 1
ATOM 13590 N N . ASP B 1 857 ? 28.234 12.336 19.141 1 92.44 857 ASP B N 1
ATOM 13591 C CA . ASP B 1 857 ? 28.688 12.195 17.75 1 92.44 857 ASP B CA 1
ATOM 13592 C C . ASP B 1 857 ? 27.719 12.898 16.797 1 92.44 857 ASP B C 1
ATOM 13594 O O . ASP B 1 857 ? 28.078 13.188 15.656 1 92.44 857 ASP B O 1
ATOM 13598 N N . LEU B 1 858 ? 26.562 13.18 17.281 1 92.56 858 LEU B N 1
ATOM 13599 C CA . LEU B 1 858 ? 25.562 13.789 16.422 1 92.56 858 LEU B CA 1
ATOM 13600 C C . LEU B 1 858 ? 25.672 15.305 16.438 1 92.56 858 LEU B C 1
ATOM 13602 O O . LEU B 1 858 ? 25.188 15.977 15.516 1 92.56 858 LEU B O 1
ATOM 13606 N N . VAL B 1 859 ? 26.281 15.883 17.469 1 90.75 859 VAL B N 1
ATOM 13607 C CA . VAL B 1 859 ? 26.266 17.312 17.719 1 90.75 859 VAL B CA 1
ATOM 13608 C C . VAL B 1 859 ? 26.953 18.062 16.562 1 90.75 859 VAL B C 1
ATOM 13610 O O . VAL B 1 859 ? 26.406 19.031 16.047 1 90.75 859 VAL B O 1
ATOM 13613 N N . PRO B 1 860 ? 28.062 17.5 16.031 1 87.81 860 PRO B N 1
ATOM 13614 C CA . PRO B 1 860 ? 28.688 18.203 14.914 1 87.81 860 PRO B CA 1
ATOM 13615 C C . PRO B 1 860 ? 27.828 18.219 13.656 1 87.81 860 PRO B C 1
ATOM 13617 O O . PRO B 1 860 ? 27.844 19.172 12.883 1 87.81 860 PRO B O 1
ATOM 13620 N N . ILE B 1 861 ? 27.141 17.219 13.484 1 88.75 861 ILE B N 1
ATOM 13621 C CA . ILE B 1 861 ? 26.281 17.109 12.305 1 88.75 861 ILE B CA 1
ATOM 13622 C C . ILE B 1 861 ? 25.109 18.078 12.438 1 88.75 861 ILE B C 1
ATOM 13624 O O . ILE B 1 861 ? 24.719 18.734 11.469 1 88.75 861 ILE B O 1
ATOM 13628 N N . LEU B 1 862 ? 24.594 18.156 13.672 1 86.88 862 LEU B N 1
ATOM 13629 C CA . LEU B 1 862 ? 23.469 19.047 13.922 1 86.88 862 LEU B CA 1
ATOM 13630 C C . LEU B 1 862 ? 23.891 20.516 13.773 1 86.88 862 LEU B C 1
ATOM 13632 O O . LEU B 1 862 ? 23.078 21.359 13.398 1 86.88 862 LEU B O 1
ATOM 13636 N N . MET B 1 863 ? 25.141 20.734 14.039 1 82.94 863 MET B N 1
ATOM 13637 C CA . MET B 1 863 ? 25.672 22.078 13.891 1 82.94 863 MET B CA 1
ATOM 13638 C C . MET B 1 863 ? 25.797 22.453 12.414 1 82.94 863 MET B C 1
ATOM 13640 O O . MET B 1 863 ? 25.672 23.625 12.055 1 82.94 863 MET B O 1
ATOM 13644 N N . MET B 1 864 ? 26.016 21.422 11.594 1 78.75 864 MET B N 1
ATOM 13645 C CA . MET B 1 864 ? 26.125 21.641 10.156 1 78.75 864 MET B CA 1
ATOM 13646 C C . MET B 1 864 ? 24.766 22.031 9.57 1 78.75 864 MET B C 1
ATOM 13648 O O . MET B 1 864 ? 24.703 22.734 8.555 1 78.75 864 MET B O 1
ATOM 13652 N N . VAL B 1 865 ? 23.781 21.547 10.18 1 70 865 VAL B N 1
ATOM 13653 C CA . VAL B 1 865 ? 22.453 21.859 9.695 1 70 865 VAL B CA 1
ATOM 13654 C C . VAL B 1 865 ? 22.219 23.359 9.711 1 70 865 VAL B C 1
ATOM 13656 O O . VAL B 1 865 ? 21.672 23.922 8.758 1 70 865 VAL B O 1
ATOM 13659 N N . TRP B 1 866 ? 22.75 23.875 10.703 1 65 866 TRP B N 1
ATOM 13660 C CA . TRP B 1 866 ? 22.594 25.312 10.891 1 65 866 TRP B CA 1
ATOM 13661 C C . TRP B 1 866 ? 23.438 26.094 9.883 1 65 866 TRP B C 1
ATOM 13663 O O . TRP B 1 866 ? 22.969 27.094 9.32 1 65 866 TRP B O 1
ATOM 13673 N N . GLN B 1 867 ? 24.578 25.531 9.695 1 61.75 867 GLN B N 1
ATOM 13674 C CA . GLN B 1 867 ? 25.5 26.234 8.797 1 61.75 867 GLN B CA 1
ATOM 13675 C C . GLN B 1 867 ? 24.969 26.234 7.367 1 61.75 867 GLN B C 1
ATOM 13677 O O . GLN B 1 867 ? 25.094 27.234 6.656 1 61.75 867 GLN B O 1
ATOM 13682 N N . THR B 1 868 ? 24.406 25.172 7.047 1 61.78 868 THR B N 1
ATOM 13683 C CA . THR B 1 868 ? 23.859 25.078 5.695 1 61.78 868 THR B CA 1
ATOM 13684 C C . THR B 1 868 ? 22.656 26 5.535 1 61.78 868 THR B C 1
ATOM 13686 O O . THR B 1 868 ? 22.438 26.578 4.469 1 61.78 868 THR B O 1
ATOM 13689 N N . LEU B 1 869 ? 21.969 26.125 6.574 1 59.69 869 LEU B N 1
ATOM 13690 C CA . LEU B 1 869 ? 20.797 27 6.559 1 59.69 869 LEU B CA 1
ATOM 13691 C C . LEU B 1 869 ? 21.234 28.453 6.457 1 59.69 869 LEU B C 1
ATOM 13693 O O . LEU B 1 869 ? 20.594 29.25 5.766 1 59.69 869 LEU B O 1
ATOM 13697 N N . MET B 1 870 ? 22.359 28.688 7.121 1 55.72 870 MET B N 1
ATOM 13698 C CA . MET B 1 870 ? 22.891 30.047 7.105 1 55.72 870 MET B CA 1
ATOM 13699 C C . MET B 1 870 ? 23.531 30.359 5.758 1 55.72 870 MET B C 1
ATOM 13701 O O . MET B 1 870 ? 23.547 31.531 5.336 1 55.72 870 MET B O 1
ATOM 13705 N N . ALA B 1 871 ? 24.094 29.312 5.148 1 47.31 871 ALA B N 1
ATOM 13706 C CA . ALA B 1 871 ? 24.766 29.516 3.861 1 47.31 871 ALA B CA 1
ATOM 13707 C C . ALA B 1 871 ? 23.734 29.844 2.773 1 47.31 871 ALA B C 1
ATOM 13709 O O . ALA B 1 871 ? 24.078 30.484 1.772 1 47.31 871 ALA B O 1
ATOM 13710 N N . VAL B 1 872 ? 22.703 29.328 2.807 1 48.75 872 VAL B N 1
ATOM 13711 C CA . VAL B 1 872 ? 21.703 29.609 1.774 1 48.75 872 VAL B CA 1
ATOM 13712 C C . VAL B 1 872 ? 21.359 31.094 1.788 1 48.75 872 VAL B C 1
ATOM 13714 O O . VAL B 1 872 ? 20.812 31.625 0.819 1 48.75 872 VAL B O 1
ATOM 13717 N N . ASN B 1 873 ? 21.547 31.844 2.848 1 41.28 873 ASN B N 1
ATOM 13718 C CA . ASN B 1 873 ? 21.406 33.312 2.84 1 41.28 873 ASN B CA 1
ATOM 13719 C C . ASN B 1 873 ? 22.766 34 2.754 1 41.28 873 ASN B C 1
ATOM 13721 O O . ASN B 1 873 ? 23.406 34.25 3.777 1 41.28 873 ASN B O 1
ATOM 13725 N N . PRO B 1 874 ? 23.438 34.062 1.57 1 40.53 874 PRO B N 1
ATOM 13726 C CA . PRO B 1 874 ? 24.797 34.562 1.387 1 40.53 874 PRO B CA 1
ATOM 13727 C C . PRO B 1 874 ? 25.031 35.906 2.064 1 40.53 874 PRO B C 1
ATOM 13729 O O . PRO B 1 874 ? 26.188 36.344 2.232 1 40.53 874 PRO B O 1
ATOM 13732 N N . ARG B 1 875 ? 24.188 36.906 1.914 1 39.75 875 ARG B N 1
ATOM 13733 C CA . ARG B 1 875 ? 24.641 38.25 2.264 1 39.75 875 ARG B CA 1
ATOM 13734 C C . ARG B 1 875 ? 25.297 38.25 3.641 1 39.75 875 ARG B C 1
ATOM 13736 O O . ARG B 1 875 ? 26.188 39.062 3.898 1 39.75 875 ARG B O 1
ATOM 13743 N N . LYS B 1 876 ? 24.641 37.906 4.691 1 38.66 876 LYS B N 1
ATOM 13744 C CA . LYS B 1 876 ? 25.094 38.344 6.02 1 38.66 876 LYS B CA 1
ATOM 13745 C C . LYS B 1 876 ? 25.844 37.219 6.723 1 38.66 876 LYS B C 1
ATOM 13747 O O . LYS B 1 876 ? 25.891 37.188 7.953 1 38.66 876 LYS B O 1
ATOM 13752 N N . THR B 1 877 ? 26.078 36.156 6.156 1 40.31 877 THR B N 1
ATOM 13753 C CA . THR B 1 877 ? 26.844 35.188 6.945 1 40.31 877 THR B CA 1
ATOM 13754 C C . THR B 1 877 ? 28.234 35.75 7.266 1 40.31 877 THR B C 1
ATOM 13756 O O . THR B 1 877 ? 29.172 35.594 6.48 1 40.31 877 THR B O 1
ATOM 13759 N N . GLN B 1 878 ? 28.328 36.938 7.551 1 36.84 878 GLN B N 1
ATOM 13760 C CA . GLN B 1 878 ? 29.594 37.281 8.188 1 36.84 878 GLN B CA 1
ATOM 13761 C C . GLN B 1 878 ? 30.062 36.188 9.133 1 36.84 878 GLN B C 1
ATOM 13763 O O . GLN B 1 878 ? 29.234 35.531 9.773 1 36.84 878 GLN B O 1
ATOM 13768 N N . LYS B 1 879 ? 31.281 35.719 9.102 1 41.69 879 LYS B N 1
ATOM 13769 C CA . LYS B 1 879 ? 32.125 34.906 9.977 1 41.69 879 LYS B CA 1
ATOM 13770 C C . LYS B 1 879 ? 31.734 35.062 11.438 1 41.69 879 LYS B C 1
ATOM 13772 O O . LYS B 1 879 ? 32.438 35.781 12.188 1 41.69 879 LYS B O 1
ATOM 13777 N N . ASN B 1 880 ? 30.562 35.375 11.789 1 45.91 880 ASN B N 1
ATOM 13778 C CA . ASN B 1 880 ? 30.438 35.812 13.18 1 45.91 880 ASN B CA 1
ATOM 13779 C C . ASN B 1 880 ? 30.625 34.625 14.133 1 45.91 880 ASN B C 1
ATOM 13781 O O . ASN B 1 880 ? 29.797 33.719 14.172 1 45.91 880 ASN B O 1
ATOM 13785 N N . GLN B 1 881 ? 31.766 34.25 14.266 1 53.25 881 GLN B N 1
ATOM 13786 C CA . GLN B 1 881 ? 32.188 33.406 15.391 1 53.25 881 GLN B CA 1
ATOM 13787 C C . GLN B 1 881 ? 31.391 33.719 16.641 1 53.25 881 GLN B C 1
ATOM 13789 O O . GLN B 1 881 ? 31.344 34.875 17.078 1 53.25 881 GLN B O 1
ATOM 13794 N N . LEU B 1 882 ? 30.312 32.969 16.859 1 64.69 882 LEU B N 1
ATOM 13795 C CA . LEU B 1 882 ? 29.609 33.094 18.125 1 64.69 882 LEU B CA 1
ATOM 13796 C C . LEU B 1 882 ? 30.578 33.312 19.281 1 64.69 882 LEU B C 1
ATOM 13798 O O . LEU B 1 882 ? 31.688 32.75 19.266 1 64.69 882 LEU B O 1
ATOM 13802 N N . HIS B 1 883 ? 30.266 34.25 20 1 72.62 883 HIS B N 1
ATOM 13803 C CA . HIS B 1 883 ? 31.016 34.344 21.25 1 72.62 883 HIS B CA 1
ATOM 13804 C C . HIS B 1 883 ? 31.109 32.969 21.922 1 72.62 883 HIS B C 1
ATOM 13806 O O . HIS B 1 883 ? 30.172 32.156 21.859 1 72.62 883 HIS B O 1
ATOM 13812 N N . PRO B 1 884 ? 32.25 32.656 22.328 1 71.31 884 PRO B N 1
ATOM 13813 C CA . PRO B 1 884 ? 32.469 31.328 22.906 1 71.31 884 PRO B CA 1
ATOM 13814 C C . PRO B 1 884 ? 31.375 30.891 23.875 1 71.31 884 PRO B C 1
ATOM 13816 O O . PRO B 1 884 ? 30.969 29.734 23.875 1 71.31 884 PRO B O 1
ATOM 13819 N N . ALA B 1 885 ? 30.906 31.844 24.672 1 76.81 885 ALA B N 1
ATOM 13820 C CA . ALA B 1 885 ? 29.844 31.5 25.625 1 76.81 885 ALA B CA 1
ATOM 13821 C C . ALA B 1 885 ? 28.562 31.125 24.906 1 76.81 885 ALA B C 1
ATOM 13823 O O . ALA B 1 885 ? 27.844 30.219 25.328 1 76.81 885 ALA B O 1
ATOM 13824 N N . GLU B 1 886 ? 28.312 31.797 23.875 1 80.75 886 GLU B N 1
ATOM 13825 C CA . GLU B 1 886 ? 27.125 31.516 23.078 1 80.75 886 GLU B CA 1
ATOM 13826 C C . GLU B 1 886 ? 27.25 30.172 22.359 1 80.75 886 GLU B C 1
ATOM 13828 O O . GLU B 1 886 ? 26.266 29.438 22.234 1 80.75 886 GLU B O 1
ATOM 13833 N N . ALA B 1 887 ? 28.438 29.922 22.016 1 82.12 887 ALA B N 1
ATOM 13834 C CA . ALA B 1 887 ? 28.703 28.656 21.312 1 82.12 887 ALA B CA 1
ATOM 13835 C C . ALA B 1 887 ? 28.531 27.469 22.25 1 82.12 887 ALA B C 1
ATOM 13837 O O . ALA B 1 887 ? 28.062 26.406 21.828 1 82.12 887 ALA B O 1
ATOM 13838 N N . GLU B 1 888 ? 28.953 27.719 23.391 1 84.69 888 GLU B N 1
ATOM 13839 C CA . GLU B 1 888 ? 28.812 26.641 24.375 1 84.69 888 GLU B CA 1
ATOM 13840 C C . GLU B 1 888 ? 27.344 26.375 24.672 1 84.69 888 GLU B C 1
ATOM 13842 O O . GLU B 1 888 ? 26.938 25.219 24.812 1 84.69 888 GLU B O 1
ATOM 13847 N N . ARG B 1 889 ? 26.547 27.406 24.844 1 86.56 889 ARG B N 1
ATOM 13848 C CA . ARG B 1 889 ? 25.125 27.25 25.109 1 86.56 889 ARG B CA 1
ATOM 13849 C C . ARG B 1 889 ? 24.422 26.531 23.953 1 86.56 889 ARG B C 1
ATOM 13851 O O . ARG B 1 889 ? 23.562 25.672 24.188 1 86.56 889 ARG B O 1
ATOM 13858 N N . TYR B 1 890 ? 24.844 26.922 22.906 1 86.06 890 TYR B N 1
ATOM 13859 C CA . TYR B 1 890 ? 24.297 26.312 21.703 1 86.06 890 TYR B CA 1
ATOM 13860 C C . TYR B 1 890 ? 24.641 24.828 21.625 1 86.06 890 TYR B C 1
ATOM 13862 O O . TYR B 1 890 ? 23.781 24 21.328 1 86.06 890 TYR B O 1
ATOM 13870 N N . ALA B 1 891 ? 25.812 24.531 21.906 1 86.75 891 ALA B N 1
ATOM 13871 C CA . ALA B 1 891 ? 26.266 23.156 21.875 1 86.75 891 ALA B CA 1
ATOM 13872 C C . ALA B 1 891 ? 25.516 22.312 22.906 1 86.75 891 ALA B C 1
ATOM 13874 O O . ALA B 1 891 ? 25.234 21.125 22.672 1 86.75 891 ALA B O 1
ATOM 13875 N N . LYS B 1 892 ? 25.312 22.953 23.969 1 88.5 892 LYS B N 1
ATOM 13876 C CA . LYS B 1 892 ? 24.594 22.25 25.016 1 88.5 892 LYS B CA 1
ATOM 13877 C C . LYS B 1 892 ? 23.156 21.922 24.594 1 88.5 892 LYS B C 1
ATOM 13879 O O . LYS B 1 892 ? 22.641 20.844 24.891 1 88.5 892 LYS B O 1
ATOM 13884 N N . LYS B 1 893 ? 22.578 22.844 23.969 1 87.75 893 LYS B N 1
ATOM 13885 C CA . LYS B 1 893 ? 21.219 22.625 23.5 1 87.75 893 LYS B CA 1
ATOM 13886 C C . LYS B 1 893 ? 21.172 21.531 22.422 1 87.75 893 LYS B C 1
ATOM 13888 O O . LYS B 1 893 ? 20.25 20.719 22.391 1 87.75 893 LYS B O 1
ATOM 13893 N N . LEU B 1 894 ? 22.125 21.547 21.641 1 89.19 894 LEU B N 1
ATOM 13894 C CA . LEU B 1 894 ? 22.203 20.547 20.578 1 89.19 894 LEU B CA 1
ATOM 13895 C C . LEU B 1 894 ? 22.453 19.156 21.156 1 89.19 894 LEU B C 1
ATOM 13897 O O . LEU B 1 894 ? 21.969 18.156 20.625 1 89.19 894 LEU B O 1
ATOM 13901 N N . LEU B 1 895 ? 23.234 19.156 22.125 1 91.19 895 LEU B N 1
ATOM 13902 C CA . LEU B 1 895 ? 23.469 17.875 22.781 1 91.19 895 LEU B CA 1
ATOM 13903 C C . LEU B 1 895 ? 22.188 17.312 23.375 1 91.19 895 LEU B C 1
ATOM 13905 O O . LEU B 1 895 ? 21.938 16.109 23.297 1 91.19 895 LEU B O 1
ATOM 13909 N N . ALA B 1 896 ? 21.516 18.188 24 1 90.88 896 ALA B N 1
ATOM 13910 C CA . ALA B 1 896 ? 20.219 17.75 24.547 1 90.88 896 ALA B CA 1
ATOM 13911 C C . ALA B 1 896 ? 19.328 17.188 23.438 1 90.88 896 ALA B C 1
ATOM 13913 O O . ALA B 1 896 ? 18.625 16.188 23.656 1 90.88 896 ALA B O 1
ATOM 13914 N N . LYS B 1 897 ? 19.328 17.797 22.391 1 89.62 897 LYS B N 1
ATOM 13915 C CA . LYS B 1 897 ? 18.547 17.344 21.25 1 89.62 897 LYS B CA 1
ATOM 13916 C C . LYS B 1 897 ? 19.047 16 20.719 1 89.62 897 LYS B C 1
ATOM 13918 O O . LYS B 1 897 ? 18.266 15.125 20.359 1 89.62 897 LYS B O 1
ATOM 13923 N N . ALA B 1 898 ? 20.281 15.914 20.656 1 92.38 898 ALA B N 1
ATOM 13924 C CA . ALA B 1 898 ? 20.906 14.672 20.188 1 92.38 898 ALA B CA 1
ATOM 13925 C C . ALA B 1 898 ? 20.531 13.508 21.094 1 92.38 898 ALA B C 1
ATOM 13927 O O . ALA B 1 898 ? 20.328 12.383 20.625 1 92.38 898 ALA B O 1
ATOM 13928 N N . GLU B 1 899 ? 20.484 13.828 22.297 1 93.38 899 GLU B N 1
ATOM 13929 C CA . GLU B 1 899 ? 20.094 12.797 23.266 1 93.38 899 GLU B CA 1
ATOM 13930 C C . GLU B 1 899 ? 18.656 12.344 23.031 1 93.38 899 GLU B C 1
ATOM 13932 O O . GLU B 1 899 ? 18.359 11.156 23.141 1 93.38 899 GLU B O 1
ATOM 13937 N N . VAL B 1 900 ? 17.875 13.258 22.75 1 91.44 900 VAL B N 1
ATOM 13938 C CA . VAL B 1 900 ? 16.484 12.922 22.453 1 91.44 900 VAL B CA 1
ATOM 13939 C C . VAL B 1 900 ? 16.406 12.102 21.172 1 91.44 900 VAL B C 1
ATOM 13941 O O . VAL B 1 900 ? 15.609 11.164 21.078 1 91.44 900 VAL B O 1
ATOM 13944 N N . ILE B 1 901 ? 17.188 12.391 20.188 1 92.44 901 ILE B N 1
ATOM 13945 C CA . ILE B 1 901 ? 17.219 11.688 18.906 1 92.44 901 ILE B CA 1
ATOM 13946 C C . ILE B 1 901 ? 17.609 10.227 19.141 1 92.44 901 ILE B C 1
ATOM 13948 O O . ILE B 1 901 ? 16.938 9.32 18.641 1 92.44 901 ILE B O 1
ATOM 13952 N N . VAL B 1 902 ? 18.609 10.055 19.922 1 92.44 902 VAL B N 1
ATOM 13953 C CA . VAL B 1 902 ? 19.109 8.711 20.156 1 92.44 902 VAL B CA 1
ATOM 13954 C C . VAL B 1 902 ? 18.094 7.914 20.969 1 92.44 902 VAL B C 1
ATOM 13956 O O . VAL B 1 902 ? 17.859 6.734 20.703 1 92.44 902 VAL B O 1
ATOM 13959 N N . ALA B 1 903 ? 17.531 8.562 21.906 1 91.25 903 ALA B N 1
ATOM 13960 C CA . ALA B 1 903 ? 16.516 7.906 22.719 1 91.25 903 ALA B CA 1
ATOM 13961 C C . ALA B 1 903 ? 15.305 7.504 21.891 1 91.25 903 ALA B C 1
ATOM 13963 O O . ALA B 1 903 ? 14.75 6.418 22.062 1 91.25 903 ALA B O 1
ATOM 13964 N N . SER B 1 904 ? 14.922 8.344 21.031 1 91.5 904 SER B N 1
ATOM 13965 C CA . SER B 1 904 ? 13.797 8.055 20.156 1 91.5 904 SER B CA 1
ATOM 13966 C C . SER B 1 904 ? 14.117 6.926 19.188 1 91.5 904 SER B C 1
ATOM 13968 O O . SER B 1 904 ? 13.281 6.059 18.938 1 91.5 904 SER B O 1
ATOM 13970 N N . ALA B 1 905 ? 15.266 6.961 18.625 1 91.75 905 ALA B N 1
ATOM 13971 C CA . ALA B 1 905 ? 15.703 5.914 17.719 1 91.75 905 ALA B CA 1
ATOM 13972 C C . ALA B 1 905 ? 15.719 4.555 18.406 1 91.75 905 ALA B C 1
ATOM 13974 O O . ALA B 1 905 ? 15.336 3.545 17.812 1 91.75 905 ALA B O 1
ATOM 13975 N N . ASN B 1 906 ? 16.109 4.539 19.609 1 89.5 906 ASN B N 1
ATOM 13976 C CA . ASN B 1 906 ? 16.156 3.309 20.391 1 89.5 906 ASN B CA 1
ATOM 13977 C C . ASN B 1 906 ? 14.75 2.766 20.672 1 89.5 906 ASN B C 1
ATOM 13979 O O . ASN B 1 906 ? 14.539 1.552 20.641 1 89.5 906 ASN B O 1
ATOM 13983 N N . LYS B 1 907 ? 13.883 3.646 20.969 1 88.06 907 LYS B N 1
ATOM 13984 C CA . LYS B 1 907 ? 12.508 3.248 21.219 1 88.06 907 LYS B CA 1
ATOM 13985 C C . LYS B 1 907 ? 11.867 2.631 19.984 1 88.06 907 LYS B C 1
ATOM 13987 O O . LYS B 1 907 ? 11.18 1.614 20.062 1 88.06 907 LYS B O 1
ATOM 13992 N N . ILE B 1 908 ? 12.102 3.182 18.875 1 86.56 908 ILE B N 1
ATOM 13993 C CA . ILE B 1 908 ? 11.508 2.713 17.625 1 86.56 908 ILE B CA 1
ATOM 13994 C C . ILE B 1 908 ? 12.164 1.397 17.203 1 86.56 908 ILE B C 1
ATOM 13996 O O . ILE B 1 908 ? 11.477 0.467 16.766 1 86.56 908 ILE B O 1
ATOM 14000 N N . TRP B 1 909 ? 13.453 1.39 17.266 1 81.12 909 TRP B N 1
ATOM 14001 C CA . TRP B 1 909 ? 14.18 0.191 16.875 1 81.12 909 TRP B CA 1
ATOM 14002 C C . TRP B 1 909 ? 13.836 -0.983 17.781 1 81.12 909 TRP B C 1
ATOM 14004 O O . TRP B 1 909 ? 13.758 -2.127 17.328 1 81.12 909 TRP B O 1
ATOM 14014 N N . GLY B 1 910 ? 13.664 -0.777 19.062 1 67.44 910 GLY B N 1
ATOM 14015 C CA . GLY B 1 910 ? 13.266 -1.815 20 1 67.44 910 GLY B CA 1
ATOM 14016 C C . GLY B 1 910 ? 11.883 -2.375 19.719 1 67.44 910 GLY B C 1
ATOM 14017 O O . GLY B 1 910 ? 11.617 -3.547 19.984 1 67.44 910 GLY B O 1
ATOM 14018 N N . THR B 1 911 ? 11.016 -1.639 19.266 1 58.94 911 THR B N 1
ATOM 14019 C CA . THR B 1 911 ? 9.68 -2.113 18.938 1 58.94 911 THR B CA 1
ATOM 14020 C C . THR B 1 911 ? 9.711 -3.016 17.703 1 58.94 911 THR B C 1
ATOM 14022 O O . THR B 1 911 ? 8.898 -3.938 17.578 1 58.94 911 THR B O 1
ATOM 14025 N N . TYR B 1 912 ? 10.5 -2.682 16.734 1 48.88 912 TYR B N 1
ATOM 14026 C CA . TYR B 1 912 ? 10.586 -3.496 15.531 1 48.88 912 TYR B CA 1
ATOM 14027 C C . TYR B 1 912 ? 11.477 -4.707 15.75 1 48.88 912 TYR B C 1
ATOM 14029 O O . TYR B 1 912 ? 11.359 -5.715 15.047 1 48.88 912 TYR B O 1
ATOM 14037 N N . GLY B 1 913 ? 12.438 -4.719 16.578 1 42.25 913 GLY B N 1
ATOM 14038 C CA . GLY B 1 913 ? 13.32 -5.848 16.828 1 42.25 913 GLY B CA 1
ATOM 14039 C C . GLY B 1 913 ? 12.695 -6.91 17.703 1 42.25 913 GLY B C 1
ATOM 14040 O O . GLY B 1 913 ? 11.812 -6.609 18.516 1 42.25 913 GLY B O 1
#

Foldseek 3Di:
DCPDDDDDPPPPDDDDPVVVVVPPCPCPPPPPDDDPDPPDDDDDDDDDDPPPPDPDDDDPDPPPPPPPPPWPDDDFFPFAAFDKFFDDVPPPPPPPPPVVPVVPCLPCVVPVLQACPPCVLVDDPLLSVLCVVVVPGTHGPLLSVQCPPPPQSVLNFAEEEAAAQVRCPVVSVVSSQVSQCVVDPQAAEEEEDADPLLLVVVQVVVCSSCPPHQAAEDEDEFLDPDPDDPNRHRYYRYYLLVVLLVCLVCLLVVNNLSHQEYEAEALLCLQVQPRNQSVLLSLLLCVLVPHSYHYYYYHNDAQCRVLVCVLSVHDYYYDHDDPFAEWEWEAEQQFIAGLVCLVVLVVLPVVVVDDDPVVSCVVPPGRMGTDQGPDPLRNDSLLSNVLNVLQVQVVVVWAEEEADQDPVVLLSSLQSSQSNQGQPDIPDPLLVVLLLLQLLQCLDLLGGDPSCVRRSSSQEEEAELLDAPVNNVSNLVCQQVSSHRYYYYHLPCLPDDQRATQEYEYRAQHRHPDGPALVSVSSSSSSFDDPPPGNHGYYYYYHYDVCSVVVSCSSPDRHDHRAHQQDPVGLHCLQSLLSCQLSPVFWAPVSVLSSLCSGSNCSVDPVVVSVVSVVVSVVVCVVLQQWDQDPVRTIHGDLLSNLCNSLVHRPVVSSLLVVLVVLCVVPPQDVDCLLLLLNLFDQVLLVVDDDPLVLVLVVQVPDDPSNVVSLVSSPDDSVVSVVCNVVVDDQDDPDPVSVSVSSSSSSSRVSSLLLCLLAQNRLNLSCVSRVHRSSSSVVRLSVSLSNLVSSLSSCVSVVVVVVSVVSVVCSLSSSQSHDPQQSQLSQFPPCGRNNSVLCCVVPQVHLVSLLPDDLLVCLVSSVVSSVVSVVSVPPPPDPPPPDPVSVVSSSVSSSVVSVSRNVRSNVVVVVVD/DDPDDDDDPPPPDPCDPVVVVVPPCPCPPPPPPPPPPPPDDDDDDDDDDPPPPDDDDDDPDPPPPPPPPPWPDDDFFPFAAFDKDFDDVPPPPPPPPPVVPVVPCLPCVVPVLQACPPCVLVDDPLLSVLCVVVPPGTHGPLLSVQLPPPPQSVLNFAEEEAAAVVRCPVVSVVSSQVSQCVVDPQAAEEEEDADPLLLVVVQVVVCSSCPPHPAAEDEDEFLDPDPDDPNRHRYYRYYLLVVLLVCLVCLLVVNNLSHQEYEYEALLCLQVQPRNQSVLLSLLLCVLVPHSYHYYYYHNDAQCRVLVCVLSVHYYYYDHDDPFAEWEWEAEQQFIAGLVCLVVLVVLPVVCVDDDPVVSCVVPPGRMGTDQGPDPLRNDPLLSNVLNVLQVQVVVVWAEEEADQDPVVLLSSLQSSQSNQGQPDIPDPLLVVLLLLQLVQCLDLLGGDPSCVRRSSSQEEEAELLDAPVNNVSNLVCQQVSSHRYYYYYLVCLPDDLRATQEYEYRAQHRHPDGPALVSVSSSSSSFDDPPPGNHGYYYYYHYPVCSVVVSCSSPDRHDHRAHQQDPVGLHCLQSLLSCQLSPVFWAPVSVLSSLCSGSNCSVDPVVVSVVSVVVSVVVCVVLQQWDQDPVRTIHGDLLSNLCNSLVHRPVVSSLLVVLVVLCVVPPQDVDCLLLLLNLFDQVLLVVDDDPLVLVLVVQVPDDPSNVVSLVSSPDDSVVSVVCNVVVDDQDDPDPVSVSVVSSSSSSRVSVLLLCLLAQNRLNLSCVSRVHRSSSSVVRLSVSLSNLVSSLSSCVSVVVVVVSVVSVVCSLSSSQSHDPQQSQLSQFPPCGRNNSVLCCVVPQVHLVSLLPDDLLVCLVSSVVSSVVSVVSVPPPPDPPPPDPVSVVSSSVSSSVVSVSRNVRSNVVVVVVD

Organism: Aspergillus niger (strain ATCC MYA-4892 / CBS 513.88 / FGSC A1513) (NCBI:txid425011)

Solvent-accessible surface area (backbone atoms only — not comparable to full-atom values): 98626 Å² total; per-residue (Å²): 134,88,78,79,87,79,84,80,83,81,78,78,79,78,81,55,74,69,59,65,66,64,62,72,71,76,82,71,79,72,82,69,80,74,78,81,70,83,77,78,74,91,80,86,83,85,82,83,80,70,82,70,80,85,84,75,83,84,83,82,80,76,81,76,78,74,77,74,70,82,72,78,77,71,70,73,46,82,42,76,60,39,57,74,45,71,63,67,83,59,67,69,69,69,67,58,70,58,66,74,62,60,67,70,61,61,41,40,88,82,36,59,68,24,25,67,77,34,70,87,67,64,59,56,67,71,47,46,49,34,36,34,74,71,71,47,70,54,44,51,70,67,51,38,54,57,52,66,36,86,42,42,74,77,48,78,36,24,37,30,37,30,26,34,66,86,42,57,60,66,57,54,55,51,51,50,49,50,42,52,39,67,75,32,80,74,32,22,36,38,39,30,26,84,39,70,67,39,31,53,52,48,49,55,51,52,51,58,40,43,55,99,46,102,67,40,75,41,71,42,46,83,73,55,81,63,85,69,46,78,87,69,40,36,32,38,34,15,26,57,69,47,43,44,50,51,51,48,50,24,51,59,68,70,48,49,83,36,39,38,32,39,36,34,50,52,48,57,45,35,50,32,79,86,58,5,43,52,55,48,50,45,50,19,54,52,61,62,66,64,54,85,48,22,44,36,35,31,24,54,62,67,60,44,53,64,58,53,11,58,67,63,63,26,47,66,48,83,45,82,58,58,90,44,54,68,49,53,30,33,33,48,86,35,28,33,30,55,40,91,45,35,61,60,48,50,54,51,51,64,68,41,76,85,62,57,75,67,56,51,40,68,76,50,65,38,61,30,38,42,50,84,49,90,47,77,91,30,56,50,48,66,55,30,45,52,42,22,54,42,47,54,35,38,73,72,74,35,35,26,35,33,36,29,31,35,68,67,51,22,53,54,51,29,48,57,41,25,34,32,30,69,58,72,70,78,94,36,75,53,55,55,50,29,53,48,49,51,30,53,42,40,68,38,92,70,39,60,55,72,64,52,66,64,10,34,74,48,21,20,42,62,42,46,70,52,42,42,70,67,54,44,48,52,48,52,50,34,39,72,71,59,50,25,32,34,38,24,18,33,70,60,58,44,52,68,53,95,66,57,12,35,33,23,36,31,55,42,66,33,53,64,94,40,69,58,51,51,64,56,50,49,38,41,50,40,34,22,25,27,84,93,79,38,81,45,10,30,30,37,42,32,43,54,81,92,44,40,66,63,49,38,50,46,75,67,45,70,57,70,66,74,48,55,28,42,39,76,91,57,68,23,49,43,52,58,51,50,43,36,29,44,46,62,76,30,40,40,61,66,50,44,51,53,47,48,60,42,29,59,46,35,73,76,39,56,63,70,55,46,52,49,50,48,52,52,30,52,50,50,36,39,73,72,52,29,31,41,80,44,94,86,62,25,43,41,46,31,56,62,26,37,16,24,48,71,32,71,41,50,64,70,56,30,54,52,49,49,54,52,50,53,52,39,25,60,45,32,41,58,73,43,63,48,41,58,32,37,70,32,39,39,76,66,64,23,67,73,51,82,82,55,39,61,58,50,40,52,54,58,70,68,43,53,70,54,38,50,52,31,41,43,71,76,67,52,51,70,69,58,43,50,48,37,42,72,67,67,60,77,82,61,65,86,43,73,68,35,38,50,50,44,51,49,53,33,25,51,54,45,14,54,56,52,44,40,35,25,64,27,43,46,60,46,54,51,15,59,71,68,70,45,50,43,13,54,50,50,48,45,63,46,49,24,51,48,41,36,51,20,52,31,45,26,25,53,54,63,66,37,57,53,62,24,37,28,50,55,59,49,46,55,27,58,72,30,16,19,50,78,91,41,50,72,43,29,69,26,58,90,23,39,23,41,53,34,52,54,38,33,75,69,72,36,70,42,50,67,49,40,35,71,46,57,36,75,72,43,32,63,58,58,52,45,54,51,49,55,61,46,56,73,47,66,86,72,63,61,88,68,72,60,53,67,70,54,44,49,50,32,50,52,52,39,36,55,49,24,42,50,30,25,54,37,22,38,55,53,50,54,70,76,97,134,85,81,75,84,77,82,80,79,79,76,76,79,78,79,54,73,66,59,64,65,64,62,72,70,75,81,72,79,74,80,68,79,71,80,77,69,84,75,77,74,89,80,82,78,84,78,83,82,73,83,74,79,87,91,80,86,87,83,82,80,77,80,76,77,75,77,76,70,83,73,78,79,70,69,73,47,84,42,77,60,38,56,73,44,72,62,68,85,59,66,70,69,69,67,57,70,56,67,75,63,59,69,69,62,59,40,41,87,83,37,57,68,23,26,66,77,35,71,87,66,65,58,56,68,70,47,47,49,33,36,35,75,70,70,46,67,53,43,54,70,68,52,41,55,58,52,66,35,85,44,42,76,77,47,77,36,23,37,29,37,30,25,36,64,85,42,58,58,66,57,55,55,51,51,50,49,49,41,53,39,65,76,33,80,75,32,22,35,39,40,29,26,83,39,71,67,40,31,54,51,48,49,54,48,51,50,59,42,42,55,99,46,102,66,42,74,42,70,41,48,85,73,56,81,62,86,71,46,79,88,69,40,36,33,39,35,15,26,56,68,49,43,42,50,50,51,46,50,24,50,57,68,69,47,50,84,36,40,37,31,40,36,34,49,52,46,56,44,34,50,33,80,86,56,6,42,53,55,49,50,45,51,19,53,52,61,62,65,64,55,85,47,22,44,37,36,33,24,54,60,66,61,44,52,65,58,54,11,59,66,65,63,26,48,67,47,82,46,84,57,57,90,45,54,67,48,54,30,33,32,47,86,36,27,34,29,56,40,90,44,35,60,59,49,51,54,50,50,64,68,43,76,85,62,56,75,66,55,49,40,68,76,51,65,37,61,30,38,42,50,83,49,91,48,77,91,30,57,49,49,66,56,30,45,51,41,19,54,44,47,54,34,38,72,72,72,35,36,26,36,34,36,30,31,36,70,70,51,22,54,53,48,30,48,57,41,26,34,32,29,69,59,73,69,78,94,36,73,53,53,54,50,29,52,50,50,50,31,52,42,41,70,40,90,70,39,60,57,71,65,52,66,64,10,33,74,48,20,21,42,62,43,45,72,51,42,42,72,67,54,45,49,52,49,53,49,35,38,72,71,58,49,25,32,34,39,24,19,31,71,58,57,45,53,69,52,94,67,56,12,35,33,24,36,29,56,40,65,33,54,64,93,41,69,60,51,50,63,56,50,50,40,42,48,41,33,21,25,28,83,94,78,38,84,45,12,31,30,35,41,32,44,54,83,92,44,41,66,62,49,38,50,45,75,67,45,70,58,70,66,73,51,55,29,42,40,76,93,57,68,22,50,43,51,57,50,49,43,36,29,44,46,62,77,29,40,40,61,66,49,44,51,52,47,50,60,43,28,60,46,35,76,75,40,55,64,68,55,46,53,48,51,48,52,52,32,52,51,50,37,38,75,72,52,29,30,41,78,44,95,88,62,26,43,42,45,30,57,62,27,36,15,23,47,72,31,72,41,50,64,70,56,29,54,52,49,50,54,53,50,54,51,39,25,60,44,32,42,58,73,41,62,49,42,58,31,37,71,32,38,38,76,66,65,22,68,74,50,80,82,56,40,62,57,47,42,52,54,59,70,68,43,53,70,54,38,49,52,32,41,41,71,74,66,50,50,71,68,57,43,49,49,38,43,72,67,67,60,77,82,60,65,86,43,73,67,35,38,51,49,44,50,49,54,33,25,51,55,46,13,53,54,51,43,40,36,26,64,27,43,46,60,47,54,52,16,59,74,69,70,45,49,43,12,54,50,50,47,46,62,44,48,24,50,48,41,36,54,21,52,31,46,25,25,52,55,63,66,36,57,51,62,24,37,29,50,54,60,49,45,56,29,58,74,30,17,20,50,78,89,42,52,71,42,30,70,25,57,92,22,40,22,42,52,34,52,53,39,35,76,70,74,37,68,43,49,65,49,39,34,69,46,58,37,74,71,43,32,64,58,57,53,44,54,50,48,53,59,44,53,71,47,67,86,71,62,62,87,68,71,59,53,66,71,55,44,50,49,32,49,51,52,39,37,54,50,24,42,48,31,26,53,37,22,36,55,54,50,56,70,75,97